Protein 2LND (pdb70)

Secondary structure (DSSP, 8-state):
--EEEEEE-S-HHHHHHHHHHHHHHS-TTTEEEE-SHHHHHHHHHHHTT--S-EEEEE-S--HHHHHHHHHHHHHHT-EEEEEE---HHHHHHHHHHHHHHTTS---PPP--

Solvent-accessible surface area: 6506 Å² total; per-residue (Å²): 80,6,68,0,11,1,0,28,13,135,71,68,122,38,2,50,57,0,21,94,154,0,83,155,65,44,78,42,204,60,5,83,35,0,92,45,25,137,34,2,122,71,6,4,122,57,0,41,59,36,27,98,8,18,0,0,0,14,48,72,19,60,92,92,7,2,62,65,0,31,60,31,0,134,120,60,31,3,36,60,68,57,34,139,27,70,56,57,142,69,0,12,81,97,0,98,78,22,16,144,99,11,56,92,62,138,188,99,153,40,114,208

CATH classification: 3.40.50.11230

Radius of gyration: 13.06 Å; Cα contacts (8 Å, |Δi|>4): 178; chains: 1; bounding box: 29×23×38 Å

Nearest PDB structures (foldseek):
  2lnd-assembly1_A  TM=9.220E-01  e=2.858E-19  synthetic construct
  2lvb-assembly1_A  TM=8.720E-01  e=1.078E-16  synthetic construct
  2mr6-assembly1_A  TM=7.232E-01  e=9.502E-07  synthetic construct
  2mr5-assembly1_A  TM=7.338E-01  e=7.317E-06  synthetic construct
  5gaj-assembly1_A  TM=7.250E-01  e=8.860E-06  synthetic construct

Foldseek 3Di:
DEEEEEEDEPDLVLLVLLLVVLVVPDVCPQEEEDQALVRLVVVLVVQLVDPAYHYYRDNNHDVVRVVVSVVSCVVSVHHYDYDYDRHNVVSNVVSVVCCVPRNPDHDPPDPD

Sequence (112 aa):
MGKVLLVISTDTNIISSVQERAKHNYPGRYIRTATSSQDIRDIIKSMKDNGKPLVVFVNGASQNDVNEFQNEAKKEGVSYDVLKSTDPEELTQRVREFLKTAGSLEHHHHHHMGKVLLVISTDTNIISSVQERAKHNYPGRYIRTATSSQDIRDIIKSMKDNGKPLVVFVNGASQNDVNEFQNEAKKEGVSYDVLKSTDPEELTQRVREFLKTAGSLEHHHHHHMGKVLLVISTDTNIISSVQERAKHNYPGRYIRTATSSQDIRDIIKSMKDNGKPLVVFVNGASQNDVNEFQNEAKKEGVSYDVLKSTDPEELTQRVREFLKTAGSLEHHHHHHMGKVLLVISTDTNIISSVQERAKHNYPGRYIRTATSSQDIRDIIKSMKDNGKPLVVFVNGASQNDVNEFQNEAKKEGVSYDVLKSTDPEELTQRVREFLKTAGSLEHHHHHHMGKVLLVISTDTNIISSVQERAKHNYPGRYIRTATSSQDIRDIIKSMKDNGKPLVVFVNGASQNDVNEFQNEAKKEGVSYDVLKSTDPEELTQRVREFLKTAGSLEHHHHHHMGKVLLVISTDTNIISSVQERAKHNYPGRYIRTATSSQDIRDIIKSMKDNGKPLVVFVNGASQNDVNEFQNEAKKEGVSYDVLKSTDPEELTQRVREFLKTAGSLEHHHHHHMGKVLLVISTDTNIISSVQERAKHNYPGRYIRTATSSQDIRDIIKSMKDNGKPLVVFVNGASQNDVNEFQNEAKKEGVSYDVLKSTDPEELTQRVREFLKTAGSLEHHHHHHMGKVLLVISTDTNIISSVQERAKHNYPGRYIRTATSSQDIRDIIKSMKDNGKPLVVFVNGASQNDVNEFQNEAKKEGVSYDVLKSTDPEELTQRVREFLKTAGSLEHHHHHHMGKVLLVISTDTNIISSVQERAKHNYPGRYIRTATSSQDIRDIIKSMKDNGKPLVVFVNGASQNDVNEFQNEAKKEGVSYDVLKSTDPEELTQRVREFLKTAGSLEHHHHHHMGKVLLVISTDTNIISSVQERAKHNYPGRYIRTATSSQDIRDIIKSMKDNGKPLVVFVNGASQNDVNEFQNEAKKEGVSYDVLKSTDPEELTQRVREFLKTAGSLEHHHHHHMGKVLLVISTDTNIISSVQERAKHNYPGRYIRTATSSQDIRDIIKSMKDNGKPLVVFVNGASQNDVNEFQNEAKKEGVSYDVLKSTDPEELTQRVREFLKTAGSLEHHHHHHMGKVLLVISTDTNIISSVQERAKHNYPGRYIRTATSSQDIRDIIKSMKDNGKPLVVFVNGASQNDVNEFQNEAKKEGVSYDVLKSTDPEELTQRVREFLKTAGSLEHHHHHHMGKVLLVISTDTNIISSVQERAKHNYPGRYIRTATSSQDIRDIIKSMKDNGKPLVVFVNGASQNDVNEFQNEAKKEGVSYDVLKSTDPEELTQRVREFLKTAGSLEHHHHHHMGKVLLVISTDTNIISSVQERAKHNYPGRYIRTATSSQDIRDIIKSMKDNGKPLVVFVNGASQNDVNEFQNEAKKEGVSYDVLKSTDPEELTQRVREFLKTAGSLEHHHHHHMGKVLLVISTDTNIISSVQERAKHNYPGRYIRTATSSQDIRDIIKSMKDNGKPLVVFVNGASQNDVNEFQNEAKKEGVSYDVLKSTDPEELTQRVREFLKTAGSLEHHHHHHMGKVLLVISTDTNIISSVQERAKHNYPGRYIRTATSSQDIRDIIKSMKDNGKPLVVFVNGASQNDVNEFQNEAKKEGVSYDVLKSTDPEELTQRVREFLKTAGSLEHHHHHHMGKVLLVISTDTNIISSVQERAKHNYPGRYIRTATSSQDIRDIIKSMKDNGKPLVVFVNGASQNDVNEFQNEAKKEGVSYDVLKSTDPEELTQRVREFLKTAGSLEHHHHHHMGKVLLVISTDTNIISSVQERAKHNYPGRYIRTATSSQDIRDIIKSMKDNGKPLVVFVNGASQNDVNEFQNEAKKEGVSYDVLKSTDPEELTQRVREFLKTAGSLEHHHHHHMGKVLLVISTDTNIISSVQERAKHNYPGRYIRTATSSQDIRDIIKSMKDNGKPLVVFVNGASQNDVNEFQNEAKKEGVSYDVLKSTDPEELTQRVREFLKTAGSLEHHHHHHMGKVLLVISTDTNIISSVQERAKHNYPGRYIRTATSSQDIRDIIKSMKDNGKPLVVFVNGASQNDVNEFQNEAKKEGVSYDVLKSTDPEELTQRVREFLKTAGSLEHHHHHH

B-factor: mean 37.86, std 23.44, range [0.02, 75.55]

Structure (mmCIF, N/CA/C/O backbone):
data_2LND
#
_entry.id   2LND
#
loop_
_atom_site.group_PDB
_atom_site.id
_atom_site.type_symbol
_atom_site.label_atom_id
_atom_site.label_alt_id
_atom_site.label_comp_id
_atom_site.label_asym_id
_atom_site.label_entity_id
_atom_site.label_seq_id
_atom_site.pdbx_PDB_ins_code
_atom_site.Cartn_x
_atom_site.Cartn_y
_atom_site.Cartn_z
_atom_site.occupancy
_atom_site.B_iso_or_equiv
_atom_site.auth_seq_id
_atom_site.auth_comp_id
_atom_site.auth_asym_id
_atom_site.auth_atom_id
_atom_site.pdbx_PDB_model_num
ATOM 1 N N . MET A 1 1 ? 0.910 5.025 14.703 1.00 12.21 1 MET A N 1
ATOM 2 C CA . MET A 1 1 ? 2.385 4.948 14.686 1.00 34.01 1 MET A CA 1
ATOM 3 C C . MET A 1 1 ? 2.825 3.808 13.745 1.00 72.14 1 MET A C 1
ATOM 4 O O . MET A 1 1 ? 2.269 2.709 13.812 1.00 54.53 1 MET A O 1
ATOM 20 N N . GLY A 1 2 ? 3.850 4.074 12.901 1.00 63.04 2 GLY A N 1
ATOM 21 C CA . GLY A 1 2 ? 4.277 3.137 11.846 1.00 35.20 2 GLY A CA 1
ATOM 22 C C . GLY A 1 2 ? 3.325 3.225 10.658 1.00 43.23 2 GLY A C 1
ATOM 23 O O . GLY A 1 2 ? 2.229 2.658 10.702 1.00 34.01 2 GLY A O 1
ATOM 27 N N . LYS A 1 3 ? 3.723 3.967 9.604 1.00 51.24 3 LYS A N 1
ATOM 28 C CA . LYS A 1 3 ? 2.799 4.378 8.531 1.00 63.24 3 LYS A CA 1
ATOM 29 C C . LYS A 1 3 ? 2.950 3.528 7.254 1.00 2.34 3 LYS A C 1
ATOM 30 O O . LYS A 1 3 ? 4.054 3.129 6.884 1.00 51.45 3 LYS A O 1
ATOM 49 N N . VAL A 1 4 ? 1.796 3.270 6.602 1.00 3.14 4 VAL A N 1
ATOM 50 C CA . VAL A 1 4 ? 1.688 2.555 5.319 1.00 11.21 4 VAL A CA 1
ATOM 51 C C . VAL A 1 4 ? 1.092 3.504 4.252 1.00 52.34 4 VAL A C 1
ATOM 52 O O . VAL A 1 4 ? 0.309 4.397 4.585 1.00 72.33 4 VAL A O 1
ATOM 65 N N . LEU A 1 5 ? 1.480 3.322 2.985 1.00 61.52 5 LEU A N 1
ATOM 66 C CA . LEU A 1 5 ? 0.867 4.006 1.842 1.00 51.23 5 LEU A CA 1
ATOM 67 C C . LEU A 1 5 ? -0.030 3.007 1.095 1.00 52.52 5 LEU A C 1
ATOM 68 O O . LEU A 1 5 ? 0.460 2.017 0.547 1.00 61.42 5 LEU A O 1
ATOM 84 N N . LEU A 1 6 ? -1.337 3.269 1.086 1.00 62.01 6 LEU A N 1
ATOM 85 C CA . LEU A 1 6 ? -2.343 2.382 0.493 1.00 11.32 6 LEU A CA 1
ATOM 86 C C . LEU A 1 6 ? -2.617 2.820 -0.959 1.00 60.13 6 LEU A C 1
ATOM 87 O O . LEU A 1 6 ? -3.366 3.772 -1.191 1.00 3.44 6 LEU A O 1
ATOM 103 N N . VAL A 1 7 ? -1.998 2.129 -1.929 1.00 25.41 7 VAL A N 1
ATOM 104 C CA . VAL A 1 7 ? -2.120 2.474 -3.356 1.00 51.00 7 VAL A CA 1
ATOM 105 C C . VAL A 1 7 ? -3.335 1.752 -3.965 1.00 45.34 7 VAL A C 1
ATOM 106 O O . VAL A 1 7 ? -3.321 0.532 -4.175 1.00 3.11 7 VAL A O 1
ATOM 119 N N . ILE A 1 8 ? -4.392 2.531 -4.201 1.00 0.30 8 ILE A N 1
ATOM 120 C CA . ILE A 1 8 ? -5.610 2.087 -4.879 1.00 33.11 8 ILE A CA 1
ATOM 121 C C . ILE A 1 8 ? -5.592 2.623 -6.319 1.00 21.51 8 ILE A C 1
ATOM 122 O O . ILE A 1 8 ? -5.454 3.840 -6.535 1.00 51.10 8 ILE A O 1
ATOM 138 N N . SER A 1 9 ? -5.723 1.719 -7.299 1.00 60.45 9 SER A N 1
ATOM 139 C CA . SER A 1 9 ? -5.797 2.087 -8.720 1.00 1.45 9 SER A CA 1
ATOM 140 C C . SER A 1 9 ? -6.823 1.186 -9.414 1.00 21.01 9 SER A C 1
ATOM 141 O O . SER A 1 9 ? -6.824 -0.031 -9.205 1.00 52.43 9 SER A O 1
ATOM 149 N N . THR A 1 10 ? -7.687 1.797 -10.239 1.00 53.43 10 THR A N 1
ATOM 150 C CA . THR A 1 10 ? -8.680 1.076 -11.057 1.00 3.30 10 THR A CA 1
ATOM 151 C C . THR A 1 10 ? -7.979 0.267 -12.181 1.00 11.13 10 THR A C 1
ATOM 152 O O . THR A 1 10 ? -8.499 -0.748 -12.668 1.00 41.34 10 THR A O 1
ATOM 163 N N . ASP A 1 11 ? -6.766 0.717 -12.541 1.00 1.53 11 ASP A N 1
ATOM 164 C CA . ASP A 1 11 ? -5.940 0.104 -13.585 1.00 42.31 11 ASP A CA 1
ATOM 165 C C . ASP A 1 11 ? -4.942 -0.868 -12.940 1.00 50.45 11 ASP A C 1
ATOM 166 O O . ASP A 1 11 ? -3.866 -0.461 -12.477 1.00 32.10 11 ASP A O 1
ATOM 175 N N . THR A 1 12 ? -5.322 -2.151 -12.906 1.00 4.41 12 THR A N 1
ATOM 176 C CA . THR A 1 12 ? -4.539 -3.234 -12.280 1.00 24.24 12 THR A CA 1
ATOM 177 C C . THR A 1 12 ? -3.167 -3.421 -12.977 1.00 72.13 12 THR A C 1
ATOM 178 O O . THR A 1 12 ? -2.184 -3.806 -12.337 1.00 51.23 12 THR A O 1
ATOM 189 N N . ASN A 1 13 ? -3.129 -3.128 -14.296 1.00 63.15 13 ASN A N 1
ATOM 190 C CA . ASN A 1 13 ? -1.892 -3.155 -15.113 1.00 30.25 13 ASN A CA 1
ATOM 191 C C . ASN A 1 13 ? -0.891 -2.103 -14.609 1.00 64.33 13 ASN A C 1
ATOM 192 O O . ASN A 1 13 ? 0.320 -2.347 -14.596 1.00 31.13 13 ASN A O 1
ATOM 203 N N . ILE A 1 14 ? -1.420 -0.941 -14.168 1.00 65.05 14 ILE A N 1
ATOM 204 C CA . ILE A 1 14 ? -0.602 0.158 -13.637 1.00 24.54 14 ILE A CA 1
ATOM 205 C C . ILE A 1 14 ? -0.057 -0.226 -12.254 1.00 20.34 14 ILE A C 1
ATOM 206 O O . ILE A 1 14 ? 1.111 0.025 -11.960 1.00 34.35 14 ILE A O 1
ATOM 222 N N . ILE A 1 15 ? -0.919 -0.870 -11.434 1.00 30.45 15 ILE A N 1
ATOM 223 C CA . ILE A 1 15 ? -0.530 -1.443 -10.128 1.00 4.25 15 ILE A CA 1
ATOM 224 C C . ILE A 1 15 ? 0.670 -2.383 -10.298 1.00 72.32 15 ILE A C 1
ATOM 225 O O . ILE A 1 15 ? 1.650 -2.261 -9.576 1.00 13.42 15 ILE A O 1
ATOM 241 N N . SER A 1 16 ? 0.578 -3.271 -11.304 1.00 1.53 16 SER A N 1
ATOM 242 C CA . SER A 1 16 ? 1.613 -4.266 -11.619 1.00 11.44 16 SER A CA 1
ATOM 243 C C . SER A 1 16 ? 2.944 -3.589 -12.014 1.00 21.13 16 SER A C 1
ATOM 244 O O . SER A 1 16 ? 4.015 -4.013 -11.573 1.00 71.44 16 SER A O 1
ATOM 252 N N . SER A 1 17 ? 2.847 -2.525 -12.841 1.00 55.44 17 SER A N 1
ATOM 253 C CA . SER A 1 17 ? 4.018 -1.773 -13.344 1.00 24.22 17 SER A CA 1
ATOM 254 C C . SER A 1 17 ? 4.793 -1.091 -12.194 1.00 72.31 17 SER A C 1
ATOM 255 O O . SER A 1 17 ? 5.997 -1.317 -12.023 1.00 54.44 17 SER A O 1
ATOM 263 N N . VAL A 1 18 ? 4.063 -0.293 -11.398 1.00 13.31 18 VAL A N 1
ATOM 264 C CA . VAL A 1 18 ? 4.617 0.496 -10.274 1.00 3.12 18 VAL A CA 1
ATOM 265 C C . VAL A 1 18 ? 5.191 -0.419 -9.186 1.00 64.11 18 VAL A C 1
ATOM 266 O O . VAL A 1 18 ? 6.250 -0.139 -8.626 1.00 53.41 18 VAL A O 1
ATOM 279 N N . GLN A 1 19 ? 4.455 -1.508 -8.919 1.00 54.52 19 GLN A N 1
ATOM 280 C CA . GLN A 1 19 ? 4.814 -2.533 -7.933 1.00 74.53 19 GLN A CA 1
ATOM 281 C C . GLN A 1 19 ? 6.211 -3.088 -8.204 1.00 43.05 19 GLN A C 1
ATOM 282 O O . GLN A 1 19 ? 7.095 -2.965 -7.367 1.00 41.33 19 GLN A O 1
ATOM 296 N N . GLU A 1 20 ? 6.397 -3.641 -9.415 1.00 42.32 20 GLU A N 1
ATOM 297 C CA . GLU A 1 20 ? 7.652 -4.294 -9.822 1.00 55.41 20 GLU A CA 1
ATOM 298 C C . GLU A 1 20 ? 8.804 -3.284 -9.977 1.00 61.13 20 GLU A C 1
ATOM 299 O O . GLU A 1 20 ? 9.970 -3.642 -9.785 1.00 54.41 20 GLU A O 1
ATOM 311 N N . ARG A 1 21 ? 8.467 -2.029 -10.334 1.00 35.43 21 ARG A N 1
ATOM 312 C CA . ARG A 1 21 ? 9.450 -0.942 -10.492 1.00 13.42 21 ARG A CA 1
ATOM 313 C C . ARG A 1 21 ? 9.982 -0.484 -9.123 1.00 72.53 21 ARG A C 1
ATOM 314 O O . ARG A 1 21 ? 11.181 -0.225 -8.961 1.00 73.43 21 ARG A O 1
ATOM 335 N N . ALA A 1 22 ? 9.079 -0.426 -8.139 1.00 25.12 22 ALA A N 1
ATOM 336 C CA . ALA A 1 22 ? 9.408 -0.033 -6.764 1.00 32.43 22 ALA A CA 1
ATOM 337 C C . ALA A 1 22 ? 10.091 -1.193 -6.014 1.00 73.04 22 ALA A C 1
ATOM 338 O O . ALA A 1 22 ? 10.880 -0.956 -5.111 1.00 61.24 22 ALA A O 1
ATOM 345 N N . LYS A 1 23 ? 9.760 -2.444 -6.398 1.00 42.32 23 LYS A N 1
ATOM 346 C CA . LYS A 1 23 ? 10.449 -3.665 -5.908 1.00 32.25 23 LYS A CA 1
ATOM 347 C C . LYS A 1 23 ? 11.852 -3.793 -6.523 1.00 63.23 23 LYS A C 1
ATOM 348 O O . LYS A 1 23 ? 12.729 -4.448 -5.954 1.00 50.41 23 LYS A O 1
ATOM 367 N N . HIS A 1 24 ? 12.035 -3.213 -7.717 1.00 51.13 24 HIS A N 1
ATOM 368 C CA . HIS A 1 24 ? 13.347 -3.126 -8.368 1.00 4.44 24 HIS A CA 1
ATOM 369 C C . HIS A 1 24 ? 14.271 -2.176 -7.584 1.00 72.02 24 HIS A C 1
ATOM 370 O O . HIS A 1 24 ? 15.415 -2.522 -7.279 1.00 52.02 24 HIS A O 1
ATOM 385 N N . ASN A 1 25 ? 13.740 -0.987 -7.252 1.00 0.44 25 ASN A N 1
ATOM 386 C CA . ASN A 1 25 ? 14.507 0.096 -6.595 1.00 51.13 25 ASN A CA 1
ATOM 387 C C . ASN A 1 25 ? 14.693 -0.181 -5.088 1.00 1.20 25 ASN A C 1
ATOM 388 O O . ASN A 1 25 ? 15.780 0.003 -4.544 1.00 15.51 25 ASN A O 1
ATOM 399 N N . TYR A 1 26 ? 13.621 -0.652 -4.439 1.00 41.23 26 TYR A N 1
ATOM 400 C CA . TYR A 1 26 ? 13.563 -0.893 -2.972 1.00 4.23 26 TYR A CA 1
ATOM 401 C C . TYR A 1 26 ? 13.313 -2.384 -2.706 1.00 32.45 26 TYR A C 1
ATOM 402 O O . TYR A 1 26 ? 12.926 -3.101 -3.628 1.00 73.34 26 TYR A O 1
ATOM 420 N N . PRO A 1 27 ? 13.559 -2.892 -1.450 1.00 14.41 27 PRO A N 1
ATOM 421 C CA . PRO A 1 27 ? 13.193 -4.276 -1.079 1.00 30.22 27 PRO A CA 1
ATOM 422 C C . PRO A 1 27 ? 11.704 -4.579 -1.337 1.00 33.14 27 PRO A C 1
ATOM 423 O O . PRO A 1 27 ? 10.826 -3.777 -0.977 1.00 15.35 27 PRO A O 1
ATOM 434 N N . GLY A 1 28 ? 11.433 -5.765 -1.917 1.00 43.14 28 GLY A N 1
ATOM 435 C CA . GLY A 1 28 ? 10.068 -6.217 -2.215 1.00 20.13 28 GLY A CA 1
ATOM 436 C C . GLY A 1 28 ? 9.277 -6.651 -0.977 1.00 33.11 28 GLY A C 1
ATOM 437 O O . GLY A 1 28 ? 8.263 -7.333 -1.099 1.00 53.11 28 GLY A O 1
ATOM 441 N N . ARG A 1 29 ? 9.780 -6.287 0.214 1.00 54.44 29 ARG A N 1
ATOM 442 C CA . ARG A 1 29 ? 9.093 -6.461 1.496 1.00 75.01 29 ARG A CA 1
ATOM 443 C C . ARG A 1 29 ? 8.364 -5.160 1.866 1.00 44.12 29 ARG A C 1
ATOM 444 O O . ARG A 1 29 ? 7.241 -5.185 2.376 1.00 15.23 29 ARG A O 1
ATOM 465 N N . TYR A 1 30 ? 9.034 -4.017 1.585 1.00 71.12 30 TYR A N 1
ATOM 466 C CA . TYR A 1 30 ? 8.476 -2.663 1.790 1.00 21.44 30 TYR A CA 1
ATOM 467 C C . TYR A 1 30 ? 7.332 -2.393 0.805 1.00 64.51 30 TYR A C 1
ATOM 468 O O . TYR A 1 30 ? 6.435 -1.592 1.080 1.00 42.12 30 TYR A O 1
ATOM 486 N N . ILE A 1 31 ? 7.388 -3.079 -0.345 1.00 24.14 31 ILE A N 1
ATOM 487 C CA . ILE A 1 31 ? 6.287 -3.115 -1.311 1.00 75.40 31 ILE A CA 1
ATOM 488 C C . ILE A 1 31 ? 5.550 -4.447 -1.115 1.00 52.31 31 ILE A C 1
ATOM 489 O O . ILE A 1 31 ? 6.146 -5.516 -1.210 1.00 73.03 31 ILE A O 1
ATOM 505 N N . ARG A 1 32 ? 4.259 -4.346 -0.834 1.00 1.20 32 ARG A N 1
ATOM 506 C CA . ARG A 1 32 ? 3.374 -5.464 -0.494 1.00 13.25 32 ARG A CA 1
ATOM 507 C C . ARG A 1 32 ? 2.081 -5.308 -1.299 1.00 54.00 32 ARG A C 1
ATOM 508 O O . ARG A 1 32 ? 1.755 -4.205 -1.726 1.00 31.32 32 ARG A O 1
ATOM 529 N N . THR A 1 33 ? 1.366 -6.412 -1.539 1.00 74.40 33 THR A N 1
ATOM 530 C CA . THR A 1 33 ? 0.016 -6.371 -2.123 1.00 31.41 33 THR A CA 1
ATOM 531 C C . THR A 1 33 ? -0.995 -6.960 -1.147 1.00 40.41 33 THR A C 1
ATOM 532 O O . THR A 1 33 ? -0.667 -7.861 -0.371 1.00 55.31 33 THR A O 1
ATOM 543 N N . ALA A 1 34 ? -2.215 -6.429 -1.196 1.00 44.13 34 ALA A N 1
ATOM 544 C CA . ALA A 1 34 ? -3.374 -7.013 -0.536 1.00 54.31 34 ALA A CA 1
ATOM 545 C C . ALA A 1 34 ? -4.188 -7.758 -1.592 1.00 33.23 34 ALA A C 1
ATOM 546 O O . ALA A 1 34 ? -4.484 -7.203 -2.659 1.00 52.12 34 ALA A O 1
ATOM 553 N N . THR A 1 35 ? -4.515 -9.012 -1.299 1.00 63.54 35 THR A N 1
ATOM 554 C CA . THR A 1 35 ? -5.301 -9.876 -2.195 1.00 22.52 35 THR A CA 1
ATOM 555 C C . THR A 1 35 ? -6.519 -10.463 -1.452 1.00 15.30 35 THR A C 1
ATOM 556 O O . THR A 1 35 ? -7.307 -11.217 -2.040 1.00 15.01 35 THR A O 1
ATOM 567 N N . SER A 1 36 ? -6.674 -10.071 -0.169 1.00 1.40 36 SER A N 1
ATOM 568 C CA . SER A 1 36 ? -7.712 -10.595 0.732 1.00 71.24 36 SER A CA 1
ATOM 569 C C . SER A 1 36 ? -7.668 -9.849 2.072 1.00 72.34 36 SER A C 1
ATOM 570 O O . SER A 1 36 ? -6.623 -9.286 2.447 1.00 12.22 36 SER A O 1
ATOM 578 N N . SER A 1 37 ? -8.805 -9.896 2.797 1.00 14.32 37 SER A N 1
ATOM 579 C CA . SER A 1 37 ? -8.923 -9.381 4.167 1.00 22.53 37 SER A CA 1
ATOM 580 C C . SER A 1 37 ? -7.901 -10.061 5.094 1.00 75.42 37 SER A C 1
ATOM 581 O O . SER A 1 37 ? -7.287 -9.404 5.933 1.00 10.32 37 SER A O 1
ATOM 589 N N . GLN A 1 38 ? -7.714 -11.385 4.889 1.00 12.32 38 GLN A N 1
ATOM 590 C CA . GLN A 1 38 ? -6.824 -12.218 5.716 1.00 52.12 38 GLN A CA 1
ATOM 591 C C . GLN A 1 38 ? -5.352 -11.804 5.545 1.00 43.42 38 GLN A C 1
ATOM 592 O O . GLN A 1 38 ? -4.594 -11.774 6.525 1.00 53.40 38 GLN A O 1
ATOM 606 N N . ASP A 1 39 ? -4.956 -11.498 4.288 1.00 35.32 39 ASP A N 1
ATOM 607 C CA . ASP A 1 39 ? -3.602 -11.006 3.967 1.00 23.20 39 ASP A CA 1
ATOM 608 C C . ASP A 1 39 ? -3.321 -9.696 4.711 1.00 45.22 39 ASP A C 1
ATOM 609 O O . ASP A 1 39 ? -2.275 -9.540 5.345 1.00 33.33 39 ASP A O 1
ATOM 618 N N . ILE A 1 40 ? -4.300 -8.777 4.609 1.00 44.54 40 ILE A N 1
ATOM 619 C CA . ILE A 1 40 ? -4.265 -7.455 5.255 1.00 13.34 40 ILE A CA 1
ATOM 620 C C . ILE A 1 40 ? -4.053 -7.565 6.773 1.00 51.04 40 ILE A C 1
ATOM 621 O O . ILE A 1 40 ? -3.227 -6.831 7.329 1.00 23.14 40 ILE A O 1
ATOM 637 N N . ARG A 1 41 ? -4.772 -8.506 7.420 1.00 22.32 41 ARG A N 1
ATOM 638 C CA . ARG A 1 41 ? -4.645 -8.744 8.876 1.00 25.03 41 ARG A CA 1
ATOM 639 C C . ARG A 1 41 ? -3.176 -9.015 9.251 1.00 71.11 41 ARG A C 1
ATOM 640 O O . ARG A 1 41 ? -2.661 -8.443 10.207 1.00 5.31 41 ARG A O 1
ATOM 661 N N . ASP A 1 42 ? -2.501 -9.843 8.428 1.00 70.21 42 ASP A N 1
ATOM 662 C CA . ASP A 1 42 ? -1.089 -10.215 8.629 1.00 52.24 42 ASP A CA 1
ATOM 663 C C . ASP A 1 42 ? -0.152 -9.004 8.404 1.00 52.50 42 ASP A C 1
ATOM 664 O O . ASP A 1 42 ? 0.904 -8.901 9.045 1.00 55.21 42 ASP A O 1
ATOM 673 N N . ILE A 1 43 ? -0.557 -8.090 7.497 1.00 32.43 43 ILE A N 1
ATOM 674 C CA . ILE A 1 43 ? 0.191 -6.847 7.209 1.00 72.02 43 ILE A CA 1
ATOM 675 C C . ILE A 1 43 ? 0.207 -5.934 8.454 1.00 5.13 43 ILE A C 1
ATOM 676 O O . ILE A 1 43 ? 1.268 -5.511 8.926 1.00 51.13 43 ILE A O 1
ATOM 692 N N . ILE A 1 44 ? -0.990 -5.697 8.999 1.00 34.10 44 ILE A N 1
ATOM 693 C CA . ILE A 1 44 ? -1.213 -4.790 10.138 1.00 35.55 44 ILE A CA 1
ATOM 694 C C . ILE A 1 44 ? -0.680 -5.404 11.451 1.00 42.05 44 ILE A C 1
ATOM 695 O O . ILE A 1 44 ? -0.268 -4.670 12.356 1.00 12.25 44 ILE A O 1
ATOM 711 N N . LYS A 1 45 ? -0.641 -6.756 11.517 1.00 64.33 45 LYS A N 1
ATOM 712 C CA . LYS A 1 45 ? 0.025 -7.497 12.614 1.00 73.35 45 LYS A CA 1
ATOM 713 C C . LYS A 1 45 ? 1.501 -7.072 12.728 1.00 1.35 45 LYS A C 1
ATOM 714 O O . LYS A 1 45 ? 1.992 -6.812 13.832 1.00 70.20 45 LYS A O 1
ATOM 733 N N . SER A 1 46 ? 2.177 -6.982 11.567 1.00 3.41 46 SER A N 1
ATOM 734 C CA . SER A 1 46 ? 3.576 -6.555 11.483 1.00 4.33 46 SER A CA 1
ATOM 735 C C . SER A 1 46 ? 3.699 -5.082 11.876 1.00 71.10 46 SER A C 1
ATOM 736 O O . SER A 1 46 ? 4.430 -4.746 12.810 1.00 53.03 46 SER A O 1
ATOM 744 N N . MET A 1 47 ? 2.873 -4.238 11.230 1.00 71.22 47 MET A N 1
ATOM 745 C CA . MET A 1 47 ? 3.060 -2.771 11.202 1.00 75.12 47 MET A CA 1
ATOM 746 C C . MET A 1 47 ? 2.851 -2.079 12.563 1.00 70.03 47 MET A C 1
ATOM 747 O O . MET A 1 47 ? 3.164 -0.887 12.694 1.00 3.21 47 MET A O 1
ATOM 761 N N . LYS A 1 48 ? 2.302 -2.809 13.560 1.00 61.34 48 LYS A N 1
ATOM 762 C CA . LYS A 1 48 ? 2.133 -2.274 14.924 1.00 73.34 48 LYS A CA 1
ATOM 763 C C . LYS A 1 48 ? 3.501 -1.978 15.560 1.00 62.32 48 LYS A C 1
ATOM 764 O O . LYS A 1 48 ? 3.718 -0.894 16.096 1.00 74.54 48 LYS A O 1
ATOM 783 N N . ASP A 1 49 ? 4.408 -2.966 15.493 1.00 62.42 49 ASP A N 1
ATOM 784 C CA . ASP A 1 49 ? 5.767 -2.865 16.080 1.00 4.22 49 ASP A CA 1
ATOM 785 C C . ASP A 1 49 ? 6.790 -2.464 15.012 1.00 61.51 49 ASP A C 1
ATOM 786 O O . ASP A 1 49 ? 7.794 -1.810 15.313 1.00 21.20 49 ASP A O 1
ATOM 795 N N . ASN A 1 50 ? 6.522 -2.885 13.767 1.00 53.15 50 ASN A N 1
ATOM 796 C CA . ASN A 1 50 ? 7.347 -2.564 12.590 1.00 4.45 50 ASN A CA 1
ATOM 797 C C . ASN A 1 50 ? 7.196 -1.065 12.260 1.00 32.12 50 ASN A C 1
ATOM 798 O O . ASN A 1 50 ? 6.236 -0.649 11.601 1.00 13.11 50 ASN A O 1
ATOM 809 N N . GLY A 1 51 ? 8.140 -0.261 12.782 1.00 20.22 51 GLY A N 1
ATOM 810 C CA . GLY A 1 51 ? 8.092 1.199 12.676 1.00 53.22 51 GLY A CA 1
ATOM 811 C C . GLY A 1 51 ? 8.865 1.742 11.483 1.00 63.34 51 GLY A C 1
ATOM 812 O O . GLY A 1 51 ? 9.605 2.720 11.615 1.00 33.21 51 GLY A O 1
ATOM 816 N N . LYS A 1 52 ? 8.699 1.099 10.313 1.00 1.14 52 LYS A N 1
ATOM 817 C CA . LYS A 1 52 ? 9.278 1.560 9.033 1.00 52.44 52 LYS A CA 1
ATOM 818 C C . LYS A 1 52 ? 8.146 1.732 7.997 1.00 33.22 52 LYS A C 1
ATOM 819 O O . LYS A 1 52 ? 7.114 1.065 8.120 1.00 60.10 52 LYS A O 1
ATOM 838 N N . PRO A 1 53 ? 8.311 2.625 6.961 1.00 41.25 53 PRO A N 1
ATOM 839 C CA . PRO A 1 53 ? 7.235 2.913 5.985 1.00 23.11 53 PRO A CA 1
ATOM 840 C C . PRO A 1 53 ? 6.937 1.709 5.072 1.00 31.35 53 PRO A C 1
ATOM 841 O O . PRO A 1 53 ? 7.852 1.093 4.542 1.00 64.11 53 PRO A O 1
ATOM 852 N N . LEU A 1 54 ? 5.657 1.372 4.914 1.00 13.24 54 LEU A N 1
ATOM 853 C CA . LEU A 1 54 ? 5.229 0.265 4.044 1.00 5.12 54 LEU A CA 1
ATOM 854 C C . LEU A 1 54 ? 4.416 0.830 2.871 1.00 32.32 54 LEU A C 1
ATOM 855 O O . LEU A 1 54 ? 4.028 1.992 2.896 1.00 74.54 54 LEU A O 1
ATOM 871 N N . VAL A 1 55 ? 4.139 -0.003 1.856 1.00 71.24 55 VAL A N 1
ATOM 872 C CA . VAL A 1 55 ? 3.346 0.377 0.674 1.00 65.23 55 VAL A CA 1
ATOM 873 C C . VAL A 1 55 ? 2.512 -0.844 0.269 1.00 52.53 55 VAL A C 1
ATOM 874 O O . VAL A 1 55 ? 3.066 -1.834 -0.190 1.00 33.52 55 VAL A O 1
ATOM 887 N N . VAL A 1 56 ? 1.187 -0.786 0.479 1.00 71.10 56 VAL A N 1
ATOM 888 C CA . VAL A 1 56 ? 0.266 -1.881 0.126 1.00 11.44 56 VAL A CA 1
ATOM 889 C C . VAL A 1 56 ? -0.544 -1.504 -1.131 1.00 14.32 56 VAL A C 1
ATOM 890 O O . VAL A 1 56 ? -1.347 -0.569 -1.105 1.00 73.04 56 VAL A O 1
ATOM 903 N N . PHE A 1 57 ? -0.308 -2.250 -2.218 1.00 63.44 57 PHE A N 1
ATOM 904 C CA . PHE A 1 57 ? -1.047 -2.134 -3.475 1.00 24.32 57 PHE A CA 1
ATOM 905 C C . PHE A 1 57 ? -2.298 -3.012 -3.387 1.00 53.32 57 PHE A C 1
ATOM 906 O O . PHE A 1 57 ? -2.188 -4.223 -3.161 1.00 24.32 57 PHE A O 1
ATOM 923 N N . VAL A 1 58 ? -3.476 -2.406 -3.561 1.00 34.03 58 VAL A N 1
ATOM 924 C CA . VAL A 1 58 ? -4.747 -3.140 -3.607 1.00 40.31 58 VAL A CA 1
ATOM 925 C C . VAL A 1 58 ? -4.839 -3.846 -4.970 1.00 31.50 58 VAL A C 1
ATOM 926 O O . VAL A 1 58 ? -5.357 -3.288 -5.938 1.00 22.14 58 VAL A O 1
ATOM 939 N N . ASN A 1 59 ? -4.255 -5.045 -5.055 1.00 2.24 59 ASN A N 1
ATOM 940 C CA . ASN A 1 59 ? -4.172 -5.815 -6.303 1.00 54.22 59 ASN A CA 1
ATOM 941 C C . ASN A 1 59 ? -5.135 -7.009 -6.247 1.00 71.13 59 ASN A C 1
ATOM 942 O O . ASN A 1 59 ? -4.864 -7.994 -5.550 1.00 50.05 59 ASN A O 1
ATOM 953 N N . GLY A 1 60 ? -6.283 -6.890 -6.942 1.00 14.34 60 GLY A N 1
ATOM 954 C CA . GLY A 1 60 ? -7.285 -7.963 -7.004 1.00 20.14 60 GLY A CA 1
ATOM 955 C C . GLY A 1 60 ? -8.263 -7.944 -5.832 1.00 31.02 60 GLY A C 1
ATOM 956 O O . GLY A 1 60 ? -9.366 -8.492 -5.937 1.00 61.24 60 GLY A O 1
ATOM 960 N N . ALA A 1 61 ? -7.847 -7.321 -4.711 1.00 70.32 61 ALA A N 1
ATOM 961 C CA . ALA A 1 61 ? -8.686 -7.128 -3.523 1.00 65.15 61 ALA A CA 1
ATOM 962 C C . ALA A 1 61 ? -9.781 -6.073 -3.802 1.00 72.42 61 ALA A C 1
ATOM 963 O O . ALA A 1 61 ? -9.721 -5.357 -4.808 1.00 10.11 61 ALA A O 1
ATOM 970 N N . SER A 1 62 ? -10.758 -5.980 -2.902 1.00 72.12 62 SER A N 1
ATOM 971 C CA . SER A 1 62 ? -11.985 -5.183 -3.092 1.00 3.23 62 SER A CA 1
ATOM 972 C C . SER A 1 62 ? -12.127 -4.113 -1.998 1.00 44.40 62 SER A C 1
ATOM 973 O O . SER A 1 62 ? -11.437 -4.159 -0.980 1.00 55.31 62 SER A O 1
ATOM 981 N N . GLN A 1 63 ? -13.063 -3.171 -2.214 1.00 1.12 63 GLN A N 1
ATOM 982 C CA . GLN A 1 63 ? -13.240 -1.988 -1.351 1.00 70.43 63 GLN A CA 1
ATOM 983 C C . GLN A 1 63 ? -13.609 -2.368 0.099 1.00 23.04 63 GLN A C 1
ATOM 984 O O . GLN A 1 63 ? -13.285 -1.630 1.033 1.00 73.11 63 GLN A O 1
ATOM 998 N N . ASN A 1 64 ? -14.259 -3.536 0.278 1.00 33.22 64 ASN A N 1
ATOM 999 C CA . ASN A 1 64 ? -14.651 -4.037 1.613 1.00 52.32 64 ASN A CA 1
ATOM 1000 C C . ASN A 1 64 ? -13.412 -4.248 2.505 1.00 74.21 64 ASN A C 1
ATOM 1001 O O . ASN A 1 64 ? -13.395 -3.805 3.655 1.00 54.41 64 ASN A O 1
ATOM 1012 N N . ASP A 1 65 ? -12.351 -4.856 1.926 1.00 53.44 65 ASP A N 1
ATOM 1013 C CA . ASP A 1 65 ? -11.117 -5.176 2.669 1.00 70.23 65 ASP A CA 1
ATOM 1014 C C . ASP A 1 65 ? -10.194 -3.953 2.733 1.00 34.13 65 ASP A C 1
ATOM 1015 O O . ASP A 1 65 ? -9.381 -3.847 3.644 1.00 23.42 65 ASP A O 1
ATOM 1024 N N . VAL A 1 66 ? -10.328 -3.039 1.750 1.00 41.51 66 VAL A N 1
ATOM 1025 C CA . VAL A 1 66 ? -9.656 -1.722 1.767 1.00 14.40 66 VAL A CA 1
ATOM 1026 C C . VAL A 1 66 ? -10.073 -0.919 3.017 1.00 74.11 66 VAL A C 1
ATOM 1027 O O . VAL A 1 66 ? -9.224 -0.355 3.722 1.00 41.02 66 VAL A O 1
ATOM 1040 N N . ASN A 1 67 ? -11.391 -0.877 3.273 1.00 15.23 67 ASN A N 1
ATOM 1041 C CA . ASN A 1 67 ? -11.940 -0.226 4.476 1.00 45.05 67 ASN A CA 1
ATOM 1042 C C . ASN A 1 67 ? -11.590 -1.031 5.741 1.00 32.31 67 ASN A C 1
ATOM 1043 O O . ASN A 1 67 ? -11.411 -0.440 6.801 1.00 12.00 67 ASN A O 1
ATOM 1054 N N . GLU A 1 68 ? -11.482 -2.380 5.613 1.00 61.45 68 GLU A N 1
ATOM 1055 C CA . GLU A 1 68 ? -11.013 -3.260 6.717 1.00 11.35 68 GLU A CA 1
ATOM 1056 C C . GLU A 1 68 ? -9.546 -2.966 7.067 1.00 75.33 68 GLU A C 1
ATOM 1057 O O . GLU A 1 68 ? -9.160 -3.087 8.224 1.00 14.55 68 GLU A O 1
ATOM 1069 N N . PHE A 1 69 ? -8.745 -2.576 6.053 1.00 45.14 69 PHE A N 1
ATOM 1070 C CA . PHE A 1 69 ? -7.351 -2.149 6.247 1.00 2.42 69 PHE A CA 1
ATOM 1071 C C . PHE A 1 69 ? -7.330 -0.896 7.116 1.00 34.21 69 PHE A C 1
ATOM 1072 O O . PHE A 1 69 ? -6.648 -0.854 8.128 1.00 61.22 69 PHE A O 1
ATOM 1089 N N . GLN A 1 70 ? -8.086 0.117 6.671 1.00 24.11 70 GLN A N 1
ATOM 1090 C CA . GLN A 1 70 ? -8.220 1.405 7.368 1.00 43.33 70 GLN A CA 1
ATOM 1091 C C . GLN A 1 70 ? -8.694 1.226 8.827 1.00 40.53 70 GLN A C 1
ATOM 1092 O O . GLN A 1 70 ? -8.173 1.876 9.732 1.00 51.24 70 GLN A O 1
ATOM 1106 N N . ASN A 1 71 ? -9.671 0.319 9.028 1.00 41.41 71 ASN A N 1
ATOM 1107 C CA . ASN A 1 71 ? -10.273 0.039 10.353 1.00 72.43 71 ASN A CA 1
ATOM 1108 C C . ASN A 1 71 ? -9.289 -0.668 11.280 1.00 5.34 71 ASN A C 1
ATOM 1109 O O . ASN A 1 71 ? -9.034 -0.184 12.393 1.00 41.23 71 ASN A O 1
ATOM 1120 N N . GLU A 1 72 ? -8.775 -1.837 10.856 1.00 11.23 72 GLU A N 1
ATOM 1121 C CA . GLU A 1 72 ? -7.775 -2.582 11.642 1.00 52.41 72 GLU A CA 1
ATOM 1122 C C . GLU A 1 72 ? -6.540 -1.728 11.946 1.00 24.54 72 GLU A C 1
ATOM 1123 O O . GLU A 1 72 ? -6.035 -1.775 13.050 1.00 74.22 72 GLU A O 1
ATOM 1135 N N . ALA A 1 73 ? -6.095 -0.916 10.980 1.00 22.30 73 ALA A N 1
ATOM 1136 C CA . ALA A 1 73 ? -4.972 0.017 11.184 1.00 31.21 73 ALA A CA 1
ATOM 1137 C C . ALA A 1 73 ? -5.292 1.049 12.285 1.00 75.32 73 ALA A C 1
ATOM 1138 O O . ALA A 1 73 ? -4.544 1.167 13.251 1.00 15.33 73 ALA A O 1
ATOM 1145 N N . LYS A 1 74 ? -6.429 1.759 12.149 1.00 25.24 74 LYS A N 1
ATOM 1146 C CA . LYS A 1 74 ? -6.809 2.841 13.091 1.00 35.00 74 LYS A CA 1
ATOM 1147 C C . LYS A 1 74 ? -7.030 2.315 14.539 1.00 45.43 74 LYS A C 1
ATOM 1148 O O . LYS A 1 74 ? -6.840 3.071 15.499 1.00 52.32 74 LYS A O 1
ATOM 1167 N N . LYS A 1 75 ? -7.419 1.023 14.699 1.00 31.21 75 LYS A N 1
ATOM 1168 C CA . LYS A 1 75 ? -7.639 0.425 16.043 1.00 2.42 75 LYS A CA 1
ATOM 1169 C C . LYS A 1 75 ? -6.335 -0.176 16.612 1.00 21.14 75 LYS A C 1
ATOM 1170 O O . LYS A 1 75 ? -6.118 -0.167 17.827 1.00 73.43 75 LYS A O 1
ATOM 1189 N N . GLU A 1 76 ? -5.474 -0.701 15.724 1.00 31.51 76 GLU A N 1
ATOM 1190 C CA . GLU A 1 76 ? -4.182 -1.311 16.108 1.00 1.24 76 GLU A CA 1
ATOM 1191 C C . GLU A 1 76 ? -3.048 -0.276 16.086 1.00 14.23 76 GLU A C 1
ATOM 1192 O O . GLU A 1 76 ? -1.877 -0.639 16.235 1.00 51.10 76 GLU A O 1
ATOM 1204 N N . GLY A 1 77 ? -3.397 1.004 15.854 1.00 72.41 77 GLY A N 1
ATOM 1205 C CA . GLY A 1 77 ? -2.447 2.107 15.985 1.00 43.44 77 GLY A CA 1
ATOM 1206 C C . GLY A 1 77 ? -1.401 2.127 14.889 1.00 12.33 77 GLY A C 1
ATOM 1207 O O . GLY A 1 77 ? -0.276 2.557 15.114 1.00 43.00 77 GLY A O 1
ATOM 1211 N N . VAL A 1 78 ? -1.770 1.603 13.724 1.00 32.11 78 VAL A N 1
ATOM 1212 C CA . VAL A 1 78 ? -0.980 1.688 12.499 1.00 11.32 78 VAL A CA 1
ATOM 1213 C C . VAL A 1 78 ? -1.465 2.905 11.699 1.00 34.15 78 VAL A C 1
ATOM 1214 O O . VAL A 1 78 ? -2.659 3.009 11.385 1.00 51.34 78 VAL A O 1
ATOM 1227 N N . SER A 1 79 ? -0.543 3.827 11.399 1.00 74.21 79 SER A N 1
ATOM 1228 C CA . SER A 1 79 ? -0.839 5.032 10.609 1.00 14.32 79 SER A CA 1
ATOM 1229 C C . SER A 1 79 ? -0.911 4.667 9.113 1.00 51.34 79 SER A C 1
ATOM 1230 O O . SER A 1 79 ? -0.335 3.654 8.694 1.00 12.54 79 SER A O 1
ATOM 1238 N N . TYR A 1 80 ? -1.613 5.483 8.308 1.00 5.21 80 TYR A N 1
ATOM 1239 C CA . TYR A 1 80 ? -1.780 5.221 6.863 1.00 13.54 80 TYR A CA 1
ATOM 1240 C C . TYR A 1 80 ? -2.173 6.499 6.108 1.00 71.22 80 TYR A C 1
ATOM 1241 O O . TYR A 1 80 ? -2.756 7.419 6.689 1.00 12.32 80 TYR A O 1
ATOM 1259 N N . ASP A 1 81 ? -1.809 6.549 4.813 1.00 33.53 81 ASP A N 1
ATOM 1260 C CA . ASP A 1 81 ? -2.337 7.527 3.837 1.00 4.13 81 ASP A CA 1
ATOM 1261 C C . ASP A 1 81 ? -2.896 6.772 2.634 1.00 25.22 81 ASP A C 1
ATOM 1262 O O . ASP A 1 81 ? -2.205 5.937 2.043 1.00 54.14 81 ASP A O 1
ATOM 1271 N N . VAL A 1 82 ? -4.153 7.075 2.290 1.00 72.34 82 VAL A N 1
ATOM 1272 C CA . VAL A 1 82 ? -4.867 6.440 1.182 1.00 4.00 82 VAL A CA 1
ATOM 1273 C C . VAL A 1 82 ? -4.595 7.220 -0.124 1.00 42.21 82 VAL A C 1
ATOM 1274 O O . VAL A 1 82 ? -5.046 8.360 -0.290 1.00 44.44 82 VAL A O 1
ATOM 1287 N N . LEU A 1 83 ? -3.829 6.592 -1.021 1.00 14.34 83 LEU A N 1
ATOM 1288 C CA . LEU A 1 83 ? -3.427 7.162 -2.316 1.00 12.52 83 LEU A CA 1
ATOM 1289 C C . LEU A 1 83 ? -4.289 6.551 -3.436 1.00 43.23 83 LEU A C 1
ATOM 1290 O O . LEU A 1 83 ? -4.106 5.392 -3.801 1.00 62.24 83 LEU A O 1
ATOM 1306 N N . LYS A 1 84 ? -5.242 7.336 -3.955 1.00 0.10 84 LYS A N 1
ATOM 1307 C CA . LYS A 1 84 ? -6.114 6.916 -5.067 1.00 11.43 84 LYS A CA 1
ATOM 1308 C C . LYS A 1 84 ? -5.694 7.672 -6.331 1.00 74.13 84 LYS A C 1
ATOM 1309 O O . LYS A 1 84 ? -6.076 8.830 -6.528 1.00 42.35 84 LYS A O 1
ATOM 1328 N N . SER A 1 85 ? -4.864 7.015 -7.157 1.00 33.43 85 SER A N 1
ATOM 1329 C CA . SER A 1 85 ? -4.313 7.600 -8.400 1.00 64.20 85 SER A CA 1
ATOM 1330 C C . SER A 1 85 ? -4.016 6.483 -9.414 1.00 50.22 85 SER A C 1
ATOM 1331 O O . SER A 1 85 ? -3.665 5.369 -9.024 1.00 13.21 85 SER A O 1
ATOM 1339 N N . THR A 1 86 ? -4.192 6.786 -10.710 1.00 65.34 86 THR A N 1
ATOM 1340 C CA . THR A 1 86 ? -3.879 5.858 -11.813 1.00 2.41 86 THR A CA 1
ATOM 1341 C C . THR A 1 86 ? -2.864 6.504 -12.784 1.00 12.42 86 THR A C 1
ATOM 1342 O O . THR A 1 86 ? -3.248 7.317 -13.638 1.00 62.41 86 THR A O 1
ATOM 1353 N N . ASP A 1 87 ? -1.570 6.149 -12.629 1.00 65.34 87 ASP A N 1
ATOM 1354 C CA . ASP A 1 87 ? -0.470 6.668 -13.476 1.00 75.12 87 ASP A CA 1
ATOM 1355 C C . ASP A 1 87 ? 0.824 5.922 -13.110 1.00 74.02 87 ASP A C 1
ATOM 1356 O O . ASP A 1 87 ? 1.234 5.978 -11.950 1.00 0.34 87 ASP A O 1
ATOM 1365 N N . PRO A 1 88 ? 1.506 5.229 -14.081 1.00 42.24 88 PRO A N 1
ATOM 1366 C CA . PRO A 1 88 ? 2.661 4.351 -13.763 1.00 75.42 88 PRO A CA 1
ATOM 1367 C C . PRO A 1 88 ? 3.884 5.123 -13.232 1.00 72.50 88 PRO A C 1
ATOM 1368 O O . PRO A 1 88 ? 4.665 4.576 -12.462 1.00 54.51 88 PRO A O 1
ATOM 1379 N N . GLU A 1 89 ? 4.039 6.390 -13.650 1.00 62.34 89 GLU A N 1
ATOM 1380 C CA . GLU A 1 89 ? 5.195 7.216 -13.253 1.00 60.50 89 GLU A CA 1
ATOM 1381 C C . GLU A 1 89 ? 4.908 7.973 -11.947 1.00 33.22 89 GLU A C 1
ATOM 1382 O O . GLU A 1 89 ? 5.771 8.066 -11.070 1.00 60.52 89 GLU A O 1
ATOM 1394 N N . GLU A 1 90 ? 3.674 8.495 -11.824 1.00 0.52 90 GLU A N 1
ATOM 1395 C CA . GLU A 1 90 ? 3.257 9.320 -10.674 1.00 73.33 90 GLU A CA 1
ATOM 1396 C C . GLU A 1 90 ? 3.142 8.461 -9.410 1.00 54.33 90 GLU A C 1
ATOM 1397 O O . GLU A 1 90 ? 3.578 8.868 -8.337 1.00 61.03 90 GLU A O 1
ATOM 1409 N N . LEU A 1 91 ? 2.578 7.256 -9.559 1.00 64.22 91 LEU A N 1
ATOM 1410 C CA . LEU A 1 91 ? 2.478 6.301 -8.447 1.00 22.45 91 LEU A CA 1
ATOM 1411 C C . LEU A 1 91 ? 3.883 5.874 -7.995 1.00 52.53 91 LEU A C 1
ATOM 1412 O O . LEU A 1 91 ? 4.121 5.771 -6.801 1.00 74.34 91 LEU A O 1
ATOM 1428 N N . THR A 1 92 ? 4.815 5.673 -8.956 1.00 32.01 92 THR A N 1
ATOM 1429 C CA . THR A 1 92 ? 6.217 5.325 -8.640 1.00 71.22 92 THR A CA 1
ATOM 1430 C C . THR A 1 92 ? 6.907 6.448 -7.841 1.00 43.33 92 THR A C 1
ATOM 1431 O O . THR A 1 92 ? 7.621 6.155 -6.873 1.00 11.15 92 THR A O 1
ATOM 1442 N N . GLN A 1 93 ? 6.656 7.729 -8.214 1.00 42.14 93 GLN A N 1
ATOM 1443 C CA . GLN A 1 93 ? 7.296 8.877 -7.540 1.00 34.10 93 GLN A CA 1
ATOM 1444 C C . GLN A 1 93 ? 6.725 9.064 -6.117 1.00 24.02 93 GLN A C 1
ATOM 1445 O O . GLN A 1 93 ? 7.470 9.414 -5.209 1.00 23.44 93 GLN A O 1
ATOM 1459 N N . ARG A 1 94 ? 5.413 8.780 -5.927 1.00 64.52 94 ARG A N 1
ATOM 1460 C CA . ARG A 1 94 ? 4.734 8.953 -4.619 1.00 74.22 94 ARG A CA 1
ATOM 1461 C C . ARG A 1 94 ? 5.112 7.819 -3.648 1.00 52.45 94 ARG A C 1
ATOM 1462 O O . ARG A 1 94 ? 5.386 8.074 -2.470 1.00 13.44 94 ARG A O 1
ATOM 1483 N N . VAL A 1 95 ? 5.114 6.575 -4.166 1.00 34.41 95 VAL A N 1
ATOM 1484 C CA . VAL A 1 95 ? 5.548 5.367 -3.429 1.00 14.42 95 VAL A CA 1
ATOM 1485 C C . VAL A 1 95 ? 6.982 5.536 -2.923 1.00 73.01 95 VAL A C 1
ATOM 1486 O O . VAL A 1 95 ? 7.261 5.339 -1.727 1.00 70.44 95 VAL A O 1
ATOM 1499 N N . ARG A 1 96 ? 7.872 5.938 -3.842 1.00 70.10 96 ARG A N 1
ATOM 1500 C CA . ARG A 1 96 ? 9.303 5.992 -3.561 1.00 73.24 96 ARG A CA 1
ATOM 1501 C C . ARG A 1 96 ? 9.629 7.135 -2.590 1.00 3.55 96 ARG A C 1
ATOM 1502 O O . ARG A 1 96 ? 10.376 6.920 -1.638 1.00 52.52 96 ARG A O 1
ATOM 1523 N N . GLU A 1 97 ? 9.016 8.332 -2.802 1.00 12.13 97 GLU A N 1
ATOM 1524 C CA . GLU A 1 97 ? 9.300 9.516 -1.968 1.00 11.42 97 GLU A CA 1
ATOM 1525 C C . GLU A 1 97 ? 8.778 9.291 -0.549 1.00 42.13 97 GLU A C 1
ATOM 1526 O O . GLU A 1 97 ? 9.361 9.800 0.397 1.00 51.21 97 GLU A O 1
ATOM 1538 N N . PHE A 1 98 ? 7.674 8.515 -0.427 1.00 74.13 98 PHE A N 1
ATOM 1539 C CA . PHE A 1 98 ? 7.124 8.087 0.864 1.00 63.10 98 PHE A CA 1
ATOM 1540 C C . PHE A 1 98 ? 8.156 7.239 1.626 1.00 10.13 98 PHE A C 1
ATOM 1541 O O . PHE A 1 98 ? 8.450 7.513 2.784 1.00 72.42 98 PHE A O 1
ATOM 1558 N N . LEU A 1 99 ? 8.717 6.226 0.938 1.00 72.21 99 LEU A N 1
ATOM 1559 C CA . LEU A 1 99 ? 9.744 5.332 1.518 1.00 12.43 99 LEU A CA 1
ATOM 1560 C C . LEU A 1 99 ? 11.029 6.109 1.888 1.00 11.33 99 LEU A C 1
ATOM 1561 O O . LEU A 1 99 ? 11.757 5.714 2.807 1.00 4.01 99 LEU A O 1
ATOM 1577 N N . LYS A 1 100 ? 11.276 7.231 1.178 1.00 54.15 100 LYS A N 1
ATOM 1578 C CA . LYS A 1 100 ? 12.468 8.074 1.386 1.00 2.54 100 LYS A CA 1
ATOM 1579 C C . LYS A 1 100 ? 12.275 9.035 2.570 1.00 35.42 100 LYS A C 1
ATOM 1580 O O . LYS A 1 100 ? 13.155 9.142 3.427 1.00 73.34 100 LYS A O 1
ATOM 1599 N N . THR A 1 101 ? 11.103 9.702 2.642 1.00 54.41 101 THR A N 1
ATOM 1600 C CA . THR A 1 101 ? 10.877 10.796 3.612 1.00 20.32 101 THR A CA 1
ATOM 1601 C C . THR A 1 101 ? 10.449 10.207 4.965 1.00 43.44 101 THR A C 1
ATOM 1602 O O . THR A 1 101 ? 10.905 10.656 6.022 1.00 3.01 101 THR A O 1
ATOM 1613 N N . ALA A 1 102 ? 9.604 9.155 4.913 1.00 0.54 102 ALA A N 1
ATOM 1614 C CA . ALA A 1 102 ? 9.197 8.383 6.097 1.00 34.13 102 ALA A CA 1
ATOM 1615 C C . ALA A 1 102 ? 10.282 7.367 6.490 1.00 44.00 102 ALA A C 1
ATOM 1616 O O . ALA A 1 102 ? 10.097 6.588 7.426 1.00 55.55 102 ALA A O 1
ATOM 1623 N N . GLY A 1 103 ? 11.428 7.394 5.763 1.00 30.32 103 GLY A N 1
ATOM 1624 C CA . GLY A 1 103 ? 12.642 6.687 6.175 1.00 12.32 103 GLY A CA 1
ATOM 1625 C C . GLY A 1 103 ? 13.124 7.116 7.563 1.00 12.41 103 GLY A C 1
ATOM 1626 O O . GLY A 1 103 ? 13.846 6.376 8.230 1.00 3.12 103 GLY A O 1
ATOM 1630 N N . SER A 1 104 ? 12.715 8.330 7.990 1.00 2.14 104 SER A N 1
ATOM 1631 C CA . SER A 1 104 ? 12.925 8.838 9.352 1.00 61.51 104 SER A CA 1
ATOM 1632 C C . SER A 1 104 ? 11.564 8.974 10.082 1.00 54.10 104 SER A C 1
ATOM 1633 O O . SER A 1 104 ? 10.920 10.028 10.021 1.00 32.03 104 SER A O 1
ATOM 1641 N N . LEU A 1 105 ? 11.097 7.882 10.720 1.00 70.40 105 LEU A N 1
ATOM 1642 C CA . LEU A 1 105 ? 9.905 7.918 11.607 1.00 1.34 105 LEU A CA 1
ATOM 1643 C C . LEU A 1 105 ? 10.357 8.128 13.060 1.00 34.00 105 LEU A C 1
ATOM 1644 O O . LEU A 1 105 ? 11.510 7.830 13.405 1.00 43.42 105 LEU A O 1
ATOM 1660 N N . GLU A 1 106 ? 9.451 8.665 13.898 1.00 74.22 106 GLU A N 1
ATOM 1661 C CA . GLU A 1 106 ? 9.708 8.872 15.337 1.00 23.03 106 GLU A CA 1
ATOM 1662 C C . GLU A 1 106 ? 9.713 7.507 16.057 1.00 15.25 106 GLU A C 1
ATOM 1663 O O . GLU A 1 106 ? 8.850 6.662 15.786 1.00 31.13 106 GLU A O 1
ATOM 1675 N N . HIS A 1 107 ? 10.680 7.291 16.960 1.00 3.24 107 HIS A N 1
ATOM 1676 C CA . HIS A 1 107 ? 10.820 6.014 17.686 1.00 73.31 107 HIS A CA 1
ATOM 1677 C C . HIS A 1 107 ? 10.047 6.084 19.018 1.00 2.40 107 HIS A C 1
ATOM 1678 O O . HIS A 1 107 ? 10.597 6.475 20.054 1.00 10.33 107 HIS A O 1
ATOM 1693 N N . HIS A 1 108 ? 8.740 5.780 18.958 1.00 12.43 108 HIS A N 1
ATOM 1694 C CA . HIS A 1 108 ? 7.870 5.666 20.148 1.00 4.15 108 HIS A CA 1
ATOM 1695 C C . HIS A 1 108 ? 7.657 4.182 20.458 1.00 50.35 108 HIS A C 1
ATOM 1696 O O . HIS A 1 108 ? 7.524 3.371 19.522 1.00 23.45 108 HIS A O 1
ATOM 1711 N N . HIS A 1 109 ? 7.627 3.835 21.764 1.00 55.12 109 HIS A N 1
ATOM 1712 C CA . HIS A 1 109 ? 7.398 2.456 22.217 1.00 14.22 109 HIS A CA 1
ATOM 1713 C C . HIS A 1 109 ? 5.979 2.013 21.802 1.00 2.11 109 HIS A C 1
ATOM 1714 O O . HIS A 1 109 ? 4.993 2.725 22.044 1.00 23.20 109 HIS A O 1
ATOM 1729 N N . HIS A 1 110 ? 5.903 0.859 21.143 1.00 43.33 110 HIS A N 1
ATOM 1730 C CA . HIS A 1 110 ? 4.662 0.349 20.545 1.00 71.02 110 HIS A CA 1
ATOM 1731 C C . HIS A 1 110 ? 3.933 -0.551 21.554 1.00 70.54 110 HIS A C 1
ATOM 1732 O O . HIS A 1 110 ? 4.575 -1.281 22.313 1.00 13.53 110 HIS A O 1
ATOM 1747 N N . HIS A 1 111 ? 2.590 -0.452 21.564 1.00 63.44 111 HIS A N 1
ATOM 1748 C CA . HIS A 1 111 ? 1.689 -1.204 22.477 1.00 50.45 111 HIS A CA 1
ATOM 1749 C C . HIS A 1 111 ? 1.790 -2.739 22.250 1.00 54.42 111 HIS A C 1
ATOM 1750 O O . HIS A 1 111 ? 0.989 -3.342 21.531 1.00 72.25 111 HIS A O 1
ATOM 1765 N N . HIS A 1 112 ? 2.812 -3.348 22.863 1.00 31.14 112 HIS A N 1
ATOM 1766 C CA . HIS A 1 112 ? 3.138 -4.771 22.699 1.00 4.25 112 HIS A CA 1
ATOM 1767 C C . HIS A 1 112 ? 2.958 -5.482 24.059 1.00 52.45 112 HIS A C 1
ATOM 1768 O O . HIS A 1 112 ? 3.872 -5.415 24.908 1.00 25.33 112 HIS A O 1
ATOM 1784 N N . MET A 1 1 ? 4.503 1.130 15.266 1.00 50.34 1 MET A N 2
ATOM 1785 C CA . MET A 1 1 ? 3.305 1.724 14.622 1.00 43.51 1 MET A CA 2
ATOM 1786 C C . MET A 1 1 ? 3.750 2.631 13.465 1.00 4.43 1 MET A C 2
ATOM 1787 O O . MET A 1 1 ? 3.748 3.866 13.587 1.00 73.05 1 MET A O 2
ATOM 1803 N N . GLY A 1 2 ? 4.175 2.007 12.354 1.00 60.43 2 GLY A N 2
ATOM 1804 C CA . GLY A 1 2 ? 4.641 2.742 11.173 1.00 43.21 2 GLY A CA 2
ATOM 1805 C C . GLY A 1 2 ? 3.495 3.309 10.344 1.00 24.24 2 GLY A C 2
ATOM 1806 O O . GLY A 1 2 ? 2.316 3.177 10.716 1.00 4.32 2 GLY A O 2
ATOM 1810 N N . LYS A 1 3 ? 3.829 3.923 9.198 1.00 45.15 3 LYS A N 2
ATOM 1811 C CA . LYS A 1 3 ? 2.834 4.569 8.327 1.00 31.34 3 LYS A CA 2
ATOM 1812 C C . LYS A 1 3 ? 2.844 3.907 6.946 1.00 22.41 3 LYS A C 2
ATOM 1813 O O . LYS A 1 3 ? 3.899 3.705 6.372 1.00 52.43 3 LYS A O 2
ATOM 1832 N N . VAL A 1 4 ? 1.660 3.555 6.430 1.00 1.24 4 VAL A N 2
ATOM 1833 C CA . VAL A 1 4 ? 1.511 2.872 5.130 1.00 44.00 4 VAL A CA 2
ATOM 1834 C C . VAL A 1 4 ? 1.034 3.864 4.046 1.00 13.32 4 VAL A C 2
ATOM 1835 O O . VAL A 1 4 ? 0.336 4.826 4.346 1.00 70.11 4 VAL A O 2
ATOM 1848 N N . LEU A 1 5 ? 1.455 3.640 2.791 1.00 21.43 5 LEU A N 2
ATOM 1849 C CA . LEU A 1 5 ? 0.853 4.276 1.614 1.00 74.32 5 LEU A CA 2
ATOM 1850 C C . LEU A 1 5 ? 0.016 3.221 0.875 1.00 14.52 5 LEU A C 2
ATOM 1851 O O . LEU A 1 5 ? 0.559 2.290 0.274 1.00 52.34 5 LEU A O 2
ATOM 1867 N N . LEU A 1 6 ? -1.301 3.365 0.952 1.00 43.32 6 LEU A N 2
ATOM 1868 C CA . LEU A 1 6 ? -2.259 2.420 0.378 1.00 71.12 6 LEU A CA 2
ATOM 1869 C C . LEU A 1 6 ? -2.521 2.810 -1.092 1.00 32.21 6 LEU A C 2
ATOM 1870 O O . LEU A 1 6 ? -3.322 3.709 -1.364 1.00 41.11 6 LEU A O 2
ATOM 1886 N N . VAL A 1 7 ? -1.811 2.155 -2.029 1.00 31.05 7 VAL A N 2
ATOM 1887 C CA . VAL A 1 7 ? -1.854 2.498 -3.464 1.00 42.33 7 VAL A CA 2
ATOM 1888 C C . VAL A 1 7 ? -2.998 1.728 -4.148 1.00 73.20 7 VAL A C 2
ATOM 1889 O O . VAL A 1 7 ? -2.938 0.501 -4.316 1.00 3.42 7 VAL A O 2
ATOM 1902 N N . ILE A 1 8 ? -4.056 2.476 -4.488 1.00 41.13 8 ILE A N 2
ATOM 1903 C CA . ILE A 1 8 ? -5.275 1.969 -5.137 1.00 54.22 8 ILE A CA 2
ATOM 1904 C C . ILE A 1 8 ? -5.422 2.641 -6.519 1.00 51.32 8 ILE A C 2
ATOM 1905 O O . ILE A 1 8 ? -5.096 3.827 -6.687 1.00 24.02 8 ILE A O 2
ATOM 1921 N N . SER A 1 9 ? -5.909 1.871 -7.494 1.00 51.45 9 SER A N 2
ATOM 1922 C CA . SER A 1 9 ? -6.223 2.346 -8.847 1.00 4.53 9 SER A CA 2
ATOM 1923 C C . SER A 1 9 ? -7.389 1.505 -9.389 1.00 52.23 9 SER A C 2
ATOM 1924 O O . SER A 1 9 ? -7.592 0.362 -8.949 1.00 71.11 9 SER A O 2
ATOM 1932 N N . THR A 1 10 ? -8.146 2.066 -10.340 1.00 52.40 10 THR A N 2
ATOM 1933 C CA . THR A 1 10 ? -9.201 1.328 -11.060 1.00 74.41 10 THR A CA 2
ATOM 1934 C C . THR A 1 10 ? -8.580 0.454 -12.179 1.00 54.14 10 THR A C 2
ATOM 1935 O O . THR A 1 10 ? -9.268 -0.355 -12.808 1.00 72.05 10 THR A O 2
ATOM 1946 N N . ASP A 1 11 ? -7.258 0.620 -12.395 1.00 41.01 11 ASP A N 2
ATOM 1947 C CA . ASP A 1 11 ? -6.462 -0.189 -13.327 1.00 65.30 11 ASP A CA 2
ATOM 1948 C C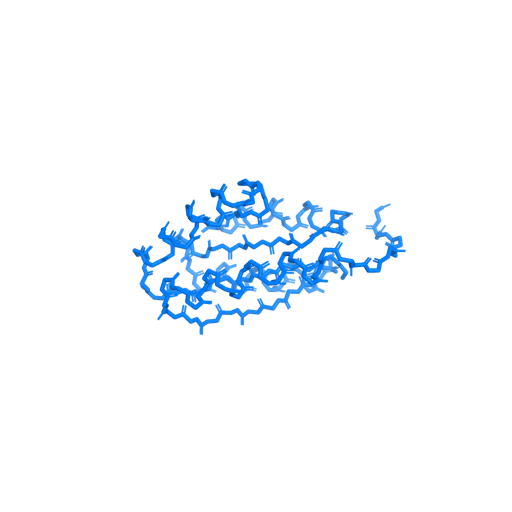 . ASP A 1 11 ? -5.329 -0.887 -12.549 1.00 2.11 11 ASP A C 2
ATOM 1949 O O . ASP A 1 11 ? -4.272 -0.290 -12.292 1.00 24.51 11 ASP A O 2
ATOM 1958 N N . THR A 1 12 ? -5.564 -2.156 -12.173 1.00 55.53 12 THR A N 2
ATOM 1959 C CA . THR A 1 12 ? -4.588 -2.981 -11.435 1.00 14.25 12 THR A CA 2
ATOM 1960 C C . THR A 1 12 ? -3.391 -3.380 -12.345 1.00 54.03 12 THR A C 2
ATOM 1961 O O . THR A 1 12 ? -2.347 -3.821 -11.851 1.00 72.22 12 THR A O 2
ATOM 1972 N N . ASN A 1 13 ? -3.550 -3.182 -13.674 1.00 72.14 13 ASN A N 2
ATOM 1973 C CA . ASN A 1 13 ? -2.444 -3.257 -14.663 1.00 43.05 13 ASN A CA 2
ATOM 1974 C C . ASN A 1 13 ? -1.325 -2.265 -14.287 1.00 52.35 13 ASN A C 2
ATOM 1975 O O . ASN A 1 13 ? -0.134 -2.581 -14.350 1.00 45.35 13 ASN A O 2
ATOM 1986 N N . ILE A 1 14 ? -1.750 -1.065 -13.857 1.00 42.21 14 ILE A N 2
ATOM 1987 C CA . ILE A 1 14 ? -0.850 0.039 -13.507 1.00 43.41 14 ILE A CA 2
ATOM 1988 C C . ILE A 1 14 ? -0.231 -0.206 -12.118 1.00 3.23 14 ILE A C 2
ATOM 1989 O O . ILE A 1 14 ? 0.963 0.001 -11.930 1.00 71.32 14 ILE A O 2
ATOM 2005 N N . ILE A 1 15 ? -1.064 -0.710 -11.181 1.00 33.33 15 ILE A N 2
ATOM 2006 C CA . ILE A 1 15 ? -0.619 -1.127 -9.827 1.00 34.31 15 ILE A CA 2
ATOM 2007 C C . ILE A 1 15 ? 0.482 -2.206 -9.940 1.00 43.12 15 ILE A C 2
ATOM 2008 O O . ILE A 1 15 ? 1.446 -2.195 -9.183 1.00 23.40 15 ILE A O 2
ATOM 2024 N N . SER A 1 16 ? 0.327 -3.090 -10.944 1.00 71.42 16 SER A N 2
ATOM 2025 C CA . SER A 1 16 ? 1.272 -4.180 -11.227 1.00 30.22 16 SER A CA 2
ATOM 2026 C C . SER A 1 16 ? 2.638 -3.627 -11.682 1.00 54.53 16 SER A C 2
ATOM 2027 O O . SER A 1 16 ? 3.672 -4.027 -11.152 1.00 22.45 16 SER A O 2
ATOM 2035 N N . SER A 1 17 ? 2.609 -2.670 -12.634 1.00 5.54 17 SER A N 2
ATOM 2036 C CA . SER A 1 17 ? 3.824 -2.048 -13.196 1.00 41.02 17 SER A CA 2
ATOM 2037 C C . SER A 1 17 ? 4.620 -1.289 -12.102 1.00 70.34 17 SER A C 2
ATOM 2038 O O . SER A 1 17 ? 5.817 -1.519 -11.917 1.00 51.11 17 SER A O 2
ATOM 2046 N N . VAL A 1 18 ? 3.902 -0.424 -11.366 1.00 45.42 18 VAL A N 2
ATOM 2047 C CA . VAL A 1 18 ? 4.459 0.434 -10.299 1.00 72.14 18 VAL A CA 2
ATOM 2048 C C . VAL A 1 18 ? 5.069 -0.408 -9.159 1.00 44.12 18 VAL A C 2
ATOM 2049 O O . VAL A 1 18 ? 6.137 -0.073 -8.625 1.00 71.14 18 VAL A O 2
ATOM 2062 N N . GLN A 1 19 ? 4.367 -1.500 -8.823 1.00 74.33 19 GLN A N 2
ATOM 2063 C CA . GLN A 1 19 ? 4.810 -2.494 -7.837 1.00 55.33 19 GLN A CA 2
ATOM 2064 C C . GLN A 1 19 ? 6.176 -3.077 -8.210 1.00 54.05 19 GLN A C 2
ATOM 2065 O O . GLN A 1 19 ? 7.093 -3.077 -7.396 1.00 25.10 19 GLN A O 2
ATOM 2079 N N . GLU A 1 20 ? 6.282 -3.552 -9.462 1.00 1.11 20 GLU A N 2
ATOM 2080 C CA . GLU A 1 20 ? 7.498 -4.192 -9.984 1.00 72.45 20 GLU A CA 2
ATOM 2081 C C . GLU A 1 20 ? 8.676 -3.205 -10.016 1.00 63.12 20 GLU A C 2
ATOM 2082 O O . GLU A 1 20 ? 9.802 -3.584 -9.706 1.00 34.35 20 GLU A O 2
ATOM 2094 N N . ARG A 1 21 ? 8.381 -1.930 -10.340 1.00 34.34 21 ARG A N 2
ATOM 2095 C CA . ARG A 1 21 ? 9.384 -0.844 -10.345 1.00 24.55 21 ARG A CA 2
ATOM 2096 C C . ARG A 1 21 ? 9.948 -0.634 -8.926 1.00 41.31 21 ARG A C 2
ATOM 2097 O O . ARG A 1 21 ? 11.159 -0.487 -8.740 1.00 53.34 21 ARG A O 2
ATOM 2118 N N . ALA A 1 22 ? 9.040 -0.659 -7.937 1.00 53.43 22 ALA A N 2
ATOM 2119 C CA . ALA A 1 22 ? 9.386 -0.507 -6.520 1.00 14.32 22 ALA A CA 2
ATOM 2120 C C . ALA A 1 22 ? 10.203 -1.718 -6.027 1.00 53.14 22 ALA A C 2
ATOM 2121 O O . ALA A 1 22 ? 11.177 -1.555 -5.306 1.00 4.12 22 ALA A O 2
ATOM 2128 N N . LYS A 1 23 ? 9.814 -2.927 -6.476 1.00 64.53 23 LYS A N 2
ATOM 2129 C CA . LYS A 1 23 ? 10.465 -4.189 -6.072 1.00 54.10 23 LYS A CA 2
ATOM 2130 C C . LYS A 1 23 ? 11.850 -4.376 -6.733 1.00 31.31 23 LYS A C 2
ATOM 2131 O O . LYS A 1 23 ? 12.653 -5.171 -6.244 1.00 54.22 23 LYS A O 2
ATOM 2150 N N . HIS A 1 24 ? 12.121 -3.683 -7.860 1.00 71.43 24 HIS A N 2
ATOM 2151 C CA . HIS A 1 24 ? 13.458 -3.708 -8.507 1.00 42.44 24 HIS A CA 2
ATOM 2152 C C . HIS A 1 24 ? 14.519 -2.959 -7.669 1.00 12.42 24 HIS A C 2
ATOM 2153 O O . HIS A 1 24 ? 15.708 -3.284 -7.735 1.00 72.35 24 HIS A O 2
ATOM 2168 N N . ASN A 1 25 ? 14.087 -1.952 -6.890 1.00 14.31 25 ASN A N 2
ATOM 2169 C CA . ASN A 1 25 ? 15.000 -1.104 -6.074 1.00 74.34 25 ASN A CA 2
ATOM 2170 C C . ASN A 1 25 ? 14.980 -1.528 -4.596 1.00 3.10 25 ASN A C 2
ATOM 2171 O O . ASN A 1 25 ? 16.020 -1.551 -3.928 1.00 31.21 25 ASN A O 2
ATOM 2182 N N . TYR A 1 26 ? 13.784 -1.842 -4.098 1.00 33.03 26 TYR A N 2
ATOM 2183 C CA . TYR A 1 26 ? 13.548 -2.212 -2.693 1.00 41.52 26 TYR A CA 2
ATOM 2184 C C . TYR A 1 26 ? 13.476 -3.750 -2.553 1.00 55.31 26 TYR A C 2
ATOM 2185 O O . TYR A 1 26 ? 13.076 -4.429 -3.504 1.00 14.15 26 TYR A O 2
ATOM 2203 N N . PRO A 1 27 ? 13.846 -4.327 -1.362 1.00 70.32 27 PRO A N 2
ATOM 2204 C CA . PRO A 1 27 ? 13.843 -5.804 -1.128 1.00 10.51 27 PRO A CA 2
ATOM 2205 C C . PRO A 1 27 ? 12.430 -6.398 -0.887 1.00 33.23 27 PRO A C 2
ATOM 2206 O O . PRO A 1 27 ? 12.293 -7.402 -0.171 1.00 43.53 27 PRO A O 2
ATOM 2217 N N . GLY A 1 28 ? 11.400 -5.833 -1.547 1.00 63.25 28 GLY A N 2
ATOM 2218 C CA . GLY A 1 28 ? 10.012 -6.057 -1.151 1.00 11.00 28 GLY A CA 2
ATOM 2219 C C . GLY A 1 28 ? 9.787 -5.484 0.245 1.00 72.44 28 GLY A C 2
ATOM 2220 O O . GLY A 1 28 ? 10.137 -4.318 0.455 1.00 74.12 28 GLY A O 2
ATOM 2224 N N . ARG A 1 29 ? 9.227 -6.297 1.179 1.00 64.40 29 ARG A N 2
ATOM 2225 C CA . ARG A 1 29 ? 9.178 -6.018 2.645 1.00 60.31 29 ARG A CA 2
ATOM 2226 C C . ARG A 1 29 ? 8.350 -4.749 2.985 1.00 24.02 29 ARG A C 2
ATOM 2227 O O . ARG A 1 29 ? 7.252 -4.835 3.557 1.00 63.20 29 ARG A O 2
ATOM 2248 N N . TYR A 1 30 ? 8.913 -3.586 2.638 1.00 71.21 30 TYR A N 2
ATOM 2249 C CA . TYR A 1 30 ? 8.234 -2.280 2.660 1.00 65.42 30 TYR A CA 2
ATOM 2250 C C . TYR A 1 30 ? 7.093 -2.268 1.619 1.00 55.23 30 TYR A C 2
ATOM 2251 O O . TYR A 1 30 ? 6.117 -1.554 1.760 1.00 45.21 30 TYR A O 2
ATOM 2269 N N . ILE A 1 31 ? 7.259 -3.076 0.566 1.00 70.53 31 ILE A N 2
ATOM 2270 C CA . ILE A 1 31 ? 6.259 -3.280 -0.488 1.00 51.12 31 ILE A CA 2
ATOM 2271 C C . ILE A 1 31 ? 5.546 -4.619 -0.217 1.00 35.13 31 ILE A C 2
ATOM 2272 O O . ILE A 1 31 ? 6.202 -5.669 -0.115 1.00 21.44 31 ILE A O 2
ATOM 2288 N N . ARG A 1 32 ? 4.217 -4.560 -0.074 1.00 40.21 32 ARG A N 2
ATOM 2289 C CA . ARG A 1 32 ? 3.349 -5.733 0.122 1.00 33.42 32 ARG A CA 2
ATOM 2290 C C . ARG A 1 32 ? 2.081 -5.549 -0.720 1.00 45.41 32 ARG A C 2
ATOM 2291 O O . ARG A 1 32 ? 1.623 -4.425 -0.907 1.00 72.40 32 ARG A O 2
ATOM 2312 N N . THR A 1 33 ? 1.520 -6.653 -1.233 1.00 30.43 33 THR A N 2
ATOM 2313 C CA . THR A 1 33 ? 0.286 -6.625 -2.027 1.00 51.11 33 THR A CA 2
ATOM 2314 C C . THR A 1 33 ? -0.901 -7.083 -1.170 1.00 4.31 33 THR A C 2
ATOM 2315 O O . THR A 1 33 ? -0.814 -8.110 -0.481 1.00 44.44 33 THR A O 2
ATOM 2326 N N . ALA A 1 34 ? -1.993 -6.312 -1.198 1.00 34.50 34 ALA A N 2
ATOM 2327 C CA . ALA A 1 34 ? -3.277 -6.738 -0.647 1.00 11.33 34 ALA A CA 2
ATOM 2328 C C . ALA A 1 34 ? -4.136 -7.248 -1.805 1.00 2.53 34 ALA A C 2
ATOM 2329 O O . ALA A 1 34 ? -4.709 -6.459 -2.568 1.00 11.10 34 ALA A O 2
ATOM 2336 N N . THR A 1 35 ? -4.172 -8.572 -1.963 1.00 64.21 35 THR A N 2
ATOM 2337 C CA . THR A 1 35 ? -5.054 -9.247 -2.930 1.00 63.11 35 THR A CA 2
ATOM 2338 C C . THR A 1 35 ? -6.141 -10.020 -2.172 1.00 32.14 35 THR A C 2
ATOM 2339 O O . THR A 1 35 ? -7.163 -10.411 -2.741 1.00 25.52 35 THR A O 2
ATOM 2350 N N . SER A 1 36 ? -5.923 -10.182 -0.860 1.00 22.34 36 SER A N 2
ATOM 2351 C CA . SER A 1 36 ? -6.878 -10.782 0.064 1.00 32.31 36 SER A CA 2
ATOM 2352 C C . SER A 1 36 ? -6.875 -9.984 1.379 1.00 0.14 36 SER A C 2
ATOM 2353 O O . SER A 1 36 ? -5.883 -9.312 1.721 1.00 11.51 36 SER A O 2
ATOM 2361 N N . SER A 1 37 ? -7.991 -10.064 2.103 1.00 31.12 37 SER A N 2
ATOM 2362 C CA . SER A 1 37 ? -8.104 -9.530 3.461 1.00 71.24 37 SER A CA 2
ATOM 2363 C C . SER A 1 37 ? -7.156 -10.282 4.423 1.00 20.24 37 SER A C 2
ATOM 2364 O O . SER A 1 37 ? -6.742 -9.749 5.460 1.00 0.02 37 SER A O 2
ATOM 2372 N N . GLN A 1 38 ? -6.801 -11.521 4.036 1.00 3.01 38 GLN A N 2
ATOM 2373 C CA . GLN A 1 38 ? -5.828 -12.357 4.746 1.00 50.14 38 GLN A CA 2
ATOM 2374 C C . GLN A 1 38 ? -4.409 -11.753 4.638 1.00 11.12 38 GLN A C 2
ATOM 2375 O O . GLN A 1 38 ? -3.621 -11.857 5.590 1.00 22.22 38 GLN A O 2
ATOM 2389 N N . ASP A 1 39 ? -4.085 -11.112 3.478 1.00 73.41 39 ASP A N 2
ATOM 2390 C CA . ASP A 1 39 ? -2.868 -10.269 3.349 1.00 71.12 39 ASP A CA 2
ATOM 2391 C C . ASP A 1 39 ? -2.968 -9.073 4.303 1.00 13.20 39 ASP A C 2
ATOM 2392 O O . ASP A 1 39 ? -2.069 -8.837 5.099 1.00 75.11 39 ASP A O 2
ATOM 2401 N N . ILE A 1 40 ? -4.114 -8.372 4.217 1.00 70.44 40 ILE A N 2
ATOM 2402 C CA . ILE A 1 40 ? -4.356 -7.082 4.889 1.00 63.53 40 ILE A CA 2
ATOM 2403 C C . ILE A 1 40 ? -4.064 -7.126 6.405 1.00 44.34 40 ILE A C 2
ATOM 2404 O O . ILE A 1 40 ? -3.145 -6.428 6.861 1.00 25.43 40 ILE A O 2
ATOM 2420 N N . ARG A 1 41 ? -4.797 -7.970 7.170 1.00 30.54 41 ARG A N 2
ATOM 2421 C CA . ARG A 1 41 ? -4.585 -8.065 8.635 1.00 31.35 41 ARG A CA 2
ATOM 2422 C C . ARG A 1 41 ? -3.125 -8.446 8.962 1.00 14.21 41 ARG A C 2
ATOM 2423 O O . ARG A 1 41 ? -2.554 -7.904 9.901 1.00 1.02 41 ARG A O 2
ATOM 2444 N N . ASP A 1 42 ? -2.527 -9.319 8.126 1.00 35.52 42 ASP A N 2
ATOM 2445 C CA . ASP A 1 42 ? -1.129 -9.777 8.287 1.00 2.12 42 ASP A CA 2
ATOM 2446 C C . ASP A 1 42 ? -0.128 -8.603 8.168 1.00 21.22 42 ASP A C 2
ATOM 2447 O O . ASP A 1 42 ? 0.888 -8.578 8.872 1.00 41.42 42 ASP A O 2
ATOM 2456 N N . ILE A 1 43 ? -0.439 -7.625 7.290 1.00 72.43 43 ILE A N 2
ATOM 2457 C CA . ILE A 1 43 ? 0.376 -6.400 7.123 1.00 71.35 43 ILE A CA 2
ATOM 2458 C C . ILE A 1 43 ? 0.367 -5.600 8.439 1.00 54.43 43 ILE A C 2
ATOM 2459 O O . ILE A 1 43 ? 1.409 -5.269 8.997 1.00 13.30 43 ILE A O 2
ATOM 2475 N N . ILE A 1 44 ? -0.850 -5.399 8.952 1.00 74.43 44 ILE A N 2
ATOM 2476 C CA . ILE A 1 44 ? -1.139 -4.525 10.096 1.00 62.31 44 ILE A CA 2
ATOM 2477 C C . ILE A 1 44 ? -0.611 -5.119 11.427 1.00 35.33 44 ILE A C 2
ATOM 2478 O O . ILE A 1 44 ? -0.226 -4.367 12.333 1.00 35.10 44 ILE A O 2
ATOM 2494 N N . LYS A 1 45 ? -0.538 -6.469 11.509 1.00 62.42 45 LYS A N 2
ATOM 2495 C CA . LYS A 1 45 ? 0.032 -7.181 12.682 1.00 41.25 45 LYS A CA 2
ATOM 2496 C C . LYS A 1 45 ? 1.520 -6.816 12.863 1.00 54.10 45 LYS A C 2
ATOM 2497 O O . LYS A 1 45 ? 1.965 -6.510 13.973 1.00 11.45 45 LYS A O 2
ATOM 2516 N N . SER A 1 46 ? 2.260 -6.825 11.736 1.00 62.41 46 SER A N 2
ATOM 2517 C CA . SER A 1 46 ? 3.702 -6.530 11.708 1.00 4.54 46 SER A CA 2
ATOM 2518 C C . SER A 1 46 ? 3.959 -5.018 11.762 1.00 64.04 46 SER A C 2
ATOM 2519 O O . SER A 1 46 ? 4.998 -4.591 12.256 1.00 13.24 46 SER A O 2
ATOM 2527 N N . MET A 1 47 ? 2.992 -4.212 11.272 1.00 31.12 47 MET A N 2
ATOM 2528 C CA . MET A 1 47 ? 3.111 -2.734 11.240 1.00 25.34 47 MET A CA 2
ATOM 2529 C C . MET A 1 47 ? 3.089 -2.109 12.646 1.00 54.42 47 MET A C 2
ATOM 2530 O O . MET A 1 47 ? 3.498 -0.954 12.815 1.00 71.53 47 MET A O 2
ATOM 2544 N N . LYS A 1 48 ? 2.603 -2.871 13.633 1.00 72.12 48 LYS A N 2
ATOM 2545 C CA . LYS A 1 48 ? 2.636 -2.468 15.047 1.00 35.02 48 LYS A CA 2
ATOM 2546 C C . LYS A 1 48 ? 4.083 -2.507 15.572 1.00 73.30 48 LYS A C 2
ATOM 2547 O O . LYS A 1 48 ? 4.517 -1.620 16.315 1.00 3.21 48 LYS A O 2
ATOM 2566 N N . ASP A 1 49 ? 4.811 -3.542 15.131 1.00 71.02 49 ASP A N 2
ATOM 2567 C CA . ASP A 1 49 ? 6.230 -3.764 15.464 1.00 1.53 49 ASP A CA 2
ATOM 2568 C C . ASP A 1 49 ? 7.126 -2.844 14.614 1.00 2.22 49 ASP A C 2
ATOM 2569 O O . ASP A 1 49 ? 8.182 -2.391 15.067 1.00 31.12 49 ASP A O 2
ATOM 2578 N N . ASN A 1 50 ? 6.674 -2.577 13.377 1.00 11.23 50 ASN A N 2
ATOM 2579 C CA . ASN A 1 50 ? 7.382 -1.713 12.421 1.00 51.41 50 ASN A CA 2
ATOM 2580 C C . ASN A 1 50 ? 7.296 -0.249 12.863 1.00 44.34 50 ASN A C 2
ATOM 2581 O O . ASN A 1 50 ? 6.201 0.276 13.043 1.00 43.40 50 ASN A O 2
ATOM 2592 N N . GLY A 1 51 ? 8.456 0.378 13.082 1.00 42.20 51 GLY A N 2
ATOM 2593 C CA . GLY A 1 51 ? 8.565 1.837 13.176 1.00 73.34 51 GLY A CA 2
ATOM 2594 C C . GLY A 1 51 ? 9.130 2.389 11.879 1.00 0.03 51 GLY A C 2
ATOM 2595 O O . GLY A 1 51 ? 10.076 3.185 11.879 1.00 12.12 51 GLY A O 2
ATOM 2599 N N . LYS A 1 52 ? 8.538 1.943 10.756 1.00 40.24 52 LYS A N 2
ATOM 2600 C CA . LYS A 1 52 ? 9.039 2.213 9.399 1.00 63.24 52 LYS A CA 2
ATOM 2601 C C . LYS A 1 52 ? 7.850 2.334 8.413 1.00 54.43 52 LYS A C 2
ATOM 2602 O O . LYS A 1 52 ? 6.756 1.820 8.700 1.00 21.10 52 LYS A O 2
ATOM 2621 N N . PRO A 1 53 ? 8.038 3.021 7.238 1.00 51.11 53 PRO A N 2
ATOM 2622 C CA . PRO A 1 53 ? 6.970 3.169 6.226 1.00 2.13 53 PRO A CA 2
ATOM 2623 C C . PRO A 1 53 ? 6.770 1.893 5.394 1.00 64.21 53 PRO A C 2
ATOM 2624 O O . PRO A 1 53 ? 7.729 1.163 5.104 1.00 25.31 53 PRO A O 2
ATOM 2635 N N . LEU A 1 54 ? 5.516 1.622 5.038 1.00 51.23 54 LEU A N 2
ATOM 2636 C CA . LEU A 1 54 ? 5.160 0.582 4.066 1.00 70.34 54 LEU A CA 2
ATOM 2637 C C . LEU A 1 54 ? 4.378 1.193 2.909 1.00 15.11 54 LEU A C 2
ATOM 2638 O O . LEU A 1 54 ? 4.038 2.374 2.921 1.00 20.23 54 LEU A O 2
ATOM 2654 N N . VAL A 1 55 ? 4.110 0.349 1.909 1.00 62.14 55 VAL A N 2
ATOM 2655 C CA . VAL A 1 55 ? 3.366 0.686 0.698 1.00 40.21 55 VAL A CA 2
ATOM 2656 C C . VAL A 1 55 ? 2.577 -0.570 0.291 1.00 40.10 55 VAL A C 2
ATOM 2657 O O . VAL A 1 55 ? 3.169 -1.571 -0.144 1.00 14.24 55 VAL A O 2
ATOM 2670 N N . VAL A 1 56 ? 1.254 -0.537 0.485 1.00 34.11 56 VAL A N 2
ATOM 2671 C CA . VAL A 1 56 ? 0.375 -1.671 0.173 1.00 62.24 56 VAL A CA 2
ATOM 2672 C C . VAL A 1 56 ? -0.308 -1.466 -1.190 1.00 63.12 56 VAL A C 2
ATOM 2673 O O . VAL A 1 56 ? -1.179 -0.602 -1.340 1.00 23.34 56 VAL A O 2
ATOM 2686 N N . PHE A 1 57 ? 0.121 -2.268 -2.173 1.00 2.25 57 PHE A N 2
ATOM 2687 C CA . PHE A 1 57 ? -0.461 -2.300 -3.517 1.00 52.12 57 PHE A CA 2
ATOM 2688 C C . PHE A 1 57 ? -1.727 -3.168 -3.509 1.00 4.42 57 PHE A C 2
ATOM 2689 O O . PHE A 1 57 ? -1.648 -4.397 -3.386 1.00 64.31 57 PHE A O 2
ATOM 2706 N N . VAL A 1 58 ? -2.886 -2.517 -3.619 1.00 13.30 58 VAL A N 2
ATOM 2707 C CA . VAL A 1 58 ? -4.188 -3.188 -3.609 1.00 71.13 58 VAL A CA 2
ATOM 2708 C C . VAL A 1 58 ? -4.418 -3.878 -4.969 1.00 72.12 58 VAL A C 2
ATOM 2709 O O . VAL A 1 58 ? -4.890 -3.266 -5.925 1.00 64.21 58 VAL A O 2
ATOM 2722 N N . ASN A 1 59 ? -3.993 -5.143 -5.055 1.00 12.54 59 ASN A N 2
ATOM 2723 C CA . ASN A 1 59 ? -4.136 -5.974 -6.261 1.00 55.31 59 ASN A CA 2
ATOM 2724 C C . ASN A 1 59 ? -5.500 -6.683 -6.252 1.00 61.33 59 ASN A C 2
ATOM 2725 O O . ASN A 1 59 ? -5.661 -7.730 -5.625 1.00 35.41 59 ASN A O 2
ATOM 2736 N N . GLY A 1 60 ? -6.506 -6.067 -6.889 1.00 51.35 60 GLY A N 2
ATOM 2737 C CA . GLY A 1 60 ? -7.808 -6.713 -7.097 1.00 10.40 60 GLY A CA 2
ATOM 2738 C C . GLY A 1 60 ? -8.779 -6.587 -5.924 1.00 40.40 60 GLY A C 2
ATOM 2739 O O . GLY A 1 60 ? -9.996 -6.692 -6.124 1.00 63.00 60 GLY A O 2
ATOM 2743 N N . ALA A 1 61 ? -8.250 -6.390 -4.696 1.00 71.25 61 ALA A N 2
ATOM 2744 C CA . ALA A 1 61 ? -9.062 -6.306 -3.466 1.00 2.24 61 ALA A CA 2
ATOM 2745 C C . ALA A 1 61 ? -10.054 -5.120 -3.527 1.00 51.34 61 ALA A C 2
ATOM 2746 O O . ALA A 1 61 ? -9.682 -4.013 -3.932 1.00 2.12 61 ALA A O 2
ATOM 2753 N N . SER A 1 62 ? -11.314 -5.376 -3.136 1.00 34.52 62 SER A N 2
ATOM 2754 C CA . SER A 1 62 ? -12.413 -4.391 -3.207 1.00 15.13 62 SER A CA 2
ATOM 2755 C C . SER A 1 62 ? -12.340 -3.378 -2.050 1.00 64.04 62 SER A C 2
ATOM 2756 O O . SER A 1 62 ? -11.520 -3.521 -1.131 1.00 11.52 62 SER A O 2
ATOM 2764 N N . GLN A 1 63 ? -13.224 -2.361 -2.103 1.00 72.41 63 GLN A N 2
ATOM 2765 C CA . GLN A 1 63 ? -13.295 -1.299 -1.084 1.00 5.23 63 GLN A CA 2
ATOM 2766 C C . GLN A 1 63 ? -13.739 -1.864 0.282 1.00 23.13 63 GLN A C 2
ATOM 2767 O O . GLN A 1 63 ? -13.396 -1.302 1.311 1.00 70.30 63 GLN A O 2
ATOM 2781 N N . ASN A 1 64 ? -14.472 -2.998 0.264 1.00 32.40 64 ASN A N 2
ATOM 2782 C CA . ASN A 1 64 ? -14.855 -3.747 1.488 1.00 31.22 64 ASN A CA 2
ATOM 2783 C C . ASN A 1 64 ? -13.595 -4.146 2.286 1.00 53.23 64 ASN A C 2
ATOM 2784 O O . ASN A 1 64 ? -13.538 -3.988 3.510 1.00 43.02 64 ASN A O 2
ATOM 2795 N N . ASP A 1 65 ? -12.576 -4.612 1.543 1.00 3.32 65 ASP A N 2
ATOM 2796 C CA . ASP A 1 65 ? -11.297 -5.071 2.108 1.00 44.43 65 ASP A CA 2
ATOM 2797 C C . ASP A 1 65 ? -10.443 -3.869 2.542 1.00 11.41 65 ASP A C 2
ATOM 2798 O O . ASP A 1 65 ? -9.787 -3.905 3.585 1.00 1.22 65 ASP A O 2
ATOM 2807 N N . VAL A 1 66 ? -10.478 -2.801 1.719 1.00 2.45 66 VAL A N 2
ATOM 2808 C CA . VAL A 1 66 ? -9.792 -1.523 2.005 1.00 71.12 66 VAL A CA 2
ATOM 2809 C C . VAL A 1 66 ? -10.343 -0.901 3.294 1.00 70.55 66 VAL A C 2
ATOM 2810 O O . VAL A 1 66 ? -9.597 -0.297 4.062 1.00 32.34 66 VAL A O 2
ATOM 2823 N N . ASN A 1 67 ? -11.648 -1.083 3.531 1.00 72.32 67 ASN A N 2
ATOM 2824 C CA . ASN A 1 67 ? -12.303 -0.633 4.766 1.00 70.24 67 ASN A CA 2
ATOM 2825 C C . ASN A 1 67 ? -11.802 -1.441 5.968 1.00 23.13 67 ASN A C 2
ATOM 2826 O O . ASN A 1 67 ? -11.545 -0.864 7.015 1.00 74.04 67 ASN A O 2
ATOM 2837 N N . GLU A 1 68 ? -11.621 -2.770 5.788 1.00 12.21 68 GLU A N 2
ATOM 2838 C CA . GLU A 1 68 ? -11.045 -3.643 6.837 1.00 21.51 68 GLU A CA 2
ATOM 2839 C C . GLU A 1 68 ? -9.582 -3.259 7.134 1.00 22.43 68 GLU A C 2
ATOM 2840 O O . GLU A 1 68 ? -9.130 -3.393 8.266 1.00 10.51 68 GLU A O 2
ATOM 2852 N N . PHE A 1 69 ? -8.863 -2.769 6.101 1.00 61.35 69 PHE A N 2
ATOM 2853 C CA . PHE A 1 69 ? -7.493 -2.244 6.250 1.00 21.01 69 PHE A CA 2
ATOM 2854 C C . PHE A 1 69 ? -7.502 -1.019 7.167 1.00 50.51 69 PHE A C 2
ATOM 2855 O O . PHE A 1 69 ? -6.810 -0.994 8.177 1.00 35.30 69 PHE A O 2
ATOM 2872 N N . GLN A 1 70 ? -8.297 -0.019 6.769 1.00 3.41 70 GLN A N 2
ATOM 2873 C CA . GLN A 1 70 ? -8.463 1.239 7.508 1.00 42.43 70 GLN A CA 2
ATOM 2874 C C . GLN A 1 70 ? -8.905 1.004 8.974 1.00 31.12 70 GLN A C 2
ATOM 2875 O O . GLN A 1 70 ? -8.397 1.670 9.879 1.00 61.04 70 GLN A O 2
ATOM 2889 N N . ASN A 1 71 ? -9.805 0.019 9.185 1.00 54.20 71 ASN A N 2
ATOM 2890 C CA . ASN A 1 71 ? -10.338 -0.327 10.521 1.00 52.11 71 ASN A CA 2
ATOM 2891 C C . ASN A 1 71 ? -9.250 -0.918 11.421 1.00 54.54 71 ASN A C 2
ATOM 2892 O O . ASN A 1 71 ? -8.953 -0.362 12.494 1.00 64.24 71 ASN A O 2
ATOM 2903 N N . GLU A 1 72 ? -8.671 -2.059 10.986 1.00 23.34 72 GLU A N 2
ATOM 2904 C CA . GLU A 1 72 ? -7.622 -2.750 11.746 1.00 25.11 72 GLU A CA 2
ATOM 2905 C C . GLU A 1 72 ? -6.423 -1.826 12.008 1.00 32.13 72 GLU A C 2
ATOM 2906 O O . GLU A 1 72 ? -5.938 -1.774 13.126 1.00 20.22 72 GLU A O 2
ATOM 2918 N N . ALA A 1 73 ? -5.996 -1.059 10.995 1.00 13.22 73 ALA A N 2
ATOM 2919 C CA . ALA A 1 73 ? -4.888 -0.097 11.135 1.00 61.41 73 ALA A CA 2
ATOM 2920 C C . ALA A 1 73 ? -5.148 0.925 12.267 1.00 41.02 73 ALA A C 2
ATOM 2921 O O . ALA A 1 73 ? -4.372 0.999 13.222 1.00 63.45 73 ALA A O 2
ATOM 2928 N N . LYS A 1 74 ? -6.271 1.660 12.170 1.00 2.50 74 LYS A N 2
ATOM 2929 C CA . LYS A 1 74 ? -6.605 2.731 13.136 1.00 72.10 74 LYS A CA 2
ATOM 2930 C C . LYS A 1 74 ? -6.814 2.209 14.583 1.00 73.23 74 LYS A C 2
ATOM 2931 O O . LYS A 1 74 ? -6.517 2.933 15.541 1.00 4.21 74 LYS A O 2
ATOM 2950 N N . LYS A 1 75 ? -7.284 0.947 14.749 1.00 2.22 75 LYS A N 2
ATOM 2951 C CA . LYS A 1 75 ? -7.513 0.366 16.099 1.00 22.41 75 LYS A CA 2
ATOM 2952 C C . LYS A 1 75 ? -6.207 -0.228 16.671 1.00 32.21 75 LYS A C 2
ATOM 2953 O O . LYS A 1 75 ? -6.050 -0.310 17.891 1.00 60.02 75 LYS A O 2
ATOM 2972 N N . GLU A 1 76 ? -5.290 -0.659 15.776 1.00 75.25 76 GLU A N 2
ATOM 2973 C CA . GLU A 1 76 ? -3.962 -1.197 16.160 1.00 35.42 76 GLU A CA 2
ATOM 2974 C C . GLU A 1 76 ? -2.901 -0.078 16.224 1.00 74.34 76 GLU A C 2
ATOM 2975 O O . GLU A 1 76 ? -1.727 -0.354 16.509 1.00 73.13 76 GLU A O 2
ATOM 2987 N N . GLY A 1 77 ? -3.312 1.167 15.919 1.00 0.33 77 GLY A N 2
ATOM 2988 C CA . GLY A 1 77 ? -2.437 2.344 16.029 1.00 34.21 77 GLY A CA 2
ATOM 2989 C C . GLY A 1 77 ? -1.553 2.574 14.806 1.00 31.01 77 GLY A C 2
ATOM 2990 O O . GLY A 1 77 ? -0.725 3.490 14.800 1.00 32.33 77 GLY A O 2
ATOM 2994 N N . VAL A 1 78 ? -1.728 1.739 13.775 1.00 54.12 78 VAL A N 2
ATOM 2995 C CA . VAL A 1 78 ? -0.992 1.840 12.508 1.00 31.21 78 VAL A CA 2
ATOM 2996 C C . VAL A 1 78 ? -1.537 3.016 11.669 1.00 62.54 78 VAL A C 2
ATOM 2997 O O . VAL A 1 78 ? -2.745 3.096 11.411 1.00 10.50 78 VAL A O 2
ATOM 3010 N N . SER A 1 79 ? -0.633 3.920 11.262 1.00 64.24 79 SER A N 2
ATOM 3011 C CA . SER A 1 79 ? -0.966 5.070 10.407 1.00 12.40 79 SER A CA 2
ATOM 3012 C C . SER A 1 79 ? -0.984 4.656 8.910 1.00 52.23 79 SER A C 2
ATOM 3013 O O . SER A 1 79 ? -0.387 3.635 8.542 1.00 2.15 79 SER A O 2
ATOM 3021 N N . TYR A 1 80 ? -1.675 5.452 8.061 1.00 65.14 80 TYR A N 2
ATOM 3022 C CA . TYR A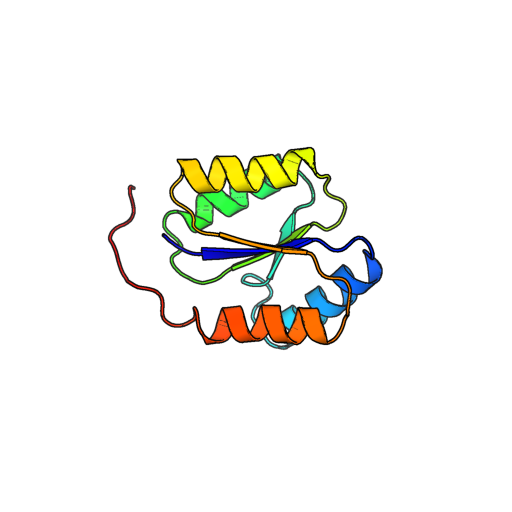 1 80 ? -1.836 5.165 6.615 1.00 23.24 80 TYR A CA 2
ATOM 3023 C C . TYR A 1 80 ? -2.368 6.399 5.853 1.00 42.02 80 TYR A C 2
ATOM 3024 O O . TYR A 1 80 ? -2.980 7.293 6.454 1.00 43.11 80 TYR A O 2
ATOM 3042 N N . ASP A 1 81 ? -2.122 6.428 4.527 1.00 14.51 81 ASP A N 2
ATOM 3043 C CA . ASP A 1 81 ? -2.742 7.395 3.590 1.00 23.31 81 ASP A CA 2
ATOM 3044 C C . ASP A 1 81 ? -3.409 6.623 2.441 1.00 14.25 81 ASP A C 2
ATOM 3045 O O . ASP A 1 81 ? -2.787 5.737 1.850 1.00 41.24 81 ASP A O 2
ATOM 3054 N N . VAL A 1 82 ? -4.670 6.961 2.125 1.00 11.21 82 VAL A N 2
ATOM 3055 C CA . VAL A 1 82 ? -5.419 6.329 1.022 1.00 64.40 82 VAL A CA 2
ATOM 3056 C C . VAL A 1 82 ? -5.132 7.088 -0.296 1.00 0.40 82 VAL A C 2
ATOM 3057 O O . VAL A 1 82 ? -5.614 8.205 -0.502 1.00 42.14 82 VAL A O 2
ATOM 3070 N N . LEU A 1 83 ? -4.288 6.485 -1.143 1.00 73.02 83 LEU A N 2
ATOM 3071 C CA . LEU A 1 83 ? -3.922 7.014 -2.471 1.00 44.52 83 LEU A CA 2
ATOM 3072 C C . LEU A 1 83 ? -4.816 6.350 -3.529 1.00 53.22 83 LEU A C 2
ATOM 3073 O O . LEU A 1 83 ? -4.806 5.129 -3.663 1.00 1.04 83 LEU A O 2
ATOM 3089 N N . LYS A 1 84 ? -5.634 7.145 -4.236 1.00 51.51 84 LYS A N 2
ATOM 3090 C CA . LYS A 1 84 ? -6.473 6.660 -5.348 1.00 5.45 84 LYS A CA 2
ATOM 3091 C C . LYS A 1 84 ? -6.187 7.503 -6.605 1.00 23.53 84 LYS A C 2
ATOM 3092 O O . LYS A 1 84 ? -6.719 8.610 -6.763 1.00 30.11 84 LYS A O 2
ATOM 3111 N N . SER A 1 85 ? -5.324 6.960 -7.478 1.00 71.14 85 SER A N 2
ATOM 3112 C CA . SER A 1 85 ? -4.839 7.640 -8.696 1.00 55.40 85 SER A CA 2
ATOM 3113 C C . SER A 1 85 ? -4.374 6.610 -9.743 1.00 2.50 85 SER A C 2
ATOM 3114 O O . SER A 1 85 ? -3.937 5.519 -9.381 1.00 25.42 85 SER A O 2
ATOM 3122 N N . THR A 1 86 ? -4.482 6.965 -11.035 1.00 44.31 86 THR A N 2
ATOM 3123 C CA . THR A 1 86 ? -3.996 6.140 -12.159 1.00 45.32 86 THR A CA 2
ATOM 3124 C C . THR A 1 86 ? -2.947 6.928 -12.972 1.00 32.44 86 THR A C 2
ATOM 3125 O O . THR A 1 86 ? -3.312 7.851 -13.711 1.00 35.22 86 THR A O 2
ATOM 3136 N N . ASP A 1 87 ? -1.653 6.568 -12.807 1.00 0.41 87 ASP A N 2
ATOM 3137 C CA . ASP A 1 87 ? -0.530 7.146 -13.580 1.00 34.14 87 ASP A CA 2
ATOM 3138 C C . ASP A 1 87 ? 0.753 6.332 -13.266 1.00 13.13 87 ASP A C 2
ATOM 3139 O O . ASP A 1 87 ? 1.291 6.466 -12.168 1.00 70.43 87 ASP A O 2
ATOM 3148 N N . PRO A 1 88 ? 1.251 5.462 -14.210 1.00 73.20 88 PRO A N 2
ATOM 3149 C CA . PRO A 1 88 ? 2.389 4.527 -13.949 1.00 62.45 88 PRO A CA 2
ATOM 3150 C C . PRO A 1 88 ? 3.695 5.188 -13.427 1.00 74.13 88 PRO A C 2
ATOM 3151 O O . PRO A 1 88 ? 4.434 4.552 -12.669 1.00 32.14 88 PRO A O 2
ATOM 3162 N N . GLU A 1 89 ? 3.990 6.446 -13.827 1.00 64.31 89 GLU A N 2
ATOM 3163 C CA . GLU A 1 89 ? 5.237 7.131 -13.386 1.00 13.55 89 GLU A CA 2
ATOM 3164 C C . GLU A 1 89 ? 5.027 7.888 -12.049 1.00 12.02 89 GLU A C 2
ATOM 3165 O O . GLU A 1 89 ? 5.924 7.901 -11.194 1.00 55.34 89 GLU A O 2
ATOM 3177 N N . GLU A 1 90 ? 3.837 8.507 -11.864 1.00 3.51 90 GLU A N 2
ATOM 3178 C CA . GLU A 1 90 ? 3.548 9.313 -10.659 1.00 40.23 90 GLU A CA 2
ATOM 3179 C C . GLU A 1 90 ? 3.304 8.414 -9.438 1.00 53.54 90 GLU A C 2
ATOM 3180 O O . GLU A 1 90 ? 3.780 8.714 -8.349 1.00 31.41 90 GLU A O 2
ATOM 3192 N N . LEU A 1 91 ? 2.600 7.291 -9.635 1.00 64.33 91 LEU A N 2
ATOM 3193 C CA . LEU A 1 91 ? 2.365 6.314 -8.551 1.00 11.33 91 LEU A CA 2
ATOM 3194 C C . LEU A 1 91 ? 3.717 5.785 -8.014 1.00 13.43 91 LEU A C 2
ATOM 3195 O O . LEU A 1 91 ? 3.888 5.642 -6.809 1.00 53.40 91 LEU A O 2
ATOM 3211 N N . THR A 1 92 ? 4.689 5.583 -8.934 1.00 54.33 92 THR A N 2
ATOM 3212 C CA . THR A 1 92 ? 6.045 5.105 -8.595 1.00 11.42 92 THR A CA 2
ATOM 3213 C C . THR A 1 92 ? 6.817 6.145 -7.750 1.00 71.20 92 THR A C 2
ATOM 3214 O O . THR A 1 92 ? 7.488 5.775 -6.774 1.00 53.33 92 THR A O 2
ATOM 3225 N N . GLN A 1 93 ? 6.691 7.447 -8.103 1.00 70.13 93 GLN A N 2
ATOM 3226 C CA . GLN A 1 93 ? 7.387 8.522 -7.366 1.00 54.03 93 GLN A CA 2
ATOM 3227 C C . GLN A 1 93 ? 6.755 8.754 -5.985 1.00 61.34 93 GLN A C 2
ATOM 3228 O O . GLN A 1 93 ? 7.457 9.160 -5.072 1.00 24.22 93 GLN A O 2
ATOM 3242 N N . ARG A 1 94 ? 5.436 8.461 -5.839 1.00 0.55 94 ARG A N 2
ATOM 3243 C CA . ARG A 1 94 ? 4.726 8.589 -4.548 1.00 31.33 94 ARG A CA 2
ATOM 3244 C C . ARG A 1 94 ? 5.213 7.503 -3.570 1.00 40.23 94 ARG A C 2
ATOM 3245 O O . ARG A 1 94 ? 5.523 7.791 -2.410 1.00 41.41 94 ARG A O 2
ATOM 3266 N N . VAL A 1 95 ? 5.284 6.259 -4.076 1.00 71.33 95 VAL A N 2
ATOM 3267 C CA . VAL A 1 95 ? 5.792 5.088 -3.333 1.00 45.04 95 VAL A CA 2
ATOM 3268 C C . VAL A 1 95 ? 7.208 5.354 -2.788 1.00 73.14 95 VAL A C 2
ATOM 3269 O O . VAL A 1 95 ? 7.451 5.293 -1.570 1.00 5.24 95 VAL A O 2
ATOM 3282 N N . ARG A 1 96 ? 8.115 5.723 -3.709 1.00 73.43 96 ARG A N 2
ATOM 3283 C CA . ARG A 1 96 ? 9.542 5.822 -3.412 1.00 64.11 96 ARG A CA 2
ATOM 3284 C C . ARG A 1 96 ? 9.854 7.028 -2.496 1.00 73.43 96 ARG A C 2
ATOM 3285 O O . ARG A 1 96 ? 10.678 6.903 -1.588 1.00 2.22 96 ARG A O 2
ATOM 3306 N N . GLU A 1 97 ? 9.156 8.180 -2.713 1.00 71.33 97 GLU A N 2
ATOM 3307 C CA . GLU A 1 97 ? 9.373 9.400 -1.894 1.00 42.15 97 GLU A CA 2
ATOM 3308 C C . GLU A 1 97 ? 8.854 9.189 -0.466 1.00 61.34 97 GLU A C 2
ATOM 3309 O O . GLU A 1 97 ? 9.433 9.713 0.481 1.00 33.41 97 GLU A O 2
ATOM 3321 N N . PHE A 1 98 ? 7.750 8.416 -0.327 1.00 55.41 98 PHE A N 2
ATOM 3322 C CA . PHE A 1 98 ? 7.138 8.100 0.976 1.00 1.35 98 PHE A CA 2
ATOM 3323 C C . PHE A 1 98 ? 8.110 7.272 1.825 1.00 22.14 98 PHE A C 2
ATOM 3324 O O . PHE A 1 98 ? 8.284 7.520 3.021 1.00 2.22 98 PHE A O 2
ATOM 3341 N N . LEU A 1 99 ? 8.757 6.301 1.168 1.00 43.01 99 LEU A N 2
ATOM 3342 C CA . LEU A 1 99 ? 9.772 5.446 1.798 1.00 4.12 99 LEU A CA 2
ATOM 3343 C C . LEU A 1 99 ? 11.069 6.233 2.119 1.00 10.42 99 LEU A C 2
ATOM 3344 O O . LEU A 1 99 ? 11.866 5.791 2.947 1.00 24.41 99 LEU A O 2
ATOM 3360 N N . LYS A 1 100 ? 11.274 7.387 1.452 1.00 21.32 100 LYS A N 2
ATOM 3361 C CA . LYS A 1 100 ? 12.439 8.274 1.695 1.00 74.21 100 LYS A CA 2
ATOM 3362 C C . LYS A 1 100 ? 12.167 9.276 2.841 1.00 32.13 100 LYS A C 2
ATOM 3363 O O . LYS A 1 100 ? 13.060 9.555 3.646 1.00 44.32 100 LYS A O 2
ATOM 3382 N N . THR A 1 101 ? 10.931 9.800 2.922 1.00 74.11 101 THR A N 2
ATOM 3383 C CA . THR A 1 101 ? 10.582 10.902 3.845 1.00 61.01 101 THR A CA 2
ATOM 3384 C C . THR A 1 101 ? 10.139 10.336 5.208 1.00 73.42 101 THR A C 2
ATOM 3385 O O . THR A 1 101 ? 10.617 10.777 6.258 1.00 71.51 101 THR A O 2
ATOM 3396 N N . ALA A 1 102 ? 9.223 9.347 5.176 1.00 11.21 102 ALA A N 2
ATOM 3397 C CA . ALA A 1 102 ? 8.797 8.606 6.384 1.00 52.35 102 ALA A CA 2
ATOM 3398 C C . ALA A 1 102 ? 9.850 7.557 6.787 1.00 12.10 102 ALA A C 2
ATOM 3399 O O . ALA A 1 102 ? 9.840 7.073 7.924 1.00 3.41 102 ALA A O 2
ATOM 3406 N N . GLY A 1 103 ? 10.719 7.179 5.826 1.00 63.33 103 GLY A N 2
ATOM 3407 C CA . GLY A 1 103 ? 11.821 6.248 6.088 1.00 71.23 103 GLY A CA 2
ATOM 3408 C C . GLY A 1 103 ? 12.961 6.911 6.818 1.00 11.13 103 GLY A C 2
ATOM 3409 O O . GLY A 1 103 ? 13.478 6.380 7.810 1.00 64.24 103 GLY A O 2
ATOM 3413 N N . SER A 1 104 ? 13.359 8.080 6.316 1.00 14.32 104 SER A N 2
ATOM 3414 C CA . SER A 1 104 ? 14.404 8.896 6.924 1.00 32.44 104 SER A CA 2
ATOM 3415 C C . SER A 1 104 ? 13.744 10.094 7.623 1.00 74.14 104 SER A C 2
ATOM 3416 O O . SER A 1 104 ? 13.656 11.190 7.061 1.00 61.32 104 SER A O 2
ATOM 3424 N N . LEU A 1 105 ? 13.198 9.839 8.827 1.00 44.22 105 LEU A N 2
ATOM 3425 C CA . LEU A 1 105 ? 12.618 10.880 9.693 1.00 20.50 105 LEU A CA 2
ATOM 3426 C C . LEU A 1 105 ? 13.745 11.658 10.399 1.00 73.23 105 LEU A C 2
ATOM 3427 O O . LEU A 1 105 ? 14.023 11.469 11.594 1.00 33.11 105 LEU A O 2
ATOM 3443 N N . GLU A 1 106 ? 14.435 12.489 9.601 1.00 12.32 106 GLU A N 2
ATOM 3444 C CA . GLU A 1 106 ? 15.458 13.417 10.089 1.00 5.44 106 GLU A CA 2
ATOM 3445 C C . GLU A 1 106 ? 14.707 14.635 10.664 1.00 31.31 106 GLU A C 2
ATOM 3446 O O . GLU A 1 106 ? 13.791 15.172 10.029 1.00 2.24 106 GLU A O 2
ATOM 3458 N N . HIS A 1 107 ? 15.136 15.081 11.843 1.00 55.13 107 HIS A N 2
ATOM 3459 C CA . HIS A 1 107 ? 14.328 15.916 12.755 1.00 73.04 107 HIS A CA 2
ATOM 3460 C C . HIS A 1 107 ? 14.303 17.412 12.376 1.00 52.51 107 HIS A C 2
ATOM 3461 O O . HIS A 1 107 ? 13.860 18.243 13.171 1.00 5.32 107 HIS A O 2
ATOM 3476 N N . HIS A 1 108 ? 14.772 17.752 11.166 1.00 13.14 108 HIS A N 2
ATOM 3477 C CA . HIS A 1 108 ? 14.700 19.128 10.625 1.00 41.22 108 HIS A CA 2
ATOM 3478 C C . HIS A 1 108 ? 13.664 19.184 9.473 1.00 44.54 108 HIS A C 2
ATOM 3479 O O . HIS A 1 108 ? 13.092 18.152 9.094 1.00 65.43 108 HIS A O 2
ATOM 3494 N N . HIS A 1 109 ? 13.443 20.387 8.903 1.00 21.02 109 HIS A N 2
ATOM 3495 C CA . HIS A 1 109 ? 12.385 20.644 7.883 1.00 64.41 109 HIS A CA 2
ATOM 3496 C C . HIS A 1 109 ? 12.804 20.169 6.459 1.00 61.23 109 HIS A C 2
ATOM 3497 O O . HIS A 1 109 ? 13.034 20.972 5.548 1.00 63.03 109 HIS A O 2
ATOM 3512 N N . HIS A 1 110 ? 12.890 18.844 6.275 1.00 42.42 110 HIS A N 2
ATOM 3513 C CA . HIS A 1 110 ? 13.356 18.232 5.010 1.00 24.35 110 HIS A CA 2
ATOM 3514 C C . HIS A 1 110 ? 12.270 18.214 3.924 1.00 11.44 110 HIS A C 2
ATOM 3515 O O . HIS A 1 110 ? 11.072 18.231 4.213 1.00 41.20 110 HIS A O 2
ATOM 3530 N N . HIS A 1 111 ? 12.735 18.190 2.664 1.00 34.13 111 HIS A N 2
ATOM 3531 C CA . HIS A 1 111 ? 11.884 18.113 1.463 1.00 2.21 111 HIS A CA 2
ATOM 3532 C C . HIS A 1 111 ? 12.288 16.872 0.640 1.00 24.02 111 HIS A C 2
ATOM 3533 O O . HIS A 1 111 ? 12.972 15.974 1.154 1.00 52.42 111 HIS A O 2
ATOM 3548 N N . HIS A 1 112 ? 11.843 16.810 -0.627 1.00 73.32 112 HIS A N 2
ATOM 3549 C CA . HIS A 1 112 ? 12.236 15.746 -1.578 1.00 64.24 112 HIS A CA 2
ATOM 3550 C C . HIS A 1 112 ? 12.416 16.356 -2.989 1.00 34.31 112 HIS A C 2
ATOM 3551 O O . HIS A 1 112 ? 11.676 17.314 -3.338 1.00 72.53 112 HIS A O 2
ATOM 3567 N N . MET A 1 1 ? 4.769 2.098 16.480 1.00 33.52 1 MET A N 3
ATOM 3568 C CA . MET A 1 1 ? 3.713 2.069 15.453 1.00 4.01 1 MET A CA 3
ATOM 3569 C C . MET A 1 1 ? 4.301 2.506 14.102 1.00 12.51 1 MET A C 3
ATOM 3570 O O . MET A 1 1 ? 5.030 3.499 14.023 1.00 65.34 1 MET A O 3
ATOM 3586 N N . GLY A 1 2 ? 3.995 1.738 13.051 1.00 2.32 2 GLY A N 3
ATOM 3587 C CA . GLY A 1 2 ? 4.480 2.014 11.698 1.00 23.53 2 GLY A CA 3
ATOM 3588 C C . GLY A 1 2 ? 3.484 2.824 10.890 1.00 50.34 2 GLY A C 3
ATOM 3589 O O . GLY A 1 2 ? 2.413 3.197 11.397 1.00 12.41 2 GLY A O 3
ATOM 3593 N N . LYS A 1 3 ? 3.827 3.082 9.621 1.00 21.43 3 LYS A N 3
ATOM 3594 C CA . LYS A 1 3 ? 2.956 3.808 8.695 1.00 60.02 3 LYS A CA 3
ATOM 3595 C C . LYS A 1 3 ? 3.025 3.169 7.301 1.00 4.40 3 LYS A C 3
ATOM 3596 O O . LYS A 1 3 ? 4.103 2.835 6.826 1.00 14.14 3 LYS A O 3
ATOM 3615 N N . VAL A 1 4 ? 1.853 3.003 6.661 1.00 4.33 4 VAL A N 3
ATOM 3616 C CA . VAL A 1 4 ? 1.725 2.351 5.340 1.00 32.33 4 VAL A CA 3
ATOM 3617 C C . VAL A 1 4 ? 1.202 3.361 4.292 1.00 3.42 4 VAL A C 3
ATOM 3618 O O . VAL A 1 4 ? 0.459 4.283 4.636 1.00 15.13 4 VAL A O 3
ATOM 3631 N N . LEU A 1 5 ? 1.620 3.192 3.025 1.00 54.25 5 LEU A N 3
ATOM 3632 C CA . LEU A 1 5 ? 1.014 3.883 1.873 1.00 70.44 5 LEU A CA 3
ATOM 3633 C C . LEU A 1 5 ? 0.160 2.870 1.101 1.00 51.00 5 LEU A C 3
ATOM 3634 O O . LEU A 1 5 ? 0.681 1.874 0.590 1.00 32.30 5 LEU A O 3
ATOM 3650 N N . LEU A 1 6 ? -1.142 3.129 1.030 1.00 0.12 6 LEU A N 3
ATOM 3651 C CA . LEU A 1 6 ? -2.114 2.245 0.386 1.00 1.44 6 LEU A CA 3
ATOM 3652 C C . LEU A 1 6 ? -2.305 2.698 -1.075 1.00 3.13 6 LEU A C 3
ATOM 3653 O O . LEU A 1 6 ? -2.985 3.694 -1.339 1.00 24.12 6 LEU A O 3
ATOM 3669 N N . VAL A 1 7 ? -1.671 1.975 -2.012 1.00 13.13 7 VAL A N 3
ATOM 3670 C CA . VAL A 1 7 ? -1.679 2.315 -3.446 1.00 50.52 7 VAL A CA 3
ATOM 3671 C C . VAL A 1 7 ? -2.896 1.668 -4.128 1.00 4.43 7 VAL A C 3
ATOM 3672 O O . VAL A 1 7 ? -2.951 0.443 -4.314 1.00 61.32 7 VAL A O 3
ATOM 3685 N N . ILE A 1 8 ? -3.880 2.517 -4.450 1.00 54.45 8 ILE A N 3
ATOM 3686 C CA . ILE A 1 8 ? -5.123 2.139 -5.134 1.00 33.40 8 ILE A CA 3
ATOM 3687 C C . ILE A 1 8 ? -5.124 2.738 -6.551 1.00 14.02 8 ILE A C 3
ATOM 3688 O O . ILE A 1 8 ? -4.662 3.869 -6.772 1.00 21.14 8 ILE A O 3
ATOM 3704 N N . SER A 1 9 ? -5.631 1.951 -7.497 1.00 64.45 9 SER A N 3
ATOM 3705 C CA . SER A 1 9 ? -5.948 2.392 -8.857 1.00 53.40 9 SER A CA 3
ATOM 3706 C C . SER A 1 9 ? -7.159 1.586 -9.323 1.00 34.54 9 SER A C 3
ATOM 3707 O O . SER A 1 9 ? -7.324 0.427 -8.914 1.00 74.13 9 SER A O 3
ATOM 3715 N N . THR A 1 10 ? -7.995 2.188 -10.179 1.00 14.01 10 THR A N 3
ATOM 3716 C CA . THR A 1 10 ? -9.099 1.471 -10.830 1.00 4.33 10 THR A CA 3
ATOM 3717 C C . THR A 1 10 ? -8.531 0.380 -11.764 1.00 43.53 10 THR A C 3
ATOM 3718 O O . THR A 1 10 ? -9.092 -0.714 -11.882 1.00 21.34 10 THR A O 3
ATOM 3729 N N . ASP A 1 11 ? -7.389 0.701 -12.403 1.00 33.12 11 ASP A N 3
ATOM 3730 C CA . ASP A 1 11 ? -6.683 -0.209 -13.309 1.00 1.52 11 ASP A CA 3
ATOM 3731 C C . ASP A 1 11 ? -5.521 -0.891 -12.561 1.00 14.22 11 ASP A C 3
ATOM 3732 O O . ASP A 1 11 ? -4.468 -0.285 -12.327 1.00 12.42 11 ASP A O 3
ATOM 3741 N N . THR A 1 12 ? -5.742 -2.165 -12.192 1.00 74.40 12 THR A N 3
ATOM 3742 C CA . THR A 1 12 ? -4.779 -2.998 -11.441 1.00 50.35 12 THR A CA 3
ATOM 3743 C C . THR A 1 12 ? -3.496 -3.287 -12.269 1.00 2.00 12 THR A C 3
ATOM 3744 O O . THR A 1 12 ? -2.443 -3.630 -11.713 1.00 33.52 12 THR A O 3
ATOM 3755 N N . ASN A 1 13 ? -3.604 -3.119 -13.601 1.00 12.40 13 ASN A N 3
ATOM 3756 C CA . ASN A 1 13 ? -2.466 -3.230 -14.538 1.00 41.21 13 ASN A CA 3
ATOM 3757 C C . ASN A 1 13 ? -1.448 -2.097 -14.301 1.00 4.32 13 ASN A C 3
ATOM 3758 O O . ASN A 1 13 ? -0.235 -2.311 -14.416 1.00 72.31 13 ASN A O 3
ATOM 3769 N N . ILE A 1 14 ? -1.954 -0.890 -13.948 1.00 41.20 14 ILE A N 3
ATOM 3770 C CA . ILE A 1 14 ? -1.105 0.271 -13.619 1.00 43.03 14 ILE A CA 3
ATOM 3771 C C . ILE A 1 14 ? -0.395 0.016 -12.274 1.00 11.24 14 ILE A C 3
ATOM 3772 O O . ILE A 1 14 ? 0.813 0.253 -12.149 1.00 11.41 14 ILE A O 3
ATOM 3788 N N . ILE A 1 15 ? -1.175 -0.515 -11.300 1.00 41.44 15 ILE A N 3
ATOM 3789 C CA . ILE A 1 15 ? -0.661 -0.949 -9.984 1.00 53.01 15 ILE A CA 3
ATOM 3790 C C . ILE A 1 15 ? 0.505 -1.933 -10.171 1.00 42.32 15 ILE A C 3
ATOM 3791 O O . ILE A 1 15 ? 1.544 -1.770 -9.550 1.00 34.01 15 ILE A O 3
ATOM 3807 N N . SER A 1 16 ? 0.318 -2.905 -11.088 1.00 24.10 16 SER A N 3
ATOM 3808 C CA . SER A 1 16 ? 1.289 -3.977 -11.349 1.00 52.24 16 SER A CA 3
ATOM 3809 C C . SER A 1 16 ? 2.592 -3.420 -11.959 1.00 32.34 16 SER A C 3
ATOM 3810 O O . SER A 1 16 ? 3.667 -3.902 -11.627 1.00 54.51 16 SER A O 3
ATOM 3818 N N . SER A 1 17 ? 2.484 -2.405 -12.843 1.00 60.35 17 SER A N 3
ATOM 3819 C CA . SER A 1 17 ? 3.661 -1.720 -13.427 1.00 42.05 17 SER A CA 3
ATOM 3820 C C . SER A 1 17 ? 4.536 -1.076 -12.318 1.00 4.01 17 SER A C 3
ATOM 3821 O O . SER A 1 17 ? 5.743 -1.323 -12.228 1.00 43.02 17 SER A O 3
ATOM 3829 N N . VAL A 1 18 ? 3.868 -0.303 -11.447 1.00 12.21 18 VAL A N 3
ATOM 3830 C CA . VAL A 1 18 ? 4.500 0.431 -10.324 1.00 51.12 18 VAL A CA 3
ATOM 3831 C C . VAL A 1 18 ? 5.010 -0.548 -9.246 1.00 63.32 18 VAL A C 3
ATOM 3832 O O . VAL A 1 18 ? 6.013 -0.296 -8.573 1.00 44.15 18 VAL A O 3
ATOM 3845 N N . GLN A 1 19 ? 4.291 -1.669 -9.132 1.00 64.34 19 GLN A N 3
ATOM 3846 C CA . GLN A 1 19 ? 4.584 -2.762 -8.201 1.00 71.41 19 GLN A CA 3
ATOM 3847 C C . GLN A 1 19 ? 5.937 -3.379 -8.550 1.00 74.34 19 GLN A C 3
ATOM 3848 O O . GLN A 1 19 ? 6.808 -3.468 -7.698 1.00 60.40 19 GLN A O 3
ATOM 3862 N N . GLU A 1 20 ? 6.105 -3.728 -9.845 1.00 50.44 20 GLU A N 3
ATOM 3863 C CA . GLU A 1 20 ? 7.347 -4.319 -10.364 1.00 1.21 20 GLU A CA 3
ATOM 3864 C C . GLU A 1 20 ? 8.518 -3.326 -10.257 1.00 71.44 20 GLU A C 3
ATOM 3865 O O . GLU A 1 20 ? 9.639 -3.732 -9.968 1.00 34.42 20 GLU A O 3
ATOM 3877 N N . ARG A 1 21 ? 8.227 -2.020 -10.470 1.00 72.45 21 ARG A N 3
ATOM 3878 C CA . ARG A 1 21 ? 9.236 -0.945 -10.340 1.00 22.22 21 ARG A CA 3
ATOM 3879 C C . ARG A 1 21 ? 9.796 -0.894 -8.908 1.00 32.11 21 ARG A C 3
ATOM 3880 O O . ARG A 1 21 ? 11.008 -0.926 -8.702 1.00 52.44 21 ARG A O 3
ATOM 3901 N N . ALA A 1 22 ? 8.876 -0.862 -7.935 1.00 10.14 22 ALA A N 3
ATOM 3902 C CA . ALA A 1 22 ? 9.207 -0.728 -6.513 1.00 73.22 22 ALA A CA 3
ATOM 3903 C C . ALA A 1 22 ? 9.850 -2.024 -5.967 1.00 72.31 22 ALA A C 3
ATOM 3904 O O . ALA A 1 22 ? 10.700 -1.971 -5.087 1.00 0.44 22 ALA A O 3
ATOM 3911 N N . LYS A 1 23 ? 9.444 -3.180 -6.522 1.00 61.01 23 LYS A N 3
ATOM 3912 C CA . LYS A 1 23 ? 10.045 -4.495 -6.195 1.00 62.25 23 LYS A CA 3
ATOM 3913 C C . LYS A 1 23 ? 11.491 -4.594 -6.717 1.00 11.40 23 LYS A C 3
ATOM 3914 O O . LYS A 1 23 ? 12.311 -5.300 -6.134 1.00 34.10 23 LYS A O 3
ATOM 3933 N N . HIS A 1 24 ? 11.787 -3.916 -7.839 1.00 35.44 24 HIS A N 3
ATOM 3934 C CA . HIS A 1 24 ? 13.147 -3.905 -8.424 1.00 14.15 24 HIS A CA 3
ATOM 3935 C C . HIS A 1 24 ? 14.036 -2.816 -7.780 1.00 40.02 24 HIS A C 3
ATOM 3936 O O . HIS A 1 24 ? 15.256 -2.976 -7.711 1.00 75.33 24 HIS A O 3
ATOM 3951 N N . ASN A 1 25 ? 13.419 -1.709 -7.319 1.00 63.25 25 ASN A N 3
ATOM 3952 C CA . ASN A 1 25 ? 14.149 -0.550 -6.730 1.00 24.00 25 ASN A CA 3
ATOM 3953 C C . ASN A 1 25 ? 14.384 -0.737 -5.217 1.00 44.13 25 ASN A C 3
ATOM 3954 O O . ASN A 1 25 ? 15.326 -0.170 -4.655 1.00 75.31 25 ASN A O 3
ATOM 3965 N N . TYR A 1 26 ? 13.518 -1.537 -4.580 1.00 13.41 26 TYR A N 3
ATOM 3966 C CA . TYR A 1 26 ? 13.587 -1.860 -3.136 1.00 25.02 26 TYR A CA 3
ATOM 3967 C C . TYR A 1 26 ? 13.771 -3.383 -2.961 1.00 72.35 26 TYR A C 3
ATOM 3968 O O . TYR A 1 26 ? 13.511 -4.126 -3.910 1.00 5.42 26 TYR A O 3
ATOM 3986 N N . PRO A 1 27 ? 14.202 -3.890 -1.752 1.00 41.44 27 PRO A N 3
ATOM 3987 C CA . PRO A 1 27 ? 14.455 -5.344 -1.543 1.00 2.44 27 PRO A CA 3
ATOM 3988 C C . PRO A 1 27 ? 13.163 -6.206 -1.499 1.00 14.14 27 PRO A C 3
ATOM 3989 O O . PRO A 1 27 ? 13.238 -7.426 -1.332 1.00 31.45 27 PRO A O 3
ATOM 4000 N N . GLY A 1 28 ? 11.990 -5.543 -1.623 1.00 70.14 28 GLY A N 3
ATOM 4001 C CA . GLY A 1 28 ? 10.694 -6.228 -1.686 1.00 30.24 28 GLY A CA 3
ATOM 4002 C C . GLY A 1 28 ? 10.008 -6.356 -0.332 1.00 62.11 28 GLY A C 3
ATOM 4003 O O . GLY A 1 28 ? 8.821 -6.676 -0.276 1.00 54.53 28 GLY A O 3
ATOM 4007 N N . ARG A 1 29 ? 10.762 -6.112 0.763 1.00 72.34 29 ARG A N 3
ATOM 4008 C CA . ARG A 1 29 ? 10.228 -6.133 2.139 1.00 14.54 29 ARG A CA 3
ATOM 4009 C C . ARG A 1 29 ? 9.227 -4.983 2.364 1.00 74.02 29 ARG A C 3
ATOM 4010 O O . ARG A 1 29 ? 8.232 -5.141 3.084 1.00 33.55 29 ARG A O 3
ATOM 4031 N N . TYR A 1 30 ? 9.497 -3.840 1.715 1.00 61.31 30 TYR A N 3
ATOM 4032 C CA . TYR A 1 30 ? 8.658 -2.628 1.810 1.00 54.30 30 TYR A CA 3
ATOM 4033 C C . TYR A 1 30 ? 7.388 -2.741 0.945 1.00 0.12 30 TYR A C 3
ATOM 4034 O O . TYR A 1 30 ? 6.413 -2.034 1.184 1.00 70.40 30 TYR A O 3
ATOM 4052 N N . ILE A 1 31 ? 7.420 -3.633 -0.060 1.00 4.52 31 ILE A N 3
ATOM 4053 C CA . ILE A 1 31 ? 6.315 -3.807 -1.025 1.00 63.52 31 ILE A CA 3
ATOM 4054 C C . ILE A 1 31 ? 5.510 -5.062 -0.656 1.00 75.44 31 ILE A C 3
ATOM 4055 O O . ILE A 1 31 ? 6.053 -6.171 -0.592 1.00 23.55 31 ILE A O 3
ATOM 4071 N N . ARG A 1 32 ? 4.219 -4.864 -0.411 1.00 35.44 32 ARG A N 3
ATOM 4072 C CA . ARG A 1 32 ? 3.265 -5.916 -0.079 1.00 12.30 32 ARG A CA 3
ATOM 4073 C C . ARG A 1 32 ? 2.086 -5.843 -1.060 1.00 13.33 32 ARG A C 3
ATOM 4074 O O . ARG A 1 32 ? 1.737 -4.761 -1.525 1.00 13.10 32 ARG A O 3
ATOM 4095 N N . THR A 1 33 ? 1.501 -7.001 -1.395 1.00 13.33 33 THR A N 3
ATOM 4096 C CA . THR A 1 33 ? 0.298 -7.074 -2.231 1.00 5.00 33 THR A CA 3
ATOM 4097 C C . THR A 1 33 ? -0.895 -7.594 -1.405 1.00 12.22 33 THR A C 3
ATOM 4098 O O . THR A 1 33 ? -0.903 -8.750 -0.966 1.00 33.40 33 THR A O 3
ATOM 4109 N N . ALA A 1 34 ? -1.894 -6.721 -1.196 1.00 13.34 34 ALA A N 3
ATOM 4110 C CA . ALA A 1 34 ? -3.121 -7.075 -0.470 1.00 24.12 34 ALA A CA 3
ATOM 4111 C C . ALA A 1 34 ? -4.175 -7.531 -1.478 1.00 11.33 34 ALA A C 3
ATOM 4112 O O . ALA A 1 34 ? -4.734 -6.718 -2.225 1.00 34.01 34 ALA A O 3
ATOM 4119 N N . THR A 1 35 ? -4.366 -8.851 -1.544 1.00 22.42 35 THR A N 3
ATOM 4120 C CA . THR A 1 35 ? -5.394 -9.486 -2.385 1.00 34.24 35 THR A CA 3
ATOM 4121 C C . THR A 1 35 ? -6.649 -9.821 -1.549 1.00 31.14 35 THR A C 3
ATOM 4122 O O . THR A 1 35 ? -7.720 -10.107 -2.102 1.00 63.24 35 THR A O 3
ATOM 4133 N N . SER A 1 36 ? -6.502 -9.757 -0.215 1.00 23.32 36 SER A N 3
ATOM 4134 C CA . SER A 1 36 ? -7.566 -10.091 0.735 1.00 44.33 36 SER A CA 3
ATOM 4135 C C . SER A 1 36 ? -7.356 -9.335 2.055 1.00 20.33 36 SER A C 3
ATOM 4136 O O . SER A 1 36 ? -6.233 -8.918 2.376 1.00 64.21 36 SER A O 3
ATOM 4144 N N . SER A 1 37 ? -8.456 -9.204 2.816 1.00 50.11 37 SER A N 3
ATOM 4145 C CA . SER A 1 37 ? -8.434 -8.678 4.195 1.00 72.25 37 SER A CA 3
ATOM 4146 C C . SER A 1 37 ? -7.656 -9.626 5.144 1.00 51.22 37 SER A C 3
ATOM 4147 O O . SER A 1 37 ? -7.215 -9.217 6.225 1.00 54.34 37 SER A O 3
ATOM 4155 N N . GLN A 1 38 ? -7.487 -10.892 4.701 1.00 32.22 38 GLN A N 3
ATOM 4156 C CA . GLN A 1 38 ? -6.705 -11.919 5.405 1.00 42.14 38 GLN A CA 3
ATOM 4157 C C . GLN A 1 38 ? -5.203 -11.573 5.340 1.00 3.22 38 GLN A C 3
ATOM 4158 O O . GLN A 1 38 ? -4.510 -11.604 6.366 1.00 22.33 38 GLN A O 3
ATOM 4172 N N . ASP A 1 39 ? -4.713 -11.230 4.120 1.00 34.03 39 ASP A N 3
ATOM 4173 C CA . ASP A 1 39 ? -3.324 -10.754 3.910 1.00 51.21 39 ASP A CA 3
ATOM 4174 C C . ASP A 1 39 ? -3.075 -9.466 4.713 1.00 34.12 39 ASP A C 3
ATOM 4175 O O . ASP A 1 39 ? -2.020 -9.304 5.320 1.00 62.13 39 ASP A O 3
ATOM 4184 N N . ILE A 1 40 ? -4.082 -8.569 4.680 1.00 15.42 40 ILE A N 3
ATOM 4185 C CA . ILE A 1 40 ? -4.076 -7.287 5.404 1.00 54.35 40 ILE A CA 3
ATOM 4186 C C . ILE A 1 40 ? -3.793 -7.479 6.904 1.00 74.31 40 ILE A C 3
ATOM 4187 O O . ILE A 1 40 ? -2.920 -6.792 7.461 1.00 22.21 40 ILE A O 3
ATOM 4203 N N . ARG A 1 41 ? -4.492 -8.450 7.532 1.00 40.32 41 ARG A N 3
ATOM 4204 C CA . ARG A 1 41 ? -4.250 -8.823 8.944 1.00 3.43 41 ARG A CA 3
ATOM 4205 C C . ARG A 1 41 ? -2.751 -9.100 9.204 1.00 64.13 41 ARG A C 3
ATOM 4206 O O . ARG A 1 41 ? -2.188 -8.578 10.163 1.00 22.31 41 ARG A O 3
ATOM 4227 N N . ASP A 1 42 ? -2.122 -9.867 8.288 1.00 40.44 42 ASP A N 3
ATOM 4228 C CA . ASP A 1 42 ? -0.690 -10.225 8.359 1.00 2.22 42 ASP A CA 3
ATOM 4229 C C . ASP A 1 42 ? 0.209 -8.966 8.261 1.00 21.31 42 ASP A C 3
ATOM 4230 O O . ASP A 1 42 ? 1.231 -8.885 8.950 1.00 3.14 42 ASP A O 3
ATOM 4239 N N . ILE A 1 43 ? -0.199 -7.988 7.410 1.00 32.30 43 ILE A N 3
ATOM 4240 C CA . ILE A 1 43 ? 0.554 -6.727 7.194 1.00 64.20 43 ILE A CA 3
ATOM 4241 C C . ILE A 1 43 ? 0.631 -5.940 8.516 1.00 12.51 43 ILE A C 3
ATOM 4242 O O . ILE A 1 43 ? 1.709 -5.672 9.069 1.00 50.31 43 ILE A O 3
ATOM 4258 N N . ILE A 1 44 ? -0.564 -5.654 9.032 1.00 11.00 44 ILE A N 3
ATOM 4259 C CA . ILE A 1 44 ? -0.778 -4.766 10.171 1.00 43.01 44 ILE A CA 3
ATOM 4260 C C . ILE A 1 44 ? -0.292 -5.417 11.485 1.00 33.41 44 ILE A C 3
ATOM 4261 O O . ILE A 1 44 ? 0.110 -4.701 12.398 1.00 45.34 44 ILE A O 3
ATOM 4277 N N . LYS A 1 45 ? -0.246 -6.779 11.526 1.00 51.03 45 LYS A N 3
ATOM 4278 C CA . LYS A 1 45 ? 0.352 -7.548 12.655 1.00 54.24 45 LYS A CA 3
ATOM 4279 C C . LYS A 1 45 ? 1.788 -7.069 12.950 1.00 24.40 45 LYS A C 3
ATOM 4280 O O . LYS A 1 45 ? 2.126 -6.802 14.102 1.00 34.12 45 LYS A O 3
ATOM 4299 N N . SER A 1 46 ? 2.610 -6.951 11.888 1.00 60.30 46 SER A N 3
ATOM 4300 C CA . SER A 1 46 ? 4.001 -6.491 12.013 1.00 41.43 46 SER A CA 3
ATOM 4301 C C . SER A 1 46 ? 4.041 -4.964 12.186 1.00 71.30 46 SER A C 3
ATOM 4302 O O . SER A 1 46 ? 4.833 -4.450 12.980 1.00 52.40 46 SER A O 3
ATOM 4310 N N . MET A 1 47 ? 3.120 -4.249 11.487 1.00 24.15 47 MET A N 3
ATOM 4311 C CA . MET A 1 47 ? 3.137 -2.763 11.424 1.00 32.15 47 MET A CA 3
ATOM 4312 C C . MET A 1 47 ? 2.764 -2.112 12.774 1.00 63.43 47 MET A C 3
ATOM 4313 O O . MET A 1 47 ? 2.971 -0.914 12.955 1.00 62.51 47 MET A O 3
ATOM 4327 N N . LYS A 1 48 ? 2.202 -2.915 13.701 1.00 41.54 48 LYS A N 3
ATOM 4328 C CA . LYS A 1 48 ? 1.937 -2.506 15.103 1.00 63.12 48 LYS A CA 3
ATOM 4329 C C . LYS A 1 48 ? 3.233 -2.045 15.806 1.00 60.51 48 LYS A C 3
ATOM 4330 O O . LYS A 1 48 ? 3.231 -1.063 16.552 1.00 44.53 48 LYS A O 3
ATOM 4349 N N . ASP A 1 49 ? 4.333 -2.770 15.552 1.00 33.50 49 ASP A N 3
ATOM 4350 C CA . ASP A 1 49 ? 5.648 -2.480 16.159 1.00 74.24 49 ASP A CA 3
ATOM 4351 C C . ASP A 1 49 ? 6.544 -1.665 15.206 1.00 43.13 49 ASP A C 3
ATOM 4352 O O . ASP A 1 49 ? 7.151 -0.675 15.633 1.00 44.33 49 ASP A O 3
ATOM 4361 N N . ASN A 1 50 ? 6.544 -2.076 13.901 1.00 22.51 50 ASN A N 3
ATOM 4362 C CA . ASN A 1 50 ? 7.602 -1.757 12.890 1.00 63.31 50 ASN A CA 3
ATOM 4363 C C . ASN A 1 50 ? 8.219 -0.345 12.991 1.00 54.24 50 ASN A C 3
ATOM 4364 O O . ASN A 1 50 ? 9.444 -0.206 12.918 1.00 72.51 50 ASN A O 3
ATOM 4375 N N . GLY A 1 51 ? 7.373 0.684 13.148 1.00 40.41 51 GLY A N 3
ATOM 4376 C CA . GLY A 1 51 ? 7.843 2.073 13.286 1.00 23.31 51 GLY A CA 3
ATOM 4377 C C . GLY A 1 51 ? 8.581 2.592 12.058 1.00 41.32 51 GLY A C 3
ATOM 4378 O O . GLY A 1 51 ? 9.444 3.470 12.160 1.00 73.31 51 GLY A O 3
ATOM 4382 N N . LYS A 1 52 ? 8.214 2.047 10.888 1.00 64.04 52 LYS A N 3
ATOM 4383 C CA . LYS A 1 52 ? 8.879 2.327 9.605 1.00 74.55 52 LYS A CA 3
ATOM 4384 C C . LYS A 1 52 ? 7.814 2.510 8.498 1.00 11.24 52 LYS A C 3
ATOM 4385 O O . LYS A 1 52 ? 6.645 2.138 8.705 1.00 72.32 52 LYS A O 3
ATOM 4404 N N . PRO A 1 53 ? 8.181 3.101 7.315 1.00 71.54 53 PRO A N 3
ATOM 4405 C CA . PRO A 1 53 ? 7.252 3.210 6.174 1.00 73.51 53 PRO A CA 3
ATOM 4406 C C . PRO A 1 53 ? 7.113 1.862 5.428 1.00 3.01 53 PRO A C 3
ATOM 4407 O O . PRO A 1 53 ? 8.079 1.090 5.328 1.00 2.41 53 PRO A O 3
ATOM 4418 N N . LEU A 1 54 ? 5.902 1.578 4.946 1.00 23.23 54 LEU A N 3
ATOM 4419 C CA . LEU A 1 54 ? 5.603 0.385 4.144 1.00 43.10 54 LEU A CA 3
ATOM 4420 C C . LEU A 1 54 ? 4.734 0.822 2.950 1.00 71.54 54 LEU A C 3
ATOM 4421 O O . LEU A 1 54 ? 4.284 1.972 2.892 1.00 33.43 54 LEU A O 3
ATOM 4437 N N . VAL A 1 55 ? 4.477 -0.103 2.014 1.00 14.35 55 VAL A N 3
ATOM 4438 C CA . VAL A 1 55 ? 3.670 0.146 0.807 1.00 34.31 55 VAL A CA 3
ATOM 4439 C C . VAL A 1 55 ? 2.845 -1.114 0.540 1.00 30.23 55 VAL A C 3
ATOM 4440 O O . VAL A 1 55 ? 3.381 -2.225 0.551 1.00 62.22 55 VAL A O 3
ATOM 4453 N N . VAL A 1 56 ? 1.541 -0.927 0.332 1.00 62.22 56 VAL A N 3
ATOM 4454 C CA . VAL A 1 56 ? 0.599 -2.005 0.029 1.00 53.33 56 VAL A CA 3
ATOM 4455 C C . VAL A 1 56 ? -0.114 -1.685 -1.296 1.00 33.05 56 VAL A C 3
ATOM 4456 O O . VAL A 1 56 ? -0.941 -0.771 -1.369 1.00 40.24 56 VAL A O 3
ATOM 4469 N N . PHE A 1 57 ? 0.252 -2.437 -2.335 1.00 23.04 57 PHE A N 3
ATOM 4470 C CA . PHE A 1 57 ? -0.380 -2.386 -3.647 1.00 11.34 57 PHE A CA 3
ATOM 4471 C C . PHE A 1 57 ? -1.638 -3.268 -3.613 1.00 13.21 57 PHE A C 3
ATOM 4472 O O . PHE A 1 57 ? -1.545 -4.482 -3.368 1.00 2.45 57 PHE A O 3
ATOM 4489 N N . VAL A 1 58 ? -2.805 -2.646 -3.829 1.00 52.22 58 VAL A N 3
ATOM 4490 C CA . VAL A 1 58 ? -4.097 -3.344 -3.815 1.00 72.40 58 VAL A CA 3
ATOM 4491 C C . VAL A 1 58 ? -4.254 -4.092 -5.153 1.00 23.33 58 VAL A C 3
ATOM 4492 O O . VAL A 1 58 ? -4.801 -3.564 -6.121 1.00 13.13 58 VAL A O 3
ATOM 4505 N N . ASN A 1 59 ? -3.692 -5.310 -5.206 1.00 31.04 59 ASN A N 3
ATOM 4506 C CA . ASN A 1 59 ? -3.669 -6.141 -6.422 1.00 25.44 59 ASN A CA 3
ATOM 4507 C C . ASN A 1 59 ? -4.501 -7.404 -6.163 1.00 72.10 59 ASN A C 3
ATOM 4508 O O . ASN A 1 59 ? -4.129 -8.238 -5.328 1.00 74.01 59 ASN A O 3
ATOM 4519 N N . GLY A 1 60 ? -5.640 -7.510 -6.873 1.00 42.45 60 GLY A N 3
ATOM 4520 C CA . GLY A 1 60 ? -6.576 -8.623 -6.710 1.00 22.21 60 GLY A CA 3
ATOM 4521 C C . GLY A 1 60 ? -7.546 -8.418 -5.543 1.00 50.34 60 GLY A C 3
ATOM 4522 O O . GLY A 1 60 ? -8.043 -9.391 -4.980 1.00 43.41 60 GLY A O 3
ATOM 4526 N N . ALA A 1 61 ? -7.818 -7.145 -5.196 1.00 73.45 61 ALA A N 3
ATOM 4527 C CA . ALA A 1 61 ? -8.723 -6.765 -4.082 1.00 34.04 61 ALA A CA 3
ATOM 4528 C C . ALA A 1 61 ? -9.601 -5.566 -4.500 1.00 25.03 61 ALA A C 3
ATOM 4529 O O . ALA A 1 61 ? -9.505 -5.100 -5.643 1.00 63.42 61 ALA A O 3
ATOM 4536 N N . SER A 1 62 ? -10.445 -5.063 -3.573 1.00 60.11 62 SER A N 3
ATOM 4537 C CA . SER A 1 62 ? -11.433 -4.012 -3.889 1.00 64.42 62 SER A CA 3
ATOM 4538 C C . SER A 1 62 ? -11.678 -3.082 -2.669 1.00 34.14 62 SER A C 3
ATOM 4539 O O . SER A 1 62 ? -10.979 -3.184 -1.646 1.00 42.23 62 SER A O 3
ATOM 4547 N N . GLN A 1 63 ? -12.683 -2.172 -2.812 1.00 50.14 63 GLN A N 3
ATOM 4548 C CA . GLN A 1 63 ? -13.052 -1.139 -1.815 1.00 11.54 63 GLN A CA 3
ATOM 4549 C C . GLN A 1 63 ? -13.317 -1.729 -0.414 1.00 43.22 63 GLN A C 3
ATOM 4550 O O . GLN A 1 63 ? -12.987 -1.090 0.590 1.00 32.44 63 GLN A O 3
ATOM 4564 N N . ASN A 1 64 ? -13.908 -2.944 -0.360 1.00 53.34 64 ASN A N 3
ATOM 4565 C CA . ASN A 1 64 ? -14.139 -3.669 0.906 1.00 10.23 64 ASN A CA 3
ATOM 4566 C C . ASN A 1 64 ? -12.819 -3.815 1.676 1.00 43.33 64 ASN A C 3
ATOM 4567 O O . ASN A 1 64 ? -12.719 -3.366 2.811 1.00 51.02 64 ASN A O 3
ATOM 4578 N N . ASP A 1 65 ? -11.797 -4.351 0.985 1.00 23.41 65 ASP A N 3
ATOM 4579 C CA . ASP A 1 65 ? -10.483 -4.665 1.579 1.00 12.14 65 ASP A CA 3
ATOM 4580 C C . ASP A 1 65 ? -9.767 -3.372 2.007 1.00 23.23 65 ASP A C 3
ATOM 4581 O O . ASP A 1 65 ? -9.085 -3.342 3.025 1.00 11.21 65 ASP A O 3
ATOM 4590 N N . VAL A 1 66 ? -9.967 -2.305 1.214 1.00 1.24 66 VAL A N 3
ATOM 4591 C CA . VAL A 1 66 ? -9.463 -0.949 1.519 1.00 5.54 66 VAL A CA 3
ATOM 4592 C C . VAL A 1 66 ? -10.022 -0.457 2.873 1.00 24.12 66 VAL A C 3
ATOM 4593 O O . VAL A 1 66 ? -9.272 0.028 3.722 1.00 33.42 66 VAL A O 3
ATOM 4606 N N . ASN A 1 67 ? -11.337 -0.650 3.067 1.00 44.40 67 ASN A N 3
ATOM 4607 C CA . ASN A 1 67 ? -12.052 -0.231 4.291 1.00 24.40 67 ASN A CA 3
ATOM 4608 C C . ASN A 1 67 ? -11.634 -1.086 5.495 1.00 0.44 67 ASN A C 3
ATOM 4609 O O . ASN A 1 67 ? -11.475 -0.561 6.596 1.00 13.04 67 ASN A O 3
ATOM 4620 N N . GLU A 1 68 ? -11.438 -2.401 5.259 1.00 73.12 68 GLU A N 3
ATOM 4621 C CA . GLU A 1 68 ? -11.055 -3.359 6.316 1.00 25.11 68 GLU A CA 3
ATOM 4622 C C . GLU A 1 68 ? -9.610 -3.110 6.774 1.00 75.42 68 GLU A C 3
ATOM 4623 O O . GLU A 1 68 ? -9.283 -3.317 7.945 1.00 43.52 68 GLU A O 3
ATOM 4635 N N . PHE A 1 69 ? -8.769 -2.667 5.821 1.00 2.42 69 PHE A N 3
ATOM 4636 C CA . PHE A 1 69 ? -7.399 -2.205 6.089 1.00 55.20 69 PHE A CA 3
ATOM 4637 C C . PHE A 1 69 ? -7.437 -1.024 7.064 1.00 21.44 69 PHE A C 3
ATOM 4638 O O . PHE A 1 69 ? -6.715 -1.010 8.058 1.00 24.43 69 PHE A O 3
ATOM 4655 N N . GLN A 1 70 ? -8.287 -0.039 6.732 1.00 5.35 70 GLN A N 3
ATOM 4656 C CA . GLN A 1 70 ? -8.511 1.154 7.561 1.00 1.32 70 GLN A CA 3
ATOM 4657 C C . GLN A 1 70 ? -9.040 0.799 8.972 1.00 51.14 70 GLN A C 3
ATOM 4658 O O . GLN A 1 70 ? -8.607 1.414 9.946 1.00 75.31 70 GLN A O 3
ATOM 4672 N N . ASN A 1 71 ? -9.954 -0.205 9.060 1.00 33.13 71 ASN A N 3
ATOM 4673 C CA . ASN A 1 71 ? -10.550 -0.656 10.348 1.00 40.42 71 ASN A CA 3
ATOM 4674 C C . ASN A 1 71 ? -9.451 -1.164 11.291 1.00 64.34 71 ASN A C 3
ATOM 4675 O O . ASN A 1 71 ? -9.239 -0.609 12.390 1.00 14.13 71 ASN A O 3
ATOM 4686 N N . GLU A 1 72 ? -8.742 -2.217 10.826 1.00 44.02 72 GLU A N 3
ATOM 4687 C CA . GLU A 1 72 ? -7.615 -2.815 11.551 1.00 42.55 72 GLU A CA 3
ATOM 4688 C C . GLU A 1 72 ? -6.577 -1.754 11.952 1.00 61.24 72 GLU A C 3
ATOM 4689 O O . GLU A 1 72 ? -6.315 -1.576 13.136 1.00 4.53 72 GLU A O 3
ATOM 4701 N N . ALA A 1 73 ? -6.069 -1.006 10.966 1.00 0.25 73 ALA A N 3
ATOM 4702 C CA . ALA A 1 73 ? -4.948 -0.069 11.166 1.00 41.11 73 ALA A CA 3
ATOM 4703 C C . ALA A 1 73 ? -5.272 1.004 12.227 1.00 31.11 73 ALA A C 3
ATOM 4704 O O . ALA A 1 73 ? -4.490 1.193 13.164 1.00 64.35 73 ALA A O 3
ATOM 4711 N N . LYS A 1 74 ? -6.447 1.664 12.097 1.00 12.43 74 LYS A N 3
ATOM 4712 C CA . LYS A 1 74 ? -6.867 2.711 13.056 1.00 54.34 74 LYS A CA 3
ATOM 4713 C C . LYS A 1 74 ? -7.004 2.148 14.500 1.00 52.43 74 LYS A C 3
ATOM 4714 O O . LYS A 1 74 ? -6.615 2.823 15.461 1.00 62.44 74 LYS A O 3
ATOM 4733 N N . LYS A 1 75 ? -7.519 0.893 14.655 1.00 52.20 75 LYS A N 3
ATOM 4734 C CA . LYS A 1 75 ? -7.757 0.298 15.999 1.00 42.50 75 LYS A CA 3
ATOM 4735 C C . LYS A 1 75 ? -6.482 -0.380 16.570 1.00 32.21 75 LYS A C 3
ATOM 4736 O O . LYS A 1 75 ? -6.419 -0.666 17.773 1.00 30.24 75 LYS A O 3
ATOM 4755 N N . GLU A 1 76 ? -5.486 -0.654 15.701 1.00 62.33 76 GLU A N 3
ATOM 4756 C CA . GLU A 1 76 ? -4.164 -1.193 16.120 1.00 24.11 76 GLU A CA 3
ATOM 4757 C C . GLU A 1 76 ? -3.152 -0.050 16.361 1.00 14.51 76 GLU A C 3
ATOM 4758 O O . GLU A 1 76 ? -2.014 -0.304 16.773 1.00 44.00 76 GLU A O 3
ATOM 4770 N N . GLY A 1 77 ? -3.575 1.200 16.082 1.00 51.52 77 GLY A N 3
ATOM 4771 C CA . GLY A 1 77 ? -2.729 2.383 16.275 1.00 34.12 77 GLY A CA 3
ATOM 4772 C C . GLY A 1 77 ? -1.652 2.547 15.207 1.00 22.14 77 GLY A C 3
ATOM 4773 O O . GLY A 1 77 ? -0.636 3.196 15.444 1.00 70.10 77 GLY A O 3
ATOM 4777 N N . VAL A 1 78 ? -1.882 1.945 14.031 1.00 4.24 78 VAL A N 3
ATOM 4778 C CA . VAL A 1 78 ? -1.010 2.070 12.847 1.00 11.10 78 VAL A CA 3
ATOM 4779 C C . VAL A 1 78 ? -1.506 3.233 11.957 1.00 1.22 78 VAL A C 3
ATOM 4780 O O . VAL A 1 78 ? -2.709 3.326 11.673 1.00 32.21 78 VAL A O 3
ATOM 4793 N N . SER A 1 79 ? -0.577 4.114 11.531 1.00 34.43 79 SER A N 3
ATOM 4794 C CA . SER A 1 79 ? -0.891 5.230 10.620 1.00 64.14 79 SER A CA 3
ATOM 4795 C C . SER A 1 79 ? -0.913 4.724 9.161 1.00 62.03 79 SER A C 3
ATOM 4796 O O . SER A 1 79 ? -0.266 3.720 8.837 1.00 64.22 79 SER A O 3
ATOM 4804 N N . TYR A 1 80 ? -1.655 5.429 8.289 1.00 11.32 80 TYR A N 3
ATOM 4805 C CA . TYR A 1 80 ? -1.786 5.065 6.865 1.00 12.40 80 TYR A CA 3
ATOM 4806 C C . TYR A 1 80 ? -2.252 6.274 6.039 1.00 53.04 80 TYR A C 3
ATOM 4807 O O . TYR A 1 80 ? -3.049 7.096 6.518 1.00 33.01 80 TYR A O 3
ATOM 4825 N N . ASP A 1 81 ? -1.746 6.364 4.802 1.00 53.00 81 ASP A N 3
ATOM 4826 C CA . ASP A 1 81 ? -2.196 7.341 3.793 1.00 32.14 81 ASP A CA 3
ATOM 4827 C C . ASP A 1 81 ? -2.754 6.570 2.608 1.00 14.32 81 ASP A C 3
ATOM 4828 O O . ASP A 1 81 ? -2.072 5.697 2.067 1.00 30.42 81 ASP A O 3
ATOM 4837 N N . VAL A 1 82 ? -3.996 6.874 2.222 1.00 3.22 82 VAL A N 3
ATOM 4838 C CA . VAL A 1 82 ? -4.622 6.292 1.032 1.00 20.24 82 VAL A CA 3
ATOM 4839 C C . VAL A 1 82 ? -4.266 7.152 -0.196 1.00 23.31 82 VAL A C 3
ATOM 4840 O O . VAL A 1 82 ? -4.326 8.384 -0.137 1.00 71.52 82 VAL A O 3
ATOM 4853 N N . LEU A 1 83 ? -3.890 6.487 -1.289 1.00 55.42 83 LEU A N 3
ATOM 4854 C CA . LEU A 1 83 ? -3.509 7.114 -2.557 1.00 73.55 83 LEU A CA 3
ATOM 4855 C C . LEU A 1 83 ? -4.364 6.507 -3.676 1.00 24.20 83 LEU A C 3
ATOM 4856 O O . LEU A 1 83 ? -4.420 5.287 -3.802 1.00 14.33 83 LEU A O 3
ATOM 4872 N N . LYS A 1 84 ? -5.062 7.352 -4.459 1.00 63.42 84 LYS A N 3
ATOM 4873 C CA . LYS A 1 84 ? -5.852 6.903 -5.625 1.00 11.52 84 LYS A CA 3
ATOM 4874 C C . LYS A 1 84 ? -5.387 7.659 -6.878 1.00 21.12 84 LYS A C 3
ATOM 4875 O O . LYS A 1 84 ? -5.662 8.857 -7.025 1.00 72.21 84 LYS A O 3
ATOM 4894 N N . SER A 1 85 ? -4.662 6.952 -7.760 1.00 62.04 85 SER A N 3
ATOM 4895 C CA . SER A 1 85 ? -4.152 7.496 -9.033 1.00 4.25 85 SER A CA 3
ATOM 4896 C C . SER A 1 85 ? -3.980 6.352 -10.051 1.00 35.42 85 SER A C 3
ATOM 4897 O O . SER A 1 85 ? -3.501 5.280 -9.691 1.00 41.42 85 SER A O 3
ATOM 4905 N N . THR A 1 86 ? -4.377 6.585 -11.312 1.00 73.33 86 THR A N 3
ATOM 4906 C CA . THR A 1 86 ? -4.148 5.650 -12.426 1.00 61.34 86 THR A CA 3
ATOM 4907 C C . THR A 1 86 ? -3.112 6.294 -13.363 1.00 10.43 86 THR A C 3
ATOM 4908 O O . THR A 1 86 ? -3.474 7.022 -14.295 1.00 74.22 86 THR A O 3
ATOM 4919 N N . ASP A 1 87 ? -1.818 6.064 -13.053 1.00 40.12 87 ASP A N 3
ATOM 4920 C CA . ASP A 1 87 ? -0.686 6.643 -13.795 1.00 43.22 87 ASP A CA 3
ATOM 4921 C C . ASP A 1 87 ? 0.625 5.963 -13.319 1.00 42.14 87 ASP A C 3
ATOM 4922 O O . ASP A 1 87 ? 0.936 6.005 -12.119 1.00 65.40 87 ASP A O 3
ATOM 4931 N N . PRO A 1 88 ? 1.414 5.334 -14.248 1.00 71.42 88 PRO A N 3
ATOM 4932 C CA . PRO A 1 88 ? 2.598 4.517 -13.885 1.00 45.05 88 PRO A CA 3
ATOM 4933 C C . PRO A 1 88 ? 3.724 5.320 -13.183 1.00 10.10 88 PRO A C 3
ATOM 4934 O O . PRO A 1 88 ? 4.336 4.814 -12.244 1.00 2.45 88 PRO A O 3
ATOM 4945 N N . GLU A 1 89 ? 3.969 6.575 -13.608 1.00 25.04 89 GLU A N 3
ATOM 4946 C CA . GLU A 1 89 ? 5.116 7.362 -13.080 1.00 75.21 89 GLU A CA 3
ATOM 4947 C C . GLU A 1 89 ? 4.708 8.140 -11.817 1.00 54.13 89 GLU A C 3
ATOM 4948 O O . GLU A 1 89 ? 5.548 8.435 -10.964 1.00 44.31 89 GLU A O 3
ATOM 4960 N N . GLU A 1 90 ? 3.398 8.456 -11.710 1.00 45.41 90 GLU A N 3
ATOM 4961 C CA . GLU A 1 90 ? 2.848 9.242 -10.594 1.00 52.51 90 GLU A CA 3
ATOM 4962 C C . GLU A 1 90 ? 2.782 8.390 -9.324 1.00 12.54 90 GLU A C 3
ATOM 4963 O O . GLU A 1 90 ? 3.195 8.825 -8.250 1.00 20.01 90 GLU A O 3
ATOM 4975 N N . LEU A 1 91 ? 2.275 7.158 -9.470 1.00 0.13 91 LEU A N 3
ATOM 4976 C CA . LEU A 1 91 ? 2.228 6.200 -8.353 1.00 31.33 91 LEU A CA 3
ATOM 4977 C C . LEU A 1 91 ? 3.662 5.893 -7.857 1.00 1.25 91 LEU A C 3
ATOM 4978 O O . LEU A 1 91 ? 3.892 5.836 -6.657 1.00 45.21 91 LEU A O 3
ATOM 4994 N N . THR A 1 92 ? 4.623 5.756 -8.807 1.00 34.23 92 THR A N 3
ATOM 4995 C CA . THR A 1 92 ? 6.036 5.448 -8.492 1.00 64.43 92 THR A CA 3
ATOM 4996 C C . THR A 1 92 ? 6.698 6.588 -7.688 1.00 43.44 92 THR A C 3
ATOM 4997 O O . THR A 1 92 ? 7.384 6.325 -6.689 1.00 30.33 92 THR A O 3
ATOM 5008 N N . GLN A 1 93 ? 6.447 7.854 -8.104 1.00 11.02 93 GLN A N 3
ATOM 5009 C CA . GLN A 1 93 ? 7.040 9.028 -7.436 1.00 75.05 93 GLN A CA 3
ATOM 5010 C C . GLN A 1 93 ? 6.448 9.205 -6.021 1.00 73.11 93 GLN A C 3
ATOM 5011 O O . GLN A 1 93 ? 7.169 9.606 -5.108 1.00 53.13 93 GLN A O 3
ATOM 5025 N N . ARG A 1 94 ? 5.156 8.836 -5.838 1.00 14.14 94 ARG A N 3
ATOM 5026 C CA . ARG A 1 94 ? 4.472 8.935 -4.527 1.00 23.42 94 ARG A CA 3
ATOM 5027 C C . ARG A 1 94 ? 4.937 7.817 -3.558 1.00 51.13 94 ARG A C 3
ATOM 5028 O O . ARG A 1 94 ? 5.098 8.061 -2.352 1.00 52.44 94 ARG A O 3
ATOM 5049 N N . VAL A 1 95 ? 5.167 6.603 -4.100 1.00 50.32 95 VAL A N 3
ATOM 5050 C CA . VAL A 1 95 ? 5.696 5.451 -3.331 1.00 4.44 95 VAL A CA 3
ATOM 5051 C C . VAL A 1 95 ? 7.103 5.767 -2.797 1.00 50.30 95 VAL A C 3
ATOM 5052 O O . VAL A 1 95 ? 7.386 5.612 -1.594 1.00 61.21 95 VAL A O 3
ATOM 5065 N N . ARG A 1 96 ? 7.962 6.264 -3.704 1.00 62.13 96 ARG A N 3
ATOM 5066 C CA . ARG A 1 96 ? 9.381 6.479 -3.411 1.00 70.04 96 ARG A CA 3
ATOM 5067 C C . ARG A 1 96 ? 9.591 7.648 -2.427 1.00 35.33 96 ARG A C 3
ATOM 5068 O O . ARG A 1 96 ? 10.455 7.570 -1.548 1.00 2.14 96 ARG A O 3
ATOM 5089 N N . GLU A 1 97 ? 8.777 8.721 -2.569 1.00 42.22 97 GLU A N 3
ATOM 5090 C CA . GLU A 1 97 ? 8.882 9.898 -1.688 1.00 32.21 97 GLU A CA 3
ATOM 5091 C C . GLU A 1 97 ? 8.356 9.573 -0.281 1.00 14.35 97 GLU A C 3
ATOM 5092 O O . GLU A 1 97 ? 8.905 10.070 0.708 1.00 13.50 97 GLU A O 3
ATOM 5104 N N . PHE A 1 98 ? 7.309 8.714 -0.195 1.00 73.11 98 PHE A N 3
ATOM 5105 C CA . PHE A 1 98 ? 6.761 8.253 1.096 1.00 71.21 98 PHE A CA 3
ATOM 5106 C C . PHE A 1 98 ? 7.839 7.504 1.900 1.00 32.11 98 PHE A C 3
ATOM 5107 O O . PHE A 1 98 ? 8.070 7.802 3.075 1.00 0.22 98 PHE A O 3
ATOM 5124 N N . LEU A 1 99 ? 8.502 6.547 1.232 1.00 71.41 99 LEU A N 3
ATOM 5125 C CA . LEU A 1 99 ? 9.533 5.698 1.856 1.00 51.01 99 LEU A CA 3
ATOM 5126 C C . LEU A 1 99 ? 10.795 6.505 2.253 1.00 33.45 99 LEU A C 3
ATOM 5127 O O . LEU A 1 99 ? 11.510 6.114 3.187 1.00 55.34 99 LEU A O 3
ATOM 5143 N N . LYS A 1 100 ? 11.058 7.645 1.564 1.00 74.33 100 LYS A N 3
ATOM 5144 C CA . LYS A 1 100 ? 12.254 8.477 1.852 1.00 14.42 100 LYS A CA 3
ATOM 5145 C C . LYS A 1 100 ? 11.977 9.516 2.970 1.00 3.13 100 LYS A C 3
ATOM 5146 O O . LYS A 1 100 ? 12.912 9.901 3.683 1.00 51.34 100 LYS A O 3
ATOM 5165 N N . THR A 1 101 ? 10.700 9.965 3.136 1.00 25.24 101 THR A N 3
ATOM 5166 C CA . THR A 1 101 ? 10.356 11.017 4.132 1.00 11.33 101 THR A CA 3
ATOM 5167 C C . THR A 1 101 ? 9.912 10.396 5.476 1.00 10.24 101 THR A C 3
ATOM 5168 O O . THR A 1 101 ? 10.269 10.899 6.550 1.00 14.31 101 THR A O 3
ATOM 5179 N N . ALA A 1 102 ? 9.133 9.301 5.412 1.00 33.53 102 ALA A N 3
ATOM 5180 C CA . ALA A 1 102 ? 8.669 8.567 6.606 1.00 61.12 102 ALA A CA 3
ATOM 5181 C C . ALA A 1 102 ? 9.742 7.570 7.091 1.00 4.24 102 ALA A C 3
ATOM 5182 O O . ALA A 1 102 ? 9.534 6.864 8.086 1.00 22.11 102 ALA A O 3
ATOM 5189 N N . GLY A 1 103 ? 10.886 7.521 6.368 1.00 1.44 103 GLY A N 3
ATOM 5190 C CA . GLY A 1 103 ? 12.011 6.649 6.701 1.00 41.53 103 GLY A CA 3
ATOM 5191 C C . GLY A 1 103 ? 12.823 7.110 7.908 1.00 13.52 103 GLY A C 3
ATOM 5192 O O . GLY A 1 103 ? 12.329 7.864 8.762 1.00 13.42 103 GLY A O 3
ATOM 5196 N N . SER A 1 104 ? 14.089 6.650 7.969 1.00 31.24 104 SER A N 3
ATOM 5197 C CA . SER A 1 104 ? 15.001 6.920 9.094 1.00 14.21 104 SER A CA 3
ATOM 5198 C C . SER A 1 104 ? 15.670 8.312 8.955 1.00 13.42 104 SER A C 3
ATOM 5199 O O . SER A 1 104 ? 16.889 8.423 8.792 1.00 71.25 104 SER A O 3
ATOM 5207 N N . LEU A 1 105 ? 14.846 9.370 9.005 1.00 42.51 105 LEU A N 3
ATOM 5208 C CA . LEU A 1 105 ? 15.332 10.761 9.005 1.00 11.51 105 LEU A CA 3
ATOM 5209 C C . LEU A 1 105 ? 15.511 11.237 10.453 1.00 3.11 105 LEU A C 3
ATOM 5210 O O . LEU A 1 105 ? 14.812 10.757 11.359 1.00 14.12 105 LEU A O 3
ATOM 5226 N N . GLU A 1 106 ? 16.470 12.156 10.665 1.00 2.44 106 GLU A N 3
ATOM 5227 C CA . GLU A 1 106 ? 16.647 12.821 11.963 1.00 11.32 106 GLU A CA 3
ATOM 5228 C C . GLU A 1 106 ? 15.450 13.776 12.145 1.00 22.41 106 GLU A C 3
ATOM 5229 O O . GLU A 1 106 ? 15.355 14.810 11.463 1.00 2.14 106 GLU A O 3
ATOM 5241 N N . HIS A 1 107 ? 14.522 13.383 13.027 1.00 14.21 107 HIS A N 3
ATOM 5242 C CA . HIS A 1 107 ? 13.263 14.103 13.240 1.00 45.04 107 HIS A CA 3
ATOM 5243 C C . HIS A 1 107 ? 13.486 15.322 14.160 1.00 55.15 107 HIS A C 3
ATOM 5244 O O . HIS A 1 107 ? 13.330 15.239 15.384 1.00 61.32 107 HIS A O 3
ATOM 5259 N N . HIS A 1 108 ? 13.915 16.445 13.536 1.00 34.42 108 HIS A N 3
ATOM 5260 C CA . HIS A 1 108 ? 14.050 17.767 14.205 1.00 41.43 108 HIS A CA 3
ATOM 5261 C C . HIS A 1 108 ? 12.707 18.213 14.818 1.00 41.22 108 HIS A C 3
ATOM 5262 O O . HIS A 1 108 ? 12.668 19.005 15.756 1.00 63.10 108 HIS A O 3
ATOM 5277 N N . HIS A 1 109 ? 11.610 17.719 14.216 1.00 1.43 109 HIS A N 3
ATOM 5278 C CA . HIS A 1 109 ? 10.281 17.725 14.818 1.00 32.20 109 HIS A CA 3
ATOM 5279 C C . HIS A 1 109 ? 9.575 16.430 14.407 1.00 12.10 109 HIS A C 3
ATOM 5280 O O . HIS A 1 109 ? 9.196 16.275 13.242 1.00 11.21 109 HIS A O 3
ATOM 5295 N N . HIS A 1 110 ? 9.469 15.486 15.356 1.00 2.22 110 HIS A N 3
ATOM 5296 C CA . HIS A 1 110 ? 8.619 14.296 15.189 1.00 41.45 110 HIS A CA 3
ATOM 5297 C C . HIS A 1 110 ? 7.149 14.732 15.260 1.00 0.40 110 HIS A C 3
ATOM 5298 O O . HIS A 1 110 ? 6.797 15.587 16.083 1.00 13.42 110 HIS A O 3
ATOM 5313 N N . HIS A 1 111 ? 6.316 14.173 14.367 1.00 71.45 111 HIS A N 3
ATOM 5314 C CA . HIS A 1 111 ? 4.893 14.529 14.245 1.00 15.43 111 HIS A CA 3
ATOM 5315 C C . HIS A 1 111 ? 4.090 14.015 15.466 1.00 4.53 111 HIS A C 3
ATOM 5316 O O . HIS A 1 111 ? 3.458 12.950 15.410 1.00 34.44 111 HIS A O 3
ATOM 5331 N N . HIS A 1 112 ? 4.178 14.786 16.564 1.00 13.40 112 HIS A N 3
ATOM 5332 C CA . HIS A 1 112 ? 3.518 14.511 17.848 1.00 63.34 112 HIS A CA 3
ATOM 5333 C C . HIS A 1 112 ? 3.956 15.612 18.845 1.00 3.34 112 HIS A C 3
ATOM 5334 O O . HIS A 1 112 ? 5.126 15.591 19.284 1.00 62.41 112 HIS A O 3
ATOM 5350 N N . MET A 1 1 ? 2.763 0.948 14.915 1.00 62.30 1 MET A N 4
ATOM 5351 C CA . MET A 1 1 ? 2.945 2.409 15.069 1.00 55.33 1 MET A CA 4
ATOM 5352 C C . MET A 1 1 ? 3.734 2.989 13.886 1.00 31.35 1 MET A C 4
ATOM 5353 O O . MET A 1 1 ? 4.134 4.161 13.917 1.00 4.45 1 MET A O 4
ATOM 5369 N N . GLY A 1 2 ? 3.957 2.154 12.840 1.00 65.04 2 GLY A N 4
ATOM 5370 C CA . GLY A 1 2 ? 4.508 2.615 11.565 1.00 42.15 2 GLY A CA 4
ATOM 5371 C C . GLY A 1 2 ? 3.436 3.199 10.651 1.00 10.13 2 GLY A C 4
ATOM 5372 O O . GLY A 1 2 ? 2.233 3.038 10.917 1.00 30.51 2 GLY A O 4
ATOM 5376 N N . LYS A 1 3 ? 3.865 3.867 9.568 1.00 74.41 3 LYS A N 4
ATOM 5377 C CA . LYS A 1 3 ? 2.958 4.513 8.603 1.00 55.41 3 LYS A CA 4
ATOM 5378 C C . LYS A 1 3 ? 3.046 3.796 7.248 1.00 53.24 3 LYS A C 4
ATOM 5379 O O . LYS A 1 3 ? 4.139 3.494 6.769 1.00 50.12 3 LYS A O 4
ATOM 5398 N N . VAL A 1 4 ? 1.879 3.524 6.645 1.00 64.30 4 VAL A N 4
ATOM 5399 C CA . VAL A 1 4 ? 1.758 2.841 5.346 1.00 34.20 4 VAL A CA 4
ATOM 5400 C C . VAL A 1 4 ? 1.205 3.820 4.294 1.00 11.24 4 VAL A C 4
ATOM 5401 O O . VAL A 1 4 ? 0.424 4.714 4.621 1.00 41.04 4 VAL A O 4
ATOM 5414 N N . LEU A 1 5 ? 1.640 3.655 3.040 1.00 62.33 5 LEU A N 4
ATOM 5415 C CA . LEU A 1 5 ? 1.047 4.319 1.877 1.00 24.12 5 LEU A CA 4
ATOM 5416 C C . LEU A 1 5 ? 0.176 3.287 1.147 1.00 51.04 5 LEU A C 4
ATOM 5417 O O . LEU A 1 5 ? 0.698 2.348 0.532 1.00 72.20 5 LEU A O 4
ATOM 5433 N N . LEU A 1 6 ? -1.145 3.441 1.258 1.00 11.52 6 LEU A N 4
ATOM 5434 C CA . LEU A 1 6 ? -2.121 2.517 0.668 1.00 50.41 6 LEU A CA 4
ATOM 5435 C C . LEU A 1 6 ? -2.372 2.938 -0.794 1.00 32.42 6 LEU A C 4
ATOM 5436 O O . LEU A 1 6 ? -3.170 3.841 -1.062 1.00 21.21 6 LEU A O 4
ATOM 5452 N N . VAL A 1 7 ? -1.648 2.295 -1.726 1.00 62.41 7 VAL A N 4
ATOM 5453 C CA . VAL A 1 7 ? -1.684 2.627 -3.160 1.00 55.33 7 VAL A CA 4
ATOM 5454 C C . VAL A 1 7 ? -2.794 1.827 -3.850 1.00 42.53 7 VAL A C 4
ATOM 5455 O O . VAL A 1 7 ? -2.756 0.591 -3.907 1.00 54.03 7 VAL A O 4
ATOM 5468 N N . ILE A 1 8 ? -3.789 2.564 -4.345 1.00 54.54 8 ILE A N 4
ATOM 5469 C CA . ILE A 1 8 ? -5.003 2.026 -4.969 1.00 3.21 8 ILE A CA 4
ATOM 5470 C C . ILE A 1 8 ? -5.150 2.660 -6.368 1.00 14.04 8 ILE A C 4
ATOM 5471 O O . ILE A 1 8 ? -4.728 3.806 -6.584 1.00 33.54 8 ILE A O 4
ATOM 5487 N N . SER A 1 9 ? -5.738 1.912 -7.305 1.00 0.10 9 SER A N 4
ATOM 5488 C CA . SER A 1 9 ? -6.022 2.394 -8.659 1.00 50.00 9 SER A CA 4
ATOM 5489 C C . SER A 1 9 ? -7.238 1.646 -9.209 1.00 42.14 9 SER A C 4
ATOM 5490 O O . SER A 1 9 ? -7.529 0.519 -8.784 1.00 60.02 9 SER A O 4
ATOM 5498 N N . THR A 1 10 ? -7.944 2.290 -10.149 1.00 20.34 10 THR A N 4
ATOM 5499 C CA . THR A 1 10 ? -9.104 1.702 -10.852 1.00 0.32 10 THR A CA 4
ATOM 5500 C C . THR A 1 10 ? -8.638 0.609 -11.868 1.00 5.55 10 THR A C 4
ATOM 5501 O O . THR A 1 10 ? -9.460 -0.086 -12.470 1.00 54.12 10 THR A O 4
ATOM 5512 N N . ASP A 1 11 ? -7.304 0.446 -12.009 1.00 72.14 11 ASP A N 4
ATOM 5513 C CA . ASP A 1 11 ? -6.688 -0.483 -12.960 1.00 72.50 11 ASP A CA 4
ATOM 5514 C C . ASP A 1 11 ? -5.494 -1.213 -12.303 1.00 30.02 11 ASP A C 4
ATOM 5515 O O . ASP A 1 11 ? -4.430 -0.614 -12.075 1.00 31.15 11 ASP A O 4
ATOM 5524 N N . THR A 1 12 ? -5.702 -2.513 -12.015 1.00 71.22 12 THR A N 4
ATOM 5525 C CA . THR A 1 12 ? -4.714 -3.419 -11.384 1.00 1.34 12 THR A CA 4
ATOM 5526 C C . THR A 1 12 ? -3.414 -3.574 -12.232 1.00 72.30 12 THR A C 4
ATOM 5527 O O . THR A 1 12 ? -2.354 -3.922 -11.699 1.00 41.51 12 THR A O 4
ATOM 5538 N N . ASN A 1 13 ? -3.509 -3.274 -13.544 1.00 62.04 13 ASN A N 4
ATOM 5539 C CA . ASN A 1 13 ? -2.359 -3.303 -14.477 1.00 14.31 13 ASN A CA 4
ATOM 5540 C C . ASN A 1 13 ? -1.396 -2.125 -14.199 1.00 45.42 13 ASN A C 4
ATOM 5541 O O . ASN A 1 13 ? -0.175 -2.291 -14.325 1.00 14.42 13 ASN A O 4
ATOM 5552 N N . ILE A 1 14 ? -1.939 -0.950 -13.782 1.00 51.40 14 ILE A N 4
ATOM 5553 C CA . ILE A 1 14 ? -1.099 0.189 -13.343 1.00 42.04 14 ILE A CA 4
ATOM 5554 C C . ILE A 1 14 ? -0.406 -0.189 -12.016 1.00 60.54 14 ILE A C 4
ATOM 5555 O O . ILE A 1 14 ? 0.815 -0.063 -11.888 1.00 42.40 14 ILE A O 4
ATOM 5571 N N . ILE A 1 15 ? -1.222 -0.714 -11.072 1.00 21.44 15 ILE A N 4
ATOM 5572 C CA . ILE A 1 15 ? -0.782 -1.172 -9.733 1.00 32.21 15 ILE A CA 4
ATOM 5573 C C . ILE A 1 15 ? 0.392 -2.173 -9.837 1.00 14.11 15 ILE A C 4
ATOM 5574 O O . ILE A 1 15 ? 1.387 -2.049 -9.119 1.00 63.41 15 ILE A O 4
ATOM 5590 N N . SER A 1 16 ? 0.273 -3.122 -10.783 1.00 61.13 16 SER A N 4
ATOM 5591 C CA . SER A 1 16 ? 1.246 -4.211 -10.974 1.00 71.32 16 SER A CA 4
ATOM 5592 C C . SER A 1 16 ? 2.584 -3.680 -11.525 1.00 64.21 16 SER A C 4
ATOM 5593 O O . SER A 1 16 ? 3.656 -4.098 -11.068 1.00 31.51 16 SER A O 4
ATOM 5601 N N . SER A 1 17 ? 2.500 -2.747 -12.498 1.00 24.03 17 SER A N 4
ATOM 5602 C CA . SER A 1 17 ? 3.685 -2.135 -13.135 1.00 42.03 17 SER A CA 4
ATOM 5603 C C . SER A 1 17 ? 4.532 -1.367 -12.099 1.00 40.04 17 SER A C 4
ATOM 5604 O O . SER A 1 17 ? 5.750 -1.577 -11.983 1.00 22.22 17 SER A O 4
ATOM 5612 N N . VAL A 1 18 ? 3.836 -0.528 -11.315 1.00 73.33 18 VAL A N 4
ATOM 5613 C CA . VAL A 1 18 ? 4.433 0.329 -10.277 1.00 41.10 18 VAL A CA 4
ATOM 5614 C C . VAL A 1 18 ? 5.051 -0.522 -9.151 1.00 24.34 18 VAL A C 4
ATOM 5615 O O . VAL A 1 18 ? 6.138 -0.210 -8.646 1.00 24.14 18 VAL A O 4
ATOM 5628 N N . GLN A 1 19 ? 4.330 -1.595 -8.791 1.00 63.24 19 GLN A N 4
ATOM 5629 C CA . GLN A 1 19 ? 4.759 -2.579 -7.785 1.00 11.14 19 GLN A CA 4
ATOM 5630 C C . GLN A 1 19 ? 6.131 -3.179 -8.143 1.00 61.44 19 GLN A C 4
ATOM 5631 O O . GLN A 1 19 ? 7.022 -3.215 -7.302 1.00 2.10 19 GLN A O 4
ATOM 5645 N N . GLU A 1 20 ? 6.283 -3.611 -9.411 1.00 32.31 20 GLU A N 4
ATOM 5646 C CA . GLU A 1 20 ? 7.508 -4.284 -9.881 1.00 13.22 20 GLU A CA 4
ATOM 5647 C C . GLU A 1 20 ? 8.686 -3.302 -10.024 1.00 55.15 20 GLU A C 4
ATOM 5648 O O . GLU A 1 20 ? 9.846 -3.701 -9.844 1.00 72.23 20 GLU A O 4
ATOM 5660 N N . ARG A 1 21 ? 8.382 -2.017 -10.329 1.00 61.30 21 ARG A N 4
ATOM 5661 C CA . ARG A 1 21 ? 9.397 -0.935 -10.338 1.00 75.12 21 ARG A CA 4
ATOM 5662 C C . ARG A 1 21 ? 9.961 -0.745 -8.925 1.00 0.31 21 ARG A C 4
ATOM 5663 O O . ARG A 1 21 ? 11.169 -0.750 -8.718 1.00 71.24 21 ARG A O 4
ATOM 5684 N N . ALA A 1 22 ? 9.037 -0.619 -7.963 1.00 72.23 22 ALA A N 4
ATOM 5685 C CA . ALA A 1 22 ? 9.341 -0.316 -6.563 1.00 63.21 22 ALA A CA 4
ATOM 5686 C C . ALA A 1 22 ? 10.016 -1.511 -5.857 1.00 1.34 22 ALA A C 4
ATOM 5687 O O . ALA A 1 22 ? 10.849 -1.321 -4.970 1.00 32.53 22 ALA A O 4
ATOM 5694 N N . LYS A 1 23 ? 9.650 -2.737 -6.270 1.00 44.42 23 LYS A N 4
ATOM 5695 C CA . LYS A 1 23 ? 10.316 -3.978 -5.823 1.00 30.51 23 LYS A CA 4
ATOM 5696 C C . LYS A 1 23 ? 11.727 -4.100 -6.424 1.00 2.01 23 LYS A C 4
ATOM 5697 O O . LYS A 1 23 ? 12.559 -4.831 -5.897 1.00 62.24 23 LYS A O 4
ATOM 5716 N N . HIS A 1 24 ? 11.969 -3.436 -7.567 1.00 14.11 24 HIS A N 4
ATOM 5717 C CA . HIS A 1 24 ? 13.310 -3.357 -8.180 1.00 11.41 24 HIS A CA 4
ATOM 5718 C C . HIS A 1 24 ? 14.133 -2.202 -7.551 1.00 75.43 24 HIS A C 4
ATOM 5719 O O . HIS A 1 24 ? 15.366 -2.268 -7.487 1.00 34.11 24 HIS A O 4
ATOM 5734 N N . ASN A 1 25 ? 13.423 -1.154 -7.087 1.00 35.13 25 ASN A N 4
ATOM 5735 C CA . ASN A 1 25 ? 14.032 0.021 -6.415 1.00 33.04 25 ASN A CA 4
ATOM 5736 C C . ASN A 1 25 ? 14.419 -0.322 -4.967 1.00 12.35 25 ASN A C 4
ATOM 5737 O O . ASN A 1 25 ? 15.404 0.197 -4.441 1.00 61.04 25 ASN A O 4
ATOM 5748 N N . TYR A 1 26 ? 13.624 -1.193 -4.334 1.00 12.24 26 TYR A N 4
ATOM 5749 C CA . TYR A 1 26 ? 13.748 -1.530 -2.902 1.00 55.14 26 TYR A CA 4
ATOM 5750 C C . TYR A 1 26 ? 13.836 -3.059 -2.732 1.00 42.52 26 TYR A C 4
ATOM 5751 O O . TYR A 1 26 ? 13.291 -3.787 -3.556 1.00 54.04 26 TYR A O 4
ATOM 5769 N N . PRO A 1 27 ? 14.519 -3.577 -1.654 1.00 13.02 27 PRO A N 4
ATOM 5770 C CA . PRO A 1 27 ? 14.630 -5.047 -1.370 1.00 54.33 27 PRO A CA 4
ATOM 5771 C C . PRO A 1 27 ? 13.305 -5.736 -0.916 1.00 32.30 27 PRO A C 4
ATOM 5772 O O . PRO A 1 27 ? 13.321 -6.611 -0.035 1.00 11.23 27 PRO A O 4
ATOM 5783 N N . GLY A 1 28 ? 12.171 -5.329 -1.515 1.00 53.13 28 GLY A N 4
ATOM 5784 C CA . GLY A 1 28 ? 10.944 -6.121 -1.518 1.00 44.42 28 GLY A CA 4
ATOM 5785 C C . GLY A 1 28 ? 10.012 -5.873 -0.348 1.00 52.02 28 GLY A C 4
ATOM 5786 O O . GLY A 1 28 ? 8.844 -5.574 -0.552 1.00 61.41 28 GLY A O 4
ATOM 5790 N N . ARG A 1 29 ? 10.547 -5.977 0.877 1.00 13.11 29 ARG A N 4
ATOM 5791 C CA . ARG A 1 29 ? 9.747 -6.057 2.121 1.00 73.43 29 ARG A CA 4
ATOM 5792 C C . ARG A 1 29 ? 8.957 -4.770 2.431 1.00 62.51 29 ARG A C 4
ATOM 5793 O O . ARG A 1 29 ? 7.966 -4.818 3.167 1.00 34.24 29 ARG A O 4
ATOM 5814 N N . TYR A 1 30 ? 9.405 -3.637 1.872 1.00 14.32 30 TYR A N 4
ATOM 5815 C CA . TYR A 1 30 ? 8.721 -2.332 2.026 1.00 31.23 30 TYR A CA 4
ATOM 5816 C C . TYR A 1 30 ? 7.515 -2.217 1.084 1.00 61.22 30 TYR A C 4
ATOM 5817 O O . TYR A 1 30 ? 6.606 -1.421 1.324 1.00 63.42 30 TYR A O 4
ATOM 5835 N N . ILE A 1 31 ? 7.536 -3.003 -0.002 1.00 70.41 31 ILE A N 4
ATOM 5836 C CA . ILE A 1 31 ? 6.412 -3.110 -0.943 1.00 32.44 31 ILE A CA 4
ATOM 5837 C C . ILE A 1 31 ? 5.662 -4.417 -0.645 1.00 63.22 31 ILE A C 4
ATOM 5838 O O . ILE A 1 31 ? 6.216 -5.512 -0.777 1.00 21.31 31 ILE A O 4
ATOM 5854 N N . ARG A 1 32 ? 4.399 -4.292 -0.278 1.00 43.42 32 ARG A N 4
ATOM 5855 C CA . ARG A 1 32 ? 3.522 -5.417 0.039 1.00 2.00 32 ARG A CA 4
ATOM 5856 C C . ARG A 1 32 ? 2.200 -5.211 -0.714 1.00 65.02 32 ARG A C 4
ATOM 5857 O O . ARG A 1 32 ? 1.878 -4.087 -1.095 1.00 41.11 32 ARG A O 4
ATOM 5878 N N . THR A 1 33 ? 1.464 -6.295 -0.972 1.00 12.13 33 THR A N 4
ATOM 5879 C CA . THR A 1 33 ? 0.140 -6.225 -1.587 1.00 55.30 33 THR A CA 4
ATOM 5880 C C . THR A 1 33 ? -0.922 -6.815 -0.661 1.00 73.12 33 THR A C 4
ATOM 5881 O O . THR A 1 33 ? -0.682 -7.814 0.038 1.00 72.24 33 THR A O 4
ATOM 5892 N N . ALA A 1 34 ? -2.086 -6.163 -0.668 1.00 53.11 34 ALA A N 4
ATOM 5893 C CA . ALA A 1 34 ? -3.325 -6.684 -0.093 1.00 73.34 34 ALA A CA 4
ATOM 5894 C C . ALA A 1 34 ? -4.213 -7.152 -1.251 1.00 53.53 34 ALA A C 4
ATOM 5895 O O . ALA A 1 34 ? -4.157 -6.596 -2.361 1.00 2.20 34 ALA A O 4
ATOM 5902 N N . THR A 1 35 ? -5.018 -8.174 -0.980 1.00 64.21 35 THR A N 4
ATOM 5903 C CA . THR A 1 35 ? -5.856 -8.848 -1.991 1.00 0.12 35 THR A CA 4
ATOM 5904 C C . THR A 1 35 ? -7.042 -9.539 -1.291 1.00 4.34 35 THR A C 4
ATOM 5905 O O . THR A 1 35 ? -8.128 -9.678 -1.867 1.00 64.30 35 THR A O 4
ATOM 5916 N N . SER A 1 36 ? -6.818 -9.961 -0.032 1.00 64.40 36 SER A N 4
ATOM 5917 C CA . SER A 1 36 ? -7.858 -10.500 0.843 1.00 43.44 36 SER A CA 4
ATOM 5918 C C . SER A 1 36 ? -7.629 -10.011 2.278 1.00 3.31 36 SER A C 4
ATOM 5919 O O . SER A 1 36 ? -6.561 -9.447 2.595 1.00 71.33 36 SER A O 4
ATOM 5927 N N . SER A 1 37 ? -8.627 -10.278 3.139 1.00 61.12 37 SER A N 4
ATOM 5928 C CA . SER A 1 37 ? -8.600 -9.952 4.576 1.00 21.31 37 SER A CA 4
ATOM 5929 C C . SER A 1 37 ? -7.402 -10.620 5.290 1.00 21.51 37 SER A C 4
ATOM 5930 O O . SER A 1 37 ? -6.913 -10.100 6.300 1.00 74.05 37 SER A O 4
ATOM 5938 N N . GLN A 1 38 ? -6.942 -11.765 4.726 1.00 62.55 38 GLN A N 4
ATOM 5939 C CA . GLN A 1 38 ? -5.796 -12.536 5.240 1.00 41.14 38 GLN A CA 4
ATOM 5940 C C . GLN A 1 38 ? -4.509 -11.700 5.159 1.00 60.11 38 GLN A C 4
ATOM 5941 O O . GLN A 1 38 ? -3.794 -11.544 6.160 1.00 12.23 38 GLN A O 4
ATOM 5955 N N . ASP A 1 39 ? -4.249 -11.164 3.947 1.00 61.10 39 ASP A N 4
ATOM 5956 C CA . ASP A 1 39 ? -3.097 -10.286 3.662 1.00 21.20 39 ASP A CA 4
ATOM 5957 C C . ASP A 1 39 ? -3.118 -9.056 4.563 1.00 13.55 39 ASP A C 4
ATOM 5958 O O . ASP A 1 39 ? -2.144 -8.804 5.263 1.00 60.03 39 ASP A O 4
ATOM 5967 N N . ILE A 1 40 ? -4.269 -8.342 4.558 1.00 31.41 40 ILE A N 4
ATOM 5968 C CA . ILE A 1 40 ? -4.513 -7.138 5.389 1.00 44.42 40 ILE A CA 4
ATOM 5969 C C . ILE A 1 40 ? -4.038 -7.326 6.857 1.00 63.44 40 ILE A C 4
ATOM 5970 O O . ILE A 1 40 ? -3.063 -6.702 7.287 1.00 42.40 40 ILE A O 4
ATOM 5986 N N . ARG A 1 41 ? -4.679 -8.266 7.572 1.00 24.30 41 ARG A N 4
ATOM 5987 C CA . ARG A 1 41 ? -4.430 -8.510 9.009 1.00 22.51 41 ARG A CA 4
ATOM 5988 C C . ARG A 1 41 ? -3.044 -9.122 9.284 1.00 25.43 41 ARG A C 4
ATOM 5989 O O . ARG A 1 41 ? -2.631 -9.161 10.429 1.00 70.11 41 ARG A O 4
ATOM 6010 N N . ASP A 1 42 ? -2.365 -9.638 8.244 1.00 73.11 42 ASP A N 4
ATOM 6011 C CA . ASP A 1 42 ? -0.947 -10.054 8.338 1.00 73.30 42 ASP A CA 4
ATOM 6012 C C . ASP A 1 42 ? -0.006 -8.818 8.268 1.00 34.22 42 ASP A C 4
ATOM 6013 O O . ASP A 1 42 ? 0.971 -8.722 9.034 1.00 65.42 42 ASP A O 4
ATOM 6022 N N . ILE A 1 43 ? -0.344 -7.875 7.352 1.00 25.41 43 ILE A N 4
ATOM 6023 C CA . ILE A 1 43 ? 0.434 -6.636 7.089 1.00 63.13 43 ILE A CA 4
ATOM 6024 C C . ILE A 1 43 ? 0.449 -5.755 8.344 1.00 51.52 43 ILE A C 4
ATOM 6025 O O . ILE A 1 43 ? 1.500 -5.428 8.912 1.00 65.04 43 ILE A O 4
ATOM 6041 N N . ILE A 1 44 ? -0.772 -5.432 8.767 1.00 71.00 44 ILE A N 4
ATOM 6042 C CA . ILE A 1 44 ? -1.067 -4.499 9.845 1.00 51.40 44 ILE A CA 4
ATOM 6043 C C . ILE A 1 44 ? -0.568 -5.040 11.192 1.00 41.32 44 ILE A C 4
ATOM 6044 O O . ILE A 1 44 ? -0.109 -4.267 12.029 1.00 54.43 44 ILE A O 4
ATOM 6060 N N . LYS A 1 45 ? -0.594 -6.382 11.343 1.00 54.30 45 LYS A N 4
ATOM 6061 C CA . LYS A 1 45 ? -0.122 -7.069 12.562 1.00 65.20 45 LYS A CA 4
ATOM 6062 C C . LYS A 1 45 ? 1.399 -6.865 12.741 1.00 72.02 45 LYS A C 4
ATOM 6063 O O . LYS A 1 45 ? 1.888 -6.681 13.859 1.00 22.12 45 LYS A O 4
ATOM 6082 N N . SER A 1 46 ? 2.123 -6.860 11.600 1.00 20.53 46 SER A N 4
ATOM 6083 C CA . SER A 1 46 ? 3.561 -6.555 11.551 1.00 20.03 46 SER A CA 4
ATOM 6084 C C . SER A 1 46 ? 3.794 -5.056 11.838 1.00 34.51 46 SER A C 4
ATOM 6085 O O . SER A 1 46 ? 4.741 -4.687 12.546 1.00 30.43 46 SER A O 4
ATOM 6093 N N . MET A 1 47 ? 2.871 -4.205 11.329 1.00 2.21 47 MET A N 4
ATOM 6094 C CA . MET A 1 47 ? 2.986 -2.732 11.425 1.00 41.23 47 MET A CA 4
ATOM 6095 C C . MET A 1 47 ? 2.595 -2.190 12.821 1.00 72.35 47 MET A C 4
ATOM 6096 O O . MET A 1 47 ? 2.861 -1.020 13.117 1.00 30.00 47 MET A O 4
ATOM 6110 N N . LYS A 1 48 ? 1.947 -3.037 13.649 1.00 3.43 48 LYS A N 4
ATOM 6111 C CA . LYS A 1 48 ? 1.545 -2.689 15.035 1.00 55.20 48 LYS A CA 4
ATOM 6112 C C . LYS A 1 48 ? 2.756 -2.337 15.908 1.00 20.44 48 LYS A C 4
ATOM 6113 O O . LYS A 1 48 ? 2.822 -1.261 16.518 1.00 30.23 48 LYS A O 4
ATOM 6132 N N . ASP A 1 49 ? 3.699 -3.279 15.955 1.00 72.44 49 ASP A N 4
ATOM 6133 C CA . ASP A 1 49 ? 4.861 -3.224 16.849 1.00 1.22 49 ASP A CA 4
ATOM 6134 C C . ASP A 1 49 ? 5.957 -2.318 16.277 1.00 53.20 49 ASP A C 4
ATOM 6135 O O . ASP A 1 49 ? 6.643 -1.611 17.030 1.00 3.21 49 ASP A O 4
ATOM 6144 N N . ASN A 1 50 ? 6.097 -2.326 14.936 1.00 62.43 50 ASN A N 4
ATOM 6145 C CA . ASN A 1 50 ? 7.173 -1.595 14.243 1.00 3.34 50 ASN A CA 4
ATOM 6146 C C . ASN A 1 50 ? 6.848 -0.091 14.130 1.00 21.40 50 ASN A C 4
ATOM 6147 O O . ASN A 1 50 ? 5.736 0.348 14.462 1.00 51.45 50 ASN A O 4
ATOM 6158 N N . GLY A 1 51 ? 7.832 0.673 13.625 1.00 22.33 51 GLY A N 4
ATOM 6159 C CA . GLY A 1 51 ? 7.679 2.109 13.359 1.00 2.04 51 GLY A CA 4
ATOM 6160 C C . GLY A 1 51 ? 8.263 2.496 12.014 1.00 5.23 51 GLY A C 4
ATOM 6161 O O . GLY A 1 51 ? 8.758 3.616 11.842 1.00 73.32 51 GLY A O 4
ATOM 6165 N N . LYS A 1 52 ? 8.184 1.561 11.045 1.00 25.14 52 LYS A N 4
ATOM 6166 C CA . LYS A 1 52 ? 8.784 1.715 9.702 1.00 32.02 52 LYS A CA 4
ATOM 6167 C C . LYS A 1 52 ? 7.769 2.352 8.720 1.00 72.14 52 LYS A C 4
ATOM 6168 O O . LYS A 1 52 ? 6.581 2.473 9.051 1.00 11.01 52 LYS A O 4
ATOM 6187 N N . PRO A 1 53 ? 8.220 2.788 7.502 1.00 74.51 53 PRO A N 4
ATOM 6188 C CA . PRO A 1 53 ? 7.307 3.034 6.366 1.00 51.44 53 PRO A CA 4
ATOM 6189 C C . PRO A 1 53 ? 6.952 1.720 5.638 1.00 42.01 53 PRO A C 4
ATOM 6190 O O . PRO A 1 53 ? 7.650 0.704 5.775 1.00 15.24 53 PRO A O 4
ATOM 6201 N N . LEU A 1 54 ? 5.892 1.767 4.839 1.00 13.43 54 LEU A N 4
ATOM 6202 C CA . LEU A 1 54 ? 5.429 0.622 4.054 1.00 31.43 54 LEU A CA 4
ATOM 6203 C C . LEU A 1 54 ? 4.602 1.147 2.877 1.00 73.24 54 LEU A C 4
ATOM 6204 O O . LEU A 1 54 ? 4.210 2.313 2.867 1.00 11.22 54 LEU A O 4
ATOM 6220 N N . VAL A 1 55 ? 4.329 0.285 1.896 1.00 43.42 55 VAL A N 4
ATOM 6221 C CA . VAL A 1 55 ? 3.553 0.634 0.693 1.00 11.50 55 VAL A CA 4
ATOM 6222 C C . VAL A 1 55 ? 2.701 -0.581 0.314 1.00 21.31 55 VAL A C 4
ATOM 6223 O O . VAL A 1 55 ? 3.234 -1.577 -0.178 1.00 13.03 55 VAL A O 4
ATOM 6236 N N . VAL A 1 56 ? 1.389 -0.516 0.582 1.00 5.25 56 VAL A N 4
ATOM 6237 C CA . VAL A 1 56 ? 0.458 -1.613 0.274 1.00 22.13 56 VAL A CA 4
ATOM 6238 C C . VAL A 1 56 ? -0.342 -1.302 -1.003 1.00 22.34 56 VAL A C 4
ATOM 6239 O O . VAL A 1 56 ? -1.199 -0.416 -1.017 1.00 1.33 56 VAL A O 4
ATOM 6252 N N . PHE A 1 57 ? -0.027 -2.054 -2.063 1.00 12.44 57 PHE A N 4
ATOM 6253 C CA . PHE A 1 57 ? -0.745 -2.023 -3.338 1.00 50.15 57 PHE A CA 4
ATOM 6254 C C . PHE A 1 57 ? -1.968 -2.947 -3.223 1.00 52.12 57 PHE A C 4
ATOM 6255 O O . PHE A 1 57 ? -1.818 -4.121 -2.875 1.00 60.00 57 PHE A O 4
ATOM 6272 N N . VAL A 1 58 ? -3.168 -2.425 -3.502 1.00 51.24 58 VAL A N 4
ATOM 6273 C CA . VAL A 1 58 ? -4.395 -3.241 -3.509 1.00 52.15 58 VAL A CA 4
ATOM 6274 C C . VAL A 1 58 ? -4.465 -3.984 -4.862 1.00 22.23 58 VAL A C 4
ATOM 6275 O O . VAL A 1 58 ? -5.113 -3.540 -5.815 1.00 31.31 58 VAL A O 4
ATOM 6288 N N . ASN A 1 59 ? -3.732 -5.109 -4.930 1.00 64.23 59 ASN A N 4
ATOM 6289 C CA . ASN A 1 59 ? -3.522 -5.894 -6.164 1.00 4.22 59 ASN A CA 4
ATOM 6290 C C . ASN A 1 59 ? -4.545 -7.034 -6.244 1.00 23.23 59 ASN A C 4
ATOM 6291 O O . ASN A 1 59 ? -4.424 -8.037 -5.532 1.00 51.32 59 ASN A O 4
ATOM 6302 N N . GLY A 1 60 ? -5.562 -6.850 -7.108 1.00 14.31 60 GLY A N 4
ATOM 6303 C CA . GLY A 1 60 ? -6.603 -7.855 -7.327 1.00 0.01 60 GLY A CA 4
ATOM 6304 C C . GLY A 1 60 ? -7.580 -7.943 -6.166 1.00 33.23 60 GLY A C 4
ATOM 6305 O O . GLY A 1 60 ? -7.805 -9.025 -5.609 1.00 20.31 60 GLY A O 4
ATOM 6309 N N . ALA A 1 61 ? -8.148 -6.788 -5.806 1.00 41.42 61 ALA A N 4
ATOM 6310 C CA . ALA A 1 61 ? -9.124 -6.667 -4.714 1.00 64.45 61 ALA A CA 4
ATOM 6311 C C . ALA A 1 61 ? -10.030 -5.450 -4.942 1.00 74.22 61 ALA A C 4
ATOM 6312 O O . ALA A 1 61 ? -9.944 -4.794 -5.990 1.00 20.33 61 ALA A O 4
ATOM 6319 N N . SER A 1 62 ? -10.883 -5.146 -3.951 1.00 55.55 62 SER A N 4
ATOM 6320 C CA . SER A 1 62 ? -11.944 -4.140 -4.081 1.00 52.21 62 SER A CA 4
ATOM 6321 C C . SER A 1 62 ? -11.894 -3.139 -2.901 1.00 61.22 62 SER A C 4
ATOM 6322 O O . SER A 1 62 ? -10.980 -3.187 -2.063 1.00 22.53 62 SER A O 4
ATOM 6330 N N . GLN A 1 63 ? -12.901 -2.233 -2.844 1.00 72.55 63 GLN A N 4
ATOM 6331 C CA . GLN A 1 63 ? -13.048 -1.230 -1.772 1.00 61.41 63 GLN A CA 4
ATOM 6332 C C . GLN A 1 63 ? -13.372 -1.921 -0.437 1.00 52.32 63 GLN A C 4
ATOM 6333 O O . GLN A 1 63 ? -13.122 -1.362 0.619 1.00 42.21 63 GLN A O 4
ATOM 6347 N N . ASN A 1 64 ? -13.916 -3.155 -0.521 1.00 30.21 64 ASN A N 4
ATOM 6348 C CA . ASN A 1 64 ? -14.062 -4.067 0.633 1.00 54.30 64 ASN A CA 4
ATOM 6349 C C . ASN A 1 64 ? -12.701 -4.233 1.350 1.00 44.02 64 ASN A C 4
ATOM 6350 O O . ASN A 1 64 ? -12.588 -3.970 2.541 1.00 60.13 64 ASN A O 4
ATOM 6361 N N . ASP A 1 65 ? -11.670 -4.580 0.549 1.00 22.22 65 ASP A N 4
ATOM 6362 C CA . ASP A 1 65 ? -10.277 -4.800 1.015 1.00 33.12 65 ASP A CA 4
ATOM 6363 C C . ASP A 1 65 ? -9.679 -3.497 1.574 1.00 32.04 65 ASP A C 4
ATOM 6364 O O . ASP A 1 65 ? -9.061 -3.489 2.645 1.00 74.12 65 ASP A O 4
ATOM 6373 N N . VAL A 1 66 ? -9.929 -2.395 0.845 1.00 63.12 66 VAL A N 4
ATOM 6374 C CA . VAL A 1 66 ? -9.469 -1.044 1.217 1.00 71.10 66 VAL A CA 4
ATOM 6375 C C . VAL A 1 66 ? -10.027 -0.629 2.601 1.00 4.35 66 VAL A C 4
ATOM 6376 O O . VAL A 1 66 ? -9.284 -0.110 3.447 1.00 10.33 66 VAL A O 4
ATOM 6389 N N . ASN A 1 67 ? -11.331 -0.911 2.825 1.00 14.21 67 ASN A N 4
ATOM 6390 C CA . ASN A 1 67 ? -12.032 -0.568 4.084 1.00 21.04 67 ASN A CA 4
ATOM 6391 C C . ASN A 1 67 ? -11.472 -1.380 5.249 1.00 21.11 67 ASN A C 4
ATOM 6392 O O . ASN A 1 67 ? -11.186 -0.813 6.303 1.00 44.24 67 ASN A O 4
ATOM 6403 N N . GLU A 1 68 ? -11.300 -2.707 5.036 1.00 42.34 68 GLU A N 4
ATOM 6404 C CA . GLU A 1 68 ? -10.785 -3.615 6.076 1.00 1.14 68 GLU A CA 4
ATOM 6405 C C . GLU A 1 68 ? -9.369 -3.197 6.499 1.00 61.10 68 GLU A C 4
ATOM 6406 O O . GLU A 1 68 ? -9.032 -3.259 7.678 1.00 51.11 68 GLU A O 4
ATOM 6418 N N . PHE A 1 69 ? -8.569 -2.733 5.511 1.00 5.54 69 PHE A N 4
ATOM 6419 C CA . PHE A 1 69 ? -7.211 -2.231 5.759 1.00 50.21 69 PHE A CA 4
ATOM 6420 C C . PHE A 1 69 ? -7.257 -1.005 6.693 1.00 12.43 69 PHE A C 4
ATOM 6421 O O . PHE A 1 69 ? -6.538 -0.954 7.683 1.00 24.32 69 PHE A O 4
ATOM 6438 N N . GLN A 1 70 ? -8.120 -0.035 6.348 1.00 22.44 70 GLN A N 4
ATOM 6439 C CA . GLN A 1 70 ? -8.316 1.203 7.132 1.00 22.12 70 GLN A CA 4
ATOM 6440 C C . GLN A 1 70 ? -8.789 0.928 8.579 1.00 70.51 70 GLN A C 4
ATOM 6441 O O . GLN A 1 70 ? -8.242 1.513 9.528 1.00 21.33 70 GLN A O 4
ATOM 6455 N N . ASN A 1 71 ? -9.781 0.015 8.716 1.00 53.23 71 ASN A N 4
ATOM 6456 C CA . ASN A 1 71 ? -10.384 -0.361 10.017 1.00 54.25 71 ASN A CA 4
ATOM 6457 C C . ASN A 1 71 ? -9.318 -0.971 10.930 1.00 54.00 71 ASN A C 4
ATOM 6458 O O . ASN A 1 71 ? -9.019 -0.430 12.011 1.00 33.53 71 ASN A O 4
ATOM 6469 N N . GLU A 1 72 ? -8.734 -2.095 10.457 1.00 74.51 72 GLU A N 4
ATOM 6470 C CA . GLU A 1 72 ? -7.701 -2.831 11.192 1.00 13.13 72 GLU A CA 4
ATOM 6471 C C . GLU A 1 72 ? -6.484 -1.951 11.516 1.00 11.22 72 GLU A C 4
ATOM 6472 O O . GLU A 1 72 ? -5.975 -2.020 12.629 1.00 14.24 72 GLU A O 4
ATOM 6484 N N . ALA A 1 73 ? -6.049 -1.100 10.560 1.00 44.44 73 ALA A N 4
ATOM 6485 C CA . ALA A 1 73 ? -4.920 -0.169 10.777 1.00 1.52 73 ALA A CA 4
ATOM 6486 C C . ALA A 1 73 ? -5.148 0.719 12.012 1.00 74.33 73 ALA A C 4
ATOM 6487 O O . ALA A 1 73 ? -4.424 0.595 13.010 1.00 22.32 73 ALA A O 4
ATOM 6494 N N . LYS A 1 74 ? -6.208 1.542 11.966 1.00 10.10 74 LYS A N 4
ATOM 6495 C CA . LYS A 1 74 ? -6.488 2.535 13.023 1.00 21.41 74 LYS A CA 4
ATOM 6496 C C . LYS A 1 74 ? -6.788 1.896 14.404 1.00 23.30 74 LYS A C 4
ATOM 6497 O O . LYS A 1 74 ? -6.456 2.491 15.436 1.00 63.44 74 LYS A O 4
ATOM 6516 N N . LYS A 1 75 ? -7.377 0.669 14.443 1.00 31.52 75 LYS A N 4
ATOM 6517 C CA . LYS A 1 75 ? -7.727 0.017 15.735 1.00 14.21 75 LYS A CA 4
ATOM 6518 C C . LYS A 1 75 ? -6.501 -0.695 16.344 1.00 72.44 75 LYS A C 4
ATOM 6519 O O . LYS A 1 75 ? -6.428 -0.883 17.564 1.00 14.32 75 LYS A O 4
ATOM 6538 N N . GLU A 1 76 ? -5.546 -1.097 15.486 1.00 23.51 76 GLU A N 4
ATOM 6539 C CA . GLU A 1 76 ? -4.327 -1.818 15.913 1.00 12.43 76 GLU A CA 4
ATOM 6540 C C . GLU A 1 76 ? -3.127 -0.874 16.128 1.00 11.44 76 GLU A C 4
ATOM 6541 O O . GLU A 1 76 ? -2.028 -1.342 16.477 1.00 55.23 76 GLU A O 4
ATOM 6553 N N . GLY A 1 77 ? -3.342 0.437 15.918 1.00 24.54 77 GLY A N 4
ATOM 6554 C CA . GLY A 1 77 ? -2.325 1.458 16.193 1.00 42.25 77 GLY A CA 4
ATOM 6555 C C . GLY A 1 77 ? -1.328 1.630 15.058 1.00 2.01 77 GLY A C 4
ATOM 6556 O O . GLY A 1 77 ? -0.122 1.749 15.287 1.00 11.04 77 GLY A O 4
ATOM 6560 N N . VAL A 1 78 ? -1.850 1.607 13.828 1.00 31.40 78 VAL A N 4
ATOM 6561 C CA . VAL A 1 78 ? -1.073 1.800 12.589 1.00 30.52 78 VAL A CA 4
ATOM 6562 C C . VAL A 1 78 ? -1.591 3.047 11.843 1.00 4.22 78 VAL A C 4
ATOM 6563 O O . VAL A 1 78 ? -2.806 3.210 11.675 1.00 32.42 78 VAL A O 4
ATOM 6576 N N . SER A 1 79 ? -0.665 3.930 11.417 1.00 43.33 79 SER A N 4
ATOM 6577 C CA . SER A 1 79 ? -0.989 5.089 10.570 1.00 52.43 79 SER A CA 4
ATOM 6578 C C . SER A 1 79 ? -1.011 4.665 9.086 1.00 43.31 79 SER A C 4
ATOM 6579 O O . SER A 1 79 ? -0.281 3.752 8.687 1.00 50.34 79 SER A O 4
ATOM 6587 N N . TYR A 1 80 ? -1.858 5.327 8.279 1.00 22.40 80 TYR A N 4
ATOM 6588 C CA . TYR A 1 80 ? -1.998 5.036 6.837 1.00 61.54 80 TYR A CA 4
ATOM 6589 C C . TYR A 1 80 ? -2.421 6.313 6.075 1.00 33.32 80 TYR A C 4
ATOM 6590 O O . TYR A 1 80 ? -3.113 7.174 6.637 1.00 15.12 80 TYR A O 4
ATOM 6608 N N . ASP A 1 81 ? -1.996 6.425 4.808 1.00 31.24 81 ASP A N 4
ATOM 6609 C CA . ASP A 1 81 ? -2.446 7.480 3.872 1.00 73.41 81 ASP A CA 4
ATOM 6610 C C . ASP A 1 81 ? -2.997 6.820 2.608 1.00 55.23 81 ASP A C 4
ATOM 6611 O O . ASP A 1 81 ? -2.302 6.021 1.980 1.00 53.12 81 ASP A O 4
ATOM 6620 N N . VAL A 1 82 ? -4.245 7.161 2.246 1.00 73.11 82 VAL A N 4
ATOM 6621 C CA . VAL A 1 82 ? -4.948 6.564 1.096 1.00 73.02 82 VAL A CA 4
ATOM 6622 C C . VAL A 1 82 ? -4.631 7.355 -0.188 1.00 2.45 82 VAL A C 4
ATOM 6623 O O . VAL A 1 82 ? -4.983 8.533 -0.318 1.00 22.30 82 VAL A O 4
ATOM 6636 N N . LEU A 1 83 ? -3.943 6.683 -1.111 1.00 40.54 83 LEU A N 4
ATOM 6637 C CA . LEU A 1 83 ? -3.562 7.220 -2.420 1.00 34.35 83 LEU A CA 4
ATOM 6638 C C . LEU A 1 83 ? -4.409 6.529 -3.508 1.00 44.34 83 LEU A C 4
ATOM 6639 O O . LEU A 1 83 ? -4.423 5.301 -3.582 1.00 45.25 83 LEU A O 4
ATOM 6655 N N . LYS A 1 84 ? -5.137 7.315 -4.326 1.00 5.14 84 LYS A N 4
ATOM 6656 C CA . LYS A 1 84 ? -5.909 6.790 -5.475 1.00 2.14 84 LYS A CA 4
ATOM 6657 C C . LYS A 1 84 ? -5.558 7.598 -6.736 1.00 13.00 84 LYS A C 4
ATOM 6658 O O . LYS A 1 84 ? -5.937 8.771 -6.857 1.00 24.03 84 LYS A O 4
ATOM 6677 N N . SER A 1 85 ? -4.806 6.963 -7.648 1.00 11.13 85 SER A N 4
ATOM 6678 C CA . SER A 1 85 ? -4.371 7.561 -8.933 1.00 73.23 85 SER A CA 4
ATOM 6679 C C . SER A 1 85 ? -4.263 6.454 -10.007 1.00 72.03 85 SER A C 4
ATOM 6680 O O . SER A 1 85 ? -3.764 5.362 -9.726 1.00 1.32 85 SER A O 4
ATOM 6688 N N . THR A 1 86 ? -4.734 6.748 -11.234 1.00 31.12 86 THR A N 4
ATOM 6689 C CA . THR A 1 86 ? -4.613 5.855 -12.403 1.00 41.53 86 THR A CA 4
ATOM 6690 C C . THR A 1 86 ? -3.530 6.427 -13.328 1.00 72.25 86 THR A C 4
ATOM 6691 O O . THR A 1 86 ? -3.833 7.160 -14.281 1.00 44.42 86 THR A O 4
ATOM 6702 N N . ASP A 1 87 ? -2.259 6.104 -13.011 1.00 61.15 87 ASP A N 4
ATOM 6703 C CA . ASP A 1 87 ? -1.088 6.677 -13.691 1.00 44.31 87 ASP A CA 4
ATOM 6704 C C . ASP A 1 87 ? 0.197 5.998 -13.161 1.00 24.51 87 ASP A C 4
ATOM 6705 O O . ASP A 1 87 ? 0.484 6.081 -11.952 1.00 41.24 87 ASP A O 4
ATOM 6714 N N . PRO A 1 88 ? 0.998 5.314 -14.052 1.00 23.04 88 PRO A N 4
ATOM 6715 C CA . PRO A 1 88 ? 2.185 4.519 -13.638 1.00 23.45 88 PRO A CA 4
ATOM 6716 C C . PRO A 1 88 ? 3.264 5.358 -12.922 1.00 41.11 88 PRO A C 4
ATOM 6717 O O . PRO A 1 88 ? 3.786 4.941 -11.892 1.00 0.42 88 PRO A O 4
ATOM 6728 N N . GLU A 1 89 ? 3.528 6.578 -13.424 1.00 33.42 89 GLU A N 4
ATOM 6729 C CA . GLU A 1 89 ? 4.691 7.374 -12.972 1.00 73.22 89 GLU A CA 4
ATOM 6730 C C . GLU A 1 89 ? 4.324 8.221 -11.738 1.00 74.10 89 GLU A C 4
ATOM 6731 O O . GLU A 1 89 ? 5.204 8.571 -10.945 1.00 74.14 89 GLU A O 4
ATOM 6743 N N . GLU A 1 90 ? 3.018 8.514 -11.569 1.00 30.23 90 GLU A N 4
ATOM 6744 C CA . GLU A 1 90 ? 2.494 9.228 -10.387 1.00 52.51 90 GLU A CA 4
ATOM 6745 C C . GLU A 1 90 ? 2.550 8.312 -9.158 1.00 41.03 90 GLU A C 4
ATOM 6746 O O . GLU A 1 90 ? 3.032 8.703 -8.091 1.00 64.00 90 GLU A O 4
ATOM 6758 N N . LEU A 1 91 ? 2.065 7.067 -9.335 1.00 62.43 91 LEU A N 4
ATOM 6759 C CA . LEU A 1 91 ? 2.090 6.071 -8.253 1.00 33.41 91 LEU A CA 4
ATOM 6760 C C . LEU A 1 91 ? 3.553 5.741 -7.877 1.00 2.44 91 LEU A C 4
ATOM 6761 O O . LEU A 1 91 ? 3.884 5.702 -6.700 1.00 64.23 91 LEU A O 4
ATOM 6777 N N . THR A 1 92 ? 4.437 5.593 -8.899 1.00 24.34 92 THR A N 4
ATOM 6778 C CA . THR A 1 92 ? 5.869 5.255 -8.695 1.00 44.14 92 THR A CA 4
ATOM 6779 C C . THR A 1 92 ? 6.612 6.355 -7.913 1.00 62.22 92 THR A C 4
ATOM 6780 O O . THR A 1 92 ? 7.414 6.042 -7.014 1.00 23.45 92 THR A O 4
ATOM 6791 N N . GLN A 1 93 ? 6.329 7.640 -8.239 1.00 30.22 93 GLN A N 4
ATOM 6792 C CA . GLN A 1 93 ? 6.999 8.766 -7.573 1.00 4.32 93 GLN A CA 4
ATOM 6793 C C . GLN A 1 93 ? 6.584 8.823 -6.094 1.00 60.31 93 GLN A C 4
ATOM 6794 O O . GLN A 1 93 ? 7.434 9.013 -5.225 1.00 11.00 93 GLN A O 4
ATOM 6808 N N . ARG A 1 94 ? 5.272 8.604 -5.824 1.00 71.44 94 ARG A N 4
ATOM 6809 C CA . ARG A 1 94 ? 4.722 8.677 -4.457 1.00 61.43 94 ARG A CA 4
ATOM 6810 C C . ARG A 1 94 ? 5.258 7.538 -3.567 1.00 30.22 94 ARG A C 4
ATOM 6811 O O . ARG A 1 94 ? 5.562 7.763 -2.391 1.00 23.52 94 ARG A O 4
ATOM 6832 N N . VAL A 1 95 ? 5.384 6.334 -4.148 1.00 61.43 95 VAL A N 4
ATOM 6833 C CA . VAL A 1 95 ? 5.935 5.150 -3.458 1.00 65.22 95 VAL A CA 4
ATOM 6834 C C . VAL A 1 95 ? 7.396 5.400 -3.030 1.00 14.42 95 VAL A C 4
ATOM 6835 O O . VAL A 1 95 ? 7.749 5.246 -1.845 1.00 72.40 95 VAL A O 4
ATOM 6848 N N . ARG A 1 96 ? 8.223 5.842 -3.999 1.00 53.44 96 ARG A N 4
ATOM 6849 C CA . ARG A 1 96 ? 9.668 5.991 -3.794 1.00 13.33 96 ARG A CA 4
ATOM 6850 C C . ARG A 1 96 ? 9.966 7.148 -2.808 1.00 1.15 96 ARG A C 4
ATOM 6851 O O . ARG A 1 96 ? 10.778 6.981 -1.898 1.00 34.21 96 ARG A O 4
ATOM 6872 N N . GLU A 1 97 ? 9.252 8.297 -2.959 1.00 32.23 97 GLU A N 4
ATOM 6873 C CA . GLU A 1 97 ? 9.472 9.490 -2.110 1.00 52.11 97 GLU A CA 4
ATOM 6874 C C . GLU A 1 97 ? 8.982 9.242 -0.675 1.00 41.55 97 GLU A C 4
ATOM 6875 O O . GLU A 1 97 ? 9.536 9.809 0.270 1.00 72.12 97 GLU A O 4
ATOM 6887 N N . PHE A 1 98 ? 7.940 8.384 -0.519 1.00 33.24 98 PHE A N 4
ATOM 6888 C CA . PHE A 1 98 ? 7.429 7.978 0.803 1.00 62.44 98 PHE A CA 4
ATOM 6889 C C . PHE A 1 98 ? 8.502 7.179 1.557 1.00 73.33 98 PHE A C 4
ATOM 6890 O O . PHE A 1 98 ? 8.810 7.471 2.710 1.00 51.10 98 PHE A O 4
ATOM 6907 N N . LEU A 1 99 ? 9.097 6.192 0.871 1.00 33.10 99 LEU A N 4
ATOM 6908 C CA . LEU A 1 99 ? 10.136 5.326 1.462 1.00 40.41 99 LEU A CA 4
ATOM 6909 C C . LEU A 1 99 ? 11.490 6.066 1.606 1.00 23.44 99 LEU A C 4
ATOM 6910 O O . LEU A 1 99 ? 12.350 5.625 2.368 1.00 40.34 99 LEU A O 4
ATOM 6926 N N . LYS A 1 100 ? 11.665 7.193 0.884 1.00 20.02 100 LYS A N 4
ATOM 6927 C CA . LYS A 1 100 ? 12.862 8.058 1.022 1.00 11.31 100 LYS A CA 4
ATOM 6928 C C . LYS A 1 100 ? 12.716 9.030 2.209 1.00 14.15 100 LYS A C 4
ATOM 6929 O O . LYS A 1 100 ? 13.693 9.307 2.905 1.00 44.31 100 LYS A O 4
ATOM 6948 N N . THR A 1 101 ? 11.497 9.554 2.432 1.00 31.51 101 THR A N 4
ATOM 6949 C CA . THR A 1 101 ? 11.236 10.549 3.489 1.00 32.12 101 THR A CA 4
ATOM 6950 C C . THR A 1 101 ? 10.926 9.820 4.805 1.00 22.42 101 THR A C 4
ATOM 6951 O O . THR A 1 101 ? 11.705 9.888 5.761 1.00 43.21 101 THR A O 4
ATOM 6962 N N . ALA A 1 102 ? 9.813 9.054 4.801 1.00 65.00 102 ALA A N 4
ATOM 6963 C CA . ALA A 1 102 ? 9.345 8.286 5.974 1.00 71.33 102 ALA A CA 4
ATOM 6964 C C . ALA A 1 102 ? 10.313 7.134 6.331 1.00 53.51 102 ALA A C 4
ATOM 6965 O O . ALA A 1 102 ? 10.245 6.595 7.434 1.00 22.35 102 ALA A O 4
ATOM 6972 N N . GLY A 1 103 ? 11.203 6.767 5.375 1.00 31.21 103 GLY A N 4
ATOM 6973 C CA . GLY A 1 103 ? 12.222 5.727 5.594 1.00 20.11 103 GLY A CA 4
ATOM 6974 C C . GLY A 1 103 ? 13.523 6.251 6.174 1.00 53.45 103 GLY A C 4
ATOM 6975 O O . GLY A 1 103 ? 14.401 5.457 6.534 1.00 70.51 103 GLY A O 4
ATOM 6979 N N . SER A 1 104 ? 13.648 7.584 6.263 1.00 54.24 104 SER A N 4
ATOM 6980 C CA . SER A 1 104 ? 14.879 8.255 6.720 1.00 3.12 104 SER A CA 4
ATOM 6981 C C . SER A 1 104 ? 14.587 9.273 7.836 1.00 2.11 104 SER A C 4
ATOM 6982 O O . SER A 1 104 ? 15.448 10.104 8.162 1.00 70.25 104 SER A O 4
ATOM 6990 N N . LEU A 1 105 ? 13.382 9.194 8.436 1.00 52.14 105 LEU A N 4
ATOM 6991 C CA . LEU A 1 105 ? 13.037 10.010 9.608 1.00 64.32 105 LEU A CA 4
ATOM 6992 C C . LEU A 1 105 ? 13.773 9.448 10.836 1.00 11.01 105 LEU A C 4
ATOM 6993 O O . LEU A 1 105 ? 13.249 8.585 11.539 1.00 5.22 105 LEU A O 4
ATOM 7009 N N . GLU A 1 106 ? 15.028 9.887 11.019 1.00 54.24 106 GLU A N 4
ATOM 7010 C CA . GLU A 1 106 ? 15.828 9.588 12.226 1.00 0.15 106 GLU A CA 4
ATOM 7011 C C . GLU A 1 106 ? 15.156 10.217 13.463 1.00 42.24 106 GLU A C 4
ATOM 7012 O O . GLU A 1 106 ? 15.218 9.683 14.573 1.00 51.11 106 GLU A O 4
ATOM 7024 N N . HIS A 1 107 ? 14.514 11.369 13.230 1.00 20.30 107 HIS A N 4
ATOM 7025 C CA . HIS A 1 107 ? 13.585 11.992 14.165 1.00 60.32 107 HIS A CA 4
ATOM 7026 C C . HIS A 1 107 ? 12.171 11.547 13.743 1.00 14.25 107 HIS A C 4
ATOM 7027 O O . HIS A 1 107 ? 11.496 12.220 12.949 1.00 45.31 107 HIS A O 4
ATOM 7042 N N . HIS A 1 108 ? 11.789 10.349 14.225 1.00 54.53 108 HIS A N 4
ATOM 7043 C CA . HIS A 1 108 ? 10.555 9.638 13.825 1.00 43.14 108 HIS A CA 4
ATOM 7044 C C . HIS A 1 108 ? 9.308 10.416 14.265 1.00 62.22 108 HIS A C 4
ATOM 7045 O O . HIS A 1 108 ? 9.183 10.765 15.443 1.00 51.22 108 HIS A O 4
ATOM 7060 N N . HIS A 1 109 ? 8.397 10.678 13.308 1.00 63.41 109 HIS A N 4
ATOM 7061 C CA . HIS A 1 109 ? 7.130 11.387 13.570 1.00 2.31 109 HIS A CA 4
ATOM 7062 C C . HIS A 1 109 ? 6.150 10.437 14.289 1.00 41.15 109 HIS A C 4
ATOM 7063 O O . HIS A 1 109 ? 5.511 9.595 13.651 1.00 15.32 109 HIS A O 4
ATOM 7078 N N . HIS A 1 110 ? 6.101 10.538 15.633 1.00 22.13 110 HIS A N 4
ATOM 7079 C CA . HIS A 1 110 ? 5.201 9.724 16.479 1.00 74.21 110 HIS A CA 4
ATOM 7080 C C . HIS A 1 110 ? 3.786 10.337 16.499 1.00 63.35 110 HIS A C 4
ATOM 7081 O O . HIS A 1 110 ? 3.635 11.541 16.711 1.00 0.43 110 HIS A O 4
ATOM 7096 N N . HIS A 1 111 ? 2.760 9.498 16.271 1.00 34.32 111 HIS A N 4
ATOM 7097 C CA . HIS A 1 111 ? 1.349 9.934 16.200 1.00 74.43 111 HIS A CA 4
ATOM 7098 C C . HIS A 1 111 ? 0.526 9.304 17.342 1.00 54.44 111 HIS A C 4
ATOM 7099 O O . HIS A 1 111 ? 0.617 8.095 17.585 1.00 45.35 111 HIS A O 4
ATOM 7114 N N . HIS A 1 112 ? -0.262 10.147 18.035 1.00 22.13 112 HIS A N 4
ATOM 7115 C CA . HIS A 1 112 ? -1.265 9.706 19.020 1.00 60.04 112 HIS A CA 4
ATOM 7116 C C . HIS A 1 112 ? -2.561 9.328 18.262 1.00 30.21 112 HIS A C 4
ATOM 7117 O O . HIS A 1 112 ? -3.133 10.221 17.601 1.00 64.23 112 HIS A O 4
ATOM 7133 N N . MET A 1 1 ? 4.213 0.695 15.318 1.00 74.12 1 MET A N 5
ATOM 7134 C CA . MET A 1 1 ? 2.908 0.985 14.677 1.00 22.44 1 MET A CA 5
ATOM 7135 C C . MET A 1 1 ? 3.117 1.314 13.187 1.00 71.12 1 MET A C 5
ATOM 7136 O O . MET A 1 1 ? 2.221 1.099 12.370 1.00 42.42 1 MET A O 5
ATOM 7152 N N . GLY A 1 2 ? 4.326 1.807 12.852 1.00 53.11 2 GLY A N 5
ATOM 7153 C CA . GLY A 1 2 ? 4.748 2.018 11.469 1.00 41.03 2 GLY A CA 5
ATOM 7154 C C . GLY A 1 2 ? 3.956 3.083 10.725 1.00 54.00 2 GLY A C 5
ATOM 7155 O O . GLY A 1 2 ? 3.239 3.894 11.336 1.00 31.42 2 GLY A O 5
ATOM 7159 N N . LYS A 1 3 ? 4.116 3.077 9.395 1.00 62.12 3 LYS A N 5
ATOM 7160 C CA . LYS A 1 3 ? 3.376 3.936 8.470 1.00 55.42 3 LYS A CA 5
ATOM 7161 C C . LYS A 1 3 ? 3.279 3.235 7.103 1.00 74.44 3 LYS A C 5
ATOM 7162 O O . LYS A 1 3 ? 4.291 2.985 6.454 1.00 50.20 3 LYS A O 5
ATOM 7181 N N . VAL A 1 4 ? 2.054 2.916 6.677 1.00 43.02 4 VAL A N 5
ATOM 7182 C CA . VAL A 1 4 ? 1.799 2.227 5.400 1.00 70.12 4 VAL A CA 5
ATOM 7183 C C . VAL A 1 4 ? 1.286 3.235 4.357 1.00 73.42 4 VAL A C 5
ATOM 7184 O O . VAL A 1 4 ? 0.593 4.189 4.701 1.00 64.32 4 VAL A O 5
ATOM 7197 N N . LEU A 1 5 ? 1.664 3.032 3.090 1.00 64.12 5 LEU A N 5
ATOM 7198 C CA . LEU A 1 5 ? 1.067 3.724 1.947 1.00 33.20 5 LEU A CA 5
ATOM 7199 C C . LEU A 1 5 ? 0.078 2.764 1.291 1.00 70.32 5 LEU A C 5
ATOM 7200 O O . LEU A 1 5 ? 0.487 1.757 0.700 1.00 50.25 5 LEU A O 5
ATOM 7216 N N . LEU A 1 6 ? -1.216 3.057 1.419 1.00 61.51 6 LEU A N 5
ATOM 7217 C CA . LEU A 1 6 ? -2.275 2.225 0.855 1.00 30.53 6 LEU A CA 5
ATOM 7218 C C . LEU A 1 6 ? -2.487 2.655 -0.608 1.00 75.03 6 LEU A C 5
ATOM 7219 O O . LEU A 1 6 ? -3.221 3.611 -0.878 1.00 61.32 6 LEU A O 5
ATOM 7235 N N . VAL A 1 7 ? -1.805 1.964 -1.545 1.00 71.43 7 VAL A N 5
ATOM 7236 C CA . VAL A 1 7 ? -1.864 2.293 -2.977 1.00 4.44 7 VAL A CA 5
ATOM 7237 C C . VAL A 1 7 ? -3.063 1.573 -3.593 1.00 20.11 7 VAL A C 5
ATOM 7238 O O . VAL A 1 7 ? -3.047 0.359 -3.810 1.00 21.01 7 VAL A O 5
ATOM 7251 N N . ILE A 1 8 ? -4.104 2.354 -3.837 1.00 54.41 8 ILE A N 5
ATOM 7252 C CA . ILE A 1 8 ? -5.354 1.903 -4.422 1.00 44.25 8 ILE A CA 5
ATOM 7253 C C . ILE A 1 8 ? -5.406 2.378 -5.881 1.00 70.44 8 ILE A C 5
ATOM 7254 O O . ILE A 1 8 ? -5.255 3.579 -6.155 1.00 70.30 8 ILE A O 5
ATOM 7270 N N . SER A 1 9 ? -5.608 1.437 -6.798 1.00 32.03 9 SER A N 5
ATOM 7271 C CA . SER A 1 9 ? -5.734 1.719 -8.225 1.00 74.25 9 SER A CA 5
ATOM 7272 C C . SER A 1 9 ? -6.703 0.704 -8.826 1.00 53.40 9 SER A C 5
ATOM 7273 O O . SER A 1 9 ? -6.673 -0.481 -8.463 1.00 71.54 9 SER A O 5
ATOM 7281 N N . THR A 1 10 ? -7.575 1.173 -9.724 1.00 11.32 10 THR A N 5
ATOM 7282 C CA . THR A 1 10 ? -8.586 0.330 -10.381 1.00 71.14 10 THR A CA 5
ATOM 7283 C C . THR A 1 10 ? -7.945 -0.510 -11.519 1.00 31.53 10 THR A C 5
ATOM 7284 O O . THR A 1 10 ? -8.502 -1.524 -11.956 1.00 64.21 10 THR A O 5
ATOM 7295 N N . ASP A 1 11 ? -6.728 -0.106 -11.934 1.00 40.34 11 ASP A N 5
ATOM 7296 C CA . ASP A 1 11 ? -5.996 -0.727 -13.047 1.00 32.42 11 ASP A CA 5
ATOM 7297 C C . ASP A 1 11 ? -4.897 -1.659 -12.509 1.00 4.35 11 ASP A C 5
ATOM 7298 O O . ASP A 1 11 ? -3.838 -1.186 -12.065 1.00 22.42 11 ASP A O 5
ATOM 7307 N N . THR A 1 12 ? -5.172 -2.982 -12.548 1.00 4.03 12 THR A N 5
ATOM 7308 C CA . THR A 1 12 ? -4.200 -4.049 -12.207 1.00 52.11 12 THR A CA 5
ATOM 7309 C C . THR A 1 12 ? -2.890 -3.896 -13.013 1.00 71.23 12 THR A C 5
ATOM 7310 O O . THR A 1 12 ? -1.800 -4.183 -12.505 1.00 33.51 12 THR A O 5
ATOM 7321 N N . ASN A 1 13 ? -3.041 -3.432 -14.273 1.00 21.21 13 ASN A N 5
ATOM 7322 C CA . ASN A 1 13 ? -1.930 -3.179 -15.206 1.00 63.22 13 ASN A CA 5
ATOM 7323 C C . ASN A 1 13 ? -0.944 -2.157 -14.609 1.00 2.51 13 ASN A C 5
ATOM 7324 O O . ASN A 1 13 ? 0.278 -2.342 -14.676 1.00 71.31 13 ASN A O 5
ATOM 7335 N N . ILE A 1 14 ? -1.499 -1.099 -13.988 1.00 64.12 14 ILE A N 5
ATOM 7336 C CA . ILE A 1 14 ? -0.709 0.012 -13.442 1.00 0.22 14 ILE A CA 5
ATOM 7337 C C . ILE A 1 14 ? -0.071 -0.391 -12.102 1.00 14.14 14 ILE A C 5
ATOM 7338 O O . ILE A 1 14 ? 1.088 -0.063 -11.846 1.00 53.04 14 ILE A O 5
ATOM 7354 N N . ILE A 1 15 ? -0.842 -1.119 -11.270 1.00 63.44 15 ILE A N 5
ATOM 7355 C CA . ILE A 1 15 ? -0.351 -1.700 -10.001 1.00 73.32 15 ILE A CA 5
ATOM 7356 C C . ILE A 1 15 ? 0.886 -2.588 -10.245 1.00 62.52 15 ILE A C 5
ATOM 7357 O O . ILE A 1 15 ? 1.866 -2.502 -9.502 1.00 60.43 15 ILE A O 5
ATOM 7373 N N . SER A 1 16 ? 0.822 -3.401 -11.319 1.00 60.14 16 SER A N 5
ATOM 7374 C CA . SER A 1 16 ? 1.919 -4.284 -11.746 1.00 72.41 16 SER A CA 5
ATOM 7375 C C . SER A 1 16 ? 3.167 -3.457 -12.103 1.00 40.42 16 SER A C 5
ATOM 7376 O O . SER A 1 16 ? 4.252 -3.727 -11.591 1.00 22.04 16 SER A O 5
ATOM 7384 N N . SER A 1 17 ? 2.966 -2.405 -12.928 1.00 32.21 17 SER A N 5
ATOM 7385 C CA . SER A 1 17 ? 4.053 -1.533 -13.428 1.00 25.14 17 SER A CA 5
ATOM 7386 C C . SER A 1 17 ? 4.829 -0.870 -12.269 1.00 2.25 17 SER A C 5
ATOM 7387 O O . SER A 1 17 ? 6.060 -1.004 -12.152 1.00 74.44 17 SER A O 5
ATOM 7395 N N . VAL A 1 18 ? 4.063 -0.198 -11.404 1.00 22.14 18 VAL A N 5
ATOM 7396 C CA . VAL A 1 18 ? 4.570 0.584 -10.266 1.00 32.13 18 VAL A CA 5
ATOM 7397 C C . VAL A 1 18 ? 5.254 -0.321 -9.224 1.00 3.22 18 VAL A C 5
ATOM 7398 O O . VAL A 1 18 ? 6.249 0.073 -8.603 1.00 33.05 18 VAL A O 5
ATOM 7411 N N . GLN A 1 19 ? 4.717 -1.540 -9.072 1.00 5.41 19 GLN A N 5
ATOM 7412 C CA . GLN A 1 19 ? 5.262 -2.563 -8.166 1.00 73.40 19 GLN A CA 5
ATOM 7413 C C . GLN A 1 19 ? 6.676 -2.986 -8.613 1.00 34.15 19 GLN A C 5
ATOM 7414 O O . GLN A 1 19 ? 7.595 -3.014 -7.804 1.00 31.41 19 GLN A O 5
ATOM 7428 N N . GLU A 1 20 ? 6.823 -3.284 -9.923 1.00 43.31 20 GLU A N 5
ATOM 7429 C CA . GLU A 1 20 ? 8.099 -3.744 -10.529 1.00 12.01 20 GLU A CA 5
ATOM 7430 C C . GLU A 1 20 ? 9.186 -2.656 -10.451 1.00 24.43 20 GLU A C 5
ATOM 7431 O O . GLU A 1 20 ? 10.377 -2.963 -10.288 1.00 71.54 20 GLU A O 5
ATOM 7443 N N . ARG A 1 21 ? 8.753 -1.390 -10.581 1.00 51.20 21 ARG A N 5
ATOM 7444 C CA . ARG A 1 21 ? 9.639 -0.216 -10.485 1.00 22.13 21 ARG A CA 5
ATOM 7445 C C . ARG A 1 21 ? 10.136 -0.033 -9.033 1.00 60.42 21 ARG A C 5
ATOM 7446 O O . ARG A 1 21 ? 11.336 0.129 -8.798 1.00 45.24 21 ARG A O 5
ATOM 7467 N N . ALA A 1 22 ? 9.194 -0.093 -8.073 1.00 34.33 22 ALA A N 5
ATOM 7468 C CA . ALA A 1 22 ? 9.474 0.101 -6.636 1.00 11.41 22 ALA A CA 5
ATOM 7469 C C . ALA A 1 22 ? 10.373 -1.010 -6.058 1.00 2.25 22 ALA A C 5
ATOM 7470 O O . ALA A 1 22 ? 11.266 -0.723 -5.269 1.00 12.33 22 ALA A O 5
ATOM 7477 N N . LYS A 1 23 ? 10.111 -2.271 -6.451 1.00 75.05 23 LYS A N 5
ATOM 7478 C CA . LYS A 1 23 ? 10.911 -3.445 -6.022 1.00 61.12 23 LYS A CA 5
ATOM 7479 C C . LYS A 1 23 ? 12.325 -3.433 -6.634 1.00 43.45 23 LYS A C 5
ATOM 7480 O O . LYS A 1 23 ? 13.242 -4.049 -6.089 1.00 51.43 23 LYS A O 5
ATOM 7499 N N . HIS A 1 24 ? 12.483 -2.759 -7.783 1.00 45.14 24 HIS A N 5
ATOM 7500 C CA . HIS A 1 24 ? 13.801 -2.550 -8.417 1.00 62.43 24 HIS A CA 5
ATOM 7501 C C . HIS A 1 24 ? 14.636 -1.518 -7.622 1.00 5.23 24 HIS A C 5
ATOM 7502 O O . HIS A 1 24 ? 15.860 -1.640 -7.521 1.00 2.00 24 HIS A O 5
ATOM 7517 N N . ASN A 1 25 ? 13.947 -0.504 -7.074 1.00 2.21 25 ASN A N 5
ATOM 7518 C CA . ASN A 1 25 ? 14.583 0.649 -6.391 1.00 43.35 25 ASN A CA 5
ATOM 7519 C C . ASN A 1 25 ? 14.728 0.399 -4.876 1.00 35.53 25 ASN A C 5
ATOM 7520 O O . ASN A 1 25 ? 15.603 0.977 -4.224 1.00 51.51 25 ASN A O 5
ATOM 7531 N N . TYR A 1 26 ? 13.853 -0.461 -4.329 1.00 52.44 26 TYR A N 5
ATOM 7532 C CA . TYR A 1 26 ? 13.781 -0.756 -2.881 1.00 4.23 26 TYR A CA 5
ATOM 7533 C C . TYR A 1 26 ? 13.670 -2.263 -2.671 1.00 43.55 26 TYR A C 5
ATOM 7534 O O . TYR A 1 26 ? 13.135 -2.956 -3.541 1.00 43.05 26 TYR A O 5
ATOM 7552 N N . PRO A 1 27 ? 14.169 -2.799 -1.515 1.00 51.35 27 PRO A N 5
ATOM 7553 C CA . PRO A 1 27 ? 13.914 -4.201 -1.119 1.00 22.43 27 PRO A CA 5
ATOM 7554 C C . PRO A 1 27 ? 12.399 -4.522 -1.067 1.00 32.53 27 PRO A C 5
ATOM 7555 O O . PRO A 1 27 ? 11.591 -3.690 -0.629 1.00 51.44 27 PRO A O 5
ATOM 7566 N N . GLY A 1 28 ? 12.045 -5.749 -1.503 1.00 21.23 28 GLY A N 5
ATOM 7567 C CA . GLY A 1 28 ? 10.659 -6.239 -1.498 1.00 50.14 28 GLY A CA 5
ATOM 7568 C C . GLY A 1 28 ? 10.090 -6.446 -0.094 1.00 5.12 28 GLY A C 5
ATOM 7569 O O . GLY A 1 28 ? 8.939 -6.852 0.056 1.00 60.12 28 GLY A O 5
ATOM 7573 N N . ARG A 1 29 ? 10.930 -6.193 0.927 1.00 23.04 29 ARG A N 5
ATOM 7574 C CA . ARG A 1 29 ? 10.512 -6.088 2.328 1.00 0.34 29 ARG A CA 5
ATOM 7575 C C . ARG A 1 29 ? 9.483 -4.946 2.515 1.00 24.42 29 ARG A C 5
ATOM 7576 O O . ARG A 1 29 ? 8.513 -5.094 3.255 1.00 50.21 29 ARG A O 5
ATOM 7597 N N . TYR A 1 30 ? 9.709 -3.815 1.818 1.00 72.42 30 TYR A N 5
ATOM 7598 C CA . TYR A 1 30 ? 8.863 -2.601 1.935 1.00 42.00 30 TYR A CA 5
ATOM 7599 C C . TYR A 1 30 ? 7.676 -2.613 0.957 1.00 33.01 30 TYR A C 5
ATOM 7600 O O . TYR A 1 30 ? 6.720 -1.849 1.138 1.00 73.44 30 TYR A O 5
ATOM 7618 N N . ILE A 1 31 ? 7.736 -3.464 -0.080 1.00 34.01 31 ILE A N 5
ATOM 7619 C CA . ILE A 1 31 ? 6.644 -3.611 -1.056 1.00 65.24 31 ILE A CA 5
ATOM 7620 C C . ILE A 1 31 ? 5.862 -4.896 -0.739 1.00 74.22 31 ILE A C 5
ATOM 7621 O O . ILE A 1 31 ? 6.428 -5.991 -0.684 1.00 23.53 31 ILE A O 5
ATOM 7637 N N . ARG A 1 32 ? 4.560 -4.733 -0.516 1.00 70.33 32 ARG A N 5
ATOM 7638 C CA . ARG A 1 32 ? 3.613 -5.819 -0.244 1.00 51.11 32 ARG A CA 5
ATOM 7639 C C . ARG A 1 32 ? 2.338 -5.583 -1.078 1.00 73.25 32 ARG A C 5
ATOM 7640 O O . ARG A 1 32 ? 2.024 -4.443 -1.422 1.00 73.33 32 ARG A O 5
ATOM 7661 N N . THR A 1 33 ? 1.629 -6.661 -1.432 1.00 20.24 33 THR A N 5
ATOM 7662 C CA . THR A 1 33 ? 0.334 -6.574 -2.136 1.00 33.12 33 THR A CA 5
ATOM 7663 C C . THR A 1 33 ? -0.778 -7.183 -1.268 1.00 3.14 33 THR A C 5
ATOM 7664 O O . THR A 1 33 ? -0.559 -8.182 -0.559 1.00 54.32 33 THR A O 5
ATOM 7675 N N . ALA A 1 34 ? -1.958 -6.553 -1.307 1.00 55.12 34 ALA A N 5
ATOM 7676 C CA . ALA A 1 34 ? -3.167 -7.047 -0.646 1.00 60.31 34 ALA A CA 5
ATOM 7677 C C . ALA A 1 34 ? -4.235 -7.337 -1.702 1.00 42.43 34 ALA A C 5
ATOM 7678 O O . ALA A 1 34 ? -4.781 -6.414 -2.317 1.00 13.43 34 ALA A O 5
ATOM 7685 N N . THR A 1 35 ? -4.489 -8.628 -1.940 1.00 31.44 35 THR A N 5
ATOM 7686 C CA . THR A 1 35 ? -5.564 -9.087 -2.839 1.00 31.24 35 THR A CA 5
ATOM 7687 C C . THR A 1 35 ? -6.817 -9.466 -2.026 1.00 71.13 35 THR A C 5
ATOM 7688 O O . THR A 1 35 ? -7.912 -9.611 -2.585 1.00 20.25 35 THR A O 5
ATOM 7699 N N . SER A 1 36 ? -6.636 -9.609 -0.700 1.00 72.34 36 SER A N 5
ATOM 7700 C CA . SER A 1 36 ? -7.697 -9.989 0.235 1.00 2.55 36 SER A CA 5
ATOM 7701 C C . SER A 1 36 ? -7.488 -9.318 1.606 1.00 33.35 36 SER A C 5
ATOM 7702 O O . SER A 1 36 ? -6.389 -8.831 1.925 1.00 44.31 36 SER A O 5
ATOM 7710 N N . SER A 1 37 ? -8.563 -9.332 2.417 1.00 34.35 37 SER A N 5
ATOM 7711 C CA . SER A 1 37 ? -8.515 -8.961 3.845 1.00 12.22 37 SER A CA 5
ATOM 7712 C C . SER A 1 37 ? -7.572 -9.899 4.637 1.00 0.40 37 SER A C 5
ATOM 7713 O O . SER A 1 37 ? -7.075 -9.526 5.691 1.00 61.13 37 SER A O 5
ATOM 7721 N N . GLN A 1 38 ? -7.341 -11.118 4.098 1.00 11.32 38 GLN A N 5
ATOM 7722 C CA . GLN A 1 38 ? -6.380 -12.092 4.652 1.00 63.20 38 GLN A CA 5
ATOM 7723 C C . GLN A 1 38 ? -4.964 -11.501 4.659 1.00 64.10 38 GLN A C 5
ATOM 7724 O O . GLN A 1 38 ? -4.271 -11.540 5.688 1.00 55.40 38 GLN A O 5
ATOM 7738 N N . ASP A 1 39 ? -4.556 -10.952 3.492 1.00 52.34 39 ASP A N 5
ATOM 7739 C CA . ASP A 1 39 ? -3.263 -10.260 3.331 1.00 12.31 39 ASP A CA 5
ATOM 7740 C C . ASP A 1 39 ? -3.199 -9.078 4.283 1.00 14.02 39 ASP A C 5
ATOM 7741 O O . ASP A 1 39 ? -2.260 -8.964 5.053 1.00 24.24 39 ASP A O 5
ATOM 7750 N N . ILE A 1 40 ? -4.262 -8.254 4.234 1.00 4.12 40 ILE A N 5
ATOM 7751 C CA . ILE A 1 40 ? -4.391 -6.997 4.997 1.00 3.54 40 ILE A CA 5
ATOM 7752 C C . ILE A 1 40 ? -4.117 -7.190 6.497 1.00 42.42 40 ILE A C 5
ATOM 7753 O O . ILE A 1 40 ? -3.229 -6.543 7.050 1.00 45.41 40 ILE A O 5
ATOM 7769 N N . ARG A 1 41 ? -4.859 -8.108 7.125 1.00 53.01 41 ARG A N 5
ATOM 7770 C CA . ARG A 1 41 ? -4.751 -8.378 8.569 1.00 11.34 41 ARG A CA 5
ATOM 7771 C C . ARG A 1 41 ? -3.339 -8.846 8.924 1.00 42.31 41 ARG A C 5
ATOM 7772 O O . ARG A 1 41 ? -2.760 -8.361 9.891 1.00 13.43 41 ARG A O 5
ATOM 7793 N N . ASP A 1 42 ? -2.788 -9.741 8.087 1.00 11.03 42 ASP A N 5
ATOM 7794 C CA . ASP A 1 42 ? -1.401 -10.231 8.203 1.00 54.21 42 ASP A CA 5
ATOM 7795 C C . ASP A 1 42 ? -0.391 -9.057 8.143 1.00 25.11 42 ASP A C 5
ATOM 7796 O O . ASP A 1 42 ? 0.607 -9.055 8.873 1.00 2.11 42 ASP A O 5
ATOM 7805 N N . ILE A 1 43 ? -0.679 -8.055 7.283 1.00 53.55 43 ILE A N 5
ATOM 7806 C CA . ILE A 1 43 ? 0.175 -6.868 7.088 1.00 40.03 43 ILE A CA 5
ATOM 7807 C C . ILE A 1 43 ? 0.202 -6.027 8.376 1.00 31.21 43 ILE A C 5
ATOM 7808 O O . ILE A 1 43 ? 1.277 -5.734 8.918 1.00 64.24 43 ILE A O 5
ATOM 7824 N N . ILE A 1 44 ? -1.003 -5.701 8.876 1.00 71.01 44 ILE A N 5
ATOM 7825 C CA . ILE A 1 44 ? -1.203 -4.834 10.052 1.00 33.11 44 ILE A CA 5
ATOM 7826 C C . ILE A 1 44 ? -0.593 -5.481 11.315 1.00 21.21 44 ILE A C 5
ATOM 7827 O O . ILE A 1 44 ? 0.018 -4.780 12.115 1.00 41.42 44 ILE A O 5
ATOM 7843 N N . LYS A 1 45 ? -0.707 -6.831 11.429 1.00 24.02 45 LYS A N 5
ATOM 7844 C CA . LYS A 1 45 ? -0.107 -7.623 12.536 1.00 51.01 45 LYS A CA 5
ATOM 7845 C C . LYS A 1 45 ? 1.397 -7.325 12.692 1.00 73.41 45 LYS A C 5
ATOM 7846 O O . LYS A 1 45 ? 1.886 -7.103 13.806 1.00 50.32 45 LYS A O 5
ATOM 7865 N N . SER A 1 46 ? 2.105 -7.306 11.551 1.00 34.12 46 SER A N 5
ATOM 7866 C CA . SER A 1 46 ? 3.543 -7.021 11.503 1.00 42.33 46 SER A CA 5
ATOM 7867 C C . SER A 1 46 ? 3.821 -5.529 11.759 1.00 11.21 46 SER A C 5
ATOM 7868 O O . SER A 1 46 ? 4.797 -5.182 12.440 1.00 40.34 46 SER A O 5
ATOM 7876 N N . MET A 1 47 ? 2.935 -4.660 11.242 1.00 71.21 47 MET A N 5
ATOM 7877 C CA . MET A 1 47 ? 3.133 -3.203 11.287 1.00 72.20 47 MET A CA 5
ATOM 7878 C C . MET A 1 47 ? 2.958 -2.645 12.710 1.00 34.54 47 MET A C 5
ATOM 7879 O O . MET A 1 47 ? 3.596 -1.654 13.039 1.00 11.52 47 MET A O 5
ATOM 7893 N N . LYS A 1 48 ? 2.122 -3.304 13.556 1.00 2.23 48 LYS A N 5
ATOM 7894 C CA . LYS A 1 48 ? 1.891 -2.858 14.958 1.00 4.02 48 LYS A CA 5
ATOM 7895 C C . LYS A 1 48 ? 3.212 -2.854 15.749 1.00 72.11 48 LYS A C 5
ATOM 7896 O O . LYS A 1 48 ? 3.525 -1.890 16.462 1.00 41.41 48 LYS A O 5
ATOM 7915 N N . ASP A 1 49 ? 3.982 -3.939 15.575 1.00 34.31 49 ASP A N 5
ATOM 7916 C CA . ASP A 1 49 ? 5.273 -4.132 16.247 1.00 35.32 49 ASP A CA 5
ATOM 7917 C C . ASP A 1 49 ? 6.344 -3.210 15.632 1.00 32.02 49 ASP A C 5
ATOM 7918 O O . ASP A 1 49 ? 7.106 -2.551 16.352 1.00 53.45 49 ASP A O 5
ATOM 7927 N N . ASN A 1 50 ? 6.356 -3.159 14.295 1.00 41.34 50 ASN A N 5
ATOM 7928 C CA . ASN A 1 50 ? 7.394 -2.462 13.507 1.00 1.50 50 ASN A CA 5
ATOM 7929 C C . ASN A 1 50 ? 7.190 -0.939 13.479 1.00 3.50 50 ASN A C 5
ATOM 7930 O O . ASN A 1 50 ? 6.066 -0.447 13.539 1.00 41.22 50 ASN A O 5
ATOM 7941 N N . GLY A 1 51 ? 8.315 -0.209 13.384 1.00 10.14 51 GLY A N 5
ATOM 7942 C CA . GLY A 1 51 ? 8.324 1.249 13.225 1.00 42.22 51 GLY A CA 5
ATOM 7943 C C . GLY A 1 51 ? 8.817 1.662 11.841 1.00 23.01 51 GLY A C 5
ATOM 7944 O O . GLY A 1 51 ? 9.323 2.776 11.655 1.00 40.54 51 GLY A O 5
ATOM 7948 N N . LYS A 1 52 ? 8.657 0.746 10.865 1.00 65.05 52 LYS A N 5
ATOM 7949 C CA . LYS A 1 52 ? 9.098 0.942 9.471 1.00 0.10 52 LYS A CA 5
ATOM 7950 C C . LYS A 1 52 ? 7.968 1.560 8.618 1.00 64.25 52 LYS A C 5
ATOM 7951 O O . LYS A 1 52 ? 6.800 1.541 9.025 1.00 23.35 52 LYS A O 5
ATOM 7970 N N . PRO A 1 53 ? 8.301 2.130 7.420 1.00 51.51 53 PRO A N 5
ATOM 7971 C CA . PRO A 1 53 ? 7.298 2.399 6.373 1.00 21.34 53 PRO A CA 5
ATOM 7972 C C . PRO A 1 53 ? 6.943 1.112 5.596 1.00 22.11 53 PRO A C 5
ATOM 7973 O O . PRO A 1 53 ? 7.596 0.070 5.762 1.00 43.20 53 PRO A O 5
ATOM 7984 N N . LEU A 1 54 ? 5.910 1.195 4.752 1.00 65.12 54 LEU A N 5
ATOM 7985 C CA . LEU A 1 54 ? 5.447 0.056 3.940 1.00 24.41 54 LEU A CA 5
ATOM 7986 C C . LEU A 1 54 ? 4.628 0.586 2.755 1.00 12.43 54 LEU A C 5
ATOM 7987 O O . LEU A 1 54 ? 4.218 1.743 2.760 1.00 5.01 54 LEU A O 5
ATOM 8003 N N . VAL A 1 55 ? 4.375 -0.268 1.751 1.00 2.10 55 VAL A N 5
ATOM 8004 C CA . VAL A 1 55 ? 3.621 0.097 0.536 1.00 45.43 55 VAL A CA 5
ATOM 8005 C C . VAL A 1 55 ? 2.734 -1.098 0.152 1.00 4.42 55 VAL A C 5
ATOM 8006 O O . VAL A 1 55 ? 3.238 -2.107 -0.340 1.00 52.14 55 VAL A O 5
ATOM 8019 N N . VAL A 1 56 ? 1.431 -0.991 0.433 1.00 3.04 56 VAL A N 5
ATOM 8020 C CA . VAL A 1 56 ? 0.446 -2.053 0.160 1.00 45.23 56 VAL A CA 5
ATOM 8021 C C . VAL A 1 56 ? -0.367 -1.731 -1.109 1.00 74.53 56 VAL A C 5
ATOM 8022 O O . VAL A 1 56 ? -1.161 -0.789 -1.134 1.00 11.44 56 VAL A O 5
ATOM 8035 N N . PHE A 1 57 ? -0.140 -2.541 -2.154 1.00 24.12 57 PHE A N 5
ATOM 8036 C CA . PHE A 1 57 ? -0.842 -2.445 -3.438 1.00 32.54 57 PHE A CA 5
ATOM 8037 C C . PHE A 1 57 ? -2.169 -3.234 -3.374 1.00 40.52 57 PHE A C 5
ATOM 8038 O O . PHE A 1 57 ? -2.163 -4.471 -3.372 1.00 10.11 57 PHE A O 5
ATOM 8055 N N . VAL A 1 58 ? -3.290 -2.500 -3.304 1.00 43.30 58 VAL A N 5
ATOM 8056 C CA . VAL A 1 58 ? -4.645 -3.077 -3.287 1.00 24.25 58 VAL A CA 5
ATOM 8057 C C . VAL A 1 58 ? -5.026 -3.537 -4.707 1.00 1.03 58 VAL A C 5
ATOM 8058 O O . VAL A 1 58 ? -5.529 -2.749 -5.518 1.00 62.01 58 VAL A O 5
ATOM 8071 N N . ASN A 1 59 ? -4.737 -4.808 -5.004 1.00 31.13 59 ASN A N 5
ATOM 8072 C CA . ASN A 1 59 ? -4.975 -5.404 -6.328 1.00 54.43 59 ASN A CA 5
ATOM 8073 C C . ASN A 1 59 ? -6.114 -6.426 -6.224 1.00 44.04 59 ASN A C 5
ATOM 8074 O O . ASN A 1 59 ? -5.958 -7.456 -5.567 1.00 50.14 59 ASN A O 5
ATOM 8085 N N . GLY A 1 60 ? -7.267 -6.118 -6.841 1.00 61.04 60 GLY A N 5
ATOM 8086 C CA . GLY A 1 60 ? -8.425 -7.026 -6.852 1.00 21.23 60 GLY A CA 5
ATOM 8087 C C . GLY A 1 60 ? -9.350 -6.864 -5.641 1.00 42.11 60 GLY A C 5
ATOM 8088 O O . GLY A 1 60 ? -10.574 -6.984 -5.781 1.00 44.24 60 GLY A O 5
ATOM 8092 N N . ALA A 1 61 ? -8.760 -6.616 -4.449 1.00 32.41 61 ALA A N 5
ATOM 8093 C CA . ALA A 1 61 ? -9.515 -6.380 -3.198 1.00 24.14 61 ALA A CA 5
ATOM 8094 C C . ALA A 1 61 ? -10.431 -5.147 -3.338 1.00 53.25 61 ALA A C 5
ATOM 8095 O O . ALA A 1 61 ? -9.966 -4.058 -3.697 1.00 11.11 61 ALA A O 5
ATOM 8102 N N . SER A 1 62 ? -11.727 -5.342 -3.064 1.00 11.03 62 SER A N 5
ATOM 8103 C CA . SER A 1 62 ? -12.757 -4.306 -3.243 1.00 34.11 62 SER A CA 5
ATOM 8104 C C . SER A 1 62 ? -12.760 -3.323 -2.047 1.00 54.31 62 SER A C 5
ATOM 8105 O O . SER A 1 62 ? -12.001 -3.495 -1.077 1.00 42.20 62 SER A O 5
ATOM 8113 N N . GLN A 1 63 ? -13.645 -2.300 -2.126 1.00 54.11 63 GLN A N 5
ATOM 8114 C CA . GLN A 1 63 ? -13.742 -1.210 -1.133 1.00 34.51 63 GLN A CA 5
ATOM 8115 C C . GLN A 1 63 ? -14.054 -1.747 0.282 1.00 55.01 63 GLN A C 5
ATOM 8116 O O . GLN A 1 63 ? -13.679 -1.116 1.276 1.00 12.44 63 GLN A O 5
ATOM 8130 N N . ASN A 1 64 ? -14.712 -2.923 0.351 1.00 3.14 64 ASN A N 5
ATOM 8131 C CA . ASN A 1 64 ? -14.943 -3.653 1.615 1.00 13.34 64 ASN A CA 5
ATOM 8132 C C . ASN A 1 64 ? -13.610 -3.875 2.357 1.00 63.44 64 ASN A C 5
ATOM 8133 O O . ASN A 1 64 ? -13.444 -3.417 3.490 1.00 65.50 64 ASN A O 5
ATOM 8144 N N . ASP A 1 65 ? -12.650 -4.502 1.657 1.00 24.21 65 ASP A N 5
ATOM 8145 C CA . ASP A 1 65 ? -11.348 -4.900 2.239 1.00 24.03 65 ASP A CA 5
ATOM 8146 C C . ASP A 1 65 ? -10.503 -3.649 2.537 1.00 5.31 65 ASP A C 5
ATOM 8147 O O . ASP A 1 65 ? -9.781 -3.603 3.534 1.00 12.35 65 ASP A O 5
ATOM 8156 N N . VAL A 1 66 ? -10.634 -2.639 1.656 1.00 13.25 66 VAL A N 5
ATOM 8157 C CA . VAL A 1 66 ? -9.977 -1.322 1.808 1.00 2.04 66 VAL A CA 5
ATOM 8158 C C . VAL A 1 66 ? -10.395 -0.652 3.139 1.00 72.42 66 VAL A C 5
ATOM 8159 O O . VAL A 1 66 ? -9.553 -0.122 3.873 1.00 55.34 66 VAL A O 5
ATOM 8172 N N . ASN A 1 67 ? -11.708 -0.703 3.434 1.00 21.54 67 ASN A N 5
ATOM 8173 C CA . ASN A 1 67 ? -12.285 -0.160 4.681 1.00 52.44 67 ASN A CA 5
ATOM 8174 C C . ASN A 1 67 ? -11.839 -0.975 5.901 1.00 22.41 67 ASN A C 5
ATOM 8175 O O . ASN A 1 67 ? -11.603 -0.403 6.969 1.00 64.30 67 ASN A O 5
ATOM 8186 N N . GLU A 1 68 ? -11.725 -2.312 5.725 1.00 15.11 68 GLU A N 5
ATOM 8187 C CA . GLU A 1 68 ? -11.260 -3.225 6.787 1.00 11.02 68 GLU A CA 5
ATOM 8188 C C . GLU A 1 68 ? -9.803 -2.906 7.165 1.00 13.13 68 GLU A C 5
ATOM 8189 O O . GLU A 1 68 ? -9.452 -2.941 8.338 1.00 73.24 68 GLU A O 5
ATOM 8201 N N . PHE A 1 69 ? -8.980 -2.548 6.150 1.00 51.23 69 PHE A N 5
ATOM 8202 C CA . PHE A 1 69 ? -7.591 -2.104 6.358 1.00 61.21 69 PHE A CA 5
ATOM 8203 C C . PHE A 1 69 ? -7.567 -0.840 7.230 1.00 61.40 69 PHE A C 5
ATOM 8204 O O . PHE A 1 69 ? -6.890 -0.805 8.256 1.00 54.15 69 PHE A O 5
ATOM 8221 N N . GLN A 1 70 ? -8.296 0.196 6.767 1.00 50.12 70 GLN A N 5
ATOM 8222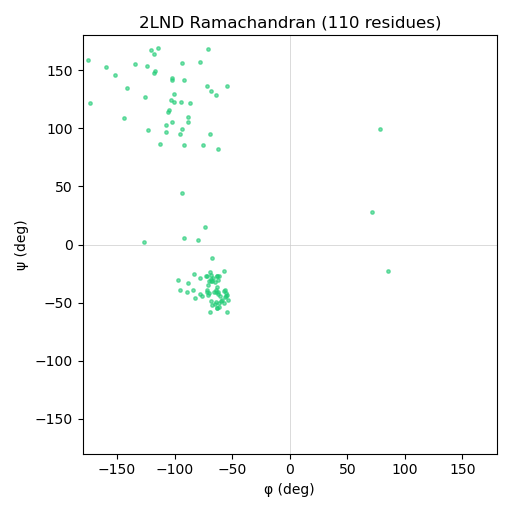 C CA . GLN A 1 70 ? -8.388 1.511 7.432 1.00 53.01 70 GLN A CA 5
ATOM 8223 C C . GLN A 1 70 ? -8.779 1.385 8.917 1.00 32.22 70 GLN A C 5
ATOM 8224 O O . GLN A 1 70 ? -8.128 1.971 9.783 1.00 42.41 70 GLN A O 5
ATOM 8238 N N . ASN A 1 71 ? -9.835 0.599 9.182 1.00 54.32 71 ASN A N 5
ATOM 8239 C CA . ASN A 1 71 ? -10.401 0.421 10.532 1.00 63.30 71 ASN A CA 5
ATOM 8240 C C . ASN A 1 71 ? -9.431 -0.341 11.454 1.00 32.01 71 ASN A C 5
ATOM 8241 O O . ASN A 1 71 ? -9.086 0.145 12.540 1.00 4.34 71 ASN A O 5
ATOM 8252 N N . GLU A 1 72 ? -9.018 -1.547 11.024 1.00 34.14 72 GLU A N 5
ATOM 8253 C CA . GLU A 1 72 ? -8.089 -2.401 11.790 1.00 25.34 72 GLU A CA 5
ATOM 8254 C C . GLU A 1 72 ? -6.722 -1.733 12.055 1.00 61.55 72 GLU A C 5
ATOM 8255 O O . GLU A 1 72 ? -6.099 -2.000 13.080 1.00 54.00 72 GLU A O 5
ATOM 8267 N N . ALA A 1 73 ? -6.264 -0.866 11.137 1.00 1.04 73 ALA A N 5
ATOM 8268 C CA . ALA A 1 73 ? -5.031 -0.085 11.331 1.00 15.04 73 ALA A CA 5
ATOM 8269 C C . ALA A 1 73 ? -5.229 1.030 12.381 1.00 50.03 73 ALA A C 5
ATOM 8270 O O . ALA A 1 73 ? -4.486 1.093 13.370 1.00 51.51 73 ALA A O 5
ATOM 8277 N N . LYS A 1 74 ? -6.257 1.887 12.168 1.00 10.23 74 LYS A N 5
ATOM 8278 C CA . LYS A 1 74 ? -6.503 3.089 13.004 1.00 52.24 74 LYS A CA 5
ATOM 8279 C C . LYS A 1 74 ? -6.747 2.744 14.486 1.00 50.15 74 LYS A C 5
ATOM 8280 O O . LYS A 1 74 ? -6.325 3.494 15.375 1.00 54.12 74 LYS A O 5
ATOM 8299 N N . LYS A 1 75 ? -7.422 1.609 14.751 1.00 23.41 75 LYS A N 5
ATOM 8300 C CA . LYS A 1 75 ? -7.771 1.208 16.125 1.00 1.42 75 LYS A CA 5
ATOM 8301 C C . LYS A 1 75 ? -6.536 0.657 16.875 1.00 52.10 75 LYS A C 5
ATOM 8302 O O . LYS A 1 75 ? -6.479 0.711 18.106 1.00 5.34 75 LYS A O 5
ATOM 8321 N N . GLU A 1 76 ? -5.548 0.145 16.112 1.00 61.34 76 GLU A N 5
ATOM 8322 C CA . GLU A 1 76 ? -4.270 -0.360 16.658 1.00 31.35 76 GLU A CA 5
ATOM 8323 C C . GLU A 1 76 ? -3.164 0.727 16.627 1.00 23.42 76 GLU A C 5
ATOM 8324 O O . GLU A 1 76 ? -2.012 0.450 16.983 1.00 54.33 76 GLU A O 5
ATOM 8336 N N . GLY A 1 77 ? -3.515 1.944 16.171 1.00 51.40 77 GLY A N 5
ATOM 8337 C CA . GLY A 1 77 ? -2.573 3.072 16.130 1.00 50.15 77 GLY A CA 5
ATOM 8338 C C . GLY A 1 77 ? -1.607 3.042 14.949 1.00 70.13 77 GLY A C 5
ATOM 8339 O O . GLY A 1 77 ? -0.682 3.863 14.889 1.00 14.30 77 GLY A O 5
ATOM 8343 N N . VAL A 1 78 ? -1.820 2.092 14.018 1.00 50.12 78 VAL A N 5
ATOM 8344 C CA . VAL A 1 78 ? -1.007 1.950 12.797 1.00 41.22 78 VAL A CA 5
ATOM 8345 C C . VAL A 1 78 ? -1.365 3.070 11.807 1.00 13.41 78 VAL A C 5
ATOM 8346 O O . VAL A 1 78 ? -2.544 3.239 11.458 1.00 61.11 78 VAL A O 5
ATOM 8359 N N . SER A 1 79 ? -0.344 3.829 11.367 1.00 62.54 79 SER A N 5
ATOM 8360 C CA . SER A 1 79 ? -0.525 4.922 10.405 1.00 62.01 79 SER A CA 5
ATOM 8361 C C . SER A 1 79 ? -0.726 4.348 8.993 1.00 4.42 79 SER A C 5
ATOM 8362 O O . SER A 1 79 ? -0.121 3.330 8.639 1.00 62.34 79 SER A O 5
ATOM 8370 N N . TYR A 1 80 ? -1.592 5.002 8.212 1.00 34.32 80 TYR A N 5
ATOM 8371 C CA . TYR A 1 80 ? -1.859 4.639 6.813 1.00 62.40 80 TYR A CA 5
ATOM 8372 C C . TYR A 1 80 ? -2.202 5.911 6.023 1.00 53.25 80 TYR A C 5
ATOM 8373 O O . TYR A 1 80 ? -2.913 6.793 6.523 1.00 33.41 80 TYR A O 5
ATOM 8391 N N . ASP A 1 81 ? -1.645 6.018 4.816 1.00 22.42 81 ASP A N 5
ATOM 8392 C CA . ASP A 1 81 ? -1.860 7.147 3.904 1.00 65.30 81 ASP A CA 5
ATOM 8393 C C . ASP A 1 81 ? -2.522 6.609 2.634 1.00 31.34 81 ASP A C 5
ATOM 8394 O O . ASP A 1 81 ? -1.896 5.853 1.880 1.00 43.51 81 ASP A O 5
ATOM 8403 N N . VAL A 1 82 ? -3.790 6.989 2.403 1.00 44.31 82 VAL A N 5
ATOM 8404 C CA . VAL A 1 82 ? -4.601 6.438 1.303 1.00 2.20 82 VAL A CA 5
ATOM 8405 C C . VAL A 1 82 ? -4.329 7.225 0.010 1.00 13.24 82 VAL A C 5
ATOM 8406 O O . VAL A 1 82 ? -4.625 8.422 -0.091 1.00 71.53 82 VAL A O 5
ATOM 8419 N N . LEU A 1 83 ? -3.724 6.523 -0.950 1.00 64.04 83 LEU A N 5
ATOM 8420 C CA . LEU A 1 83 ? -3.341 7.038 -2.265 1.00 23.33 83 LEU A CA 5
ATOM 8421 C C . LEU A 1 83 ? -4.267 6.424 -3.330 1.00 55.31 83 LEU A C 5
ATOM 8422 O O . LEU A 1 83 ? -4.240 5.216 -3.540 1.00 44.21 83 LEU A O 5
ATOM 8438 N N . LYS A 1 84 ? -5.103 7.251 -3.971 1.00 72.41 84 LYS A N 5
ATOM 8439 C CA . LYS A 1 84 ? -6.036 6.813 -5.032 1.00 63.54 84 LYS A CA 5
ATOM 8440 C C . LYS A 1 84 ? -5.691 7.524 -6.342 1.00 60.24 84 LYS A C 5
ATOM 8441 O O . LYS A 1 84 ? -6.064 8.683 -6.545 1.00 43.30 84 LYS A O 5
ATOM 8460 N N . SER A 1 85 ? -4.960 6.810 -7.214 1.00 71.00 85 SER A N 5
ATOM 8461 C CA . SER A 1 85 ? -4.555 7.294 -8.542 1.00 64.54 85 SER A CA 5
ATOM 8462 C C . SER A 1 85 ? -4.309 6.098 -9.482 1.00 51.13 85 SER A C 5
ATOM 8463 O O . SER A 1 85 ? -4.021 4.988 -9.029 1.00 42.10 85 SER A O 5
ATOM 8471 N N . THR A 1 86 ? -4.493 6.330 -10.784 1.00 72.20 86 THR A N 5
ATOM 8472 C CA . THR A 1 86 ? -4.163 5.372 -11.850 1.00 42.21 86 THR A CA 5
ATOM 8473 C C . THR A 1 86 ? -3.119 6.016 -12.790 1.00 74.23 86 THR A C 5
ATOM 8474 O O . THR A 1 86 ? -3.464 6.687 -13.771 1.00 53.01 86 THR A O 5
ATOM 8485 N N . ASP A 1 87 ? -1.824 5.834 -12.446 1.00 14.44 87 ASP A N 5
ATOM 8486 C CA . ASP A 1 87 ? -0.694 6.558 -13.074 1.00 4.00 87 ASP A CA 5
ATOM 8487 C C . ASP A 1 87 ? 0.567 5.669 -13.032 1.00 62.34 87 ASP A C 5
ATOM 8488 O O . ASP A 1 87 ? 1.107 5.444 -11.945 1.00 30.24 87 ASP A O 5
ATOM 8497 N N . PRO A 1 88 ? 1.071 5.147 -14.196 1.00 14.35 88 PRO A N 5
ATOM 8498 C CA . PRO A 1 88 ? 2.274 4.264 -14.215 1.00 62.20 88 PRO A CA 5
ATOM 8499 C C . PRO A 1 88 ? 3.550 5.019 -13.780 1.00 33.44 88 PRO A C 5
ATOM 8500 O O . PRO A 1 88 ? 4.474 4.426 -13.219 1.00 13.31 88 PRO A O 5
ATOM 8511 N N . GLU A 1 89 ? 3.563 6.334 -14.061 1.00 43.43 89 GLU A N 5
ATOM 8512 C CA . GLU A 1 89 ? 4.657 7.240 -13.692 1.00 24.10 89 GLU A CA 5
ATOM 8513 C C . GLU A 1 89 ? 4.465 7.810 -12.261 1.00 21.45 89 GLU A C 5
ATOM 8514 O O . GLU A 1 89 ? 5.361 7.669 -11.414 1.00 33.02 89 GLU A O 5
ATOM 8526 N N . GLU A 1 90 ? 3.293 8.435 -11.987 1.00 23.31 90 GLU A N 5
ATOM 8527 C CA . GLU A 1 90 ? 3.092 9.208 -10.744 1.00 2.03 90 GLU A CA 5
ATOM 8528 C C . GLU A 1 90 ? 2.943 8.301 -9.506 1.00 15.23 90 GLU A C 5
ATOM 8529 O O . GLU A 1 90 ? 3.486 8.627 -8.458 1.00 51.43 90 GLU A O 5
ATOM 8541 N N . LEU A 1 91 ? 2.242 7.154 -9.618 1.00 33.44 91 LEU A N 5
ATOM 8542 C CA . LEU A 1 91 ? 2.114 6.220 -8.468 1.00 41.11 91 LEU A CA 5
ATOM 8543 C C . LEU A 1 91 ? 3.510 5.755 -7.996 1.00 62.14 91 LEU A C 5
ATOM 8544 O O . LEU A 1 91 ? 3.751 5.649 -6.797 1.00 23.21 91 LEU A O 5
ATOM 8560 N N . THR A 1 92 ? 4.424 5.538 -8.969 1.00 3.22 92 THR A N 5
ATOM 8561 C CA . THR A 1 92 ? 5.821 5.159 -8.700 1.00 54.10 92 THR A CA 5
ATOM 8562 C C . THR A 1 92 ? 6.558 6.258 -7.923 1.00 30.21 92 THR A C 5
ATOM 8563 O O . THR A 1 92 ? 7.294 5.957 -6.966 1.00 44.34 92 THR A O 5
ATOM 8574 N N . GLN A 1 93 ? 6.345 7.537 -8.324 1.00 71.51 93 GLN A N 5
ATOM 8575 C CA . GLN A 1 93 ? 6.999 8.668 -7.656 1.00 72.23 93 GLN A CA 5
ATOM 8576 C C . GLN A 1 93 ? 6.457 8.820 -6.221 1.00 32.21 93 GLN A C 5
ATOM 8577 O O . GLN A 1 93 ? 7.202 9.202 -5.334 1.00 64.34 93 GLN A O 5
ATOM 8591 N N . ARG A 1 94 ? 5.166 8.463 -6.000 1.00 14.31 94 ARG A N 5
ATOM 8592 C CA . ARG A 1 94 ? 4.514 8.605 -4.684 1.00 71.14 94 ARG A CA 5
ATOM 8593 C C . ARG A 1 94 ? 4.996 7.514 -3.716 1.00 14.54 94 ARG A C 5
ATOM 8594 O O . ARG A 1 94 ? 5.213 7.786 -2.536 1.00 12.31 94 ARG A O 5
ATOM 8615 N N . VAL A 1 95 ? 5.172 6.288 -4.252 1.00 4.51 95 VAL A N 5
ATOM 8616 C CA . VAL A 1 95 ? 5.722 5.140 -3.511 1.00 43.13 95 VAL A CA 5
ATOM 8617 C C . VAL A 1 95 ? 7.142 5.454 -3.011 1.00 74.40 95 VAL A C 5
ATOM 8618 O O . VAL A 1 95 ? 7.458 5.272 -1.823 1.00 51.31 95 VAL A O 5
ATOM 8631 N N . ARG A 1 96 ? 7.981 5.961 -3.931 1.00 44.41 96 ARG A N 5
ATOM 8632 C CA . ARG A 1 96 ? 9.397 6.196 -3.649 1.00 60.31 96 ARG A CA 5
ATOM 8633 C C . ARG A 1 96 ? 9.601 7.400 -2.706 1.00 42.12 96 ARG A C 5
ATOM 8634 O O . ARG A 1 96 ? 10.394 7.302 -1.770 1.00 54.13 96 ARG A O 5
ATOM 8655 N N . GLU A 1 97 ? 8.839 8.508 -2.912 1.00 60.31 97 GLU A N 5
ATOM 8656 C CA . GLU A 1 97 ? 8.986 9.734 -2.090 1.00 2.34 97 GLU A CA 5
ATOM 8657 C C . GLU A 1 97 ? 8.458 9.481 -0.667 1.00 32.02 97 GLU A C 5
ATOM 8658 O O . GLU A 1 97 ? 8.949 10.080 0.298 1.00 54.21 97 GLU A O 5
ATOM 8670 N N . PHE A 1 98 ? 7.468 8.563 -0.555 1.00 23.52 98 PHE A N 5
ATOM 8671 C CA . PHE A 1 98 ? 6.945 8.080 0.728 1.00 63.33 98 PHE A CA 5
ATOM 8672 C C . PHE A 1 98 ? 8.058 7.361 1.511 1.00 73.34 98 PHE A C 5
ATOM 8673 O O . PHE A 1 98 ? 8.296 7.664 2.677 1.00 61.31 98 PHE A O 5
ATOM 8690 N N . LEU A 1 99 ? 8.736 6.406 0.841 1.00 53.11 99 LEU A N 5
ATOM 8691 C CA . LEU A 1 99 ? 9.814 5.603 1.460 1.00 33.22 99 LEU A CA 5
ATOM 8692 C C . LEU A 1 99 ? 11.085 6.451 1.724 1.00 52.11 99 LEU A C 5
ATOM 8693 O O . LEU A 1 99 ? 11.956 6.032 2.495 1.00 23.20 99 LEU A O 5
ATOM 8709 N N . LYS A 1 100 ? 11.179 7.640 1.089 1.00 32.51 100 LYS A N 5
ATOM 8710 C CA . LYS A 1 100 ? 12.288 8.588 1.319 1.00 0.55 100 LYS A CA 5
ATOM 8711 C C . LYS A 1 100 ? 12.003 9.500 2.534 1.00 11.15 100 LYS A C 5
ATOM 8712 O O . LYS A 1 100 ? 12.926 9.819 3.290 1.00 24.24 100 LYS A O 5
ATOM 8731 N N . THR A 1 101 ? 10.727 9.903 2.735 1.00 72.44 101 THR A N 5
ATOM 8732 C CA . THR A 1 101 ? 10.353 10.858 3.809 1.00 71.12 101 THR A CA 5
ATOM 8733 C C . THR A 1 101 ? 10.005 10.113 5.123 1.00 32.33 101 THR A C 5
ATOM 8734 O O . THR A 1 101 ? 10.174 10.656 6.215 1.00 0.23 101 THR A O 5
ATOM 8745 N N . ALA A 1 102 ? 9.516 8.869 4.992 1.00 5.11 102 ALA A N 5
ATOM 8746 C CA . ALA A 1 102 ? 9.061 8.037 6.131 1.00 23.34 102 ALA A CA 5
ATOM 8747 C C . ALA A 1 102 ? 9.977 6.818 6.370 1.00 71.30 102 ALA A C 5
ATOM 8748 O O . ALA A 1 102 ? 9.587 5.904 7.098 1.00 32.22 102 ALA A O 5
ATOM 8755 N N . GLY A 1 103 ? 11.210 6.871 5.817 1.00 25.20 103 GLY A N 5
ATOM 8756 C CA . GLY A 1 103 ? 12.171 5.744 5.804 1.00 45.15 103 GLY A CA 5
ATOM 8757 C C . GLY A 1 103 ? 12.421 5.061 7.158 1.00 23.41 103 GLY A C 5
ATOM 8758 O O . GLY A 1 103 ? 12.693 3.854 7.216 1.00 73.10 103 GLY A O 5
ATOM 8762 N N . SER A 1 104 ? 12.352 5.836 8.238 1.00 53.11 104 SER A N 5
ATOM 8763 C CA . SER A 1 104 ? 12.379 5.323 9.626 1.00 54.22 104 SER A CA 5
ATOM 8764 C C . SER A 1 104 ? 11.471 6.204 10.504 1.00 63.20 104 SER A C 5
ATOM 8765 O O . SER A 1 104 ? 11.559 6.191 11.736 1.00 35.34 104 SER A O 5
ATOM 8773 N N . LEU A 1 105 ? 10.560 6.936 9.834 1.00 64.24 105 LEU A N 5
ATOM 8774 C CA . LEU A 1 105 ? 9.744 7.985 10.443 1.00 33.10 105 LEU A CA 5
ATOM 8775 C C . LEU A 1 105 ? 8.248 7.614 10.350 1.00 73.34 105 LEU A C 5
ATOM 8776 O O . LEU A 1 105 ? 7.630 7.711 9.284 1.00 71.21 105 LEU A O 5
ATOM 8792 N N . GLU A 1 106 ? 7.699 7.152 11.485 1.00 14.50 106 GLU A N 5
ATOM 8793 C CA . GLU A 1 106 ? 6.261 6.857 11.653 1.00 74.23 106 GLU A CA 5
ATOM 8794 C C . GLU A 1 106 ? 5.409 8.151 11.572 1.00 50.22 106 GLU A C 5
ATOM 8795 O O . GLU A 1 106 ? 4.209 8.094 11.282 1.00 53.02 106 GLU A O 5
ATOM 8807 N N . HIS A 1 107 ? 6.051 9.296 11.932 1.00 22.51 107 HIS A N 5
ATOM 8808 C CA . HIS A 1 107 ? 5.500 10.680 11.813 1.00 23.33 107 HIS A CA 5
ATOM 8809 C C . HIS A 1 107 ? 4.221 10.904 12.681 1.00 45.51 107 HIS A C 5
ATOM 8810 O O . HIS A 1 107 ? 3.618 11.984 12.641 1.00 31.12 107 HIS A O 5
ATOM 8825 N N . HIS A 1 108 ? 3.846 9.907 13.511 1.00 34.43 108 HIS A N 5
ATOM 8826 C CA . HIS A 1 108 ? 2.617 9.962 14.336 1.00 51.31 108 HIS A CA 5
ATOM 8827 C C . HIS A 1 108 ? 2.976 10.144 15.827 1.00 44.24 108 HIS A C 5
ATOM 8828 O O . HIS A 1 108 ? 2.264 9.667 16.719 1.00 53.12 108 HIS A O 5
ATOM 8843 N N . HIS A 1 109 ? 4.089 10.870 16.082 1.00 4.45 109 HIS A N 5
ATOM 8844 C CA . HIS A 1 109 ? 4.507 11.252 17.448 1.00 23.55 109 HIS A CA 5
ATOM 8845 C C . HIS A 1 109 ? 3.415 12.145 18.068 1.00 63.31 109 HIS A C 5
ATOM 8846 O O . HIS A 1 109 ? 2.957 11.907 19.189 1.00 21.33 109 HIS A O 5
ATOM 8861 N N . HIS A 1 110 ? 3.001 13.157 17.294 1.00 5.33 110 HIS A N 5
ATOM 8862 C CA . HIS A 1 110 ? 1.805 13.962 17.578 1.00 33.14 110 HIS A CA 5
ATOM 8863 C C . HIS A 1 110 ? 0.547 13.163 17.183 1.00 62.11 110 HIS A C 5
ATOM 8864 O O . HIS A 1 110 ? 0.535 12.495 16.135 1.00 33.03 110 HIS A O 5
ATOM 8879 N N . HIS A 1 111 ? -0.509 13.258 18.017 1.00 32.13 111 HIS A N 5
ATOM 8880 C CA . HIS A 1 111 ? -1.792 12.576 17.775 1.00 24.51 111 HIS A CA 5
ATOM 8881 C C . HIS A 1 111 ? -2.535 13.280 16.621 1.00 23.24 111 HIS A C 5
ATOM 8882 O O . HIS A 1 111 ? -3.219 14.293 16.832 1.00 54.10 111 HIS A O 5
ATOM 8897 N N . HIS A 1 112 ? -2.321 12.779 15.385 1.00 65.04 112 HIS A N 5
ATOM 8898 C CA . HIS A 1 112 ? -2.964 13.320 14.168 1.00 41.15 112 HIS A CA 5
ATOM 8899 C C . HIS A 1 112 ? -4.297 12.564 13.907 1.00 61.20 112 HIS A C 5
ATOM 8900 O O . HIS A 1 112 ? -5.352 13.208 13.749 1.00 42.44 112 HIS A O 5
ATOM 8916 N N . MET A 1 1 ? 1.720 4.609 14.939 1.00 64.31 1 MET A N 6
ATOM 8917 C CA . MET A 1 1 ? 3.053 3.972 14.892 1.00 30.44 1 MET A CA 6
ATOM 8918 C C . MET A 1 1 ? 3.274 3.328 13.519 1.00 61.05 1 MET A C 6
ATOM 8919 O O . MET A 1 1 ? 2.408 2.590 13.030 1.00 32.32 1 MET A O 6
ATOM 8935 N N . GLY A 1 2 ? 4.450 3.617 12.907 1.00 0.11 2 GLY A N 6
ATOM 8936 C CA . GLY A 1 2 ? 4.715 3.275 11.506 1.00 14.30 2 GLY A CA 6
ATOM 8937 C C . GLY A 1 2 ? 3.877 4.119 10.559 1.00 3.23 2 GLY A C 6
ATOM 8938 O O . GLY A 1 2 ? 3.177 5.032 11.008 1.00 24.14 2 GLY A O 6
ATOM 8942 N N . LYS A 1 3 ? 3.995 3.878 9.249 1.00 73.34 3 LYS A N 6
ATOM 8943 C CA . LYS A 1 3 ? 3.026 4.391 8.264 1.00 21.21 3 LYS A CA 6
ATOM 8944 C C . LYS A 1 3 ? 3.055 3.545 6.990 1.00 4.23 3 LYS A C 6
ATOM 8945 O O . LYS A 1 3 ? 4.124 3.189 6.514 1.00 61.32 3 LYS A O 6
ATOM 8964 N N . VAL A 1 4 ? 1.865 3.218 6.456 1.00 72.51 4 VAL A N 6
ATOM 8965 C CA . VAL A 1 4 ? 1.714 2.516 5.167 1.00 15.43 4 VAL A CA 6
ATOM 8966 C C . VAL A 1 4 ? 1.234 3.504 4.086 1.00 22.45 4 VAL A C 6
ATOM 8967 O O . VAL A 1 4 ? 0.475 4.422 4.385 1.00 64.45 4 VAL A O 6
ATOM 8980 N N . LEU A 1 5 ? 1.693 3.328 2.838 1.00 62.51 5 LEU A N 6
ATOM 8981 C CA . LEU A 1 5 ? 1.116 4.005 1.672 1.00 33.12 5 LEU A CA 6
ATOM 8982 C C . LEU A 1 5 ? 0.208 3.004 0.945 1.00 74.45 5 LEU A C 6
ATOM 8983 O O . LEU A 1 5 ? 0.692 2.038 0.343 1.00 0.03 5 LEU A O 6
ATOM 8999 N N . LEU A 1 6 ? -1.107 3.215 1.033 1.00 43.43 6 LEU A N 6
ATOM 9000 C CA . LEU A 1 6 ? -2.106 2.322 0.442 1.00 45.43 6 LEU A CA 6
ATOM 9001 C C . LEU A 1 6 ? -2.331 2.743 -1.023 1.00 74.44 6 LEU A C 6
ATOM 9002 O O . LEU A 1 6 ? -3.075 3.691 -1.296 1.00 32.31 6 LEU A O 6
ATOM 9018 N N . VAL A 1 7 ? -1.646 2.055 -1.957 1.00 1.21 7 VAL A N 6
ATOM 9019 C CA . VAL A 1 7 ? -1.652 2.404 -3.389 1.00 53.02 7 VAL A CA 6
ATOM 9020 C C . VAL A 1 7 ? -2.835 1.716 -4.084 1.00 4.13 7 VAL A C 6
ATOM 9021 O O . VAL A 1 7 ? -2.855 0.491 -4.268 1.00 22.35 7 VAL A O 6
ATOM 9034 N N . ILE A 1 8 ? -3.830 2.539 -4.421 1.00 41.54 8 ILE A N 6
ATOM 9035 C CA . ILE A 1 8 ? -5.079 2.136 -5.065 1.00 63.22 8 ILE A CA 6
ATOM 9036 C C . ILE A 1 8 ? -5.154 2.768 -6.469 1.00 64.54 8 ILE A C 6
ATOM 9037 O O . ILE A 1 8 ? -4.734 3.917 -6.672 1.00 63.14 8 ILE A O 6
ATOM 9053 N N . SER A 1 9 ? -5.680 1.996 -7.418 1.00 51.33 9 SER A N 6
ATOM 9054 C CA . SER A 1 9 ? -6.017 2.448 -8.772 1.00 44.13 9 SER A CA 6
ATOM 9055 C C . SER A 1 9 ? -7.211 1.621 -9.248 1.00 11.24 9 SER A C 6
ATOM 9056 O O . SER A 1 9 ? -7.438 0.509 -8.747 1.00 64.35 9 SER A O 6
ATOM 9064 N N . THR A 1 10 ? -7.969 2.167 -10.202 1.00 3.21 10 THR A N 6
ATOM 9065 C CA . THR A 1 10 ? -9.018 1.429 -10.903 1.00 35.42 10 THR A CA 6
ATOM 9066 C C . THR A 1 10 ? -8.366 0.281 -11.706 1.00 51.01 10 THR A C 6
ATOM 9067 O O . THR A 1 10 ? -8.749 -0.887 -11.581 1.00 15.25 10 THR A O 6
ATOM 9078 N N . ASP A 1 11 ? -7.352 0.645 -12.508 1.00 45.14 11 ASP A N 6
ATOM 9079 C CA . ASP A 1 11 ? -6.549 -0.311 -13.276 1.00 14.04 11 ASP A CA 6
ATOM 9080 C C . ASP A 1 11 ? -5.465 -0.955 -12.385 1.00 21.30 11 ASP A C 6
ATOM 9081 O O . ASP A 1 11 ? -4.427 -0.343 -12.106 1.00 32.35 11 ASP A O 6
ATOM 9090 N N . THR A 1 12 ? -5.726 -2.199 -11.950 1.00 34.41 12 THR A N 6
ATOM 9091 C CA . THR A 1 12 ? -4.768 -3.032 -11.194 1.00 50.14 12 THR A CA 6
ATOM 9092 C C . THR A 1 12 ? -3.497 -3.324 -12.039 1.00 54.32 12 THR A C 6
ATOM 9093 O O . THR A 1 12 ? -2.435 -3.630 -11.496 1.00 75.44 12 THR A O 6
ATOM 9104 N N . ASN A 1 13 ? -3.631 -3.175 -13.372 1.00 41.12 13 ASN A N 6
ATOM 9105 C CA . ASN A 1 13 ? -2.517 -3.274 -14.336 1.00 75.41 13 ASN A CA 6
ATOM 9106 C C . ASN A 1 13 ? -1.454 -2.193 -14.060 1.00 61.32 13 ASN A C 6
ATOM 9107 O O . ASN A 1 13 ? -0.252 -2.453 -14.163 1.00 43.44 13 ASN A O 6
ATOM 9118 N N . ILE A 1 14 ? -1.916 -0.986 -13.676 1.00 73.52 14 ILE A N 6
ATOM 9119 C CA . ILE A 1 14 ? -1.029 0.133 -13.313 1.00 4.24 14 ILE A CA 6
ATOM 9120 C C . ILE A 1 14 ? -0.316 -0.186 -11.975 1.00 32.14 14 ILE A C 6
ATOM 9121 O O . ILE A 1 14 ? 0.898 -0.020 -11.860 1.00 63.21 14 ILE A O 6
ATOM 9137 N N . ILE A 1 15 ? -1.105 -0.710 -11.013 1.00 2.32 15 ILE A N 6
ATOM 9138 C CA . ILE A 1 15 ? -0.631 -1.137 -9.672 1.00 72.43 15 ILE A CA 6
ATOM 9139 C C . ILE A 1 15 ? 0.493 -2.197 -9.782 1.00 73.13 15 ILE A C 6
ATOM 9140 O O . ILE A 1 15 ? 1.501 -2.119 -9.071 1.00 32.10 15 ILE A O 6
ATOM 9156 N N . SER A 1 16 ? 0.311 -3.148 -10.717 1.00 22.11 16 SER A N 6
ATOM 9157 C CA . SER A 1 16 ? 1.245 -4.261 -10.947 1.00 35.21 16 SER A CA 6
ATOM 9158 C C . SER A 1 16 ? 2.604 -3.748 -11.473 1.00 24.22 16 SER A C 6
ATOM 9159 O O . SER A 1 16 ? 3.662 -4.191 -11.016 1.00 52.13 16 SER A O 6
ATOM 9167 N N . SER A 1 17 ? 2.541 -2.783 -12.414 1.00 2.15 17 SER A N 6
ATOM 9168 C CA . SER A 1 17 ? 3.735 -2.178 -13.032 1.00 33.54 17 SER A CA 6
ATOM 9169 C C . SER A 1 17 ? 4.565 -1.397 -11.985 1.00 42.10 17 SER A C 6
ATOM 9170 O O . SER A 1 17 ? 5.781 -1.605 -11.844 1.00 45.13 17 SER A O 6
ATOM 9178 N N . VAL A 1 18 ? 3.868 -0.534 -11.230 1.00 50.51 18 VAL A N 6
ATOM 9179 C CA . VAL A 1 18 ? 4.470 0.332 -10.198 1.00 63.43 18 VAL A CA 6
ATOM 9180 C C . VAL A 1 18 ? 5.087 -0.504 -9.058 1.00 50.30 18 VAL A C 6
ATOM 9181 O O . VAL A 1 18 ? 6.120 -0.125 -8.493 1.00 52.21 18 VAL A O 6
ATOM 9194 N N . GLN A 1 19 ? 4.439 -1.641 -8.755 1.00 70.11 19 GLN A N 6
ATOM 9195 C CA . GLN A 1 19 ? 4.913 -2.621 -7.763 1.00 54.43 19 GLN A CA 6
ATOM 9196 C C . GLN A 1 19 ? 6.332 -3.101 -8.117 1.00 62.24 19 GLN A C 6
ATOM 9197 O O . GLN A 1 19 ? 7.244 -2.998 -7.304 1.00 23.02 19 GLN A O 6
ATOM 9211 N N . GLU A 1 20 ? 6.485 -3.564 -9.372 1.00 23.04 20 GLU A N 6
ATOM 9212 C CA . GLU A 1 20 ? 7.749 -4.126 -9.899 1.00 74.43 20 GLU A CA 6
ATOM 9213 C C . GLU A 1 20 ? 8.856 -3.051 -10.001 1.00 61.51 20 GLU A C 6
ATOM 9214 O O . GLU A 1 20 ? 10.044 -3.359 -9.850 1.00 22.23 20 GLU A O 6
ATOM 9226 N N . ARG A 1 21 ? 8.446 -1.786 -10.237 1.00 55.31 21 ARG A N 6
ATOM 9227 C CA . ARG A 1 21 ? 9.368 -0.627 -10.261 1.00 45.14 21 ARG A CA 6
ATOM 9228 C C . ARG A 1 21 ? 9.915 -0.332 -8.851 1.00 64.42 21 ARG A C 6
ATOM 9229 O O . ARG A 1 21 ? 11.116 -0.096 -8.667 1.00 43.51 21 ARG A O 6
ATOM 9250 N N . ALA A 1 22 ? 9.004 -0.337 -7.873 1.00 44.25 22 ALA A N 6
ATOM 9251 C CA . ALA A 1 22 ? 9.314 -0.044 -6.472 1.00 3.40 22 ALA A CA 6
ATOM 9252 C C . ALA A 1 22 ? 10.183 -1.155 -5.855 1.00 3.24 22 ALA A C 6
ATOM 9253 O O . ALA A 1 22 ? 11.102 -0.869 -5.094 1.00 42.42 22 ALA A O 6
ATOM 9260 N N . LYS A 1 23 ? 9.892 -2.419 -6.221 1.00 24.45 23 LYS A N 6
ATOM 9261 C CA . LYS A 1 23 ? 10.663 -3.594 -5.759 1.00 13.44 23 LYS A CA 6
ATOM 9262 C C . LYS A 1 23 ? 12.044 -3.668 -6.422 1.00 70.20 23 LYS A C 6
ATOM 9263 O O . LYS A 1 23 ? 12.932 -4.356 -5.912 1.00 11.24 23 LYS A O 6
ATOM 9282 N N . HIS A 1 24 ? 12.211 -3.001 -7.578 1.00 64.42 24 HIS A N 6
ATOM 9283 C CA . HIS A 1 24 ? 13.517 -2.880 -8.253 1.00 71.20 24 HIS A CA 6
ATOM 9284 C C . HIS A 1 24 ? 14.483 -1.995 -7.444 1.00 25.00 24 HIS A C 6
ATOM 9285 O O . HIS A 1 24 ? 15.684 -2.281 -7.361 1.00 23.12 24 HIS A O 6
ATOM 9300 N N . ASN A 1 25 ? 13.941 -0.922 -6.858 1.00 5.12 25 ASN A N 6
ATOM 9301 C CA . ASN A 1 25 ? 14.740 0.100 -6.151 1.00 55.41 25 ASN A CA 6
ATOM 9302 C C . ASN A 1 25 ? 14.870 -0.227 -4.653 1.00 1.03 25 ASN A C 6
ATOM 9303 O O . ASN A 1 25 ? 15.898 0.057 -4.032 1.00 24.42 25 ASN A O 6
ATOM 9314 N N . TYR A 1 26 ? 13.814 -0.823 -4.088 1.00 61.43 26 TYR A N 6
ATOM 9315 C CA . TYR A 1 26 ? 13.712 -1.134 -2.652 1.00 70.20 26 TYR A CA 6
ATOM 9316 C C . TYR A 1 26 ? 13.793 -2.656 -2.436 1.00 70.24 26 TYR A C 6
ATOM 9317 O O . TYR A 1 26 ? 13.298 -3.410 -3.274 1.00 0.24 26 TYR A O 6
ATOM 9335 N N . PRO A 1 27 ? 14.390 -3.129 -1.289 1.00 63.12 27 PRO A N 6
ATOM 9336 C CA . PRO A 1 27 ? 14.745 -4.570 -1.085 1.00 44.33 27 PRO A CA 6
ATOM 9337 C C . PRO A 1 27 ? 13.539 -5.543 -1.106 1.00 30.43 27 PRO A C 6
ATOM 9338 O O . PRO A 1 27 ? 13.728 -6.759 -1.218 1.00 54.51 27 PRO A O 6
ATOM 9349 N N . GLY A 1 28 ? 12.315 -5.000 -0.978 1.00 4.14 28 GLY A N 6
ATOM 9350 C CA . GLY A 1 28 ? 11.080 -5.795 -1.044 1.00 65.41 28 GLY A CA 6
ATOM 9351 C C . GLY A 1 28 ? 10.265 -5.707 0.229 1.00 41.21 28 GLY A C 6
ATOM 9352 O O . GLY A 1 28 ? 9.040 -5.784 0.176 1.00 74.20 28 GLY A O 6
ATOM 9356 N N . ARG A 1 29 ? 10.945 -5.508 1.380 1.00 24.15 29 ARG A N 6
ATOM 9357 C CA . ARG A 1 29 ? 10.287 -5.437 2.712 1.00 44.24 29 ARG A CA 6
ATOM 9358 C C . ARG A 1 29 ? 9.439 -4.144 2.869 1.00 72.44 29 ARG A C 6
ATOM 9359 O O . ARG A 1 29 ? 8.718 -3.986 3.847 1.00 14.14 29 ARG A O 6
ATOM 9380 N N . TYR A 1 30 ? 9.551 -3.213 1.910 1.00 31.11 30 TYR A N 6
ATOM 9381 C CA . TYR A 1 30 ? 8.773 -1.957 1.899 1.00 50.45 30 TYR A CA 6
ATOM 9382 C C . TYR A 1 30 ? 7.525 -2.070 1.011 1.00 52.30 30 TYR A C 6
ATOM 9383 O O . TYR A 1 30 ? 6.600 -1.278 1.143 1.00 1.15 30 TYR A O 6
ATOM 9401 N N . ILE A 1 31 ? 7.513 -3.060 0.104 1.00 61.01 31 ILE A N 6
ATOM 9402 C CA . ILE A 1 31 ? 6.382 -3.320 -0.806 1.00 34.22 31 ILE A CA 6
ATOM 9403 C C . ILE A 1 31 ? 5.693 -4.638 -0.401 1.00 33.35 31 ILE A C 6
ATOM 9404 O O . ILE A 1 31 ? 6.361 -5.653 -0.196 1.00 25.53 31 ILE A O 6
ATOM 9420 N N . ARG A 1 32 ? 4.360 -4.608 -0.286 1.00 11.23 32 ARG A N 6
ATOM 9421 C CA . ARG A 1 32 ? 3.531 -5.804 -0.087 1.00 74.42 32 ARG A CA 6
ATOM 9422 C C . ARG A 1 32 ? 2.166 -5.598 -0.775 1.00 51.54 32 ARG A C 6
ATOM 9423 O O . ARG A 1 32 ? 1.740 -4.464 -0.950 1.00 44.52 32 ARG A O 6
ATOM 9444 N N . THR A 1 33 ? 1.502 -6.691 -1.194 1.00 61.51 33 THR A N 6
ATOM 9445 C CA . THR A 1 33 ? 0.183 -6.632 -1.853 1.00 64.31 33 THR A CA 6
ATOM 9446 C C . THR A 1 33 ? -0.916 -7.200 -0.943 1.00 52.14 33 THR A C 6
ATOM 9447 O O . THR A 1 33 ? -0.699 -8.200 -0.256 1.00 62.43 33 THR A O 6
ATOM 9458 N N . ALA A 1 34 ? -2.091 -6.557 -0.965 1.00 33.53 34 ALA A N 6
ATOM 9459 C CA . ALA A 1 34 ? -3.315 -7.088 -0.356 1.00 0.42 34 ALA A CA 6
ATOM 9460 C C . ALA A 1 34 ? -4.194 -7.679 -1.463 1.00 64.33 34 ALA A C 6
ATOM 9461 O O . ALA A 1 34 ? -4.462 -7.013 -2.474 1.00 30.42 34 ALA A O 6
ATOM 9468 N N . THR A 1 35 ? -4.589 -8.941 -1.282 1.00 11.33 35 THR A N 6
ATOM 9469 C CA . THR A 1 35 ? -5.490 -9.663 -2.199 1.00 4.35 35 THR A CA 6
ATOM 9470 C C . THR A 1 35 ? -6.577 -10.403 -1.391 1.00 41.25 35 THR A C 6
ATOM 9471 O O . THR A 1 35 ? -7.400 -11.137 -1.952 1.00 65.20 35 THR A O 6
ATOM 9482 N N . SER A 1 36 ? -6.584 -10.162 -0.072 1.00 22.12 36 SER A N 6
ATOM 9483 C CA . SER A 1 36 ? -7.462 -10.840 0.880 1.00 75.31 36 SER A CA 6
ATOM 9484 C C . SER A 1 36 ? -7.508 -10.027 2.174 1.00 40.12 36 SER A C 6
ATOM 9485 O O . SER A 1 36 ? -6.502 -9.411 2.547 1.00 51.42 36 SER A O 6
ATOM 9493 N N . SER A 1 37 ? -8.666 -10.035 2.849 1.00 72.32 37 SER A N 6
ATOM 9494 C CA . SER A 1 37 ? -8.821 -9.434 4.184 1.00 24.41 37 SER A CA 6
ATOM 9495 C C . SER A 1 37 ? -7.961 -10.192 5.217 1.00 33.20 37 SER A C 6
ATOM 9496 O O . SER A 1 37 ? -7.517 -9.617 6.215 1.00 43.23 37 SER A O 6
ATOM 9504 N N . GLN A 1 38 ? -7.712 -11.488 4.931 1.00 32.13 38 GLN A N 6
ATOM 9505 C CA . GLN A 1 38 ? -6.863 -12.356 5.756 1.00 55.14 38 GLN A CA 6
ATOM 9506 C C . GLN A 1 38 ? -5.378 -11.981 5.586 1.00 50.12 38 GLN A C 6
ATOM 9507 O O . GLN A 1 38 ? -4.616 -12.025 6.555 1.00 45.20 38 GLN A O 6
ATOM 9521 N N . ASP A 1 39 ? -4.972 -11.608 4.345 1.00 53.45 39 ASP A N 6
ATOM 9522 C CA . ASP A 1 39 ? -3.610 -11.095 4.066 1.00 50.31 39 ASP A CA 6
ATOM 9523 C C . ASP A 1 39 ? -3.384 -9.775 4.822 1.00 63.04 39 ASP A C 6
ATOM 9524 O O . ASP A 1 39 ? -2.338 -9.578 5.441 1.00 12.00 39 ASP A O 6
ATOM 9533 N N . ILE A 1 40 ? -4.415 -8.903 4.756 1.00 75.54 40 ILE A N 6
ATOM 9534 C CA . ILE A 1 40 ? -4.457 -7.594 5.437 1.00 15.02 40 ILE A CA 6
ATOM 9535 C C . ILE A 1 40 ? -4.249 -7.750 6.952 1.00 74.25 40 ILE A C 6
ATOM 9536 O O . ILE A 1 40 ? -3.447 -7.010 7.535 1.00 53.00 40 ILE A O 6
ATOM 9552 N N . ARG A 1 41 ? -4.926 -8.761 7.554 1.00 10.04 41 ARG A N 6
ATOM 9553 C CA . ARG A 1 41 ? -4.722 -9.144 8.973 1.00 62.10 41 ARG A CA 6
ATOM 9554 C C . ARG A 1 41 ? -3.224 -9.260 9.300 1.00 2.33 41 ARG A C 6
ATOM 9555 O O . ARG A 1 41 ? -2.734 -8.628 10.232 1.00 3.25 41 ARG A O 6
ATOM 9576 N N . ASP A 1 42 ? -2.511 -9.997 8.438 1.00 55.15 42 ASP A N 6
ATOM 9577 C CA . ASP A 1 42 ? -1.077 -10.266 8.588 1.00 14.24 42 ASP A CA 6
ATOM 9578 C C . ASP A 1 42 ? -0.222 -9.004 8.297 1.00 62.41 42 ASP A C 6
ATOM 9579 O O . ASP A 1 42 ? 0.863 -8.862 8.870 1.00 20.23 42 ASP A O 6
ATOM 9588 N N . ILE A 1 43 ? -0.722 -8.085 7.418 1.00 44.33 43 ILE A N 6
ATOM 9589 C CA . ILE A 1 43 ? -0.025 -6.811 7.095 1.00 33.43 43 ILE A CA 6
ATOM 9590 C C . ILE A 1 43 ? 0.040 -5.909 8.339 1.00 44.44 43 ILE A C 6
ATOM 9591 O O . ILE A 1 43 ? 1.120 -5.524 8.795 1.00 25.25 43 ILE A O 6
ATOM 9607 N N . ILE A 1 44 ? -1.150 -5.629 8.883 1.00 11.02 44 ILE A N 6
ATOM 9608 C CA . ILE A 1 44 ? -1.356 -4.663 9.965 1.00 54.15 44 ILE A CA 6
ATOM 9609 C C . ILE A 1 44 ? -0.826 -5.210 11.302 1.00 73.21 44 ILE A C 6
ATOM 9610 O O . ILE A 1 44 ? -0.323 -4.437 12.125 1.00 72.14 44 ILE A O 6
ATOM 9626 N N . LYS A 1 45 ? -0.890 -6.552 11.490 1.00 43.23 45 LYS A N 6
ATOM 9627 C CA . LYS A 1 45 ? -0.248 -7.211 12.646 1.00 30.40 45 LYS A CA 6
ATOM 9628 C C . LYS A 1 45 ? 1.271 -6.984 12.610 1.00 12.43 45 LYS A C 6
ATOM 9629 O O . LYS A 1 45 ? 1.863 -6.572 13.614 1.00 21.25 45 LYS A O 6
ATOM 9648 N N . SER A 1 46 ? 1.861 -7.172 11.414 1.00 10.44 46 SER A N 6
ATOM 9649 C CA . SER A 1 46 ? 3.310 -7.073 11.204 1.00 33.50 46 SER A CA 6
ATOM 9650 C C . SER A 1 46 ? 3.785 -5.626 11.359 1.00 24.24 46 SER A C 6
ATOM 9651 O O . SER A 1 46 ? 4.854 -5.387 11.902 1.00 63.34 46 SER A O 6
ATOM 9659 N N . MET A 1 47 ? 2.965 -4.666 10.893 1.00 63.03 47 MET A N 6
ATOM 9660 C CA . MET A 1 47 ? 3.290 -3.219 10.935 1.00 64.03 47 MET A CA 6
ATOM 9661 C C . MET A 1 47 ? 3.480 -2.679 12.365 1.00 32.24 47 MET A C 6
ATOM 9662 O O . MET A 1 47 ? 4.112 -1.631 12.554 1.00 1.10 47 MET A O 6
ATOM 9676 N N . LYS A 1 48 ? 2.940 -3.399 13.355 1.00 55.41 48 LYS A N 6
ATOM 9677 C CA . LYS A 1 48 ? 3.091 -3.043 14.773 1.00 20.31 48 LYS A CA 6
ATOM 9678 C C . LYS A 1 48 ? 4.435 -3.587 15.303 1.00 2.44 48 LYS A C 6
ATOM 9679 O O . LYS A 1 48 ? 5.052 -2.989 16.182 1.00 32.03 48 LYS A O 6
ATOM 9698 N N . ASP A 1 49 ? 4.864 -4.734 14.741 1.00 62.13 49 ASP A N 6
ATOM 9699 C CA . ASP A 1 49 ? 6.188 -5.342 15.015 1.00 21.14 49 ASP A CA 6
ATOM 9700 C C . ASP A 1 49 ? 7.306 -4.581 14.265 1.00 12.50 49 ASP A C 6
ATOM 9701 O O . ASP A 1 49 ? 8.464 -4.578 14.693 1.00 74.52 49 ASP A O 6
ATOM 9710 N N . ASN A 1 50 ? 6.937 -3.962 13.133 1.00 40.45 50 ASN A N 6
ATOM 9711 C CA . ASN A 1 50 ? 7.872 -3.231 12.262 1.00 51.43 50 ASN A CA 6
ATOM 9712 C C . ASN A 1 50 ? 8.107 -1.808 12.791 1.00 70.34 50 ASN A C 6
ATOM 9713 O O . ASN A 1 50 ? 9.183 -1.505 13.323 1.00 64.01 50 ASN A O 6
ATOM 9724 N N . GLY A 1 51 ? 7.092 -0.940 12.637 1.00 10.24 51 GLY A N 6
ATOM 9725 C CA . GLY A 1 51 ? 7.212 0.487 12.974 1.00 24.45 51 GLY A CA 6
ATOM 9726 C C . GLY A 1 51 ? 7.875 1.325 11.869 1.00 4.14 51 GLY A C 6
ATOM 9727 O O . GLY A 1 51 ? 7.815 2.553 11.913 1.00 13.13 51 GLY A O 6
ATOM 9731 N N . LYS A 1 52 ? 8.513 0.656 10.886 1.00 43.40 52 LYS A N 6
ATOM 9732 C CA . LYS A 1 52 ? 9.144 1.307 9.708 1.00 23.34 52 LYS A CA 6
ATOM 9733 C C . LYS A 1 52 ? 8.093 1.476 8.566 1.00 41.14 52 LYS A C 6
ATOM 9734 O O . LYS A 1 52 ? 7.069 0.782 8.591 1.00 4.34 52 LYS A O 6
ATOM 9753 N N . PRO A 1 53 ? 8.314 2.382 7.547 1.00 42.24 53 PRO A N 6
ATOM 9754 C CA . PRO A 1 53 ? 7.304 2.647 6.480 1.00 12.03 53 PRO A CA 6
ATOM 9755 C C . PRO A 1 53 ? 7.054 1.428 5.556 1.00 71.24 53 PRO A C 6
ATOM 9756 O O . PRO A 1 53 ? 7.978 0.677 5.231 1.00 33.33 53 PRO A O 6
ATOM 9767 N N . LEU A 1 54 ? 5.791 1.235 5.154 1.00 4.41 54 LEU A N 6
ATOM 9768 C CA . LEU A 1 54 ? 5.385 0.172 4.221 1.00 3.35 54 LEU A CA 6
ATOM 9769 C C . LEU A 1 54 ? 4.597 0.796 3.059 1.00 42.40 54 LEU A C 6
ATOM 9770 O O . LEU A 1 54 ? 4.228 1.962 3.121 1.00 34.33 54 LEU A O 6
ATOM 9786 N N . VAL A 1 55 ? 4.325 0.004 2.014 1.00 11.51 55 VAL A N 6
ATOM 9787 C CA . VAL A 1 55 ? 3.563 0.423 0.830 1.00 33.34 55 VAL A CA 6
ATOM 9788 C C . VAL A 1 55 ? 2.728 -0.787 0.380 1.00 2.41 55 VAL A C 6
ATOM 9789 O O . VAL A 1 55 ? 3.282 -1.755 -0.157 1.00 74.24 55 VAL A O 6
ATOM 9802 N N . VAL A 1 56 ? 1.413 -0.759 0.650 1.00 55.04 56 VAL A N 6
ATOM 9803 C CA . VAL A 1 56 ? 0.505 -1.857 0.289 1.00 25.20 56 VAL A CA 6
ATOM 9804 C C . VAL A 1 56 ? -0.225 -1.546 -1.025 1.00 4.12 56 VAL A C 6
ATOM 9805 O O . VAL A 1 56 ? -1.076 -0.654 -1.085 1.00 65.45 56 VAL A O 6
ATOM 9818 N N . PHE A 1 57 ? 0.140 -2.297 -2.067 1.00 51.35 57 PHE A N 6
ATOM 9819 C CA . PHE A 1 57 ? -0.503 -2.260 -3.376 1.00 0.24 57 PHE A CA 6
ATOM 9820 C C . PHE A 1 57 ? -1.768 -3.134 -3.340 1.00 61.43 57 PHE A C 6
ATOM 9821 O O . PHE A 1 57 ? -1.694 -4.324 -3.009 1.00 63.32 57 PHE A O 6
ATOM 9838 N N . VAL A 1 58 ? -2.926 -2.544 -3.657 1.00 32.12 58 VAL A N 6
ATOM 9839 C CA . VAL A 1 58 ? -4.202 -3.274 -3.707 1.00 4.04 58 VAL A CA 6
ATOM 9840 C C . VAL A 1 58 ? -4.260 -4.057 -5.034 1.00 41.34 58 VAL A C 6
ATOM 9841 O O . VAL A 1 58 ? -4.776 -3.573 -6.045 1.00 4.35 58 VAL A O 6
ATOM 9854 N N . ASN A 1 59 ? -3.648 -5.255 -5.040 1.00 53.11 59 ASN A N 6
ATOM 9855 C CA . ASN A 1 59 ? -3.508 -6.087 -6.249 1.00 51.13 59 ASN A CA 6
ATOM 9856 C C . ASN A 1 59 ? -4.315 -7.384 -6.074 1.00 24.22 59 ASN A C 6
ATOM 9857 O O . ASN A 1 59 ? -3.946 -8.240 -5.260 1.00 13.23 59 ASN A O 6
ATOM 9868 N N . GLY A 1 60 ? -5.423 -7.506 -6.832 1.00 55.44 60 GLY A N 6
ATOM 9869 C CA . GLY A 1 60 ? -6.326 -8.659 -6.747 1.00 70.24 60 GLY A CA 6
ATOM 9870 C C . GLY A 1 60 ? -7.287 -8.575 -5.566 1.00 60.11 60 GLY A C 6
ATOM 9871 O O . GLY A 1 60 ? -7.759 -9.605 -5.071 1.00 35.31 60 GLY A O 6
ATOM 9875 N N . ALA A 1 61 ? -7.590 -7.343 -5.131 1.00 3.32 61 ALA A N 6
ATOM 9876 C CA . ALA A 1 61 ? -8.478 -7.083 -3.983 1.00 71.22 61 ALA A CA 6
ATOM 9877 C C . ALA A 1 61 ? -9.618 -6.132 -4.388 1.00 13.15 61 ALA A C 6
ATOM 9878 O O . ALA A 1 61 ? -9.766 -5.800 -5.571 1.00 43.13 61 ALA A O 6
ATOM 9885 N N . SER A 1 62 ? -10.407 -5.689 -3.401 1.00 44.14 62 SER A N 6
ATOM 9886 C CA . SER A 1 62 ? -11.650 -4.939 -3.628 1.00 53.03 62 SER A CA 6
ATOM 9887 C C . SER A 1 62 ? -11.839 -3.876 -2.533 1.00 1.42 62 SER A C 6
ATOM 9888 O O . SER A 1 62 ? -11.193 -3.937 -1.484 1.00 74.54 62 SER A O 6
ATOM 9896 N N . GLN A 1 63 ? -12.765 -2.926 -2.777 1.00 22.13 63 GLN A N 6
ATOM 9897 C CA . GLN A 1 63 ? -13.015 -1.774 -1.883 1.00 71.24 63 GLN A CA 6
ATOM 9898 C C . GLN A 1 63 ? -13.475 -2.224 -0.471 1.00 60.12 63 GLN A C 6
ATOM 9899 O O . GLN A 1 63 ? -13.188 -1.544 0.507 1.00 63.55 63 GLN A O 6
ATOM 9913 N N . ASN A 1 64 ? -14.163 -3.383 -0.379 1.00 70.13 64 ASN A N 6
ATOM 9914 C CA . ASN A 1 64 ? -14.653 -3.937 0.914 1.00 21.22 64 ASN A CA 6
ATOM 9915 C C . ASN A 1 64 ? -13.494 -4.243 1.888 1.00 34.55 64 ASN A C 6
ATOM 9916 O O . ASN A 1 64 ? -13.568 -3.891 3.074 1.00 3.14 64 ASN A O 6
ATOM 9927 N N . ASP A 1 65 ? -12.413 -4.859 1.366 1.00 63.13 65 ASP A N 6
ATOM 9928 C CA . ASP A 1 65 ? -11.242 -5.225 2.197 1.00 62.21 65 ASP A CA 6
ATOM 9929 C C . ASP A 1 65 ? -10.329 -4.008 2.386 1.00 44.14 65 ASP A C 6
ATOM 9930 O O . ASP A 1 65 ? -9.658 -3.902 3.409 1.00 35.34 65 ASP A O 6
ATOM 9939 N N . VAL A 1 66 ? -10.335 -3.083 1.396 1.00 14.02 66 VAL A N 6
ATOM 9940 C CA . VAL A 1 66 ? -9.630 -1.786 1.495 1.00 1.22 66 VAL A CA 6
ATOM 9941 C C . VAL A 1 66 ? -10.160 -0.990 2.698 1.00 51.10 66 VAL A C 6
ATOM 9942 O O . VAL A 1 66 ? -9.377 -0.423 3.465 1.00 73.35 66 VAL A O 6
ATOM 9955 N N . ASN A 1 67 ? -11.498 -0.974 2.849 1.00 44.22 67 ASN A N 6
ATOM 9956 C CA . ASN A 1 67 ? -12.167 -0.340 3.995 1.00 71.44 67 ASN A CA 6
ATOM 9957 C C . ASN A 1 67 ? -11.692 -0.973 5.303 1.00 35.23 67 ASN A C 6
ATOM 9958 O O . ASN A 1 67 ? -11.347 -0.260 6.238 1.00 2.20 67 ASN A O 6
ATOM 9969 N N . GLU A 1 68 ? -11.632 -2.319 5.326 1.00 45.01 68 GLU A N 6
ATOM 9970 C CA . GLU A 1 68 ? -11.193 -3.079 6.508 1.00 23.33 68 GLU A CA 6
ATOM 9971 C C . GLU A 1 68 ? -9.705 -2.851 6.822 1.00 2.25 68 GLU A C 6
ATOM 9972 O O . GLU A 1 68 ? -9.316 -2.925 7.980 1.00 71.32 68 GLU A O 6
ATOM 9984 N N . PHE A 1 69 ? -8.892 -2.559 5.789 1.00 71.34 69 PHE A N 6
ATOM 9985 C CA . PHE A 1 69 ? -7.482 -2.176 5.975 1.00 4.14 69 PHE A CA 6
ATOM 9986 C C . PHE A 1 69 ? -7.416 -0.863 6.768 1.00 72.12 69 PHE A C 6
ATOM 9987 O O . PHE A 1 69 ? -6.736 -0.780 7.783 1.00 51.44 69 PHE A O 6
ATOM 10004 N N . GLN A 1 70 ? -8.145 0.146 6.266 1.00 63.24 70 GLN A N 6
ATOM 10005 C CA . GLN A 1 70 ? -8.228 1.483 6.879 1.00 74.03 70 GLN A CA 6
ATOM 10006 C C . GLN A 1 70 ? -8.747 1.420 8.340 1.00 3.14 70 GLN A C 6
ATOM 10007 O O . GLN A 1 70 ? -8.202 2.083 9.226 1.00 11.22 70 GLN A O 6
ATOM 10021 N N . ASN A 1 71 ? -9.789 0.590 8.559 1.00 12.44 71 ASN A N 6
ATOM 10022 C CA . ASN A 1 71 ? -10.428 0.389 9.879 1.00 12.30 71 ASN A CA 6
ATOM 10023 C C . ASN A 1 71 ? -9.441 -0.225 10.882 1.00 52.41 71 ASN A C 6
ATOM 10024 O O . ASN A 1 71 ? -9.162 0.365 11.936 1.00 12.23 71 ASN A O 6
ATOM 10035 N N . GLU A 1 72 ? -8.916 -1.417 10.543 1.00 54.41 72 GLU A N 6
ATOM 10036 C CA . GLU A 1 72 ? -7.982 -2.161 11.402 1.00 43.12 72 GLU A CA 6
ATOM 10037 C C . GLU A 1 72 ? -6.702 -1.361 11.682 1.00 12.14 72 GLU A C 6
ATOM 10038 O O . GLU A 1 72 ? -6.246 -1.335 12.818 1.00 53.21 72 GLU A O 6
ATOM 10050 N N . ALA A 1 73 ? -6.175 -0.660 10.667 1.00 31.13 73 ALA A N 6
ATOM 10051 C CA . ALA A 1 73 ? -4.978 0.186 10.827 1.00 41.03 73 ALA A CA 6
ATOM 10052 C C . ALA A 1 73 ? -5.218 1.292 11.879 1.00 22.52 73 ALA A C 6
ATOM 10053 O O . ALA A 1 73 ? -4.450 1.405 12.837 1.00 51.40 73 ALA A O 6
ATOM 10060 N N . LYS A 1 74 ? -6.324 2.051 11.723 1.00 63.50 74 LYS A N 6
ATOM 10061 C CA . LYS A 1 74 ? -6.637 3.172 12.638 1.00 2.24 74 LYS A CA 6
ATOM 10062 C C . LYS A 1 74 ? -6.920 2.692 14.089 1.00 24.33 74 LYS A C 6
ATOM 10063 O O . LYS A 1 74 ? -6.584 3.401 15.043 1.00 73.40 74 LYS A O 6
ATOM 10082 N N . LYS A 1 75 ? -7.490 1.473 14.257 1.00 50.44 75 LYS A N 6
ATOM 10083 C CA . LYS A 1 75 ? -7.847 0.954 15.607 1.00 3.42 75 LYS A CA 6
ATOM 10084 C C . LYS A 1 75 ? -6.631 0.308 16.307 1.00 14.41 75 LYS A C 6
ATOM 10085 O O . LYS A 1 75 ? -6.560 0.306 17.536 1.00 50.14 75 LYS A O 6
ATOM 10104 N N . GLU A 1 76 ? -5.675 -0.227 15.518 1.00 2.24 76 GLU A N 6
ATOM 10105 C CA . GLU A 1 76 ? -4.392 -0.764 16.049 1.00 31.32 76 GLU A CA 6
ATOM 10106 C C . GLU A 1 76 ? -3.371 0.362 16.273 1.00 5.21 76 GLU A C 6
ATOM 10107 O O . GLU A 1 76 ? -2.288 0.122 16.833 1.00 4.24 76 GLU A O 6
ATOM 10119 N N . GLY A 1 77 ? -3.724 1.578 15.825 1.00 31.54 77 GLY A N 6
ATOM 10120 C CA . GLY A 1 77 ? -2.832 2.727 15.882 1.00 34.05 77 GLY A CA 6
ATOM 10121 C C . GLY A 1 77 ? -1.726 2.699 14.835 1.00 13.54 77 GLY A C 6
ATOM 10122 O O . GLY A 1 77 ? -0.745 3.425 14.964 1.00 2.55 77 GLY A O 6
ATOM 10126 N N . VAL A 1 78 ? -1.869 1.842 13.809 1.00 5.24 78 VAL A N 6
ATOM 10127 C CA . VAL A 1 78 ? -0.970 1.834 12.645 1.00 41.21 78 VAL A CA 6
ATOM 10128 C C . VAL A 1 78 ? -1.365 2.992 11.719 1.00 64.34 78 VAL A C 6
ATOM 10129 O O . VAL A 1 78 ? -2.501 3.032 11.232 1.00 34.24 78 VAL A O 6
ATOM 10142 N N . SER A 1 79 ? -0.429 3.919 11.462 1.00 0.34 79 SER A N 6
ATOM 10143 C CA . SER A 1 79 ? -0.700 5.104 10.633 1.00 25.51 79 SER A CA 6
ATOM 10144 C C . SER A 1 79 ? -0.659 4.707 9.141 1.00 24.02 79 SER A C 6
ATOM 10145 O O . SER A 1 79 ? -0.050 3.688 8.781 1.00 24.54 79 SER A O 6
ATOM 10153 N N . TYR A 1 80 ? -1.321 5.499 8.283 1.00 4.33 80 TYR A N 6
ATOM 10154 C CA . TYR A 1 80 ? -1.422 5.212 6.841 1.00 22.42 80 TYR A CA 6
ATOM 10155 C C . TYR A 1 80 ? -1.901 6.453 6.076 1.00 75.14 80 TYR A C 6
ATOM 10156 O O . TYR A 1 80 ? -2.528 7.347 6.655 1.00 11.41 80 TYR A O 6
ATOM 10174 N N . ASP A 1 81 ? -1.592 6.487 4.776 1.00 42.53 81 ASP A N 6
ATOM 10175 C CA . ASP A 1 81 ? -2.138 7.474 3.826 1.00 41.54 81 ASP A CA 6
ATOM 10176 C C . ASP A 1 81 ? -2.686 6.737 2.604 1.00 10.32 81 ASP A C 6
ATOM 10177 O O . ASP A 1 81 ? -1.993 5.909 2.002 1.00 51.12 81 ASP A O 6
ATOM 10186 N N . VAL A 1 82 ? -3.948 7.040 2.264 1.00 0.21 82 VAL A N 6
ATOM 10187 C CA . VAL A 1 82 ? -4.662 6.432 1.140 1.00 34.31 82 VAL A CA 6
ATOM 10188 C C . VAL A 1 82 ? -4.374 7.239 -0.139 1.00 32.44 82 VAL A C 6
ATOM 10189 O O . VAL A 1 82 ? -4.723 8.422 -0.236 1.00 22.45 82 VAL A O 6
ATOM 10202 N N . LEU A 1 83 ? -3.707 6.588 -1.095 1.00 63.12 83 LEU A N 6
ATOM 10203 C CA . LEU A 1 83 ? -3.359 7.164 -2.400 1.00 0.12 83 LEU A CA 6
ATOM 10204 C C . LEU A 1 83 ? -4.243 6.516 -3.472 1.00 24.13 83 LEU A C 6
ATOM 10205 O O . LEU A 1 83 ? -4.167 5.310 -3.685 1.00 24.34 83 LEU A O 6
ATOM 10221 N N . LYS A 1 84 ? -5.108 7.307 -4.117 1.00 22.23 84 LYS A N 6
ATOM 10222 C CA . LYS A 1 84 ? -5.965 6.842 -5.221 1.00 11.53 84 LYS A CA 6
ATOM 10223 C C . LYS A 1 84 ? -5.623 7.653 -6.478 1.00 10.35 84 LYS A C 6
ATOM 10224 O O . LYS A 1 84 ? -6.051 8.803 -6.631 1.00 53.53 84 LYS A O 6
ATOM 10243 N N . SER A 1 85 ? -4.786 7.054 -7.343 1.00 1.43 85 SER A N 6
ATOM 10244 C CA . SER A 1 85 ? -4.308 7.670 -8.595 1.00 65.20 85 SER A CA 6
ATOM 10245 C C . SER A 1 85 ? -4.149 6.582 -9.672 1.00 23.13 85 SER A C 6
ATOM 10246 O O . SER A 1 85 ? -3.602 5.515 -9.400 1.00 50.31 85 SER A O 6
ATOM 10254 N N . THR A 1 86 ? -4.646 6.854 -10.885 1.00 22.12 86 THR A N 6
ATOM 10255 C CA . THR A 1 86 ? -4.591 5.923 -12.022 1.00 52.22 86 THR A CA 6
ATOM 10256 C C . THR A 1 86 ? -3.581 6.452 -13.050 1.00 31.14 86 THR A C 6
ATOM 10257 O O . THR A 1 86 ? -3.959 7.130 -14.015 1.00 65.31 86 THR A O 6
ATOM 10268 N N . ASP A 1 87 ? -2.285 6.146 -12.827 1.00 60.43 87 ASP A N 6
ATOM 10269 C CA . ASP A 1 87 ? -1.182 6.715 -13.616 1.00 24.12 87 ASP A CA 6
ATOM 10270 C C . ASP A 1 87 ? 0.160 6.063 -13.173 1.00 24.51 87 ASP A C 6
ATOM 10271 O O . ASP A 1 87 ? 0.535 6.166 -11.992 1.00 52.31 87 ASP A O 6
ATOM 10280 N N . PRO A 1 88 ? 0.914 5.401 -14.117 1.00 63.25 88 PRO A N 6
ATOM 10281 C CA . PRO A 1 88 ? 2.100 4.556 -13.775 1.00 31.24 88 PRO A CA 6
ATOM 10282 C C . PRO A 1 88 ? 3.269 5.340 -13.142 1.00 22.11 88 PRO A C 6
ATOM 10283 O O . PRO A 1 88 ? 3.929 4.843 -12.229 1.00 64.52 88 PRO A O 6
ATOM 10294 N N . GLU A 1 89 ? 3.495 6.575 -13.608 1.00 11.05 89 GLU A N 6
ATOM 10295 C CA . GLU A 1 89 ? 4.651 7.385 -13.168 1.00 3.32 89 GLU A CA 6
ATOM 10296 C C . GLU A 1 89 ? 4.279 8.198 -11.917 1.00 20.14 89 GLU A C 6
ATOM 10297 O O . GLU A 1 89 ? 5.159 8.571 -11.133 1.00 12.24 89 GLU A O 6
ATOM 10309 N N . GLU A 1 90 ? 2.966 8.438 -11.728 1.00 14.03 90 GLU A N 6
ATOM 10310 C CA . GLU A 1 90 ? 2.434 9.132 -10.548 1.00 14.33 90 GLU A CA 6
ATOM 10311 C C . GLU A 1 90 ? 2.677 8.287 -9.296 1.00 62.42 90 GLU A C 6
ATOM 10312 O O . GLU A 1 90 ? 3.334 8.720 -8.357 1.00 42.20 90 GLU A O 6
ATOM 10324 N N . LEU A 1 91 ? 2.174 7.042 -9.353 1.00 24.25 91 LEU A N 6
ATOM 10325 C CA . LEU A 1 91 ? 2.234 6.111 -8.220 1.00 3.32 91 LEU A CA 6
ATOM 10326 C C . LEU A 1 91 ? 3.701 5.795 -7.853 1.00 72.15 91 LEU A C 6
ATOM 10327 O O . LEU A 1 91 ? 4.045 5.788 -6.681 1.00 1.11 91 LEU A O 6
ATOM 10343 N N . THR A 1 92 ? 4.559 5.602 -8.883 1.00 72.13 92 THR A N 6
ATOM 10344 C CA . THR A 1 92 ? 5.981 5.238 -8.699 1.00 51.31 92 THR A CA 6
ATOM 10345 C C . THR A 1 92 ? 6.750 6.339 -7.943 1.00 53.45 92 THR A C 6
ATOM 10346 O O . THR A 1 92 ? 7.509 6.034 -7.007 1.00 20.11 92 THR A O 6
ATOM 10357 N N . GLN A 1 93 ? 6.513 7.618 -8.323 1.00 23.14 93 GLN A N 6
ATOM 10358 C CA . GLN A 1 93 ? 7.205 8.750 -7.691 1.00 73.24 93 GLN A CA 6
ATOM 10359 C C . GLN A 1 93 ? 6.685 8.958 -6.253 1.00 51.25 93 GLN A C 6
ATOM 10360 O O . GLN A 1 93 ? 7.462 9.336 -5.380 1.00 52.20 93 GLN A O 6
ATOM 10374 N N . ARG A 1 94 ? 5.385 8.645 -6.007 1.00 52.42 94 ARG A N 6
ATOM 10375 C CA . ARG A 1 94 ? 4.780 8.768 -4.662 1.00 14.42 94 ARG A CA 6
ATOM 10376 C C . ARG A 1 94 ? 5.276 7.662 -3.703 1.00 71.03 94 ARG A C 6
ATOM 10377 O O . ARG A 1 94 ? 5.462 7.922 -2.510 1.00 41.12 94 ARG A O 6
ATOM 10398 N N . VAL A 1 95 ? 5.504 6.442 -4.234 1.00 0.23 95 VAL A N 6
ATOM 10399 C CA . VAL A 1 95 ? 6.021 5.300 -3.445 1.00 61.32 95 VAL A CA 6
ATOM 10400 C C . VAL A 1 95 ? 7.453 5.590 -2.982 1.00 21.15 95 VAL A C 6
ATOM 10401 O O . VAL A 1 95 ? 7.758 5.501 -1.783 1.00 60.03 95 VAL A O 6
ATOM 10414 N N . ARG A 1 96 ? 8.317 5.983 -3.941 1.00 61.54 96 ARG A N 6
ATOM 10415 C CA . ARG A 1 96 ? 9.731 6.237 -3.645 1.00 32.22 96 ARG A CA 6
ATOM 10416 C C . ARG A 1 96 ? 9.898 7.430 -2.679 1.00 55.54 96 ARG A C 6
ATOM 10417 O O . ARG A 1 96 ? 10.646 7.325 -1.712 1.00 35.52 96 ARG A O 6
ATOM 10438 N N . GLU A 1 97 ? 9.140 8.535 -2.905 1.00 53.11 97 GLU A N 6
ATOM 10439 C CA . GLU A 1 97 ? 9.272 9.761 -2.086 1.00 75.24 97 GLU A CA 6
ATOM 10440 C C . GLU A 1 97 ? 8.740 9.522 -0.662 1.00 43.23 97 GLU A C 6
ATOM 10441 O O . GLU A 1 97 ? 9.248 10.107 0.296 1.00 43.34 97 GLU A O 6
ATOM 10453 N N . PHE A 1 98 ? 7.733 8.630 -0.532 1.00 72.11 98 PHE A N 6
ATOM 10454 C CA . PHE A 1 98 ? 7.191 8.192 0.768 1.00 75.42 98 PHE A CA 6
ATOM 10455 C C . PHE A 1 98 ? 8.277 7.473 1.582 1.00 11.23 98 PHE A C 6
ATOM 10456 O O . PHE A 1 98 ? 8.463 7.740 2.770 1.00 74.11 98 PHE A O 6
ATOM 10473 N N . LEU A 1 99 ? 8.992 6.570 0.912 1.00 20.45 99 LEU A N 6
ATOM 10474 C CA . LEU A 1 99 ? 10.062 5.764 1.528 1.00 34.03 99 LEU A CA 6
ATOM 10475 C C . LEU A 1 99 ? 11.362 6.583 1.710 1.00 43.13 99 LEU A C 6
ATOM 10476 O O . LEU A 1 99 ? 12.310 6.107 2.339 1.00 34.33 99 LEU A O 6
ATOM 10492 N N . LYS A 1 100 ? 11.413 7.788 1.111 1.00 73.55 100 LYS A N 6
ATOM 10493 C CA . LYS A 1 100 ? 12.482 8.780 1.359 1.00 31.32 100 LYS A CA 6
ATOM 10494 C C . LYS A 1 100 ? 12.149 9.684 2.553 1.00 52.12 100 LYS A C 6
ATOM 10495 O O . LYS A 1 100 ? 13.051 10.097 3.277 1.00 5.03 100 LYS A O 6
ATOM 10514 N N . THR A 1 101 ? 10.857 10.008 2.750 1.00 43.32 101 THR A N 6
ATOM 10515 C CA . THR A 1 101 ? 10.427 10.980 3.776 1.00 4.20 101 THR A CA 6
ATOM 10516 C C . THR A 1 101 ? 10.163 10.273 5.115 1.00 21.25 101 THR A C 6
ATOM 10517 O O . THR A 1 101 ? 10.676 10.685 6.158 1.00 2.04 101 THR A O 6
ATOM 10528 N N . ALA A 1 102 ? 9.338 9.217 5.069 1.00 71.35 102 ALA A N 6
ATOM 10529 C CA . ALA A 1 102 ? 9.075 8.341 6.227 1.00 4.42 102 ALA A CA 6
ATOM 10530 C C . ALA A 1 102 ? 10.243 7.359 6.443 1.00 40.22 102 ALA A C 6
ATOM 10531 O O . ALA A 1 102 ? 10.388 6.788 7.528 1.00 44.01 102 ALA A O 6
ATOM 10538 N N . GLY A 1 103 ? 11.076 7.176 5.399 1.00 55.24 103 GLY A N 6
ATOM 10539 C CA . GLY A 1 103 ? 12.263 6.317 5.476 1.00 43.34 103 GLY A CA 6
ATOM 10540 C C . GLY A 1 103 ? 13.560 7.112 5.388 1.00 33.14 103 GLY A C 6
ATOM 10541 O O . GLY A 1 103 ? 14.543 6.645 4.797 1.00 54.41 103 GLY A O 6
ATOM 10545 N N . SER A 1 104 ? 13.569 8.324 5.989 1.00 14.12 104 SER A N 6
ATOM 10546 C CA . SER A 1 104 ? 14.796 9.146 6.124 1.00 41.11 104 SER A CA 6
ATOM 10547 C C . SER A 1 104 ? 15.501 8.864 7.469 1.00 42.31 104 SER A C 6
ATOM 10548 O O . SER A 1 104 ? 16.464 9.548 7.819 1.00 43.44 104 SER A O 6
ATOM 10556 N N . LEU A 1 105 ? 15.026 7.820 8.196 1.00 73.12 105 LEU A N 6
ATOM 10557 C CA . LEU A 1 105 ? 15.627 7.348 9.467 1.00 3.33 105 LEU A CA 6
ATOM 10558 C C . LEU A 1 105 ? 17.002 6.663 9.226 1.00 13.32 105 LEU A C 6
ATOM 10559 O O . LEU A 1 105 ? 17.592 6.845 8.155 1.00 51.40 105 LEU A O 6
ATOM 10575 N N . GLU A 1 106 ? 17.491 5.887 10.234 1.00 60.14 106 GLU A N 6
ATOM 10576 C CA . GLU A 1 106 ? 18.832 5.243 10.225 1.00 71.34 106 GLU A CA 6
ATOM 10577 C C . GLU A 1 106 ? 19.097 4.423 8.937 1.00 63.44 106 GLU A C 6
ATOM 10578 O O . GLU A 1 106 ? 18.745 3.242 8.832 1.00 53.00 106 GLU A O 6
ATOM 10590 N N . HIS A 1 107 ? 19.666 5.125 7.946 1.00 51.40 107 HIS A N 6
ATOM 10591 C CA . HIS A 1 107 ? 20.107 4.579 6.656 1.00 64.15 107 HIS A CA 6
ATOM 10592 C C . HIS A 1 107 ? 21.442 5.257 6.315 1.00 72.10 107 HIS A C 6
ATOM 10593 O O . HIS A 1 107 ? 21.590 6.473 6.536 1.00 31.42 107 HIS A O 6
ATOM 10608 N N . HIS A 1 108 ? 22.400 4.484 5.778 1.00 64.13 108 HIS A N 6
ATOM 10609 C CA . HIS A 1 108 ? 23.781 4.959 5.532 1.00 72.32 108 HIS A CA 6
ATOM 10610 C C . HIS A 1 108 ? 23.814 6.104 4.488 1.00 12.42 108 HIS A C 6
ATOM 10611 O O . HIS A 1 108 ? 24.699 6.968 4.535 1.00 41.45 108 HIS A O 6
ATOM 10626 N N . HIS A 1 109 ? 22.840 6.101 3.555 1.00 2.21 109 HIS A N 6
ATOM 10627 C CA . HIS A 1 109 ? 22.567 7.232 2.636 1.00 73.45 109 HIS A CA 6
ATOM 10628 C C . HIS A 1 109 ? 21.100 7.681 2.824 1.00 50.32 109 HIS A C 6
ATOM 10629 O O . HIS A 1 109 ? 20.237 7.393 1.983 1.00 52.04 109 HIS A O 6
ATOM 10644 N N . HIS A 1 110 ? 20.799 8.331 3.967 1.00 51.12 110 HIS A N 6
ATOM 10645 C CA . HIS A 1 110 ? 19.454 8.899 4.229 1.00 1.43 110 HIS A CA 6
ATOM 10646 C C . HIS A 1 110 ? 19.420 10.363 3.750 1.00 23.23 110 HIS A C 6
ATOM 10647 O O . HIS A 1 110 ? 20.320 11.149 4.079 1.00 13.13 110 HIS A O 6
ATOM 10662 N N . HIS A 1 111 ? 18.395 10.719 2.954 1.00 52.22 111 HIS A N 6
ATOM 10663 C CA . HIS A 1 111 ? 18.255 12.072 2.379 1.00 41.35 111 HIS A CA 6
ATOM 10664 C C . HIS A 1 111 ? 16.793 12.319 1.962 1.00 55.33 111 HIS A C 6
ATOM 10665 O O . HIS A 1 111 ? 16.163 11.457 1.334 1.00 13.12 111 HIS A O 6
ATOM 10680 N N . HIS A 1 112 ? 16.272 13.496 2.337 1.00 70.24 112 HIS A N 6
ATOM 10681 C CA . HIS A 1 112 ? 14.878 13.910 2.077 1.00 1.24 112 HIS A CA 6
ATOM 10682 C C . HIS A 1 112 ? 14.741 14.490 0.645 1.00 72.12 112 HIS A C 6
ATOM 10683 O O . HIS A 1 112 ? 14.073 13.872 -0.213 1.00 10.40 112 HIS A O 6
ATOM 10699 N N . MET A 1 1 ? 2.487 3.196 15.026 1.00 34.34 1 MET A N 7
ATOM 10700 C CA . MET A 1 1 ? 3.001 1.842 14.725 1.00 45.03 1 MET A CA 7
ATOM 10701 C C . MET A 1 1 ? 3.245 1.716 13.212 1.00 60.44 1 MET A C 7
ATOM 10702 O O . MET A 1 1 ? 2.418 1.161 12.484 1.00 42.30 1 MET A O 7
ATOM 10718 N N . GLY A 1 2 ? 4.371 2.296 12.745 1.00 52.21 2 GLY A N 7
ATOM 10719 C CA . GLY A 1 2 ? 4.707 2.316 11.315 1.00 42.35 2 GLY A CA 7
ATOM 10720 C C . GLY A 1 2 ? 3.813 3.241 10.504 1.00 21.02 2 GLY A C 7
ATOM 10721 O O . GLY A 1 2 ? 2.922 3.897 11.060 1.00 31.10 2 GLY A O 7
ATOM 10725 N N . LYS A 1 3 ? 4.044 3.295 9.185 1.00 51.22 3 LYS A N 7
ATOM 10726 C CA . LYS A 1 3 ? 3.253 4.138 8.284 1.00 0.44 3 LYS A CA 7
ATOM 10727 C C . LYS A 1 3 ? 3.156 3.467 6.903 1.00 60.22 3 LYS A C 7
ATOM 10728 O O . LYS A 1 3 ? 4.135 3.396 6.179 1.00 63.11 3 LYS A O 7
ATOM 10747 N N . VAL A 1 4 ? 1.964 2.963 6.565 1.00 44.34 4 VAL A N 7
ATOM 10748 C CA . VAL A 1 4 ? 1.718 2.221 5.312 1.00 10.35 4 VAL A CA 7
ATOM 10749 C C . VAL A 1 4 ? 1.144 3.163 4.234 1.00 12.44 4 VAL A C 7
ATOM 10750 O O . VAL A 1 4 ? 0.359 4.040 4.552 1.00 65.51 4 VAL A O 7
ATOM 10763 N N . LEU A 1 5 ? 1.561 2.982 2.972 1.00 24.23 5 LEU A N 7
ATOM 10764 C CA . LEU A 1 5 ? 0.962 3.666 1.812 1.00 31.11 5 LEU A CA 7
ATOM 10765 C C . LEU A 1 5 ? 0.082 2.663 1.062 1.00 3.31 5 LEU A C 7
ATOM 10766 O O . LEU A 1 5 ? 0.585 1.712 0.467 1.00 62.22 5 LEU A O 7
ATOM 10782 N N . LEU A 1 6 ? -1.226 2.883 1.099 1.00 74.35 6 LEU A N 7
ATOM 10783 C CA . LEU A 1 6 ? -2.206 2.003 0.475 1.00 21.12 6 LEU A CA 7
ATOM 10784 C C . LEU A 1 6 ? -2.438 2.482 -0.973 1.00 23.31 6 LEU A C 7
ATOM 10785 O O . LEU A 1 6 ? -3.169 3.452 -1.197 1.00 13.30 6 LEU A O 7
ATOM 10801 N N . VAL A 1 7 ? -1.780 1.819 -1.940 1.00 74.23 7 VAL A N 7
ATOM 10802 C CA . VAL A 1 7 ? -1.856 2.181 -3.367 1.00 42.53 7 VAL A CA 7
ATOM 10803 C C . VAL A 1 7 ? -3.046 1.447 -4.007 1.00 2.34 7 VAL A C 7
ATOM 10804 O O . VAL A 1 7 ? -3.006 0.233 -4.217 1.00 20.24 7 VAL A O 7
ATOM 10817 N N . ILE A 1 8 ? -4.104 2.214 -4.275 1.00 52.11 8 ILE A N 7
ATOM 10818 C CA . ILE A 1 8 ? -5.367 1.737 -4.851 1.00 30.12 8 ILE A CA 7
ATOM 10819 C C . ILE A 1 8 ? -5.491 2.299 -6.277 1.00 52.15 8 ILE A C 7
ATOM 10820 O O . ILE A 1 8 ? -5.300 3.509 -6.488 1.00 4.41 8 ILE A O 7
ATOM 10836 N N . SER A 1 9 ? -5.796 1.426 -7.242 1.00 45.34 9 SER A N 7
ATOM 10837 C CA . SER A 1 9 ? -6.004 1.818 -8.645 1.00 75.40 9 SER A CA 7
ATOM 10838 C C . SER A 1 9 ? -7.032 0.865 -9.278 1.00 40.32 9 SER A C 7
ATOM 10839 O O . SER A 1 9 ? -7.086 -0.322 -8.922 1.00 43.42 9 SER A O 7
ATOM 10847 N N . THR A 1 10 ? -7.825 1.385 -10.224 1.00 24.10 10 THR A N 7
ATOM 10848 C CA . THR A 1 10 ? -8.792 0.592 -10.998 1.00 42.53 10 THR A CA 7
ATOM 10849 C C . THR A 1 10 ? -8.099 -0.105 -12.192 1.00 1.31 10 THR A C 7
ATOM 10850 O O . THR A 1 10 ? -8.699 -0.952 -12.861 1.00 22.33 10 THR A O 7
ATOM 10861 N N . ASP A 1 11 ? -6.827 0.274 -12.439 1.00 65.05 11 ASP A N 7
ATOM 10862 C CA . ASP A 1 11 ? -6.015 -0.249 -13.547 1.00 45.05 11 ASP A CA 7
ATOM 10863 C C . ASP A 1 11 ? -4.889 -1.134 -12.988 1.00 42.42 11 ASP A C 7
ATOM 10864 O O . ASP A 1 11 ? -3.803 -0.642 -12.638 1.00 10.15 11 ASP A O 7
ATOM 10873 N N . THR A 1 12 ? -5.176 -2.446 -12.893 1.00 33.31 12 THR A N 7
ATOM 10874 C CA . THR A 1 12 ? -4.237 -3.470 -12.387 1.00 64.21 12 THR A CA 7
ATOM 10875 C C . THR A 1 12 ? -2.930 -3.511 -13.228 1.00 13.33 12 THR A C 7
ATOM 10876 O O . THR A 1 12 ? -1.851 -3.816 -12.705 1.00 1.34 12 THR A O 7
ATOM 10887 N N . ASN A 1 13 ? -3.061 -3.162 -14.521 1.00 64.21 13 ASN A N 7
ATOM 10888 C CA . ASN A 1 13 ? -1.932 -3.040 -15.467 1.00 14.05 13 ASN A CA 7
ATOM 10889 C C . ASN A 1 13 ? -0.934 -1.959 -15.007 1.00 55.13 13 ASN A C 7
ATOM 10890 O O . ASN A 1 13 ? 0.288 -2.154 -15.098 1.00 32.32 13 ASN A O 7
ATOM 10901 N N . ILE A 1 14 ? -1.466 -0.836 -14.488 1.00 43.51 14 ILE A N 7
ATOM 10902 C CA . ILE A 1 14 ? -0.646 0.285 -14.003 1.00 71.01 14 ILE A CA 7
ATOM 10903 C C . ILE A 1 14 ? 0.020 -0.095 -12.667 1.00 0.24 14 ILE A C 7
ATOM 10904 O O . ILE A 1 14 ? 1.216 0.165 -12.469 1.00 75.24 14 ILE A O 7
ATOM 10920 N N . ILE A 1 15 ? -0.772 -0.744 -11.776 1.00 2.41 15 ILE A N 7
ATOM 10921 C CA . ILE A 1 15 ? -0.286 -1.227 -10.458 1.00 53.42 15 ILE A CA 7
ATOM 10922 C C . ILE A 1 15 ? 0.917 -2.165 -10.655 1.00 25.32 15 ILE A C 7
ATOM 10923 O O . ILE A 1 15 ? 1.921 -2.021 -9.981 1.00 32.01 15 ILE A O 7
ATOM 10939 N N . SER A 1 16 ? 0.782 -3.080 -11.633 1.00 35.01 16 SER A N 7
ATOM 10940 C CA . SER A 1 16 ? 1.789 -4.114 -11.960 1.00 13.04 16 SER A CA 7
ATOM 10941 C C . SER A 1 16 ? 3.146 -3.492 -12.331 1.00 4.32 16 SER A C 7
ATOM 10942 O O . SER A 1 16 ? 4.186 -3.896 -11.809 1.00 3.12 16 SER A O 7
ATOM 10950 N N . SER A 1 17 ? 3.103 -2.490 -13.215 1.00 31.13 17 SER A N 7
ATOM 10951 C CA . SER A 1 17 ? 4.298 -1.802 -13.722 1.00 34.15 17 SER A CA 7
ATOM 10952 C C . SER A 1 17 ? 5.042 -1.043 -12.589 1.00 53.04 17 SER A C 7
ATOM 10953 O O . SER A 1 17 ? 6.261 -1.205 -12.402 1.00 14.40 17 SER A O 7
ATOM 10961 N N . VAL A 1 18 ? 4.274 -0.254 -11.819 1.00 34.50 18 VAL A N 7
ATOM 10962 C CA . VAL A 1 18 ? 4.781 0.535 -10.671 1.00 11.15 18 VAL A CA 7
ATOM 10963 C C . VAL A 1 18 ? 5.359 -0.383 -9.577 1.00 32.31 18 VAL A C 7
ATOM 10964 O O . VAL A 1 18 ? 6.427 -0.110 -9.015 1.00 0.31 18 VAL A O 7
ATOM 10977 N N . GLN A 1 19 ? 4.634 -1.475 -9.324 1.00 54.03 19 GLN A N 7
ATOM 10978 C CA . GLN A 1 19 ? 4.940 -2.450 -8.273 1.00 60.42 19 GLN A CA 7
ATOM 10979 C C . GLN A 1 19 ? 6.269 -3.146 -8.547 1.00 54.14 19 GLN A C 7
ATOM 10980 O O . GLN A 1 19 ? 7.147 -3.144 -7.699 1.00 75.20 19 GLN A O 7
ATOM 10994 N N . GLU A 1 20 ? 6.399 -3.728 -9.753 1.00 73.04 20 GLU A N 7
ATOM 10995 C CA . GLU A 1 20 ? 7.614 -4.453 -10.163 1.00 12.35 20 GLU A CA 7
ATOM 10996 C C . GLU A 1 20 ? 8.829 -3.512 -10.209 1.00 64.01 20 GLU A C 7
ATOM 10997 O O . GLU A 1 20 ? 9.931 -3.919 -9.845 1.00 1.05 20 GLU A O 7
ATOM 11009 N N . ARG A 1 21 ? 8.598 -2.245 -10.599 1.00 43.23 21 ARG A N 7
ATOM 11010 C CA . ARG A 1 21 ? 9.646 -1.212 -10.596 1.00 50.14 21 ARG A CA 7
ATOM 11011 C C . ARG A 1 21 ? 10.125 -0.938 -9.152 1.00 41.21 21 ARG A C 7
ATOM 11012 O O . ARG A 1 21 ? 11.331 -0.904 -8.883 1.00 3.44 21 ARG A O 7
ATOM 11033 N N . ALA A 1 22 ? 9.158 -0.835 -8.231 1.00 35.54 22 ALA A N 7
ATOM 11034 C CA . ALA A 1 22 ? 9.420 -0.534 -6.812 1.00 70.33 22 ALA A CA 7
ATOM 11035 C C . ALA A 1 22 ? 10.068 -1.741 -6.089 1.00 61.24 22 ALA A C 7
ATOM 11036 O O . ALA A 1 22 ? 10.858 -1.559 -5.178 1.00 70.01 22 ALA A O 7
ATOM 11043 N N . LYS A 1 23 ? 9.714 -2.969 -6.513 1.00 3.10 23 LYS A N 7
ATOM 11044 C CA . LYS A 1 23 ? 10.309 -4.225 -5.987 1.00 44.23 23 LYS A CA 7
ATOM 11045 C C . LYS A 1 23 ? 11.770 -4.404 -6.440 1.00 40.42 23 LYS A C 7
ATOM 11046 O O . LYS A 1 23 ? 12.567 -5.030 -5.739 1.00 45.24 23 LYS A O 7
ATOM 11065 N N . HIS A 1 24 ? 12.105 -3.874 -7.627 1.00 71.33 24 HIS A N 7
ATOM 11066 C CA . HIS A 1 24 ? 13.478 -3.954 -8.173 1.00 65.31 24 HIS A CA 7
ATOM 11067 C C . HIS A 1 24 ? 14.375 -2.867 -7.543 1.00 73.22 24 HIS A C 7
ATOM 11068 O O . HIS A 1 24 ? 15.586 -3.059 -7.381 1.00 53.23 24 HIS A O 7
ATOM 11083 N N . ASN A 1 25 ? 13.753 -1.729 -7.192 1.00 33.14 25 ASN A N 7
ATOM 11084 C CA . ASN A 1 25 ? 14.451 -0.530 -6.668 1.00 30.51 25 ASN A CA 7
ATOM 11085 C C . ASN A 1 25 ? 14.519 -0.537 -5.125 1.00 51.11 25 ASN A C 7
ATOM 11086 O O . ASN A 1 25 ? 15.429 0.060 -4.534 1.00 15.43 25 ASN A O 7
ATOM 11097 N N . TYR A 1 26 ? 13.542 -1.198 -4.474 1.00 52.40 26 TYR A N 7
ATOM 11098 C CA . TYR A 1 26 ? 13.396 -1.208 -2.992 1.00 21.10 26 TYR A CA 7
ATOM 11099 C C . TYR A 1 26 ? 13.110 -2.648 -2.514 1.00 12.11 26 TYR A C 7
ATOM 11100 O O . TYR A 1 26 ? 12.481 -3.422 -3.246 1.00 23.30 26 TYR A O 7
ATOM 11118 N N . PRO A 1 27 ? 13.564 -3.034 -1.275 1.00 73.42 27 PRO A N 7
ATOM 11119 C CA . PRO A 1 27 ? 13.327 -4.393 -0.726 1.00 53.25 27 PRO A CA 7
ATOM 11120 C C . PRO A 1 27 ? 11.842 -4.667 -0.386 1.00 70.43 27 PRO A C 7
ATOM 11121 O O . PRO A 1 27 ? 11.008 -3.745 -0.313 1.00 54.54 27 PRO A O 7
ATOM 11132 N N . GLY A 1 28 ? 11.544 -5.960 -0.156 1.00 31.25 28 GLY A N 7
ATOM 11133 C CA . GLY A 1 28 ? 10.190 -6.426 0.141 1.00 63.00 28 GLY A CA 7
ATOM 11134 C C . GLY A 1 28 ? 9.715 -6.090 1.554 1.00 3.22 28 GLY A C 7
ATOM 11135 O O . GLY A 1 28 ? 8.568 -6.372 1.902 1.00 1.51 28 GLY A O 7
ATOM 11139 N N . ARG A 1 29 ? 10.616 -5.508 2.371 1.00 15.04 29 ARG A N 7
ATOM 11140 C CA . ARG A 1 29 ? 10.276 -4.932 3.689 1.00 12.43 29 ARG A CA 7
ATOM 11141 C C . ARG A 1 29 ? 9.427 -3.652 3.549 1.00 60.31 29 ARG A C 7
ATOM 11142 O O . ARG A 1 29 ? 8.815 -3.206 4.527 1.00 11.32 29 ARG A O 7
ATOM 11163 N N . TYR A 1 30 ? 9.421 -3.050 2.346 1.00 24.12 30 TYR A N 7
ATOM 11164 C CA . TYR A 1 30 ? 8.700 -1.789 2.080 1.00 74.13 30 TYR A CA 7
ATOM 11165 C C . TYR A 1 30 ? 7.569 -1.993 1.076 1.00 44.35 30 TYR A C 7
ATOM 11166 O O . TYR A 1 30 ? 6.552 -1.318 1.164 1.00 3.15 30 TYR A O 7
ATOM 11184 N N . ILE A 1 31 ? 7.746 -2.907 0.118 1.00 54.01 31 ILE A N 7
ATOM 11185 C CA . ILE A 1 31 ? 6.689 -3.227 -0.860 1.00 65.25 31 ILE A CA 7
ATOM 11186 C C . ILE A 1 31 ? 6.036 -4.562 -0.473 1.00 23.24 31 ILE A C 7
ATOM 11187 O O . ILE A 1 31 ? 6.714 -5.584 -0.318 1.00 34.32 31 ILE A O 7
ATOM 11203 N N . ARG A 1 32 ? 4.714 -4.514 -0.314 1.00 75.22 32 ARG A N 7
ATOM 11204 C CA . ARG A 1 32 ? 3.852 -5.670 -0.080 1.00 35.25 32 ARG A CA 7
ATOM 11205 C C . ARG A 1 32 ? 2.589 -5.516 -0.957 1.00 33.01 32 ARG A C 7
ATOM 11206 O O . ARG A 1 32 ? 2.262 -4.411 -1.387 1.00 4.30 32 ARG A O 7
ATOM 11227 N N . THR A 1 33 ? 1.923 -6.634 -1.273 1.00 5.24 33 THR A N 7
ATOM 11228 C CA . THR A 1 33 ? 0.625 -6.644 -1.961 1.00 35.14 33 THR A CA 7
ATOM 11229 C C . THR A 1 33 ? -0.446 -7.302 -1.080 1.00 52.11 33 THR A C 7
ATOM 11230 O O . THR A 1 33 ? -0.144 -8.195 -0.280 1.00 33.53 33 THR A O 7
ATOM 11241 N N . ALA A 1 34 ? -1.693 -6.848 -1.236 1.00 13.11 34 ALA A N 7
ATOM 11242 C CA . ALA A 1 34 ? -2.862 -7.456 -0.591 1.00 74.23 34 ALA A CA 7
ATOM 11243 C C . ALA A 1 34 ? -3.916 -7.750 -1.659 1.00 54.42 34 ALA A C 7
ATOM 11244 O O . ALA A 1 34 ? -4.488 -6.819 -2.263 1.00 44.44 34 ALA A O 7
ATOM 11251 N N . THR A 1 35 ? -4.130 -9.046 -1.934 1.00 21.21 35 THR A N 7
ATOM 11252 C CA . THR A 1 35 ? -5.162 -9.494 -2.878 1.00 54.11 35 THR A CA 7
ATOM 11253 C C . THR A 1 35 ? -6.493 -9.737 -2.143 1.00 2.04 35 THR A C 7
ATOM 11254 O O . THR A 1 35 ? -7.543 -9.868 -2.779 1.00 63.12 35 THR A O 7
ATOM 11265 N N . SER A 1 36 ? -6.437 -9.747 -0.796 1.00 63.41 36 SER A N 7
ATOM 11266 C CA . SER A 1 36 ? -7.616 -9.899 0.063 1.00 3.42 36 SER A CA 7
ATOM 11267 C C . SER A 1 36 ? -7.370 -9.243 1.439 1.00 41.34 36 SER A C 7
ATOM 11268 O O . SER A 1 36 ? -6.238 -8.847 1.780 1.00 64.24 36 SER A O 7
ATOM 11276 N N . SER A 1 37 ? -8.461 -9.162 2.213 1.00 42.31 37 SER A N 7
ATOM 11277 C CA . SER A 1 37 ? -8.462 -8.685 3.599 1.00 71.43 37 SER A CA 7
ATOM 11278 C C . SER A 1 37 ? -7.748 -9.689 4.517 1.00 50.33 37 SER A C 7
ATOM 11279 O O . SER A 1 37 ? -7.306 -9.331 5.613 1.00 71.24 37 SER A O 7
ATOM 11287 N N . GLN A 1 38 ? -7.639 -10.951 4.049 1.00 44.13 38 GLN A N 7
ATOM 11288 C CA . GLN A 1 38 ? -6.885 -12.004 4.746 1.00 44.12 38 GLN A CA 7
ATOM 11289 C C . GLN A 1 38 ? -5.401 -11.607 4.829 1.00 72.41 38 GLN A C 7
ATOM 11290 O O . GLN A 1 38 ? -4.785 -11.680 5.903 1.00 62.31 38 GLN A O 7
ATOM 11304 N N . ASP A 1 39 ? -4.862 -11.140 3.682 1.00 20.42 39 ASP A N 7
ATOM 11305 C CA . ASP A 1 39 ? -3.497 -10.594 3.599 1.00 73.14 39 ASP A CA 7
ATOM 11306 C C . ASP A 1 39 ? -3.376 -9.357 4.485 1.00 4.41 39 ASP A C 7
ATOM 11307 O O . ASP A 1 39 ? -2.507 -9.307 5.350 1.00 24.41 39 ASP A O 7
ATOM 11316 N N . ILE A 1 40 ? -4.312 -8.408 4.269 1.00 30.21 40 ILE A N 7
ATOM 11317 C CA . ILE A 1 40 ? -4.332 -7.086 4.926 1.00 21.23 40 ILE A CA 7
ATOM 11318 C C . ILE A 1 40 ? -4.135 -7.213 6.444 1.00 62.23 40 ILE A C 7
ATOM 11319 O O . ILE A 1 40 ? -3.165 -6.671 6.985 1.00 10.22 40 ILE A O 7
ATOM 11335 N N . ARG A 1 41 ? -5.015 -8.011 7.083 1.00 23.10 41 ARG A N 7
ATOM 11336 C CA . ARG A 1 41 ? -4.963 -8.283 8.529 1.00 14.24 41 ARG A CA 7
ATOM 11337 C C . ARG A 1 41 ? -3.554 -8.713 8.967 1.00 33.35 41 ARG A C 7
ATOM 11338 O O . ARG A 1 41 ? -2.954 -8.093 9.849 1.00 30.23 41 ARG A O 7
ATOM 11359 N N . ASP A 1 42 ? -3.013 -9.706 8.250 1.00 64.20 42 ASP A N 7
ATOM 11360 C CA . ASP A 1 42 ? -1.707 -10.317 8.547 1.00 74.51 42 ASP A CA 7
ATOM 11361 C C . ASP A 1 42 ? -0.545 -9.301 8.363 1.00 1.12 42 ASP A C 7
ATOM 11362 O O . ASP A 1 42 ? 0.458 -9.355 9.094 1.00 50.04 42 ASP A O 7
ATOM 11371 N N . ILE A 1 43 ? -0.718 -8.353 7.412 1.00 12.24 43 ILE A N 7
ATOM 11372 C CA . ILE A 1 43 ? 0.268 -7.284 7.135 1.00 51.25 43 ILE A CA 7
ATOM 11373 C C . ILE A 1 43 ? 0.310 -6.285 8.314 1.00 32.33 43 ILE A C 7
ATOM 11374 O O . ILE A 1 43 ? 1.391 -5.948 8.826 1.00 61.22 43 ILE A O 7
ATOM 11390 N N . ILE A 1 44 ? -0.893 -5.857 8.752 1.00 0.32 44 ILE A N 7
ATOM 11391 C CA . ILE A 1 44 ? -1.066 -4.910 9.867 1.00 30.31 44 ILE A CA 7
ATOM 11392 C C . ILE A 1 44 ? -0.463 -5.496 11.156 1.00 74.53 44 ILE A C 7
ATOM 11393 O O . ILE A 1 44 ? 0.235 -4.796 11.880 1.00 23.32 44 ILE A O 7
ATOM 11409 N N . LYS A 1 45 ? -0.679 -6.810 11.374 1.00 25.31 45 LYS A N 7
ATOM 11410 C CA . LYS A 1 45 ? -0.166 -7.543 12.561 1.00 41.22 45 LYS A CA 7
ATOM 11411 C C . LYS A 1 45 ? 1.369 -7.418 12.710 1.00 14.21 45 LYS A C 7
ATOM 11412 O O . LYS A 1 45 ? 1.888 -7.355 13.835 1.00 63.33 45 LYS A O 7
ATOM 11431 N N . SER A 1 46 ? 2.078 -7.355 11.572 1.00 23.30 46 SER A N 7
ATOM 11432 C CA . SER A 1 46 ? 3.536 -7.151 11.546 1.00 41.40 46 SER A CA 7
ATOM 11433 C C . SER A 1 46 ? 3.892 -5.663 11.728 1.00 74.11 46 SER A C 7
ATOM 11434 O O . SER A 1 46 ? 4.890 -5.327 12.379 1.00 34.21 46 SER A O 7
ATOM 11442 N N . MET A 1 47 ? 3.050 -4.783 11.155 1.00 42.55 47 MET A N 7
ATOM 11443 C CA . MET A 1 47 ? 3.277 -3.319 11.159 1.00 73.42 47 MET A CA 7
ATOM 11444 C C . MET A 1 47 ? 2.994 -2.677 12.531 1.00 63.12 47 MET A C 7
ATOM 11445 O O . MET A 1 47 ? 3.431 -1.555 12.785 1.00 13.11 47 MET A O 7
ATOM 11459 N N . LYS A 1 48 ? 2.272 -3.396 13.408 1.00 50.04 48 LYS A N 7
ATOM 11460 C CA . LYS A 1 48 ? 2.022 -2.940 14.796 1.00 2.52 48 LYS A CA 7
ATOM 11461 C C . LYS A 1 48 ? 3.314 -3.006 15.621 1.00 5.21 48 LYS A C 7
ATOM 11462 O O . LYS A 1 48 ? 3.523 -2.217 16.549 1.00 52.32 48 LYS A O 7
ATOM 11481 N N . ASP A 1 49 ? 4.168 -3.966 15.258 1.00 75.03 49 ASP A N 7
ATOM 11482 C CA . ASP A 1 49 ? 5.498 -4.148 15.859 1.00 52.30 49 ASP A CA 7
ATOM 11483 C C . ASP A 1 49 ? 6.525 -3.234 15.157 1.00 63.42 49 ASP A C 7
ATOM 11484 O O . ASP A 1 49 ? 7.348 -2.589 15.808 1.00 75.03 49 ASP A O 7
ATOM 11493 N N . ASN A 1 50 ? 6.444 -3.196 13.821 1.00 25.52 50 ASN A N 7
ATOM 11494 C CA . ASN A 1 50 ? 7.414 -2.504 12.952 1.00 70.10 50 ASN A CA 7
ATOM 11495 C C . ASN A 1 50 ? 7.047 -1.017 12.795 1.00 21.41 50 ASN A C 7
ATOM 11496 O O . ASN A 1 50 ? 6.084 -0.679 12.097 1.00 52.42 50 ASN A O 7
ATOM 11507 N N . GLY A 1 51 ? 7.844 -0.145 13.441 1.00 63.43 51 GLY A N 7
ATOM 11508 C CA . GLY A 1 51 ? 7.643 1.309 13.391 1.00 61.21 51 GLY A CA 7
ATOM 11509 C C . GLY A 1 51 ? 8.381 1.961 12.225 1.00 14.02 51 GLY A C 7
ATOM 11510 O O . GLY A 1 51 ? 9.120 2.933 12.412 1.00 62.41 51 GLY A O 7
ATOM 11514 N N . LYS A 1 52 ? 8.138 1.442 11.007 1.00 33.03 52 LYS A N 7
ATOM 11515 C CA . LYS A 1 52 ? 8.824 1.878 9.763 1.00 74.44 52 LYS A CA 7
ATOM 11516 C C . LYS A 1 52 ? 7.786 2.071 8.618 1.00 40.31 52 LYS A C 7
ATOM 11517 O O . LYS A 1 52 ? 6.657 1.595 8.756 1.00 34.25 52 LYS A O 7
ATOM 11536 N N . PRO A 1 53 ? 8.130 2.760 7.469 1.00 70.24 53 PRO A N 7
ATOM 11537 C CA . PRO A 1 53 ? 7.178 2.933 6.344 1.00 53.54 53 PRO A CA 7
ATOM 11538 C C . PRO A 1 53 ? 6.915 1.634 5.546 1.00 54.11 53 PRO A C 7
ATOM 11539 O O . PRO A 1 53 ? 7.653 0.650 5.661 1.00 54.13 53 PRO A O 7
ATOM 11550 N N . LEU A 1 54 ? 5.846 1.652 4.730 1.00 53.24 54 LEU A N 7
ATOM 11551 C CA . LEU A 1 54 ? 5.406 0.492 3.935 1.00 5.12 54 LEU A CA 7
ATOM 11552 C C . LEU A 1 54 ? 4.604 0.993 2.718 1.00 72.12 54 LEU A C 7
ATOM 11553 O O . LEU A 1 54 ? 4.243 2.166 2.661 1.00 21.41 54 LEU A O 7
ATOM 11569 N N . VAL A 1 55 ? 4.344 0.096 1.750 1.00 61.45 55 VAL A N 7
ATOM 11570 C CA . VAL A 1 55 ? 3.574 0.378 0.525 1.00 35.21 55 VAL A CA 7
ATOM 11571 C C . VAL A 1 55 ? 2.803 -0.907 0.147 1.00 42.35 55 VAL A C 7
ATOM 11572 O O . VAL A 1 55 ? 3.403 -1.848 -0.378 1.00 41.41 55 VAL A O 7
ATOM 11585 N N . VAL A 1 56 ? 1.492 -0.959 0.446 1.00 51.21 56 VAL A N 7
ATOM 11586 C CA . VAL A 1 56 ? 0.628 -2.103 0.079 1.00 20.41 56 VAL A CA 7
ATOM 11587 C C . VAL A 1 56 ? -0.145 -1.795 -1.226 1.00 4.42 56 VAL A C 7
ATOM 11588 O O . VAL A 1 56 ? -0.960 -0.875 -1.264 1.00 50.23 56 VAL A O 7
ATOM 11601 N N . PHE A 1 57 ? 0.122 -2.593 -2.278 1.00 61.21 57 PHE A N 7
ATOM 11602 C CA . PHE A 1 57 ? -0.559 -2.499 -3.581 1.00 4.44 57 PHE A CA 7
ATOM 11603 C C . PHE A 1 57 ? -1.837 -3.367 -3.554 1.00 43.35 57 PHE A C 7
ATOM 11604 O O . PHE A 1 57 ? -1.773 -4.583 -3.311 1.00 71.32 57 PHE A O 7
ATOM 11621 N N . VAL A 1 58 ? -2.986 -2.721 -3.796 1.00 21.24 58 VAL A N 7
ATOM 11622 C CA . VAL A 1 58 ? -4.311 -3.357 -3.770 1.00 21.10 58 VAL A CA 7
ATOM 11623 C C . VAL A 1 58 ? -4.638 -3.943 -5.163 1.00 65.20 58 VAL A C 7
ATOM 11624 O O . VAL A 1 58 ? -5.021 -3.212 -6.083 1.00 23.23 58 VAL A O 7
ATOM 11637 N N . ASN A 1 59 ? -4.427 -5.264 -5.305 1.00 60.02 59 ASN A N 7
ATOM 11638 C CA . ASN A 1 59 ? -4.678 -6.015 -6.556 1.00 73.32 59 ASN A CA 7
ATOM 11639 C C . ASN A 1 59 ? -5.711 -7.125 -6.275 1.00 52.13 59 ASN A C 7
ATOM 11640 O O . ASN A 1 59 ? -5.370 -8.150 -5.690 1.00 33.11 59 ASN A O 7
ATOM 11651 N N . GLY A 1 60 ? -6.970 -6.906 -6.682 1.00 71.54 60 GLY A N 7
ATOM 11652 C CA . GLY A 1 60 ? -8.038 -7.905 -6.517 1.00 71.40 60 GLY A CA 7
ATOM 11653 C C . GLY A 1 60 ? -8.895 -7.635 -5.288 1.00 4.22 60 GLY A C 7
ATOM 11654 O O . GLY A 1 60 ? -10.107 -7.900 -5.296 1.00 43.32 60 GLY A O 7
ATOM 11658 N N . ALA A 1 61 ? -8.253 -7.132 -4.218 1.00 51.03 61 ALA A N 7
ATOM 11659 C CA . ALA A 1 61 ? -8.953 -6.661 -3.012 1.00 64.41 61 ALA A CA 7
ATOM 11660 C C . ALA A 1 61 ? -9.828 -5.442 -3.364 1.00 62.10 61 ALA A C 7
ATOM 11661 O O . ALA A 1 61 ? -9.409 -4.567 -4.128 1.00 35.33 61 ALA A O 7
ATOM 11668 N N . SER A 1 62 ? -11.055 -5.417 -2.833 1.00 62.55 62 SER A N 7
ATOM 11669 C CA . SER A 1 62 ? -12.051 -4.369 -3.125 1.00 74.40 62 SER A CA 7
ATOM 11670 C C . SER A 1 62 ? -12.194 -3.400 -1.926 1.00 24.44 62 SER A C 7
ATOM 11671 O O . SER A 1 62 ? -11.475 -3.524 -0.927 1.00 63.50 62 SER A O 7
ATOM 11679 N N . GLN A 1 63 ? -13.146 -2.451 -2.039 1.00 24.34 63 GLN A N 7
ATOM 11680 C CA . GLN A 1 63 ? -13.403 -1.405 -1.024 1.00 41.01 63 GLN A CA 7
ATOM 11681 C C . GLN A 1 63 ? -13.788 -2.013 0.351 1.00 32.50 63 GLN A C 7
ATOM 11682 O O . GLN A 1 63 ? -13.477 -1.424 1.389 1.00 23.05 63 GLN A O 7
ATOM 11696 N N . ASN A 1 64 ? -14.432 -3.207 0.341 1.00 63.45 64 ASN A N 7
ATOM 11697 C CA . ASN A 1 64 ? -14.731 -3.985 1.580 1.00 13.54 64 ASN A CA 7
ATOM 11698 C C . ASN A 1 64 ? -13.446 -4.226 2.387 1.00 32.23 64 ASN A C 7
ATOM 11699 O O . ASN A 1 64 ? -13.370 -3.902 3.577 1.00 70.22 64 ASN A O 7
ATOM 11710 N N . ASP A 1 65 ? -12.427 -4.717 1.670 1.00 43.31 65 ASP A N 7
ATOM 11711 C CA . ASP A 1 65 ? -11.121 -5.100 2.229 1.00 12.22 65 ASP A CA 7
ATOM 11712 C C . ASP A 1 65 ? -10.355 -3.845 2.697 1.00 60.44 65 ASP A C 7
ATOM 11713 O O . ASP A 1 65 ? -9.762 -3.828 3.783 1.00 55.23 65 ASP A O 7
ATOM 11722 N N . VAL A 1 66 ? -10.415 -2.794 1.857 1.00 41.25 66 VAL A N 7
ATOM 11723 C CA . VAL A 1 66 ? -9.754 -1.495 2.102 1.00 3.23 66 VAL A CA 7
ATOM 11724 C C . VAL A 1 66 ? -10.270 -0.845 3.403 1.00 43.33 66 VAL A C 7
ATOM 11725 O O . VAL A 1 66 ? -9.487 -0.292 4.179 1.00 22.53 66 VAL A O 7
ATOM 11738 N N . ASN A 1 67 ? -11.591 -0.938 3.634 1.00 15.03 67 ASN A N 7
ATOM 11739 C CA . ASN A 1 67 ? -12.228 -0.413 4.860 1.00 62.11 67 ASN A CA 7
ATOM 11740 C C . ASN A 1 67 ? -11.714 -1.153 6.101 1.00 64.43 67 ASN A C 7
ATOM 11741 O O . ASN A 1 67 ? -11.456 -0.528 7.130 1.00 20.41 67 ASN A O 7
ATOM 11752 N N . GLU A 1 68 ? -11.525 -2.480 5.971 1.00 3.11 68 GLU A N 7
ATOM 11753 C CA . GLU A 1 68 ? -11.017 -3.334 7.068 1.00 41.31 68 GLU A CA 7
ATOM 11754 C C . GLU A 1 68 ? -9.571 -2.959 7.435 1.00 0.23 68 GLU A C 7
ATOM 11755 O O . GLU A 1 68 ? -9.202 -2.978 8.616 1.00 3.14 68 GLU A O 7
ATOM 11767 N N . PHE A 1 69 ? -8.788 -2.593 6.404 1.00 43.42 69 PHE A N 7
ATOM 11768 C CA . PHE A 1 69 ? -7.421 -2.069 6.570 1.00 34.24 69 PHE A CA 7
ATOM 11769 C C . PHE A 1 69 ? -7.428 -0.812 7.451 1.00 64.23 69 PHE A C 7
ATOM 11770 O O . PHE A 1 69 ? -6.783 -0.775 8.494 1.00 72.40 69 PHE A O 7
ATOM 11787 N N . GLN A 1 70 ? -8.166 0.200 6.986 1.00 50.11 70 GLN A N 7
ATOM 11788 C CA . GLN A 1 70 ? -8.284 1.514 7.642 1.00 65.25 70 GLN A CA 7
ATOM 11789 C C . GLN A 1 70 ? -8.736 1.403 9.117 1.00 74.12 70 GLN A C 7
ATOM 11790 O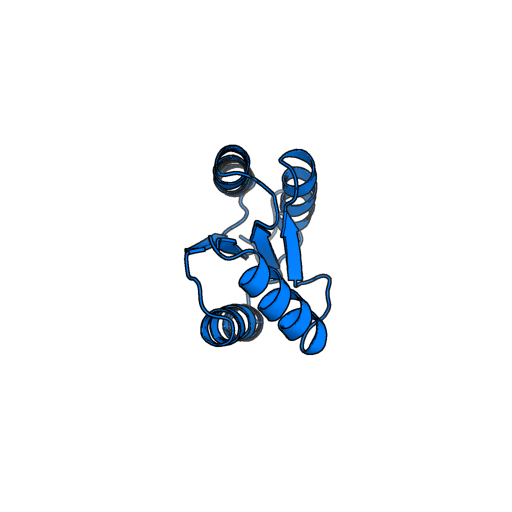 O . GLN A 1 70 ? -8.138 2.025 9.993 1.00 24.32 70 GLN A O 7
ATOM 11804 N N . ASN A 1 71 ? -9.779 0.586 9.354 1.00 12.30 71 ASN A N 7
ATOM 11805 C CA . ASN A 1 71 ? -10.376 0.371 10.697 1.00 52.11 71 ASN A CA 7
ATOM 11806 C C . ASN A 1 71 ? -9.355 -0.232 11.682 1.00 12.33 71 ASN A C 7
ATOM 11807 O O . ASN A 1 71 ? -9.131 0.310 12.777 1.00 25.20 71 ASN A O 7
ATOM 11818 N N . GLU A 1 72 ? -8.752 -1.364 11.286 1.00 24.21 72 GLU A N 7
ATOM 11819 C CA . GLU A 1 72 ? -7.754 -2.069 12.104 1.00 61.13 72 GLU A CA 7
ATOM 11820 C C . GLU A 1 72 ? -6.495 -1.227 12.330 1.00 43.32 72 GLU A C 7
ATOM 11821 O O . GLU A 1 72 ? -5.973 -1.202 13.436 1.00 2.13 72 GLU A O 7
ATOM 11833 N N . ALA A 1 73 ? -6.033 -0.518 11.295 1.00 20.11 73 ALA A N 7
ATOM 11834 C CA . ALA A 1 73 ? -4.848 0.342 11.393 1.00 64.11 73 ALA A CA 7
ATOM 11835 C C . ALA A 1 73 ? -5.048 1.466 12.439 1.00 41.01 73 ALA A C 7
ATOM 11836 O O . ALA A 1 73 ? -4.265 1.583 13.383 1.00 24.22 73 ALA A O 7
ATOM 11843 N N . LYS A 1 74 ? -6.131 2.255 12.274 1.00 41.24 74 LYS A N 7
ATOM 11844 C CA . LYS A 1 74 ? -6.445 3.396 13.177 1.00 32.11 74 LYS A CA 7
ATOM 11845 C C . LYS A 1 74 ? -6.642 2.960 14.655 1.00 41.34 74 LYS A C 7
ATOM 11846 O O . LYS A 1 74 ? -6.158 3.643 15.566 1.00 11.11 74 LYS A O 7
ATOM 11865 N N . LYS A 1 75 ? -7.307 1.803 14.896 1.00 34.02 75 LYS A N 7
ATOM 11866 C CA . LYS A 1 75 ? -7.582 1.333 16.283 1.00 52.40 75 LYS A CA 7
ATOM 11867 C C . LYS A 1 75 ? -6.302 0.780 16.952 1.00 61.33 75 LYS A C 7
ATOM 11868 O O . LYS A 1 75 ? -6.198 0.764 18.181 1.00 44.24 75 LYS A O 7
ATOM 11887 N N . GLU A 1 76 ? -5.339 0.328 16.133 1.00 22.53 76 GLU A N 7
ATOM 11888 C CA . GLU A 1 76 ? -4.056 -0.231 16.617 1.00 13.02 76 GLU A CA 7
ATOM 11889 C C . GLU A 1 76 ? -2.909 0.792 16.510 1.00 22.11 76 GLU A C 7
ATOM 11890 O O . GLU A 1 76 ? -1.756 0.475 16.842 1.00 15.34 76 GLU A O 7
ATOM 11902 N N . GLY A 1 77 ? -3.232 2.014 16.041 1.00 53.22 77 GLY A N 7
ATOM 11903 C CA . GLY A 1 77 ? -2.273 3.129 16.000 1.00 40.54 77 GLY A CA 7
ATOM 11904 C C . GLY A 1 77 ? -1.280 3.058 14.849 1.00 23.12 77 GLY A C 7
ATOM 11905 O O . GLY A 1 77 ? -0.274 3.784 14.840 1.00 33.05 77 GLY A O 7
ATOM 11909 N N . VAL A 1 78 ? -1.551 2.174 13.883 1.00 4.40 78 VAL A N 7
ATOM 11910 C CA . VAL A 1 78 ? -0.782 2.082 12.642 1.00 12.31 78 VAL A CA 7
ATOM 11911 C C . VAL A 1 78 ? -1.177 3.267 11.743 1.00 35.31 78 VAL A C 7
ATOM 11912 O O . VAL A 1 78 ? -2.357 3.409 11.377 1.00 13.00 78 VAL A O 7
ATOM 11925 N N . SER A 1 79 ? -0.190 4.122 11.420 1.00 74.31 79 SER A N 7
ATOM 11926 C CA . SER A 1 79 ? -0.394 5.261 10.522 1.00 63.13 79 SER A CA 7
ATOM 11927 C C . SER A 1 79 ? -0.556 4.724 9.088 1.00 44.14 79 SER A C 7
ATOM 11928 O O . SER A 1 79 ? 0.081 3.727 8.727 1.00 61.34 79 SER A O 7
ATOM 11936 N N . TYR A 1 80 ? -1.433 5.350 8.293 1.00 5.22 80 TYR A N 7
ATOM 11937 C CA . TYR A 1 80 ? -1.674 4.931 6.904 1.00 22.13 80 TYR A CA 7
ATOM 11938 C C . TYR A 1 80 ? -2.078 6.140 6.043 1.00 42.13 80 TYR A C 7
ATOM 11939 O O . TYR A 1 80 ? -2.753 7.070 6.521 1.00 64.12 80 TYR A O 7
ATOM 11957 N N . ASP A 1 81 ? -1.632 6.115 4.785 1.00 34.12 81 ASP A N 7
ATOM 11958 C CA . ASP A 1 81 ? -1.945 7.116 3.769 1.00 14.24 81 ASP A CA 7
ATOM 11959 C C . ASP A 1 81 ? -2.690 6.407 2.632 1.00 52.43 81 ASP A C 7
ATOM 11960 O O . ASP A 1 81 ? -2.153 5.459 2.057 1.00 3.54 81 ASP A O 7
ATOM 11969 N N . VAL A 1 82 ? -3.912 6.859 2.314 1.00 65.23 82 VAL A N 7
ATOM 11970 C CA . VAL A 1 82 ? -4.719 6.271 1.236 1.00 71.14 82 VAL A CA 7
ATOM 11971 C C . VAL A 1 82 ? -4.453 7.028 -0.084 1.00 34.32 82 VAL A C 7
ATOM 11972 O O . VAL A 1 82 ? -4.812 8.205 -0.230 1.00 73.21 82 VAL A O 7
ATOM 11985 N N . LEU A 1 83 ? -3.796 6.335 -1.020 1.00 5.41 83 LEU A N 7
ATOM 11986 C CA . LEU A 1 83 ? -3.493 6.838 -2.368 1.00 50.44 83 LEU A CA 7
ATOM 11987 C C . LEU A 1 83 ? -4.455 6.178 -3.370 1.00 64.44 83 LEU A C 7
ATOM 11988 O O . LEU A 1 83 ? -4.436 4.966 -3.528 1.00 12.33 83 LEU A O 7
ATOM 12004 N N . LYS A 1 84 ? -5.320 6.981 -4.010 1.00 41.04 84 LYS A N 7
ATOM 12005 C CA . LYS A 1 84 ? -6.236 6.510 -5.064 1.00 72.21 84 LYS A CA 7
ATOM 12006 C C . LYS A 1 84 ? -5.925 7.273 -6.367 1.00 11.52 84 LYS A C 7
ATOM 12007 O O . LYS A 1 84 ? -6.398 8.400 -6.577 1.00 71.12 84 LYS A O 7
ATOM 12026 N N . SER A 1 85 ? -5.105 6.639 -7.220 1.00 13.50 85 SER A N 7
ATOM 12027 C CA . SER A 1 85 ? -4.616 7.222 -8.484 1.00 32.35 85 SER A CA 7
ATOM 12028 C C . SER A 1 85 ? -4.282 6.105 -9.491 1.00 61.33 85 SER A C 7
ATOM 12029 O O . SER A 1 85 ? -3.868 5.015 -9.101 1.00 74.41 85 SER A O 7
ATOM 12037 N N . THR A 1 86 ? -4.489 6.387 -10.783 1.00 2.44 86 THR A N 7
ATOM 12038 C CA . THR A 1 86 ? -4.168 5.471 -11.889 1.00 61.32 86 THR A CA 7
ATOM 12039 C C . THR A 1 86 ? -3.223 6.177 -12.882 1.00 32.22 86 THR A C 7
ATOM 12040 O O . THR A 1 86 ? -3.680 6.887 -13.791 1.00 23.53 86 THR A O 7
ATOM 12051 N N . ASP A 1 87 ? -1.903 6.004 -12.685 1.00 72.43 87 ASP A N 7
ATOM 12052 C CA . ASP A 1 87 ? -0.866 6.614 -13.553 1.00 70.42 87 ASP A CA 7
ATOM 12053 C C . ASP A 1 87 ? 0.527 6.035 -13.197 1.00 14.11 87 ASP A C 7
ATOM 12054 O O . ASP A 1 87 ? 0.897 6.032 -12.018 1.00 13.15 87 ASP A O 7
ATOM 12063 N N . PRO A 1 88 ? 1.319 5.538 -14.218 1.00 62.35 88 PRO A N 7
ATOM 12064 C CA . PRO A 1 88 ? 2.635 4.879 -13.996 1.00 32.24 88 PRO A CA 7
ATOM 12065 C C . PRO A 1 88 ? 3.633 5.724 -13.179 1.00 21.33 88 PRO A C 7
ATOM 12066 O O . PRO A 1 88 ? 4.265 5.220 -12.239 1.00 41.42 88 PRO A O 7
ATOM 12077 N N . GLU A 1 89 ? 3.752 7.019 -13.528 1.00 32.51 89 GLU A N 7
ATOM 12078 C CA . GLU A 1 89 ? 4.775 7.892 -12.902 1.00 24.43 89 GLU A CA 7
ATOM 12079 C C . GLU A 1 89 ? 4.249 8.487 -11.586 1.00 3.25 89 GLU A C 7
ATOM 12080 O O . GLU A 1 89 ? 5.043 8.748 -10.685 1.00 51.33 89 GLU A O 7
ATOM 12092 N N . GLU A 1 90 ? 2.917 8.674 -11.476 1.00 71.35 90 GLU A N 7
ATOM 12093 C CA . GLU A 1 90 ? 2.292 9.261 -10.272 1.00 65.43 90 GLU A CA 7
ATOM 12094 C C . GLU A 1 90 ? 2.443 8.309 -9.078 1.00 35.42 90 GLU A C 7
ATOM 12095 O O . GLU A 1 90 ? 2.910 8.694 -8.002 1.00 53.43 90 GLU A O 7
ATOM 12107 N N . LEU A 1 91 ? 2.067 7.048 -9.305 1.00 53.30 91 LEU A N 7
ATOM 12108 C CA . LEU A 1 91 ? 2.105 6.020 -8.264 1.00 70.01 91 LEU A CA 7
ATOM 12109 C C . LEU A 1 91 ? 3.557 5.779 -7.805 1.00 13.33 91 LEU A C 7
ATOM 12110 O O . LEU A 1 91 ? 3.822 5.783 -6.609 1.00 53.42 91 LEU A O 7
ATOM 12126 N N . THR A 1 92 ? 4.497 5.665 -8.768 1.00 52.21 92 THR A N 7
ATOM 12127 C CA . THR A 1 92 ? 5.919 5.393 -8.472 1.00 62.12 92 THR A CA 7
ATOM 12128 C C . THR A 1 92 ? 6.566 6.544 -7.677 1.00 64.35 92 THR A C 7
ATOM 12129 O O . THR A 1 92 ? 7.295 6.292 -6.711 1.00 13.25 92 THR A O 7
ATOM 12140 N N . GLN A 1 93 ? 6.273 7.805 -8.075 1.00 4.42 93 GLN A N 7
ATOM 12141 C CA . GLN A 1 93 ? 6.871 8.991 -7.432 1.00 2.12 93 GLN A CA 7
ATOM 12142 C C . GLN A 1 93 ? 6.393 9.109 -5.977 1.00 35.03 93 GLN A C 7
ATOM 12143 O O . GLN A 1 93 ? 7.185 9.455 -5.104 1.00 71.11 93 GLN A O 7
ATOM 12157 N N . ARG A 1 94 ? 5.103 8.773 -5.728 1.00 52.11 94 ARG A N 7
ATOM 12158 C CA . ARG A 1 94 ? 4.506 8.839 -4.375 1.00 73.43 94 ARG A CA 7
ATOM 12159 C C . ARG A 1 94 ? 5.032 7.703 -3.482 1.00 61.42 94 ARG A C 7
ATOM 12160 O O . ARG A 1 94 ? 5.282 7.924 -2.305 1.00 41.42 94 ARG A O 7
ATOM 12181 N N . VAL A 1 95 ? 5.213 6.501 -4.068 1.00 22.24 95 VAL A N 7
ATOM 12182 C CA . VAL A 1 95 ? 5.804 5.327 -3.378 1.00 34.52 95 VAL A CA 7
ATOM 12183 C C . VAL A 1 95 ? 7.213 5.666 -2.839 1.00 10.42 95 VAL A C 7
ATOM 12184 O O . VAL A 1 95 ? 7.496 5.498 -1.642 1.00 11.23 95 VAL A O 7
ATOM 12197 N N . ARG A 1 96 ? 8.063 6.198 -3.730 1.00 54.25 96 ARG A N 7
ATOM 12198 C CA . ARG A 1 96 ? 9.486 6.425 -3.437 1.00 54.10 96 ARG A CA 7
ATOM 12199 C C . ARG A 1 96 ? 9.707 7.605 -2.462 1.00 14.23 96 ARG A C 7
ATOM 12200 O O . ARG A 1 96 ? 10.548 7.502 -1.555 1.00 22.45 96 ARG A O 7
ATOM 12221 N N . GLU A 1 97 ? 8.937 8.711 -2.635 1.00 3.34 97 GLU A N 7
ATOM 12222 C CA . GLU A 1 97 ? 9.049 9.899 -1.747 1.00 32.10 97 GLU A CA 7
ATOM 12223 C C . GLU A 1 97 ? 8.438 9.603 -0.365 1.00 33.01 97 GLU A C 7
ATOM 12224 O O . GLU A 1 97 ? 8.867 10.187 0.635 1.00 5.54 97 GLU A O 7
ATOM 12236 N N . PHE A 1 98 ? 7.455 8.677 -0.323 1.00 54.50 98 PHE A N 7
ATOM 12237 C CA . PHE A 1 98 ? 6.819 8.230 0.934 1.00 1.43 98 PHE A CA 7
ATOM 12238 C C . PHE A 1 98 ? 7.846 7.494 1.801 1.00 22.40 98 PHE A C 7
ATOM 12239 O O . PHE A 1 98 ? 8.030 7.821 2.968 1.00 34.14 98 PHE A O 7
ATOM 12256 N N . LEU A 1 99 ? 8.524 6.510 1.191 1.00 12.55 99 LEU A N 7
ATOM 12257 C CA . LEU A 1 99 ? 9.559 5.702 1.870 1.00 21.23 99 LEU A CA 7
ATOM 12258 C C . LEU A 1 99 ? 10.760 6.580 2.284 1.00 45.53 99 LEU A C 7
ATOM 12259 O O . LEU A 1 99 ? 11.458 6.271 3.255 1.00 11.14 99 LEU A O 7
ATOM 12275 N N . LYS A 1 100 ? 10.940 7.696 1.555 1.00 55.12 100 LYS A N 7
ATOM 12276 C CA . LYS A 1 100 ? 12.041 8.644 1.763 1.00 13.23 100 LYS A CA 7
ATOM 12277 C C . LYS A 1 100 ? 11.784 9.537 3.001 1.00 72.31 100 LYS A C 7
ATOM 12278 O O . LYS A 1 100 ? 12.684 9.732 3.827 1.00 34.11 100 LYS A O 7
ATOM 12297 N N . THR A 1 101 ? 10.542 10.039 3.145 1.00 73.24 101 THR A N 7
ATOM 12298 C CA . THR A 1 101 ? 10.192 11.040 4.177 1.00 41.11 101 THR A CA 7
ATOM 12299 C C . THR A 1 101 ? 9.681 10.365 5.471 1.00 70.13 101 THR A C 7
ATOM 12300 O O . THR A 1 101 ? 10.038 10.780 6.578 1.00 73.42 101 THR A O 7
ATOM 12311 N N . ALA A 1 102 ? 8.845 9.323 5.317 1.00 43.40 102 ALA A N 7
ATOM 12312 C CA . ALA A 1 102 ? 8.265 8.563 6.450 1.00 12.21 102 ALA A CA 7
ATOM 12313 C C . ALA A 1 102 ? 9.315 7.672 7.137 1.00 42.21 102 ALA A C 7
ATOM 12314 O O . ALA A 1 102 ? 9.103 7.217 8.267 1.00 14.31 102 ALA A O 7
ATOM 12321 N N . GLY A 1 103 ? 10.437 7.420 6.431 1.00 3.50 103 GLY A N 7
ATOM 12322 C CA . GLY A 1 103 ? 11.598 6.740 7.017 1.00 33.54 103 GLY A CA 7
ATOM 12323 C C . GLY A 1 103 ? 12.386 7.621 7.996 1.00 31.24 103 GLY A C 7
ATOM 12324 O O . GLY A 1 103 ? 13.267 7.128 8.707 1.00 23.21 103 GLY A O 7
ATOM 12328 N N . SER A 1 104 ? 12.043 8.923 8.037 1.00 45.32 104 SER A N 7
ATOM 12329 C CA . SER A 1 104 ? 12.674 9.921 8.911 1.00 22.13 104 SER A CA 7
ATOM 12330 C C . SER A 1 104 ? 11.591 10.791 9.585 1.00 61.22 104 SER A C 7
ATOM 12331 O O . SER A 1 104 ? 11.158 11.810 9.035 1.00 1.41 104 SER A O 7
ATOM 12339 N N . LEU A 1 105 ? 11.113 10.339 10.760 1.00 44.22 105 LEU A N 7
ATOM 12340 C CA . LEU A 1 105 ? 10.146 11.083 11.586 1.00 32.40 105 LEU A CA 7
ATOM 12341 C C . LEU A 1 105 ? 10.905 11.812 12.707 1.00 61.11 105 LEU A C 7
ATOM 12342 O O . LEU A 1 105 ? 10.853 11.416 13.880 1.00 51.21 105 LEU A O 7
ATOM 12358 N N . GLU A 1 106 ? 11.669 12.843 12.300 1.00 52.32 106 GLU A N 7
ATOM 12359 C CA . GLU A 1 106 ? 12.421 13.720 13.219 1.00 12.25 106 GLU A CA 7
ATOM 12360 C C . GLU A 1 106 ? 11.425 14.454 14.146 1.00 4.14 106 GLU A C 7
ATOM 12361 O O . GLU A 1 106 ? 11.598 14.492 15.367 1.00 55.41 106 GLU A O 7
ATOM 12373 N N . HIS A 1 107 ? 10.369 15.011 13.537 1.00 11.44 107 HIS A N 7
ATOM 12374 C CA . HIS A 1 107 ? 9.218 15.568 14.267 1.00 64.32 107 HIS A CA 7
ATOM 12375 C C . HIS A 1 107 ? 8.149 14.465 14.437 1.00 33.53 107 HIS A C 7
ATOM 12376 O O . HIS A 1 107 ? 7.251 14.298 13.609 1.00 33.31 107 HIS A O 7
ATOM 12391 N N . HIS A 1 108 ? 8.293 13.671 15.511 1.00 25.23 108 HIS A N 7
ATOM 12392 C CA . HIS A 1 108 ? 7.440 12.496 15.747 1.00 24.12 108 HIS A CA 7
ATOM 12393 C C . HIS A 1 108 ? 6.140 12.911 16.466 1.00 55.33 108 HIS A C 7
ATOM 12394 O O . HIS A 1 108 ? 6.184 13.591 17.494 1.00 63.54 108 HIS A O 7
ATOM 12409 N N . HIS A 1 109 ? 4.985 12.509 15.901 1.00 73.14 109 HIS A N 7
ATOM 12410 C CA . HIS A 1 109 ? 3.645 12.823 16.447 1.00 14.04 109 HIS A CA 7
ATOM 12411 C C . HIS A 1 109 ? 2.739 11.582 16.397 1.00 52.41 109 HIS A C 7
ATOM 12412 O O . HIS A 1 109 ? 3.074 10.575 15.758 1.00 25.53 109 HIS A O 7
ATOM 12427 N N . HIS A 1 110 ? 1.592 11.674 17.089 1.00 50.30 110 HIS A N 7
ATOM 12428 C CA . HIS A 1 110 ? 0.667 10.541 17.284 1.00 62.44 110 HIS A CA 7
ATOM 12429 C C . HIS A 1 110 ? -0.345 10.432 16.126 1.00 12.41 110 HIS A C 7
ATOM 12430 O O . HIS A 1 110 ? -0.846 11.450 15.628 1.00 53.22 110 HIS A O 7
ATOM 12445 N N . HIS A 1 111 ? -0.644 9.184 15.713 1.00 44.35 111 HIS A N 7
ATOM 12446 C CA . HIS A 1 111 ? -1.722 8.868 14.755 1.00 52.14 111 HIS A CA 7
ATOM 12447 C C . HIS A 1 111 ? -2.460 7.610 15.236 1.00 31.12 111 HIS A C 7
ATOM 12448 O O . HIS A 1 111 ? -1.876 6.517 15.265 1.00 70.23 111 HIS A O 7
ATOM 12463 N N . HIS A 1 112 ? -3.731 7.784 15.625 1.00 63.41 112 HIS A N 7
ATOM 12464 C CA . HIS A 1 112 ? -4.578 6.707 16.154 1.00 2.41 112 HIS A CA 7
ATOM 12465 C C . HIS A 1 112 ? -6.060 7.146 16.028 1.00 51.12 112 HIS A C 7
ATOM 12466 O O . HIS A 1 112 ? -6.488 8.046 16.791 1.00 23.23 112 HIS A O 7
ATOM 12482 N N . MET A 1 1 ? 2.389 0.793 14.913 1.00 1.45 1 MET A N 8
ATOM 12483 C CA . MET A 1 1 ? 3.188 2.001 15.178 1.00 54.32 1 MET A CA 8
ATOM 12484 C C . MET A 1 1 ? 3.695 2.602 13.850 1.00 10.31 1 MET A C 8
ATOM 12485 O O . MET A 1 1 ? 3.582 3.813 13.627 1.00 50.43 1 MET A O 8
ATOM 12501 N N . GLY A 1 2 ? 4.257 1.735 12.971 1.00 31.42 2 GLY A N 8
ATOM 12502 C CA . GLY A 1 2 ? 4.725 2.148 11.636 1.00 44.55 2 GLY A CA 8
ATOM 12503 C C . GLY A 1 2 ? 3.584 2.556 10.698 1.00 2.03 2 GLY A C 8
ATOM 12504 O O . GLY A 1 2 ? 2.410 2.225 10.951 1.00 44.41 2 GLY A O 8
ATOM 12508 N N . LYS A 1 3 ? 3.926 3.273 9.606 1.00 70.05 3 LYS A N 8
ATOM 12509 C CA . LYS A 1 3 ? 2.938 3.804 8.641 1.00 63.31 3 LYS A CA 8
ATOM 12510 C C . LYS A 1 3 ? 3.008 3.055 7.298 1.00 40.10 3 LYS A C 8
ATOM 12511 O O . LYS A 1 3 ? 4.078 2.608 6.887 1.00 63.24 3 LYS A O 8
ATOM 12530 N N . VAL A 1 4 ? 1.838 2.927 6.632 1.00 50.13 4 VAL A N 8
ATOM 12531 C CA . VAL A 1 4 ? 1.690 2.288 5.309 1.00 54.31 4 VAL A CA 8
ATOM 12532 C C . VAL A 1 4 ? 1.171 3.319 4.271 1.00 61.10 4 VAL A C 8
ATOM 12533 O O . VAL A 1 4 ? 0.439 4.238 4.624 1.00 44.32 4 VAL A O 8
ATOM 12546 N N . LEU A 1 5 ? 1.580 3.169 3.000 1.00 55.25 5 LEU A N 8
ATOM 12547 C CA . LEU A 1 5 ? 0.989 3.894 1.858 1.00 30.05 5 LEU A CA 8
ATOM 12548 C C . LEU A 1 5 ? 0.088 2.917 1.085 1.00 34.25 5 LEU A C 8
ATOM 12549 O O . LEU A 1 5 ? 0.587 1.991 0.441 1.00 55.02 5 LEU A O 8
ATOM 12565 N N . LEU A 1 6 ? -1.233 3.119 1.161 1.00 62.02 6 LEU A N 8
ATOM 12566 C CA . LEU A 1 6 ? -2.218 2.215 0.548 1.00 32.32 6 LEU A CA 8
ATOM 12567 C C . LEU A 1 6 ? -2.540 2.694 -0.881 1.00 21.12 6 LEU A C 8
ATOM 12568 O O . LEU A 1 6 ? -3.349 3.603 -1.068 1.00 22.03 6 LEU A O 8
ATOM 12584 N N . VAL A 1 7 ? -1.899 2.073 -1.879 1.00 41.43 7 VAL A N 8
ATOM 12585 C CA . VAL A 1 7 ? -2.017 2.468 -3.290 1.00 51.03 7 VAL A CA 8
ATOM 12586 C C . VAL A 1 7 ? -3.193 1.730 -3.966 1.00 71.04 7 VAL A C 8
ATOM 12587 O O . VAL A 1 7 ? -3.145 0.514 -4.186 1.00 61.14 7 VAL A O 8
ATOM 12600 N N . ILE A 1 8 ? -4.254 2.496 -4.255 1.00 1.24 8 ILE A N 8
ATOM 12601 C CA . ILE A 1 8 ? -5.450 2.043 -4.980 1.00 31.11 8 ILE A CA 8
ATOM 12602 C C . ILE A 1 8 ? -5.439 2.657 -6.398 1.00 60.53 8 ILE A C 8
ATOM 12603 O O . ILE A 1 8 ? -5.022 3.809 -6.580 1.00 73.34 8 ILE A O 8
ATOM 12619 N N . SER A 1 9 ? -5.899 1.880 -7.386 1.00 33.11 9 SER A N 8
ATOM 12620 C CA . SER A 1 9 ? -6.057 2.335 -8.774 1.00 34.20 9 SER A CA 8
ATOM 12621 C C . SER A 1 9 ? -7.083 1.440 -9.476 1.00 52.22 9 SER A C 8
ATOM 12622 O O . SER A 1 9 ? -7.174 0.240 -9.175 1.00 24.33 9 SER A O 8
ATOM 12630 N N . THR A 1 10 ? -7.846 2.032 -10.405 1.00 14.10 10 THR A N 8
ATOM 12631 C CA . THR A 1 10 ? -8.855 1.316 -11.208 1.00 1.04 10 THR A CA 8
ATOM 12632 C C . THR A 1 10 ? -8.184 0.283 -12.149 1.00 20.51 10 THR A C 8
ATOM 12633 O O . THR A 1 10 ? -8.783 -0.739 -12.504 1.00 22.15 10 THR A O 8
ATOM 12644 N N . ASP A 1 11 ? -6.914 0.548 -12.509 1.00 61.25 11 ASP A N 8
ATOM 12645 C CA . ASP A 1 11 ? -6.177 -0.251 -13.497 1.00 31.21 11 ASP A CA 8
ATOM 12646 C C . ASP A 1 11 ? -5.121 -1.109 -12.770 1.00 20.32 11 ASP A C 8
ATOM 12647 O O . ASP A 1 11 ? -4.043 -0.616 -12.404 1.00 2.44 11 ASP A O 8
ATOM 12656 N N . THR A 1 12 ? -5.447 -2.400 -12.592 1.00 1.45 12 THR A N 8
ATOM 12657 C CA . THR A 1 12 ? -4.600 -3.383 -11.892 1.00 1.30 12 THR A CA 8
ATOM 12658 C C . THR A 1 12 ? -3.253 -3.619 -12.625 1.00 11.34 12 THR A C 8
ATOM 12659 O O . THR A 1 12 ? -2.266 -4.031 -12.001 1.00 60.15 12 THR A O 8
ATOM 12670 N N . ASN A 1 13 ? -3.223 -3.340 -13.946 1.00 1.34 13 ASN A N 8
ATOM 12671 C CA . ASN A 1 13 ? -1.998 -3.460 -14.762 1.00 45.12 13 ASN A CA 8
ATOM 12672 C C . ASN A 1 13 ? -1.045 -2.295 -14.449 1.00 43.11 13 ASN A C 8
ATOM 12673 O O . ASN A 1 13 ? 0.175 -2.474 -14.481 1.00 1.24 13 ASN A O 8
ATOM 12684 N N . ILE A 1 14 ? -1.618 -1.101 -14.134 1.00 21.55 14 ILE A N 8
ATOM 12685 C CA . ILE A 1 14 ? -0.823 0.072 -13.701 1.00 52.32 14 ILE A CA 8
ATOM 12686 C C . ILE A 1 14 ? -0.238 -0.218 -12.305 1.00 31.25 14 ILE A C 8
ATOM 12687 O O . ILE A 1 14 ? 0.945 0.029 -12.060 1.00 1.42 14 ILE A O 8
ATOM 12703 N N . ILE A 1 15 ? -1.084 -0.797 -11.421 1.00 40.01 15 ILE A N 8
ATOM 12704 C CA . ILE A 1 15 ? -0.681 -1.257 -10.073 1.00 61.52 15 ILE A CA 8
ATOM 12705 C C . ILE A 1 15 ? 0.495 -2.249 -10.170 1.00 61.02 15 ILE A C 8
ATOM 12706 O O . ILE A 1 15 ? 1.460 -2.131 -9.424 1.00 53.53 15 ILE A O 8
ATOM 12722 N N . SER A 1 16 ? 0.403 -3.184 -11.134 1.00 13.11 16 SER A N 8
ATOM 12723 C CA . SER A 1 16 ? 1.404 -4.246 -11.343 1.00 32.31 16 SER A CA 8
ATOM 12724 C C . SER A 1 16 ? 2.738 -3.674 -11.874 1.00 41.43 16 SER A C 8
ATOM 12725 O O . SER A 1 16 ? 3.817 -4.115 -11.456 1.00 12.21 16 SER A O 8
ATOM 12733 N N . SER A 1 17 ? 2.649 -2.691 -12.800 1.00 74.21 17 SER A N 8
ATOM 12734 C CA . SER A 1 17 ? 3.827 -2.022 -13.381 1.00 3.34 17 SER A CA 8
ATOM 12735 C C . SER A 1 17 ? 4.621 -1.273 -12.296 1.00 14.32 17 SER A C 8
ATOM 12736 O O . SER A 1 17 ? 5.818 -1.498 -12.129 1.00 12.43 17 SER A O 8
ATOM 12744 N N . VAL A 1 18 ? 3.905 -0.426 -11.540 1.00 72.41 18 VAL A N 8
ATOM 12745 C CA . VAL A 1 18 ? 4.484 0.417 -10.474 1.00 61.14 18 VAL A CA 8
ATOM 12746 C C . VAL A 1 18 ? 5.046 -0.438 -9.327 1.00 20.42 18 VAL A C 8
ATOM 12747 O O . VAL A 1 18 ? 6.100 -0.121 -8.759 1.00 3.21 18 VAL A O 8
ATOM 12760 N N . GLN A 1 19 ? 4.303 -1.505 -9.001 1.00 12.34 19 GLN A N 8
ATOM 12761 C CA . GLN A 1 19 ? 4.682 -2.503 -7.993 1.00 64.22 19 GLN A CA 8
ATOM 12762 C C . GLN A 1 19 ? 6.095 -3.017 -8.268 1.00 4.00 19 GLN A C 8
ATOM 12763 O O . GLN A 1 19 ? 6.973 -2.909 -7.416 1.00 65.02 19 GLN A O 8
ATOM 12777 N N . GLU A 1 20 ? 6.304 -3.499 -9.504 1.00 31.52 20 GLU A N 8
ATOM 12778 C CA . GLU A 1 20 ? 7.578 -4.072 -9.934 1.00 44.10 20 GLU A CA 8
ATOM 12779 C C . GLU A 1 20 ? 8.672 -3.005 -10.098 1.00 52.23 20 GLU A C 8
ATOM 12780 O O . GLU A 1 20 ? 9.832 -3.301 -9.834 1.00 43.54 20 GLU A O 8
ATOM 12792 N N . ARG A 1 21 ? 8.302 -1.765 -10.510 1.00 2.24 21 ARG A N 8
ATOM 12793 C CA . ARG A 1 21 ? 9.266 -0.639 -10.624 1.00 13.31 21 ARG A CA 8
ATOM 12794 C C . ARG A 1 21 ? 9.922 -0.387 -9.256 1.00 53.41 21 ARG A C 8
ATOM 12795 O O . ARG A 1 21 ? 11.150 -0.348 -9.127 1.00 2.32 21 ARG A O 8
ATOM 12816 N N . ALA A 1 22 ? 9.056 -0.295 -8.239 1.00 52.35 22 ALA A N 8
ATOM 12817 C CA . ALA A 1 22 ? 9.438 -0.003 -6.859 1.00 2.43 22 ALA A CA 8
ATOM 12818 C C . ALA A 1 22 ? 10.175 -1.204 -6.235 1.00 71.03 22 ALA A C 8
ATOM 12819 O O . ALA A 1 22 ? 11.082 -1.027 -5.426 1.00 34.25 22 ALA A O 8
ATOM 12826 N N . LYS A 1 23 ? 9.780 -2.426 -6.643 1.00 3.32 23 LYS A N 8
ATOM 12827 C CA . LYS A 1 23 ? 10.411 -3.686 -6.185 1.00 4.54 23 LYS A CA 8
ATOM 12828 C C . LYS A 1 23 ? 11.766 -3.938 -6.871 1.00 42.13 23 LYS A C 8
ATOM 12829 O O . LYS A 1 23 ? 12.552 -4.752 -6.386 1.00 62.21 23 LYS A O 8
ATOM 12848 N N . HIS A 1 24 ? 12.023 -3.267 -8.015 1.00 12.40 24 HIS A N 8
ATOM 12849 C CA . HIS A 1 24 ? 13.349 -3.299 -8.675 1.00 52.14 24 HIS A CA 8
ATOM 12850 C C . HIS A 1 24 ? 14.297 -2.267 -8.033 1.00 22.43 24 HIS A C 8
ATOM 12851 O O . HIS A 1 24 ? 15.500 -2.519 -7.920 1.00 40.23 24 HIS A O 8
ATOM 12866 N N . ASN A 1 25 ? 13.736 -1.109 -7.606 1.00 71.20 25 ASN A N 8
ATOM 12867 C CA . ASN A 1 25 ? 14.521 -0.015 -6.983 1.00 52.43 25 ASN A CA 8
ATOM 12868 C C . ASN A 1 25 ? 14.769 -0.259 -5.485 1.00 23.21 25 ASN A C 8
ATOM 12869 O O . ASN A 1 25 ? 15.748 0.241 -4.936 1.00 33.14 25 ASN A O 8
ATOM 12880 N N . TYR A 1 26 ? 13.882 -1.017 -4.827 1.00 43.03 26 TYR A N 8
ATOM 12881 C CA . TYR A 1 26 ? 13.976 -1.306 -3.373 1.00 53.15 26 TYR A CA 8
ATOM 12882 C C . TYR A 1 26 ? 14.215 -2.810 -3.137 1.00 74.22 26 TYR A C 8
ATOM 12883 O O . TYR A 1 26 ? 13.998 -3.608 -4.052 1.00 24.54 26 TYR A O 8
ATOM 12901 N N . PRO A 1 27 ? 14.694 -3.223 -1.901 1.00 32.52 27 PRO A N 8
ATOM 12902 C CA . PRO A 1 27 ? 14.853 -4.664 -1.529 1.00 11.11 27 PRO A CA 8
ATOM 12903 C C . PRO A 1 27 ? 13.529 -5.470 -1.612 1.00 11.42 27 PRO A C 8
ATOM 12904 O O . PRO A 1 27 ? 13.557 -6.699 -1.635 1.00 53.25 27 PRO A O 8
ATOM 12915 N N . GLY A 1 28 ? 12.382 -4.755 -1.635 1.00 23.20 28 GLY A N 8
ATOM 12916 C CA . GLY A 1 28 ? 11.059 -5.371 -1.806 1.00 24.12 28 GLY A CA 8
ATOM 12917 C C . GLY A 1 28 ? 10.331 -5.599 -0.487 1.00 54.22 28 GLY A C 8
ATOM 12918 O O . GLY A 1 28 ? 9.155 -5.949 -0.493 1.00 54.03 28 GLY A O 8
ATOM 12922 N N . ARG A 1 29 ? 11.044 -5.409 0.643 1.00 22.51 29 ARG A N 8
ATOM 12923 C CA . ARG A 1 29 ? 10.460 -5.536 1.998 1.00 15.42 29 ARG A CA 8
ATOM 12924 C C . ARG A 1 29 ? 9.462 -4.389 2.290 1.00 3.04 29 ARG A C 8
ATOM 12925 O O . ARG A 1 29 ? 8.540 -4.550 3.093 1.00 4.14 29 ARG A O 8
ATOM 12946 N N . TYR A 1 30 ? 9.676 -3.237 1.622 1.00 72.33 30 TYR A N 8
ATOM 12947 C CA . TYR A 1 30 ? 8.843 -2.030 1.786 1.00 12.33 30 TYR A CA 8
ATOM 12948 C C . TYR A 1 30 ? 7.570 -2.100 0.936 1.00 74.12 30 TYR A C 8
ATOM 12949 O O . TYR A 1 30 ? 6.555 -1.492 1.285 1.00 32.44 30 TYR A O 8
ATOM 12967 N N . ILE A 1 31 ? 7.633 -2.828 -0.187 1.00 71.31 31 ILE A N 8
ATOM 12968 C CA . ILE A 1 31 ? 6.496 -2.970 -1.103 1.00 32.24 31 ILE A CA 8
ATOM 12969 C C . ILE A 1 31 ? 5.851 -4.341 -0.876 1.00 42.33 31 ILE A C 8
ATOM 12970 O O . ILE A 1 31 ? 6.502 -5.379 -0.993 1.00 33.24 31 ILE A O 8
ATOM 12986 N N . ARG A 1 32 ? 4.563 -4.314 -0.562 1.00 12.13 32 ARG A N 8
ATOM 12987 C CA . ARG A 1 32 ? 3.743 -5.493 -0.308 1.00 52.51 32 ARG A CA 8
ATOM 12988 C C . ARG A 1 32 ? 2.407 -5.292 -1.041 1.00 71.32 32 ARG A C 8
ATOM 12989 O O . ARG A 1 32 ? 2.078 -4.171 -1.435 1.00 60.44 32 ARG A O 8
ATOM 13010 N N . THR A 1 33 ? 1.667 -6.370 -1.278 1.00 2.14 33 THR A N 8
ATOM 13011 C CA . THR A 1 33 ? 0.311 -6.299 -1.850 1.00 13.21 33 THR A CA 8
ATOM 13012 C C . THR A 1 33 ? -0.701 -6.905 -0.885 1.00 15.53 33 THR A C 8
ATOM 13013 O O . THR A 1 33 ? -0.345 -7.736 -0.040 1.00 32.11 33 THR A O 8
ATOM 13024 N N . ALA A 1 34 ? -1.945 -6.422 -0.981 1.00 34.41 34 ALA A N 8
ATOM 13025 C CA . ALA A 1 34 ? -3.095 -7.001 -0.294 1.00 44.12 34 ALA A CA 8
ATOM 13026 C C . ALA A 1 34 ? -4.019 -7.636 -1.332 1.00 51.23 34 ALA A C 8
ATOM 13027 O O . ALA A 1 34 ? -4.469 -6.959 -2.264 1.00 75.43 34 ALA A O 8
ATOM 13034 N N . THR A 1 35 ? -4.253 -8.944 -1.185 1.00 52.03 35 THR A N 8
ATOM 13035 C CA . THR A 1 35 ? -5.176 -9.712 -2.036 1.00 64.40 35 THR A CA 8
ATOM 13036 C C . THR A 1 35 ? -6.476 -10.040 -1.273 1.00 62.44 35 THR A C 8
ATOM 13037 O O . THR A 1 35 ? -7.554 -10.128 -1.868 1.00 13.32 35 THR A O 8
ATOM 13048 N N . SER A 1 36 ? -6.365 -10.192 0.044 1.00 44.42 36 SER A N 8
ATOM 13049 C CA . SER A 1 36 ? -7.494 -10.537 0.920 1.00 74.40 36 SER A CA 8
ATOM 13050 C C . SER A 1 36 ? -7.450 -9.665 2.173 1.00 2.13 36 SER A C 8
ATOM 13051 O O . SER A 1 36 ? -6.417 -9.067 2.479 1.00 21.42 36 SER A O 8
ATOM 13059 N N . SER A 1 37 ? -8.586 -9.601 2.885 1.00 42.21 37 SER A N 8
ATOM 13060 C CA . SER A 1 37 ? -8.680 -8.969 4.211 1.00 15.32 37 SER A CA 8
ATOM 13061 C C . SER A 1 37 ? -7.883 -9.784 5.246 1.00 4.51 37 SER A C 8
ATOM 13062 O O . SER A 1 37 ? -7.444 -9.244 6.258 1.00 70.50 37 SER A O 8
ATOM 13070 N N . GLN A 1 38 ? -7.710 -11.095 4.965 1.00 62.34 38 GLN A N 8
ATOM 13071 C CA . GLN A 1 38 ? -6.838 -11.984 5.745 1.00 52.30 38 GLN A CA 8
ATOM 13072 C C . GLN A 1 38 ? -5.371 -11.557 5.581 1.00 73.31 38 GLN A C 8
ATOM 13073 O O . GLN A 1 38 ? -4.636 -11.422 6.569 1.00 25.55 38 GLN A O 8
ATOM 13087 N N . ASP A 1 39 ? -4.966 -11.363 4.304 1.00 11.45 39 ASP A N 8
ATOM 13088 C CA . ASP A 1 39 ? -3.618 -10.902 3.930 1.00 71.24 39 ASP A CA 8
ATOM 13089 C C . ASP A 1 39 ? -3.311 -9.541 4.582 1.00 72.31 39 ASP A C 8
ATOM 13090 O O . ASP A 1 39 ? -2.222 -9.332 5.104 1.00 74.41 39 ASP A O 8
ATOM 13099 N N . ILE A 1 40 ? -4.312 -8.643 4.528 1.00 32.54 40 ILE A N 8
ATOM 13100 C CA . ILE A 1 40 ? -4.283 -7.316 5.172 1.00 25.43 40 ILE A CA 8
ATOM 13101 C C . ILE A 1 40 ? -3.969 -7.418 6.669 1.00 34.32 40 ILE A C 8
ATOM 13102 O O . ILE A 1 40 ? -3.066 -6.735 7.155 1.00 62.23 40 ILE A O 8
ATOM 13118 N N . ARG A 1 41 ? -4.720 -8.275 7.388 1.00 40.21 41 ARG A N 8
ATOM 13119 C CA . ARG A 1 41 ? -4.519 -8.493 8.832 1.00 30.14 41 ARG A CA 8
ATOM 13120 C C . ARG A 1 41 ? -3.079 -8.943 9.113 1.00 13.10 41 ARG A C 8
ATOM 13121 O O . ARG A 1 41 ? -2.457 -8.455 10.047 1.00 60.25 41 ARG A O 8
ATOM 13142 N N . ASP A 1 42 ? -2.555 -9.839 8.249 1.00 31.14 42 ASP A N 8
ATOM 13143 C CA . ASP A 1 42 ? -1.167 -10.337 8.327 1.00 41.13 42 ASP A CA 8
ATOM 13144 C C . ASP A 1 42 ? -0.153 -9.162 8.228 1.00 43.04 42 ASP A C 8
ATOM 13145 O O . ASP A 1 42 ? 0.909 -9.194 8.862 1.00 0.34 42 ASP A O 8
ATOM 13154 N N . ILE A 1 43 ? -0.503 -8.125 7.430 1.00 54.00 43 ILE A N 8
ATOM 13155 C CA . ILE A 1 43 ? 0.315 -6.897 7.289 1.00 12.40 43 ILE A CA 8
ATOM 13156 C C . ILE A 1 43 ? 0.256 -6.063 8.592 1.00 62.12 43 ILE A C 8
ATOM 13157 O O . ILE A 1 43 ? 1.289 -5.768 9.201 1.00 54.42 43 ILE A O 8
ATOM 13173 N N . ILE A 1 44 ? -0.986 -5.737 9.015 1.00 50.21 44 ILE A N 8
ATOM 13174 C CA . ILE A 1 44 ? -1.277 -4.805 10.129 1.00 33.42 44 ILE A CA 8
ATOM 13175 C C . ILE A 1 44 ? -0.682 -5.312 11.462 1.00 32.00 44 ILE A C 8
ATOM 13176 O O . ILE A 1 44 ? -0.168 -4.513 12.250 1.00 22.51 44 ILE A O 8
ATOM 13192 N N . LYS A 1 45 ? -0.719 -6.647 11.668 1.00 20.01 45 LYS A N 8
ATOM 13193 C CA . LYS A 1 45 ? -0.146 -7.308 12.861 1.00 64.51 45 LYS A CA 8
ATOM 13194 C C . LYS A 1 45 ? 1.337 -6.946 13.020 1.00 14.43 45 LYS A C 8
ATOM 13195 O O . LYS A 1 45 ? 1.773 -6.545 14.108 1.00 71.25 45 LYS A O 8
ATOM 13214 N N . SER A 1 46 ? 2.083 -7.045 11.904 1.00 3.31 46 SER A N 8
ATOM 13215 C CA . SER A 1 46 ? 3.513 -6.737 11.869 1.00 31.44 46 SER A CA 8
ATOM 13216 C C . SER A 1 46 ? 3.730 -5.230 12.055 1.00 32.31 46 SER A C 8
ATOM 13217 O O . SER A 1 46 ? 4.644 -4.821 12.779 1.00 44.32 46 SER A O 8
ATOM 13225 N N . MET A 1 47 ? 2.841 -4.419 11.447 1.00 24.12 47 MET A N 8
ATOM 13226 C CA . MET A 1 47 ? 2.977 -2.952 11.405 1.00 45.44 47 MET A CA 8
ATOM 13227 C C . MET A 1 47 ? 2.713 -2.299 12.776 1.00 34.41 47 MET A C 8
ATOM 13228 O O . MET A 1 47 ? 3.020 -1.117 12.971 1.00 32.44 47 MET A O 8
ATOM 13242 N N . LYS A 1 48 ? 2.116 -3.067 13.709 1.00 55.40 48 LYS A N 8
ATOM 13243 C CA . LYS A 1 48 ? 1.953 -2.639 15.109 1.00 63.22 48 LYS A CA 8
ATOM 13244 C C . LYS A 1 48 ? 3.313 -2.621 15.824 1.00 2.52 48 LYS A C 8
ATOM 13245 O O . LYS A 1 48 ? 3.667 -1.648 16.499 1.00 1.32 48 LYS A O 8
ATOM 13264 N N . ASP A 1 49 ? 4.067 -3.715 15.623 1.00 31.44 49 ASP A N 8
ATOM 13265 C CA . ASP A 1 49 ? 5.325 -3.988 16.333 1.00 11.10 49 ASP A CA 8
ATOM 13266 C C . ASP A 1 49 ? 6.515 -3.271 15.673 1.00 32.14 49 ASP A C 8
ATOM 13267 O O . ASP A 1 49 ? 7.477 -2.901 16.355 1.00 21.01 49 ASP A O 8
ATOM 13276 N N . ASN A 1 50 ? 6.461 -3.089 14.344 1.00 73.43 50 ASN A N 8
ATOM 13277 C CA . ASN A 1 50 ? 7.605 -2.558 13.577 1.00 63.32 50 ASN A CA 8
ATOM 13278 C C . ASN A 1 50 ? 7.556 -1.027 13.449 1.00 64.52 50 ASN A C 8
ATOM 13279 O O . ASN A 1 50 ? 6.550 -0.377 13.787 1.00 63.04 50 ASN A O 8
ATOM 13290 N N . GLY A 1 51 ? 8.677 -0.478 12.963 1.00 72.23 51 GLY A N 8
ATOM 13291 C CA . GLY A 1 51 ? 8.780 0.915 12.537 1.00 1.25 51 GLY A CA 8
ATOM 13292 C C . GLY A 1 51 ? 8.951 0.996 11.027 1.00 11.44 51 GLY A C 8
ATOM 13293 O O . GLY A 1 51 ? 8.569 0.057 10.316 1.00 45.13 51 GLY A O 8
ATOM 13297 N N . LYS A 1 52 ? 9.549 2.113 10.547 1.00 43.22 52 LYS A N 8
ATOM 13298 C CA . LYS A 1 52 ? 9.760 2.402 9.103 1.00 53.42 52 LYS A CA 8
ATOM 13299 C C . LYS A 1 52 ? 8.411 2.592 8.337 1.00 52.20 52 LYS A C 8
ATOM 13300 O O . LYS A 1 52 ? 7.331 2.262 8.856 1.00 34.24 52 LYS A O 8
ATOM 13319 N N . PRO A 1 53 ? 8.438 3.195 7.103 1.00 43.24 53 PRO A N 8
ATOM 13320 C CA . PRO A 1 53 ? 7.257 3.232 6.224 1.00 73.24 53 PRO A CA 8
ATOM 13321 C C . PRO A 1 53 ? 7.077 1.910 5.451 1.00 51.23 53 PRO A C 8
ATOM 13322 O O . PRO A 1 53 ? 7.991 1.078 5.373 1.00 11.52 53 PRO A O 8
ATOM 13333 N N . LEU A 1 54 ? 5.885 1.732 4.894 1.00 43.45 54 LEU A N 8
ATOM 13334 C CA . LEU A 1 54 ? 5.535 0.579 4.057 1.00 24.34 54 LEU A CA 8
ATOM 13335 C C . LEU A 1 54 ? 4.689 1.094 2.881 1.00 13.22 54 LEU A C 8
ATOM 13336 O O . LEU A 1 54 ? 4.274 2.254 2.884 1.00 54.25 54 LEU A O 8
ATOM 13352 N N . VAL A 1 55 ? 4.424 0.234 1.893 1.00 45.31 55 VAL A N 8
ATOM 13353 C CA . VAL A 1 55 ? 3.601 0.558 0.713 1.00 23.52 55 VAL A CA 8
ATOM 13354 C C . VAL A 1 55 ? 2.835 -0.708 0.328 1.00 63.12 55 VAL A C 8
ATOM 13355 O O . VAL A 1 55 ? 3.444 -1.680 -0.109 1.00 4.14 55 VAL A O 8
ATOM 13368 N N . VAL A 1 56 ? 1.516 -0.709 0.532 1.00 74.20 56 VAL A N 8
ATOM 13369 C CA . VAL A 1 56 ? 0.643 -1.831 0.152 1.00 52.04 56 VAL A CA 8
ATOM 13370 C C . VAL A 1 56 ? -0.210 -1.453 -1.072 1.00 2.34 56 VAL A C 8
ATOM 13371 O O . VAL A 1 56 ? -1.029 -0.541 -1.013 1.00 64.12 56 VAL A O 8
ATOM 13384 N N . PHE A 1 57 ? 0.001 -2.192 -2.173 1.00 12.34 57 PHE A N 8
ATOM 13385 C CA . PHE A 1 57 ? -0.777 -2.066 -3.413 1.00 35.14 57 PHE A CA 8
ATOM 13386 C C . PHE A 1 57 ? -2.006 -2.979 -3.306 1.00 31.41 57 PHE A C 8
ATOM 13387 O O . PHE A 1 57 ? -1.877 -4.151 -2.940 1.00 51.15 57 PHE A O 8
ATOM 13404 N N . VAL A 1 58 ? -3.189 -2.443 -3.621 1.00 5.22 58 VAL A N 8
ATOM 13405 C CA . VAL A 1 58 ? -4.440 -3.215 -3.612 1.00 54.00 58 VAL A CA 8
ATOM 13406 C C . VAL A 1 58 ? -4.535 -4.033 -4.922 1.00 12.43 58 VAL A C 8
ATOM 13407 O O . VAL A 1 58 ? -5.086 -3.577 -5.932 1.00 5.42 58 VAL A O 8
ATOM 13420 N N . ASN A 1 59 ? -3.910 -5.219 -4.905 1.00 13.04 59 ASN A N 8
ATOM 13421 C CA . ASN A 1 59 ? -3.858 -6.146 -6.048 1.00 5.14 59 ASN A CA 8
ATOM 13422 C C . ASN A 1 59 ? -4.519 -7.473 -5.652 1.00 40.51 59 ASN A C 8
ATOM 13423 O O . ASN A 1 59 ? -3.963 -8.233 -4.853 1.00 22.05 59 ASN A O 8
ATOM 13434 N N . GLY A 1 60 ? -5.722 -7.721 -6.201 1.00 73.11 60 GLY A N 8
ATOM 13435 C CA . GLY A 1 60 ? -6.515 -8.915 -5.873 1.00 14.31 60 GLY A CA 8
ATOM 13436 C C . GLY A 1 60 ? -7.610 -8.615 -4.850 1.00 11.01 60 GLY A C 8
ATOM 13437 O O . GLY A 1 60 ? -8.602 -9.348 -4.764 1.00 74.14 60 GLY A O 8
ATOM 13441 N N . ALA A 1 61 ? -7.413 -7.546 -4.052 1.00 1.33 61 ALA A N 8
ATOM 13442 C CA . ALA A 1 61 ? -8.401 -7.079 -3.061 1.00 23.31 61 ALA A CA 8
ATOM 13443 C C . ALA A 1 61 ? -9.357 -6.043 -3.682 1.00 3.45 61 ALA A C 8
ATOM 13444 O O . ALA A 1 61 ? -9.059 -5.444 -4.723 1.00 62.22 61 ALA A O 8
ATOM 13451 N N . SER A 1 62 ? -10.501 -5.850 -3.018 1.00 0.41 62 SER A N 8
ATOM 13452 C CA . SER A 1 62 ? -11.535 -4.871 -3.397 1.00 23.53 62 SER A CA 8
ATOM 13453 C C . SER A 1 62 ? -11.616 -3.763 -2.318 1.00 5.32 62 SER A C 8
ATOM 13454 O O . SER A 1 62 ? -10.909 -3.821 -1.298 1.00 15.44 62 SER A O 8
ATOM 13462 N N . GLN A 1 63 ? -12.496 -2.761 -2.549 1.00 14.21 63 GLN A N 8
ATOM 13463 C CA . GLN A 1 63 ? -12.747 -1.661 -1.592 1.00 2.25 63 GLN A CA 8
ATOM 13464 C C . GLN A 1 63 ? -13.321 -2.213 -0.265 1.00 5.33 63 GLN A C 8
ATOM 13465 O O . GLN A 1 63 ? -13.069 -1.642 0.789 1.00 10.20 63 GLN A O 8
ATOM 13479 N N . ASN A 1 64 ? -14.052 -3.351 -0.335 1.00 73.15 64 ASN A N 8
ATOM 13480 C CA . ASN A 1 64 ? -14.532 -4.097 0.860 1.00 32.14 64 ASN A CA 8
ATOM 13481 C C . ASN A 1 64 ? -13.361 -4.394 1.824 1.00 31.42 64 ASN A C 8
ATOM 13482 O O . ASN A 1 64 ? -13.472 -4.199 3.037 1.00 72.45 64 ASN A O 8
ATOM 13493 N N . ASP A 1 65 ? -12.221 -4.798 1.238 1.00 30.25 65 ASP A N 8
ATOM 13494 C CA . ASP A 1 65 ? -10.987 -5.128 1.983 1.00 33.33 65 ASP A CA 8
ATOM 13495 C C . ASP A 1 65 ? -10.272 -3.843 2.423 1.00 32.33 65 ASP A C 8
ATOM 13496 O O . ASP A 1 65 ? -9.690 -3.790 3.503 1.00 30.23 65 ASP A O 8
ATOM 13505 N N . VAL A 1 66 ? -10.337 -2.811 1.562 1.00 63.33 66 VAL A N 8
ATOM 13506 C CA . VAL A 1 66 ? -9.709 -1.497 1.812 1.00 54.32 66 VAL A CA 8
ATOM 13507 C C . VAL A 1 66 ? -10.315 -0.821 3.064 1.00 62.03 66 VAL A C 8
ATOM 13508 O O . VAL A 1 66 ? -9.582 -0.224 3.865 1.00 4.31 66 VAL A O 8
ATOM 13521 N N . ASN A 1 67 ? -11.657 -0.932 3.220 1.00 44.54 67 ASN A N 8
ATOM 13522 C CA . ASN A 1 67 ? -12.370 -0.432 4.411 1.00 64.02 67 ASN A CA 8
ATOM 13523 C C . ASN A 1 67 ? -11.825 -1.143 5.657 1.00 2.54 67 ASN A C 8
ATOM 13524 O O . ASN A 1 67 ? -11.486 -0.494 6.637 1.00 21.03 67 ASN A O 8
ATOM 13535 N N . GLU A 1 68 ? -11.690 -2.485 5.553 1.00 50.13 68 GLU A N 8
ATOM 13536 C CA . GLU A 1 68 ? -11.200 -3.354 6.641 1.00 24.33 68 GLU A CA 8
ATOM 13537 C C . GLU A 1 68 ? -9.768 -3.001 7.058 1.00 23.33 68 GLU A C 8
ATOM 13538 O O . GLU A 1 68 ? -9.444 -3.046 8.245 1.00 43.20 68 GLU A O 8
ATOM 13550 N N . PHE A 1 69 ? -8.924 -2.647 6.062 1.00 62.40 69 PHE A N 8
ATOM 13551 C CA . PHE A 1 69 ? -7.550 -2.190 6.301 1.00 31.43 69 PHE A CA 8
ATOM 13552 C C . PHE A 1 69 ? -7.574 -0.957 7.205 1.00 32.55 69 PHE A C 8
ATOM 13553 O O . PHE A 1 69 ? -6.946 -0.943 8.250 1.00 22.11 69 PHE A O 8
ATOM 13570 N N . GLN A 1 70 ? -8.316 0.060 6.759 1.00 50.51 70 GLN A N 8
ATOM 13571 C CA . GLN A 1 70 ? -8.414 1.355 7.434 1.00 75.53 70 GLN A CA 8
ATOM 13572 C C . GLN A 1 70 ? -9.026 1.239 8.851 1.00 10.10 70 GLN A C 8
ATOM 13573 O O . GLN A 1 70 ? -8.565 1.915 9.775 1.00 65.54 70 GLN A O 8
ATOM 13587 N N . ASN A 1 71 ? -10.054 0.375 9.001 1.00 24.04 71 ASN A N 8
ATOM 13588 C CA . ASN A 1 71 ? -10.736 0.123 10.295 1.00 4.52 71 ASN A CA 8
ATOM 13589 C C . ASN A 1 71 ? -9.746 -0.448 11.312 1.00 1.35 71 ASN A C 8
ATOM 13590 O O . ASN A 1 71 ? -9.492 0.153 12.373 1.00 50.21 71 ASN A O 8
ATOM 13601 N N . GLU A 1 72 ? -9.183 -1.614 10.969 1.00 31.34 72 GLU A N 8
ATOM 13602 C CA . GLU A 1 72 ? -8.290 -2.359 11.855 1.00 24.01 72 GLU A CA 8
ATOM 13603 C C . GLU A 1 72 ? -6.992 -1.588 12.122 1.00 12.22 72 GLU A C 8
ATOM 13604 O O . GLU A 1 72 ? -6.557 -1.533 13.251 1.00 72.31 72 GLU A O 8
ATOM 13616 N N . ALA A 1 73 ? -6.423 -0.930 11.096 1.00 21.02 73 ALA A N 8
ATOM 13617 C CA . ALA A 1 73 ? -5.169 -0.158 11.237 1.00 54.31 73 ALA A CA 8
ATOM 13618 C C . ALA A 1 73 ? -5.334 0.992 12.247 1.00 52.15 73 ALA A C 8
ATOM 13619 O O . ALA A 1 73 ? -4.552 1.090 13.198 1.00 62.51 73 ALA A O 8
ATOM 13626 N N . LYS A 1 74 ? -6.381 1.838 12.061 1.00 23.10 74 LYS A N 8
ATOM 13627 C CA . LYS A 1 74 ? -6.618 2.991 12.954 1.00 63.31 74 LYS A CA 8
ATOM 13628 C C . LYS A 1 74 ? -6.882 2.552 14.411 1.00 41.23 74 LYS A C 8
ATOM 13629 O O . LYS A 1 74 ? -6.466 3.246 15.345 1.00 75.35 74 LYS A O 8
ATOM 13648 N N . LYS A 1 75 ? -7.570 1.399 14.624 1.00 41.04 75 LYS A N 8
ATOM 13649 C CA . LYS A 1 75 ? -7.877 0.932 15.996 1.00 22.51 75 LYS A CA 8
ATOM 13650 C C . LYS A 1 75 ? -6.675 0.192 16.629 1.00 30.24 75 LYS A C 8
ATOM 13651 O O . LYS A 1 75 ? -6.555 0.144 17.858 1.00 11.32 75 LYS A O 8
ATOM 13670 N N . GLU A 1 76 ? -5.789 -0.377 15.787 1.00 55.30 76 GLU A N 8
ATOM 13671 C CA . GLU A 1 76 ? -4.592 -1.117 16.242 1.00 23.33 76 GLU A CA 8
ATOM 13672 C C . GLU A 1 76 ? -3.359 -0.196 16.362 1.00 21.31 76 GLU A C 8
ATOM 13673 O O . GLU A 1 76 ? -2.272 -0.659 16.729 1.00 32.23 76 GLU A O 8
ATOM 13685 N N . GLY A 1 77 ? -3.525 1.100 16.038 1.00 51.35 77 GLY A N 8
ATOM 13686 C CA . GLY A 1 77 ? -2.447 2.090 16.188 1.00 53.43 77 GLY A CA 8
ATOM 13687 C C . GLY A 1 77 ? -1.466 2.108 15.019 1.00 41.44 77 GLY A C 8
ATOM 13688 O O . GLY A 1 77 ? -0.394 2.723 15.109 1.00 22.14 77 GLY A O 8
ATOM 13692 N N . VAL A 1 78 ? -1.820 1.407 13.933 1.00 15.13 78 VAL A N 8
ATOM 13693 C CA . VAL A 1 78 ? -1.050 1.412 12.684 1.00 0.43 78 VAL A CA 8
ATOM 13694 C C . VAL A 1 78 ? -1.464 2.624 11.843 1.00 64.52 78 VAL A C 8
ATOM 13695 O O . VAL A 1 78 ? -2.643 2.785 11.504 1.00 24.42 78 VAL A O 8
ATOM 13708 N N . SER A 1 79 ? -0.490 3.477 11.530 1.00 24.41 79 SER A N 8
ATOM 13709 C CA . SER A 1 79 ? -0.705 4.681 10.727 1.00 45.20 79 SER A CA 8
ATOM 13710 C C . SER A 1 79 ? -0.775 4.310 9.231 1.00 23.12 79 SER A C 8
ATOM 13711 O O . SER A 1 79 ? -0.225 3.278 8.821 1.00 41.53 79 SER A O 8
ATOM 13719 N N . TYR A 1 80 ? -1.451 5.149 8.427 1.00 20.02 80 TYR A N 8
ATOM 13720 C CA . TYR A 1 80 ? -1.611 4.919 6.978 1.00 3.13 80 TYR A CA 8
ATOM 13721 C C . TYR A 1 80 ? -2.041 6.209 6.254 1.00 61.41 80 TYR A C 8
ATOM 13722 O O . TYR A 1 80 ? -2.713 7.063 6.841 1.00 4.24 80 TYR A O 8
ATOM 13740 N N . ASP A 1 81 ? -1.637 6.324 4.978 1.00 40.02 81 ASP A N 8
ATOM 13741 C CA . ASP A 1 81 ? -2.131 7.340 4.029 1.00 74.54 81 ASP A CA 8
ATOM 13742 C C . ASP A 1 81 ? -2.569 6.614 2.756 1.00 73.02 81 ASP A C 8
ATOM 13743 O O . ASP A 1 81 ? -1.786 5.860 2.169 1.00 62.12 81 ASP A O 8
ATOM 13752 N N . VAL A 1 82 ? -3.827 6.826 2.353 1.00 12.42 82 VAL A N 8
ATOM 13753 C CA . VAL A 1 82 ? -4.418 6.207 1.156 1.00 42.30 82 VAL A CA 8
ATOM 13754 C C . VAL A 1 82 ? -4.163 7.101 -0.073 1.00 43.04 82 VAL A C 8
ATOM 13755 O O . VAL A 1 82 ? -4.435 8.302 -0.044 1.00 10.44 82 VAL A O 8
ATOM 13768 N N . LEU A 1 83 ? -3.637 6.494 -1.137 1.00 11.44 83 LEU A N 8
ATOM 13769 C CA . LEU A 1 83 ? -3.314 7.155 -2.406 1.00 41.25 83 LEU A CA 8
ATOM 13770 C C . LEU A 1 83 ? -4.154 6.520 -3.526 1.00 14.53 83 LEU A C 8
ATOM 13771 O O . LEU A 1 83 ? -3.998 5.338 -3.810 1.00 72.00 83 LEU A O 8
ATOM 13787 N N . LYS A 1 84 ? -5.052 7.303 -4.142 1.00 73.33 84 LYS A N 8
ATOM 13788 C CA . LYS A 1 84 ? -5.858 6.856 -5.294 1.00 42.11 84 LYS A CA 8
ATOM 13789 C C . LYS A 1 84 ? -5.422 7.639 -6.540 1.00 1.43 84 LYS A C 8
ATOM 13790 O O . LYS A 1 84 ? -5.665 8.851 -6.624 1.00 11.43 84 LYS A O 8
ATOM 13809 N N . SER A 1 85 ? -4.760 6.951 -7.482 1.00 25.33 85 SER A N 8
ATOM 13810 C CA . SER A 1 85 ? -4.258 7.559 -8.734 1.00 53.44 85 SER A CA 8
ATOM 13811 C C . SER A 1 85 ? -4.143 6.483 -9.836 1.00 12.42 85 SER A C 8
ATOM 13812 O O . SER A 1 85 ? -3.705 5.363 -9.569 1.00 20.25 85 SER A O 8
ATOM 13820 N N . THR A 1 86 ? -4.551 6.834 -11.074 1.00 63.15 86 THR A N 8
ATOM 13821 C CA . THR A 1 86 ? -4.403 5.967 -12.260 1.00 62.23 86 THR A CA 8
ATOM 13822 C C . THR A 1 86 ? -3.342 6.589 -13.193 1.00 3.13 86 THR A C 8
ATOM 13823 O O . THR A 1 86 ? -3.681 7.370 -14.100 1.00 63.13 86 THR A O 8
ATOM 13834 N N . ASP A 1 87 ? -2.058 6.281 -12.937 1.00 61.34 87 ASP A N 8
ATOM 13835 C CA . ASP A 1 87 ? -0.925 6.866 -13.678 1.00 75.43 87 ASP A CA 8
ATOM 13836 C C . ASP A 1 87 ? 0.373 6.148 -13.253 1.00 30.42 87 ASP A C 8
ATOM 13837 O O . ASP A 1 87 ? 0.692 6.133 -12.056 1.00 14.13 87 ASP A O 8
ATOM 13846 N N . PRO A 1 88 ? 1.156 5.566 -14.218 1.00 14.35 88 PRO A N 8
ATOM 13847 C CA . PRO A 1 88 ? 2.314 4.703 -13.890 1.00 52.21 88 PRO A CA 8
ATOM 13848 C C . PRO A 1 88 ? 3.493 5.464 -13.232 1.00 43.42 88 PRO A C 8
ATOM 13849 O O . PRO A 1 88 ? 4.135 4.929 -12.334 1.00 72.23 88 PRO A O 8
ATOM 13860 N N . GLU A 1 89 ? 3.748 6.728 -13.642 1.00 61.24 89 GLU A N 8
ATOM 13861 C CA . GLU A 1 89 ? 4.933 7.479 -13.153 1.00 74.00 89 GLU A CA 8
ATOM 13862 C C . GLU A 1 89 ? 4.606 8.216 -11.847 1.00 31.32 89 GLU A C 8
ATOM 13863 O O . GLU A 1 89 ? 5.482 8.404 -10.993 1.00 30.43 89 GLU A O 8
ATOM 13875 N N . GLU A 1 90 ? 3.328 8.618 -11.702 1.00 34.05 90 GLU A N 8
ATOM 13876 C CA . GLU A 1 90 ? 2.833 9.317 -10.511 1.00 53.35 90 GLU A CA 8
ATOM 13877 C C . GLU A 1 90 ? 2.825 8.369 -9.311 1.00 74.33 90 GLU A C 8
ATOM 13878 O O . GLU A 1 90 ? 3.317 8.712 -8.239 1.00 64.00 90 GLU A O 8
ATOM 13890 N N . LEU A 1 91 ? 2.296 7.151 -9.516 1.00 14.21 91 LEU A N 8
ATOM 13891 C CA . LEU A 1 91 ? 2.271 6.130 -8.462 1.00 70.44 91 LEU A CA 8
ATOM 13892 C C . LEU A 1 91 ? 3.710 5.757 -8.039 1.00 0.21 91 LEU A C 8
ATOM 13893 O O . LEU A 1 91 ? 3.988 5.633 -6.849 1.00 45.15 91 LEU A O 8
ATOM 13909 N N . THR A 1 92 ? 4.626 5.641 -9.031 1.00 65.04 92 THR A N 8
ATOM 13910 C CA . THR A 1 92 ? 6.039 5.280 -8.785 1.00 62.50 92 THR A CA 8
ATOM 13911 C C . THR A 1 92 ? 6.752 6.341 -7.929 1.00 22.02 92 THR A C 8
ATOM 13912 O O . THR A 1 92 ? 7.439 5.994 -6.955 1.00 42.52 92 THR A O 8
ATOM 13923 N N . GLN A 1 93 ? 6.546 7.633 -8.275 1.00 42.41 93 GLN A N 8
ATOM 13924 C CA . GLN A 1 93 ? 7.220 8.746 -7.592 1.00 43.43 93 GLN A CA 8
ATOM 13925 C C . GLN A 1 93 ? 6.721 8.871 -6.142 1.00 4.20 93 GLN A C 8
ATOM 13926 O O . GLN A 1 93 ? 7.525 9.110 -5.246 1.00 72.32 93 GLN A O 8
ATOM 13940 N N . ARG A 1 94 ? 5.399 8.652 -5.917 1.00 51.22 94 ARG A N 8
ATOM 13941 C CA . ARG A 1 94 ? 4.782 8.799 -4.581 1.00 22.04 94 ARG A CA 8
ATOM 13942 C C . ARG A 1 94 ? 5.227 7.667 -3.637 1.00 14.11 94 ARG A C 8
ATOM 13943 O O . ARG A 1 94 ? 5.451 7.910 -2.452 1.00 34.21 94 ARG A O 8
ATOM 13964 N N . VAL A 1 95 ? 5.354 6.443 -4.187 1.00 2.15 95 VAL A N 8
ATOM 13965 C CA . VAL A 1 95 ? 5.850 5.264 -3.451 1.00 40.32 95 VAL A CA 8
ATOM 13966 C C . VAL A 1 95 ? 7.290 5.499 -2.963 1.00 44.42 95 VAL A C 8
ATOM 13967 O O . VAL A 1 95 ? 7.569 5.430 -1.758 1.00 51.41 95 VAL A O 8
ATOM 13980 N N . ARG A 1 96 ? 8.185 5.829 -3.909 1.00 43.22 96 ARG A N 8
ATOM 13981 C CA . ARG A 1 96 ? 9.623 5.919 -3.636 1.00 60.43 96 ARG A CA 8
ATOM 13982 C C . ARG A 1 96 ? 9.972 7.150 -2.765 1.00 51.14 96 ARG A C 8
ATOM 13983 O O . ARG A 1 96 ? 10.914 7.096 -1.963 1.00 54.43 96 ARG A O 8
ATOM 14004 N N . GLU A 1 97 ? 9.210 8.258 -2.913 1.00 44.10 97 GLU A N 8
ATOM 14005 C CA . GLU A 1 97 ? 9.422 9.464 -2.088 1.00 34.51 97 GLU A CA 8
ATOM 14006 C C . GLU A 1 97 ? 8.906 9.245 -0.654 1.00 72.53 97 GLU A C 8
ATOM 14007 O O . GLU A 1 97 ? 9.509 9.740 0.297 1.00 61.15 97 GLU A O 8
ATOM 14019 N N . PHE A 1 98 ? 7.793 8.494 -0.507 1.00 52.30 98 PHE A N 8
ATOM 14020 C CA . PHE A 1 98 ? 7.217 8.144 0.805 1.00 10.42 98 PHE A CA 8
ATOM 14021 C C . PHE A 1 98 ? 8.224 7.316 1.621 1.00 64.22 98 PHE A C 8
ATOM 14022 O O . PHE A 1 98 ? 8.437 7.566 2.807 1.00 74.41 98 PHE A O 8
ATOM 14039 N N . LEU A 1 99 ? 8.861 6.351 0.946 1.00 44.13 99 LEU A N 8
ATOM 14040 C CA . LEU A 1 99 ? 9.831 5.440 1.574 1.00 24.54 99 LEU A CA 8
ATOM 14041 C C . LEU A 1 99 ? 11.129 6.161 1.986 1.00 70.24 99 LEU A C 8
ATOM 14042 O O . LEU A 1 99 ? 11.791 5.740 2.947 1.00 23.45 99 LEU A O 8
ATOM 14058 N N . LYS A 1 100 ? 11.481 7.261 1.285 1.00 33.12 100 LYS A N 8
ATOM 14059 C CA . LYS A 1 100 ? 12.725 8.001 1.576 1.00 4.14 100 LYS A CA 8
ATOM 14060 C C . LYS A 1 100 ? 12.480 9.064 2.675 1.00 51.33 100 LYS A C 8
ATOM 14061 O O . LYS A 1 100 ? 13.378 9.333 3.476 1.00 14.02 100 LYS A O 8
ATOM 14080 N N . THR A 1 101 ? 11.251 9.640 2.736 1.00 60.40 101 THR A N 8
ATOM 14081 C CA . THR A 1 101 ? 10.943 10.768 3.640 1.00 42.04 101 THR A CA 8
ATOM 14082 C C . THR A 1 101 ? 10.335 10.269 4.953 1.00 50.31 101 THR A C 8
ATOM 14083 O O . THR A 1 101 ? 10.867 10.567 6.023 1.00 54.24 101 THR A O 8
ATOM 14094 N N . ALA A 1 102 ? 9.226 9.484 4.867 1.00 44.41 102 ALA A N 8
ATOM 14095 C CA . ALA A 1 102 ? 8.509 8.944 6.053 1.00 63.34 102 ALA A CA 8
ATOM 14096 C C . ALA A 1 102 ? 9.413 8.027 6.900 1.00 54.50 102 ALA A C 8
ATOM 14097 O O . ALA A 1 102 ? 9.116 7.768 8.072 1.00 31.13 102 ALA A O 8
ATOM 14104 N N . GLY A 1 103 ? 10.503 7.535 6.284 1.00 40.21 103 GLY A N 8
ATOM 14105 C CA . GLY A 1 103 ? 11.558 6.838 7.005 1.00 23.35 103 GLY A CA 8
ATOM 14106 C C . GLY A 1 103 ? 12.366 7.777 7.892 1.00 72.00 103 GLY A C 8
ATOM 14107 O O . GLY A 1 103 ? 12.610 7.472 9.060 1.00 61.43 103 GLY A O 8
ATOM 14111 N N . SER A 1 104 ? 12.741 8.940 7.334 1.00 3.01 104 SER A N 8
ATOM 14112 C CA . SER A 1 104 ? 13.690 9.888 7.957 1.00 34.45 104 SER A CA 8
ATOM 14113 C C . SER A 1 104 ? 12.994 11.154 8.525 1.00 34.13 104 SER A C 8
ATOM 14114 O O . SER A 1 104 ? 13.679 12.133 8.851 1.00 33.33 104 SER A O 8
ATOM 14122 N N . LEU A 1 105 ? 11.643 11.136 8.662 1.00 71.04 105 LEU A N 8
ATOM 14123 C CA . LEU A 1 105 ? 10.897 12.237 9.334 1.00 61.14 105 LEU A CA 8
ATOM 14124 C C . LEU A 1 105 ? 11.209 12.257 10.842 1.00 60.22 105 LEU A C 8
ATOM 14125 O O . LEU A 1 105 ? 11.830 11.327 11.376 1.00 70.14 105 LEU A O 8
ATOM 14141 N N . GLU A 1 106 ? 10.720 13.292 11.538 1.00 12.55 106 GLU A N 8
ATOM 14142 C CA . GLU A 1 106 ? 11.051 13.547 12.957 1.00 41.54 106 GLU A CA 8
ATOM 14143 C C . GLU A 1 106 ? 10.192 12.692 13.926 1.00 1.23 106 GLU A C 8
ATOM 14144 O O . GLU A 1 106 ? 9.959 13.092 15.069 1.00 12.42 106 GLU A O 8
ATOM 14156 N N . HIS A 1 107 ? 9.780 11.481 13.486 1.00 33.21 107 HIS A N 8
ATOM 14157 C CA . HIS A 1 107 ? 9.024 10.522 14.322 1.00 11.34 107 HIS A CA 8
ATOM 14158 C C . HIS A 1 107 ? 9.986 9.731 15.254 1.00 23.12 107 HIS A C 8
ATOM 14159 O O . HIS A 1 107 ? 10.097 8.505 15.194 1.00 20.01 107 HIS A O 8
ATOM 14174 N N . HIS A 1 108 ? 10.721 10.476 16.098 1.00 44.55 108 HIS A N 8
ATOM 14175 C CA . HIS A 1 108 ? 11.563 9.922 17.166 1.00 52.44 108 HIS A CA 8
ATOM 14176 C C . HIS A 1 108 ? 11.051 10.514 18.473 1.00 22.31 108 HIS A C 8
ATOM 14177 O O . HIS A 1 108 ? 11.439 11.629 18.850 1.00 62.14 108 HIS A O 8
ATOM 14192 N N . HIS A 1 109 ? 10.109 9.811 19.114 1.00 45.22 109 HIS A N 8
ATOM 14193 C CA . HIS A 1 109 ? 9.423 10.285 20.328 1.00 62.32 109 HIS A CA 8
ATOM 14194 C C . HIS A 1 109 ? 9.263 9.118 21.308 1.00 23.42 109 HIS A C 8
ATOM 14195 O O . HIS A 1 109 ? 8.871 8.015 20.908 1.00 73.12 109 HIS A O 8
ATOM 14210 N N . HIS A 1 110 ? 9.573 9.366 22.582 1.00 34.31 110 HIS A N 8
ATOM 14211 C CA . HIS A 1 110 ? 9.331 8.417 23.681 1.00 1.03 110 HIS A CA 8
ATOM 14212 C C . HIS A 1 110 ? 8.467 9.135 24.727 1.00 15.23 110 HIS A C 8
ATOM 14213 O O . HIS A 1 110 ? 8.973 9.715 25.690 1.00 71.13 110 HIS A O 8
ATOM 14228 N N . HIS A 1 111 ? 7.140 9.181 24.420 1.00 24.22 111 HIS A N 8
ATOM 14229 C CA . HIS A 1 111 ? 6.104 10.047 25.072 1.00 33.23 111 HIS A CA 8
ATOM 14230 C C . HIS A 1 111 ? 6.497 11.555 25.061 1.00 33.42 111 HIS A C 8
ATOM 14231 O O . HIS A 1 111 ? 5.841 12.385 25.710 1.00 70.53 111 HIS A O 8
ATOM 14246 N N . HIS A 1 112 ? 7.527 11.892 24.262 1.00 13.23 112 HIS A N 8
ATOM 14247 C CA . HIS A 1 112 ? 8.180 13.201 24.253 1.00 71.24 112 HIS A CA 8
ATOM 14248 C C . HIS A 1 112 ? 9.207 13.214 23.098 1.00 61.11 112 HIS A C 8
ATOM 14249 O O . HIS A 1 112 ? 9.031 13.984 22.136 1.00 61.04 112 HIS A O 8
ATOM 14265 N N . MET A 1 1 ? 3.048 0.951 14.621 1.00 50.12 1 MET A N 9
ATOM 14266 C CA . MET A 1 1 ? 2.928 2.418 14.464 1.00 51.12 1 MET A CA 9
ATOM 14267 C C . MET A 1 1 ? 3.495 2.833 13.089 1.00 31.23 1 MET A C 9
ATOM 14268 O O . MET A 1 1 ? 3.509 2.012 12.162 1.00 10.45 1 MET A O 9
ATOM 14284 N N . GLY A 1 2 ? 3.932 4.101 12.948 1.00 10.23 2 GLY A N 9
ATOM 14285 C CA . GLY A 1 2 ? 4.473 4.603 11.680 1.00 73.11 2 GLY A CA 9
ATOM 14286 C C . GLY A 1 2 ? 3.360 5.021 10.728 1.00 53.52 2 GLY A C 9
ATOM 14287 O O . GLY A 1 2 ? 2.295 5.461 11.186 1.00 63.01 2 GLY A O 9
ATOM 14291 N N . LYS A 1 3 ? 3.589 4.867 9.411 1.00 73.44 3 LYS A N 9
ATOM 14292 C CA . LYS A 1 3 ? 2.602 5.245 8.382 1.00 74.25 3 LYS A CA 9
ATOM 14293 C C . LYS A 1 3 ? 2.724 4.322 7.158 1.00 53.10 3 LYS A C 9
ATOM 14294 O O . LYS A 1 3 ? 3.826 3.990 6.732 1.00 42.44 3 LYS A O 9
ATOM 14313 N N . VAL A 1 4 ? 1.573 3.924 6.606 1.00 35.11 4 VAL A N 9
ATOM 14314 C CA . VAL A 1 4 ? 1.487 3.131 5.368 1.00 10.11 4 VAL A CA 9
ATOM 14315 C C . VAL A 1 4 ? 0.942 4.025 4.242 1.00 15.04 4 VAL A C 9
ATOM 14316 O O . VAL A 1 4 ? 0.156 4.938 4.499 1.00 11.21 4 VAL A O 9
ATOM 14329 N N . LEU A 1 5 ? 1.388 3.777 3.009 1.00 1.42 5 LEU A N 9
ATOM 14330 C CA . LEU A 1 5 ? 0.832 4.399 1.807 1.00 14.01 5 LEU A CA 9
ATOM 14331 C C . LEU A 1 5 ? -0.012 3.346 1.075 1.00 74.21 5 LEU A C 9
ATOM 14332 O O . LEU A 1 5 ? 0.529 2.375 0.536 1.00 21.44 5 LEU A O 9
ATOM 14348 N N . LEU A 1 6 ? -1.335 3.525 1.105 1.00 24.32 6 LEU A N 9
ATOM 14349 C CA . LEU A 1 6 ? -2.294 2.590 0.503 1.00 62.42 6 LEU A CA 9
ATOM 14350 C C . LEU A 1 6 ? -2.549 3.012 -0.956 1.00 72.33 6 LEU A C 9
ATOM 14351 O O . LEU A 1 6 ? -3.269 3.985 -1.205 1.00 44.33 6 LEU A O 9
ATOM 14367 N N . VAL A 1 7 ? -1.943 2.289 -1.910 1.00 53.40 7 VAL A N 9
ATOM 14368 C CA . VAL A 1 7 ? -2.038 2.612 -3.342 1.00 34.53 7 VAL A CA 9
ATOM 14369 C C . VAL A 1 7 ? -3.279 1.923 -3.944 1.00 41.24 7 VAL A C 9
ATOM 14370 O O . VAL A 1 7 ? -3.303 0.701 -4.136 1.00 1.42 7 VAL A O 9
ATOM 14383 N N . ILE A 1 8 ? -4.319 2.736 -4.190 1.00 1.13 8 ILE A N 9
ATOM 14384 C CA . ILE A 1 8 ? -5.581 2.316 -4.812 1.00 50.34 8 ILE A CA 9
ATOM 14385 C C . ILE A 1 8 ? -5.660 2.869 -6.244 1.00 12.54 8 ILE A C 9
ATOM 14386 O O . ILE A 1 8 ? -5.353 4.048 -6.488 1.00 72.21 8 ILE A O 9
ATOM 14402 N N . SER A 1 9 ? -6.074 2.009 -7.175 1.00 2.30 9 SER A N 9
ATOM 14403 C CA . SER A 1 9 ? -6.359 2.378 -8.563 1.00 20.42 9 SER A CA 9
ATOM 14404 C C . SER A 1 9 ? -7.469 1.457 -9.081 1.00 12.01 9 SER A C 9
ATOM 14405 O O . SER A 1 9 ? -7.518 0.275 -8.712 1.00 60.13 9 SER A O 9
ATOM 14413 N N . THR A 1 10 ? -8.334 1.993 -9.942 1.00 51.53 10 THR A N 9
ATOM 14414 C CA . THR A 1 10 ? -9.340 1.199 -10.663 1.00 51.13 10 THR A CA 9
ATOM 14415 C C . THR A 1 10 ? -8.662 0.342 -11.765 1.00 50.13 10 THR A C 9
ATOM 14416 O O . THR A 1 10 ? -9.244 -0.625 -12.266 1.00 54.21 10 THR A O 9
ATOM 14427 N N . ASP A 1 11 ? -7.411 0.703 -12.093 1.00 72.11 11 ASP A N 9
ATOM 14428 C CA . ASP A 1 11 ? -6.575 0.005 -13.073 1.00 71.21 11 ASP A CA 9
ATOM 14429 C C . ASP A 1 11 ? -5.406 -0.688 -12.347 1.00 3.14 11 ASP A C 9
ATOM 14430 O O . ASP A 1 11 ? -4.344 -0.093 -12.127 1.00 13.01 11 ASP A O 9
ATOM 14439 N N . THR A 1 12 ? -5.636 -1.949 -11.953 1.00 71.11 12 THR A N 9
ATOM 14440 C CA . THR A 1 12 ? -4.636 -2.795 -11.281 1.00 33.52 12 THR A CA 9
ATOM 14441 C C . THR A 1 12 ? -3.459 -3.156 -12.234 1.00 43.03 12 THR A C 9
ATOM 14442 O O . THR A 1 12 ? -2.388 -3.567 -11.780 1.00 63.12 12 THR A O 9
ATOM 14453 N N . ASN A 1 13 ? -3.671 -2.963 -13.555 1.00 54.41 13 ASN A N 9
ATOM 14454 C CA . ASN A 1 13 ? -2.594 -3.016 -14.576 1.00 21.22 13 ASN A CA 9
ATOM 14455 C C . ASN A 1 13 ? -1.483 -1.995 -14.250 1.00 20.23 13 ASN A C 9
ATOM 14456 O O . ASN A 1 13 ? -0.288 -2.296 -14.382 1.00 55.02 13 ASN A O 9
ATOM 14467 N N . ILE A 1 14 ? -1.902 -0.800 -13.790 1.00 54.22 14 ILE A N 9
ATOM 14468 C CA . ILE A 1 14 ? -0.981 0.282 -13.399 1.00 61.03 14 ILE A CA 9
ATOM 14469 C C . ILE A 1 14 ? -0.278 -0.086 -12.076 1.00 23.34 14 ILE A C 9
ATOM 14470 O O . ILE A 1 14 ? 0.939 0.066 -11.950 1.00 43.51 14 ILE A O 9
ATOM 14486 N N . ILE A 1 15 ? -1.068 -0.642 -11.132 1.00 74.24 15 ILE A N 9
ATOM 14487 C CA . ILE A 1 15 ? -0.583 -1.101 -9.811 1.00 32.31 15 ILE A CA 9
ATOM 14488 C C . ILE A 1 15 ? 0.491 -2.208 -9.971 1.00 11.41 15 ILE A C 9
ATOM 14489 O O . ILE A 1 15 ? 1.464 -2.243 -9.218 1.00 40.02 15 ILE A O 9
ATOM 14505 N N . SER A 1 16 ? 0.309 -3.073 -10.990 1.00 20.42 16 SER A N 9
ATOM 14506 C CA . SER A 1 16 ? 1.224 -4.187 -11.299 1.00 21.11 16 SER A CA 9
ATOM 14507 C C . SER A 1 16 ? 2.592 -3.661 -11.790 1.00 63.51 16 SER A C 9
ATOM 14508 O O . SER A 1 16 ? 3.638 -4.154 -11.364 1.00 61.22 16 SER A O 9
ATOM 14516 N N . SER A 1 17 ? 2.556 -2.646 -12.680 1.00 1.20 17 SER A N 9
ATOM 14517 C CA . SER A 1 17 ? 3.768 -1.980 -13.203 1.00 51.42 17 SER A CA 9
ATOM 14518 C C . SER A 1 17 ? 4.597 -1.351 -12.055 1.00 53.52 17 SER A C 9
ATOM 14519 O O . SER A 1 17 ? 5.789 -1.650 -11.883 1.00 25.33 17 SER A O 9
ATOM 14527 N N . VAL A 1 18 ? 3.907 -0.532 -11.242 1.00 4.12 18 VAL A N 9
ATOM 14528 C CA . VAL A 1 18 ? 4.513 0.223 -10.126 1.00 31.44 18 VAL A CA 9
ATOM 14529 C C . VAL A 1 18 ? 5.039 -0.728 -9.028 1.00 60.03 18 VAL A C 9
ATOM 14530 O O . VAL A 1 18 ? 6.063 -0.446 -8.389 1.00 30.41 18 VAL A O 9
ATOM 14543 N N . GLN A 1 19 ? 4.337 -1.862 -8.859 1.00 72.42 19 GLN A N 9
ATOM 14544 C CA . GLN A 1 19 ? 4.723 -2.939 -7.930 1.00 54.31 19 GLN A CA 9
ATOM 14545 C C . GLN A 1 19 ? 6.123 -3.471 -8.277 1.00 34.42 19 GLN A C 9
ATOM 14546 O O . GLN A 1 19 ? 7.006 -3.485 -7.431 1.00 62.43 19 GLN A O 9
ATOM 14560 N N . GLU A 1 20 ? 6.298 -3.854 -9.555 1.00 64.31 20 GLU A N 9
ATOM 14561 C CA . GLU A 1 20 ? 7.543 -4.457 -10.064 1.00 63.40 20 GLU A CA 9
ATOM 14562 C C . GLU A 1 20 ? 8.726 -3.478 -10.010 1.00 11.04 20 GLU A C 9
ATOM 14563 O O . GLU A 1 20 ? 9.870 -3.890 -9.793 1.00 54.13 20 GLU A O 9
ATOM 14575 N N . ARG A 1 21 ? 8.426 -2.182 -10.200 1.00 61.53 21 ARG A N 9
ATOM 14576 C CA . ARG A 1 21 ? 9.416 -1.096 -10.084 1.00 24.44 21 ARG A CA 9
ATOM 14577 C C . ARG A 1 21 ? 9.921 -0.975 -8.632 1.00 34.32 21 ARG A C 9
ATOM 14578 O O . ARG A 1 21 ? 11.131 -0.904 -8.381 1.00 12.44 21 ARG A O 9
ATOM 14599 N N . ALA A 1 22 ? 8.965 -0.986 -7.688 1.00 10.01 22 ALA A N 9
ATOM 14600 C CA . ALA A 1 22 ? 9.232 -0.805 -6.255 1.00 14.35 22 ALA A CA 9
ATOM 14601 C C . ALA A 1 22 ? 9.949 -2.032 -5.658 1.00 62.41 22 ALA A C 9
ATOM 14602 O O . ALA A 1 22 ? 10.842 -1.891 -4.824 1.00 25.21 22 ALA A O 9
ATOM 14609 N N . LYS A 1 23 ? 9.551 -3.234 -6.121 1.00 1.15 23 LYS A N 9
ATOM 14610 C CA . LYS A 1 23 ? 10.165 -4.514 -5.716 1.00 53.44 23 LYS A CA 9
ATOM 14611 C C . LYS A 1 23 ? 11.611 -4.631 -6.238 1.00 64.42 23 LYS A C 9
ATOM 14612 O O . LYS A 1 23 ? 12.461 -5.241 -5.584 1.00 42.35 23 LYS A O 9
ATOM 14631 N N . HIS A 1 24 ? 11.876 -4.058 -7.429 1.00 34.04 24 HIS A N 9
ATOM 14632 C CA . HIS A 1 24 ? 13.216 -4.083 -8.050 1.00 22.11 24 HIS A CA 9
ATOM 14633 C C . HIS A 1 24 ? 14.194 -3.158 -7.293 1.00 42.44 24 HIS A C 9
ATOM 14634 O O . HIS A 1 24 ? 15.307 -3.572 -6.946 1.00 41.53 24 HIS A O 9
ATOM 14649 N N . ASN A 1 25 ? 13.760 -1.914 -7.040 1.00 52.52 25 ASN A N 9
ATOM 14650 C CA . ASN A 1 25 ? 14.636 -0.845 -6.497 1.00 63.41 25 ASN A CA 9
ATOM 14651 C C . ASN A 1 25 ? 14.757 -0.919 -4.966 1.00 62.01 25 ASN A C 9
ATOM 14652 O O . ASN A 1 25 ? 15.783 -0.531 -4.394 1.00 3.43 25 ASN A O 9
ATOM 14663 N N . TYR A 1 26 ? 13.693 -1.397 -4.313 1.00 54.41 26 TYR A N 9
ATOM 14664 C CA . TYR A 1 26 ? 13.601 -1.468 -2.841 1.00 32.23 26 TYR A CA 9
ATOM 14665 C C . TYR A 1 26 ? 13.410 -2.929 -2.396 1.00 2.14 26 TYR A C 9
ATOM 14666 O O . TYR A 1 26 ? 12.919 -3.751 -3.184 1.00 1.22 26 TYR A O 9
ATOM 14684 N N . PRO A 1 27 ? 13.808 -3.291 -1.134 1.00 74.10 27 PRO A N 9
ATOM 14685 C CA . PRO A 1 27 ? 13.575 -4.651 -0.597 1.00 13.33 27 PRO A CA 9
ATOM 14686 C C . PRO A 1 27 ? 12.069 -4.962 -0.442 1.00 51.53 27 PRO A C 9
ATOM 14687 O O . PRO A 1 27 ? 11.252 -4.044 -0.231 1.00 54.42 27 PRO A O 9
ATOM 14698 N N . GLY A 1 28 ? 11.723 -6.260 -0.540 1.00 74.53 28 GLY A N 9
ATOM 14699 C CA . GLY A 1 28 ? 10.347 -6.726 -0.334 1.00 33.25 28 GLY A CA 9
ATOM 14700 C C . GLY A 1 28 ? 9.995 -6.835 1.145 1.00 65.20 28 GLY A C 9
ATOM 14701 O O . GLY A 1 28 ? 9.633 -7.904 1.638 1.00 53.21 28 GLY A O 9
ATOM 14705 N N . ARG A 1 29 ? 10.139 -5.708 1.846 1.00 52.53 29 ARG A N 9
ATOM 14706 C CA . ARG A 1 29 ? 9.857 -5.570 3.282 1.00 32.41 29 ARG A CA 9
ATOM 14707 C C . ARG A 1 29 ? 8.859 -4.424 3.461 1.00 23.04 29 ARG A C 9
ATOM 14708 O O . ARG A 1 29 ? 7.886 -4.531 4.212 1.00 75.44 29 ARG A O 9
ATOM 14729 N N . TYR A 1 30 ? 9.140 -3.322 2.749 1.00 33.54 30 TYR A N 9
ATOM 14730 C CA . TYR A 1 30 ? 8.312 -2.110 2.769 1.00 14.22 30 TYR A CA 9
ATOM 14731 C C . TYR A 1 30 ? 7.230 -2.165 1.678 1.00 33.41 30 TYR A C 9
ATOM 14732 O O . TYR A 1 30 ? 6.249 -1.433 1.739 1.00 73.11 30 TYR A O 9
ATOM 14750 N N . ILE A 1 31 ? 7.431 -3.040 0.682 1.00 12.32 31 ILE A N 9
ATOM 14751 C CA . ILE A 1 31 ? 6.486 -3.233 -0.432 1.00 24.31 31 ILE A CA 9
ATOM 14752 C C . ILE A 1 31 ? 5.710 -4.536 -0.187 1.00 71.40 31 ILE A C 9
ATOM 14753 O O . ILE A 1 31 ? 6.316 -5.591 0.048 1.00 21.12 31 ILE A O 9
ATOM 14769 N N . ARG A 1 32 ? 4.374 -4.439 -0.206 1.00 32.41 32 ARG A N 9
ATOM 14770 C CA . ARG A 1 32 ? 3.468 -5.581 -0.047 1.00 73.53 32 ARG A CA 9
ATOM 14771 C C . ARG A 1 32 ? 2.214 -5.376 -0.921 1.00 25.15 32 ARG A C 9
ATOM 14772 O O . ARG A 1 32 ? 1.842 -4.246 -1.225 1.00 71.34 32 ARG A O 9
ATOM 14793 N N . THR A 1 33 ? 1.583 -6.489 -1.324 1.00 72.22 33 THR A N 9
ATOM 14794 C CA . THR A 1 33 ? 0.309 -6.498 -2.054 1.00 11.42 33 THR A CA 9
ATOM 14795 C C . THR A 1 33 ? -0.822 -7.037 -1.145 1.00 60.51 33 THR A C 9
ATOM 14796 O O . THR A 1 33 ? -0.626 -8.016 -0.407 1.00 41.53 33 THR A O 9
ATOM 14807 N N . ALA A 1 34 ? -1.985 -6.372 -1.193 1.00 64.23 34 ALA A N 9
ATOM 14808 C CA . ALA A 1 34 ? -3.222 -6.827 -0.541 1.00 34.14 34 ALA A CA 9
ATOM 14809 C C . ALA A 1 34 ? -4.219 -7.262 -1.623 1.00 33.44 34 ALA A C 9
ATOM 14810 O O . ALA A 1 34 ? -4.659 -6.440 -2.441 1.00 20.52 34 ALA A O 9
ATOM 14817 N N . THR A 1 35 ? -4.526 -8.569 -1.651 1.00 74.44 35 THR A N 9
ATOM 14818 C CA . THR A 1 35 ? -5.494 -9.154 -2.600 1.00 61.43 35 THR A CA 9
ATOM 14819 C C . THR A 1 35 ? -6.678 -9.790 -1.839 1.00 44.22 35 THR A C 9
ATOM 14820 O O . THR A 1 35 ? -7.760 -9.980 -2.406 1.00 74.51 35 THR A O 9
ATOM 14831 N N . SER A 1 36 ? -6.462 -10.089 -0.542 1.00 73.04 36 SER A N 9
ATOM 14832 C CA . SER A 1 36 ? -7.460 -10.732 0.330 1.00 44.22 36 SER A CA 9
ATOM 14833 C C . SER A 1 36 ? -7.274 -10.297 1.805 1.00 43.33 36 SER A C 9
ATOM 14834 O O . SER A 1 36 ? -6.265 -9.655 2.167 1.00 4.43 36 SER A O 9
ATOM 14842 N N . SER A 1 37 ? -8.266 -10.671 2.640 1.00 33.45 37 SER A N 9
ATOM 14843 C CA . SER A 1 37 ? -8.263 -10.444 4.100 1.00 24.02 37 SER A CA 9
ATOM 14844 C C . SER A 1 37 ? -7.039 -11.086 4.776 1.00 43.44 37 SER A C 9
ATOM 14845 O O . SER A 1 37 ? -6.530 -10.560 5.774 1.00 34.51 37 SER A O 9
ATOM 14853 N N . GLN A 1 38 ? -6.581 -12.216 4.201 1.00 23.12 38 GLN A N 9
ATOM 14854 C CA . GLN A 1 38 ? -5.403 -12.958 4.674 1.00 30.30 38 GLN A CA 9
ATOM 14855 C C . GLN A 1 38 ? -4.162 -12.045 4.657 1.00 2.30 38 GLN A C 9
ATOM 14856 O O . GLN A 1 38 ? -3.419 -11.970 5.646 1.00 42.24 38 GLN A O 9
ATOM 14870 N N . ASP A 1 39 ? -3.988 -11.326 3.523 1.00 22.34 39 ASP A N 9
ATOM 14871 C CA . ASP A 1 39 ? -2.903 -10.341 3.345 1.00 3.30 39 ASP A CA 9
ATOM 14872 C C . ASP A 1 39 ? -3.017 -9.212 4.366 1.00 41.52 39 ASP A C 9
ATOM 14873 O O . ASP A 1 39 ? -2.079 -8.983 5.116 1.00 42.45 39 ASP A O 9
ATOM 14882 N N . ILE A 1 40 ? -4.208 -8.562 4.399 1.00 30.24 40 ILE A N 9
ATOM 14883 C CA . ILE A 1 40 ? -4.483 -7.371 5.241 1.00 50.22 40 ILE A CA 9
ATOM 14884 C C . ILE A 1 40 ? -4.073 -7.615 6.704 1.00 42.20 40 ILE A C 9
ATOM 14885 O O . ILE A 1 40 ? -3.174 -6.941 7.234 1.00 71.02 40 ILE A O 9
ATOM 14901 N N . ARG A 1 41 ? -4.696 -8.652 7.301 1.00 24.11 41 ARG A N 9
ATOM 14902 C CA . ARG A 1 41 ? -4.480 -9.035 8.701 1.00 22.00 41 ARG A CA 9
ATOM 14903 C C . ARG A 1 41 ? -2.996 -9.342 8.991 1.00 73.54 41 ARG A C 9
ATOM 14904 O O . ARG A 1 41 ? -2.540 -9.101 10.099 1.00 5.50 41 ARG A O 9
ATOM 14925 N N . ASP A 1 42 ? -2.256 -9.852 7.982 1.00 63.41 42 ASP A N 9
ATOM 14926 C CA . ASP A 1 42 ? -0.810 -10.154 8.102 1.00 64.41 42 ASP A CA 9
ATOM 14927 C C . ASP A 1 42 ? 0.058 -8.872 7.991 1.00 14.44 42 ASP A C 9
ATOM 14928 O O . ASP A 1 42 ? 1.100 -8.759 8.656 1.00 31.21 42 ASP A O 9
ATOM 14937 N N . ILE A 1 43 ? -0.387 -7.919 7.142 1.00 15.04 43 ILE A N 9
ATOM 14938 C CA . ILE A 1 43 ? 0.321 -6.641 6.879 1.00 41.21 43 ILE A CA 9
ATOM 14939 C C . ILE A 1 43 ? 0.434 -5.816 8.168 1.00 44.42 43 ILE A C 9
ATOM 14940 O O . ILE A 1 43 ? 1.527 -5.446 8.628 1.00 42.03 43 ILE A O 9
ATOM 14956 N N . ILE A 1 44 ? -0.728 -5.573 8.758 1.00 41.24 44 ILE A N 9
ATOM 14957 C CA . ILE A 1 44 ? -0.876 -4.733 9.935 1.00 51.22 44 ILE A CA 9
ATOM 14958 C C . ILE A 1 44 ? -0.436 -5.491 11.206 1.00 42.14 44 ILE A C 9
ATOM 14959 O O . ILE A 1 44 ? -0.037 -4.869 12.192 1.00 41.30 44 ILE A O 9
ATOM 14975 N N . LYS A 1 45 ? -0.460 -6.844 11.135 1.00 22.32 45 LYS A N 9
ATOM 14976 C CA . LYS A 1 45 ? 0.160 -7.722 12.159 1.00 63.50 45 LYS A CA 9
ATOM 14977 C C . LYS A 1 45 ? 1.658 -7.390 12.307 1.00 34.14 45 LYS A C 9
ATOM 14978 O O . LYS A 1 45 ? 2.215 -7.444 13.407 1.00 51.43 45 LYS A O 9
ATOM 14997 N N . SER A 1 46 ? 2.297 -7.069 11.169 1.00 33.54 46 SER A N 9
ATOM 14998 C CA . SER A 1 46 ? 3.695 -6.631 11.127 1.00 11.32 46 SER A CA 9
ATOM 14999 C C . SER A 1 46 ? 3.800 -5.170 11.606 1.00 71.44 46 SER A C 9
ATOM 15000 O O . SER A 1 46 ? 4.711 -4.828 12.367 1.00 74.30 46 SER A O 9
ATOM 15008 N N . MET A 1 47 ? 2.818 -4.322 11.193 1.00 22.12 47 MET A N 9
ATOM 15009 C CA . MET A 1 47 ? 2.825 -2.869 11.508 1.00 54.01 47 MET A CA 9
ATOM 15010 C C . MET A 1 47 ? 2.525 -2.595 12.997 1.00 51.40 47 MET A C 9
ATOM 15011 O O . MET A 1 47 ? 2.699 -1.462 13.457 1.00 12.04 47 MET A O 9
ATOM 15025 N N . LYS A 1 48 ? 2.055 -3.634 13.724 1.00 14.32 48 LYS A N 9
ATOM 15026 C CA . LYS A 1 48 ? 1.889 -3.597 15.200 1.00 72.01 48 LYS A CA 9
ATOM 15027 C C . LYS A 1 48 ? 3.204 -3.215 15.900 1.00 11.45 48 LYS A C 9
ATOM 15028 O O . LYS A 1 48 ? 3.203 -2.514 16.911 1.00 33.45 48 LYS A O 9
ATOM 15047 N N . ASP A 1 49 ? 4.312 -3.743 15.373 1.00 11.40 49 ASP A N 9
ATOM 15048 C CA . ASP A 1 49 ? 5.662 -3.497 15.914 1.00 74.23 49 ASP A CA 9
ATOM 15049 C C . ASP A 1 49 ? 6.414 -2.433 15.101 1.00 24.50 49 ASP A C 9
ATOM 15050 O O . ASP A 1 49 ? 7.179 -1.647 15.673 1.00 62.14 49 ASP A O 9
ATOM 15059 N N . ASN A 1 50 ? 6.183 -2.417 13.770 1.00 44.02 50 ASN A N 9
ATOM 15060 C CA . ASN A 1 50 ? 6.922 -1.535 12.833 1.00 43.20 50 ASN A CA 9
ATOM 15061 C C . ASN A 1 50 ? 6.695 -0.054 13.170 1.00 12.43 50 ASN A C 9
ATOM 15062 O O . ASN A 1 50 ? 5.552 0.388 13.262 1.00 73.11 50 ASN A O 9
ATOM 15073 N N . GLY A 1 51 ? 7.802 0.680 13.382 1.00 22.12 51 GLY A N 9
ATOM 15074 C CA . GLY A 1 51 ? 7.791 2.150 13.472 1.00 42.32 51 GLY A CA 9
ATOM 15075 C C . GLY A 1 51 ? 8.320 2.771 12.190 1.00 61.45 51 GLY A C 9
ATOM 15076 O O . GLY A 1 51 ? 8.944 3.833 12.200 1.00 32.24 51 GLY A O 9
ATOM 15080 N N . LYS A 1 52 ? 8.025 2.088 11.076 1.00 60.21 52 LYS A N 9
ATOM 15081 C CA . LYS A 1 52 ? 8.605 2.356 9.751 1.00 43.24 52 LYS A CA 9
ATOM 15082 C C . LYS A 1 52 ? 7.492 2.757 8.754 1.00 3.02 52 LYS A C 9
ATOM 15083 O O . LYS A 1 52 ? 6.304 2.715 9.107 1.00 2.13 52 LYS A O 9
ATOM 15102 N N . PRO A 1 53 ? 7.849 3.182 7.494 1.00 13.13 53 PRO A N 9
ATOM 15103 C CA . PRO A 1 53 ? 6.869 3.304 6.400 1.00 31.12 53 PRO A CA 9
ATOM 15104 C C . PRO A 1 53 ? 6.488 1.931 5.825 1.00 61.32 53 PRO A C 9
ATOM 15105 O O . PRO A 1 53 ? 7.100 0.903 6.155 1.00 43.42 53 PRO A O 9
ATOM 15116 N N . LEU A 1 54 ? 5.474 1.934 4.969 1.00 64.34 54 LEU A N 9
ATOM 15117 C CA . LEU A 1 54 ? 5.042 0.742 4.241 1.00 5.24 54 LEU A CA 9
ATOM 15118 C C . LEU A 1 54 ? 4.300 1.200 2.974 1.00 71.32 54 LEU A C 9
ATOM 15119 O O . LEU A 1 54 ? 3.893 2.356 2.877 1.00 13.01 54 LEU A O 9
ATOM 15135 N N . VAL A 1 55 ? 4.128 0.289 2.018 1.00 74.11 55 VAL A N 9
ATOM 15136 C CA . VAL A 1 55 ? 3.457 0.561 0.737 1.00 25.05 55 VAL A CA 9
ATOM 15137 C C . VAL A 1 55 ? 2.615 -0.670 0.393 1.00 33.21 55 VAL A C 9
ATOM 15138 O O . VAL A 1 55 ? 3.164 -1.728 0.074 1.00 11.40 55 VAL A O 9
ATOM 15151 N N . VAL A 1 56 ? 1.289 -0.538 0.507 1.00 74.51 56 VAL A N 9
ATOM 15152 C CA . VAL A 1 56 ? 0.350 -1.628 0.217 1.00 45.34 56 VAL A CA 9
ATOM 15153 C C . VAL A 1 56 ? -0.370 -1.362 -1.115 1.00 33.13 56 VAL A C 9
ATOM 15154 O O . VAL A 1 56 ? -1.197 -0.451 -1.220 1.00 35.04 56 VAL A O 9
ATOM 15167 N N . PHE A 1 57 ? -0.018 -2.164 -2.126 1.00 42.51 57 PHE A N 9
ATOM 15168 C CA . PHE A 1 57 ? -0.646 -2.142 -3.446 1.00 61.34 57 PHE A CA 9
ATOM 15169 C C . PHE A 1 57 ? -1.935 -2.983 -3.408 1.00 51.13 57 PHE A C 9
ATOM 15170 O O . PHE A 1 57 ? -1.874 -4.196 -3.175 1.00 15.21 57 PHE A O 9
ATOM 15187 N N . VAL A 1 58 ? -3.095 -2.337 -3.630 1.00 15.32 58 VAL A N 9
ATOM 15188 C CA . VAL A 1 58 ? -4.396 -3.033 -3.669 1.00 25.02 58 VAL A CA 9
ATOM 15189 C C . VAL A 1 58 ? -4.519 -3.759 -5.027 1.00 12.33 58 VAL A C 9
ATOM 15190 O O . VAL A 1 58 ? -5.084 -3.241 -5.996 1.00 23.45 58 VAL A O 9
ATOM 15203 N N . ASN A 1 59 ? -3.924 -4.957 -5.090 1.00 24.44 59 ASN A N 9
ATOM 15204 C CA . ASN A 1 59 ? -3.773 -5.728 -6.334 1.00 64.13 59 ASN A CA 9
ATOM 15205 C C . ASN A 1 59 ? -4.832 -6.840 -6.399 1.00 0.13 59 ASN A C 9
ATOM 15206 O O . ASN A 1 59 ? -4.696 -7.860 -5.724 1.00 51.50 59 ASN A O 9
ATOM 15217 N N . GLY A 1 60 ? -5.884 -6.617 -7.214 1.00 54.23 60 GLY A N 9
ATOM 15218 C CA . GLY A 1 60 ? -6.937 -7.615 -7.431 1.00 33.34 60 GLY A CA 9
ATOM 15219 C C . GLY A 1 60 ? -7.743 -7.880 -6.164 1.00 21.43 60 GLY A C 9
ATOM 15220 O O . GLY A 1 60 ? -7.855 -9.025 -5.709 1.00 61.52 60 GLY A O 9
ATOM 15224 N N . ALA A 1 61 ? -8.284 -6.799 -5.594 1.00 72.22 61 ALA A N 9
ATOM 15225 C CA . ALA A 1 61 ? -9.045 -6.833 -4.330 1.00 1.33 61 ALA A CA 9
ATOM 15226 C C . ALA A 1 61 ? -10.342 -6.023 -4.476 1.00 33.41 61 ALA A C 9
ATOM 15227 O O . ALA A 1 61 ? -10.629 -5.479 -5.549 1.00 51.50 61 ALA A O 9
ATOM 15234 N N . SER A 1 62 ? -11.115 -5.942 -3.387 1.00 45.34 62 SER A N 9
ATOM 15235 C CA . SER A 1 62 ? -12.438 -5.297 -3.365 1.00 72.32 62 SER A CA 9
ATOM 15236 C C . SER A 1 62 ? -12.420 -4.057 -2.436 1.00 24.45 62 SER A C 9
ATOM 15237 O O . SER A 1 62 ? -11.440 -3.815 -1.701 1.00 5.12 62 SER A O 9
ATOM 15245 N N . GLN A 1 63 ? -13.522 -3.273 -2.481 1.00 3.25 63 GLN A N 9
ATOM 15246 C CA . GLN A 1 63 ? -13.752 -2.140 -1.567 1.00 14.55 63 GLN A CA 9
ATOM 15247 C C . GLN A 1 63 ? -13.894 -2.637 -0.114 1.00 54.44 63 GLN A C 9
ATOM 15248 O O . GLN A 1 63 ? -13.557 -1.914 0.832 1.00 3.21 63 GLN A O 9
ATOM 15262 N N . ASN A 1 64 ? -14.390 -3.886 0.034 1.00 34.03 64 ASN A N 9
ATOM 15263 C CA . ASN A 1 64 ? -14.385 -4.621 1.315 1.00 70.31 64 ASN A CA 9
ATOM 15264 C C . ASN A 1 64 ? -12.969 -4.622 1.917 1.00 1.42 64 ASN A C 9
ATOM 15265 O O . ASN A 1 64 ? -12.784 -4.203 3.053 1.00 21.41 64 ASN A O 9
ATOM 15276 N N . ASP A 1 65 ? -11.975 -4.988 1.087 1.00 51.15 65 ASP A N 9
ATOM 15277 C CA . ASP A 1 65 ? -10.564 -5.101 1.510 1.00 60.22 65 ASP A CA 9
ATOM 15278 C C . ASP A 1 65 ? -9.981 -3.729 1.896 1.00 43.51 65 ASP A C 9
ATOM 15279 O O . ASP A 1 65 ? -9.216 -3.622 2.866 1.00 73.30 65 ASP A O 9
ATOM 15288 N N . VAL A 1 66 ? -10.349 -2.692 1.119 1.00 2.14 66 VAL A N 9
ATOM 15289 C CA . VAL A 1 66 ? -9.966 -1.295 1.411 1.00 5.43 66 VAL A CA 9
ATOM 15290 C C . VAL A 1 66 ? -10.450 -0.889 2.825 1.00 74.33 66 VAL A C 9
ATOM 15291 O O . VAL A 1 66 ? -9.660 -0.404 3.642 1.00 3.22 66 VAL A O 9
ATOM 15304 N N . ASN A 1 67 ? -11.739 -1.161 3.107 1.00 32.34 67 ASN A N 9
ATOM 15305 C CA . ASN A 1 67 ? -12.396 -0.794 4.383 1.00 52.20 67 ASN A CA 9
ATOM 15306 C C . ASN A 1 67 ? -11.811 -1.574 5.575 1.00 53.12 67 ASN A C 9
ATOM 15307 O O . ASN A 1 67 ? -11.610 -1.000 6.655 1.00 52.24 67 ASN A O 9
ATOM 15318 N N . GLU A 1 68 ? -11.507 -2.872 5.354 1.00 15.23 68 GLU A N 9
ATOM 15319 C CA . GLU A 1 68 ? -10.921 -3.738 6.393 1.00 44.50 68 GLU A CA 9
ATOM 15320 C C . GLU A 1 68 ? -9.521 -3.254 6.775 1.00 1.40 68 GLU A C 9
ATOM 15321 O O . GLU A 1 68 ? -9.194 -3.194 7.957 1.00 30.24 68 GLU A O 9
ATOM 15333 N N . PHE A 1 69 ? -8.723 -2.892 5.750 1.00 25.54 69 PHE A N 9
ATOM 15334 C CA . PHE A 1 69 ? -7.359 -2.367 5.937 1.00 11.13 69 PHE A CA 9
ATOM 15335 C C . PHE A 1 69 ? -7.379 -1.115 6.827 1.00 64.30 69 PHE A C 9
ATOM 15336 O O . PHE A 1 69 ? -6.617 -1.019 7.792 1.00 31.12 69 PHE A O 9
ATOM 15353 N N . GLN A 1 70 ? -8.262 -0.169 6.463 1.00 52.52 70 GLN A N 9
ATOM 15354 C CA . GLN A 1 70 ? -8.495 1.067 7.221 1.00 3.44 70 GLN A CA 9
ATOM 15355 C C . GLN A 1 70 ? -8.832 0.785 8.710 1.00 32.35 70 GLN A C 9
ATOM 15356 O O . GLN A 1 70 ? -8.275 1.438 9.594 1.00 14.10 70 GLN A O 9
ATOM 15370 N N . ASN A 1 71 ? -9.695 -0.227 8.962 1.00 72.55 71 ASN A N 9
ATOM 15371 C CA . ASN A 1 71 ? -10.118 -0.621 10.338 1.00 53.14 71 ASN A CA 9
ATOM 15372 C C . ASN A 1 71 ? -8.949 -1.195 11.160 1.00 25.32 71 ASN A C 9
ATOM 15373 O O . ASN A 1 71 ? -8.630 -0.691 12.251 1.00 42.12 71 ASN A O 9
ATOM 15384 N N . GLU A 1 72 ? -8.364 -2.283 10.640 1.00 53.22 72 GLU A N 9
ATOM 15385 C CA . GLU A 1 72 ? -7.220 -2.963 11.261 1.00 12.15 72 GLU A CA 9
ATOM 15386 C C . GLU A 1 72 ? -6.066 -1.987 11.602 1.00 63.41 72 GLU A C 9
ATOM 15387 O O . GLU A 1 72 ? -5.476 -2.081 12.676 1.00 35.43 72 GLU A O 9
ATOM 15399 N N . ALA A 1 73 ? -5.760 -1.048 10.692 1.00 51.51 73 ALA A N 9
ATOM 15400 C CA . ALA A 1 73 ? -4.691 -0.050 10.910 1.00 21.33 73 ALA A CA 9
ATOM 15401 C C . ALA A 1 73 ? -5.046 0.971 12.007 1.00 41.14 73 ALA A C 9
ATOM 15402 O O . ALA A 1 73 ? -4.260 1.185 12.945 1.00 13.23 73 ALA A O 9
ATOM 15409 N N . LYS A 1 74 ? -6.245 1.582 11.886 1.00 2.31 74 LYS A N 9
ATOM 15410 C CA . LYS A 1 74 ? -6.701 2.657 12.798 1.00 23.05 74 LYS A CA 9
ATOM 15411 C C . LYS A 1 74 ? -6.840 2.169 14.259 1.00 14.31 74 LYS A C 9
ATOM 15412 O O . LYS A 1 74 ? -6.651 2.958 15.191 1.00 42.23 74 LYS A O 9
ATOM 15431 N N . LYS A 1 75 ? -7.131 0.856 14.460 1.00 34.43 75 LYS A N 9
ATOM 15432 C CA . LYS A 1 75 ? -7.287 0.281 15.820 1.00 64.35 75 LYS A CA 9
ATOM 15433 C C . LYS A 1 75 ? -5.922 0.060 16.505 1.00 24.44 75 LYS A C 9
ATOM 15434 O O . LYS A 1 75 ? -5.833 0.052 17.736 1.00 34.12 75 LYS A O 9
ATOM 15453 N N . GLU A 1 76 ? -4.869 -0.125 15.687 1.00 1.32 76 GLU A N 9
ATOM 15454 C CA . GLU A 1 76 ? -3.479 -0.239 16.172 1.00 65.44 76 GLU A CA 9
ATOM 15455 C C . GLU A 1 76 ? -2.844 1.156 16.349 1.00 75.24 76 GLU A C 9
ATOM 15456 O O . GLU A 1 76 ? -1.725 1.271 16.858 1.00 42.11 76 GLU A O 9
ATOM 15468 N N . GLY A 1 77 ? -3.579 2.200 15.929 1.00 10.32 77 GLY A N 9
ATOM 15469 C CA . GLY A 1 77 ? -3.059 3.566 15.898 1.00 55.00 77 GLY A CA 9
ATOM 15470 C C . GLY A 1 77 ? -2.034 3.808 14.790 1.00 41.55 77 GLY A C 9
ATOM 15471 O O . GLY A 1 77 ? -1.315 4.814 14.822 1.00 74.11 77 GLY A O 9
ATOM 15475 N N . VAL A 1 78 ? -1.957 2.876 13.817 1.00 5.32 78 VAL A N 9
ATOM 15476 C CA . VAL A 1 78 ? -1.078 3.017 12.648 1.00 54.50 78 VAL A CA 9
ATOM 15477 C C . VAL A 1 78 ? -1.705 4.027 11.674 1.00 1.31 78 VAL A C 9
ATOM 15478 O O . VAL A 1 78 ? -2.900 3.939 11.354 1.00 54.45 78 VAL A O 9
ATOM 15491 N N . SER A 1 79 ? -0.887 4.982 11.218 1.00 3.23 79 SER A N 9
ATOM 15492 C CA . SER A 1 79 ? -1.307 5.981 10.238 1.00 75.42 79 SER A CA 9
ATOM 15493 C C . SER A 1 79 ? -1.333 5.315 8.841 1.00 53.44 79 SER A C 9
ATOM 15494 O O . SER A 1 79 ? -0.522 4.426 8.562 1.00 51.12 79 SER A O 9
ATOM 15502 N N . TYR A 1 80 ? -2.280 5.718 7.986 1.00 32.05 80 TYR A N 9
ATOM 15503 C CA . TYR A 1 80 ? -2.404 5.203 6.609 1.00 24.42 80 TYR A CA 9
ATOM 15504 C C . TYR A 1 80 ? -2.919 6.329 5.709 1.00 23.24 80 TYR A C 9
ATOM 15505 O O . TYR A 1 80 ? -3.836 7.077 6.094 1.00 61.43 80 TYR A O 9
ATOM 15523 N N . ASP A 1 81 ? -2.310 6.457 4.531 1.00 70.35 81 ASP A N 9
ATOM 15524 C CA . ASP A 1 81 ? -2.582 7.537 3.583 1.00 4.41 81 ASP A CA 9
ATOM 15525 C C . ASP A 1 81 ? -3.145 6.928 2.291 1.00 53.10 81 ASP A C 9
ATOM 15526 O O . ASP A 1 81 ? -2.453 6.168 1.611 1.00 22.45 81 ASP A O 9
ATOM 15535 N N . VAL A 1 82 ? -4.411 7.260 1.972 1.00 12.34 82 VAL A N 9
ATOM 15536 C CA . VAL A 1 82 ? -5.170 6.622 0.879 1.00 31.12 82 VAL A CA 9
ATOM 15537 C C . VAL A 1 82 ? -4.895 7.345 -0.463 1.00 71.43 82 VAL A C 9
ATOM 15538 O O . VAL A 1 82 ? -5.496 8.378 -0.782 1.00 31.24 82 VAL A O 9
ATOM 15551 N N . LEU A 1 83 ? -3.948 6.779 -1.223 1.00 15.20 83 LEU A N 9
ATOM 15552 C CA . LEU A 1 83 ? -3.505 7.304 -2.523 1.00 4.22 83 LEU A CA 9
ATOM 15553 C C . LEU A 1 83 ? -4.389 6.731 -3.649 1.00 71.44 83 LEU A C 9
ATOM 15554 O O . LEU A 1 83 ? -4.184 5.607 -4.103 1.00 62.53 83 LEU A O 9
ATOM 15570 N N . LYS A 1 84 ? -5.401 7.504 -4.065 1.00 44.53 84 LYS A N 9
ATOM 15571 C CA . LYS A 1 84 ? -6.282 7.128 -5.182 1.00 32.01 84 LYS A CA 9
ATOM 15572 C C . LYS A 1 84 ? -5.828 7.868 -6.446 1.00 60.11 84 LYS A C 9
ATOM 15573 O O . LYS A 1 84 ? -6.087 9.070 -6.600 1.00 0.30 84 LYS A O 9
ATOM 15592 N N . SER A 1 85 ? -5.117 7.150 -7.319 1.00 4.11 85 SER A N 9
ATOM 15593 C CA . SER A 1 85 ? -4.604 7.705 -8.576 1.00 24.24 85 SER A CA 9
ATOM 15594 C C . SER A 1 85 ? -4.342 6.579 -9.586 1.00 5.30 85 SER A C 9
ATOM 15595 O O . SER A 1 85 ? -3.904 5.494 -9.213 1.00 74.44 85 SER A O 9
ATOM 15603 N N . THR A 1 86 ? -4.620 6.862 -10.862 1.00 34.12 86 THR A N 9
ATOM 15604 C CA . THR A 1 86 ? -4.302 5.976 -11.986 1.00 32.23 86 THR A CA 9
ATOM 15605 C C . THR A 1 86 ? -3.262 6.679 -12.871 1.00 71.42 86 THR A C 9
ATOM 15606 O O . THR A 1 86 ? -3.622 7.459 -13.765 1.00 22.02 86 THR A O 9
ATOM 15617 N N . ASP A 1 87 ? -1.976 6.436 -12.577 1.00 54.32 87 ASP A N 9
ATOM 15618 C CA . ASP A 1 87 ? -0.847 7.067 -13.280 1.00 2.12 87 ASP A CA 9
ATOM 15619 C C . ASP A 1 87 ? 0.424 6.264 -12.945 1.00 41.42 87 ASP A C 9
ATOM 15620 O O . ASP A 1 87 ? 0.838 6.254 -11.785 1.00 32.42 87 ASP A O 9
ATOM 15629 N N . PRO A 1 88 ? 1.077 5.593 -13.944 1.00 61.00 88 PRO A N 9
ATOM 15630 C CA . PRO A 1 88 ? 2.207 4.672 -13.677 1.00 40.34 88 PRO A CA 9
ATOM 15631 C C . PRO A 1 88 ? 3.408 5.359 -13.005 1.00 2.45 88 PRO A C 9
ATOM 15632 O O . PRO A 1 88 ? 3.993 4.802 -12.073 1.00 15.34 88 PRO A O 9
ATOM 15643 N N . GLU A 1 89 ? 3.747 6.590 -13.433 1.00 2.14 89 GLU A N 9
ATOM 15644 C CA . GLU A 1 89 ? 4.974 7.258 -12.960 1.00 52.44 89 GLU A CA 9
ATOM 15645 C C . GLU A 1 89 ? 4.717 8.055 -11.674 1.00 74.32 89 GLU A C 9
ATOM 15646 O O . GLU A 1 89 ? 5.650 8.278 -10.892 1.00 42.45 89 GLU A O 9
ATOM 15658 N N . GLU A 1 90 ? 3.450 8.486 -11.459 1.00 23.42 90 GLU A N 9
ATOM 15659 C CA . GLU A 1 90 ? 3.076 9.228 -10.245 1.00 12.45 90 GLU A CA 9
ATOM 15660 C C . GLU A 1 90 ? 2.978 8.280 -9.051 1.00 43.35 90 GLU A C 9
ATOM 15661 O O . GLU A 1 90 ? 3.481 8.587 -7.976 1.00 31.03 90 GLU A O 9
ATOM 15673 N N . LEU A 1 91 ? 2.347 7.110 -9.258 1.00 12.43 91 LEU A N 9
ATOM 15674 C CA . LEU A 1 91 ? 2.254 6.088 -8.201 1.00 14.00 91 LEU A CA 9
ATOM 15675 C C . LEU A 1 91 ? 3.675 5.651 -7.787 1.00 15.25 91 LEU A C 9
ATOM 15676 O O . LEU A 1 91 ? 3.950 5.465 -6.610 1.00 64.21 91 LEU A O 9
ATOM 15692 N N . THR A 1 92 ? 4.584 5.574 -8.786 1.00 53.34 92 THR A N 9
ATOM 15693 C CA . THR A 1 92 ? 6.012 5.283 -8.566 1.00 3.52 92 THR A CA 9
ATOM 15694 C C . THR A 1 92 ? 6.713 6.419 -7.780 1.00 22.21 92 THR A C 9
ATOM 15695 O O . THR A 1 92 ? 7.507 6.142 -6.876 1.00 4.32 92 THR A O 9
ATOM 15706 N N . GLN A 1 93 ? 6.394 7.693 -8.115 1.00 23.34 93 GLN A N 9
ATOM 15707 C CA . GLN A 1 93 ? 7.059 8.860 -7.500 1.00 20.33 93 GLN A CA 9
ATOM 15708 C C . GLN A 1 93 ? 6.612 9.035 -6.039 1.00 15.11 93 GLN A C 9
ATOM 15709 O O . GLN A 1 93 ? 7.402 9.476 -5.207 1.00 21.24 93 GLN A O 9
ATOM 15723 N N . ARG A 1 94 ? 5.347 8.651 -5.740 1.00 3.32 94 ARG A N 9
ATOM 15724 C CA . ARG A 1 94 ? 4.774 8.753 -4.389 1.00 30.21 94 ARG A CA 9
ATOM 15725 C C . ARG A 1 94 ? 5.368 7.666 -3.478 1.00 44.53 94 ARG A C 9
ATOM 15726 O O . ARG A 1 94 ? 5.679 7.928 -2.320 1.00 3.51 94 ARG A O 9
ATOM 15747 N N . VAL A 1 95 ? 5.528 6.450 -4.037 1.00 3.32 95 VAL A N 9
ATOM 15748 C CA . VAL A 1 95 ? 6.152 5.310 -3.337 1.00 73.44 95 VAL A CA 9
ATOM 15749 C C . VAL A 1 95 ? 7.634 5.612 -3.036 1.00 70.03 95 VAL A C 9
ATOM 15750 O O . VAL A 1 95 ? 8.089 5.445 -1.898 1.00 22.13 95 VAL A O 9
ATOM 15763 N N . ARG A 1 96 ? 8.359 6.122 -4.060 1.00 62.13 96 ARG A N 9
ATOM 15764 C CA . ARG A 1 96 ? 9.812 6.331 -3.975 1.00 2.52 96 ARG A CA 9
ATOM 15765 C C . ARG A 1 96 ? 10.152 7.424 -2.936 1.00 63.34 96 ARG A C 9
ATOM 15766 O O . ARG A 1 96 ? 11.023 7.215 -2.088 1.00 42.35 96 ARG A O 9
ATOM 15787 N N . GLU A 1 97 ? 9.423 8.568 -2.977 1.00 30.11 97 GLU A N 9
ATOM 15788 C CA . GLU A 1 97 ? 9.638 9.681 -2.034 1.00 33.42 97 GLU A CA 9
ATOM 15789 C C . GLU A 1 97 ? 9.274 9.257 -0.598 1.00 51.53 97 GLU A C 9
ATOM 15790 O O . GLU A 1 97 ? 10.025 9.553 0.333 1.00 63.41 97 GLU A O 9
ATOM 15802 N N . PHE A 1 98 ? 8.134 8.533 -0.445 1.00 2.11 98 PHE A N 9
ATOM 15803 C CA . PHE A 1 98 ? 7.619 8.054 0.856 1.00 50.43 98 PHE A CA 9
ATOM 15804 C C . PHE A 1 98 ? 8.650 7.192 1.608 1.00 41.41 98 PHE A C 9
ATOM 15805 O O . PHE A 1 98 ? 8.901 7.394 2.805 1.00 23.01 98 PHE A O 9
ATOM 15822 N N . LEU A 1 99 ? 9.262 6.258 0.874 1.00 25.42 99 LEU A N 9
ATOM 15823 C CA . LEU A 1 99 ? 10.239 5.305 1.430 1.00 51.22 99 LEU A CA 9
ATOM 15824 C C . LEU A 1 99 ? 11.582 5.979 1.755 1.00 12.42 99 LEU A C 9
ATOM 15825 O O . LEU A 1 99 ? 12.327 5.494 2.604 1.00 62.24 99 LEU A O 9
ATOM 15841 N N . LYS A 1 100 ? 11.878 7.099 1.074 1.00 51.45 100 LYS A N 9
ATOM 15842 C CA . LYS A 1 100 ? 13.122 7.850 1.300 1.00 23.22 100 LYS A CA 9
ATOM 15843 C C . LYS A 1 100 ? 12.971 8.863 2.453 1.00 23.32 100 LYS A C 9
ATOM 15844 O O . LYS A 1 100 ? 13.961 9.183 3.119 1.00 34.33 100 LYS A O 9
ATOM 15863 N N . THR A 1 101 ? 11.739 9.364 2.699 1.00 61.23 101 THR A N 9
ATOM 15864 C CA . THR A 1 101 ? 11.504 10.415 3.712 1.00 24.21 101 THR A CA 9
ATOM 15865 C C . THR A 1 101 ? 11.148 9.786 5.074 1.00 50.44 101 THR A C 9
ATOM 15866 O O . THR A 1 101 ? 11.808 10.060 6.081 1.00 11.11 101 THR A O 9
ATOM 15877 N N . ALA A 1 102 ? 10.131 8.906 5.086 1.00 52.40 102 ALA A N 9
ATOM 15878 C CA . ALA A 1 102 ? 9.666 8.225 6.307 1.00 43.22 102 ALA A CA 9
ATOM 15879 C C . ALA A 1 102 ? 10.597 7.047 6.644 1.00 11.31 102 ALA A C 9
ATOM 15880 O O . ALA A 1 102 ? 10.715 6.649 7.806 1.00 73.32 102 ALA A O 9
ATOM 15887 N N . GLY A 1 103 ? 11.255 6.500 5.597 1.00 71.12 103 GLY A N 9
ATOM 15888 C CA . GLY A 1 103 ? 12.236 5.415 5.753 1.00 13.44 103 GLY A CA 9
ATOM 15889 C C . GLY A 1 103 ? 13.610 5.896 6.189 1.00 41.44 103 GLY A C 9
ATOM 15890 O O . GLY A 1 103 ? 14.478 5.077 6.507 1.00 70.33 103 GLY A O 9
ATOM 15894 N N . SER A 1 104 ? 13.807 7.229 6.198 1.00 53.45 104 SER A N 9
ATOM 15895 C CA . SER A 1 104 ? 15.021 7.852 6.735 1.00 2.03 104 SER A CA 9
ATOM 15896 C C . SER A 1 104 ? 14.932 7.844 8.276 1.00 71.31 104 SER A C 9
ATOM 15897 O O . SER A 1 104 ? 14.527 8.829 8.902 1.00 13.15 104 SER A O 9
ATOM 15905 N N . LEU A 1 105 ? 15.239 6.676 8.861 1.00 50.14 105 LEU A N 9
ATOM 15906 C CA . LEU A 1 105 ? 15.223 6.457 10.315 1.00 50.43 105 LEU A CA 9
ATOM 15907 C C . LEU A 1 105 ? 16.649 6.184 10.790 1.00 72.55 105 LEU A C 9
ATOM 15908 O O . LEU A 1 105 ? 17.242 5.165 10.413 1.00 24.11 105 LEU A O 9
ATOM 15924 N N . GLU A 1 106 ? 17.187 7.123 11.599 1.00 11.14 106 GLU A N 9
ATOM 15925 C CA . GLU A 1 106 ? 18.556 7.069 12.145 1.00 43.10 106 GLU A CA 9
ATOM 15926 C C . GLU A 1 106 ? 19.597 7.048 11.006 1.00 74.32 106 GLU A C 9
ATOM 15927 O O . GLU A 1 106 ? 20.644 6.390 11.113 1.00 4.23 106 GLU A O 9
ATOM 15939 N N . HIS A 1 107 ? 19.299 7.846 9.953 1.00 51.23 107 HIS A N 9
ATOM 15940 C CA . HIS A 1 107 ? 20.069 7.896 8.697 1.00 3.52 107 HIS A CA 9
ATOM 15941 C C . HIS A 1 107 ? 21.533 8.318 8.971 1.00 63.14 107 HIS A C 9
ATOM 15942 O O . HIS A 1 107 ? 22.433 7.474 8.956 1.00 10.01 107 HIS A O 9
ATOM 15957 N N . HIS A 1 108 ? 21.752 9.619 9.234 1.00 71.31 108 HIS A N 9
ATOM 15958 C CA . HIS A 1 108 ? 23.068 10.173 9.634 1.00 52.24 108 HIS A CA 9
ATOM 15959 C C . HIS A 1 108 ? 22.831 11.377 10.557 1.00 61.45 108 HIS A C 9
ATOM 15960 O O . HIS A 1 108 ? 22.222 12.362 10.128 1.00 2.15 108 HIS A O 9
ATOM 15975 N N . HIS A 1 109 ? 23.297 11.267 11.819 1.00 43.01 109 HIS A N 9
ATOM 15976 C CA . HIS A 1 109 ? 23.185 12.327 12.847 1.00 24.12 109 HIS A CA 9
ATOM 15977 C C . HIS A 1 109 ? 21.714 12.761 13.056 1.00 63.15 109 HIS A C 9
ATOM 15978 O O . HIS A 1 109 ? 21.350 13.931 12.850 1.00 73.31 109 HIS A O 9
ATOM 15993 N N . HIS A 1 110 ? 20.866 11.789 13.437 1.00 11.41 110 HIS A N 9
ATOM 15994 C CA . HIS A 1 110 ? 19.453 12.051 13.731 1.00 2.31 110 HIS A CA 9
ATOM 15995 C C . HIS A 1 110 ? 19.317 12.673 15.134 1.00 22.10 110 HIS A C 9
ATOM 15996 O O . HIS A 1 110 ? 19.203 11.962 16.141 1.00 12.43 110 HIS A O 9
ATOM 16011 N N . HIS A 1 111 ? 19.406 14.011 15.170 1.00 1.35 111 HIS A N 9
ATOM 16012 C CA . HIS A 1 111 ? 19.194 14.813 16.390 1.00 45.54 111 HIS A CA 9
ATOM 16013 C C . HIS A 1 111 ? 17.727 14.676 16.868 1.00 32.31 111 HIS A C 9
ATOM 16014 O O . HIS A 1 111 ? 16.795 15.078 16.168 1.00 72.24 111 HIS A O 9
ATOM 16029 N N . HIS A 1 112 ? 17.546 14.083 18.053 1.00 53.42 112 HIS A N 9
ATOM 16030 C CA . HIS A 1 112 ? 16.225 13.721 18.590 1.00 45.50 112 HIS A CA 9
ATOM 16031 C C . HIS A 1 112 ? 16.108 14.202 20.059 1.00 51.33 112 HIS A C 9
ATOM 16032 O O . HIS A 1 112 ? 16.753 13.595 20.942 1.00 42.44 112 HIS A O 9
ATOM 16048 N N . MET A 1 1 ? 1.604 4.920 14.623 1.00 24.52 1 MET A N 10
ATOM 16049 C CA . MET A 1 1 ? 2.767 4.126 15.082 1.00 54.55 1 MET A CA 10
ATOM 16050 C C . MET A 1 1 ? 3.595 3.696 13.863 1.00 4.43 1 MET A C 10
ATOM 16051 O O . MET A 1 1 ? 4.697 4.207 13.638 1.00 23.00 1 MET A O 10
ATOM 16067 N N . GLY A 1 2 ? 3.035 2.769 13.070 1.00 32.35 2 GLY A N 10
ATOM 16068 C CA . GLY A 1 2 ? 3.590 2.390 11.769 1.00 2.14 2 GLY A CA 10
ATOM 16069 C C . GLY A 1 2 ? 2.803 3.071 10.661 1.00 41.51 2 GLY A C 10
ATOM 16070 O O . GLY A 1 2 ? 1.577 3.170 10.760 1.00 41.32 2 GLY A O 10
ATOM 16074 N N . LYS A 1 3 ? 3.487 3.532 9.607 1.00 33.32 3 LYS A N 10
ATOM 16075 C CA . LYS A 1 3 ? 2.876 4.398 8.582 1.00 14.43 3 LYS A CA 10
ATOM 16076 C C . LYS A 1 3 ? 2.918 3.713 7.204 1.00 52.43 3 LYS A C 10
ATOM 16077 O O . LYS A 1 3 ? 3.996 3.496 6.648 1.00 64.11 3 LYS A O 10
ATOM 16096 N N . VAL A 1 4 ? 1.729 3.345 6.681 1.00 32.00 4 VAL A N 10
ATOM 16097 C CA . VAL A 1 4 ? 1.575 2.680 5.369 1.00 63.24 4 VAL A CA 10
ATOM 16098 C C . VAL A 1 4 ? 1.133 3.704 4.310 1.00 62.34 4 VAL A C 10
ATOM 16099 O O . VAL A 1 4 ? 0.395 4.632 4.623 1.00 14.02 4 VAL A O 10
ATOM 16112 N N . LEU A 1 5 ? 1.608 3.532 3.070 1.00 43.01 5 LEU A N 10
ATOM 16113 C CA . LEU A 1 5 ? 1.051 4.190 1.888 1.00 22.13 5 LEU A CA 10
ATOM 16114 C C . LEU A 1 5 ? 0.253 3.136 1.096 1.00 55.30 5 LEU A C 10
ATOM 16115 O O . LEU A 1 5 ? 0.833 2.240 0.470 1.00 2.43 5 LEU A O 10
ATOM 16131 N N . LEU A 1 6 ? -1.078 3.230 1.168 1.00 51.33 6 LEU A N 10
ATOM 16132 C CA . LEU A 1 6 ? -2.003 2.286 0.529 1.00 34.42 6 LEU A CA 10
ATOM 16133 C C . LEU A 1 6 ? -2.270 2.759 -0.912 1.00 22.40 6 LEU A C 10
ATOM 16134 O O . LEU A 1 6 ? -3.021 3.718 -1.124 1.00 23.53 6 LEU A O 10
ATOM 16150 N N . VAL A 1 7 ? -1.637 2.094 -1.895 1.00 22.15 7 VAL A N 10
ATOM 16151 C CA . VAL A 1 7 ? -1.757 2.461 -3.313 1.00 33.12 7 VAL A CA 10
ATOM 16152 C C . VAL A 1 7 ? -2.964 1.731 -3.921 1.00 64.44 7 VAL A C 10
ATOM 16153 O O . VAL A 1 7 ? -2.942 0.507 -4.134 1.00 43.12 7 VAL A O 10
ATOM 16166 N N . ILE A 1 8 ? -4.030 2.504 -4.142 1.00 4.12 8 ILE A N 10
ATOM 16167 C CA . ILE A 1 8 ? -5.266 2.049 -4.770 1.00 14.13 8 ILE A CA 10
ATOM 16168 C C . ILE A 1 8 ? -5.344 2.633 -6.188 1.00 63.22 8 ILE A C 10
ATOM 16169 O O . ILE A 1 8 ? -5.103 3.828 -6.396 1.00 2.22 8 ILE A O 10
ATOM 16185 N N . SER A 1 9 ? -5.676 1.778 -7.150 1.00 13.45 9 SER A N 10
ATOM 16186 C CA . SER A 1 9 ? -5.962 2.177 -8.531 1.00 1.44 9 SER A CA 10
ATOM 16187 C C . SER A 1 9 ? -7.067 1.258 -9.042 1.00 71.24 9 SER A C 10
ATOM 16188 O O . SER A 1 9 ? -7.062 0.066 -8.726 1.00 44.23 9 SER A O 10
ATOM 16196 N N . THR A 1 10 ? -8.018 1.806 -9.806 1.00 51.43 10 THR A N 10
ATOM 16197 C CA . THR A 1 10 ? -9.060 1.004 -10.470 1.00 24.31 10 THR A CA 10
ATOM 16198 C C . THR A 1 10 ? -8.427 0.109 -11.573 1.00 13.31 10 THR A C 10
ATOM 16199 O O . THR A 1 10 ? -8.944 -0.968 -11.894 1.00 42.30 10 THR A O 10
ATOM 16210 N N . ASP A 1 11 ? -7.266 0.557 -12.093 1.00 2.03 11 ASP A N 10
ATOM 16211 C CA . ASP A 1 11 ? -6.530 -0.130 -13.166 1.00 55.20 11 ASP A CA 10
ATOM 16212 C C . ASP A 1 11 ? -5.365 -0.937 -12.572 1.00 24.11 11 ASP A C 10
ATOM 16213 O O . ASP A 1 11 ? -4.323 -0.369 -12.207 1.00 70.42 11 ASP A O 10
ATOM 16222 N N . THR A 1 12 ? -5.557 -2.263 -12.483 1.00 72.52 12 THR A N 10
ATOM 16223 C CA . THR A 1 12 ? -4.564 -3.212 -11.942 1.00 3.34 12 THR A CA 10
ATOM 16224 C C . THR A 1 12 ? -3.288 -3.275 -12.828 1.00 41.15 12 THR A C 10
ATOM 16225 O O . THR A 1 12 ? -2.210 -3.640 -12.345 1.00 20.31 12 THR A O 10
ATOM 16236 N N . ASN A 1 13 ? -3.438 -2.899 -14.124 1.00 63.31 13 ASN A N 10
ATOM 16237 C CA . ASN A 1 13 ? -2.308 -2.759 -15.076 1.00 34.43 13 ASN A CA 10
ATOM 16238 C C . ASN A 1 13 ? -1.290 -1.729 -14.552 1.00 51.33 13 ASN A C 10
ATOM 16239 O O . ASN A 1 13 ? -0.077 -1.919 -14.687 1.00 13.53 13 ASN A O 10
ATOM 16250 N N . ILE A 1 14 ? -1.813 -0.639 -13.950 1.00 41.44 14 ILE A N 10
ATOM 16251 C CA . ILE A 1 14 ? -0.991 0.445 -13.404 1.00 54.45 14 ILE A CA 10
ATOM 16252 C C . ILE A 1 14 ? -0.320 -0.022 -12.099 1.00 52.40 14 ILE A C 10
ATOM 16253 O O . ILE A 1 14 ? 0.885 0.153 -11.929 1.00 4.42 14 ILE A O 10
ATOM 16269 N N . ILE A 1 15 ? -1.125 -0.669 -11.218 1.00 22.52 15 ILE A N 10
ATOM 16270 C CA . ILE A 1 15 ? -0.664 -1.226 -9.918 1.00 34.35 15 ILE A CA 10
ATOM 16271 C C . ILE A 1 15 ? 0.523 -2.188 -10.123 1.00 31.35 15 ILE A C 10
ATOM 16272 O O . ILE A 1 15 ? 1.484 -2.177 -9.343 1.00 50.33 15 ILE A O 10
ATOM 16288 N N . SER A 1 16 ? 0.440 -2.982 -11.209 1.00 62.15 16 SER A N 10
ATOM 16289 C CA . SER A 1 16 ? 1.479 -3.933 -11.607 1.00 53.31 16 SER A CA 10
ATOM 16290 C C . SER A 1 16 ? 2.782 -3.198 -11.932 1.00 75.22 16 SER A C 10
ATOM 16291 O O . SER A 1 16 ? 3.808 -3.482 -11.328 1.00 51.41 16 SER A O 10
ATOM 16299 N N . SER A 1 17 ? 2.689 -2.209 -12.846 1.00 55.03 17 SER A N 10
ATOM 16300 C CA . SER A 1 17 ? 3.853 -1.464 -13.366 1.00 24.53 17 SER A CA 10
ATOM 16301 C C . SER A 1 17 ? 4.629 -0.768 -12.229 1.00 12.31 17 SER A C 10
ATOM 16302 O O . SER A 1 17 ? 5.859 -0.870 -12.136 1.00 64.12 17 SER A O 10
ATOM 16310 N N . VAL A 1 18 ? 3.863 -0.113 -11.347 1.00 45.31 18 VAL A N 10
ATOM 16311 C CA . VAL A 1 18 ? 4.381 0.650 -10.204 1.00 41.42 18 VAL A CA 10
ATOM 16312 C C . VAL A 1 18 ? 5.046 -0.285 -9.177 1.00 4.25 18 VAL A C 10
ATOM 16313 O O . VAL A 1 18 ? 6.103 0.041 -8.628 1.00 10.20 18 VAL A O 10
ATOM 16326 N N . GLN A 1 19 ? 4.417 -1.457 -8.955 1.00 22.21 19 GLN A N 10
ATOM 16327 C CA . GLN A 1 19 ? 4.916 -2.481 -8.022 1.00 54.14 19 GLN A CA 10
ATOM 16328 C C . GLN A 1 19 ? 6.278 -3.016 -8.488 1.00 62.55 19 GLN A C 10
ATOM 16329 O O . GLN A 1 19 ? 7.212 -3.086 -7.702 1.00 72.40 19 GLN A O 10
ATOM 16343 N N . GLU A 1 20 ? 6.354 -3.357 -9.789 1.00 74.04 20 GLU A N 10
ATOM 16344 C CA . GLU A 1 20 ? 7.553 -3.948 -10.420 1.00 51.14 20 GLU A CA 10
ATOM 16345 C C . GLU A 1 20 ? 8.747 -2.977 -10.363 1.00 43.15 20 GLU A C 10
ATOM 16346 O O . GLU A 1 20 ? 9.882 -3.397 -10.117 1.00 3.53 20 GLU A O 10
ATOM 16358 N N . ARG A 1 21 ? 8.466 -1.677 -10.572 1.00 54.02 21 ARG A N 10
ATOM 16359 C CA . ARG A 1 21 ? 9.491 -0.611 -10.519 1.00 42.21 21 ARG A CA 10
ATOM 16360 C C . ARG A 1 21 ? 9.956 -0.356 -9.076 1.00 74.22 21 ARG A C 10
ATOM 16361 O O . ARG A 1 21 ? 11.158 -0.232 -8.819 1.00 12.12 21 ARG A O 10
ATOM 16382 N N . ALA A 1 22 ? 8.988 -0.311 -8.147 1.00 5.40 22 ALA A N 10
ATOM 16383 C CA . ALA A 1 22 ? 9.247 -0.051 -6.721 1.00 12.41 22 ALA A CA 10
ATOM 16384 C C . ALA A 1 22 ? 10.055 -1.196 -6.074 1.00 43.04 22 ALA A C 10
ATOM 16385 O O . ALA A 1 22 ? 10.877 -0.950 -5.192 1.00 54.13 22 ALA A O 10
ATOM 16392 N N . LYS A 1 23 ? 9.793 -2.444 -6.515 1.00 5.30 23 LYS A N 10
ATOM 16393 C CA . LYS A 1 23 ? 10.574 -3.631 -6.109 1.00 21.54 23 LYS A CA 10
ATOM 16394 C C . LYS A 1 23 ? 11.967 -3.626 -6.756 1.00 13.21 23 LYS A C 10
ATOM 16395 O O . LYS A 1 23 ? 12.927 -4.116 -6.166 1.00 53.41 23 LYS A O 10
ATOM 16414 N N . HIS A 1 24 ? 12.066 -3.103 -7.992 1.00 62.40 24 HIS A N 10
ATOM 16415 C CA . HIS A 1 24 ? 13.360 -2.983 -8.694 1.00 1.42 24 HIS A CA 10
ATOM 16416 C C . HIS A 1 24 ? 14.262 -1.936 -7.990 1.00 33.13 24 HIS A C 10
ATOM 16417 O O . HIS A 1 24 ? 15.492 -1.977 -8.107 1.00 43.34 24 HIS A O 10
ATOM 16432 N N . ASN A 1 25 ? 13.630 -1.012 -7.243 1.00 74.34 25 ASN A N 10
ATOM 16433 C CA . ASN A 1 25 ? 14.331 -0.018 -6.417 1.00 42.53 25 ASN A CA 10
ATOM 16434 C C . ASN A 1 25 ? 14.695 -0.631 -5.045 1.00 24.43 25 ASN A C 10
ATOM 16435 O O . ASN A 1 25 ? 15.876 -0.801 -4.720 1.00 34.43 25 ASN A O 10
ATOM 16446 N N . TYR A 1 26 ? 13.660 -1.015 -4.277 1.00 14.21 26 TYR A N 10
ATOM 16447 C CA . TYR A 1 26 ? 13.781 -1.402 -2.852 1.00 65.41 26 TYR A CA 10
ATOM 16448 C C . TYR A 1 26 ? 13.657 -2.924 -2.673 1.00 32.03 26 TYR A C 10
ATOM 16449 O O . TYR A 1 26 ? 13.153 -3.605 -3.563 1.00 54.24 26 TYR A O 10
ATOM 16467 N N . PRO A 1 27 ? 14.123 -3.487 -1.502 1.00 72.34 27 PRO A N 10
ATOM 16468 C CA . PRO A 1 27 ? 13.805 -4.882 -1.104 1.00 52.12 27 PRO A CA 10
ATOM 16469 C C . PRO A 1 27 ? 12.278 -5.127 -1.052 1.00 53.25 27 PRO A C 10
ATOM 16470 O O . PRO A 1 27 ? 11.502 -4.225 -0.685 1.00 4.23 27 PRO A O 10
ATOM 16481 N N . GLY A 1 28 ? 11.866 -6.370 -1.374 1.00 13.21 28 GLY A N 10
ATOM 16482 C CA . GLY A 1 28 ? 10.451 -6.730 -1.525 1.00 45.03 28 GLY A CA 10
ATOM 16483 C C . GLY A 1 28 ? 9.684 -6.866 -0.205 1.00 3.43 28 GLY A C 10
ATOM 16484 O O . GLY A 1 28 ? 8.580 -7.422 -0.192 1.00 15.23 28 GLY A O 10
ATOM 16488 N N . ARG A 1 29 ? 10.277 -6.379 0.906 1.00 0.13 29 ARG A N 10
ATOM 16489 C CA . ARG A 1 29 ? 9.607 -6.303 2.214 1.00 72.44 29 ARG A CA 10
ATOM 16490 C C . ARG A 1 29 ? 8.849 -4.972 2.361 1.00 43.11 29 ARG A C 10
ATOM 16491 O O . ARG A 1 29 ? 7.789 -4.926 2.990 1.00 2.53 29 ARG A O 10
ATOM 16512 N N . TYR A 1 30 ? 9.411 -3.892 1.784 1.00 23.52 30 TYR A N 10
ATOM 16513 C CA . TYR A 1 30 ? 8.819 -2.533 1.853 1.00 30.32 30 TYR A CA 10
ATOM 16514 C C . TYR A 1 30 ? 7.650 -2.385 0.880 1.00 43.13 30 TYR A C 10
ATOM 16515 O O . TYR A 1 30 ? 6.745 -1.572 1.100 1.00 54.35 30 TYR A O 10
ATOM 16533 N N . ILE A 1 31 ? 7.683 -3.184 -0.192 1.00 51.25 31 ILE A N 10
ATOM 16534 C CA . ILE A 1 31 ? 6.572 -3.300 -1.137 1.00 74.10 31 ILE A CA 10
ATOM 16535 C C . ILE A 1 31 ? 5.818 -4.591 -0.797 1.00 11.32 31 ILE A C 10
ATOM 16536 O O . ILE A 1 31 ? 6.401 -5.681 -0.780 1.00 4.11 31 ILE A O 10
ATOM 16552 N N . ARG A 1 32 ? 4.533 -4.438 -0.497 1.00 35.01 32 ARG A N 10
ATOM 16553 C CA . ARG A 1 32 ? 3.625 -5.519 -0.111 1.00 24.25 32 ARG A CA 10
ATOM 16554 C C . ARG A 1 32 ? 2.329 -5.344 -0.909 1.00 4.32 32 ARG A C 10
ATOM 16555 O O . ARG A 1 32 ? 1.995 -4.230 -1.320 1.00 4.25 32 ARG A O 10
ATOM 16576 N N . THR A 1 33 ? 1.635 -6.445 -1.177 1.00 22.12 33 THR A N 10
ATOM 16577 C CA . THR A 1 33 ? 0.314 -6.424 -1.811 1.00 53.44 33 THR A CA 10
ATOM 16578 C C . THR A 1 33 ? -0.723 -7.054 -0.876 1.00 74.14 33 THR A C 10
ATOM 16579 O O . THR A 1 33 ? -0.402 -7.934 -0.070 1.00 1.14 33 THR A O 10
ATOM 16590 N N . ALA A 1 34 ? -1.959 -6.565 -0.974 1.00 41.44 34 ALA A N 10
ATOM 16591 C CA . ALA A 1 34 ? -3.121 -7.122 -0.284 1.00 33.45 34 ALA A CA 10
ATOM 16592 C C . ALA A 1 34 ? -4.081 -7.672 -1.340 1.00 12.24 34 ALA A C 10
ATOM 16593 O O . ALA A 1 34 ? -4.519 -6.924 -2.223 1.00 1.04 34 ALA A O 10
ATOM 16600 N N . THR A 1 35 ? -4.359 -8.986 -1.291 1.00 31.22 35 THR A N 10
ATOM 16601 C CA . THR A 1 35 ? -5.348 -9.626 -2.179 1.00 32.41 35 THR A CA 10
ATOM 16602 C C . THR A 1 35 ? -6.586 -10.075 -1.378 1.00 3.04 35 THR A C 10
ATOM 16603 O O . THR A 1 35 ? -7.636 -10.368 -1.956 1.00 64.31 35 THR A O 10
ATOM 16614 N N . SER A 1 36 ? -6.459 -10.099 -0.042 1.00 12.00 36 SER A N 10
ATOM 16615 C CA . SER A 1 36 ? -7.554 -10.458 0.864 1.00 22.11 36 SER A CA 10
ATOM 16616 C C . SER A 1 36 ? -7.375 -9.750 2.211 1.00 55.42 36 SER A C 10
ATOM 16617 O O . SER A 1 36 ? -6.303 -9.195 2.502 1.00 12.21 36 SER A O 10
ATOM 16625 N N . SER A 1 37 ? -8.441 -9.809 3.028 1.00 73.24 37 SER A N 10
ATOM 16626 C CA . SER A 1 37 ? -8.446 -9.325 4.414 1.00 0.44 37 SER A CA 10
ATOM 16627 C C . SER A 1 37 ? -7.416 -10.098 5.265 1.00 52.23 37 SER A C 10
ATOM 16628 O O . SER A 1 37 ? -6.920 -9.577 6.255 1.00 22.31 37 SER A O 10
ATOM 16636 N N . GLN A 1 38 ? -7.105 -11.345 4.836 1.00 51.25 38 GLN A N 10
ATOM 16637 C CA . GLN A 1 38 ? -6.108 -12.208 5.493 1.00 72.41 38 GLN A CA 10
ATOM 16638 C C . GLN A 1 38 ? -4.713 -11.561 5.406 1.00 5.13 38 GLN A C 10
ATOM 16639 O O . GLN A 1 38 ? -4.048 -11.376 6.428 1.00 40.52 38 GLN A O 10
ATOM 16653 N N . ASP A 1 39 ? -4.296 -11.215 4.157 1.00 23.23 39 ASP A N 10
ATOM 16654 C CA . ASP A 1 39 ? -3.027 -10.488 3.888 1.00 1.21 39 ASP A CA 10
ATOM 16655 C C . ASP A 1 39 ? -2.977 -9.183 4.680 1.00 72.21 39 ASP A C 10
ATOM 16656 O O . ASP A 1 39 ? -1.977 -8.883 5.313 1.00 31.35 39 ASP A O 10
ATOM 16665 N N . ILE A 1 40 ? -4.096 -8.443 4.637 1.00 2.24 40 ILE A N 10
ATOM 16666 C CA . ILE A 1 40 ? -4.261 -7.136 5.297 1.00 45.32 40 ILE A CA 10
ATOM 16667 C C . ILE A 1 40 ? -3.924 -7.193 6.800 1.00 60.45 40 ILE A C 10
ATOM 16668 O O . ILE A 1 40 ? -3.032 -6.476 7.258 1.00 51.12 40 ILE A O 10
ATOM 16684 N N . ARG A 1 41 ? -4.604 -8.079 7.539 1.00 21.44 41 ARG A N 10
ATOM 16685 C CA . ARG A 1 41 ? -4.416 -8.229 9.000 1.00 52.10 41 ARG A CA 10
ATOM 16686 C C . ARG A 1 41 ? -2.977 -8.660 9.324 1.00 72.15 41 ARG A C 10
ATOM 16687 O O . ARG A 1 41 ? -2.400 -8.199 10.296 1.00 71.14 41 ARG A O 10
ATOM 16708 N N . ASP A 1 42 ? -2.412 -9.519 8.458 1.00 52.31 42 ASP A N 10
ATOM 16709 C CA . ASP A 1 42 ? -1.001 -9.948 8.525 1.00 2.52 42 ASP A CA 10
ATOM 16710 C C . ASP A 1 42 ? -0.041 -8.729 8.413 1.00 54.34 42 ASP A C 10
ATOM 16711 O O . ASP A 1 42 ? 0.971 -8.662 9.126 1.00 44.31 42 ASP A O 10
ATOM 16720 N N . ILE A 1 43 ? -0.397 -7.773 7.523 1.00 30.55 43 ILE A N 10
ATOM 16721 C CA . ILE A 1 43 ? 0.373 -6.532 7.294 1.00 54.14 43 ILE A CA 10
ATOM 16722 C C . ILE A 1 43 ? 0.327 -5.643 8.551 1.00 13.24 43 ILE A C 10
ATOM 16723 O O . ILE A 1 43 ? 1.365 -5.245 9.076 1.00 34.32 43 ILE A O 10
ATOM 16739 N N . ILE A 1 44 ? -0.906 -5.404 9.032 1.00 63.11 44 ILE A N 10
ATOM 16740 C CA . ILE A 1 44 ? -1.207 -4.485 10.142 1.00 20.21 44 ILE A CA 10
ATOM 16741 C C . ILE A 1 44 ? -0.539 -4.958 11.447 1.00 61.51 44 ILE A C 10
ATOM 16742 O O . ILE A 1 44 ? 0.040 -4.148 12.167 1.00 60.42 44 ILE A O 10
ATOM 16758 N N . LYS A 1 45 ? -0.575 -6.283 11.693 1.00 22.11 45 LYS A N 10
ATOM 16759 C CA . LYS A 1 45 ? 0.088 -6.918 12.853 1.00 1.13 45 LYS A CA 10
ATOM 16760 C C . LYS A 1 45 ? 1.611 -6.689 12.814 1.00 13.15 45 LYS A C 10
ATOM 16761 O O . LYS A 1 45 ? 2.237 -6.438 13.853 1.00 22.11 45 LYS A O 10
ATOM 16780 N N . SER A 1 46 ? 2.191 -6.749 11.598 1.00 53.54 46 SER A N 10
ATOM 16781 C CA . SER A 1 46 ? 3.628 -6.535 11.385 1.00 10.41 46 SER A CA 10
ATOM 16782 C C . SER A 1 46 ? 3.990 -5.044 11.498 1.00 45.41 46 SER A C 10
ATOM 16783 O O . SER A 1 46 ? 5.118 -4.715 11.846 1.00 20.31 46 SER A O 10
ATOM 16791 N N . MET A 1 47 ? 3.021 -4.154 11.202 1.00 72.31 47 MET A N 10
ATOM 16792 C CA . MET A 1 47 ? 3.194 -2.693 11.362 1.00 4.33 47 MET A CA 10
ATOM 16793 C C . MET A 1 47 ? 3.227 -2.308 12.849 1.00 14.13 47 MET A C 10
ATOM 16794 O O . MET A 1 47 ? 3.789 -1.275 13.216 1.00 23.03 47 MET A O 10
ATOM 16808 N N . LYS A 1 48 ? 2.601 -3.144 13.698 1.00 12.11 48 LYS A N 10
ATOM 16809 C CA . LYS A 1 48 ? 2.588 -2.938 15.157 1.00 31.21 48 LYS A CA 10
ATOM 16810 C C . LYS A 1 48 ? 3.927 -3.382 15.767 1.00 70.00 48 LYS A C 10
ATOM 16811 O O . LYS A 1 48 ? 4.392 -2.813 16.755 1.00 2.41 48 LYS A O 10
ATOM 16830 N N . ASP A 1 49 ? 4.522 -4.419 15.158 1.00 73.05 49 ASP A N 10
ATOM 16831 C CA . ASP A 1 49 ? 5.781 -5.028 15.616 1.00 35.25 49 ASP A CA 10
ATOM 16832 C C . ASP A 1 49 ? 7.010 -4.233 15.114 1.00 71.30 49 ASP A C 10
ATOM 16833 O O . ASP A 1 49 ? 7.948 -3.967 15.875 1.00 75.02 49 ASP A O 10
ATOM 16842 N N . ASN A 1 50 ? 6.977 -3.858 13.829 1.00 30.34 50 ASN A N 10
ATOM 16843 C CA . ASN A 1 50 ? 8.130 -3.266 13.111 1.00 73.10 50 ASN A CA 10
ATOM 16844 C C . ASN A 1 50 ? 8.055 -1.735 13.070 1.00 0.22 50 ASN A C 10
ATOM 16845 O O . ASN A 1 50 ? 9.102 -1.077 13.032 1.00 44.34 50 ASN A O 10
ATOM 16856 N N . GLY A 1 51 ? 6.827 -1.176 13.072 1.00 21.42 51 GLY A N 10
ATOM 16857 C CA . GLY A 1 51 ? 6.625 0.240 12.747 1.00 63.50 51 GLY A CA 10
ATOM 16858 C C . GLY A 1 51 ? 6.968 0.496 11.282 1.00 60.14 51 GLY A C 10
ATOM 16859 O O . GLY A 1 51 ? 6.413 -0.182 10.413 1.00 41.23 51 GLY A O 10
ATOM 16863 N N . LYS A 1 52 ? 7.898 1.449 11.032 1.00 53.23 52 LYS A N 10
ATOM 16864 C CA . LYS A 1 52 ? 8.515 1.703 9.697 1.00 71.34 52 LYS A CA 10
ATOM 16865 C C . LYS A 1 52 ? 7.508 2.281 8.655 1.00 3.12 52 LYS A C 10
ATOM 16866 O O . LYS A 1 52 ? 6.287 2.262 8.876 1.00 53.42 52 LYS A O 10
ATOM 16885 N N . PRO A 1 53 ? 8.018 2.874 7.519 1.00 44.54 53 PRO A N 10
ATOM 16886 C CA . PRO A 1 53 ? 7.188 3.140 6.333 1.00 24.15 53 PRO A CA 10
ATOM 16887 C C . PRO A 1 53 ? 6.996 1.863 5.487 1.00 20.43 53 PRO A C 10
ATOM 16888 O O . PRO A 1 53 ? 7.962 1.152 5.178 1.00 63.34 53 PRO A O 10
ATOM 16899 N N . LEU A 1 54 ? 5.747 1.561 5.147 1.00 32.24 54 LEU A N 10
ATOM 16900 C CA . LEU A 1 54 ? 5.402 0.428 4.282 1.00 31.10 54 LEU A CA 10
ATOM 16901 C C . LEU A 1 54 ? 4.581 0.938 3.096 1.00 53.11 54 LEU A C 10
ATOM 16902 O O . LEU A 1 54 ? 4.122 2.078 3.100 1.00 21.40 54 LEU A O 10
ATOM 16918 N N . VAL A 1 55 ? 4.382 0.079 2.089 1.00 52.52 55 VAL A N 10
ATOM 16919 C CA . VAL A 1 55 ? 3.613 0.401 0.880 1.00 51.32 55 VAL A CA 10
ATOM 16920 C C . VAL A 1 55 ? 2.797 -0.843 0.527 1.00 73.12 55 VAL A C 10
ATOM 16921 O O . VAL A 1 55 ? 3.372 -1.908 0.294 1.00 10.12 55 VAL A O 10
ATOM 16934 N N . VAL A 1 56 ? 1.460 -0.717 0.528 1.00 1.11 56 VAL A N 10
ATOM 16935 C CA . VAL A 1 56 ? 0.544 -1.830 0.229 1.00 21.32 56 VAL A CA 10
ATOM 16936 C C . VAL A 1 56 ? -0.292 -1.504 -1.018 1.00 34.41 56 VAL A C 10
ATOM 16937 O O . VAL A 1 56 ? -1.090 -0.568 -1.017 1.00 3.34 56 VAL A O 10
ATOM 16950 N N . PHE A 1 57 ? -0.080 -2.297 -2.075 1.00 43.00 57 PHE A N 10
ATOM 16951 C CA . PHE A 1 57 ? -0.817 -2.211 -3.337 1.00 12.34 57 PHE A CA 10
ATOM 16952 C C . PHE A 1 57 ? -2.070 -3.084 -3.239 1.00 73.35 57 PHE A C 10
ATOM 16953 O O . PHE A 1 57 ? -1.971 -4.273 -2.901 1.00 2.02 57 PHE A O 10
ATOM 16970 N N . VAL A 1 58 ? -3.242 -2.498 -3.519 1.00 72.35 58 VAL A N 10
ATOM 16971 C CA . VAL A 1 58 ? -4.518 -3.225 -3.518 1.00 43.44 58 VAL A CA 10
ATOM 16972 C C . VAL A 1 58 ? -4.624 -4.052 -4.817 1.00 12.51 58 VAL A C 10
ATOM 16973 O O . VAL A 1 58 ? -5.159 -3.596 -5.832 1.00 3.23 58 VAL A O 10
ATOM 16986 N N . ASN A 1 59 ? -4.033 -5.251 -4.786 1.00 55.13 59 ASN A N 10
ATOM 16987 C CA . ASN A 1 59 ? -3.980 -6.163 -5.930 1.00 13.42 59 ASN A CA 10
ATOM 16988 C C . ASN A 1 59 ? -4.826 -7.409 -5.633 1.00 35.33 59 ASN A C 10
ATOM 16989 O O . ASN A 1 59 ? -4.351 -8.344 -4.990 1.00 74.32 59 ASN A O 10
ATOM 17000 N N . GLY A 1 60 ? -6.099 -7.380 -6.056 1.00 71.55 60 GLY A N 10
ATOM 17001 C CA . GLY A 1 60 ? -7.028 -8.499 -5.864 1.00 50.31 60 GLY A CA 10
ATOM 17002 C C . GLY A 1 60 ? -8.009 -8.263 -4.723 1.00 62.23 60 GLY A C 10
ATOM 17003 O O . GLY A 1 60 ? -9.091 -8.866 -4.697 1.00 42.20 60 GLY A O 10
ATOM 17007 N N . ALA A 1 61 ? -7.622 -7.396 -3.762 1.00 63.01 61 ALA A N 10
ATOM 17008 C CA . ALA A 1 61 ? -8.486 -7.012 -2.633 1.00 74.35 61 ALA A CA 10
ATOM 17009 C C . ALA A 1 61 ? -9.639 -6.126 -3.136 1.00 61.32 61 ALA A C 10
ATOM 17010 O O . ALA A 1 61 ? -9.404 -5.160 -3.871 1.00 70.02 61 ALA A O 10
ATOM 17017 N N . SER A 1 62 ? -10.869 -6.479 -2.747 1.00 63.24 62 SER A N 10
ATOM 17018 C CA . SER A 1 62 ? -12.089 -5.734 -3.114 1.00 40.01 62 SER A CA 10
ATOM 17019 C C . SER A 1 62 ? -12.234 -4.494 -2.211 1.00 14.24 62 SER A C 10
ATOM 17020 O O . SER A 1 62 ? -11.506 -4.366 -1.219 1.00 3.33 62 SER A O 10
ATOM 17028 N N . GLN A 1 63 ? -13.178 -3.587 -2.560 1.00 3.54 63 GLN A N 10
ATOM 17029 C CA . GLN A 1 63 ? -13.490 -2.383 -1.752 1.00 45.34 63 GLN A CA 10
ATOM 17030 C C . GLN A 1 63 ? -13.909 -2.778 -0.314 1.00 4.34 63 GLN A C 10
ATOM 17031 O O . GLN A 1 63 ? -13.667 -2.032 0.636 1.00 55.32 63 GLN A O 10
ATOM 17045 N N . ASN A 1 64 ? -14.524 -3.975 -0.197 1.00 13.33 64 ASN A N 10
ATOM 17046 C CA . ASN A 1 64 ? -14.826 -4.643 1.086 1.00 4.04 64 ASN A CA 10
ATOM 17047 C C . ASN A 1 64 ? -13.570 -4.691 1.971 1.00 73.33 64 ASN A C 10
ATOM 17048 O O . ASN A 1 64 ? -13.564 -4.178 3.088 1.00 41.03 64 ASN A O 10
ATOM 17059 N N . ASP A 1 65 ? -12.493 -5.236 1.378 1.00 11.52 65 ASP A N 10
ATOM 17060 C CA . ASP A 1 65 ? -11.213 -5.500 2.062 1.00 64.40 65 ASP A CA 10
ATOM 17061 C C . ASP A 1 65 ? -10.466 -4.192 2.334 1.00 0.04 65 ASP A C 10
ATOM 17062 O O . ASP A 1 65 ? -9.799 -4.058 3.354 1.00 41.14 65 ASP A O 10
ATOM 17071 N N . VAL A 1 66 ? -10.600 -3.226 1.399 1.00 25.24 66 VAL A N 10
ATOM 17072 C CA . VAL A 1 66 ? -9.967 -1.896 1.509 1.00 20.35 66 VAL A CA 10
ATOM 17073 C C . VAL A 1 66 ? -10.499 -1.162 2.754 1.00 54.15 66 VAL A C 10
ATOM 17074 O O . VAL A 1 66 ? -9.736 -0.541 3.495 1.00 24.01 66 VAL A O 10
ATOM 17087 N N . ASN A 1 67 ? -11.817 -1.277 2.976 1.00 13.31 67 ASN A N 10
ATOM 17088 C CA . ASN A 1 67 ? -12.495 -0.688 4.147 1.00 25.55 67 ASN A CA 10
ATOM 17089 C C . ASN A 1 67 ? -12.098 -1.428 5.441 1.00 31.54 67 ASN A C 10
ATOM 17090 O O . ASN A 1 67 ? -12.002 -0.805 6.502 1.00 74.13 67 ASN A O 10
ATOM 17101 N N . GLU A 1 68 ? -11.868 -2.759 5.330 1.00 64.50 68 GLU A N 10
ATOM 17102 C CA . GLU A 1 68 ? -11.373 -3.597 6.450 1.00 24.44 68 GLU A CA 10
ATOM 17103 C C . GLU A 1 68 ? -9.954 -3.176 6.851 1.00 74.33 68 GLU A C 10
ATOM 17104 O O . GLU A 1 68 ? -9.630 -3.148 8.035 1.00 23.12 68 GLU A O 10
ATOM 17116 N N . PHE A 1 69 ? -9.135 -2.815 5.837 1.00 54.52 69 PHE A N 10
ATOM 17117 C CA . PHE A 1 69 ? -7.767 -2.318 6.034 1.00 32.04 69 PHE A CA 10
ATOM 17118 C C . PHE A 1 69 ? -7.804 -1.038 6.863 1.00 12.32 69 PHE A C 10
ATOM 17119 O O . PHE A 1 69 ? -7.098 -0.928 7.849 1.00 51.22 69 PHE A O 10
ATOM 17136 N N . GLN A 1 70 ? -8.637 -0.083 6.416 1.00 3.21 70 GLN A N 10
ATOM 17137 C CA . GLN A 1 70 ? -8.796 1.230 7.056 1.00 54.40 70 GLN A CA 10
ATOM 17138 C C . GLN A 1 70 ? -9.281 1.121 8.522 1.00 1.21 70 GLN A C 10
ATOM 17139 O O . GLN A 1 70 ? -8.760 1.822 9.395 1.00 23.34 70 GLN A O 10
ATOM 17153 N N . ASN A 1 71 ? -10.267 0.232 8.777 1.00 1.12 71 ASN A N 10
ATOM 17154 C CA . ASN A 1 71 ? -10.821 -0.002 10.136 1.00 32.11 71 ASN A CA 10
ATOM 17155 C C . ASN A 1 71 ? -9.755 -0.611 11.064 1.00 32.12 71 ASN A C 10
ATOM 17156 O O . ASN A 1 71 ? -9.390 -0.025 12.099 1.00 32.10 71 ASN A O 10
ATOM 17167 N N . GLU A 1 72 ? -9.272 -1.796 10.677 1.00 43.35 72 GLU A N 10
ATOM 17168 C CA . GLU A 1 72 ? -8.300 -2.569 11.466 1.00 2.44 72 GLU A CA 10
ATOM 17169 C C . GLU A 1 72 ? -6.936 -1.872 11.597 1.00 63.41 72 GLU A C 10
ATOM 17170 O O . GLU A 1 72 ? -6.198 -2.170 12.523 1.00 25.11 72 GLU A O 10
ATOM 17182 N N . ALA A 1 73 ? -6.594 -0.961 10.671 1.00 73.14 73 ALA A N 10
ATOM 17183 C CA . ALA A 1 73 ? -5.404 -0.102 10.816 1.00 32.24 73 ALA A CA 10
ATOM 17184 C C . ALA A 1 73 ? -5.623 0.978 11.885 1.00 42.52 73 ALA A C 10
ATOM 17185 O O . ALA A 1 73 ? -4.859 1.052 12.853 1.00 2.34 73 ALA A O 10
ATOM 17192 N N . LYS A 1 74 ? -6.686 1.797 11.710 1.00 72.44 74 LYS A N 10
ATOM 17193 C CA . LYS A 1 74 ? -6.951 2.968 12.580 1.00 54.10 74 LYS A CA 10
ATOM 17194 C C . LYS A 1 74 ? -7.124 2.576 14.066 1.00 63.44 74 LYS A C 10
ATOM 17195 O O . LYS A 1 74 ? -6.763 3.355 14.958 1.00 12.33 74 LYS A O 10
ATOM 17214 N N . LYS A 1 75 ? -7.666 1.364 14.330 1.00 55.44 75 LYS A N 10
ATOM 17215 C CA . LYS A 1 75 ? -7.920 0.897 15.705 1.00 33.23 75 LYS A CA 10
ATOM 17216 C C . LYS A 1 75 ? -6.592 0.513 16.403 1.00 61.23 75 LYS A C 10
ATOM 17217 O O . LYS A 1 75 ? -6.467 0.634 17.627 1.00 25.12 75 LYS A O 10
ATOM 17236 N N . GLU A 1 76 ? -5.605 0.047 15.604 1.00 74.34 76 GLU A N 10
ATOM 17237 C CA . GLU A 1 76 ? -4.276 -0.369 16.105 1.00 23.13 76 GLU A CA 10
ATOM 17238 C C . GLU A 1 76 ? -3.283 0.809 16.116 1.00 33.32 76 GLU A C 10
ATOM 17239 O O . GLU A 1 76 ? -2.165 0.675 16.624 1.00 0.11 76 GLU A O 10
ATOM 17251 N N . GLY A 1 77 ? -3.712 1.963 15.572 1.00 32.54 77 GLY A N 10
ATOM 17252 C CA . GLY A 1 77 ? -2.872 3.161 15.490 1.00 35.52 77 GLY A CA 10
ATOM 17253 C C . GLY A 1 77 ? -1.909 3.154 14.311 1.00 70.13 77 GLY A C 10
ATOM 17254 O O . GLY A 1 77 ? -0.866 3.816 14.357 1.00 55.51 77 GLY A O 10
ATOM 17258 N N . VAL A 1 78 ? -2.253 2.401 13.256 1.00 3.35 78 VAL A N 10
ATOM 17259 C CA . VAL A 1 78 ? -1.475 2.357 12.008 1.00 15.53 78 VAL A CA 10
ATOM 17260 C C . VAL A 1 78 ? -1.902 3.536 11.108 1.00 52.22 78 VAL A C 10
ATOM 17261 O O . VAL A 1 78 ? -3.060 3.588 10.668 1.00 30.45 78 VAL A O 10
ATOM 17274 N N . SER A 1 79 ? -0.971 4.471 10.844 1.00 12.52 79 SER A N 10
ATOM 17275 C CA . SER A 1 79 ? -1.239 5.677 10.050 1.00 3.03 79 SER A CA 10
ATOM 17276 C C . SER A 1 79 ? -1.194 5.327 8.553 1.00 51.22 79 SER A C 10
ATOM 17277 O O . SER A 1 79 ? -0.127 5.278 7.943 1.00 42.42 79 SER A O 10
ATOM 17285 N N . TYR A 1 80 ? -2.364 5.042 7.986 1.00 14.30 80 TYR A N 10
ATOM 17286 C CA . TYR A 1 80 ? -2.502 4.633 6.581 1.00 52.32 80 TYR A CA 10
ATOM 17287 C C . TYR A 1 80 ? -2.837 5.866 5.710 1.00 4.30 80 TYR A C 10
ATOM 17288 O O . TYR A 1 80 ? -3.696 6.684 6.075 1.00 4.24 80 TYR A O 10
ATOM 17306 N N . ASP A 1 81 ? -2.131 6.001 4.580 1.00 42.41 81 ASP A N 10
ATOM 17307 C CA . ASP A 1 81 ? -2.343 7.080 3.602 1.00 32.30 81 ASP A CA 10
ATOM 17308 C C . ASP A 1 81 ? -3.015 6.478 2.371 1.00 24.43 81 ASP A C 10
ATOM 17309 O O . ASP A 1 81 ? -2.386 5.716 1.635 1.00 74.01 81 ASP A O 10
ATOM 17318 N N . VAL A 1 82 ? -4.290 6.819 2.148 1.00 13.20 82 VAL A N 10
ATOM 17319 C CA . VAL A 1 82 ? -5.082 6.246 1.055 1.00 14.24 82 VAL A CA 10
ATOM 17320 C C . VAL A 1 82 ? -4.821 7.050 -0.238 1.00 14.33 82 VAL A C 10
ATOM 17321 O O . VAL A 1 82 ? -5.385 8.131 -0.458 1.00 2.15 82 VAL A O 10
ATOM 17334 N N . LEU A 1 83 ? -3.904 6.503 -1.046 1.00 42.42 83 LEU A N 10
ATOM 17335 C CA . LEU A 1 83 ? -3.473 7.081 -2.320 1.00 73.35 83 LEU A CA 10
ATOM 17336 C C . LEU A 1 83 ? -4.322 6.476 -3.451 1.00 62.21 83 LEU A C 10
ATOM 17337 O O . LEU A 1 83 ? -4.026 5.391 -3.946 1.00 11.14 83 LEU A O 10
ATOM 17353 N N . LYS A 1 84 ? -5.407 7.173 -3.822 1.00 3.25 84 LYS A N 10
ATOM 17354 C CA . LYS A 1 84 ? -6.293 6.746 -4.919 1.00 64.11 84 LYS A CA 10
ATOM 17355 C C . LYS A 1 84 ? -5.975 7.573 -6.168 1.00 34.41 84 LYS A C 10
ATOM 17356 O O . LYS A 1 84 ? -6.399 8.728 -6.286 1.00 43.51 84 LYS A O 10
ATOM 17375 N N . SER A 1 85 ? -5.178 6.969 -7.063 1.00 73.22 85 SER A N 10
ATOM 17376 C CA . SER A 1 85 ? -4.766 7.586 -8.328 1.00 21.34 85 SER A CA 10
ATOM 17377 C C . SER A 1 85 ? -4.367 6.486 -9.335 1.00 54.02 85 SER A C 10
ATOM 17378 O O . SER A 1 85 ? -3.863 5.438 -8.936 1.00 73.23 85 SER A O 10
ATOM 17386 N N . THR A 1 86 ? -4.640 6.727 -10.629 1.00 5.01 86 THR A N 10
ATOM 17387 C CA . THR A 1 86 ? -4.382 5.766 -11.720 1.00 52.10 86 THR A CA 10
ATOM 17388 C C . THR A 1 86 ? -3.396 6.381 -12.742 1.00 52.33 86 THR A C 10
ATOM 17389 O O . THR A 1 86 ? -3.816 7.060 -13.694 1.00 1.43 86 THR A O 10
ATOM 17400 N N . ASP A 1 87 ? -2.080 6.167 -12.512 1.00 3.14 87 ASP A N 10
ATOM 17401 C CA . ASP A 1 87 ? -0.995 6.802 -13.297 1.00 10.33 87 ASP A CA 10
ATOM 17402 C C . ASP A 1 87 ? 0.396 6.214 -12.904 1.00 71.12 87 ASP A C 10
ATOM 17403 O O . ASP A 1 87 ? 0.823 6.340 -11.757 1.00 63.44 87 ASP A O 10
ATOM 17412 N N . PRO A 1 88 ? 1.136 5.576 -13.883 1.00 34.52 88 PRO A N 10
ATOM 17413 C CA . PRO A 1 88 ? 2.312 4.707 -13.581 1.00 44.14 88 PRO A CA 10
ATOM 17414 C C . PRO A 1 88 ? 3.535 5.455 -13.002 1.00 72.24 88 PRO A C 10
ATOM 17415 O O . PRO A 1 88 ? 4.265 4.901 -12.176 1.00 43.44 88 PRO A O 10
ATOM 17426 N N . GLU A 1 89 ? 3.731 6.713 -13.417 1.00 61.41 89 GLU A N 10
ATOM 17427 C CA . GLU A 1 89 ? 4.914 7.509 -13.016 1.00 32.42 89 GLU A CA 10
ATOM 17428 C C . GLU A 1 89 ? 4.672 8.168 -11.651 1.00 5.23 89 GLU A C 10
ATOM 17429 O O . GLU A 1 89 ? 5.569 8.199 -10.796 1.00 4.04 89 GLU A O 10
ATOM 17441 N N . GLU A 1 90 ? 3.440 8.659 -11.448 1.00 14.14 90 GLU A N 10
ATOM 17442 C CA . GLU A 1 90 ? 3.060 9.410 -10.245 1.00 71.11 90 GLU A CA 10
ATOM 17443 C C . GLU A 1 90 ? 2.997 8.490 -9.019 1.00 23.25 90 GLU A C 10
ATOM 17444 O O . GLU A 1 90 ? 3.483 8.844 -7.946 1.00 14.14 90 GLU A O 10
ATOM 17456 N N . LEU A 1 91 ? 2.403 7.301 -9.192 1.00 45.15 91 LEU A N 10
ATOM 17457 C CA . LEU A 1 91 ? 2.315 6.313 -8.108 1.00 1.43 91 LEU A CA 10
ATOM 17458 C C . LEU A 1 91 ? 3.727 5.837 -7.708 1.00 62.23 91 LEU A C 10
ATOM 17459 O O . LEU A 1 91 ? 4.024 5.751 -6.524 1.00 0.10 91 LEU A O 10
ATOM 17475 N N . THR A 1 92 ? 4.601 5.578 -8.718 1.00 64.00 92 THR A N 10
ATOM 17476 C CA . THR A 1 92 ? 5.996 5.128 -8.487 1.00 73.22 92 THR A CA 10
ATOM 17477 C C . THR A 1 92 ? 6.810 6.169 -7.690 1.00 64.31 92 THR A C 10
ATOM 17478 O O . THR A 1 92 ? 7.548 5.801 -6.763 1.00 74.45 92 THR A O 10
ATOM 17489 N N . GLN A 1 93 ? 6.635 7.469 -8.026 1.00 73.50 93 GLN A N 10
ATOM 17490 C CA . GLN A 1 93 ? 7.391 8.553 -7.373 1.00 52.32 93 GLN A CA 10
ATOM 17491 C C . GLN A 1 93 ? 6.874 8.788 -5.938 1.00 3.13 93 GLN A C 10
ATOM 17492 O O . GLN A 1 93 ? 7.661 9.158 -5.075 1.00 35.54 93 GLN A O 10
ATOM 17506 N N . ARG A 1 94 ? 5.561 8.537 -5.691 1.00 14.22 94 ARG A N 10
ATOM 17507 C CA . ARG A 1 94 ? 4.954 8.685 -4.345 1.00 44.23 94 ARG A CA 10
ATOM 17508 C C . ARG A 1 94 ? 5.403 7.549 -3.408 1.00 21.20 94 ARG A C 10
ATOM 17509 O O . ARG A 1 94 ? 5.735 7.796 -2.244 1.00 11.53 94 ARG A O 10
ATOM 17530 N N . VAL A 1 95 ? 5.380 6.309 -3.937 1.00 23.33 95 VAL A N 10
ATOM 17531 C CA . VAL A 1 95 ? 5.857 5.097 -3.236 1.00 33.23 95 VAL A CA 10
ATOM 17532 C C . VAL A 1 95 ? 7.309 5.286 -2.782 1.00 22.42 95 VAL A C 10
ATOM 17533 O O . VAL A 1 95 ? 7.639 5.142 -1.586 1.00 62.21 95 VAL A O 10
ATOM 17546 N N . ARG A 1 96 ? 8.155 5.664 -3.745 1.00 51.14 96 ARG A N 10
ATOM 17547 C CA . ARG A 1 96 ? 9.590 5.716 -3.533 1.00 4.22 96 ARG A CA 10
ATOM 17548 C C . ARG A 1 96 ? 9.971 6.905 -2.633 1.00 74.22 96 ARG A C 10
ATOM 17549 O O . ARG A 1 96 ? 10.806 6.737 -1.750 1.00 53.45 96 ARG A O 10
ATOM 17570 N N . GLU A 1 97 ? 9.321 8.085 -2.822 1.00 32.52 97 GLU A N 10
ATOM 17571 C CA . GLU A 1 97 ? 9.636 9.287 -2.017 1.00 33.44 97 GLU A CA 10
ATOM 17572 C C . GLU A 1 97 ? 9.268 9.050 -0.545 1.00 12.30 97 GLU A C 10
ATOM 17573 O O . GLU A 1 97 ? 9.972 9.516 0.341 1.00 51.03 97 GLU A O 10
ATOM 17585 N N . PHE A 1 98 ? 8.151 8.323 -0.312 1.00 62.10 98 PHE A N 10
ATOM 17586 C CA . PHE A 1 98 ? 7.683 7.931 1.028 1.00 3.50 98 PHE A CA 10
ATOM 17587 C C . PHE A 1 98 ? 8.735 7.056 1.738 1.00 42.53 98 PHE A C 10
ATOM 17588 O O . PHE A 1 98 ? 9.030 7.256 2.922 1.00 72.30 98 PHE A O 10
ATOM 17605 N N . LEU A 1 99 ? 9.305 6.095 0.985 1.00 0.01 99 LEU A N 10
ATOM 17606 C CA . LEU A 1 99 ? 10.364 5.198 1.496 1.00 23.13 99 LEU A CA 10
ATOM 17607 C C . LEU A 1 99 ? 11.741 5.912 1.587 1.00 50.31 99 LEU A C 10
ATOM 17608 O O . LEU A 1 99 ? 12.612 5.474 2.345 1.00 21.52 99 LEU A O 10
ATOM 17624 N N . LYS A 1 100 ? 11.931 7.008 0.812 1.00 74.35 100 LYS A N 10
ATOM 17625 C CA . LYS A 1 100 ? 13.167 7.835 0.866 1.00 52.23 100 LYS A CA 10
ATOM 17626 C C . LYS A 1 100 ? 13.157 8.764 2.089 1.00 12.43 100 LYS A C 10
ATOM 17627 O O . LYS A 1 100 ? 14.185 8.939 2.758 1.00 61.31 100 LYS A O 10
ATOM 17646 N N . THR A 1 101 ? 11.988 9.361 2.362 1.00 65.21 101 THR A N 10
ATOM 17647 C CA . THR A 1 101 ? 11.835 10.388 3.399 1.00 30.14 101 THR A CA 10
ATOM 17648 C C . THR A 1 101 ? 11.708 9.732 4.779 1.00 1.30 101 THR A C 10
ATOM 17649 O O . THR A 1 101 ? 12.558 9.935 5.635 1.00 25.11 101 THR A O 10
ATOM 17660 N N . ALA A 1 102 ? 10.686 8.878 4.945 1.00 31.51 102 ALA A N 10
ATOM 17661 C CA . ALA A 1 102 ? 10.352 8.265 6.245 1.00 21.43 102 ALA A CA 10
ATOM 17662 C C . ALA A 1 102 ? 11.197 6.998 6.530 1.00 55.13 102 ALA A C 10
ATOM 17663 O O . ALA A 1 102 ? 11.100 6.433 7.625 1.00 10.43 102 ALA A O 10
ATOM 17670 N N . GLY A 1 103 ? 12.023 6.571 5.536 1.00 41.24 103 GLY A N 10
ATOM 17671 C CA . GLY A 1 103 ? 12.781 5.310 5.598 1.00 72.54 103 GLY A CA 10
ATOM 17672 C C . GLY A 1 103 ? 13.876 5.278 6.667 1.00 31.23 103 GLY A C 10
ATOM 17673 O O . GLY A 1 103 ? 15.050 5.519 6.362 1.00 4.02 103 GLY A O 10
ATOM 17677 N N . SER A 1 104 ? 13.465 4.965 7.916 1.00 22.24 104 SER A N 10
ATOM 17678 C CA . SER A 1 104 ? 14.344 4.847 9.096 1.00 53.33 104 SER A CA 10
ATOM 17679 C C . SER A 1 104 ? 15.170 6.128 9.341 1.00 12.44 104 SER A C 10
ATOM 17680 O O . SER A 1 104 ? 16.381 6.181 9.081 1.00 3.32 104 SER A O 10
ATOM 17688 N N . LEU A 1 105 ? 14.472 7.179 9.793 1.00 30.41 105 LEU A N 10
ATOM 17689 C CA . LEU A 1 105 ? 15.094 8.430 10.264 1.00 31.13 105 LEU A CA 10
ATOM 17690 C C . LEU A 1 105 ? 15.560 8.263 11.719 1.00 74.04 105 LEU A C 10
ATOM 17691 O O . LEU A 1 105 ? 15.424 7.173 12.296 1.00 11.44 105 LEU A O 10
ATOM 17707 N N . GLU A 1 106 ? 16.097 9.359 12.307 1.00 54.43 106 GLU A N 10
ATOM 17708 C CA . GLU A 1 106 ? 16.700 9.357 13.661 1.00 61.22 106 GLU A CA 10
ATOM 17709 C C . GLU A 1 106 ? 17.878 8.363 13.737 1.00 41.13 106 GLU A C 10
ATOM 17710 O O . GLU A 1 106 ? 18.198 7.866 14.819 1.00 53.54 106 GLU A O 10
ATOM 17722 N N . HIS A 1 107 ? 18.540 8.112 12.578 1.00 71.44 107 HIS A N 10
ATOM 17723 C CA . HIS A 1 107 ? 19.654 7.146 12.469 1.00 4.43 107 HIS A CA 10
ATOM 17724 C C . HIS A 1 107 ? 20.967 7.778 12.985 1.00 31.10 107 HIS A C 10
ATOM 17725 O O . HIS A 1 107 ? 21.898 8.097 12.229 1.00 23.33 107 HIS A O 10
ATOM 17740 N N . HIS A 1 108 ? 20.977 7.993 14.306 1.00 50.25 108 HIS A N 10
ATOM 17741 C CA . HIS A 1 108 ? 22.075 8.591 15.055 1.00 74.32 108 HIS A CA 10
ATOM 17742 C C . HIS A 1 108 ? 21.814 8.297 16.534 1.00 24.51 108 HIS A C 10
ATOM 17743 O O . HIS A 1 108 ? 21.101 9.054 17.212 1.00 53.04 108 HIS A O 10
ATOM 17758 N N . HIS A 1 109 ? 22.324 7.149 17.006 1.00 41.42 109 HIS A N 10
ATOM 17759 C CA . HIS A 1 109 ? 22.161 6.727 18.399 1.00 72.53 109 HIS A CA 10
ATOM 17760 C C . HIS A 1 109 ? 22.960 7.665 19.313 1.00 64.32 109 HIS A C 10
ATOM 17761 O O . HIS A 1 109 ? 24.189 7.746 19.214 1.00 63.12 109 HIS A O 10
ATOM 17776 N N . HIS A 1 110 ? 22.233 8.392 20.162 1.00 52.41 110 HIS A N 10
ATOM 17777 C CA . HIS A 1 110 ? 22.803 9.270 21.189 1.00 43.45 110 HIS A CA 10
ATOM 17778 C C . HIS A 1 110 ? 22.566 8.659 22.580 1.00 60.15 110 HIS A C 10
ATOM 17779 O O . HIS A 1 110 ? 21.734 7.757 22.743 1.00 31.14 110 HIS A O 10
ATOM 17794 N N . HIS A 1 111 ? 23.309 9.165 23.576 1.00 12.41 111 HIS A N 10
ATOM 17795 C CA . HIS A 1 111 ? 23.226 8.696 24.974 1.00 12.13 111 HIS A CA 10
ATOM 17796 C C . HIS A 1 111 ? 23.039 9.898 25.920 1.00 34.40 111 HIS A C 10
ATOM 17797 O O . HIS A 1 111 ? 23.550 9.925 27.050 1.00 24.12 111 HIS A O 10
ATOM 17812 N N . HIS A 1 112 ? 22.244 10.872 25.450 1.00 53.22 112 HIS A N 10
ATOM 17813 C CA . HIS A 1 112 ? 21.912 12.091 26.203 1.00 55.10 112 HIS A CA 10
ATOM 17814 C C . HIS A 1 112 ? 20.393 12.347 26.066 1.00 35.10 112 HIS A C 10
ATOM 17815 O O . HIS A 1 112 ? 19.947 12.691 24.951 1.00 53.11 112 HIS A O 10
ATOM 17831 N N . MET A 1 1 ? 4.067 0.291 16.175 1.00 1.41 1 MET A N 11
ATOM 17832 C CA . MET A 1 1 ? 3.349 1.281 15.334 1.00 3.11 1 MET A CA 11
ATOM 17833 C C . MET A 1 1 ? 4.125 1.517 14.031 1.00 4.04 1 MET A C 11
ATOM 17834 O O . MET A 1 1 ? 5.271 1.086 13.910 1.00 22.45 1 MET A O 11
ATOM 17850 N N . GLY A 1 2 ? 3.493 2.211 13.074 1.00 25.25 2 GLY A N 11
ATOM 17851 C CA . GLY A 1 2 ? 4.127 2.544 11.797 1.00 5.54 2 GLY A CA 11
ATOM 17852 C C . GLY A 1 2 ? 3.205 3.366 10.915 1.00 22.03 2 GLY A C 11
ATOM 17853 O O . GLY A 1 2 ? 2.119 3.765 11.359 1.00 51.53 2 GLY A O 11
ATOM 17857 N N . LYS A 1 3 ? 3.621 3.628 9.668 1.00 13.44 3 LYS A N 11
ATOM 17858 C CA . LYS A 1 3 ? 2.791 4.359 8.691 1.00 3.03 3 LYS A CA 11
ATOM 17859 C C . LYS A 1 3 ? 2.889 3.672 7.327 1.00 71.03 3 LYS A C 11
ATOM 17860 O O . LYS A 1 3 ? 3.983 3.366 6.862 1.00 50.52 3 LYS A O 11
ATOM 17879 N N . VAL A 1 4 ? 1.727 3.426 6.704 1.00 71.12 4 VAL A N 11
ATOM 17880 C CA . VAL A 1 4 ? 1.623 2.741 5.403 1.00 35.20 4 VAL A CA 11
ATOM 17881 C C . VAL A 1 4 ? 1.047 3.709 4.353 1.00 41.23 4 VAL A C 11
ATOM 17882 O O . VAL A 1 4 ? 0.246 4.576 4.689 1.00 0.50 4 VAL A O 11
ATOM 17895 N N . LEU A 1 5 ? 1.485 3.571 3.094 1.00 62.13 5 LEU A N 11
ATOM 17896 C CA . LEU A 1 5 ? 0.887 4.258 1.943 1.00 1.34 5 LEU A CA 11
ATOM 17897 C C . LEU A 1 5 ? 0.034 3.241 1.176 1.00 2.45 5 LEU A C 11
ATOM 17898 O O . LEU A 1 5 ? 0.570 2.364 0.489 1.00 50.43 5 LEU A O 11
ATOM 17914 N N . LEU A 1 6 ? -1.281 3.350 1.309 1.00 65.13 6 LEU A N 11
ATOM 17915 C CA . LEU A 1 6 ? -2.231 2.415 0.714 1.00 41.30 6 LEU A CA 11
ATOM 17916 C C . LEU A 1 6 ? -2.509 2.863 -0.735 1.00 35.12 6 LEU A C 11
ATOM 17917 O O . LEU A 1 6 ? -3.306 3.782 -0.971 1.00 31.42 6 LEU A O 11
ATOM 17933 N N . VAL A 1 7 ? -1.813 2.231 -1.696 1.00 32.24 7 VAL A N 11
ATOM 17934 C CA . VAL A 1 7 ? -1.910 2.571 -3.123 1.00 52.34 7 VAL A CA 11
ATOM 17935 C C . VAL A 1 7 ? -3.074 1.791 -3.744 1.00 35.21 7 VAL A C 11
ATOM 17936 O O . VAL A 1 7 ? -2.988 0.584 -3.966 1.00 41.52 7 VAL A O 11
ATOM 17949 N N . ILE A 1 8 ? -4.167 2.506 -3.988 1.00 24.42 8 ILE A N 11
ATOM 17950 C CA . ILE A 1 8 ? -5.398 1.969 -4.561 1.00 14.22 8 ILE A CA 11
ATOM 17951 C C . ILE A 1 8 ? -5.521 2.448 -6.017 1.00 42.10 8 ILE A C 11
ATOM 17952 O O . ILE A 1 8 ? -5.434 3.652 -6.291 1.00 33.12 8 ILE A O 11
ATOM 17968 N N . SER A 1 9 ? -5.706 1.499 -6.929 1.00 41.31 9 SER A N 11
ATOM 17969 C CA . SER A 1 9 ? -6.017 1.761 -8.332 1.00 44.41 9 SER A CA 11
ATOM 17970 C C . SER A 1 9 ? -6.891 0.609 -8.823 1.00 1.44 9 SER A C 11
ATOM 17971 O O . SER A 1 9 ? -6.701 -0.540 -8.415 1.00 71.04 9 SER A O 11
ATOM 17979 N N . THR A 1 10 ? -7.856 0.920 -9.687 1.00 13.43 10 THR A N 11
ATOM 17980 C CA . THR A 1 10 ? -8.788 -0.072 -10.236 1.00 52.51 10 THR A CA 11
ATOM 17981 C C . THR A 1 10 ? -8.208 -0.733 -11.503 1.00 43.15 10 THR A C 11
ATOM 17982 O O . THR A 1 10 ? -8.887 -1.525 -12.168 1.00 63.50 10 THR A O 11
ATOM 17993 N N . ASP A 1 11 ? -6.938 -0.410 -11.819 1.00 43.32 11 ASP A N 11
ATOM 17994 C CA . ASP A 1 11 ? -6.250 -0.869 -13.033 1.00 51.01 11 ASP A CA 11
ATOM 17995 C C . ASP A 1 11 ? -4.980 -1.647 -12.654 1.00 44.22 11 ASP A C 11
ATOM 17996 O O . ASP A 1 11 ? -3.931 -1.055 -12.370 1.00 11.22 11 ASP A O 11
ATOM 18005 N N . THR A 1 12 ? -5.104 -2.986 -12.665 1.00 53.22 12 THR A N 11
ATOM 18006 C CA . THR A 1 12 ? -4.019 -3.928 -12.339 1.00 30.40 12 THR A CA 11
ATOM 18007 C C . THR A 1 12 ? -2.830 -3.786 -13.315 1.00 42.14 12 THR A C 11
ATOM 18008 O O . THR A 1 12 ? -1.698 -4.091 -12.955 1.00 14.02 12 THR A O 11
ATOM 18019 N N . ASN A 1 13 ? -3.105 -3.282 -14.539 1.00 25.11 13 ASN A N 11
ATOM 18020 C CA . ASN A 1 13 ? -2.064 -2.942 -15.533 1.00 23.34 13 ASN A CA 11
ATOM 18021 C C . ASN A 1 13 ? -1.105 -1.878 -14.968 1.00 15.24 13 ASN A C 11
ATOM 18022 O O . ASN A 1 13 ? 0.117 -1.998 -15.096 1.00 3.34 13 ASN A O 11
ATOM 18033 N N . ILE A 1 14 ? -1.683 -0.850 -14.320 1.00 53.23 14 ILE A N 11
ATOM 18034 C CA . ILE A 1 14 ? -0.919 0.265 -13.742 1.00 24.13 14 ILE A CA 11
ATOM 18035 C C . ILE A 1 14 ? -0.179 -0.214 -12.481 1.00 72.02 14 ILE A C 11
ATOM 18036 O O . ILE A 1 14 ? 1.025 0.014 -12.343 1.00 41.44 14 ILE A O 11
ATOM 18052 N N . ILE A 1 15 ? -0.922 -0.934 -11.610 1.00 51.15 15 ILE A N 11
ATOM 18053 C CA . ILE A 1 15 ? -0.397 -1.488 -10.348 1.00 65.52 15 ILE A CA 11
ATOM 18054 C C . ILE A 1 15 ? 0.800 -2.421 -10.613 1.00 5.03 15 ILE A C 11
ATOM 18055 O O . ILE A 1 15 ? 1.792 -2.344 -9.903 1.00 31.25 15 ILE A O 11
ATOM 18071 N N . SER A 1 16 ? 0.693 -3.242 -11.676 1.00 40.23 16 SER A N 11
ATOM 18072 C CA . SER A 1 16 ? 1.727 -4.219 -12.057 1.00 12.22 16 SER A CA 11
ATOM 18073 C C . SER A 1 16 ? 3.040 -3.512 -12.397 1.00 70.01 16 SER A C 11
ATOM 18074 O O . SER A 1 16 ? 4.081 -3.854 -11.851 1.00 21.15 16 SER A O 11
ATOM 18082 N N . SER A 1 17 ? 2.946 -2.490 -13.266 1.00 21.40 17 SER A N 11
ATOM 18083 C CA . SER A 1 17 ? 4.107 -1.718 -13.728 1.00 64.30 17 SER A CA 11
ATOM 18084 C C . SER A 1 17 ? 4.861 -1.074 -12.537 1.00 75.24 17 SER A C 11
ATOM 18085 O O . SER A 1 17 ? 6.077 -1.252 -12.381 1.00 13.02 17 SER A O 11
ATOM 18093 N N . VAL A 1 18 ? 4.099 -0.383 -11.671 1.00 12.13 18 VAL A N 11
ATOM 18094 C CA . VAL A 1 18 ? 4.648 0.321 -10.497 1.00 44.01 18 VAL A CA 11
ATOM 18095 C C . VAL A 1 18 ? 5.224 -0.686 -9.477 1.00 4.53 18 VAL A C 11
ATOM 18096 O O . VAL A 1 18 ? 6.280 -0.447 -8.889 1.00 61.44 18 VAL A O 11
ATOM 18109 N N . GLN A 1 19 ? 4.518 -1.820 -9.325 1.00 64.55 19 GLN A N 11
ATOM 18110 C CA . GLN A 1 19 ? 4.886 -2.907 -8.403 1.00 53.53 19 GLN A CA 11
ATOM 18111 C C . GLN A 1 19 ? 6.264 -3.475 -8.774 1.00 53.31 19 GLN A C 11
ATOM 18112 O O . GLN A 1 19 ? 7.153 -3.543 -7.934 1.00 15.40 19 GLN A O 11
ATOM 18126 N N . GLU A 1 20 ? 6.424 -3.813 -10.067 1.00 25.24 20 GLU A N 11
ATOM 18127 C CA . GLU A 1 20 ? 7.641 -4.451 -10.606 1.00 42.45 20 GLU A CA 11
ATOM 18128 C C . GLU A 1 20 ? 8.865 -3.533 -10.484 1.00 74.23 20 GLU A C 11
ATOM 18129 O O . GLU A 1 20 ? 9.941 -3.977 -10.067 1.00 53.43 20 GLU A O 11
ATOM 18141 N N . ARG A 1 21 ? 8.692 -2.243 -10.838 1.00 15.03 21 ARG A N 11
ATOM 18142 C CA . ARG A 1 21 ? 9.807 -1.280 -10.833 1.00 0.44 21 ARG A CA 11
ATOM 18143 C C . ARG A 1 21 ? 10.195 -0.882 -9.392 1.00 74.43 21 ARG A C 11
ATOM 18144 O O . ARG A 1 21 ? 11.381 -0.691 -9.101 1.00 62.02 21 ARG A O 11
ATOM 18165 N N . ALA A 1 22 ? 9.203 -0.826 -8.480 1.00 24.32 22 ALA A N 11
ATOM 18166 C CA . ALA A 1 22 ? 9.440 -0.501 -7.058 1.00 34.41 22 ALA A CA 11
ATOM 18167 C C . ALA A 1 22 ? 10.129 -1.672 -6.322 1.00 41.22 22 ALA A C 11
ATOM 18168 O O . ALA A 1 22 ? 11.030 -1.455 -5.518 1.00 40.12 22 ALA A O 11
ATOM 18175 N N . LYS A 1 23 ? 9.697 -2.912 -6.631 1.00 75.15 23 LYS A N 11
ATOM 18176 C CA . LYS A 1 23 ? 10.302 -4.152 -6.087 1.00 11.10 23 LYS A CA 11
ATOM 18177 C C . LYS A 1 23 ? 11.718 -4.386 -6.658 1.00 15.22 23 LYS A C 11
ATOM 18178 O O . LYS A 1 23 ? 12.497 -5.144 -6.079 1.00 15.52 23 LYS A O 11
ATOM 18197 N N . HIS A 1 24 ? 12.026 -3.776 -7.820 1.00 64.44 24 HIS A N 11
ATOM 18198 C CA . HIS A 1 24 ? 13.366 -3.875 -8.439 1.00 13.24 24 HIS A CA 11
ATOM 18199 C C . HIS A 1 24 ? 14.373 -2.938 -7.738 1.00 63.24 24 HIS A C 11
ATOM 18200 O O . HIS A 1 24 ? 15.550 -3.287 -7.589 1.00 21.44 24 HIS A O 11
ATOM 18215 N N . ASN A 1 25 ? 13.906 -1.747 -7.312 1.00 2.34 25 ASN A N 11
ATOM 18216 C CA . ASN A 1 25 ? 14.756 -0.768 -6.589 1.00 74.31 25 ASN A CA 11
ATOM 18217 C C . ASN A 1 25 ? 14.892 -1.140 -5.102 1.00 71.01 25 ASN A C 11
ATOM 18218 O O . ASN A 1 25 ? 15.985 -1.064 -4.527 1.00 44.12 25 ASN A O 11
ATOM 18229 N N . TYR A 1 26 ? 13.770 -1.529 -4.491 1.00 3.13 26 TYR A N 11
ATOM 18230 C CA . TYR A 1 26 ? 13.687 -1.855 -3.054 1.00 71.51 26 TYR A CA 11
ATOM 18231 C C . TYR A 1 26 ? 13.804 -3.381 -2.838 1.00 33.03 26 TYR A C 11
ATOM 18232 O O . TYR A 1 26 ? 13.560 -4.148 -3.769 1.00 62.52 26 TYR A O 11
ATOM 18250 N N . PRO A 1 27 ? 14.172 -3.855 -1.606 1.00 43.14 27 PRO A N 11
ATOM 18251 C CA . PRO A 1 27 ? 14.265 -5.314 -1.290 1.00 52.24 27 PRO A CA 11
ATOM 18252 C C . PRO A 1 27 ? 12.891 -5.984 -1.040 1.00 54.20 27 PRO A C 11
ATOM 18253 O O . PRO A 1 27 ? 12.818 -7.009 -0.347 1.00 44.24 27 PRO A O 11
ATOM 18264 N N . GLY A 1 28 ? 11.826 -5.442 -1.664 1.00 73.10 28 GLY A N 11
ATOM 18265 C CA . GLY A 1 28 ? 10.453 -5.774 -1.295 1.00 41.34 28 GLY A CA 11
ATOM 18266 C C . GLY A 1 28 ? 10.125 -5.297 0.118 1.00 21.23 28 GLY A C 11
ATOM 18267 O O . GLY A 1 28 ? 10.697 -4.293 0.567 1.00 11.44 28 GLY A O 11
ATOM 18271 N N . ARG A 1 29 ? 9.207 -6.017 0.794 1.00 0.24 29 ARG A N 11
ATOM 18272 C CA . ARG A 1 29 ? 8.772 -5.772 2.193 1.00 4.14 29 ARG A CA 11
ATOM 18273 C C . ARG A 1 29 ? 8.016 -4.433 2.308 1.00 14.02 29 ARG A C 11
ATOM 18274 O O . ARG A 1 29 ? 6.792 -4.413 2.515 1.00 5.02 29 ARG A O 11
ATOM 18295 N N . TYR A 1 30 ? 8.778 -3.328 2.141 1.00 54.24 30 TYR A N 11
ATOM 18296 C CA . TYR A 1 30 ? 8.267 -1.946 2.001 1.00 72.22 30 TYR A CA 11
ATOM 18297 C C . TYR A 1 30 ? 7.176 -1.862 0.924 1.00 53.45 30 TYR A C 11
ATOM 18298 O O . TYR A 1 30 ? 6.246 -1.079 1.041 1.00 21.02 30 TYR A O 11
ATOM 18316 N N . ILE A 1 31 ? 7.321 -2.674 -0.132 1.00 45.42 31 ILE A N 11
ATOM 18317 C CA . ILE A 1 31 ? 6.272 -2.879 -1.138 1.00 24.30 31 ILE A CA 11
ATOM 18318 C C . ILE A 1 31 ? 5.595 -4.226 -0.828 1.00 31.43 31 ILE A C 11
ATOM 18319 O O . ILE A 1 31 ? 6.263 -5.271 -0.738 1.00 53.42 31 ILE A O 11
ATOM 18335 N N . ARG A 1 32 ? 4.280 -4.168 -0.621 1.00 61.05 32 ARG A N 11
ATOM 18336 C CA . ARG A 1 32 ? 3.425 -5.318 -0.308 1.00 60.44 32 ARG A CA 11
ATOM 18337 C C . ARG A 1 32 ? 2.148 -5.204 -1.153 1.00 55.20 32 ARG A C 11
ATOM 18338 O O . ARG A 1 32 ? 1.721 -4.098 -1.467 1.00 34.52 32 ARG A O 11
ATOM 18359 N N . THR A 1 33 ? 1.554 -6.339 -1.547 1.00 33.32 33 THR A N 11
ATOM 18360 C CA . THR A 1 33 ? 0.300 -6.355 -2.325 1.00 1.34 33 THR A CA 11
ATOM 18361 C C . THR A 1 33 ? -0.849 -6.997 -1.521 1.00 53.24 33 THR A C 11
ATOM 18362 O O . THR A 1 33 ? -0.759 -8.159 -1.114 1.00 14.12 33 THR A O 11
ATOM 18373 N N . ALA A 1 34 ? -1.931 -6.223 -1.320 1.00 55.33 34 ALA A N 11
ATOM 18374 C CA . ALA A 1 34 ? -3.156 -6.715 -0.680 1.00 73.44 34 ALA A CA 11
ATOM 18375 C C . ALA A 1 34 ? -4.062 -7.291 -1.768 1.00 2.52 34 ALA A C 11
ATOM 18376 O O . ALA A 1 34 ? -4.663 -6.548 -2.553 1.00 44.12 34 ALA A O 11
ATOM 18383 N N . THR A 1 35 ? -4.079 -8.620 -1.860 1.00 13.35 35 THR A N 11
ATOM 18384 C CA . THR A 1 35 ? -4.995 -9.351 -2.745 1.00 51.04 35 THR A CA 11
ATOM 18385 C C . THR A 1 35 ? -6.222 -9.845 -1.948 1.00 4.10 35 THR A C 11
ATOM 18386 O O . THR A 1 35 ? -7.205 -10.319 -2.525 1.00 1.42 35 THR A O 11
ATOM 18397 N N . SER A 1 36 ? -6.164 -9.682 -0.616 1.00 2.51 36 SER A N 11
ATOM 18398 C CA . SER A 1 36 ? -7.199 -10.146 0.314 1.00 61.43 36 SER A CA 11
ATOM 18399 C C . SER A 1 36 ? -7.196 -9.272 1.577 1.00 22.34 36 SER A C 11
ATOM 18400 O O . SER A 1 36 ? -6.169 -8.663 1.921 1.00 43.14 36 SER A O 11
ATOM 18408 N N . SER A 1 37 ? -8.345 -9.227 2.259 1.00 10.24 37 SER A N 11
ATOM 18409 C CA . SER A 1 37 ? -8.461 -8.621 3.588 1.00 34.40 37 SER A CA 11
ATOM 18410 C C . SER A 1 37 ? -7.766 -9.491 4.649 1.00 42.40 37 SER A C 11
ATOM 18411 O O . SER A 1 37 ? -7.333 -8.978 5.679 1.00 31.45 37 SER A O 11
ATOM 18419 N N . GLN A 1 38 ? -7.651 -10.808 4.386 1.00 31.12 38 GLN A N 11
ATOM 18420 C CA . GLN A 1 38 ? -6.902 -11.732 5.259 1.00 12.44 38 GLN A CA 11
ATOM 18421 C C . GLN A 1 38 ? -5.388 -11.448 5.157 1.00 23.11 38 GLN A C 11
ATOM 18422 O O . GLN A 1 38 ? -4.665 -11.513 6.161 1.00 51.23 38 GLN A O 11
ATOM 18436 N N . ASP A 1 39 ? -4.926 -11.119 3.919 1.00 72.45 39 ASP A N 11
ATOM 18437 C CA . ASP A 1 39 ? -3.542 -10.659 3.658 1.00 34.41 39 ASP A CA 11
ATOM 18438 C C . ASP A 1 39 ? -3.263 -9.366 4.442 1.00 24.40 39 ASP A C 11
ATOM 18439 O O . ASP A 1 39 ? -2.222 -9.235 5.086 1.00 63.00 39 ASP A O 11
ATOM 18448 N N . ILE A 1 40 ? -4.248 -8.441 4.372 1.00 42.54 40 ILE A N 11
ATOM 18449 C CA . ILE A 1 40 ? -4.241 -7.143 5.072 1.00 34.54 40 ILE A CA 11
ATOM 18450 C C . ILE A 1 40 ? -4.000 -7.309 6.581 1.00 23.02 40 ILE A C 11
ATOM 18451 O O . ILE A 1 40 ? -3.128 -6.628 7.142 1.00 15.22 40 ILE A O 11
ATOM 18467 N N . ARG A 1 41 ? -4.741 -8.252 7.217 1.00 51.30 41 ARG A N 11
ATOM 18468 C CA . ARG A 1 41 ? -4.567 -8.564 8.652 1.00 44.13 41 ARG A CA 11
ATOM 18469 C C . ARG A 1 41 ? -3.082 -8.839 8.973 1.00 45.32 41 ARG A C 11
ATOM 18470 O O . ARG A 1 41 ? -2.530 -8.214 9.877 1.00 61.15 41 ARG A O 11
ATOM 18491 N N . ASP A 1 42 ? -2.437 -9.696 8.149 1.00 40.55 42 ASP A N 11
ATOM 18492 C CA . ASP A 1 42 ? -1.010 -10.055 8.307 1.00 45.32 42 ASP A CA 11
ATOM 18493 C C . ASP A 1 42 ? -0.087 -8.824 8.141 1.00 72.51 42 ASP A C 11
ATOM 18494 O O . ASP A 1 42 ? 0.930 -8.715 8.839 1.00 3.44 42 ASP A O 11
ATOM 18503 N N . ILE A 1 43 ? -0.471 -7.891 7.237 1.00 52.32 43 ILE A N 11
ATOM 18504 C CA . ILE A 1 43 ? 0.297 -6.656 6.959 1.00 44.51 43 ILE A CA 11
ATOM 18505 C C . ILE A 1 43 ? 0.393 -5.777 8.227 1.00 12.52 43 ILE A C 11
ATOM 18506 O O . ILE A 1 43 ? 1.487 -5.404 8.675 1.00 1.23 43 ILE A O 11
ATOM 18522 N N . ILE A 1 44 ? -0.777 -5.505 8.809 1.00 2.42 44 ILE A N 11
ATOM 18523 C CA . ILE A 1 44 ? -0.925 -4.607 9.960 1.00 2.45 44 ILE A CA 11
ATOM 18524 C C . ILE A 1 44 ? -0.416 -5.279 11.259 1.00 44.04 44 ILE A C 11
ATOM 18525 O O . ILE A 1 44 ? 0.113 -4.592 12.136 1.00 13.32 44 ILE A O 11
ATOM 18541 N N . LYS A 1 45 ? -0.519 -6.633 11.329 1.00 0.21 45 LYS A N 11
ATOM 18542 C CA . LYS A 1 45 ? 0.089 -7.442 12.415 1.00 14.41 45 LYS A CA 11
ATOM 18543 C C . LYS A 1 45 ? 1.612 -7.222 12.450 1.00 72.54 45 LYS A C 11
ATOM 18544 O O . LYS A 1 45 ? 2.193 -7.029 13.525 1.00 13.23 45 LYS A O 11
ATOM 18563 N N . SER A 1 46 ? 2.241 -7.240 11.256 1.00 24.24 46 SER A N 11
ATOM 18564 C CA . SER A 1 46 ? 3.682 -7.003 11.107 1.00 12.45 46 SER A CA 11
ATOM 18565 C C . SER A 1 46 ? 4.040 -5.571 11.558 1.00 4.31 46 SER A C 11
ATOM 18566 O O . SER A 1 46 ? 4.934 -5.387 12.382 1.00 44.12 46 SER A O 11
ATOM 18574 N N . MET A 1 47 ? 3.246 -4.581 11.093 1.00 15.04 47 MET A N 11
ATOM 18575 C CA . MET A 1 47 ? 3.523 -3.142 11.321 1.00 63.13 47 MET A CA 11
ATOM 18576 C C . MET A 1 47 ? 3.448 -2.734 12.813 1.00 64.44 47 MET A C 11
ATOM 18577 O O . MET A 1 47 ? 3.923 -1.651 13.179 1.00 3.44 47 MET A O 11
ATOM 18591 N N . LYS A 1 48 ? 2.864 -3.603 13.665 1.00 72.12 48 LYS A N 11
ATOM 18592 C CA . LYS A 1 48 ? 2.787 -3.373 15.123 1.00 10.23 48 LYS A CA 11
ATOM 18593 C C . LYS A 1 48 ? 4.193 -3.410 15.754 1.00 2.43 48 LYS A C 11
ATOM 18594 O O . LYS A 1 48 ? 4.557 -2.534 16.545 1.00 24.21 48 LYS A O 11
ATOM 18613 N N . ASP A 1 49 ? 4.969 -4.435 15.374 1.00 71.03 49 ASP A N 11
ATOM 18614 C CA . ASP A 1 49 ? 6.334 -4.668 15.884 1.00 33.33 49 ASP A CA 11
ATOM 18615 C C . ASP A 1 49 ? 7.380 -3.967 15.006 1.00 2.33 49 ASP A C 11
ATOM 18616 O O . ASP A 1 49 ? 8.291 -3.302 15.518 1.00 45.33 49 ASP A O 11
ATOM 18625 N N . ASN A 1 50 ? 7.212 -4.118 13.678 1.00 75.11 50 ASN A N 11
ATOM 18626 C CA . ASN A 1 50 ? 8.204 -3.702 12.670 1.00 45.12 50 ASN A CA 11
ATOM 18627 C C . ASN A 1 50 ? 8.411 -2.180 12.697 1.00 31.24 50 ASN A C 11
ATOM 18628 O O . ASN A 1 50 ? 9.451 -1.701 13.160 1.00 65.12 50 ASN A O 11
ATOM 18639 N N . GLY A 1 51 ? 7.393 -1.432 12.244 1.00 11.52 51 GLY A N 11
ATOM 18640 C CA . GLY A 1 51 ? 7.515 0.017 12.062 1.00 45.41 51 GLY A CA 11
ATOM 18641 C C . GLY A 1 51 ? 8.001 0.375 10.667 1.00 24.52 51 GLY A C 11
ATOM 18642 O O . GLY A 1 51 ? 7.783 -0.403 9.730 1.00 53.13 51 GLY A O 11
ATOM 18646 N N . LYS A 1 52 ? 8.666 1.553 10.537 1.00 3.12 52 LYS A N 11
ATOM 18647 C CA . LYS A 1 52 ? 9.165 2.092 9.243 1.00 74.41 52 LYS A CA 11
ATOM 18648 C C . LYS A 1 52 ? 7.993 2.477 8.285 1.00 14.31 52 LYS A C 11
ATOM 18649 O O . LYS A 1 52 ? 6.821 2.224 8.602 1.00 64.51 52 LYS A O 11
ATOM 18668 N N . PRO A 1 53 ? 8.273 3.184 7.137 1.00 35.11 53 PRO A N 11
ATOM 18669 C CA . PRO A 1 53 ? 7.261 3.380 6.077 1.00 35.23 53 PRO A CA 11
ATOM 18670 C C . PRO A 1 53 ? 6.970 2.067 5.334 1.00 24.13 53 PRO A C 11
ATOM 18671 O O . PRO A 1 53 ? 7.875 1.264 5.087 1.00 34.03 53 PRO A O 11
ATOM 18682 N N . LEU A 1 54 ? 5.703 1.849 4.998 1.00 61.14 54 LEU A N 11
ATOM 18683 C CA . LEU A 1 54 ? 5.277 0.714 4.175 1.00 62.34 54 LEU A CA 11
ATOM 18684 C C . LEU A 1 54 ? 4.459 1.249 2.994 1.00 60.04 54 LEU A C 11
ATOM 18685 O O . LEU A 1 54 ? 4.085 2.416 2.975 1.00 60.02 54 LEU A O 11
ATOM 18701 N N . VAL A 1 55 ? 4.177 0.385 2.022 1.00 35.21 55 VAL A N 11
ATOM 18702 C CA . VAL A 1 55 ? 3.374 0.699 0.832 1.00 73.43 55 VAL A CA 11
ATOM 18703 C C . VAL A 1 55 ? 2.597 -0.571 0.463 1.00 23.12 55 VAL A C 11
ATOM 18704 O O . VAL A 1 55 ? 3.207 -1.622 0.258 1.00 55.14 55 VAL A O 11
ATOM 18717 N N . VAL A 1 56 ? 1.258 -0.482 0.409 1.00 61.42 56 VAL A N 11
ATOM 18718 C CA . VAL A 1 56 ? 0.390 -1.624 0.083 1.00 21.34 56 VAL A CA 11
ATOM 18719 C C . VAL A 1 56 ? -0.441 -1.330 -1.183 1.00 72.24 56 VAL A C 11
ATOM 18720 O O . VAL A 1 56 ? -1.338 -0.485 -1.167 1.00 41.21 56 VAL A O 11
ATOM 18733 N N . PHE A 1 57 ? -0.123 -2.057 -2.265 1.00 43.25 57 PHE A N 11
ATOM 18734 C CA . PHE A 1 57 ? -0.838 -2.000 -3.543 1.00 41.22 57 PHE A CA 11
ATOM 18735 C C . PHE A 1 57 ? -2.083 -2.900 -3.460 1.00 72.54 57 PHE A C 11
ATOM 18736 O O . PHE A 1 57 ? -1.959 -4.121 -3.300 1.00 54.51 57 PHE A O 11
ATOM 18753 N N . VAL A 1 58 ? -3.268 -2.294 -3.563 1.00 41.23 58 VAL A N 11
ATOM 18754 C CA . VAL A 1 58 ? -4.543 -3.014 -3.509 1.00 70.05 58 VAL A CA 11
ATOM 18755 C C . VAL A 1 58 ? -4.798 -3.664 -4.885 1.00 41.31 58 VAL A C 11
ATOM 18756 O O . VAL A 1 58 ? -5.435 -3.088 -5.771 1.00 54.54 58 VAL A O 11
ATOM 18769 N N . ASN A 1 59 ? -4.222 -4.858 -5.053 1.00 13.51 59 ASN A N 11
ATOM 18770 C CA . ASN A 1 59 ? -4.231 -5.612 -6.311 1.00 4.13 59 ASN A CA 11
ATOM 18771 C C . ASN A 1 59 ? -5.178 -6.805 -6.176 1.00 62.32 59 ASN A C 11
ATOM 18772 O O . ASN A 1 59 ? -4.859 -7.783 -5.500 1.00 3.24 59 ASN A O 11
ATOM 18783 N N . GLY A 1 60 ? -6.368 -6.695 -6.787 1.00 10.20 60 GLY A N 11
ATOM 18784 C CA . GLY A 1 60 ? -7.382 -7.749 -6.724 1.00 73.12 60 GLY A CA 11
ATOM 18785 C C . GLY A 1 60 ? -8.405 -7.490 -5.628 1.00 61.41 60 GLY A C 11
ATOM 18786 O O . GLY A 1 60 ? -9.611 -7.630 -5.859 1.00 45.25 60 GLY A O 11
ATOM 18790 N N . ALA A 1 61 ? -7.915 -7.116 -4.426 1.00 0.54 61 ALA A N 11
ATOM 18791 C CA . ALA A 1 61 ? -8.775 -6.743 -3.288 1.00 1.41 61 ALA A CA 11
ATOM 18792 C C . ALA A 1 61 ? -9.651 -5.521 -3.634 1.00 51.22 61 ALA A C 11
ATOM 18793 O O . ALA A 1 61 ? -9.232 -4.643 -4.393 1.00 23.44 61 ALA A O 11
ATOM 18800 N N . SER A 1 62 ? -10.867 -5.492 -3.082 1.00 42.40 62 SER A N 11
ATOM 18801 C CA . SER A 1 62 ? -11.862 -4.435 -3.341 1.00 42.24 62 SER A CA 11
ATOM 18802 C C . SER A 1 62 ? -11.822 -3.356 -2.243 1.00 35.52 62 SER A C 11
ATOM 18803 O O . SER A 1 62 ? -11.082 -3.482 -1.254 1.00 4.11 62 SER A O 11
ATOM 18811 N N . GLN A 1 63 ? -12.652 -2.301 -2.425 1.00 35.43 63 GLN A N 11
ATOM 18812 C CA . GLN A 1 63 ? -12.847 -1.227 -1.429 1.00 3.22 63 GLN A CA 11
ATOM 18813 C C . GLN A 1 63 ? -13.420 -1.794 -0.108 1.00 24.14 63 GLN A C 11
ATOM 18814 O O . GLN A 1 63 ? -13.231 -1.204 0.956 1.00 54.22 63 GLN A O 11
ATOM 18828 N N . ASN A 1 64 ? -14.089 -2.967 -0.201 1.00 32.24 64 ASN A N 11
ATOM 18829 C CA . ASN A 1 64 ? -14.593 -3.723 0.967 1.00 44.35 64 ASN A CA 11
ATOM 18830 C C . ASN A 1 64 ? -13.422 -4.069 1.908 1.00 42.15 64 ASN A C 11
ATOM 18831 O O . ASN A 1 64 ? -13.478 -3.825 3.113 1.00 22.05 64 ASN A O 11
ATOM 18842 N N . ASP A 1 65 ? -12.345 -4.586 1.293 1.00 12.40 65 ASP A N 11
ATOM 18843 C CA . ASP A 1 65 ? -11.114 -5.009 1.989 1.00 4.30 65 ASP A CA 11
ATOM 18844 C C . ASP A 1 65 ? -10.324 -3.776 2.467 1.00 53.33 65 ASP A C 11
ATOM 18845 O O . ASP A 1 65 ? -9.719 -3.790 3.543 1.00 73.12 65 ASP A O 11
ATOM 18854 N N . VAL A 1 66 ? -10.376 -2.705 1.651 1.00 63.15 66 VAL A N 11
ATOM 18855 C CA . VAL A 1 66 ? -9.699 -1.421 1.926 1.00 64.44 66 VAL A CA 11
ATOM 18856 C C . VAL A 1 66 ? -10.254 -0.768 3.204 1.00 51.04 66 VAL A C 11
ATOM 18857 O O . VAL A 1 66 ? -9.489 -0.219 4.001 1.00 73.22 66 VAL A O 11
ATOM 18870 N N . ASN A 1 67 ? -11.582 -0.856 3.393 1.00 65.42 67 ASN A N 11
ATOM 18871 C CA . ASN A 1 67 ? -12.253 -0.322 4.596 1.00 11.54 67 ASN A CA 11
ATOM 18872 C C . ASN A 1 67 ? -11.795 -1.079 5.850 1.00 61.40 67 ASN A C 11
ATOM 18873 O O . ASN A 1 67 ? -11.640 -0.484 6.920 1.00 35.22 67 ASN A O 11
ATOM 18884 N N . GLU A 1 68 ? -11.556 -2.395 5.683 1.00 63.35 68 GLU A N 11
ATOM 18885 C CA . GLU A 1 68 ? -11.069 -3.269 6.760 1.00 21.34 68 GLU A CA 11
ATOM 18886 C C . GLU A 1 68 ? -9.592 -2.963 7.082 1.00 13.01 68 GLU A C 11
ATOM 18887 O O . GLU A 1 68 ? -9.177 -3.079 8.229 1.00 51.41 68 GLU A O 11
ATOM 18899 N N . PHE A 1 69 ? -8.818 -2.536 6.053 1.00 73.31 69 PHE A N 11
ATOM 18900 C CA . PHE A 1 69 ? -7.427 -2.068 6.231 1.00 21.53 69 PHE A CA 11
ATOM 18901 C C . PHE A 1 69 ? -7.423 -0.829 7.129 1.00 41.44 69 PHE A C 11
ATOM 18902 O O . PHE A 1 69 ? -6.708 -0.774 8.130 1.00 61.02 69 PHE A O 11
ATOM 18919 N N . GLN A 1 70 ? -8.245 0.154 6.726 1.00 63.32 70 GLN A N 11
ATOM 18920 C CA . GLN A 1 70 ? -8.449 1.409 7.455 1.00 44.35 70 GLN A CA 11
ATOM 18921 C C . GLN A 1 70 ? -8.867 1.174 8.926 1.00 44.30 70 GLN A C 11
ATOM 18922 O O . GLN A 1 70 ? -8.393 1.882 9.819 1.00 20.23 70 GLN A O 11
ATOM 18936 N N . ASN A 1 71 ? -9.735 0.161 9.157 1.00 31.24 71 ASN A N 11
ATOM 18937 C CA . ASN A 1 71 ? -10.219 -0.188 10.511 1.00 32.03 71 ASN A CA 11
ATOM 18938 C C . ASN A 1 71 ? -9.108 -0.837 11.356 1.00 52.52 71 ASN A C 11
ATOM 18939 O O . ASN A 1 71 ? -8.716 -0.276 12.385 1.00 52.23 71 ASN A O 11
ATOM 18950 N N . GLU A 1 72 ? -8.598 -2.006 10.898 1.00 72.31 72 GLU A N 11
ATOM 18951 C CA . GLU A 1 72 ? -7.520 -2.757 11.588 1.00 55.41 72 GLU A CA 11
ATOM 18952 C C . GLU A 1 72 ? -6.284 -1.885 11.898 1.00 61.31 72 GLU A C 11
ATOM 18953 O O . GLU A 1 72 ? -5.599 -2.120 12.895 1.00 24.03 72 GLU A O 11
ATOM 18965 N N . ALA A 1 73 ? -5.993 -0.901 11.035 1.00 63.11 73 ALA A N 11
ATOM 18966 C CA . ALA A 1 73 ? -4.940 0.092 11.286 1.00 11.24 73 ALA A CA 11
ATOM 18967 C C . ALA A 1 73 ? -5.316 1.070 12.428 1.00 33.34 73 ALA A C 11
ATOM 18968 O O . ALA A 1 73 ? -4.625 1.117 13.458 1.00 65.55 73 ALA A O 11
ATOM 18975 N N . LYS A 1 74 ? -6.439 1.813 12.247 1.00 62.23 74 LYS A N 11
ATOM 18976 C CA . LYS A 1 74 ? -6.834 2.925 13.152 1.00 22.23 74 LYS A CA 11
ATOM 18977 C C . LYS A 1 74 ? -7.022 2.470 14.623 1.00 61.11 74 LYS A C 11
ATOM 18978 O O . LYS A 1 74 ? -6.679 3.212 15.551 1.00 3.51 74 LYS A O 11
ATOM 18997 N N . LYS A 1 75 ? -7.522 1.231 14.821 1.00 3.54 75 LYS A N 11
ATOM 18998 C CA . LYS A 1 75 ? -7.846 0.692 16.163 1.00 61.15 75 LYS A CA 11
ATOM 18999 C C . LYS A 1 75 ? -6.569 0.323 16.946 1.00 51.22 75 LYS A C 11
ATOM 19000 O O . LYS A 1 75 ? -6.558 0.375 18.179 1.00 42.33 75 LYS A O 11
ATOM 19019 N N . GLU A 1 76 ? -5.503 -0.042 16.213 1.00 51.44 76 GLU A N 11
ATOM 19020 C CA . GLU A 1 76 ? -4.202 -0.422 16.806 1.00 42.03 76 GLU A CA 11
ATOM 19021 C C . GLU A 1 76 ? -3.271 0.791 16.953 1.00 54.35 76 GLU A C 11
ATOM 19022 O O . GLU A 1 76 ? -2.237 0.696 17.619 1.00 54.43 76 GLU A O 11
ATOM 19034 N N . GLY A 1 77 ? -3.662 1.930 16.350 1.00 50.24 77 GLY A N 11
ATOM 19035 C CA . GLY A 1 77 ? -2.814 3.126 16.305 1.00 40.14 77 GLY A CA 11
ATOM 19036 C C . GLY A 1 77 ? -1.766 3.104 15.198 1.00 52.42 77 GLY A C 11
ATOM 19037 O O . GLY A 1 77 ? -0.747 3.802 15.288 1.00 52.42 77 GLY A O 11
ATOM 19041 N N . VAL A 1 78 ? -2.008 2.295 14.154 1.00 1.03 78 VAL A N 11
ATOM 19042 C CA . VAL A 1 78 ? -1.175 2.281 12.938 1.00 62.20 78 VAL A CA 11
ATOM 19043 C C . VAL A 1 78 ? -1.723 3.330 11.952 1.00 52.22 78 VAL A C 11
ATOM 19044 O O . VAL A 1 78 ? -2.932 3.357 11.673 1.00 62.30 78 VAL A O 11
ATOM 19057 N N . SER A 1 79 ? -0.837 4.204 11.458 1.00 42.12 79 SER A N 11
ATOM 19058 C CA . SER A 1 79 ? -1.193 5.257 10.504 1.00 70.23 79 SER A CA 11
ATOM 19059 C C . SER A 1 79 ? -1.218 4.692 9.071 1.00 11.53 79 SER A C 11
ATOM 19060 O O . SER A 1 79 ? -0.467 3.764 8.740 1.00 74.53 79 SER A O 11
ATOM 19068 N N . TYR A 1 80 ? -2.096 5.262 8.238 1.00 71.25 80 TYR A N 11
ATOM 19069 C CA . TYR A 1 80 ? -2.287 4.856 6.838 1.00 34.50 80 TYR A CA 11
ATOM 19070 C C . TYR A 1 80 ? -2.666 6.095 6.000 1.00 40.45 80 TYR A C 11
ATOM 19071 O O . TYR A 1 80 ? -3.422 6.958 6.469 1.00 30.14 80 TYR A O 11
ATOM 19089 N N . ASP A 1 81 ? -2.124 6.199 4.781 1.00 65.24 81 ASP A N 11
ATOM 19090 C CA . ASP A 1 81 ? -2.430 7.298 3.847 1.00 54.21 81 ASP A CA 11
ATOM 19091 C C . ASP A 1 81 ? -3.062 6.714 2.580 1.00 52.20 81 ASP A C 11
ATOM 19092 O O . ASP A 1 81 ? -2.450 5.883 1.913 1.00 2.31 81 ASP A O 11
ATOM 19101 N N . VAL A 1 82 ? -4.285 7.153 2.255 1.00 33.02 82 VAL A N 11
ATOM 19102 C CA . VAL A 1 82 ? -5.052 6.624 1.120 1.00 50.41 82 VAL A CA 11
ATOM 19103 C C . VAL A 1 82 ? -4.666 7.385 -0.170 1.00 22.12 82 VAL A C 11
ATOM 19104 O O . VAL A 1 82 ? -4.999 8.566 -0.336 1.00 32.24 82 VAL A O 11
ATOM 19117 N N . LEU A 1 83 ? -3.902 6.705 -1.037 1.00 33.24 83 LEU A N 11
ATOM 19118 C CA . LEU A 1 83 ? -3.500 7.202 -2.364 1.00 34.43 83 LEU A CA 11
ATOM 19119 C C . LEU A 1 83 ? -4.382 6.531 -3.433 1.00 2.43 83 LEU A C 11
ATOM 19120 O O . LEU A 1 83 ? -4.237 5.342 -3.687 1.00 34.23 83 LEU A O 11
ATOM 19136 N N . LYS A 1 84 ? -5.318 7.283 -4.027 1.00 4.31 84 LYS A N 11
ATOM 19137 C CA . LYS A 1 84 ? -6.198 6.770 -5.102 1.00 11.41 84 LYS A CA 11
ATOM 19138 C C . LYS A 1 84 ? -5.877 7.485 -6.417 1.00 23.42 84 LYS A C 11
ATOM 19139 O O . LYS A 1 84 ? -6.264 8.645 -6.615 1.00 60.34 84 LYS A O 11
ATOM 19158 N N . SER A 1 85 ? -5.126 6.796 -7.291 1.00 2.50 85 SER A N 11
ATOM 19159 C CA . SER A 1 85 ? -4.798 7.293 -8.635 1.00 3.04 85 SER A CA 11
ATOM 19160 C C . SER A 1 85 ? -4.415 6.158 -9.585 1.00 60.31 85 SER A C 11
ATOM 19161 O O . SER A 1 85 ? -3.961 5.087 -9.167 1.00 52.24 85 SER A O 11
ATOM 19169 N N . THR A 1 86 ? -4.627 6.428 -10.875 1.00 32.12 86 THR A N 11
ATOM 19170 C CA . THR A 1 86 ? -4.281 5.535 -11.971 1.00 25.21 86 THR A CA 11
ATOM 19171 C C . THR A 1 86 ? -3.254 6.249 -12.867 1.00 24.52 86 THR A C 11
ATOM 19172 O O . THR A 1 86 ? -3.632 7.033 -13.750 1.00 60.22 86 THR A O 11
ATOM 19183 N N . ASP A 1 87 ? -1.955 6.009 -12.603 1.00 23.41 87 ASP A N 11
ATOM 19184 C CA . ASP A 1 87 ? -0.851 6.688 -13.307 1.00 11.24 87 ASP A CA 11
ATOM 19185 C C . ASP A 1 87 ? 0.473 5.955 -12.976 1.00 71.53 87 ASP A C 11
ATOM 19186 O O . ASP A 1 87 ? 0.895 5.967 -11.818 1.00 73.32 87 ASP A O 11
ATOM 19195 N N . PRO A 1 88 ? 1.158 5.315 -13.976 1.00 21.04 88 PRO A N 11
ATOM 19196 C CA . PRO A 1 88 ? 2.300 4.391 -13.710 1.00 43.31 88 PRO A CA 11
ATOM 19197 C C . PRO A 1 88 ? 3.549 5.099 -13.136 1.00 24.20 88 PRO A C 11
ATOM 19198 O O . PRO A 1 88 ? 4.315 4.499 -12.374 1.00 42.33 88 PRO A O 11
ATOM 19209 N N . GLU A 1 89 ? 3.744 6.372 -13.509 1.00 13.54 89 GLU A N 11
ATOM 19210 C CA . GLU A 1 89 ? 4.902 7.166 -13.056 1.00 44.10 89 GLU A CA 11
ATOM 19211 C C . GLU A 1 89 ? 4.595 7.916 -11.740 1.00 14.53 89 GLU A C 11
ATOM 19212 O O . GLU A 1 89 ? 5.493 8.085 -10.903 1.00 34.31 89 GLU A O 11
ATOM 19224 N N . GLU A 1 90 ? 3.324 8.340 -11.541 1.00 13.04 90 GLU A N 11
ATOM 19225 C CA . GLU A 1 90 ? 2.921 9.078 -10.321 1.00 35.24 90 GLU A CA 11
ATOM 19226 C C . GLU A 1 90 ? 2.885 8.153 -9.106 1.00 44.11 90 GLU A C 11
ATOM 19227 O O . GLU A 1 90 ? 3.330 8.528 -8.022 1.00 31.00 90 GLU A O 11
ATOM 19239 N N . LEU A 1 91 ? 2.362 6.935 -9.293 1.00 54.13 91 LEU A N 11
ATOM 19240 C CA . LEU A 1 91 ? 2.318 5.953 -8.203 1.00 1.11 91 LEU A CA 11
ATOM 19241 C C . LEU A 1 91 ? 3.758 5.620 -7.749 1.00 32.12 91 LEU A C 11
ATOM 19242 O O . LEU A 1 91 ? 4.017 5.537 -6.560 1.00 21.23 91 LEU A O 11
ATOM 19258 N N . THR A 1 92 ? 4.699 5.541 -8.720 1.00 22.02 92 THR A N 11
ATOM 19259 C CA . THR A 1 92 ? 6.127 5.278 -8.445 1.00 33.54 92 THR A CA 11
ATOM 19260 C C . THR A 1 92 ? 6.772 6.419 -7.625 1.00 12.22 92 THR A C 11
ATOM 19261 O O . THR A 1 92 ? 7.491 6.149 -6.654 1.00 31.43 92 THR A O 11
ATOM 19272 N N . GLN A 1 93 ? 6.481 7.691 -8.002 1.00 70.40 93 GLN A N 11
ATOM 19273 C CA . GLN A 1 93 ? 7.073 8.861 -7.321 1.00 71.13 93 GLN A CA 11
ATOM 19274 C C . GLN A 1 93 ? 6.551 8.978 -5.882 1.00 13.22 93 GLN A C 11
ATOM 19275 O O . GLN A 1 93 ? 7.301 9.357 -4.985 1.00 11.24 93 GLN A O 11
ATOM 19289 N N . ARG A 1 94 ? 5.276 8.589 -5.670 1.00 33.52 94 ARG A N 11
ATOM 19290 C CA . ARG A 1 94 ? 4.633 8.665 -4.351 1.00 41.21 94 ARG A CA 11
ATOM 19291 C C . ARG A 1 94 ? 5.180 7.569 -3.415 1.00 11.21 94 ARG A C 11
ATOM 19292 O O . ARG A 1 94 ? 5.429 7.831 -2.236 1.00 62.21 94 ARG A O 11
ATOM 19313 N N . VAL A 1 95 ? 5.380 6.355 -3.964 1.00 14.33 95 VAL A N 11
ATOM 19314 C CA . VAL A 1 95 ? 5.968 5.215 -3.230 1.00 3.00 95 VAL A CA 11
ATOM 19315 C C . VAL A 1 95 ? 7.389 5.560 -2.738 1.00 64.30 95 VAL A C 11
ATOM 19316 O O . VAL A 1 95 ? 7.675 5.472 -1.539 1.00 53.34 95 VAL A O 11
ATOM 19329 N N . ARG A 1 96 ? 8.242 6.026 -3.671 1.00 22.35 96 ARG A N 11
ATOM 19330 C CA . ARG A 1 96 ? 9.673 6.249 -3.400 1.00 70.03 96 ARG A CA 11
ATOM 19331 C C . ARG A 1 96 ? 9.905 7.450 -2.455 1.00 53.23 96 ARG A C 11
ATOM 19332 O O . ARG A 1 96 ? 10.819 7.415 -1.624 1.00 62.23 96 ARG A O 11
ATOM 19353 N N . GLU A 1 97 ? 9.071 8.518 -2.591 1.00 54.01 97 GLU A N 11
ATOM 19354 C CA . GLU A 1 97 ? 9.189 9.718 -1.735 1.00 35.04 97 GLU A CA 11
ATOM 19355 C C . GLU A 1 97 ? 8.694 9.417 -0.314 1.00 24.23 97 GLU A C 11
ATOM 19356 O O . GLU A 1 97 ? 9.258 9.928 0.649 1.00 61.33 97 GLU A O 11
ATOM 19368 N N . PHE A 1 98 ? 7.639 8.570 -0.196 1.00 42.12 98 PHE A N 11
ATOM 19369 C CA . PHE A 1 98 ? 7.048 8.187 1.101 1.00 71.10 98 PHE A CA 11
ATOM 19370 C C . PHE A 1 98 ? 8.041 7.342 1.904 1.00 55.32 98 PHE A C 11
ATOM 19371 O O . PHE A 1 98 ? 8.236 7.568 3.099 1.00 23.24 98 PHE A O 11
ATOM 19388 N N . LEU A 1 99 ? 8.680 6.380 1.217 1.00 12.30 99 LEU A N 11
ATOM 19389 C CA . LEU A 1 99 ? 9.696 5.514 1.826 1.00 74.45 99 LEU A CA 11
ATOM 19390 C C . LEU A 1 99 ? 10.956 6.321 2.200 1.00 4.35 99 LEU A C 11
ATOM 19391 O O . LEU A 1 99 ? 11.719 5.917 3.074 1.00 24.23 99 LEU A O 11
ATOM 19407 N N . LYS A 1 100 ? 11.139 7.489 1.560 1.00 23.13 100 LYS A N 11
ATOM 19408 C CA . LYS A 1 100 ? 12.273 8.384 1.833 1.00 74.41 100 LYS A CA 11
ATOM 19409 C C . LYS A 1 100 ? 11.958 9.349 3.001 1.00 54.20 100 LYS A C 11
ATOM 19410 O O . LYS A 1 100 ? 12.826 9.614 3.837 1.00 22.35 100 LYS A O 11
ATOM 19429 N N . THR A 1 101 ? 10.700 9.840 3.089 1.00 24.01 101 THR A N 11
ATOM 19430 C CA . THR A 1 101 ? 10.345 10.949 4.012 1.00 51.55 101 THR A CA 11
ATOM 19431 C C . THR A 1 101 ? 9.769 10.426 5.338 1.00 32.41 101 THR A C 11
ATOM 19432 O O . THR A 1 101 ? 9.863 11.093 6.365 1.00 0.12 101 THR A O 11
ATOM 19443 N N . ALA A 1 102 ? 9.132 9.255 5.299 1.00 43.21 102 ALA A N 11
ATOM 19444 C CA . ALA A 1 102 ? 8.606 8.598 6.512 1.00 12.22 102 ALA A CA 11
ATOM 19445 C C . ALA A 1 102 ? 9.641 7.638 7.134 1.00 2.15 102 ALA A C 11
ATOM 19446 O O . ALA A 1 102 ? 9.321 6.932 8.096 1.00 43.44 102 ALA A O 11
ATOM 19453 N N . GLY A 1 103 ? 10.890 7.637 6.606 1.00 24.51 103 GLY A N 11
ATOM 19454 C CA . GLY A 1 103 ? 11.931 6.707 7.067 1.00 71.42 103 GLY A CA 11
ATOM 19455 C C . GLY A 1 103 ? 13.354 7.245 6.918 1.00 62.32 103 GLY A C 11
ATOM 19456 O O . GLY A 1 103 ? 14.056 7.447 7.921 1.00 62.45 103 GLY A O 11
ATOM 19460 N N . SER A 1 104 ? 13.771 7.513 5.667 1.00 20.43 104 SER A N 11
ATOM 19461 C CA . SER A 1 104 ? 15.191 7.779 5.321 1.00 74.34 104 SER A CA 11
ATOM 19462 C C . SER A 1 104 ? 15.619 9.256 5.517 1.00 23.33 104 SER A C 11
ATOM 19463 O O . SER A 1 104 ? 16.628 9.678 4.932 1.00 44.33 104 SER A O 11
ATOM 19471 N N . LEU A 1 105 ? 14.886 10.019 6.362 1.00 52.51 105 LEU A N 11
ATOM 19472 C CA . LEU A 1 105 ? 15.159 11.458 6.593 1.00 21.44 105 LEU A CA 11
ATOM 19473 C C . LEU A 1 105 ? 16.576 11.726 7.150 1.00 71.42 105 LEU A C 11
ATOM 19474 O O . LEU A 1 105 ? 17.113 10.954 7.957 1.00 53.42 105 LEU A O 11
ATOM 19490 N N . GLU A 1 106 ? 17.154 12.839 6.683 1.00 54.23 106 GLU A N 11
ATOM 19491 C CA . GLU A 1 106 ? 18.349 13.465 7.275 1.00 54.12 106 GLU A CA 11
ATOM 19492 C C . GLU A 1 106 ? 17.905 14.326 8.484 1.00 42.12 106 GLU A C 11
ATOM 19493 O O . GLU A 1 106 ? 16.704 14.559 8.667 1.00 71.41 106 GLU A O 11
ATOM 19505 N N . HIS A 1 107 ? 18.882 14.771 9.311 1.00 60.34 107 HIS A N 11
ATOM 19506 C CA . HIS A 1 107 ? 18.634 15.435 10.630 1.00 43.15 107 HIS A CA 11
ATOM 19507 C C . HIS A 1 107 ? 17.974 14.441 11.621 1.00 24.30 107 HIS A C 11
ATOM 19508 O O . HIS A 1 107 ? 17.403 14.835 12.643 1.00 4.44 107 HIS A O 11
ATOM 19523 N N . HIS A 1 108 ? 18.089 13.142 11.307 1.00 23.40 108 HIS A N 11
ATOM 19524 C CA . HIS A 1 108 ? 17.550 12.043 12.122 1.00 21.12 108 HIS A CA 11
ATOM 19525 C C . HIS A 1 108 ? 18.731 11.264 12.713 1.00 12.52 108 HIS A C 11
ATOM 19526 O O . HIS A 1 108 ? 19.817 11.248 12.116 1.00 72.42 108 HIS A O 11
ATOM 19541 N N . HIS A 1 109 ? 18.535 10.658 13.898 1.00 2.11 109 HIS A N 11
ATOM 19542 C CA . HIS A 1 109 ? 19.537 9.772 14.518 1.00 65.32 109 HIS A CA 11
ATOM 19543 C C . HIS A 1 109 ? 19.886 8.616 13.551 1.00 1.45 109 HIS A C 11
ATOM 19544 O O . HIS A 1 109 ? 19.025 7.779 13.262 1.00 0.20 109 HIS A O 11
ATOM 19559 N N . HIS A 1 110 ? 21.146 8.603 13.058 1.00 11.14 110 HIS A N 11
ATOM 19560 C CA . HIS A 1 110 ? 21.595 7.689 11.984 1.00 42.11 110 HIS A CA 11
ATOM 19561 C C . HIS A 1 110 ? 21.482 6.210 12.403 1.00 22.33 110 HIS A C 11
ATOM 19562 O O . HIS A 1 110 ? 21.687 5.866 13.575 1.00 22.33 110 HIS A O 11
ATOM 19577 N N . HIS A 1 111 ? 21.153 5.360 11.416 1.00 44.34 111 HIS A N 11
ATOM 19578 C CA . HIS A 1 111 ? 20.836 3.936 11.629 1.00 73.41 111 HIS A CA 11
ATOM 19579 C C . HIS A 1 111 ? 22.068 3.128 12.087 1.00 33.50 111 HIS A C 11
ATOM 19580 O O . HIS A 1 111 ? 23.216 3.519 11.831 1.00 74.41 111 HIS A O 11
ATOM 19595 N N . HIS A 1 112 ? 21.810 1.992 12.746 1.00 34.10 112 HIS A N 11
ATOM 19596 C CA . HIS A 1 112 ? 22.850 1.035 13.151 1.00 71.24 112 HIS A CA 11
ATOM 19597 C C . HIS A 1 112 ? 22.974 -0.045 12.050 1.00 70.05 112 HIS A C 11
ATOM 19598 O O . HIS A 1 112 ? 22.273 -1.081 12.125 1.00 65.42 112 HIS A O 11
ATOM 19614 N N . MET A 1 1 ? 1.711 4.631 15.061 1.00 0.00 1 MET A N 12
ATOM 19615 C CA . MET A 1 1 ? 2.491 3.384 15.218 1.00 52.33 1 MET A CA 12
ATOM 19616 C C . MET A 1 1 ? 2.833 2.837 13.826 1.00 13.33 1 MET A C 12
ATOM 19617 O O . MET A 1 1 ? 2.157 1.938 13.302 1.00 1.33 1 MET A O 12
ATOM 19633 N N . GLY A 1 2 ? 3.859 3.456 13.205 1.00 64.31 2 GLY A N 12
ATOM 19634 C CA . GLY A 1 2 ? 4.205 3.211 11.805 1.00 51.04 2 GLY A CA 12
ATOM 19635 C C . GLY A 1 2 ? 3.226 3.887 10.843 1.00 23.15 2 GLY A C 12
ATOM 19636 O O . GLY A 1 2 ? 2.111 4.272 11.245 1.00 41.42 2 GLY A O 12
ATOM 19640 N N . LYS A 1 3 ? 3.623 4.039 9.571 1.00 33.45 3 LYS A N 12
ATOM 19641 C CA . LYS A 1 3 ? 2.754 4.621 8.538 1.00 31.00 3 LYS A CA 12
ATOM 19642 C C . LYS A 1 3 ? 2.909 3.859 7.219 1.00 64.42 3 LYS A C 12
ATOM 19643 O O . LYS A 1 3 ? 4.026 3.623 6.754 1.00 43.23 3 LYS A O 12
ATOM 19662 N N . VAL A 1 4 ? 1.766 3.462 6.647 1.00 33.51 4 VAL A N 12
ATOM 19663 C CA . VAL A 1 4 ? 1.679 2.756 5.365 1.00 62.34 4 VAL A CA 12
ATOM 19664 C C . VAL A 1 4 ? 1.148 3.718 4.290 1.00 21.11 4 VAL A C 12
ATOM 19665 O O . VAL A 1 4 ? 0.384 4.626 4.603 1.00 53.32 4 VAL A O 12
ATOM 19678 N N . LEU A 1 5 ? 1.578 3.528 3.038 1.00 42.43 5 LEU A N 12
ATOM 19679 C CA . LEU A 1 5 ? 1.010 4.204 1.874 1.00 2.24 5 LEU A CA 12
ATOM 19680 C C . LEU A 1 5 ? 0.112 3.199 1.140 1.00 52.42 5 LEU A C 12
ATOM 19681 O O . LEU A 1 5 ? 0.607 2.252 0.521 1.00 12.31 5 LEU A O 12
ATOM 19697 N N . LEU A 1 6 ? -1.205 3.391 1.239 1.00 25.33 6 LEU A N 12
ATOM 19698 C CA . LEU A 1 6 ? -2.196 2.514 0.621 1.00 14.21 6 LEU A CA 12
ATOM 19699 C C . LEU A 1 6 ? -2.422 2.981 -0.826 1.00 44.04 6 LEU A C 12
ATOM 19700 O O . LEU A 1 6 ? -3.102 3.985 -1.061 1.00 34.23 6 LEU A O 12
ATOM 19716 N N . VAL A 1 7 ? -1.820 2.263 -1.785 1.00 21.43 7 VAL A N 12
ATOM 19717 C CA . VAL A 1 7 ? -1.939 2.572 -3.211 1.00 31.32 7 VAL A CA 12
ATOM 19718 C C . VAL A 1 7 ? -3.178 1.855 -3.777 1.00 71.20 7 VAL A C 12
ATOM 19719 O O . VAL A 1 7 ? -3.186 0.629 -3.970 1.00 4.13 7 VAL A O 12
ATOM 19732 N N . ILE A 1 8 ? -4.228 2.650 -3.994 1.00 45.14 8 ILE A N 12
ATOM 19733 C CA . ILE A 1 8 ? -5.484 2.230 -4.615 1.00 11.44 8 ILE A CA 12
ATOM 19734 C C . ILE A 1 8 ? -5.511 2.748 -6.063 1.00 51.23 8 ILE A C 12
ATOM 19735 O O . ILE A 1 8 ? -5.061 3.872 -6.334 1.00 3.13 8 ILE A O 12
ATOM 19751 N N . SER A 1 9 ? -6.022 1.924 -6.977 1.00 44.31 9 SER A N 12
ATOM 19752 C CA . SER A 1 9 ? -6.236 2.294 -8.373 1.00 23.43 9 SER A CA 12
ATOM 19753 C C . SER A 1 9 ? -7.282 1.352 -8.968 1.00 30.21 9 SER A C 12
ATOM 19754 O O . SER A 1 9 ? -7.223 0.133 -8.743 1.00 22.25 9 SER A O 12
ATOM 19762 N N . THR A 1 10 ? -8.236 1.920 -9.727 1.00 61.24 10 THR A N 12
ATOM 19763 C CA . THR A 1 10 ? -9.329 1.163 -10.369 1.00 22.13 10 THR A CA 12
ATOM 19764 C C . THR A 1 10 ? -8.797 0.222 -11.474 1.00 12.11 10 THR A C 12
ATOM 19765 O O . THR A 1 10 ? -9.481 -0.720 -11.891 1.00 32.41 10 THR A O 12
ATOM 19776 N N . ASP A 1 11 ? -7.562 0.491 -11.914 1.00 25.42 11 ASP A N 12
ATOM 19777 C CA . ASP A 1 11 ? -6.855 -0.295 -12.929 1.00 33.33 11 ASP A CA 12
ATOM 19778 C C . ASP A 1 11 ? -5.657 -0.985 -12.258 1.00 3.31 11 ASP A C 12
ATOM 19779 O O . ASP A 1 11 ? -4.588 -0.387 -12.086 1.00 71.34 11 ASP A O 12
ATOM 19788 N N . THR A 1 12 ? -5.871 -2.243 -11.841 1.00 34.53 12 THR A N 12
ATOM 19789 C CA . THR A 1 12 ? -4.887 -3.047 -11.096 1.00 73.21 12 THR A CA 12
ATOM 19790 C C . THR A 1 12 ? -3.620 -3.367 -11.947 1.00 63.15 12 THR A C 12
ATOM 19791 O O . THR A 1 12 ? -2.567 -3.697 -11.400 1.00 31.41 12 THR A O 12
ATOM 19802 N N . ASN A 1 13 ? -3.741 -3.231 -13.287 1.00 73.30 13 ASN A N 12
ATOM 19803 C CA . ASN A 1 13 ? -2.606 -3.371 -14.228 1.00 54.21 13 ASN A CA 12
ATOM 19804 C C . ASN A 1 13 ? -1.593 -2.223 -14.046 1.00 60.31 13 ASN A C 12
ATOM 19805 O O . ASN A 1 13 ? -0.385 -2.419 -14.237 1.00 44.13 13 ASN A O 12
ATOM 19816 N N . ILE A 1 14 ? -2.101 -1.024 -13.675 1.00 42.44 14 ILE A N 12
ATOM 19817 C CA . ILE A 1 14 ? -1.248 0.123 -13.322 1.00 1.35 14 ILE A CA 12
ATOM 19818 C C . ILE A 1 14 ? -0.473 -0.218 -12.034 1.00 13.21 14 ILE A C 12
ATOM 19819 O O . ILE A 1 14 ? 0.747 -0.070 -11.981 1.00 50.14 14 ILE A O 12
ATOM 19835 N N . ILE A 1 15 ? -1.214 -0.769 -11.049 1.00 65.41 15 ILE A N 12
ATOM 19836 C CA . ILE A 1 15 ? -0.682 -1.204 -9.735 1.00 41.32 15 ILE A CA 12
ATOM 19837 C C . ILE A 1 15 ? 0.444 -2.253 -9.910 1.00 41.55 15 ILE A C 12
ATOM 19838 O O . ILE A 1 15 ? 1.447 -2.219 -9.186 1.00 21.34 15 ILE A O 12
ATOM 19854 N N . SER A 1 16 ? 0.263 -3.151 -10.903 1.00 32.50 16 SER A N 12
ATOM 19855 C CA . SER A 1 16 ? 1.234 -4.205 -11.250 1.00 31.22 16 SER A CA 12
ATOM 19856 C C . SER A 1 16 ? 2.575 -3.600 -11.693 1.00 42.42 16 SER A C 12
ATOM 19857 O O . SER A 1 16 ? 3.633 -3.997 -11.202 1.00 74.30 16 SER A O 12
ATOM 19865 N N . SER A 1 17 ? 2.491 -2.616 -12.610 1.00 22.34 17 SER A N 12
ATOM 19866 C CA . SER A 1 17 ? 3.669 -1.929 -13.175 1.00 12.44 17 SER A CA 12
ATOM 19867 C C . SER A 1 17 ? 4.466 -1.193 -12.079 1.00 13.03 17 SER A C 12
ATOM 19868 O O . SER A 1 17 ? 5.685 -1.337 -11.988 1.00 41.34 17 SER A O 12
ATOM 19876 N N . VAL A 1 18 ? 3.731 -0.459 -11.222 1.00 33.13 18 VAL A N 12
ATOM 19877 C CA . VAL A 1 18 ? 4.307 0.343 -10.118 1.00 60.52 18 VAL A CA 12
ATOM 19878 C C . VAL A 1 18 ? 5.012 -0.557 -9.088 1.00 32.41 18 VAL A C 12
ATOM 19879 O O . VAL A 1 18 ? 6.085 -0.214 -8.580 1.00 40.11 18 VAL A O 12
ATOM 19892 N N . GLN A 1 19 ? 4.370 -1.708 -8.804 1.00 64.32 19 GLN A N 12
ATOM 19893 C CA . GLN A 1 19 ? 4.874 -2.721 -7.866 1.00 12.43 19 GLN A CA 12
ATOM 19894 C C . GLN A 1 19 ? 6.280 -3.183 -8.295 1.00 4.43 19 GLN A C 12
ATOM 19895 O O . GLN A 1 19 ? 7.206 -3.158 -7.496 1.00 20.24 19 GLN A O 12
ATOM 19909 N N . GLU A 1 20 ? 6.408 -3.533 -9.593 1.00 45.23 20 GLU A N 12
ATOM 19910 C CA . GLU A 1 20 ? 7.665 -4.029 -10.198 1.00 21.32 20 GLU A CA 12
ATOM 19911 C C . GLU A 1 20 ? 8.776 -2.958 -10.169 1.00 51.13 20 GLU A C 12
ATOM 19912 O O . GLU A 1 20 ? 9.943 -3.275 -9.910 1.00 71.15 20 GLU A O 12
ATOM 19924 N N . ARG A 1 21 ? 8.385 -1.693 -10.441 1.00 73.41 21 ARG A N 12
ATOM 19925 C CA . ARG A 1 21 ? 9.319 -0.543 -10.502 1.00 11.33 21 ARG A CA 12
ATOM 19926 C C . ARG A 1 21 ? 9.880 -0.192 -9.109 1.00 62.32 21 ARG A C 12
ATOM 19927 O O . ARG A 1 21 ? 11.067 0.122 -8.965 1.00 42.02 21 ARG A O 12
ATOM 19948 N N . ALA A 1 22 ? 9.005 -0.238 -8.092 1.00 25.12 22 ALA A N 12
ATOM 19949 C CA . ALA A 1 22 ? 9.373 0.056 -6.701 1.00 34.41 22 ALA A CA 12
ATOM 19950 C C . ALA A 1 22 ? 10.161 -1.110 -6.076 1.00 34.54 22 ALA A C 12
ATOM 19951 O O . ALA A 1 22 ? 11.026 -0.890 -5.227 1.00 61.52 22 ALA A O 12
ATOM 19958 N N . LYS A 1 23 ? 9.853 -2.350 -6.516 1.00 42.22 23 LYS A N 12
ATOM 19959 C CA . LYS A 1 23 ? 10.607 -3.559 -6.122 1.00 2.52 23 LYS A CA 12
ATOM 19960 C C . LYS A 1 23 ? 11.954 -3.649 -6.865 1.00 14.15 23 LYS A C 12
ATOM 19961 O O . LYS A 1 23 ? 12.826 -4.419 -6.464 1.00 31.34 23 LYS A O 12
ATOM 19980 N N . HIS A 1 24 ? 12.094 -2.915 -7.981 1.00 23.31 24 HIS A N 12
ATOM 19981 C CA . HIS A 1 24 ? 13.402 -2.693 -8.625 1.00 23.45 24 HIS A CA 12
ATOM 19982 C C . HIS A 1 24 ? 14.270 -1.740 -7.771 1.00 4.03 24 HIS A C 12
ATOM 19983 O O . HIS A 1 24 ? 15.460 -1.985 -7.567 1.00 42.31 24 HIS A O 12
ATOM 19998 N N . ASN A 1 25 ? 13.645 -0.656 -7.280 1.00 3.23 25 ASN A N 12
ATOM 19999 C CA . ASN A 1 25 ? 14.344 0.431 -6.548 1.00 13.33 25 ASN A CA 12
ATOM 20000 C C . ASN A 1 25 ? 14.577 0.078 -5.065 1.00 4.42 25 ASN A C 12
ATOM 20001 O O . ASN A 1 25 ? 15.463 0.653 -4.422 1.00 21.31 25 ASN A O 12
ATOM 20012 N N . TYR A 1 26 ? 13.764 -0.845 -4.522 1.00 73.34 26 TYR A N 12
ATOM 20013 C CA . TYR A 1 26 ? 13.851 -1.307 -3.112 1.00 52.34 26 TYR A CA 12
ATOM 20014 C C . TYR A 1 26 ? 13.636 -2.823 -3.054 1.00 31.15 26 TYR A C 12
ATOM 20015 O O . TYR A 1 26 ? 13.023 -3.376 -3.960 1.00 74.45 26 TYR A O 12
ATOM 20033 N N . PRO A 1 27 ? 14.120 -3.532 -1.984 1.00 63.12 27 PRO A N 12
ATOM 20034 C CA . PRO A 1 27 ? 13.750 -4.951 -1.758 1.00 15.14 27 PRO A CA 12
ATOM 20035 C C . PRO A 1 27 ? 12.225 -5.090 -1.513 1.00 74.54 27 PRO A C 12
ATOM 20036 O O . PRO A 1 27 ? 11.592 -4.148 -1.001 1.00 3.34 27 PRO A O 12
ATOM 20047 N N . GLY A 1 28 ? 11.648 -6.238 -1.918 1.00 60.55 28 GLY A N 12
ATOM 20048 C CA . GLY A 1 28 ? 10.220 -6.525 -1.717 1.00 42.21 28 GLY A CA 12
ATOM 20049 C C . GLY A 1 28 ? 9.887 -6.797 -0.249 1.00 73.50 28 GLY A C 12
ATOM 20050 O O . GLY A 1 28 ? 9.599 -7.934 0.141 1.00 0.45 28 GLY A O 12
ATOM 20054 N N . ARG A 1 29 ? 9.963 -5.733 0.568 1.00 64.14 29 ARG A N 12
ATOM 20055 C CA . ARG A 1 29 ? 9.741 -5.764 2.023 1.00 73.35 29 ARG A CA 12
ATOM 20056 C C . ARG A 1 29 ? 8.887 -4.544 2.382 1.00 44.31 29 ARG A C 12
ATOM 20057 O O . ARG A 1 29 ? 7.861 -4.658 3.055 1.00 23.31 29 ARG A O 12
ATOM 20078 N N . TYR A 1 30 ? 9.361 -3.364 1.904 1.00 1.21 30 TYR A N 12
ATOM 20079 C CA . TYR A 1 30 ? 8.615 -2.088 1.966 1.00 60.41 30 TYR A CA 12
ATOM 20080 C C . TYR A 1 30 ? 7.351 -2.156 1.088 1.00 42.43 30 TYR A C 12
ATOM 20081 O O . TYR A 1 30 ? 6.341 -1.513 1.382 1.00 32.21 30 TYR A O 12
ATOM 20099 N N . ILE A 1 31 ? 7.429 -2.961 0.016 1.00 25.11 31 ILE A N 12
ATOM 20100 C CA . ILE A 1 31 ? 6.337 -3.146 -0.943 1.00 32.54 31 ILE A CA 12
ATOM 20101 C C . ILE A 1 31 ? 5.609 -4.434 -0.566 1.00 32.50 31 ILE A C 12
ATOM 20102 O O . ILE A 1 31 ? 6.222 -5.502 -0.482 1.00 42.11 31 ILE A O 12
ATOM 20118 N N . ARG A 1 32 ? 4.310 -4.301 -0.321 1.00 21.30 32 ARG A N 12
ATOM 20119 C CA . ARG A 1 32 ? 3.428 -5.380 0.118 1.00 12.04 32 ARG A CA 12
ATOM 20120 C C . ARG A 1 32 ? 2.131 -5.294 -0.700 1.00 54.31 32 ARG A C 12
ATOM 20121 O O . ARG A 1 32 ? 1.740 -4.202 -1.118 1.00 24.21 32 ARG A O 12
ATOM 20142 N N . THR A 1 33 ? 1.477 -6.428 -0.948 1.00 20.42 33 THR A N 12
ATOM 20143 C CA . THR A 1 33 ? 0.192 -6.471 -1.675 1.00 60.14 33 THR A CA 12
ATOM 20144 C C . THR A 1 33 ? -0.892 -7.151 -0.831 1.00 33.12 33 THR A C 12
ATOM 20145 O O . THR A 1 33 ? -0.606 -8.073 -0.051 1.00 13.11 33 THR A O 12
ATOM 20156 N N . ALA A 1 34 ? -2.132 -6.667 -0.989 1.00 23.41 34 ALA A N 12
ATOM 20157 C CA . ALA A 1 34 ? -3.318 -7.195 -0.318 1.00 14.14 34 ALA A CA 12
ATOM 20158 C C . ALA A 1 34 ? -4.394 -7.511 -1.363 1.00 64.43 34 ALA A C 12
ATOM 20159 O O . ALA A 1 34 ? -4.897 -6.600 -2.034 1.00 3.24 34 ALA A O 12
ATOM 20166 N N . THR A 1 35 ? -4.698 -8.808 -1.540 1.00 64.35 35 THR A N 12
ATOM 20167 C CA . THR A 1 35 ? -5.820 -9.263 -2.385 1.00 1.34 35 THR A CA 12
ATOM 20168 C C . THR A 1 35 ? -7.054 -9.567 -1.511 1.00 74.42 35 THR A C 12
ATOM 20169 O O . THR A 1 35 ? -8.189 -9.541 -1.995 1.00 71.33 35 THR A O 12
ATOM 20180 N N . SER A 1 36 ? -6.819 -9.834 -0.216 1.00 41.23 36 SER A N 12
ATOM 20181 C CA . SER A 1 36 ? -7.864 -10.205 0.746 1.00 71.41 36 SER A CA 12
ATOM 20182 C C . SER A 1 36 ? -7.627 -9.497 2.093 1.00 73.00 36 SER A C 12
ATOM 20183 O O . SER A 1 36 ? -6.531 -8.983 2.362 1.00 43.44 36 SER A O 12
ATOM 20191 N N . SER A 1 37 ? -8.673 -9.510 2.941 1.00 2.14 37 SER A N 12
ATOM 20192 C CA . SER A 1 37 ? -8.624 -8.995 4.321 1.00 52.21 37 SER A CA 12
ATOM 20193 C C . SER A 1 37 ? -7.713 -9.884 5.199 1.00 53.15 37 SER A C 12
ATOM 20194 O O . SER A 1 37 ? -7.250 -9.457 6.259 1.00 63.21 37 SER A O 12
ATOM 20202 N N . GLN A 1 38 ? -7.477 -11.124 4.721 1.00 55.15 38 GLN A N 12
ATOM 20203 C CA . GLN A 1 38 ? -6.554 -12.076 5.350 1.00 2.32 38 GLN A CA 12
ATOM 20204 C C . GLN A 1 38 ? -5.113 -11.541 5.255 1.00 30.25 38 GLN A C 12
ATOM 20205 O O . GLN A 1 38 ? -4.399 -11.480 6.264 1.00 43.13 38 GLN A O 12
ATOM 20219 N N . ASP A 1 39 ? -4.713 -11.146 4.015 1.00 32.20 39 ASP A N 12
ATOM 20220 C CA . ASP A 1 39 ? -3.407 -10.498 3.738 1.00 21.53 39 ASP A CA 12
ATOM 20221 C C . ASP A 1 39 ? -3.249 -9.249 4.598 1.00 62.21 39 ASP A C 12
ATOM 20222 O O . ASP A 1 39 ? -2.249 -9.099 5.291 1.00 32.23 39 ASP A O 12
ATOM 20231 N N . ILE A 1 40 ? -4.291 -8.390 4.540 1.00 54.33 40 ILE A N 12
ATOM 20232 C CA . ILE A 1 40 ? -4.367 -7.101 5.258 1.00 25.43 40 ILE A CA 12
ATOM 20233 C C . ILE A 1 40 ? -3.979 -7.244 6.736 1.00 11.31 40 ILE A C 12
ATOM 20234 O O . ILE A 1 40 ? -3.020 -6.602 7.178 1.00 21.01 40 ILE A O 12
ATOM 20250 N N . ARG A 1 41 ? -4.705 -8.127 7.461 1.00 11.42 41 ARG A N 12
ATOM 20251 C CA . ARG A 1 41 ? -4.455 -8.399 8.890 1.00 23.42 41 ARG A CA 12
ATOM 20252 C C . ARG A 1 41 ? -2.973 -8.695 9.153 1.00 34.23 41 ARG A C 12
ATOM 20253 O O . ARG A 1 41 ? -2.390 -8.114 10.061 1.00 24.02 41 ARG A O 12
ATOM 20274 N N . ASP A 1 42 ? -2.378 -9.550 8.300 1.00 14.21 42 ASP A N 12
ATOM 20275 C CA . ASP A 1 42 ? -0.975 -9.980 8.438 1.00 22.41 42 ASP A CA 12
ATOM 20276 C C . ASP A 1 42 ? 0.002 -8.809 8.190 1.00 51.11 42 ASP A C 12
ATOM 20277 O O . ASP A 1 42 ? 1.060 -8.736 8.832 1.00 11.21 42 ASP A O 12
ATOM 20286 N N . ILE A 1 43 ? -0.362 -7.902 7.260 1.00 52.14 43 ILE A N 12
ATOM 20287 C CA . ILE A 1 43 ? 0.450 -6.709 6.936 1.00 11.04 43 ILE A CA 12
ATOM 20288 C C . ILE A 1 43 ? 0.547 -5.788 8.164 1.00 14.35 43 ILE A C 12
ATOM 20289 O O . ILE A 1 43 ? 1.629 -5.329 8.555 1.00 40.51 43 ILE A O 12
ATOM 20305 N N . ILE A 1 44 ? -0.618 -5.549 8.762 1.00 71.35 44 ILE A N 12
ATOM 20306 C CA . ILE A 1 44 ? -0.775 -4.675 9.925 1.00 0.44 44 ILE A CA 12
ATOM 20307 C C . ILE A 1 44 ? -0.151 -5.337 11.182 1.00 61.24 44 ILE A C 12
ATOM 20308 O O . ILE A 1 44 ? 0.346 -4.636 12.065 1.00 73.04 44 ILE A O 12
ATOM 20324 N N . LYS A 1 45 ? -0.124 -6.694 11.201 1.00 12.22 45 LYS A N 12
ATOM 20325 C CA . LYS A 1 45 ? 0.558 -7.490 12.251 1.00 22.44 45 LYS A CA 12
ATOM 20326 C C . LYS A 1 45 ? 2.078 -7.225 12.253 1.00 44.54 45 LYS A C 12
ATOM 20327 O O . LYS A 1 45 ? 2.680 -7.085 13.323 1.00 41.32 45 LYS A O 12
ATOM 20346 N N . SER A 1 46 ? 2.696 -7.147 11.054 1.00 72.32 46 SER A N 12
ATOM 20347 C CA . SER A 1 46 ? 4.134 -6.842 10.937 1.00 54.12 46 SER A CA 12
ATOM 20348 C C . SER A 1 46 ? 4.398 -5.342 11.200 1.00 4.35 46 SER A C 12
ATOM 20349 O O . SER A 1 46 ? 5.463 -4.981 11.704 1.00 54.21 46 SER A O 12
ATOM 20357 N N . MET A 1 47 ? 3.392 -4.481 10.900 1.00 71.12 47 MET A N 12
ATOM 20358 C CA . MET A 1 47 ? 3.479 -3.014 11.131 1.00 32.00 47 MET A CA 12
ATOM 20359 C C . MET A 1 47 ? 3.469 -2.644 12.628 1.00 21.34 47 MET A C 12
ATOM 20360 O O . MET A 1 47 ? 3.841 -1.519 12.993 1.00 51.54 47 MET A O 12
ATOM 20374 N N . LYS A 1 48 ? 3.043 -3.595 13.480 1.00 25.30 48 LYS A N 12
ATOM 20375 C CA . LYS A 1 48 ? 3.091 -3.448 14.952 1.00 63.52 48 LYS A CA 12
ATOM 20376 C C . LYS A 1 48 ? 4.559 -3.416 15.450 1.00 31.40 48 LYS A C 12
ATOM 20377 O O . LYS A 1 48 ? 4.855 -2.883 16.523 1.00 21.41 48 LYS A O 12
ATOM 20396 N N . ASP A 1 49 ? 5.468 -4.005 14.651 1.00 12.32 49 ASP A N 12
ATOM 20397 C CA . ASP A 1 49 ? 6.922 -4.032 14.933 1.00 0.43 49 ASP A CA 12
ATOM 20398 C C . ASP A 1 49 ? 7.676 -2.928 14.172 1.00 61.21 49 ASP A C 12
ATOM 20399 O O . ASP A 1 49 ? 8.878 -2.738 14.386 1.00 70.44 49 ASP A O 12
ATOM 20408 N N . ASN A 1 50 ? 6.970 -2.198 13.287 1.00 33.10 50 ASN A N 12
ATOM 20409 C CA . ASN A 1 50 ? 7.590 -1.218 12.367 1.00 15.43 50 ASN A CA 12
ATOM 20410 C C . ASN A 1 50 ? 7.309 0.222 12.801 1.00 65.23 50 ASN A C 12
ATOM 20411 O O . ASN A 1 50 ? 6.159 0.671 12.771 1.00 44.11 50 ASN A O 12
ATOM 20422 N N . GLY A 1 51 ? 8.371 0.943 13.199 1.00 4.24 51 GLY A N 12
ATOM 20423 C CA . GLY A 1 51 ? 8.364 2.415 13.247 1.00 73.14 51 GLY A CA 12
ATOM 20424 C C . GLY A 1 51 ? 8.866 2.982 11.923 1.00 52.34 51 GLY A C 12
ATOM 20425 O O . GLY A 1 51 ? 9.612 3.966 11.884 1.00 41.05 51 GLY A O 12
ATOM 20429 N N . LYS A 1 52 ? 8.425 2.331 10.838 1.00 4.33 52 LYS A N 12
ATOM 20430 C CA . LYS A 1 52 ? 8.967 2.463 9.487 1.00 61.41 52 LYS A CA 12
ATOM 20431 C C . LYS A 1 52 ? 7.843 2.785 8.475 1.00 32.13 52 LYS A C 12
ATOM 20432 O O . LYS A 1 52 ? 6.648 2.668 8.814 1.00 61.14 52 LYS A O 12
ATOM 20451 N N . PRO A 1 53 ? 8.204 3.196 7.214 1.00 70.33 53 PRO A N 12
ATOM 20452 C CA . PRO A 1 53 ? 7.239 3.317 6.119 1.00 32.21 53 PRO A CA 12
ATOM 20453 C C . PRO A 1 53 ? 6.994 1.960 5.425 1.00 44.40 53 PRO A C 12
ATOM 20454 O O . PRO A 1 53 ? 7.927 1.169 5.230 1.00 10.31 53 PRO A O 12
ATOM 20465 N N . LEU A 1 54 ? 5.736 1.678 5.107 1.00 74.32 54 LEU A N 12
ATOM 20466 C CA . LEU A 1 54 ? 5.351 0.516 4.292 1.00 54.40 54 LEU A CA 12
ATOM 20467 C C . LEU A 1 54 ? 4.491 1.021 3.129 1.00 72.10 54 LEU A C 12
ATOM 20468 O O . LEU A 1 54 ? 4.093 2.182 3.123 1.00 31.03 54 LEU A O 12
ATOM 20484 N N . VAL A 1 55 ? 4.196 0.157 2.147 1.00 75.43 55 VAL A N 12
ATOM 20485 C CA . VAL A 1 55 ? 3.432 0.526 0.936 1.00 4.22 55 VAL A CA 12
ATOM 20486 C C . VAL A 1 55 ? 2.580 -0.683 0.531 1.00 62.43 55 VAL A C 12
ATOM 20487 O O . VAL A 1 55 ? 3.128 -1.704 0.112 1.00 44.02 55 VAL A O 12
ATOM 20500 N N . VAL A 1 56 ? 1.252 -0.583 0.691 1.00 73.34 56 VAL A N 12
ATOM 20501 C CA . VAL A 1 56 ? 0.315 -1.668 0.349 1.00 12.41 56 VAL A CA 12
ATOM 20502 C C . VAL A 1 56 ? -0.449 -1.338 -0.936 1.00 13.42 56 VAL A C 12
ATOM 20503 O O . VAL A 1 56 ? -1.228 -0.391 -0.989 1.00 63.12 56 VAL A O 12
ATOM 20516 N N . PHE A 1 57 ? -0.211 -2.161 -1.954 1.00 2.14 57 PHE A N 12
ATOM 20517 C CA . PHE A 1 57 ? -0.897 -2.106 -3.236 1.00 62.13 57 PHE A CA 12
ATOM 20518 C C . PHE A 1 57 ? -2.166 -2.967 -3.154 1.00 73.11 57 PHE A C 12
ATOM 20519 O O . PHE A 1 57 ? -2.085 -4.162 -2.824 1.00 54.52 57 PHE A O 12
ATOM 20536 N N . VAL A 1 58 ? -3.332 -2.357 -3.429 1.00 34.31 58 VAL A N 12
ATOM 20537 C CA . VAL A 1 58 ? -4.618 -3.072 -3.476 1.00 31.25 58 VAL A CA 12
ATOM 20538 C C . VAL A 1 58 ? -4.683 -3.878 -4.792 1.00 42.32 58 VAL A C 12
ATOM 20539 O O . VAL A 1 58 ? -5.192 -3.403 -5.812 1.00 21.55 58 VAL A O 12
ATOM 20552 N N . ASN A 1 59 ? -4.098 -5.080 -4.776 1.00 63.44 59 ASN A N 12
ATOM 20553 C CA . ASN A 1 59 ? -4.001 -5.931 -5.964 1.00 73.23 59 ASN A CA 12
ATOM 20554 C C . ASN A 1 59 ? -5.117 -6.983 -5.966 1.00 74.31 59 ASN A C 12
ATOM 20555 O O . ASN A 1 59 ? -5.006 -8.007 -5.291 1.00 61.52 59 ASN A O 12
ATOM 20566 N N . GLY A 1 60 ? -6.206 -6.689 -6.702 1.00 24.23 60 GLY A N 12
ATOM 20567 C CA . GLY A 1 60 ? -7.313 -7.634 -6.880 1.00 72.15 60 GLY A CA 12
ATOM 20568 C C . GLY A 1 60 ? -8.138 -7.846 -5.612 1.00 24.11 60 GLY A C 12
ATOM 20569 O O . GLY A 1 60 ? -8.562 -8.971 -5.319 1.00 52.12 60 GLY A O 12
ATOM 20573 N N . ALA A 1 61 ? -8.354 -6.757 -4.854 1.00 30.52 61 ALA A N 12
ATOM 20574 C CA . ALA A 1 61 ? -9.179 -6.762 -3.628 1.00 43.14 61 ALA A CA 12
ATOM 20575 C C . ALA A 1 61 ? -10.470 -5.968 -3.857 1.00 15.45 61 ALA A C 12
ATOM 20576 O O . ALA A 1 61 ? -10.506 -5.048 -4.684 1.00 41.32 61 ALA A O 12
ATOM 20583 N N . SER A 1 62 ? -11.532 -6.345 -3.136 1.00 32.30 62 SER A N 12
ATOM 20584 C CA . SER A 1 62 ? -12.813 -5.627 -3.147 1.00 52.33 62 SER A CA 12
ATOM 20585 C C . SER A 1 62 ? -12.716 -4.398 -2.222 1.00 22.55 62 SER A C 12
ATOM 20586 O O . SER A 1 62 ? -11.834 -4.339 -1.353 1.00 22.55 62 SER A O 12
ATOM 20594 N N . GLN A 1 63 ? -13.632 -3.428 -2.404 1.00 51.42 63 GLN A N 12
ATOM 20595 C CA . GLN A 1 63 ? -13.716 -2.228 -1.547 1.00 61.25 63 GLN A CA 12
ATOM 20596 C C . GLN A 1 63 ? -14.101 -2.617 -0.106 1.00 40.03 63 GLN A C 12
ATOM 20597 O O . GLN A 1 63 ? -13.788 -1.891 0.835 1.00 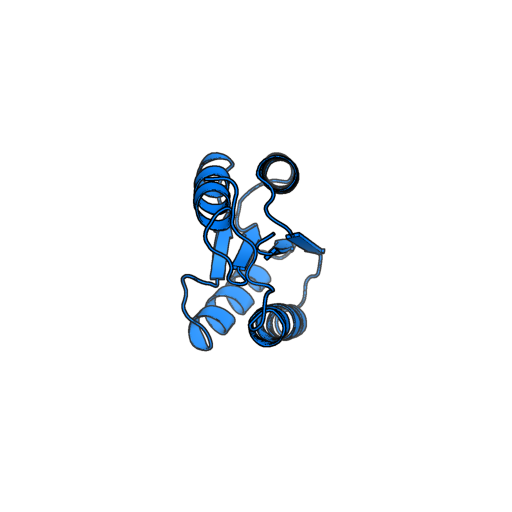24.31 63 GLN A O 12
ATOM 20611 N N . ASN A 1 64 ? -14.754 -3.790 0.053 1.00 54.11 64 ASN A N 12
ATOM 20612 C CA . ASN A 1 64 ? -15.035 -4.370 1.380 1.00 55.24 64 ASN A CA 12
ATOM 20613 C C . ASN A 1 64 ? -13.719 -4.651 2.130 1.00 74.24 64 ASN A C 12
ATOM 20614 O O . ASN A 1 64 ? -13.612 -4.362 3.316 1.00 65.55 64 ASN A O 12
ATOM 20625 N N . ASP A 1 65 ? -12.701 -5.165 1.399 1.00 41.32 65 ASP A N 12
ATOM 20626 C CA . ASP A 1 65 ? -11.356 -5.429 1.971 1.00 44.13 65 ASP A CA 12
ATOM 20627 C C . ASP A 1 65 ? -10.643 -4.103 2.266 1.00 43.42 65 ASP A C 12
ATOM 20628 O O . ASP A 1 65 ? -10.072 -3.932 3.336 1.00 13.54 65 ASP A O 12
ATOM 20637 N N . VAL A 1 66 ? -10.723 -3.162 1.300 1.00 52.14 66 VAL A N 12
ATOM 20638 C CA . VAL A 1 66 ? -10.055 -1.840 1.380 1.00 2.20 66 VAL A CA 12
ATOM 20639 C C . VAL A 1 66 ? -10.503 -1.066 2.640 1.00 63.51 66 VAL A C 12
ATOM 20640 O O . VAL A 1 66 ? -9.677 -0.489 3.355 1.00 52.43 66 VAL A O 12
ATOM 20653 N N . ASN A 1 67 ? -11.825 -1.101 2.897 1.00 10.22 67 ASN A N 12
ATOM 20654 C CA . ASN A 1 67 ? -12.436 -0.505 4.100 1.00 61.42 67 ASN A CA 12
ATOM 20655 C C . ASN A 1 67 ? -11.893 -1.177 5.369 1.00 40.14 67 ASN A C 12
ATOM 20656 O O . ASN A 1 67 ? -11.608 -0.493 6.344 1.00 23.31 67 ASN A O 12
ATOM 20667 N N . GLU A 1 68 ? -11.717 -2.516 5.326 1.00 11.12 68 GLU A N 12
ATOM 20668 C CA . GLU A 1 68 ? -11.179 -3.287 6.464 1.00 12.42 68 GLU A CA 12
ATOM 20669 C C . GLU A 1 68 ? -9.696 -2.980 6.705 1.00 53.14 68 GLU A C 12
ATOM 20670 O O . GLU A 1 68 ? -9.251 -3.057 7.840 1.00 62.05 68 GLU A O 12
ATOM 20682 N N . PHE A 1 69 ? -8.937 -2.626 5.641 1.00 12.01 69 PHE A N 12
ATOM 20683 C CA . PHE A 1 69 ? -7.538 -2.181 5.790 1.00 63.51 69 PHE A CA 12
ATOM 20684 C C . PHE A 1 69 ? -7.514 -0.908 6.628 1.00 42.20 69 PHE A C 12
ATOM 20685 O O . PHE A 1 69 ? -6.769 -0.810 7.603 1.00 51.13 69 PHE A O 12
ATOM 20702 N N . GLN A 1 70 ? -8.335 0.059 6.191 1.00 53.12 70 GLN A N 12
ATOM 20703 C CA . GLN A 1 70 ? -8.524 1.338 6.876 1.00 73.31 70 GLN A CA 12
ATOM 20704 C C . GLN A 1 70 ? -8.915 1.131 8.356 1.00 72.44 70 GLN A C 12
ATOM 20705 O O . GLN A 1 70 ? -8.257 1.672 9.247 1.00 52.15 70 GLN A O 12
ATOM 20719 N N . ASN A 1 71 ? -9.943 0.286 8.596 1.00 73.22 71 ASN A N 12
ATOM 20720 C CA . ASN A 1 71 ? -10.484 0.029 9.948 1.00 2.02 71 ASN A CA 12
ATOM 20721 C C . ASN A 1 71 ? -9.424 -0.621 10.859 1.00 25.04 71 ASN A C 12
ATOM 20722 O O . ASN A 1 71 ? -9.089 -0.066 11.917 1.00 12.13 71 ASN A O 12
ATOM 20733 N N . GLU A 1 72 ? -8.929 -1.809 10.458 1.00 3.41 72 GLU A N 12
ATOM 20734 C CA . GLU A 1 72 ? -7.893 -2.546 11.211 1.00 32.54 72 GLU A CA 12
ATOM 20735 C C . GLU A 1 72 ? -6.664 -1.684 11.534 1.00 44.31 72 GLU A C 12
ATOM 20736 O O . GLU A 1 72 ? -6.220 -1.683 12.671 1.00 2.34 72 GLU A O 12
ATOM 20748 N N . ALA A 1 73 ? -6.152 -0.929 10.547 1.00 13.23 73 ALA A N 12
ATOM 20749 C CA . ALA A 1 73 ? -4.981 -0.053 10.744 1.00 61.11 73 ALA A CA 12
ATOM 20750 C C . ALA A 1 73 ? -5.228 0.969 11.873 1.00 35.21 73 ALA A C 12
ATOM 20751 O O . ALA A 1 73 ? -4.487 0.995 12.860 1.00 33.12 73 ALA A O 12
ATOM 20758 N N . LYS A 1 74 ? -6.305 1.766 11.735 1.00 33.23 74 LYS A N 12
ATOM 20759 C CA . LYS A 1 74 ? -6.620 2.858 12.685 1.00 3.52 74 LYS A CA 12
ATOM 20760 C C . LYS A 1 74 ? -6.973 2.340 14.096 1.00 13.54 74 LYS A C 12
ATOM 20761 O O . LYS A 1 74 ? -6.807 3.078 15.071 1.00 4.33 74 LYS A O 12
ATOM 20780 N N . LYS A 1 75 ? -7.446 1.075 14.218 1.00 10.11 75 LYS A N 12
ATOM 20781 C CA . LYS A 1 75 ? -7.789 0.495 15.540 1.00 32.34 75 LYS A CA 12
ATOM 20782 C C . LYS A 1 75 ? -6.549 -0.176 16.181 1.00 12.31 75 LYS A C 12
ATOM 20783 O O . LYS A 1 75 ? -6.511 -0.367 17.399 1.00 73.22 75 LYS A O 12
ATOM 20802 N N . GLU A 1 76 ? -5.548 -0.550 15.348 1.00 33.41 76 GLU A N 12
ATOM 20803 C CA . GLU A 1 76 ? -4.238 -1.061 15.826 1.00 0.40 76 GLU A CA 12
ATOM 20804 C C . GLU A 1 76 ? -3.250 0.108 16.083 1.00 45.41 76 GLU A C 12
ATOM 20805 O O . GLU A 1 76 ? -2.174 -0.101 16.644 1.00 1.14 76 GLU A O 12
ATOM 20817 N N . GLY A 1 77 ? -3.626 1.334 15.662 1.00 32.10 77 GLY A N 12
ATOM 20818 C CA . GLY A 1 77 ? -2.759 2.520 15.798 1.00 65.14 77 GLY A CA 12
ATOM 20819 C C . GLY A 1 77 ? -1.843 2.772 14.601 1.00 13.42 77 GLY A C 12
ATOM 20820 O O . GLY A 1 77 ? -1.074 3.745 14.599 1.00 2.11 77 GLY A O 12
ATOM 20824 N N . VAL A 1 78 ? -1.913 1.895 13.588 1.00 55.31 78 VAL A N 12
ATOM 20825 C CA . VAL A 1 78 ? -1.137 2.033 12.346 1.00 74.44 78 VAL A CA 12
ATOM 20826 C C . VAL A 1 78 ? -1.791 3.111 11.457 1.00 51.41 78 VAL A C 12
ATOM 20827 O O . VAL A 1 78 ? -2.970 3.015 11.119 1.00 4.34 78 VAL A O 12
ATOM 20840 N N . SER A 1 79 ? -1.017 4.141 11.103 1.00 74.35 79 SER A N 12
ATOM 20841 C CA . SER A 1 79 ? -1.505 5.287 10.330 1.00 53.12 79 SER A CA 12
ATOM 20842 C C . SER A 1 79 ? -1.446 4.964 8.828 1.00 14.02 79 SER A C 12
ATOM 20843 O O . SER A 1 79 ? -0.360 4.852 8.261 1.00 71.23 79 SER A O 12
ATOM 20851 N N . TYR A 1 80 ? -2.608 4.767 8.198 1.00 61.53 80 TYR A N 12
ATOM 20852 C CA . TYR A 1 80 ? -2.697 4.493 6.749 1.00 1.34 80 TYR A CA 12
ATOM 20853 C C . TYR A 1 80 ? -2.837 5.826 5.984 1.00 31.34 80 TYR A C 12
ATOM 20854 O O . TYR A 1 80 ? -3.583 6.717 6.408 1.00 32.11 80 TYR A O 12
ATOM 20872 N N . ASP A 1 81 ? -2.098 5.970 4.885 1.00 60.11 81 ASP A N 12
ATOM 20873 C CA . ASP A 1 81 ? -2.136 7.162 4.030 1.00 55.34 81 ASP A CA 12
ATOM 20874 C C . ASP A 1 81 ? -2.639 6.728 2.648 1.00 60.33 81 ASP A C 12
ATOM 20875 O O . ASP A 1 81 ? -1.919 6.058 1.913 1.00 5.02 81 ASP A O 12
ATOM 20884 N N . VAL A 1 82 ? -3.872 7.115 2.299 1.00 5.40 82 VAL A N 12
ATOM 20885 C CA . VAL A 1 82 ? -4.545 6.633 1.082 1.00 71.54 82 VAL A CA 12
ATOM 20886 C C . VAL A 1 82 ? -4.130 7.491 -0.123 1.00 50.52 82 VAL A C 12
ATOM 20887 O O . VAL A 1 82 ? -4.073 8.720 -0.034 1.00 23.35 82 VAL A O 12
ATOM 20900 N N . LEU A 1 83 ? -3.832 6.815 -1.237 1.00 2.45 83 LEU A N 12
ATOM 20901 C CA . LEU A 1 83 ? -3.428 7.433 -2.501 1.00 14.52 83 LEU A CA 12
ATOM 20902 C C . LEU A 1 83 ? -4.188 6.746 -3.645 1.00 54.43 83 LEU A C 12
ATOM 20903 O O . LEU A 1 83 ? -4.051 5.540 -3.834 1.00 33.51 83 LEU A O 12
ATOM 20919 N N . LYS A 1 84 ? -4.999 7.513 -4.391 1.00 41.40 84 LYS A N 12
ATOM 20920 C CA . LYS A 1 84 ? -5.746 6.996 -5.558 1.00 24.02 84 LYS A CA 12
ATOM 20921 C C . LYS A 1 84 ? -5.257 7.701 -6.823 1.00 4.32 84 LYS A C 12
ATOM 20922 O O . LYS A 1 84 ? -5.500 8.903 -6.992 1.00 4.01 84 LYS A O 12
ATOM 20941 N N . SER A 1 85 ? -4.552 6.960 -7.692 1.00 51.43 85 SER A N 12
ATOM 20942 C CA . SER A 1 85 ? -4.054 7.478 -8.984 1.00 25.13 85 SER A CA 12
ATOM 20943 C C . SER A 1 85 ? -3.957 6.342 -10.016 1.00 54.42 85 SER A C 12
ATOM 20944 O O . SER A 1 85 ? -3.709 5.194 -9.655 1.00 60.32 85 SER A O 12
ATOM 20952 N N . THR A 1 86 ? -4.173 6.676 -11.293 1.00 72.51 86 THR A N 12
ATOM 20953 C CA . THR A 1 86 ? -3.887 5.795 -12.433 1.00 52.04 86 THR A CA 12
ATOM 20954 C C . THR A 1 86 ? -2.753 6.425 -13.255 1.00 53.43 86 THR A C 12
ATOM 20955 O O . THR A 1 86 ? -3.003 7.269 -14.131 1.00 11.54 86 THR A O 12
ATOM 20966 N N . ASP A 1 87 ? -1.507 6.046 -12.925 1.00 52.45 87 ASP A N 12
ATOM 20967 C CA . ASP A 1 87 ? -0.294 6.530 -13.600 1.00 50.31 87 ASP A CA 12
ATOM 20968 C C . ASP A 1 87 ? 0.897 5.682 -13.098 1.00 12.24 87 ASP A C 12
ATOM 20969 O O . ASP A 1 87 ? 1.258 5.790 -11.921 1.00 44.54 87 ASP A O 12
ATOM 20978 N N . PRO A 1 88 ? 1.513 4.820 -13.968 1.00 2.15 88 PRO A N 12
ATOM 20979 C CA . PRO A 1 88 ? 2.551 3.846 -13.541 1.00 5.30 88 PRO A CA 12
ATOM 20980 C C . PRO A 1 88 ? 3.837 4.497 -12.963 1.00 63.23 88 PRO A C 12
ATOM 20981 O O . PRO A 1 88 ? 4.478 3.908 -12.093 1.00 21.11 88 PRO A O 12
ATOM 20992 N N . GLU A 1 89 ? 4.212 5.697 -13.454 1.00 53.22 89 GLU A N 12
ATOM 20993 C CA . GLU A 1 89 ? 5.475 6.364 -13.039 1.00 24.23 89 GLU A CA 12
ATOM 20994 C C . GLU A 1 89 ? 5.253 7.301 -11.834 1.00 60.44 89 GLU A C 12
ATOM 20995 O O . GLU A 1 89 ? 6.118 7.405 -10.958 1.00 12.21 89 GLU A O 12
ATOM 21007 N N . GLU A 1 90 ? 4.080 7.973 -11.781 1.00 44.43 90 GLU A N 12
ATOM 21008 C CA . GLU A 1 90 ? 3.752 8.931 -10.702 1.00 0.02 90 GLU A CA 12
ATOM 21009 C C . GLU A 1 90 ? 3.459 8.187 -9.392 1.00 53.11 90 GLU A C 12
ATOM 21010 O O . GLU A 1 90 ? 3.845 8.638 -8.314 1.00 10.42 90 GLU A O 12
ATOM 21022 N N . LEU A 1 91 ? 2.781 7.037 -9.494 1.00 23.40 91 LEU A N 12
ATOM 21023 C CA . LEU A 1 91 ? 2.567 6.161 -8.331 1.00 20.31 91 LEU A CA 12
ATOM 21024 C C . LEU A 1 91 ? 3.924 5.668 -7.788 1.00 31.33 91 LEU A C 12
ATOM 21025 O O . LEU A 1 91 ? 4.117 5.626 -6.576 1.00 35.22 91 LEU A O 12
ATOM 21041 N N . THR A 1 92 ? 4.868 5.356 -8.710 1.00 44.11 92 THR A N 12
ATOM 21042 C CA . THR A 1 92 ? 6.226 4.904 -8.345 1.00 5.42 92 THR A CA 12
ATOM 21043 C C . THR A 1 92 ? 7.001 6.010 -7.602 1.00 64.54 92 THR A C 12
ATOM 21044 O O . THR A 1 92 ? 7.682 5.713 -6.610 1.00 73.25 92 THR A O 12
ATOM 21055 N N . GLN A 1 93 ? 6.867 7.287 -8.056 1.00 71.14 93 GLN A N 12
ATOM 21056 C CA . GLN A 1 93 ? 7.581 8.414 -7.420 1.00 30.54 93 GLN A CA 12
ATOM 21057 C C . GLN A 1 93 ? 7.031 8.664 -6.012 1.00 24.23 93 GLN A C 12
ATOM 21058 O O . GLN A 1 93 ? 7.801 8.981 -5.113 1.00 44.44 93 GLN A O 12
ATOM 21072 N N . ARG A 1 94 ? 5.706 8.459 -5.830 1.00 12.12 94 ARG A N 12
ATOM 21073 C CA . ARG A 1 94 ? 5.039 8.640 -4.532 1.00 13.45 94 ARG A CA 12
ATOM 21074 C C . ARG A 1 94 ? 5.464 7.547 -3.538 1.00 35.51 94 ARG A C 12
ATOM 21075 O O . ARG A 1 94 ? 5.670 7.838 -2.359 1.00 4.20 94 ARG A O 12
ATOM 21096 N N . VAL A 1 95 ? 5.606 6.303 -4.039 1.00 43.00 95 VAL A N 12
ATOM 21097 C CA . VAL A 1 95 ? 6.087 5.157 -3.244 1.00 10.54 95 VAL A CA 12
ATOM 21098 C C . VAL A 1 95 ? 7.513 5.423 -2.741 1.00 32.43 95 VAL A C 12
ATOM 21099 O O . VAL A 1 95 ? 7.766 5.385 -1.531 1.00 0.14 95 VAL A O 12
ATOM 21112 N N . ARG A 1 96 ? 8.423 5.737 -3.685 1.00 74.23 96 ARG A N 12
ATOM 21113 C CA . ARG A 1 96 ? 9.853 5.874 -3.380 1.00 45.24 96 ARG A CA 12
ATOM 21114 C C . ARG A 1 96 ? 10.132 7.087 -2.474 1.00 64.01 96 ARG A C 12
ATOM 21115 O O . ARG A 1 96 ? 10.932 6.970 -1.546 1.00 72.43 96 ARG A O 12
ATOM 21136 N N . GLU A 1 97 ? 9.430 8.222 -2.703 1.00 25.25 97 GLU A N 12
ATOM 21137 C CA . GLU A 1 97 ? 9.618 9.444 -1.890 1.00 21.01 97 GLU A CA 12
ATOM 21138 C C . GLU A 1 97 ? 9.036 9.249 -0.473 1.00 63.22 97 GLU A C 12
ATOM 21139 O O . GLU A 1 97 ? 9.569 9.806 0.493 1.00 52.10 97 GLU A O 12
ATOM 21151 N N . PHE A 1 98 ? 7.946 8.443 -0.361 1.00 65.41 98 PHE A N 12
ATOM 21152 C CA . PHE A 1 98 ? 7.318 8.101 0.930 1.00 3.15 98 PHE A CA 12
ATOM 21153 C C . PHE A 1 98 ? 8.292 7.293 1.800 1.00 73.20 98 PHE A C 12
ATOM 21154 O O . PHE A 1 98 ? 8.409 7.533 3.001 1.00 41.13 98 PHE A O 12
ATOM 21171 N N . LEU A 1 99 ? 8.991 6.339 1.162 1.00 65.10 99 LEU A N 12
ATOM 21172 C CA . LEU A 1 99 ? 9.984 5.483 1.834 1.00 32.22 99 LEU A CA 12
ATOM 21173 C C . LEU A 1 99 ? 11.240 6.290 2.239 1.00 11.23 99 LEU A C 12
ATOM 21174 O O . LEU A 1 99 ? 11.981 5.883 3.138 1.00 63.01 99 LEU A O 12
ATOM 21190 N N . LYS A 1 100 ? 11.442 7.448 1.580 1.00 12.01 100 LYS A N 12
ATOM 21191 C CA . LYS A 1 100 ? 12.555 8.364 1.876 1.00 23.44 100 LYS A CA 12
ATOM 21192 C C . LYS A 1 100 ? 12.201 9.301 3.044 1.00 3.23 100 LYS A C 12
ATOM 21193 O O . LYS A 1 100 ? 13.046 9.577 3.893 1.00 45.14 100 LYS A O 12
ATOM 21212 N N . THR A 1 101 ? 10.936 9.776 3.098 1.00 20.43 101 THR A N 12
ATOM 21213 C CA . THR A 1 101 ? 10.533 10.854 4.026 1.00 33.11 101 THR A CA 12
ATOM 21214 C C . THR A 1 101 ? 10.007 10.273 5.354 1.00 71.30 101 THR A C 12
ATOM 21215 O O . THR A 1 101 ? 10.301 10.798 6.418 1.00 51.23 101 THR A O 12
ATOM 21226 N N . ALA A 1 102 ? 9.243 9.173 5.285 1.00 5.50 102 ALA A N 12
ATOM 21227 C CA . ALA A 1 102 ? 8.655 8.529 6.480 1.00 2.42 102 ALA A CA 12
ATOM 21228 C C . ALA A 1 102 ? 9.590 7.456 7.062 1.00 32.55 102 ALA A C 12
ATOM 21229 O O . ALA A 1 102 ? 9.188 6.696 7.956 1.00 55.01 102 ALA A O 12
ATOM 21236 N N . GLY A 1 103 ? 10.849 7.433 6.574 1.00 42.13 103 GLY A N 12
ATOM 21237 C CA . GLY A 1 103 ? 11.855 6.471 7.011 1.00 43.32 103 GLY A CA 12
ATOM 21238 C C . GLY A 1 103 ? 12.318 6.660 8.452 1.00 62.21 103 GLY A C 12
ATOM 21239 O O . GLY A 1 103 ? 11.903 7.606 9.144 1.00 34.11 103 GLY A O 12
ATOM 21243 N N . SER A 1 104 ? 13.246 5.786 8.874 1.00 2.51 104 SER A N 12
ATOM 21244 C CA . SER A 1 104 ? 13.811 5.771 10.241 1.00 53.45 104 SER A CA 12
ATOM 21245 C C . SER A 1 104 ? 14.759 6.975 10.514 1.00 3.34 104 SER A C 12
ATOM 21246 O O . SER A 1 104 ? 15.380 7.048 11.576 1.00 43.12 104 SER A O 12
ATOM 21254 N N . LEU A 1 105 ? 14.840 7.920 9.551 1.00 23.55 105 LEU A N 12
ATOM 21255 C CA . LEU A 1 105 ? 15.607 9.170 9.680 1.00 21.54 105 LEU A CA 12
ATOM 21256 C C . LEU A 1 105 ? 14.800 10.222 10.486 1.00 33.03 105 LEU A C 12
ATOM 21257 O O . LEU A 1 105 ? 15.062 10.440 11.671 1.00 52.24 105 LEU A O 12
ATOM 21273 N N . GLU A 1 106 ? 13.775 10.824 9.845 1.00 14.12 106 GLU A N 12
ATOM 21274 C CA . GLU A 1 106 ? 13.034 11.992 10.383 1.00 54.32 106 GLU A CA 12
ATOM 21275 C C . GLU A 1 106 ? 11.646 11.570 10.907 1.00 32.23 106 GLU A C 12
ATOM 21276 O O . GLU A 1 106 ? 10.736 12.396 10.996 1.00 52.45 106 GLU A O 12
ATOM 21288 N N . HIS A 1 107 ? 11.502 10.282 11.260 1.00 41.54 107 HIS A N 12
ATOM 21289 C CA . HIS A 1 107 ? 10.287 9.753 11.923 1.00 1.23 107 HIS A CA 12
ATOM 21290 C C . HIS A 1 107 ? 9.945 10.582 13.198 1.00 3.05 107 HIS A C 12
ATOM 21291 O O . HIS A 1 107 ? 10.852 10.929 13.960 1.00 33.13 107 HIS A O 12
ATOM 21306 N N . HIS A 1 108 ? 8.645 10.929 13.363 1.00 65.34 108 HIS A N 12
ATOM 21307 C CA . HIS A 1 108 ? 8.110 11.744 14.493 1.00 41.23 108 HIS A CA 12
ATOM 21308 C C . HIS A 1 108 ? 8.436 13.254 14.389 1.00 51.13 108 HIS A C 12
ATOM 21309 O O . HIS A 1 108 ? 7.963 14.015 15.238 1.00 25.20 108 HIS A O 12
ATOM 21324 N N . HIS A 1 109 ? 9.221 13.703 13.373 1.00 73.44 109 HIS A N 12
ATOM 21325 C CA . HIS A 1 109 ? 9.575 15.148 13.235 1.00 43.40 109 HIS A CA 12
ATOM 21326 C C . HIS A 1 109 ? 8.301 15.967 12.940 1.00 62.10 109 HIS A C 12
ATOM 21327 O O . HIS A 1 109 ? 8.180 17.128 13.325 1.00 33.44 109 HIS A O 12
ATOM 21342 N N . HIS A 1 110 ? 7.364 15.313 12.233 1.00 23.01 110 HIS A N 12
ATOM 21343 C CA . HIS A 1 110 ? 6.033 15.838 11.932 1.00 42.51 110 HIS A CA 12
ATOM 21344 C C . HIS A 1 110 ? 5.006 14.985 12.688 1.00 2.52 110 HIS A C 12
ATOM 21345 O O . HIS A 1 110 ? 4.479 14.002 12.166 1.00 25.24 110 HIS A O 12
ATOM 21360 N N . HIS A 1 111 ? 4.804 15.335 13.958 1.00 3.15 111 HIS A N 12
ATOM 21361 C CA . HIS A 1 111 ? 3.850 14.664 14.862 1.00 3.11 111 HIS A CA 12
ATOM 21362 C C . HIS A 1 111 ? 2.718 15.638 15.234 1.00 42.33 111 HIS A C 12
ATOM 21363 O O . HIS A 1 111 ? 2.634 16.740 14.674 1.00 21.33 111 HIS A O 12
ATOM 21378 N N . HIS A 1 112 ? 1.834 15.220 16.154 1.00 32.53 112 HIS A N 12
ATOM 21379 C CA . HIS A 1 112 ? 0.744 16.066 16.678 1.00 53.15 112 HIS A CA 12
ATOM 21380 C C . HIS A 1 112 ? 0.999 16.329 18.181 1.00 63.21 112 HIS A C 12
ATOM 21381 O O . HIS A 1 112 ? 1.625 17.354 18.515 1.00 53.21 112 HIS A O 12
ATOM 21397 N N . MET A 1 1 ? 5.442 3.872 15.974 1.00 12.40 1 MET A N 13
ATOM 21398 C CA . MET A 1 1 ? 4.539 4.291 14.882 1.00 20.00 1 MET A CA 13
ATOM 21399 C C . MET A 1 1 ? 4.924 3.600 13.562 1.00 20.13 1 MET A C 13
ATOM 21400 O O . MET A 1 1 ? 6.111 3.382 13.280 1.00 22.03 1 MET A O 13
ATOM 21416 N N . GLY A 1 2 ? 3.894 3.255 12.770 1.00 12.21 2 GLY A N 13
ATOM 21417 C CA . GLY A 1 2 ? 4.050 2.658 11.442 1.00 24.11 2 GLY A CA 13
ATOM 21418 C C . GLY A 1 2 ? 3.059 3.280 10.476 1.00 53.54 2 GLY A C 13
ATOM 21419 O O . GLY A 1 2 ? 1.861 3.315 10.774 1.00 22.50 2 GLY A O 13
ATOM 21423 N N . LYS A 1 3 ? 3.542 3.793 9.335 1.00 71.31 3 LYS A N 13
ATOM 21424 C CA . LYS A 1 3 ? 2.706 4.502 8.353 1.00 73.00 3 LYS A CA 13
ATOM 21425 C C . LYS A 1 3 ? 2.767 3.775 7.008 1.00 11.12 3 LYS A C 13
ATOM 21426 O O . LYS A 1 3 ? 3.841 3.643 6.425 1.00 23.43 3 LYS A O 13
ATOM 21445 N N . VAL A 1 4 ? 1.610 3.299 6.535 1.00 62.12 4 VAL A N 13
ATOM 21446 C CA . VAL A 1 4 ? 1.484 2.551 5.279 1.00 64.43 4 VAL A CA 13
ATOM 21447 C C . VAL A 1 4 ? 0.982 3.484 4.157 1.00 71.44 4 VAL A C 13
ATOM 21448 O O . VAL A 1 4 ? 0.157 4.362 4.407 1.00 34.44 4 VAL A O 13
ATOM 21461 N N . LEU A 1 5 ? 1.491 3.298 2.930 1.00 71.04 5 LEU A N 13
ATOM 21462 C CA . LEU A 1 5 ? 0.950 3.946 1.731 1.00 3.05 5 LEU A CA 13
ATOM 21463 C C . LEU A 1 5 ? 0.046 2.934 1.018 1.00 42.21 5 LEU A C 13
ATOM 21464 O O . LEU A 1 5 ? 0.529 1.949 0.445 1.00 65.34 5 LEU A O 13
ATOM 21480 N N . LEU A 1 6 ? -1.264 3.168 1.087 1.00 42.11 6 LEU A N 13
ATOM 21481 C CA . LEU A 1 6 ? -2.275 2.298 0.490 1.00 25.34 6 LEU A CA 13
ATOM 21482 C C . LEU A 1 6 ? -2.494 2.741 -0.968 1.00 61.44 6 LEU A C 13
ATOM 21483 O O . LEU A 1 6 ? -3.201 3.726 -1.226 1.00 51.23 6 LEU A O 13
ATOM 21499 N N . VAL A 1 7 ? -1.845 2.033 -1.916 1.00 42.43 7 VAL A N 13
ATOM 21500 C CA . VAL A 1 7 ? -1.885 2.374 -3.348 1.00 3.13 7 VAL A CA 13
ATOM 21501 C C . VAL A 1 7 ? -3.099 1.690 -3.998 1.00 11.23 7 VAL A C 13
ATOM 21502 O O . VAL A 1 7 ? -3.124 0.466 -4.197 1.00 5.11 7 VAL A O 13
ATOM 21515 N N . ILE A 1 8 ? -4.111 2.514 -4.280 1.00 51.34 8 ILE A N 13
ATOM 21516 C CA . ILE A 1 8 ? -5.372 2.112 -4.908 1.00 74.45 8 ILE A CA 13
ATOM 21517 C C . ILE A 1 8 ? -5.428 2.726 -6.320 1.00 51.31 8 ILE A C 13
ATOM 21518 O O . ILE A 1 8 ? -4.995 3.868 -6.527 1.00 33.25 8 ILE A O 13
ATOM 21534 N N . SER A 1 9 ? -5.950 1.956 -7.276 1.00 61.53 9 SER A N 13
ATOM 21535 C CA . SER A 1 9 ? -6.160 2.397 -8.659 1.00 43.41 9 SER A CA 13
ATOM 21536 C C . SER A 1 9 ? -7.174 1.460 -9.309 1.00 52.55 9 SER A C 13
ATOM 21537 O O . SER A 1 9 ? -7.190 0.258 -9.022 1.00 44.24 9 SER A O 13
ATOM 21545 N N . THR A 1 10 ? -8.014 2.012 -10.200 1.00 3.22 10 THR A N 13
ATOM 21546 C CA . THR A 1 10 ? -8.982 1.224 -10.990 1.00 31.41 10 THR A CA 13
ATOM 21547 C C . THR A 1 10 ? -8.280 0.419 -12.110 1.00 11.32 10 THR A C 13
ATOM 21548 O O . THR A 1 10 ? -8.918 -0.363 -12.824 1.00 15.22 10 THR A O 13
ATOM 21559 N N . ASP A 1 11 ? -6.957 0.620 -12.240 1.00 25.32 11 ASP A N 13
ATOM 21560 C CA . ASP A 1 11 ? -6.100 -0.134 -13.154 1.00 51.45 11 ASP A CA 13
ATOM 21561 C C . ASP A 1 11 ? -5.118 -0.984 -12.341 1.00 3.23 11 ASP A C 13
ATOM 21562 O O . ASP A 1 11 ? -4.034 -0.515 -11.967 1.00 73.24 11 ASP A O 13
ATOM 21571 N N . THR A 1 12 ? -5.524 -2.236 -12.049 1.00 73.51 12 THR A N 13
ATOM 21572 C CA . THR A 1 12 ? -4.666 -3.252 -11.401 1.00 34.15 12 THR A CA 13
ATOM 21573 C C . THR A 1 12 ? -3.404 -3.525 -12.261 1.00 20.32 12 THR A C 13
ATOM 21574 O O . THR A 1 12 ? -2.365 -3.949 -11.745 1.00 3.43 12 THR A O 13
ATOM 21585 N N . ASN A 1 13 ? -3.534 -3.244 -13.578 1.00 12.11 13 ASN A N 13
ATOM 21586 C CA . ASN A 1 13 ? -2.428 -3.256 -14.556 1.00 71.42 13 ASN A CA 13
ATOM 21587 C C . ASN A 1 13 ? -1.300 -2.310 -14.108 1.00 40.21 13 ASN A C 13
ATOM 21588 O O . ASN A 1 13 ? -0.134 -2.703 -14.045 1.00 33.13 13 ASN A O 13
ATOM 21599 N N . ILE A 1 14 ? -1.687 -1.065 -13.747 1.00 53.13 14 ILE A N 13
ATOM 21600 C CA . ILE A 1 14 ? -0.735 -0.007 -13.370 1.00 32.23 14 ILE A CA 13
ATOM 21601 C C . ILE A 1 14 ? -0.143 -0.315 -11.974 1.00 50.13 14 ILE A C 13
ATOM 21602 O O . ILE A 1 14 ? 1.058 -0.174 -11.770 1.00 23.25 14 ILE A O 13
ATOM 21618 N N . ILE A 1 15 ? -1.013 -0.793 -11.054 1.00 3.02 15 ILE A N 13
ATOM 21619 C CA . ILE A 1 15 ? -0.628 -1.202 -9.679 1.00 62.21 15 ILE A CA 13
ATOM 21620 C C . ILE A 1 15 ? 0.496 -2.267 -9.703 1.00 22.45 15 ILE A C 13
ATOM 21621 O O . ILE A 1 15 ? 1.497 -2.144 -8.988 1.00 31.33 15 ILE A O 13
ATOM 21637 N N . SER A 1 16 ? 0.321 -3.274 -10.575 1.00 41.14 16 SER A N 13
ATOM 21638 C CA . SER A 1 16 ? 1.236 -4.420 -10.695 1.00 33.32 16 SER A CA 13
ATOM 21639 C C . SER A 1 16 ? 2.600 -4.003 -11.304 1.00 23.12 16 SER A C 13
ATOM 21640 O O . SER A 1 16 ? 3.650 -4.529 -10.914 1.00 33.55 16 SER A O 13
ATOM 21648 N N . SER A 1 17 ? 2.562 -3.052 -12.260 1.00 54.34 17 SER A N 13
ATOM 21649 C CA . SER A 1 17 ? 3.772 -2.516 -12.913 1.00 14.23 17 SER A CA 13
ATOM 21650 C C . SER A 1 17 ? 4.594 -1.630 -11.944 1.00 42.20 17 SER A C 13
ATOM 21651 O O . SER A 1 17 ? 5.811 -1.800 -11.821 1.00 4.52 17 SER A O 13
ATOM 21659 N N . VAL A 1 18 ? 3.892 -0.706 -11.253 1.00 70.21 18 VAL A N 13
ATOM 21660 C CA . VAL A 1 18 ? 4.480 0.213 -10.249 1.00 74.53 18 VAL A CA 13
ATOM 21661 C C . VAL A 1 18 ? 5.078 -0.574 -9.062 1.00 61.32 18 VAL A C 13
ATOM 21662 O O . VAL A 1 18 ? 6.089 -0.163 -8.472 1.00 44.14 18 VAL A O 13
ATOM 21675 N N . GLN A 1 19 ? 4.443 -1.715 -8.754 1.00 43.30 19 GLN A N 13
ATOM 21676 C CA . GLN A 1 19 ? 4.918 -2.675 -7.753 1.00 41.54 19 GLN A CA 13
ATOM 21677 C C . GLN A 1 19 ? 6.324 -3.171 -8.114 1.00 4.01 19 GLN A C 13
ATOM 21678 O O . GLN A 1 19 ? 7.246 -3.069 -7.306 1.00 53.24 19 GLN A O 13
ATOM 21692 N N . GLU A 1 20 ? 6.467 -3.674 -9.355 1.00 2.42 20 GLU A N 13
ATOM 21693 C CA . GLU A 1 20 ? 7.740 -4.209 -9.875 1.00 31.31 20 GLU A CA 13
ATOM 21694 C C . GLU A 1 20 ? 8.822 -3.119 -10.008 1.00 34.15 20 GLU A C 13
ATOM 21695 O O . GLU A 1 20 ? 10.008 -3.416 -9.871 1.00 32.54 20 GLU A O 13
ATOM 21707 N N . ARG A 1 21 ? 8.396 -1.866 -10.275 1.00 72.41 21 ARG A N 13
ATOM 21708 C CA . ARG A 1 21 ? 9.297 -0.691 -10.345 1.00 22.35 21 ARG A CA 13
ATOM 21709 C C . ARG A 1 21 ? 9.895 -0.374 -8.963 1.00 61.04 21 ARG A C 13
ATOM 21710 O O . ARG A 1 21 ? 11.091 -0.103 -8.829 1.00 44.41 21 ARG A O 13
ATOM 21731 N N . ALA A 1 22 ? 9.021 -0.404 -7.945 1.00 64.00 22 ALA A N 13
ATOM 21732 C CA . ALA A 1 22 ? 9.377 -0.098 -6.551 1.00 25.51 22 ALA A CA 13
ATOM 21733 C C . ALA A 1 22 ? 10.243 -1.210 -5.942 1.00 43.13 22 ALA A C 13
ATOM 21734 O O . ALA A 1 22 ? 11.112 -0.939 -5.118 1.00 74.30 22 ALA A O 13
ATOM 21741 N N . LYS A 1 23 ? 9.982 -2.459 -6.369 1.00 34.32 23 LYS A N 13
ATOM 21742 C CA . LYS A 1 23 ? 10.772 -3.643 -5.976 1.00 30.32 23 LYS A CA 13
ATOM 21743 C C . LYS A 1 23 ? 12.123 -3.673 -6.725 1.00 40.30 23 LYS A C 13
ATOM 21744 O O . LYS A 1 23 ? 13.105 -4.236 -6.226 1.00 74.22 23 LYS A O 13
ATOM 21763 N N . HIS A 1 24 ? 12.147 -3.099 -7.940 1.00 23.25 24 HIS A N 13
ATOM 21764 C CA . HIS A 1 24 ? 13.373 -2.906 -8.740 1.00 2.54 24 HIS A CA 13
ATOM 21765 C C . HIS A 1 24 ? 14.345 -1.917 -8.065 1.00 73.21 24 HIS A C 13
ATOM 21766 O O . HIS A 1 24 ? 15.564 -2.028 -8.230 1.00 51.43 24 HIS A O 13
ATOM 21781 N N . ASN A 1 25 ? 13.788 -0.953 -7.308 1.00 51.11 25 ASN A N 13
ATOM 21782 C CA . ASN A 1 25 ? 14.571 0.117 -6.649 1.00 74.14 25 ASN A CA 13
ATOM 21783 C C . ASN A 1 25 ? 14.832 -0.208 -5.162 1.00 74.04 25 ASN A C 13
ATOM 21784 O O . ASN A 1 25 ? 15.886 0.144 -4.622 1.00 70.45 25 ASN A O 13
ATOM 21795 N N . TYR A 1 26 ? 13.870 -0.888 -4.512 1.00 71.15 26 TYR A N 13
ATOM 21796 C CA . TYR A 1 26 ? 13.906 -1.174 -3.053 1.00 32.22 26 TYR A CA 13
ATOM 21797 C C . TYR A 1 26 ? 13.790 -2.677 -2.777 1.00 62.52 26 TYR A C 13
ATOM 21798 O O . TYR A 1 26 ? 13.291 -3.421 -3.622 1.00 61.53 26 TYR A O 13
ATOM 21816 N N . PRO A 1 27 ? 14.245 -3.151 -1.570 1.00 30.30 27 PRO A N 13
ATOM 21817 C CA . PRO A 1 27 ? 13.903 -4.503 -1.069 1.00 11.54 27 PRO A CA 13
ATOM 21818 C C . PRO A 1 27 ? 12.375 -4.686 -0.891 1.00 52.13 27 PRO A C 13
ATOM 21819 O O . PRO A 1 27 ? 11.649 -3.725 -0.575 1.00 10.22 27 PRO A O 13
ATOM 21830 N N . GLY A 1 28 ? 11.908 -5.941 -1.041 1.00 31.41 28 GLY A N 13
ATOM 21831 C CA . GLY A 1 28 ? 10.480 -6.281 -0.939 1.00 53.14 28 GLY A CA 13
ATOM 21832 C C . GLY A 1 28 ? 9.981 -6.427 0.501 1.00 25.31 28 GLY A C 13
ATOM 21833 O O . GLY A 1 28 ? 9.052 -7.203 0.764 1.00 62.35 28 GLY A O 13
ATOM 21837 N N . ARG A 1 29 ? 10.614 -5.694 1.437 1.00 21.34 29 ARG A N 13
ATOM 21838 C CA . ARG A 1 29 ? 10.164 -5.598 2.833 1.00 41.43 29 ARG A CA 13
ATOM 21839 C C . ARG A 1 29 ? 9.179 -4.426 2.951 1.00 25.03 29 ARG A C 13
ATOM 21840 O O . ARG A 1 29 ? 8.120 -4.541 3.568 1.00 2.53 29 ARG A O 13
ATOM 21861 N N . TYR A 1 30 ? 9.569 -3.297 2.324 1.00 23.35 30 TYR A N 13
ATOM 21862 C CA . TYR A 1 30 ? 8.782 -2.053 2.294 1.00 11.13 30 TYR A CA 13
ATOM 21863 C C . TYR A 1 30 ? 7.573 -2.180 1.352 1.00 13.00 30 TYR A C 13
ATOM 21864 O O . TYR A 1 30 ? 6.542 -1.541 1.568 1.00 70.32 30 TYR A O 13
ATOM 21882 N N . ILE A 1 31 ? 7.722 -3.009 0.308 1.00 73.32 31 ILE A N 13
ATOM 21883 C CA . ILE A 1 31 ? 6.674 -3.242 -0.696 1.00 31.12 31 ILE A CA 13
ATOM 21884 C C . ILE A 1 31 ? 5.994 -4.595 -0.406 1.00 74.34 31 ILE A C 13
ATOM 21885 O O . ILE A 1 31 ? 6.664 -5.631 -0.313 1.00 53.24 31 ILE A O 13
ATOM 21901 N N . ARG A 1 32 ? 4.665 -4.551 -0.240 1.00 52.34 32 ARG A N 13
ATOM 21902 C CA . ARG A 1 32 ? 3.807 -5.729 -0.054 1.00 54.23 32 ARG A CA 13
ATOM 21903 C C . ARG A 1 32 ? 2.468 -5.482 -0.764 1.00 55.31 32 ARG A C 13
ATOM 21904 O O . ARG A 1 32 ? 2.102 -4.335 -1.024 1.00 35.13 32 ARG A O 13
ATOM 21925 N N . THR A 1 33 ? 1.750 -6.557 -1.110 1.00 74.41 33 THR A N 13
ATOM 21926 C CA . THR A 1 33 ? 0.411 -6.474 -1.710 1.00 2.42 33 THR A CA 13
ATOM 21927 C C . THR A 1 33 ? -0.656 -6.982 -0.737 1.00 42.34 33 THR A C 13
ATOM 21928 O O . THR A 1 33 ? -0.360 -7.747 0.188 1.00 41.41 33 THR A O 13
ATOM 21939 N N . ALA A 1 34 ? -1.878 -6.479 -0.925 1.00 41.40 34 ALA A N 13
ATOM 21940 C CA . ALA A 1 34 ? -3.085 -7.024 -0.319 1.00 40.14 34 ALA A CA 13
ATOM 21941 C C . ALA A 1 34 ? -3.894 -7.757 -1.397 1.00 71.41 34 ALA A C 13
ATOM 21942 O O . ALA A 1 34 ? -4.422 -7.115 -2.315 1.00 63.22 34 ALA A O 13
ATOM 21949 N N . THR A 1 35 ? -3.948 -9.097 -1.319 1.00 11.14 35 THR A N 13
ATOM 21950 C CA . THR A 1 35 ? -4.729 -9.916 -2.270 1.00 3.42 35 THR A CA 13
ATOM 21951 C C . THR A 1 35 ? -6.115 -10.280 -1.697 1.00 3.34 35 THR A C 13
ATOM 21952 O O . THR A 1 35 ? -7.055 -10.506 -2.455 1.00 21.10 35 THR A O 13
ATOM 21963 N N . SER A 1 36 ? -6.226 -10.348 -0.364 1.00 20.33 36 SER A N 13
ATOM 21964 C CA . SER A 1 36 ? -7.479 -10.704 0.340 1.00 20.11 36 SER A CA 13
ATOM 21965 C C . SER A 1 36 ? -7.467 -10.073 1.742 1.00 40.04 36 SER A C 13
ATOM 21966 O O . SER A 1 36 ? -6.434 -9.550 2.176 1.00 52.05 36 SER A O 13
ATOM 21974 N N . SER A 1 37 ? -8.606 -10.160 2.458 1.00 65.24 37 SER A N 13
ATOM 21975 C CA . SER A 1 37 ? -8.738 -9.634 3.833 1.00 15.12 37 SER A CA 13
ATOM 21976 C C . SER A 1 37 ? -7.846 -10.417 4.822 1.00 31.33 37 SER A C 13
ATOM 21977 O O . SER A 1 37 ? -7.379 -9.858 5.822 1.00 21.24 37 SER A O 13
ATOM 21985 N N . GLN A 1 38 ? -7.610 -11.712 4.498 1.00 40.04 38 GLN A N 13
ATOM 21986 C CA . GLN A 1 38 ? -6.677 -12.585 5.236 1.00 33.53 38 GLN A CA 13
ATOM 21987 C C . GLN A 1 38 ? -5.254 -11.974 5.223 1.00 55.14 38 GLN A C 13
ATOM 21988 O O . GLN A 1 38 ? -4.601 -11.868 6.269 1.00 11.21 38 GLN A O 13
ATOM 22002 N N . ASP A 1 39 ? -4.810 -11.573 4.004 1.00 74.14 39 ASP A N 13
ATOM 22003 C CA . ASP A 1 39 ? -3.495 -10.942 3.754 1.00 52.32 39 ASP A CA 13
ATOM 22004 C C . ASP A 1 39 ? -3.382 -9.623 4.536 1.00 5.10 39 ASP A C 13
ATOM 22005 O O . ASP A 1 39 ? -2.428 -9.423 5.283 1.00 20.10 39 ASP A O 13
ATOM 22014 N N . ILE A 1 40 ? -4.412 -8.765 4.358 1.00 44.14 40 ILE A N 13
ATOM 22015 C CA . ILE A 1 40 ? -4.485 -7.400 4.915 1.00 24.53 40 ILE A CA 13
ATOM 22016 C C . ILE A 1 40 ? -4.262 -7.368 6.430 1.00 43.42 40 ILE A C 13
ATOM 22017 O O . ILE A 1 40 ? -3.371 -6.655 6.921 1.00 43.30 40 ILE A O 13
ATOM 22033 N N . ARG A 1 41 ? -5.063 -8.148 7.165 1.00 63.12 41 ARG A N 13
ATOM 22034 C CA . ARG A 1 41 ? -4.985 -8.177 8.630 1.00 23.32 41 ARG A CA 13
ATOM 22035 C C . ARG A 1 41 ? -3.611 -8.692 9.096 1.00 25.34 41 ARG A C 13
ATOM 22036 O O . ARG A 1 41 ? -3.091 -8.225 10.108 1.00 2.14 41 ARG A O 13
ATOM 22057 N N . ASP A 1 42 ? -3.003 -9.598 8.295 1.00 53.40 42 ASP A N 13
ATOM 22058 C CA . ASP A 1 42 ? -1.649 -10.125 8.551 1.00 71.25 42 ASP A CA 13
ATOM 22059 C C . ASP A 1 42 ? -0.568 -9.045 8.290 1.00 50.50 42 ASP A C 13
ATOM 22060 O O . ASP A 1 42 ? 0.493 -9.065 8.934 1.00 70.21 42 ASP A O 13
ATOM 22069 N N . ILE A 1 43 ? -0.843 -8.103 7.351 1.00 4.55 43 ILE A N 13
ATOM 22070 C CA . ILE A 1 43 ? 0.060 -6.964 7.067 1.00 74.31 43 ILE A CA 13
ATOM 22071 C C . ILE A 1 43 ? 0.251 -6.116 8.339 1.00 54.42 43 ILE A C 13
ATOM 22072 O O . ILE A 1 43 ? 1.379 -5.860 8.762 1.00 74.21 43 ILE A O 13
ATOM 22088 N N . ILE A 1 44 ? -0.883 -5.752 8.957 1.00 71.21 44 ILE A N 13
ATOM 22089 C CA . ILE A 1 44 ? -0.934 -4.916 10.171 1.00 51.00 44 ILE A CA 13
ATOM 22090 C C . ILE A 1 44 ? -0.385 -5.687 11.394 1.00 41.43 44 ILE A C 13
ATOM 22091 O O . ILE A 1 44 ? 0.245 -5.093 12.279 1.00 73.45 44 ILE A O 13
ATOM 22107 N N . LYS A 1 45 ? -0.592 -7.024 11.397 1.00 64.12 45 LYS A N 13
ATOM 22108 C CA . LYS A 1 45 ? -0.015 -7.936 12.410 1.00 54.35 45 LYS A CA 13
ATOM 22109 C C . LYS A 1 45 ? 1.529 -7.884 12.378 1.00 64.43 45 LYS A C 13
ATOM 22110 O O . LYS A 1 45 ? 2.173 -7.924 13.429 1.00 24.43 45 LYS A O 13
ATOM 22129 N N . SER A 1 46 ? 2.107 -7.784 11.165 1.00 10.01 46 SER A N 13
ATOM 22130 C CA . SER A 1 46 ? 3.561 -7.657 10.977 1.00 22.42 46 SER A CA 13
ATOM 22131 C C . SER A 1 46 ? 4.037 -6.221 11.298 1.00 41.21 46 SER A C 13
ATOM 22132 O O . SER A 1 46 ? 5.097 -6.039 11.903 1.00 52.33 46 SER A O 13
ATOM 22140 N N . MET A 1 47 ? 3.212 -5.213 10.917 1.00 12.11 47 MET A N 13
ATOM 22141 C CA . MET A 1 47 ? 3.524 -3.768 11.092 1.00 45.11 47 MET A CA 13
ATOM 22142 C C . MET A 1 47 ? 3.718 -3.369 12.564 1.00 54.41 47 MET A C 13
ATOM 22143 O O . MET A 1 47 ? 4.286 -2.309 12.849 1.00 22.15 47 MET A O 13
ATOM 22157 N N . LYS A 1 48 ? 3.227 -4.221 13.483 1.00 0.20 48 LYS A N 13
ATOM 22158 C CA . LYS A 1 48 ? 3.412 -4.049 14.933 1.00 22.31 48 LYS A CA 13
ATOM 22159 C C . LYS A 1 48 ? 4.911 -4.061 15.297 1.00 41.22 48 LYS A C 13
ATOM 22160 O O . LYS A 1 48 ? 5.374 -3.269 16.126 1.00 64.41 48 LYS A O 13
ATOM 22179 N N . ASP A 1 49 ? 5.651 -4.984 14.655 1.00 64.13 49 ASP A N 13
ATOM 22180 C CA . ASP A 1 49 ? 7.106 -5.147 14.843 1.00 75.14 49 ASP A CA 13
ATOM 22181 C C . ASP A 1 49 ? 7.885 -4.254 13.876 1.00 63.15 49 ASP A C 13
ATOM 22182 O O . ASP A 1 49 ? 8.896 -3.649 14.268 1.00 53.34 49 ASP A O 13
ATOM 22191 N N . ASN A 1 50 ? 7.399 -4.186 12.610 1.00 25.14 50 ASN A N 13
ATOM 22192 C CA . ASN A 1 50 ? 8.073 -3.453 11.514 1.00 71.55 50 ASN A CA 13
ATOM 22193 C C . ASN A 1 50 ? 8.241 -1.975 11.871 1.00 11.12 50 ASN A C 13
ATOM 22194 O O . ASN A 1 50 ? 9.364 -1.466 11.928 1.00 42.42 50 ASN A O 13
ATOM 22205 N N . GLY A 1 51 ? 7.104 -1.320 12.174 1.00 13.32 51 GLY A N 13
ATOM 22206 C CA . GLY A 1 51 ? 7.038 0.137 12.190 1.00 44.12 51 GLY A CA 13
ATOM 22207 C C . GLY A 1 51 ? 7.276 0.670 10.784 1.00 34.50 51 GLY A C 13
ATOM 22208 O O . GLY A 1 51 ? 6.704 0.127 9.839 1.00 61.24 51 GLY A O 13
ATOM 22212 N N . LYS A 1 52 ? 8.130 1.706 10.647 1.00 65.04 52 LYS A N 13
ATOM 22213 C CA . LYS A 1 52 ? 8.684 2.152 9.341 1.00 64.33 52 LYS A CA 13
ATOM 22214 C C . LYS A 1 52 ? 7.591 2.685 8.360 1.00 21.45 52 LYS A C 13
ATOM 22215 O O . LYS A 1 52 ? 6.389 2.652 8.673 1.00 12.10 52 LYS A O 13
ATOM 22234 N N . PRO A 1 53 ? 7.996 3.270 7.185 1.00 1.43 53 PRO A N 13
ATOM 22235 C CA . PRO A 1 53 ? 7.071 3.455 6.057 1.00 55.23 53 PRO A CA 13
ATOM 22236 C C . PRO A 1 53 ? 6.876 2.141 5.271 1.00 51.01 53 PRO A C 13
ATOM 22237 O O . PRO A 1 53 ? 7.844 1.474 4.926 1.00 4.34 53 PRO A O 13
ATOM 22248 N N . LEU A 1 54 ? 5.621 1.761 5.028 1.00 31.52 54 LEU A N 13
ATOM 22249 C CA . LEU A 1 54 ? 5.283 0.584 4.207 1.00 14.40 54 LEU A CA 13
ATOM 22250 C C . LEU A 1 54 ? 4.533 1.059 2.956 1.00 54.11 54 LEU A C 13
ATOM 22251 O O . LEU A 1 54 ? 4.134 2.217 2.876 1.00 1.15 54 LEU A O 13
ATOM 22267 N N . VAL A 1 55 ? 4.321 0.157 1.989 1.00 51.14 55 VAL A N 13
ATOM 22268 C CA . VAL A 1 55 ? 3.579 0.436 0.752 1.00 2.44 55 VAL A CA 13
ATOM 22269 C C . VAL A 1 55 ? 2.781 -0.822 0.392 1.00 30.12 55 VAL A C 13
ATOM 22270 O O . VAL A 1 55 ? 3.359 -1.826 -0.041 1.00 12.31 55 VAL A O 13
ATOM 22283 N N . VAL A 1 56 ? 1.464 -0.779 0.638 1.00 62.11 56 VAL A N 13
ATOM 22284 C CA . VAL A 1 56 ? 0.543 -1.869 0.300 1.00 32.34 56 VAL A CA 13
ATOM 22285 C C . VAL A 1 56 ? -0.193 -1.553 -1.011 1.00 2.33 56 VAL A C 13
ATOM 22286 O O . VAL A 1 56 ? -1.004 -0.623 -1.076 1.00 73.40 56 VAL A O 13
ATOM 22299 N N . PHE A 1 57 ? 0.118 -2.337 -2.046 1.00 51.13 57 PHE A N 13
ATOM 22300 C CA . PHE A 1 57 ? -0.567 -2.293 -3.337 1.00 15.41 57 PHE A CA 13
ATOM 22301 C C . PHE A 1 57 ? -1.835 -3.148 -3.250 1.00 24.41 57 PHE A C 13
ATOM 22302 O O . PHE A 1 57 ? -1.746 -4.346 -2.956 1.00 4.44 57 PHE A O 13
ATOM 22319 N N . VAL A 1 58 ? -3.007 -2.535 -3.478 1.00 64.42 58 VAL A N 13
ATOM 22320 C CA . VAL A 1 58 ? -4.286 -3.262 -3.500 1.00 51.22 58 VAL A CA 13
ATOM 22321 C C . VAL A 1 58 ? -4.351 -4.063 -4.816 1.00 60.11 58 VAL A C 13
ATOM 22322 O O . VAL A 1 58 ? -4.829 -3.571 -5.838 1.00 61.32 58 VAL A O 13
ATOM 22335 N N . ASN A 1 59 ? -3.762 -5.269 -4.800 1.00 72.44 59 ASN A N 13
ATOM 22336 C CA . ASN A 1 59 ? -3.674 -6.144 -5.977 1.00 65.43 59 ASN A CA 13
ATOM 22337 C C . ASN A 1 59 ? -4.302 -7.501 -5.631 1.00 24.32 59 ASN A C 13
ATOM 22338 O O . ASN A 1 59 ? -3.647 -8.361 -5.031 1.00 4.52 59 ASN A O 13
ATOM 22349 N N . GLY A 1 60 ? -5.594 -7.656 -5.967 1.00 63.23 60 GLY A N 13
ATOM 22350 C CA . GLY A 1 60 ? -6.378 -8.843 -5.614 1.00 2.30 60 GLY A CA 13
ATOM 22351 C C . GLY A 1 60 ? -7.554 -8.479 -4.719 1.00 52.24 60 GLY A C 13
ATOM 22352 O O . GLY A 1 60 ? -8.653 -9.022 -4.876 1.00 13.01 60 GLY A O 13
ATOM 22356 N N . ALA A 1 61 ? -7.308 -7.551 -3.769 1.00 4.32 61 ALA A N 13
ATOM 22357 C CA . ALA A 1 61 ? -8.330 -7.061 -2.819 1.00 63.30 61 ALA A CA 13
ATOM 22358 C C . ALA A 1 61 ? -9.265 -6.027 -3.487 1.00 2.14 61 ALA A C 13
ATOM 22359 O O . ALA A 1 61 ? -9.082 -5.675 -4.658 1.00 43.21 61 ALA A O 13
ATOM 22366 N N . SER A 1 62 ? -10.256 -5.538 -2.725 1.00 74.31 62 SER A N 13
ATOM 22367 C CA . SER A 1 62 ? -11.294 -4.611 -3.220 1.00 13.33 62 SER A CA 13
ATOM 22368 C C . SER A 1 62 ? -11.627 -3.542 -2.156 1.00 32.43 62 SER A C 13
ATOM 22369 O O . SER A 1 62 ? -11.064 -3.569 -1.058 1.00 4.54 62 SER A O 13
ATOM 22377 N N . GLN A 1 63 ? -12.561 -2.618 -2.499 1.00 54.22 63 GLN A N 13
ATOM 22378 C CA . GLN A 1 63 ? -12.924 -1.449 -1.661 1.00 32.04 63 GLN A CA 13
ATOM 22379 C C . GLN A 1 63 ? -13.507 -1.860 -0.281 1.00 61.12 63 GLN A C 13
ATOM 22380 O O . GLN A 1 63 ? -13.321 -1.131 0.703 1.00 54.03 63 GLN A O 13
ATOM 22394 N N . ASN A 1 64 ? -14.192 -3.029 -0.218 1.00 52.42 64 ASN A N 13
ATOM 22395 C CA . ASN A 1 64 ? -14.668 -3.613 1.064 1.00 61.34 64 ASN A CA 13
ATOM 22396 C C . ASN A 1 64 ? -13.477 -3.808 2.007 1.00 53.25 64 ASN A C 13
ATOM 22397 O O . ASN A 1 64 ? -13.466 -3.310 3.135 1.00 54.41 64 ASN A O 13
ATOM 22408 N N . ASP A 1 65 ? -12.433 -4.434 1.447 1.00 24.43 65 ASP A N 13
ATOM 22409 C CA . ASP A 1 65 ? -11.229 -4.844 2.191 1.00 44.32 65 ASP A CA 13
ATOM 22410 C C . ASP A 1 65 ? -10.347 -3.623 2.504 1.00 23.20 65 ASP A C 13
ATOM 22411 O O . ASP A 1 65 ? -9.604 -3.628 3.484 1.00 42.32 65 ASP A O 13
ATOM 22420 N N . VAL A 1 66 ? -10.448 -2.585 1.644 1.00 30.22 66 VAL A N 13
ATOM 22421 C CA . VAL A 1 66 ? -9.775 -1.281 1.826 1.00 70.13 66 VAL A CA 13
ATOM 22422 C C . VAL A 1 66 ? -10.304 -0.587 3.092 1.00 21.04 66 VAL A C 13
ATOM 22423 O O . VAL A 1 66 ? -9.520 -0.096 3.910 1.00 64.11 66 VAL A O 13
ATOM 22436 N N . ASN A 1 67 ? -11.645 -0.573 3.240 1.00 53.50 67 ASN A N 13
ATOM 22437 C CA . ASN A 1 67 ? -12.325 -0.013 4.432 1.00 71.34 67 ASN A CA 13
ATOM 22438 C C . ASN A 1 67 ? -11.924 -0.788 5.697 1.00 14.13 67 ASN A C 13
ATOM 22439 O O . ASN A 1 67 ? -11.664 -0.196 6.749 1.00 32.33 67 ASN A O 13
ATOM 22450 N N . GLU A 1 68 ? -11.863 -2.127 5.551 1.00 73.21 68 GLU A N 13
ATOM 22451 C CA . GLU A 1 68 ? -11.498 -3.050 6.636 1.00 43.53 68 GLU A CA 13
ATOM 22452 C C . GLU A 1 68 ? -10.022 -2.876 7.055 1.00 54.52 68 GLU A C 13
ATOM 22453 O O . GLU A 1 68 ? -9.693 -3.030 8.231 1.00 71.02 68 GLU A O 13
ATOM 22465 N N . PHE A 1 69 ? -9.152 -2.542 6.070 1.00 75.51 69 PHE A N 13
ATOM 22466 C CA . PHE A 1 69 ? -7.724 -2.233 6.302 1.00 71.31 69 PHE A CA 13
ATOM 22467 C C . PHE A 1 69 ? -7.601 -1.017 7.215 1.00 50.23 69 PHE A C 13
ATOM 22468 O O . PHE A 1 69 ? -6.913 -1.064 8.234 1.00 64.34 69 PHE A O 13
ATOM 22485 N N . GLN A 1 70 ? -8.270 0.072 6.791 1.00 2.14 70 GLN A N 13
ATOM 22486 C CA . GLN A 1 70 ? -8.281 1.352 7.504 1.00 4.23 70 GLN A CA 13
ATOM 22487 C C . GLN A 1 70 ? -8.807 1.201 8.944 1.00 41.41 70 GLN A C 13
ATOM 22488 O O . GLN A 1 70 ? -8.320 1.876 9.847 1.00 73.43 70 GLN A O 13
ATOM 22502 N N . ASN A 1 71 ? -9.792 0.293 9.133 1.00 73.22 71 ASN A N 13
ATOM 22503 C CA . ASN A 1 71 ? -10.355 -0.031 10.461 1.00 45.13 71 ASN A CA 13
ATOM 22504 C C . ASN A 1 71 ? -9.305 -0.713 11.356 1.00 73.11 71 ASN A C 13
ATOM 22505 O O . ASN A 1 71 ? -9.003 -0.214 12.455 1.00 41.41 71 ASN A O 13
ATOM 22516 N N . GLU A 1 72 ? -8.751 -1.854 10.885 1.00 13.42 72 GLU A N 13
ATOM 22517 C CA . GLU A 1 72 ? -7.733 -2.617 11.647 1.00 51.45 72 GLU A CA 13
ATOM 22518 C C . GLU A 1 72 ? -6.443 -1.803 11.911 1.00 64.34 72 GLU A C 13
ATOM 22519 O O . GLU A 1 72 ? -5.738 -2.057 12.897 1.00 1.42 72 GLU A O 13
ATOM 22531 N N . ALA A 1 73 ? -6.135 -0.844 11.023 1.00 51.43 73 ALA A N 13
ATOM 22532 C CA . ALA A 1 73 ? -5.029 0.107 11.218 1.00 50.23 73 ALA A CA 13
ATOM 22533 C C . ALA A 1 73 ? -5.335 1.128 12.340 1.00 24.31 73 ALA A C 13
ATOM 22534 O O . ALA A 1 73 ? -4.607 1.192 13.339 1.00 0.33 73 ALA A O 13
ATOM 22541 N N . LYS A 1 74 ? -6.427 1.904 12.167 1.00 72.40 74 LYS A N 13
ATOM 22542 C CA . LYS A 1 74 ? -6.775 3.031 13.068 1.00 14.15 74 LYS A CA 13
ATOM 22543 C C . LYS A 1 74 ? -7.051 2.579 14.525 1.00 64.21 74 LYS A C 13
ATOM 22544 O O . LYS A 1 74 ? -6.856 3.370 15.455 1.00 35.21 74 LYS A O 13
ATOM 22563 N N . LYS A 1 75 ? -7.495 1.313 14.723 1.00 0.33 75 LYS A N 13
ATOM 22564 C CA . LYS A 1 75 ? -7.749 0.765 16.075 1.00 14.21 75 LYS A CA 13
ATOM 22565 C C . LYS A 1 75 ? -6.425 0.488 16.825 1.00 42.34 75 LYS A C 13
ATOM 22566 O O . LYS A 1 75 ? -6.381 0.525 18.057 1.00 42.22 75 LYS A O 13
ATOM 22585 N N . GLU A 1 76 ? -5.352 0.195 16.066 1.00 44.51 76 GLU A N 13
ATOM 22586 C CA . GLU A 1 76 ? -4.000 -0.036 16.617 1.00 23.22 76 GLU A CA 13
ATOM 22587 C C . GLU A 1 76 ? -3.163 1.251 16.617 1.00 51.34 76 GLU A C 13
ATOM 22588 O O . GLU A 1 76 ? -2.051 1.276 17.156 1.00 54.41 76 GLU A O 13
ATOM 22600 N N . GLY A 1 77 ? -3.721 2.321 16.019 1.00 63.24 77 GLY A N 13
ATOM 22601 C CA . GLY A 1 77 ? -3.017 3.589 15.860 1.00 55.11 77 GLY A CA 13
ATOM 22602 C C . GLY A 1 77 ? -2.084 3.634 14.659 1.00 54.54 77 GLY A C 13
ATOM 22603 O O . GLY A 1 77 ? -1.342 4.612 14.502 1.00 42.44 77 GLY A O 13
ATOM 22607 N N . VAL A 1 78 ? -2.108 2.577 13.815 1.00 71.42 78 VAL A N 13
ATOM 22608 C CA . VAL A 1 78 ? -1.303 2.506 12.583 1.00 11.44 78 VAL A CA 13
ATOM 22609 C C . VAL A 1 78 ? -1.787 3.577 11.589 1.00 72.03 78 VAL A C 13
ATOM 22610 O O . VAL A 1 78 ? -2.979 3.633 11.263 1.00 52.45 78 VAL A O 13
ATOM 22623 N N . SER A 1 79 ? -0.858 4.436 11.145 1.00 75.35 79 SER A N 13
ATOM 22624 C CA . SER A 1 79 ? -1.148 5.519 10.200 1.00 10.21 79 SER A CA 13
ATOM 22625 C C . SER A 1 79 ? -1.188 4.963 8.768 1.00 11.14 79 SER A C 13
ATOM 22626 O O . SER A 1 79 ? -0.550 3.944 8.473 1.00 50.15 79 SER A O 13
ATOM 22634 N N . TYR A 1 80 ? -1.953 5.629 7.896 1.00 75.42 80 TYR A N 13
ATOM 22635 C CA . TYR A 1 80 ? -2.142 5.206 6.501 1.00 50.34 80 TYR A CA 13
ATOM 22636 C C . TYR A 1 80 ? -2.510 6.418 5.632 1.00 2.10 80 TYR A C 13
ATOM 22637 O O . TYR A 1 80 ? -3.247 7.311 6.074 1.00 12.22 80 TYR A O 13
ATOM 22655 N N . ASP A 1 81 ? -1.954 6.449 4.414 1.00 51.34 81 ASP A N 13
ATOM 22656 C CA . ASP A 1 81 ? -2.284 7.434 3.376 1.00 32.41 81 ASP A CA 13
ATOM 22657 C C . ASP A 1 81 ? -2.990 6.717 2.223 1.00 3.41 81 ASP A C 13
ATOM 22658 O O . ASP A 1 81 ? -2.423 5.805 1.613 1.00 54.51 81 ASP A O 13
ATOM 22667 N N . VAL A 1 82 ? -4.231 7.133 1.938 1.00 0.33 82 VAL A N 13
ATOM 22668 C CA . VAL A 1 82 ? -5.047 6.570 0.857 1.00 72.44 82 VAL A CA 13
ATOM 22669 C C . VAL A 1 82 ? -4.702 7.309 -0.450 1.00 44.15 82 VAL A C 13
ATOM 22670 O O . VAL A 1 82 ? -5.016 8.495 -0.612 1.00 42.21 82 VAL A O 13
ATOM 22683 N N . LEU A 1 83 ? -3.982 6.612 -1.333 1.00 65.43 83 LEU A N 13
ATOM 22684 C CA . LEU A 1 83 ? -3.525 7.137 -2.627 1.00 24.23 83 LEU A CA 13
ATOM 22685 C C . LEU A 1 83 ? -4.417 6.557 -3.735 1.00 42.01 83 LEU A C 13
ATOM 22686 O O . LEU A 1 83 ? -4.468 5.340 -3.903 1.00 14.22 83 LEU A O 13
ATOM 22702 N N . LYS A 1 84 ? -5.154 7.419 -4.456 1.00 54.43 84 LYS A N 13
ATOM 22703 C CA . LYS A 1 84 ? -5.983 7.000 -5.602 1.00 4.21 84 LYS A CA 13
ATOM 22704 C C . LYS A 1 84 ? -5.574 7.791 -6.850 1.00 20.33 84 LYS A C 13
ATOM 22705 O O . LYS A 1 84 ? -5.838 8.995 -6.952 1.00 40.52 84 LYS A O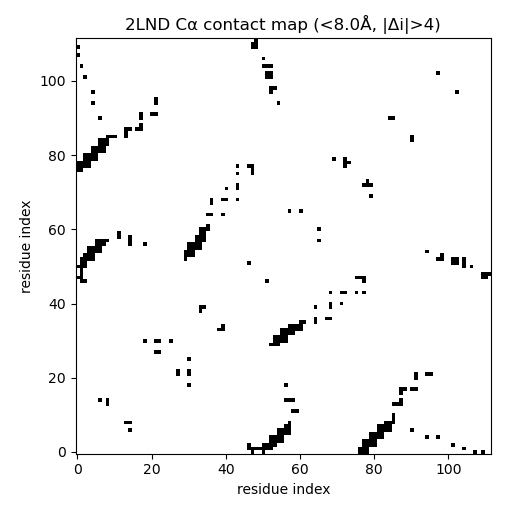 13
ATOM 22724 N N . SER A 1 85 ? -4.901 7.097 -7.779 1.00 14.05 85 SER A N 13
ATOM 22725 C CA . SER A 1 85 ? -4.452 7.665 -9.057 1.00 53.22 85 SER A CA 13
ATOM 22726 C C . SER A 1 85 ? -4.269 6.546 -10.085 1.00 22.42 85 SER A C 13
ATOM 22727 O O . SER A 1 85 ? -3.841 5.440 -9.742 1.00 41.24 85 SER A O 13
ATOM 22735 N N . THR A 1 86 ? -4.617 6.840 -11.338 1.00 10.13 86 THR A N 13
ATOM 22736 C CA . THR A 1 86 ? -4.394 5.952 -12.477 1.00 74.11 86 THR A CA 13
ATOM 22737 C C . THR A 1 86 ? -3.294 6.574 -13.352 1.00 64.25 86 THR A C 13
ATOM 22738 O O . THR A 1 86 ? -3.575 7.300 -14.316 1.00 51.45 86 THR A O 13
ATOM 22749 N N . ASP A 1 87 ? -2.026 6.316 -12.975 1.00 33.52 87 ASP A N 13
ATOM 22750 C CA . ASP A 1 87 ? -0.867 6.979 -13.590 1.00 32.05 87 ASP A CA 13
ATOM 22751 C C . ASP A 1 87 ? 0.426 6.225 -13.220 1.00 41.41 87 ASP A C 13
ATOM 22752 O O . ASP A 1 87 ? 0.774 6.174 -12.031 1.00 41.20 87 ASP A O 13
ATOM 22761 N N . PRO A 1 88 ? 1.167 5.658 -14.227 1.00 63.54 88 PRO A N 13
ATOM 22762 C CA . PRO A 1 88 ? 2.378 4.839 -13.976 1.00 35.32 88 PRO A CA 13
ATOM 22763 C C . PRO A 1 88 ? 3.483 5.592 -13.205 1.00 22.22 88 PRO A C 13
ATOM 22764 O O . PRO A 1 88 ? 4.014 5.063 -12.223 1.00 70.22 88 PRO A O 13
ATOM 22775 N N . GLU A 1 89 ? 3.779 6.846 -13.605 1.00 23.31 89 GLU A N 13
ATOM 22776 C CA . GLU A 1 89 ? 4.976 7.556 -13.102 1.00 53.23 89 GLU A CA 13
ATOM 22777 C C . GLU A 1 89 ? 4.672 8.287 -11.780 1.00 3.01 89 GLU A C 13
ATOM 22778 O O . GLU A 1 89 ? 5.573 8.469 -10.947 1.00 4.42 89 GLU A O 13
ATOM 22790 N N . GLU A 1 90 ? 3.394 8.695 -11.584 1.00 65.04 90 GLU A N 13
ATOM 22791 C CA . GLU A 1 90 ? 2.967 9.383 -10.355 1.00 4.22 90 GLU A CA 13
ATOM 22792 C C . GLU A 1 90 ? 2.915 8.381 -9.202 1.00 32.40 90 GLU A C 13
ATOM 22793 O O . GLU A 1 90 ? 3.489 8.639 -8.148 1.00 54.24 90 GLU A O 13
ATOM 22805 N N . LEU A 1 91 ? 2.286 7.208 -9.442 1.00 62.33 91 LEU A N 13
ATOM 22806 C CA . LEU A 1 91 ? 2.190 6.145 -8.421 1.00 72.21 91 LEU A CA 13
ATOM 22807 C C . LEU A 1 91 ? 3.605 5.681 -7.991 1.00 71.54 91 LEU A C 13
ATOM 22808 O O . LEU A 1 91 ? 3.852 5.494 -6.801 1.00 53.44 91 LEU A O 13
ATOM 22824 N N . THR A 1 92 ? 4.533 5.566 -8.973 1.00 52.32 92 THR A N 13
ATOM 22825 C CA . THR A 1 92 ? 5.930 5.147 -8.725 1.00 22.14 92 THR A CA 13
ATOM 22826 C C . THR A 1 92 ? 6.673 6.160 -7.840 1.00 33.20 92 THR A C 13
ATOM 22827 O O . THR A 1 92 ? 7.329 5.768 -6.856 1.00 3.53 92 THR A O 13
ATOM 22838 N N . GLN A 1 93 ? 6.550 7.467 -8.178 1.00 63.00 93 GLN A N 13
ATOM 22839 C CA . GLN A 1 93 ? 7.268 8.517 -7.448 1.00 51.41 93 GLN A CA 13
ATOM 22840 C C . GLN A 1 93 ? 6.705 8.682 -6.031 1.00 50.14 93 GLN A C 13
ATOM 22841 O O . GLN A 1 93 ? 7.464 9.002 -5.124 1.00 20.41 93 GLN A O 13
ATOM 22855 N N . ARG A 1 94 ? 5.386 8.409 -5.844 1.00 3.12 94 ARG A N 13
ATOM 22856 C CA . ARG A 1 94 ? 4.737 8.498 -4.521 1.00 13.11 94 ARG A CA 13
ATOM 22857 C C . ARG A 1 94 ? 5.276 7.413 -3.584 1.00 42.52 94 ARG A C 13
ATOM 22858 O O . ARG A 1 94 ? 5.537 7.681 -2.413 1.00 24.21 94 ARG A O 13
ATOM 22879 N N . VAL A 1 95 ? 5.437 6.191 -4.126 1.00 43.15 95 VAL A N 13
ATOM 22880 C CA . VAL A 1 95 ? 5.980 5.039 -3.391 1.00 3.25 95 VAL A CA 13
ATOM 22881 C C . VAL A 1 95 ? 7.414 5.334 -2.915 1.00 2.24 95 VAL A C 13
ATOM 22882 O O . VAL A 1 95 ? 7.715 5.227 -1.714 1.00 25.40 95 VAL A O 13
ATOM 22895 N N . ARG A 1 96 ? 8.277 5.762 -3.858 1.00 21.10 96 ARG A N 13
ATOM 22896 C CA . ARG A 1 96 ? 9.704 5.960 -3.571 1.00 14.10 96 ARG A CA 13
ATOM 22897 C C . ARG A 1 96 ? 9.935 7.141 -2.604 1.00 11.11 96 ARG A C 13
ATOM 22898 O O . ARG A 1 96 ? 10.698 7.000 -1.644 1.00 25.13 96 ARG A O 13
ATOM 22919 N N . GLU A 1 97 ? 9.228 8.279 -2.822 1.00 3.03 97 GLU A N 13
ATOM 22920 C CA . GLU A 1 97 ? 9.406 9.489 -1.991 1.00 12.10 97 GLU A CA 13
ATOM 22921 C C . GLU A 1 97 ? 8.909 9.223 -0.556 1.00 23.11 97 GLU A C 13
ATOM 22922 O O . GLU A 1 97 ? 9.526 9.690 0.403 1.00 73.10 97 GLU A O 13
ATOM 22934 N N . PHE A 1 98 ? 7.813 8.427 -0.430 1.00 20.51 98 PHE A N 13
ATOM 22935 C CA . PHE A 1 98 ? 7.232 8.017 0.863 1.00 64.22 98 PHE A CA 13
ATOM 22936 C C . PHE A 1 98 ? 8.257 7.205 1.678 1.00 63.22 98 PHE A C 13
ATOM 22937 O O . PHE A 1 98 ? 8.465 7.467 2.859 1.00 41.33 98 PHE A O 13
ATOM 22954 N N . LEU A 1 99 ? 8.920 6.244 1.015 1.00 62.21 99 LEU A N 13
ATOM 22955 C CA . LEU A 1 99 ? 9.931 5.380 1.660 1.00 44.10 99 LEU A CA 13
ATOM 22956 C C . LEU A 1 99 ? 11.210 6.160 2.024 1.00 10.24 99 LEU A C 13
ATOM 22957 O O . LEU A 1 99 ? 12.014 5.692 2.839 1.00 14.42 99 LEU A O 13
ATOM 22973 N N . LYS A 1 100 ? 11.403 7.335 1.393 1.00 31.43 100 LYS A N 13
ATOM 22974 C CA . LYS A 1 100 ? 12.545 8.229 1.664 1.00 2.10 100 LYS A CA 13
ATOM 22975 C C . LYS A 1 100 ? 12.250 9.237 2.802 1.00 30.45 100 LYS A C 13
ATOM 22976 O O . LYS A 1 100 ? 13.174 9.622 3.534 1.00 63.22 100 LYS A O 13
ATOM 22995 N N . THR A 1 101 ? 10.971 9.677 2.959 1.00 12.12 101 THR A N 13
ATOM 22996 C CA . THR A 1 101 ? 10.630 10.783 3.900 1.00 54.20 101 THR A CA 13
ATOM 22997 C C . THR A 1 101 ? 9.838 10.318 5.144 1.00 61.13 101 THR A C 13
ATOM 22998 O O . THR A 1 101 ? 10.079 10.826 6.243 1.00 74.30 101 THR A O 13
ATOM 23009 N N . ALA A 1 102 ? 8.870 9.395 4.958 1.00 55.51 102 ALA A N 13
ATOM 23010 C CA . ALA A 1 102 ? 7.925 8.978 6.026 1.00 11.51 102 ALA A CA 13
ATOM 23011 C C . ALA A 1 102 ? 8.616 8.317 7.241 1.00 11.32 102 ALA A C 13
ATOM 23012 O O . ALA A 1 102 ? 8.101 8.391 8.362 1.00 23.21 102 ALA A O 13
ATOM 23019 N N . GLY A 1 103 ? 9.790 7.700 7.015 1.00 3.11 103 GLY A N 13
ATOM 23020 C CA . GLY A 1 103 ? 10.600 7.132 8.109 1.00 43.44 103 GLY A CA 13
ATOM 23021 C C . GLY A 1 103 ? 11.644 8.102 8.646 1.00 34.45 103 GLY A C 13
ATOM 23022 O O . GLY A 1 103 ? 12.508 7.713 9.443 1.00 72.01 103 GLY A O 13
ATOM 23026 N N . SER A 1 104 ? 11.548 9.372 8.237 1.00 22.24 104 SER A N 13
ATOM 23027 C CA . SER A 1 104 ? 12.483 10.440 8.639 1.00 3.25 104 SER A CA 13
ATOM 23028 C C . SER A 1 104 ? 11.705 11.737 8.957 1.00 71.12 104 SER A C 13
ATOM 23029 O O . SER A 1 104 ? 12.291 12.830 8.986 1.00 25.24 104 SER A O 13
ATOM 23037 N N . LEU A 1 105 ? 10.379 11.600 9.212 1.00 44.53 105 LEU A N 13
ATOM 23038 C CA . LEU A 1 105 ? 9.502 12.737 9.554 1.00 51.14 105 LEU A CA 13
ATOM 23039 C C . LEU A 1 105 ? 9.833 13.290 10.955 1.00 71.23 105 LEU A C 13
ATOM 23040 O O . LEU A 1 105 ? 9.404 12.733 11.974 1.00 53.44 105 LEU A O 13
ATOM 23056 N N . GLU A 1 106 ? 10.634 14.364 10.989 1.00 45.32 106 GLU A N 13
ATOM 23057 C CA . GLU A 1 106 ? 10.824 15.186 12.207 1.00 35.44 106 GLU A CA 13
ATOM 23058 C C . GLU A 1 106 ? 9.522 15.955 12.524 1.00 53.35 106 GLU A C 13
ATOM 23059 O O . GLU A 1 106 ? 9.219 16.248 13.690 1.00 14.01 106 GLU A O 13
ATOM 23071 N N . HIS A 1 107 ? 8.734 16.245 11.464 1.00 41.40 107 HIS A N 13
ATOM 23072 C CA . HIS A 1 107 ? 7.377 16.786 11.600 1.00 11.03 107 HIS A CA 13
ATOM 23073 C C . HIS A 1 107 ? 6.369 15.608 11.671 1.00 44.25 107 HIS A C 13
ATOM 23074 O O . HIS A 1 107 ? 6.102 14.929 10.672 1.00 53.24 107 HIS A O 13
ATOM 23089 N N . HIS A 1 108 ? 5.868 15.320 12.885 1.00 33.44 108 HIS A N 13
ATOM 23090 C CA . HIS A 1 108 ? 4.876 14.241 13.105 1.00 14.23 108 HIS A CA 13
ATOM 23091 C C . HIS A 1 108 ? 3.443 14.756 12.821 1.00 52.22 108 HIS A C 13
ATOM 23092 O O . HIS A 1 108 ? 2.619 14.928 13.726 1.00 52.30 108 HIS A O 13
ATOM 23107 N N . HIS A 1 109 ? 3.199 15.030 11.522 1.00 32.44 109 HIS A N 13
ATOM 23108 C CA . HIS A 1 109 ? 1.918 15.534 10.972 1.00 44.11 109 HIS A CA 13
ATOM 23109 C C . HIS A 1 109 ? 2.047 15.586 9.444 1.00 13.24 109 HIS A C 13
ATOM 23110 O O . HIS A 1 109 ? 3.104 15.960 8.938 1.00 14.50 109 HIS A O 13
ATOM 23125 N N . HIS A 1 110 ? 0.978 15.207 8.726 1.00 53.20 110 HIS A N 13
ATOM 23126 C CA . HIS A 1 110 ? 0.980 15.129 7.249 1.00 14.22 110 HIS A CA 13
ATOM 23127 C C . HIS A 1 110 ? 1.092 16.532 6.622 1.00 64.34 110 HIS A C 13
ATOM 23128 O O . HIS A 1 110 ? 1.868 16.742 5.683 1.00 31.24 110 HIS A O 13
ATOM 23143 N N . HIS A 1 111 ? 0.308 17.483 7.158 1.00 43.22 111 HIS A N 13
ATOM 23144 C CA . HIS A 1 111 ? 0.373 18.898 6.762 1.00 64.23 111 HIS A CA 13
ATOM 23145 C C . HIS A 1 111 ? 0.031 19.776 7.978 1.00 4.31 111 HIS A C 13
ATOM 23146 O O . HIS A 1 111 ? 0.936 20.322 8.615 1.00 24.31 111 HIS A O 13
ATOM 23161 N N . HIS A 1 112 ? -1.274 19.866 8.312 1.00 30.42 112 HIS A N 13
ATOM 23162 C CA . HIS A 1 112 ? -1.766 20.593 9.500 1.00 52.35 112 HIS A CA 13
ATOM 23163 C C . HIS A 1 112 ? -3.291 20.342 9.649 1.00 60.41 112 HIS A C 13
ATOM 23164 O O . HIS A 1 112 ? -4.092 21.040 8.981 1.00 44.02 112 HIS A O 13
ATOM 23180 N N . MET A 1 1 ? 9.286 4.336 13.074 1.00 24.24 1 MET A N 14
ATOM 23181 C CA . MET A 1 1 ? 7.892 4.787 12.873 1.00 4.31 1 MET A CA 14
ATOM 23182 C C . MET A 1 1 ? 7.190 3.845 11.877 1.00 73.44 1 MET A C 14
ATOM 23183 O O . MET A 1 1 ? 7.776 3.497 10.848 1.00 62.43 1 MET A O 14
ATOM 23199 N N . GLY A 1 2 ? 5.941 3.425 12.199 1.00 44.55 2 GLY A N 14
ATOM 23200 C CA . GLY A 1 2 ? 5.213 2.426 11.410 1.00 30.11 2 GLY A CA 14
ATOM 23201 C C . GLY A 1 2 ? 4.004 2.999 10.684 1.00 0.14 2 GLY A C 14
ATOM 23202 O O . GLY A 1 2 ? 2.893 3.022 11.230 1.00 12.45 2 GLY A O 14
ATOM 23206 N N . LYS A 1 3 ? 4.215 3.438 9.437 1.00 70.11 3 LYS A N 14
ATOM 23207 C CA . LYS A 1 3 ? 3.171 4.073 8.610 1.00 70.11 3 LYS A CA 14
ATOM 23208 C C . LYS A 1 3 ? 3.129 3.420 7.225 1.00 51.45 3 LYS A C 14
ATOM 23209 O O . LYS A 1 3 ? 4.170 3.099 6.670 1.00 64.43 3 LYS A O 14
ATOM 23228 N N . VAL A 1 4 ? 1.910 3.235 6.678 1.00 41.12 4 VAL A N 14
ATOM 23229 C CA . VAL A 1 4 ? 1.699 2.622 5.346 1.00 61.33 4 VAL A CA 14
ATOM 23230 C C . VAL A 1 4 ? 1.195 3.677 4.334 1.00 12.21 4 VAL A C 14
ATOM 23231 O O . VAL A 1 4 ? 0.506 4.622 4.706 1.00 54.41 4 VAL A O 14
ATOM 23244 N N . LEU A 1 5 ? 1.575 3.504 3.060 1.00 52.43 5 LEU A N 14
ATOM 23245 C CA . LEU A 1 5 ? 0.965 4.197 1.923 1.00 34.53 5 LEU A CA 14
ATOM 23246 C C . LEU A 1 5 ? 0.054 3.193 1.202 1.00 1.15 5 LEU A C 14
ATOM 23247 O O . LEU A 1 5 ? 0.537 2.213 0.622 1.00 50.22 5 LEU A O 14
ATOM 23263 N N . LEU A 1 6 ? -1.254 3.421 1.268 1.00 13.43 6 LEU A N 14
ATOM 23264 C CA . LEU A 1 6 ? -2.262 2.525 0.696 1.00 32.20 6 LEU A CA 14
ATOM 23265 C C . LEU A 1 6 ? -2.526 2.949 -0.761 1.00 43.10 6 LEU A C 14
ATOM 23266 O O . LEU A 1 6 ? -3.288 3.883 -1.006 1.00 53.32 6 LEU A O 14
ATOM 23282 N N . VAL A 1 7 ? -1.857 2.279 -1.715 1.00 42.32 7 VAL A N 14
ATOM 23283 C CA . VAL A 1 7 ? -1.950 2.600 -3.153 1.00 52.12 7 VAL A CA 14
ATOM 23284 C C . VAL A 1 7 ? -3.125 1.825 -3.779 1.00 4.03 7 VAL A C 14
ATOM 23285 O O . VAL A 1 7 ? -3.078 0.601 -3.917 1.00 12.31 7 VAL A O 14
ATOM 23298 N N . ILE A 1 8 ? -4.178 2.567 -4.132 1.00 34.14 8 ILE A N 14
ATOM 23299 C CA . ILE A 1 8 ? -5.429 2.026 -4.688 1.00 0.21 8 ILE A CA 14
ATOM 23300 C C . ILE A 1 8 ? -5.547 2.471 -6.156 1.00 63.54 8 ILE A C 14
ATOM 23301 O O . ILE A 1 8 ? -5.341 3.654 -6.463 1.00 71.21 8 ILE A O 14
ATOM 23317 N N . SER A 1 9 ? -5.867 1.526 -7.047 1.00 31.24 9 SER A N 14
ATOM 23318 C CA . SER A 1 9 ? -6.024 1.788 -8.484 1.00 54.21 9 SER A CA 14
ATOM 23319 C C . SER A 1 9 ? -6.938 0.717 -9.092 1.00 25.13 9 SER A C 14
ATOM 23320 O O . SER A 1 9 ? -6.880 -0.449 -8.691 1.00 52.04 9 SER A O 14
ATOM 23328 N N . THR A 1 10 ? -7.785 1.124 -10.049 1.00 4.14 10 THR A N 14
ATOM 23329 C CA . THR A 1 10 ? -8.696 0.212 -10.767 1.00 3.14 10 THR A CA 14
ATOM 23330 C C . THR A 1 10 ? -7.946 -0.523 -11.917 1.00 51.55 10 THR A C 14
ATOM 23331 O O . THR A 1 10 ? -8.464 -1.471 -12.521 1.00 50.31 10 THR A O 14
ATOM 23342 N N . ASP A 1 11 ? -6.697 -0.092 -12.189 1.00 65.12 11 ASP A N 14
ATOM 23343 C CA . ASP A 1 11 ? -5.876 -0.634 -13.281 1.00 63.55 11 ASP A CA 14
ATOM 23344 C C . ASP A 1 11 ? -4.797 -1.588 -12.734 1.00 15.53 11 ASP A C 14
ATOM 23345 O O . ASP A 1 11 ? -3.745 -1.143 -12.253 1.00 2.34 11 ASP A O 14
ATOM 23354 N N . THR A 1 12 ? -5.089 -2.899 -12.835 1.00 12.22 12 THR A N 14
ATOM 23355 C CA . THR A 1 12 ? -4.179 -4.005 -12.466 1.00 24.52 12 THR A CA 14
ATOM 23356 C C . THR A 1 12 ? -2.824 -3.889 -13.197 1.00 54.01 12 THR A C 14
ATOM 23357 O O . THR A 1 12 ? -1.769 -4.198 -12.631 1.00 12.12 12 THR A O 14
ATOM 23368 N N . ASN A 1 13 ? -2.896 -3.414 -14.457 1.00 72.21 13 ASN A N 14
ATOM 23369 C CA . ASN A 1 13 ? -1.728 -3.209 -15.328 1.00 61.30 13 ASN A CA 14
ATOM 23370 C C . ASN A 1 13 ? -0.776 -2.154 -14.737 1.00 25.24 13 ASN A C 14
ATOM 23371 O O . ASN A 1 13 ? 0.448 -2.308 -14.803 1.00 15.51 13 ASN A O 14
ATOM 23382 N N . ILE A 1 14 ? -1.355 -1.098 -14.127 1.00 73.43 14 ILE A N 14
ATOM 23383 C CA . ILE A 1 14 ? -0.578 0.025 -13.575 1.00 73.33 14 ILE A CA 14
ATOM 23384 C C . ILE A 1 14 ? 0.067 -0.385 -12.245 1.00 11.42 14 ILE A C 14
ATOM 23385 O O . ILE A 1 14 ? 1.243 -0.111 -12.013 1.00 22.45 14 ILE A O 14
ATOM 23401 N N . ILE A 1 15 ? -0.724 -1.071 -11.399 1.00 53.12 15 ILE A N 14
ATOM 23402 C CA . ILE A 1 15 ? -0.252 -1.625 -10.112 1.00 50.03 15 ILE A CA 14
ATOM 23403 C C . ILE A 1 15 ? 0.922 -2.606 -10.339 1.00 15.21 15 ILE A C 14
ATOM 23404 O O . ILE A 1 15 ? 1.887 -2.611 -9.571 1.00 10.13 15 ILE A O 14
ATOM 23420 N N . SER A 1 16 ? 0.837 -3.387 -11.439 1.00 35.10 16 SER A N 14
ATOM 23421 C CA . SER A 1 16 ? 1.891 -4.328 -11.851 1.00 62.35 16 SER A CA 14
ATOM 23422 C C . SER A 1 16 ? 3.179 -3.570 -12.201 1.00 31.32 16 SER A C 14
ATOM 23423 O O . SER A 1 16 ? 4.245 -3.895 -11.684 1.00 53.50 16 SER A O 14
ATOM 23431 N N . SER A 1 17 ? 3.037 -2.526 -13.047 1.00 52.23 17 SER A N 14
ATOM 23432 C CA . SER A 1 17 ? 4.161 -1.703 -13.525 1.00 4.54 17 SER A CA 14
ATOM 23433 C C . SER A 1 17 ? 4.941 -1.072 -12.347 1.00 54.42 17 SER A C 14
ATOM 23434 O O . SER A 1 17 ? 6.158 -1.238 -12.227 1.00 11.44 17 SER A O 14
ATOM 23442 N N . VAL A 1 18 ? 4.194 -0.401 -11.460 1.00 2.13 18 VAL A N 14
ATOM 23443 C CA . VAL A 1 18 ? 4.740 0.320 -10.298 1.00 40.23 18 VAL A CA 14
ATOM 23444 C C . VAL A 1 18 ? 5.386 -0.654 -9.286 1.00 33.30 18 VAL A C 14
ATOM 23445 O O . VAL A 1 18 ? 6.417 -0.335 -8.684 1.00 12.45 18 VAL A O 14
ATOM 23458 N N . GLN A 1 19 ? 4.782 -1.848 -9.142 1.00 61.32 19 GLN A N 14
ATOM 23459 C CA . GLN A 1 19 ? 5.270 -2.902 -8.231 1.00 74.05 19 GLN A CA 14
ATOM 23460 C C . GLN A 1 19 ? 6.642 -3.429 -8.699 1.00 15.35 19 GLN A C 14
ATOM 23461 O O . GLN A 1 19 ? 7.574 -3.542 -7.901 1.00 30.01 19 GLN A O 14
ATOM 23475 N N . GLU A 1 20 ? 6.746 -3.709 -10.015 1.00 35.51 20 GLU A N 14
ATOM 23476 C CA . GLU A 1 20 ? 7.976 -4.241 -10.649 1.00 51.31 20 GLU A CA 14
ATOM 23477 C C . GLU A 1 20 ? 9.136 -3.230 -10.558 1.00 74.31 20 GLU A C 14
ATOM 23478 O O . GLU A 1 20 ? 10.298 -3.620 -10.375 1.00 71.53 20 GLU A O 14
ATOM 23490 N N . ARG A 1 21 ? 8.797 -1.932 -10.690 1.00 51.24 21 ARG A N 14
ATOM 23491 C CA . ARG A 1 21 ? 9.765 -0.824 -10.558 1.00 21.41 21 ARG A CA 14
ATOM 23492 C C . ARG A 1 21 ? 10.276 -0.717 -9.110 1.00 30.01 21 ARG A C 14
ATOM 23493 O O . ARG A 1 21 ? 11.479 -0.798 -8.856 1.00 23.52 21 ARG A O 14
ATOM 23514 N N . ALA A 1 22 ? 9.327 -0.572 -8.173 1.00 12.53 22 ALA A N 14
ATOM 23515 C CA . ALA A 1 22 ? 9.616 -0.263 -6.765 1.00 32.43 22 ALA A CA 14
ATOM 23516 C C . ALA A 1 22 ? 10.346 -1.416 -6.044 1.00 54.24 22 ALA A C 14
ATOM 23517 O O . ALA A 1 22 ? 11.172 -1.166 -5.167 1.00 40.42 22 ALA A O 14
ATOM 23524 N N . LYS A 1 23 ? 10.033 -2.673 -6.416 1.00 14.11 23 LYS A N 14
ATOM 23525 C CA . LYS A 1 23 ? 10.750 -3.861 -5.894 1.00 55.12 23 LYS A CA 14
ATOM 23526 C C . LYS A 1 23 ? 12.150 -4.012 -6.523 1.00 43.54 23 LYS A C 14
ATOM 23527 O O . LYS A 1 23 ? 12.985 -4.749 -5.987 1.00 32.22 23 LYS A O 14
ATOM 23546 N N . HIS A 1 24 ? 12.395 -3.380 -7.687 1.00 41.13 24 HIS A N 14
ATOM 23547 C CA . HIS A 1 24 ? 13.730 -3.387 -8.312 1.00 3.52 24 HIS A CA 14
ATOM 23548 C C . HIS A 1 24 ? 14.628 -2.291 -7.704 1.00 73.20 24 HIS A C 14
ATOM 23549 O O . HIS A 1 24 ? 15.843 -2.480 -7.588 1.00 1.13 24 HIS A O 14
ATOM 23564 N N . ASN A 1 25 ? 14.028 -1.144 -7.330 1.00 32.31 25 ASN A N 14
ATOM 23565 C CA . ASN A 1 25 ? 14.758 -0.052 -6.649 1.00 0.23 25 ASN A CA 14
ATOM 23566 C C . ASN A 1 25 ? 15.085 -0.471 -5.205 1.00 60.30 25 ASN A C 14
ATOM 23567 O O . ASN A 1 25 ? 16.247 -0.472 -4.791 1.00 33.01 25 ASN A O 14
ATOM 23578 N N . TYR A 1 26 ? 14.037 -0.861 -4.469 1.00 33.35 26 TYR A N 14
ATOM 23579 C CA . TYR A 1 26 ? 14.112 -1.207 -3.035 1.00 73.41 26 TYR A CA 14
ATOM 23580 C C . TYR A 1 26 ? 14.239 -2.735 -2.846 1.00 63.33 26 TYR A C 14
ATOM 23581 O O . TYR A 1 26 ? 13.993 -3.479 -3.791 1.00 73.31 26 TYR A O 14
ATOM 23599 N N . PRO A 1 27 ? 14.645 -3.234 -1.625 1.00 21.12 27 PRO A N 14
ATOM 23600 C CA . PRO A 1 27 ? 14.671 -4.699 -1.306 1.00 32.31 27 PRO A CA 14
ATOM 23601 C C . PRO A 1 27 ? 13.311 -5.421 -1.504 1.00 63.13 27 PRO A C 14
ATOM 23602 O O . PRO A 1 27 ? 13.266 -6.657 -1.557 1.00 33.22 27 PRO A O 14
ATOM 23613 N N . GLY A 1 28 ? 12.212 -4.639 -1.584 1.00 31.12 28 GLY A N 14
ATOM 23614 C CA . GLY A 1 28 ? 10.865 -5.180 -1.803 1.00 50.43 28 GLY A CA 14
ATOM 23615 C C . GLY A 1 28 ? 10.107 -5.409 -0.504 1.00 2.04 28 GLY A C 14
ATOM 23616 O O . GLY A 1 28 ? 8.904 -5.662 -0.537 1.00 4.03 28 GLY A O 14
ATOM 23620 N N . ARG A 1 29 ? 10.823 -5.307 0.642 1.00 74.13 29 ARG A N 14
ATOM 23621 C CA . ARG A 1 29 ? 10.234 -5.393 1.997 1.00 53.42 29 ARG A CA 14
ATOM 23622 C C . ARG A 1 29 ? 9.180 -4.294 2.219 1.00 11.53 29 ARG A C 14
ATOM 23623 O O . ARG A 1 29 ? 8.177 -4.503 2.898 1.00 33.40 29 ARG A O 14
ATOM 23644 N N . TYR A 1 30 ? 9.435 -3.130 1.611 1.00 13.51 30 TYR A N 14
ATOM 23645 C CA . TYR A 1 30 ? 8.560 -1.951 1.703 1.00 10.01 30 TYR A CA 14
ATOM 23646 C C . TYR A 1 30 ? 7.286 -2.113 0.856 1.00 20.22 30 TYR A C 14
ATOM 23647 O O . TYR A 1 30 ? 6.272 -1.477 1.124 1.00 74.22 30 TYR A O 14
ATOM 23665 N N . ILE A 1 31 ? 7.352 -2.984 -0.157 1.00 31.34 31 ILE A N 14
ATOM 23666 C CA . ILE A 1 31 ? 6.256 -3.194 -1.113 1.00 54.11 31 ILE A CA 14
ATOM 23667 C C . ILE A 1 31 ? 5.494 -4.471 -0.721 1.00 23.13 31 ILE A C 14
ATOM 23668 O O . ILE A 1 31 ? 6.085 -5.545 -0.566 1.00 24.13 31 ILE A O 14
ATOM 23684 N N . ARG A 1 32 ? 4.188 -4.321 -0.508 1.00 44.44 32 ARG A N 14
ATOM 23685 C CA . ARG A 1 32 ? 3.261 -5.420 -0.243 1.00 13.41 32 ARG A CA 14
ATOM 23686 C C . ARG A 1 32 ? 2.040 -5.258 -1.151 1.00 21.32 32 ARG A C 14
ATOM 23687 O O . ARG A 1 32 ? 1.756 -4.160 -1.614 1.00 12.04 32 ARG A O 14
ATOM 23708 N N . THR A 1 33 ? 1.350 -6.367 -1.428 1.00 64.11 33 THR A N 14
ATOM 23709 C CA . THR A 1 33 ? 0.044 -6.358 -2.096 1.00 73.11 33 THR A CA 14
ATOM 23710 C C . THR A 1 33 ? -1.041 -6.902 -1.142 1.00 12.34 33 THR A C 14
ATOM 23711 O O . THR A 1 33 ? -0.797 -7.837 -0.366 1.00 64.41 33 THR A O 14
ATOM 23722 N N . ALA A 1 34 ? -2.223 -6.280 -1.193 1.00 43.41 34 ALA A N 14
ATOM 23723 C CA . ALA A 1 34 ? -3.434 -6.778 -0.537 1.00 71.40 34 ALA A CA 14
ATOM 23724 C C . ALA A 1 34 ? -4.410 -7.193 -1.634 1.00 43.24 34 ALA A C 14
ATOM 23725 O O . ALA A 1 34 ? -4.931 -6.336 -2.366 1.00 42.24 34 ALA A O 14
ATOM 23732 N N . THR A 1 35 ? -4.589 -8.504 -1.801 1.00 74.51 35 THR A N 14
ATOM 23733 C CA . THR A 1 35 ? -5.582 -9.054 -2.737 1.00 50.40 35 THR A CA 14
ATOM 23734 C C . THR A 1 35 ? -6.814 -9.539 -1.957 1.00 4.13 35 THR A C 14
ATOM 23735 O O . THR A 1 35 ? -7.874 -9.782 -2.549 1.00 44.23 35 THR A O 14
ATOM 23746 N N . SER A 1 36 ? -6.682 -9.612 -0.615 1.00 73.42 36 SER A N 14
ATOM 23747 C CA . SER A 1 36 ? -7.718 -10.145 0.263 1.00 24.02 36 SER A CA 14
ATOM 23748 C C . SER A 1 36 ? -7.524 -9.675 1.719 1.00 52.31 36 SER A C 14
ATOM 23749 O O . SER A 1 36 ? -6.434 -9.209 2.134 1.00 14.33 36 SER A O 14
ATOM 23757 N N . SER A 1 37 ? -8.617 -9.835 2.474 1.00 23.34 37 SER A N 14
ATOM 23758 C CA . SER A 1 37 ? -8.699 -9.581 3.910 1.00 13.33 37 SER A CA 14
ATOM 23759 C C . SER A 1 37 ? -7.580 -10.308 4.684 1.00 64.41 37 SER A C 14
ATOM 23760 O O . SER A 1 37 ? -7.008 -9.749 5.614 1.00 51.24 37 SER A O 14
ATOM 23768 N N . GLN A 1 38 ? -7.268 -11.549 4.244 1.00 62.04 38 GLN A N 14
ATOM 23769 C CA . GLN A 1 38 ? -6.278 -12.428 4.901 1.00 51.43 38 GLN A CA 14
ATOM 23770 C C . GLN A 1 38 ? -4.861 -11.825 4.871 1.00 20.01 38 GLN A C 14
ATOM 23771 O O . GLN A 1 38 ? -4.117 -11.928 5.857 1.00 31.53 38 GLN A O 14
ATOM 23785 N N . ASP A 1 39 ? -4.501 -11.194 3.729 1.00 44.34 39 ASP A N 14
ATOM 23786 C CA . ASP A 1 39 ? -3.227 -10.452 3.586 1.00 34.24 39 ASP A CA 14
ATOM 23787 C C . ASP A 1 39 ? -3.198 -9.289 4.577 1.00 12.31 39 ASP A C 14
ATOM 23788 O O . ASP A 1 39 ? -2.248 -9.152 5.349 1.00 5.50 39 ASP A O 14
ATOM 23797 N N . ILE A 1 40 ? -4.300 -8.499 4.556 1.00 61.53 40 ILE A N 14
ATOM 23798 C CA . ILE A 1 40 ? -4.462 -7.279 5.377 1.00 24.42 40 ILE A CA 14
ATOM 23799 C C . ILE A 1 40 ? -4.204 -7.560 6.868 1.00 74.21 40 ILE A C 14
ATOM 23800 O O . ILE A 1 40 ? -3.401 -6.841 7.489 1.00 62.23 40 ILE A O 14
ATOM 23816 N N . ARG A 1 41 ? -4.827 -8.663 7.391 1.00 3.14 41 ARG A N 14
ATOM 23817 C CA . ARG A 1 41 ? -4.636 -9.128 8.791 1.00 73.41 41 ARG A CA 14
ATOM 23818 C C . ARG A 1 41 ? -3.136 -9.126 9.139 1.00 22.25 41 ARG A C 14
ATOM 23819 O O . ARG A 1 41 ? -2.696 -8.397 10.023 1.00 3.24 41 ARG A O 14
ATOM 23840 N N . ASP A 1 42 ? -2.373 -9.858 8.304 1.00 2.43 42 ASP A N 14
ATOM 23841 C CA . ASP A 1 42 ? -0.937 -10.105 8.491 1.00 60.31 42 ASP A CA 14
ATOM 23842 C C . ASP A 1 42 ? -0.110 -8.804 8.350 1.00 41.11 42 ASP A C 14
ATOM 23843 O O . ASP A 1 42 ? 0.902 -8.636 9.044 1.00 51.24 42 ASP A O 14
ATOM 23852 N N . ILE A 1 43 ? -0.570 -7.884 7.459 1.00 45.03 43 ILE A N 14
ATOM 23853 C CA . ILE A 1 43 ? 0.128 -6.609 7.165 1.00 32.30 43 ILE A CA 14
ATOM 23854 C C . ILE A 1 43 ? 0.169 -5.715 8.417 1.00 22.11 43 ILE A C 14
ATOM 23855 O O . ILE A 1 43 ? 1.247 -5.341 8.902 1.00 74.04 43 ILE A O 14
ATOM 23871 N N . ILE A 1 44 ? -1.024 -5.436 8.957 1.00 3.34 44 ILE A N 14
ATOM 23872 C CA . ILE A 1 44 ? -1.213 -4.529 10.098 1.00 14.14 44 ILE A CA 14
ATOM 23873 C C . ILE A 1 44 ? -0.619 -5.131 11.388 1.00 12.31 44 ILE A C 14
ATOM 23874 O O . ILE A 1 44 ? -0.160 -4.394 12.262 1.00 33.15 44 ILE A O 14
ATOM 23890 N N . LYS A 1 45 ? -0.581 -6.482 11.461 1.00 32.32 45 LYS A N 14
ATOM 23891 C CA . LYS A 1 45 ? 0.106 -7.205 12.552 1.00 31.02 45 LYS A CA 14
ATOM 23892 C C . LYS A 1 45 ? 1.626 -6.946 12.505 1.00 42.24 45 LYS A C 14
ATOM 23893 O O . LYS A 1 45 ? 2.242 -6.707 13.544 1.00 32.32 45 LYS A O 14
ATOM 23912 N N . SER A 1 46 ? 2.217 -6.958 11.294 1.00 34.43 46 SER A N 14
ATOM 23913 C CA . SER A 1 46 ? 3.661 -6.706 11.106 1.00 1.33 46 SER A CA 14
ATOM 23914 C C . SER A 1 46 ? 4.015 -5.242 11.419 1.00 0.31 46 SER A C 14
ATOM 23915 O O . SER A 1 46 ? 5.116 -4.952 11.895 1.00 54.21 46 SER A O 14
ATOM 23923 N N . MET A 1 47 ? 3.057 -4.328 11.165 1.00 62.44 47 MET A N 14
ATOM 23924 C CA . MET A 1 47 ? 3.218 -2.889 11.463 1.00 14.51 47 MET A CA 14
ATOM 23925 C C . MET A 1 47 ? 3.268 -2.626 12.986 1.00 50.13 47 MET A C 14
ATOM 23926 O O . MET A 1 47 ? 3.638 -1.533 13.420 1.00 2.51 47 MET A O 14
ATOM 23940 N N . LYS A 1 48 ? 2.872 -3.637 13.782 1.00 24.30 48 LYS A N 14
ATOM 23941 C CA . LYS A 1 48 ? 2.950 -3.595 15.250 1.00 74.31 48 LYS A CA 14
ATOM 23942 C C . LYS A 1 48 ? 4.347 -4.056 15.719 1.00 61.53 48 LYS A C 14
ATOM 23943 O O . LYS A 1 48 ? 5.039 -3.335 16.445 1.00 41.14 48 LYS A O 14
ATOM 23962 N N . ASP A 1 49 ? 4.747 -5.263 15.265 1.00 73.24 49 ASP A N 14
ATOM 23963 C CA . ASP A 1 49 ? 5.997 -5.935 15.705 1.00 63.32 49 ASP A CA 14
ATOM 23964 C C . ASP A 1 49 ? 7.255 -5.232 15.157 1.00 31.23 49 ASP A C 14
ATOM 23965 O O . ASP A 1 49 ? 8.311 -5.247 15.795 1.00 21.44 49 ASP A O 14
ATOM 23974 N N . ASN A 1 50 ? 7.127 -4.626 13.965 1.00 33.12 50 ASN A N 14
ATOM 23975 C CA . ASN A 1 50 ? 8.266 -4.050 13.214 1.00 4.25 50 ASN A CA 14
ATOM 23976 C C . ASN A 1 50 ? 8.044 -2.555 12.966 1.00 24.42 50 ASN A C 14
ATOM 23977 O O . ASN A 1 50 ? 8.837 -1.712 13.402 1.00 73.53 50 ASN A O 14
ATOM 23988 N N . GLY A 1 51 ? 6.945 -2.249 12.267 1.00 73.31 51 GLY A N 14
ATOM 23989 C CA . GLY A 1 51 ? 6.647 -0.891 11.831 1.00 52.45 51 GLY A CA 14
ATOM 23990 C C . GLY A 1 51 ? 7.201 -0.617 10.440 1.00 14.22 51 GLY A C 14
ATOM 23991 O O . GLY A 1 51 ? 6.810 -1.313 9.495 1.00 24.53 51 GLY A O 14
ATOM 23995 N N . LYS A 1 52 ? 8.124 0.381 10.338 1.00 13.20 52 LYS A N 14
ATOM 23996 C CA . LYS A 1 52 ? 8.758 0.839 9.063 1.00 25.35 52 LYS A CA 14
ATOM 23997 C C . LYS A 1 52 ? 7.754 1.612 8.165 1.00 12.44 52 LYS A C 14
ATOM 23998 O O . LYS A 1 52 ? 6.541 1.521 8.363 1.00 74.13 52 LYS A O 14
ATOM 24017 N N . PRO A 1 53 ? 8.247 2.447 7.192 1.00 62.34 53 PRO A N 14
ATOM 24018 C CA . PRO A 1 53 ? 7.398 2.919 6.078 1.00 50.45 53 PRO A CA 14
ATOM 24019 C C . PRO A 1 53 ? 7.058 1.731 5.150 1.00 4.11 53 PRO A C 14
ATOM 24020 O O . PRO A 1 53 ? 7.946 0.999 4.723 1.00 64.33 53 PRO A O 14
ATOM 24031 N N . LEU A 1 54 ? 5.774 1.522 4.879 1.00 2.15 54 LEU A N 14
ATOM 24032 C CA . LEU A 1 54 ? 5.303 0.400 4.053 1.00 10.04 54 LEU A CA 14
ATOM 24033 C C . LEU A 1 54 ? 4.456 0.966 2.911 1.00 51.21 54 LEU A C 14
ATOM 24034 O O . LEU A 1 54 ? 4.076 2.132 2.943 1.00 63.43 54 LEU A O 14
ATOM 24050 N N . VAL A 1 55 ? 4.158 0.137 1.906 1.00 42.34 55 VAL A N 14
ATOM 24051 C CA . VAL A 1 55 ? 3.394 0.536 0.713 1.00 11.44 55 VAL A CA 14
ATOM 24052 C C . VAL A 1 55 ? 2.542 -0.667 0.282 1.00 24.43 55 VAL A C 14
ATOM 24053 O O . VAL A 1 55 ? 3.068 -1.631 -0.273 1.00 5.10 55 VAL A O 14
ATOM 24066 N N . VAL A 1 56 ? 1.235 -0.625 0.579 1.00 45.01 56 VAL A N 14
ATOM 24067 C CA . VAL A 1 56 ? 0.305 -1.723 0.266 1.00 33.53 56 VAL A CA 14
ATOM 24068 C C . VAL A 1 56 ? -0.517 -1.389 -0.995 1.00 31.23 56 VAL A C 14
ATOM 24069 O O . VAL A 1 56 ? -1.310 -0.443 -1.002 1.00 12.34 56 VAL A O 14
ATOM 24082 N N . PHE A 1 57 ? -0.308 -2.190 -2.046 1.00 31.30 57 PHE A N 14
ATOM 24083 C CA . PHE A 1 57 ? -1.009 -2.080 -3.324 1.00 31.02 57 PHE A CA 14
ATOM 24084 C C . PHE A 1 57 ? -2.311 -2.899 -3.264 1.00 45.11 57 PHE A C 14
ATOM 24085 O O . PHE A 1 57 ? -2.270 -4.137 -3.209 1.00 21.12 57 PHE A O 14
ATOM 24102 N N . VAL A 1 58 ? -3.454 -2.202 -3.248 1.00 64.22 58 VAL A N 14
ATOM 24103 C CA . VAL A 1 58 ? -4.777 -2.836 -3.318 1.00 10.11 58 VAL A CA 14
ATOM 24104 C C . VAL A 1 58 ? -4.983 -3.352 -4.748 1.00 11.34 58 VAL A C 14
ATOM 24105 O O . VAL A 1 58 ? -5.384 -2.599 -5.637 1.00 63.15 58 VAL A O 14
ATOM 24118 N N . ASN A 1 59 ? -4.620 -4.617 -4.971 1.00 33.05 59 ASN A N 14
ATOM 24119 C CA . ASN A 1 59 ? -4.685 -5.249 -6.293 1.00 25.12 59 ASN A CA 14
ATOM 24120 C C . ASN A 1 59 ? -5.653 -6.432 -6.239 1.00 63.33 59 ASN A C 14
ATOM 24121 O O . ASN A 1 59 ? -5.337 -7.465 -5.643 1.00 61.31 59 ASN A O 14
ATOM 24132 N N . GLY A 1 60 ? -6.845 -6.255 -6.832 1.00 70.22 60 GLY A N 14
ATOM 24133 C CA . GLY A 1 60 ? -7.881 -7.290 -6.850 1.00 2.12 60 GLY A CA 14
ATOM 24134 C C . GLY A 1 60 ? -8.847 -7.167 -5.676 1.00 11.14 60 GLY A C 14
ATOM 24135 O O . GLY A 1 60 ? -10.041 -7.450 -5.822 1.00 2.32 60 GLY A O 14
ATOM 24139 N N . ALA A 1 61 ? -8.319 -6.744 -4.505 1.00 24.13 61 ALA A N 14
ATOM 24140 C CA . ALA A 1 61 ? -9.116 -6.513 -3.287 1.00 74.33 61 ALA A CA 14
ATOM 24141 C C . ALA A 1 61 ? -10.191 -5.433 -3.524 1.00 13.02 61 ALA A C 14
ATOM 24142 O O . ALA A 1 61 ? -9.898 -4.393 -4.130 1.00 42.53 61 ALA A O 14
ATOM 24149 N N . SER A 1 62 ? -11.423 -5.690 -3.048 1.00 71.12 62 SER A N 14
ATOM 24150 C CA . SER A 1 62 ? -12.562 -4.765 -3.224 1.00 71.22 62 SER A CA 14
ATOM 24151 C C . SER A 1 62 ? -12.480 -3.596 -2.221 1.00 62.21 62 SER A C 14
ATOM 24152 O O . SER A 1 62 ? -11.565 -3.535 -1.379 1.00 4.21 62 SER A O 14
ATOM 24160 N N . GLN A 1 63 ? -13.454 -2.672 -2.319 1.00 60.22 63 GLN A N 14
ATOM 24161 C CA . GLN A 1 63 ? -13.565 -1.513 -1.419 1.00 13.12 63 GLN A CA 14
ATOM 24162 C C . GLN A 1 63 ? -13.849 -1.980 0.025 1.00 23.42 63 GLN A C 14
ATOM 24163 O O . GLN A 1 63 ? -13.440 -1.321 0.976 1.00 72.31 63 GLN A O 14
ATOM 24177 N N . ASN A 1 64 ? -14.519 -3.150 0.152 1.00 62.51 64 ASN A N 14
ATOM 24178 C CA . ASN A 1 64 ? -14.728 -3.843 1.443 1.00 53.03 64 ASN A CA 14
ATOM 24179 C C . ASN A 1 64 ? -13.384 -4.056 2.167 1.00 34.43 64 ASN A C 14
ATOM 24180 O O . ASN A 1 64 ? -13.235 -3.689 3.334 1.00 13.43 64 ASN A O 14
ATOM 24191 N N . ASP A 1 65 ? -12.399 -4.579 1.411 1.00 75.51 65 ASP A N 14
ATOM 24192 C CA . ASP A 1 65 ? -11.050 -4.888 1.921 1.00 4.25 65 ASP A CA 14
ATOM 24193 C C . ASP A 1 65 ? -10.290 -3.593 2.273 1.00 52.34 65 ASP A C 14
ATOM 24194 O O . ASP A 1 65 ? -9.631 -3.520 3.316 1.00 5.21 65 ASP A O 14
ATOM 24203 N N . VAL A 1 66 ? -10.414 -2.575 1.391 1.00 35.32 66 VAL A N 14
ATOM 24204 C CA . VAL A 1 66 ? -9.796 -1.238 1.582 1.00 20.22 66 VAL A CA 14
ATOM 24205 C C . VAL A 1 66 ? -10.223 -0.642 2.934 1.00 74.22 66 VAL A C 14
ATOM 24206 O O . VAL A 1 66 ? -9.391 -0.145 3.711 1.00 33.53 66 VAL A O 14
ATOM 24219 N N . ASN A 1 67 ? -11.535 -0.739 3.198 1.00 14.54 67 ASN A N 14
ATOM 24220 C CA . ASN A 1 67 ? -12.156 -0.236 4.429 1.00 73.32 67 ASN A CA 14
ATOM 24221 C C . ASN A 1 67 ? -11.692 -1.032 5.656 1.00 65.24 67 ASN A C 14
ATOM 24222 O O . ASN A 1 67 ? -11.476 -0.448 6.707 1.00 70.43 67 ASN A O 14
ATOM 24233 N N . GLU A 1 68 ? -11.514 -2.367 5.499 1.00 71.11 68 GLU A N 14
ATOM 24234 C CA . GLU A 1 68 ? -11.013 -3.242 6.592 1.00 11.50 68 GLU A CA 14
ATOM 24235 C C . GLU A 1 68 ? -9.594 -2.852 7.012 1.00 73.12 68 GLU A C 14
ATOM 24236 O O . GLU A 1 68 ? -9.278 -2.850 8.199 1.00 44.42 68 GLU A O 14
ATOM 24248 N N . PHE A 1 69 ? -8.758 -2.531 6.008 1.00 44.23 69 PHE A N 14
ATOM 24249 C CA . PHE A 1 69 ? -7.384 -2.072 6.229 1.00 1.33 69 PHE A CA 14
ATOM 24250 C C . PHE A 1 69 ? -7.391 -0.798 7.077 1.00 14.51 69 PHE A C 14
ATOM 24251 O O . PHE A 1 69 ? -6.731 -0.732 8.107 1.00 73.42 69 PHE A O 14
ATOM 24268 N N . GLN A 1 70 ? -8.159 0.196 6.609 1.00 31.34 70 GLN A N 14
ATOM 24269 C CA . GLN A 1 70 ? -8.300 1.490 7.278 1.00 64.11 70 GLN A CA 14
ATOM 24270 C C . GLN A 1 70 ? -8.852 1.350 8.713 1.00 62.11 70 GLN A C 14
ATOM 24271 O O . GLN A 1 70 ? -8.316 1.966 9.627 1.00 21.41 70 GLN A O 14
ATOM 24285 N N . ASN A 1 71 ? -9.891 0.501 8.892 1.00 14.35 71 ASN A N 14
ATOM 24286 C CA . ASN A 1 71 ? -10.550 0.287 10.207 1.00 13.51 71 ASN A CA 14
ATOM 24287 C C . ASN A 1 71 ? -9.591 -0.333 11.241 1.00 4.33 71 ASN A C 14
ATOM 24288 O O . ASN A 1 71 ? -9.435 0.207 12.348 1.00 0.31 71 ASN A O 14
ATOM 24299 N N . GLU A 1 72 ? -8.966 -1.474 10.884 1.00 32.14 72 GLU A N 14
ATOM 24300 C CA . GLU A 1 72 ? -7.989 -2.146 11.760 1.00 41.14 72 GLU A CA 14
ATOM 24301 C C . GLU A 1 72 ? -6.783 -1.242 12.054 1.00 45.13 72 GLU A C 14
ATOM 24302 O O . GLU A 1 72 ? -6.431 -1.061 13.213 1.00 55.21 72 GLU A O 14
ATOM 24314 N N . ALA A 1 73 ? -6.200 -0.637 11.002 1.00 15.43 73 ALA A N 14
ATOM 24315 C CA . ALA A 1 73 ? -4.996 0.208 11.140 1.00 23.23 73 ALA A CA 14
ATOM 24316 C C . ALA A 1 73 ? -5.244 1.379 12.107 1.00 24.24 73 ALA A C 14
ATOM 24317 O O . ALA A 1 73 ? -4.477 1.575 13.056 1.00 42.24 73 ALA A O 14
ATOM 24324 N N . LYS A 1 74 ? -6.359 2.107 11.881 1.00 1.24 74 LYS A N 14
ATOM 24325 C CA . LYS A 1 74 ? -6.720 3.271 12.705 1.00 3.24 74 LYS A CA 14
ATOM 24326 C C . LYS A 1 74 ? -6.909 2.893 14.193 1.00 21.32 74 LYS A C 14
ATOM 24327 O O . LYS A 1 74 ? -6.356 3.575 15.068 1.00 11.03 74 LYS A O 14
ATOM 24346 N N . LYS A 1 75 ? -7.621 1.770 14.480 1.00 52.23 75 LYS A N 14
ATOM 24347 C CA . LYS A 1 75 ? -7.933 1.381 15.872 1.00 73.43 75 LYS A CA 14
ATOM 24348 C C . LYS A 1 75 ? -6.709 0.752 16.594 1.00 3.53 75 LYS A C 14
ATOM 24349 O O . LYS A 1 75 ? -6.558 0.920 17.808 1.00 13.32 75 LYS A O 14
ATOM 24368 N N . GLU A 1 76 ? -5.837 0.049 15.837 1.00 73.14 76 GLU A N 14
ATOM 24369 C CA . GLU A 1 76 ? -4.679 -0.695 16.409 1.00 22.54 76 GLU A CA 14
ATOM 24370 C C . GLU A 1 76 ? -3.451 0.204 16.642 1.00 12.32 76 GLU A C 14
ATOM 24371 O O . GLU A 1 76 ? -2.416 -0.289 17.101 1.00 12.34 76 GLU A O 14
ATOM 24383 N N . GLY A 1 77 ? -3.563 1.506 16.325 1.00 23.43 77 GLY A N 14
ATOM 24384 C CA . GLY A 1 77 ? -2.458 2.450 16.528 1.00 3.21 77 GLY A CA 14
ATOM 24385 C C . GLY A 1 77 ? -1.401 2.379 15.436 1.00 21.35 77 GLY A C 14
ATOM 24386 O O . GLY A 1 77 ? -0.199 2.494 15.702 1.00 62.21 77 GLY A O 14
ATOM 24390 N N . VAL A 1 78 ? -1.866 2.170 14.203 1.00 34.52 78 VAL A N 14
ATOM 24391 C CA . VAL A 1 78 ? -1.028 2.183 12.997 1.00 62.11 78 VAL A CA 14
ATOM 24392 C C . VAL A 1 78 ? -1.423 3.401 12.139 1.00 22.41 78 VAL A C 14
ATOM 24393 O O . VAL A 1 78 ? -2.616 3.637 11.904 1.00 50.24 78 VAL A O 14
ATOM 24406 N N . SER A 1 79 ? -0.421 4.191 11.718 1.00 22.44 79 SER A N 14
ATOM 24407 C CA . SER A 1 79 ? -0.631 5.330 10.813 1.00 75.23 79 SER A CA 14
ATOM 24408 C C . SER A 1 79 ? -0.674 4.848 9.343 1.00 64.15 79 SER A C 14
ATOM 24409 O O . SER A 1 79 ? -0.038 3.846 8.995 1.00 43.32 79 SER A O 14
ATOM 24417 N N . TYR A 1 80 ? -1.434 5.571 8.495 1.00 13.43 80 TYR A N 14
ATOM 24418 C CA . TYR A 1 80 ? -1.629 5.218 7.074 1.00 21.33 80 TYR A CA 14
ATOM 24419 C C . TYR A 1 80 ? -2.119 6.443 6.278 1.00 11.41 80 TYR A C 14
ATOM 24420 O O . TYR A 1 80 ? -2.761 7.345 6.833 1.00 31.02 80 TYR A O 14
ATOM 24438 N N . ASP A 1 81 ? -1.792 6.467 4.977 1.00 0.13 81 ASP A N 14
ATOM 24439 C CA . ASP A 1 81 ? -2.276 7.480 4.014 1.00 22.54 81 ASP A CA 14
ATOM 24440 C C . ASP A 1 81 ? -3.020 6.773 2.875 1.00 51.42 81 ASP A C 14
ATOM 24441 O O . ASP A 1 81 ? -2.462 5.885 2.232 1.00 43.43 81 ASP A O 14
ATOM 24450 N N . VAL A 1 82 ? -4.280 7.167 2.636 1.00 0.11 82 VAL A N 14
ATOM 24451 C CA . VAL A 1 82 ? -5.125 6.581 1.582 1.00 51.01 82 VAL A CA 14
ATOM 24452 C C . VAL A 1 82 ? -4.897 7.327 0.254 1.00 2.21 82 VAL A C 14
ATOM 24453 O O . VAL A 1 82 ? -5.229 8.511 0.124 1.00 2.52 82 VAL A O 14
ATOM 24466 N N . LEU A 1 83 ? -4.291 6.617 -0.703 1.00 75.44 83 LEU A N 14
ATOM 24467 C CA . LEU A 1 83 ? -3.934 7.134 -2.032 1.00 33.24 83 LEU A CA 14
ATOM 24468 C C . LEU A 1 83 ? -4.785 6.418 -3.098 1.00 73.12 83 LEU A C 14
ATOM 24469 O O . LEU A 1 83 ? -4.767 5.196 -3.170 1.00 72.44 83 LEU A O 14
ATOM 24485 N N . LYS A 1 84 ? -5.554 7.181 -3.899 1.00 31.01 84 LYS A N 14
ATOM 24486 C CA . LYS A 1 84 ? -6.341 6.632 -5.024 1.00 15.44 84 LYS A CA 14
ATOM 24487 C C . LYS A 1 84 ? -5.955 7.366 -6.318 1.00 71.25 84 LYS A C 14
ATOM 24488 O O . LYS A 1 84 ? -6.355 8.515 -6.538 1.00 32.12 84 LYS A O 14
ATOM 24507 N N . SER A 1 85 ? -5.152 6.693 -7.153 1.00 23.32 85 SER A N 14
ATOM 24508 C CA . SER A 1 85 ? -4.666 7.238 -8.431 1.00 33.33 85 SER A CA 14
ATOM 24509 C C . SER A 1 85 ? -4.429 6.103 -9.431 1.00 15.35 85 SER A C 14
ATOM 24510 O O . SER A 1 85 ? -4.030 4.995 -9.054 1.00 3.53 85 SER A O 14
ATOM 24518 N N . THR A 1 86 ? -4.714 6.382 -10.709 1.00 1.32 86 THR A N 14
ATOM 24519 C CA . THR A 1 86 ? -4.472 5.457 -11.822 1.00 44.15 86 THR A CA 14
ATOM 24520 C C . THR A 1 86 ? -3.474 6.118 -12.797 1.00 70.54 86 THR A C 14
ATOM 24521 O O . THR A 1 86 ? -3.871 6.822 -13.730 1.00 32.21 86 THR A O 14
ATOM 24532 N N . ASP A 1 87 ? -2.167 5.920 -12.542 1.00 73.13 87 ASP A N 14
ATOM 24533 C CA . ASP A 1 87 ? -1.095 6.588 -13.302 1.00 53.12 87 ASP A CA 14
ATOM 24534 C C . ASP A 1 87 ? 0.239 5.855 -13.044 1.00 72.11 87 ASP A C 14
ATOM 24535 O O . ASP A 1 87 ? 0.630 5.719 -11.880 1.00 44.21 87 ASP A O 14
ATOM 24544 N N . PRO A 1 88 ? 0.978 5.404 -14.112 1.00 15.50 88 PRO A N 14
ATOM 24545 C CA . PRO A 1 88 ? 2.186 4.570 -13.937 1.00 62.11 88 PRO A CA 14
ATOM 24546 C C . PRO A 1 88 ? 3.324 5.325 -13.220 1.00 20.54 88 PRO A C 14
ATOM 24547 O O . PRO A 1 88 ? 3.915 4.815 -12.266 1.00 32.04 88 PRO A O 14
ATOM 24558 N N . GLU A 1 89 ? 3.580 6.568 -13.660 1.00 51.24 89 GLU A N 14
ATOM 24559 C CA . GLU A 1 89 ? 4.758 7.335 -13.211 1.00 70.42 89 GLU A CA 14
ATOM 24560 C C . GLU A 1 89 ? 4.476 8.055 -11.882 1.00 61.21 89 GLU A C 14
ATOM 24561 O O . GLU A 1 89 ? 5.391 8.234 -11.066 1.00 4.13 89 GLU A O 14
ATOM 24573 N N . GLU A 1 90 ? 3.205 8.449 -11.663 1.00 24.32 90 GLU A N 14
ATOM 24574 C CA . GLU A 1 90 ? 2.801 9.168 -10.447 1.00 4.34 90 GLU A CA 14
ATOM 24575 C C . GLU A 1 90 ? 2.756 8.213 -9.249 1.00 43.42 90 GLU A C 14
ATOM 24576 O O . GLU A 1 90 ? 3.253 8.550 -8.180 1.00 4.00 90 GLU A O 14
ATOM 24588 N N . LEU A 1 91 ? 2.205 7.000 -9.450 1.00 63.01 91 LEU A N 14
ATOM 24589 C CA . LEU A 1 91 ? 2.154 5.991 -8.372 1.00 31.31 91 LEU A CA 14
ATOM 24590 C C . LEU A 1 91 ? 3.579 5.549 -7.975 1.00 21.12 91 LEU A C 14
ATOM 24591 O O . LEU A 1 91 ? 3.855 5.359 -6.795 1.00 74.20 91 LEU A O 14
ATOM 24607 N N . THR A 1 92 ? 4.489 5.445 -8.976 1.00 51.14 92 THR A N 14
ATOM 24608 C CA . THR A 1 92 ? 5.903 5.074 -8.748 1.00 23.14 92 THR A CA 14
ATOM 24609 C C . THR A 1 92 ? 6.627 6.128 -7.884 1.00 44.31 92 THR A C 14
ATOM 24610 O O . THR A 1 92 ? 7.337 5.777 -6.924 1.00 41.24 92 THR A O 14
ATOM 24621 N N . GLN A 1 93 ? 6.415 7.421 -8.212 1.00 25.10 93 GLN A N 14
ATOM 24622 C CA . GLN A 1 93 ? 7.061 8.517 -7.479 1.00 71.32 93 GLN A CA 14
ATOM 24623 C C . GLN A 1 93 ? 6.459 8.668 -6.072 1.00 2.25 93 GLN A C 14
ATOM 24624 O O . GLN A 1 93 ? 7.173 9.062 -5.163 1.00 2.20 93 GLN A O 14
ATOM 24638 N N . ARG A 1 94 ? 5.163 8.289 -5.895 1.00 2.24 94 ARG A N 14
ATOM 24639 C CA . ARG A 1 94 ? 4.491 8.319 -4.572 1.00 25.13 94 ARG A CA 14
ATOM 24640 C C . ARG A 1 94 ? 5.128 7.296 -3.617 1.00 61.32 94 ARG A C 14
ATOM 24641 O O . ARG A 1 94 ? 5.391 7.608 -2.454 1.00 13.22 94 ARG A O 14
ATOM 24662 N N . VAL A 1 95 ? 5.366 6.075 -4.136 1.00 63.41 95 VAL A N 14
ATOM 24663 C CA . VAL A 1 95 ? 6.011 4.984 -3.384 1.00 31.44 95 VAL A CA 14
ATOM 24664 C C . VAL A 1 95 ? 7.413 5.418 -2.916 1.00 42.00 95 VAL A C 14
ATOM 24665 O O . VAL A 1 95 ? 7.711 5.413 -1.711 1.00 72.35 95 VAL A O 14
ATOM 24678 N N . ARG A 1 96 ? 8.236 5.867 -3.886 1.00 35.33 96 ARG A N 14
ATOM 24679 C CA . ARG A 1 96 ? 9.653 6.159 -3.642 1.00 62.11 96 ARG A CA 14
ATOM 24680 C C . ARG A 1 96 ? 9.843 7.364 -2.684 1.00 51.14 96 ARG A C 14
ATOM 24681 O O . ARG A 1 96 ? 10.695 7.311 -1.788 1.00 21.02 96 ARG A O 14
ATOM 24702 N N . GLU A 1 97 ? 9.020 8.429 -2.859 1.00 43.21 97 GLU A N 14
ATOM 24703 C CA . GLU A 1 97 ? 9.123 9.659 -2.040 1.00 23.32 97 GLU A CA 14
ATOM 24704 C C . GLU A 1 97 ? 8.659 9.394 -0.596 1.00 35.34 97 GLU A C 14
ATOM 24705 O O . GLU A 1 97 ? 9.261 9.916 0.355 1.00 4.44 97 GLU A O 14
ATOM 24717 N N . PHE A 1 98 ? 7.600 8.555 -0.445 1.00 3.12 98 PHE A N 14
ATOM 24718 C CA . PHE A 1 98 ? 7.059 8.152 0.866 1.00 31.51 98 PHE A CA 14
ATOM 24719 C C . PHE A 1 98 ? 8.127 7.438 1.696 1.00 11.31 98 PHE A C 14
ATOM 24720 O O . PHE A 1 98 ? 8.318 7.750 2.864 1.00 71.35 98 PHE A O 14
ATOM 24737 N N . LEU A 1 99 ? 8.832 6.493 1.063 1.00 15.42 99 LEU A N 14
ATOM 24738 C CA . LEU A 1 99 ? 9.867 5.690 1.735 1.00 33.43 99 LEU A CA 14
ATOM 24739 C C . LEU A 1 99 ? 11.101 6.542 2.120 1.00 61.15 99 LEU A C 14
ATOM 24740 O O . LEU A 1 99 ? 11.868 6.164 3.007 1.00 61.25 99 LEU A O 14
ATOM 24756 N N . LYS A 1 100 ? 11.268 7.699 1.448 1.00 63.12 100 LYS A N 14
ATOM 24757 C CA . LYS A 1 100 ? 12.382 8.642 1.705 1.00 21.25 100 LYS A CA 14
ATOM 24758 C C . LYS A 1 100 ? 12.037 9.673 2.805 1.00 41.20 100 LYS A C 14
ATOM 24759 O O . LYS A 1 100 ? 12.945 10.146 3.502 1.00 42.13 100 LYS A O 14
ATOM 24778 N N . THR A 1 101 ? 10.747 10.032 2.970 1.00 55.35 101 THR A N 14
ATOM 24779 C CA . THR A 1 101 ? 10.336 11.042 3.984 1.00 12.51 101 THR A CA 14
ATOM 24780 C C . THR A 1 101 ? 9.885 10.356 5.289 1.00 74.44 101 THR A C 14
ATOM 24781 O O . THR A 1 101 ? 10.088 10.885 6.380 1.00 45.42 101 THR A O 14
ATOM 24792 N N . ALA A 1 102 ? 9.275 9.174 5.156 1.00 23.41 102 ALA A N 14
ATOM 24793 C CA . ALA A 1 102 ? 8.797 8.372 6.296 1.00 71.54 102 ALA A CA 14
ATOM 24794 C C . ALA A 1 102 ? 9.865 7.359 6.754 1.00 62.44 102 ALA A C 14
ATOM 24795 O O . ALA A 1 102 ? 9.624 6.573 7.673 1.00 52.23 102 ALA A O 14
ATOM 24802 N N . GLY A 1 103 ? 11.039 7.388 6.092 1.00 72.41 103 GLY A N 14
ATOM 24803 C CA . GLY A 1 103 ? 12.134 6.466 6.387 1.00 60.41 103 GLY A CA 14
ATOM 24804 C C . GLY A 1 103 ? 12.754 6.683 7.761 1.00 23.00 103 GLY A C 14
ATOM 24805 O O . GLY A 1 103 ? 12.863 5.740 8.557 1.00 52.43 103 GLY A O 14
ATOM 24809 N N . SER A 1 104 ? 13.160 7.939 8.039 1.00 42.13 104 SER A N 14
ATOM 24810 C CA . SER A 1 104 ? 13.887 8.301 9.279 1.00 75.35 104 SER A CA 14
ATOM 24811 C C . SER A 1 104 ? 13.486 9.700 9.795 1.00 11.31 104 SER A C 14
ATOM 24812 O O . SER A 1 104 ? 13.973 10.133 10.841 1.00 41.34 104 SER A O 14
ATOM 24820 N N . LEU A 1 105 ? 12.599 10.400 9.063 1.00 24.42 105 LEU A N 14
ATOM 24821 C CA . LEU A 1 105 ? 12.276 11.814 9.350 1.00 65.35 105 LEU A CA 14
ATOM 24822 C C . LEU A 1 105 ? 10.933 11.916 10.094 1.00 61.51 105 LEU A C 14
ATOM 24823 O O . LEU A 1 105 ? 9.913 11.403 9.606 1.00 52.01 105 LEU A O 14
ATOM 24839 N N . GLU A 1 106 ? 10.936 12.578 11.272 1.00 52.10 106 GLU A N 14
ATOM 24840 C CA . GLU A 1 106 ? 9.717 12.839 12.052 1.00 13.34 106 GLU A CA 14
ATOM 24841 C C . GLU A 1 106 ? 8.977 14.079 11.522 1.00 43.02 106 GLU A C 14
ATOM 24842 O O . GLU A 1 106 ? 8.961 15.144 12.150 1.00 42.25 106 GLU A O 14
ATOM 24854 N N . HIS A 1 107 ? 8.377 13.919 10.330 1.00 31.34 107 HIS A N 14
ATOM 24855 C CA . HIS A 1 107 ? 7.378 14.850 9.773 1.00 61.24 107 HIS A CA 14
ATOM 24856 C C . HIS A 1 107 ? 5.977 14.317 10.175 1.00 41.32 107 HIS A C 14
ATOM 24857 O O . HIS A 1 107 ? 4.990 14.446 9.450 1.00 35.20 107 HIS A O 14
ATOM 24872 N N . HIS A 1 108 ? 5.924 13.774 11.403 1.00 13.34 108 HIS A N 14
ATOM 24873 C CA . HIS A 1 108 ? 4.837 12.931 11.902 1.00 44.34 108 HIS A CA 14
ATOM 24874 C C . HIS A 1 108 ? 3.664 13.770 12.434 1.00 22.41 108 HIS A C 14
ATOM 24875 O O . HIS A 1 108 ? 3.856 14.897 12.894 1.00 3.12 108 HIS A O 14
ATOM 24890 N N . HIS A 1 109 ? 2.446 13.198 12.352 1.00 13.23 109 HIS A N 14
ATOM 24891 C CA . HIS A 1 109 ? 1.219 13.785 12.924 1.00 1.32 109 HIS A CA 14
ATOM 24892 C C . HIS A 1 109 ? 0.366 12.683 13.577 1.00 55.22 109 HIS A C 14
ATOM 24893 O O . HIS A 1 109 ? 0.501 11.501 13.248 1.00 62.54 109 HIS A O 14
ATOM 24908 N N . HIS A 1 110 ? -0.498 13.085 14.520 1.00 23.44 110 HIS A N 14
ATOM 24909 C CA . HIS A 1 110 ? -1.467 12.174 15.178 1.00 3.41 110 HIS A CA 14
ATOM 24910 C C . HIS A 1 110 ? -2.803 12.174 14.407 1.00 23.42 110 HIS A C 14
ATOM 24911 O O . HIS A 1 110 ? -2.867 12.708 13.289 1.00 21.54 110 HIS A O 14
ATOM 24926 N N . HIS A 1 111 ? -3.847 11.561 15.012 1.00 31.11 111 HIS A N 14
ATOM 24927 C CA . HIS A 1 111 ? -5.197 11.425 14.419 1.00 73.25 111 HIS A CA 14
ATOM 24928 C C . HIS A 1 111 ? -5.190 10.399 13.259 1.00 1.42 111 HIS A C 14
ATOM 24929 O O . HIS A 1 111 ? -4.757 10.693 12.138 1.00 23.44 111 HIS A O 14
ATOM 24944 N N . HIS A 1 112 ? -5.634 9.177 13.580 1.00 22.32 112 HIS A N 14
ATOM 24945 C CA . HIS A 1 112 ? -5.898 8.105 12.610 1.00 52.25 112 HIS A CA 14
ATOM 24946 C C . HIS A 1 112 ? -7.137 7.318 13.095 1.00 3.44 112 HIS A C 14
ATOM 24947 O O . HIS A 1 112 ? -7.050 6.621 14.131 1.00 61.43 112 HIS A O 14
ATOM 24963 N N . MET A 1 1 ? 2.200 0.679 14.776 1.00 52.22 1 MET A N 15
ATOM 24964 C CA . MET A 1 1 ? 3.259 1.659 15.052 1.00 4.03 1 MET A CA 15
ATOM 24965 C C . MET A 1 1 ? 3.727 2.269 13.721 1.00 72.21 1 MET A C 15
ATOM 24966 O O . MET A 1 1 ? 3.544 3.472 13.481 1.00 61.32 1 MET A O 15
ATOM 24982 N N . GLY A 1 2 ? 4.316 1.405 12.859 1.00 50.33 2 GLY A N 15
ATOM 24983 C CA . GLY A 1 2 ? 4.829 1.803 11.546 1.00 14.42 2 GLY A CA 15
ATOM 24984 C C . GLY A 1 2 ? 3.779 2.430 10.625 1.00 62.52 2 GLY A C 15
ATOM 24985 O O . GLY A 1 2 ? 2.570 2.264 10.832 1.00 72.41 2 GLY A O 15
ATOM 24989 N N . LYS A 1 3 ? 4.263 3.129 9.595 1.00 44.35 3 LYS A N 15
ATOM 24990 C CA . LYS A 1 3 ? 3.437 3.973 8.716 1.00 31.13 3 LYS A CA 15
ATOM 24991 C C . LYS A 1 3 ? 3.322 3.317 7.333 1.00 4.30 3 LYS A C 15
ATOM 24992 O O . LYS A 1 3 ? 4.336 2.917 6.773 1.00 2.32 3 LYS A O 15
ATOM 25011 N N . VAL A 1 4 ? 2.095 3.202 6.791 1.00 12.25 4 VAL A N 15
ATOM 25012 C CA . VAL A 1 4 ? 1.839 2.481 5.524 1.00 42.24 4 VAL A CA 15
ATOM 25013 C C . VAL A 1 4 ? 1.190 3.408 4.475 1.00 0.04 4 VAL A C 15
ATOM 25014 O O . VAL A 1 4 ? 0.409 4.294 4.821 1.00 31.01 4 VAL A O 15
ATOM 25027 N N . LEU A 1 5 ? 1.551 3.197 3.200 1.00 3.24 5 LEU A N 15
ATOM 25028 C CA . LEU A 1 5 ? 0.932 3.843 2.037 1.00 44.33 5 LEU A CA 15
ATOM 25029 C C . LEU A 1 5 ? 0.034 2.819 1.322 1.00 74.13 5 LEU A C 15
ATOM 25030 O O . LEU A 1 5 ? 0.525 1.826 0.792 1.00 54.33 5 LEU A O 15
ATOM 25046 N N . LEU A 1 6 ? -1.272 3.068 1.317 1.00 71.14 6 LEU A N 15
ATOM 25047 C CA . LEU A 1 6 ? -2.256 2.219 0.639 1.00 41.53 6 LEU A CA 15
ATOM 25048 C C . LEU A 1 6 ? -2.395 2.690 -0.822 1.00 14.10 6 LEU A C 15
ATOM 25049 O O . LEU A 1 6 ? -2.980 3.740 -1.080 1.00 5.51 6 LEU A O 15
ATOM 25065 N N . VAL A 1 7 ? -1.809 1.931 -1.769 1.00 32.24 7 VAL A N 15
ATOM 25066 C CA . VAL A 1 7 ? -1.906 2.219 -3.212 1.00 23.33 7 VAL A CA 15
ATOM 25067 C C . VAL A 1 7 ? -3.140 1.508 -3.799 1.00 35.23 7 VAL A C 15
ATOM 25068 O O . VAL A 1 7 ? -3.170 0.278 -3.949 1.00 23.42 7 VAL A O 15
ATOM 25081 N N . ILE 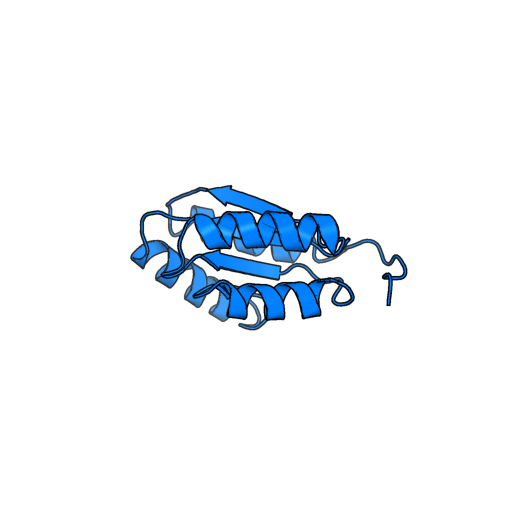A 1 8 ? -4.162 2.315 -4.081 1.00 24.33 8 ILE A N 15
ATOM 25082 C CA . ILE A 1 8 ? -5.402 1.911 -4.752 1.00 73.51 8 ILE A CA 15
ATOM 25083 C C . ILE A 1 8 ? -5.359 2.454 -6.197 1.00 75.11 8 ILE A C 15
ATOM 25084 O O . ILE A 1 8 ? -4.658 3.443 -6.471 1.00 51.34 8 ILE A O 15
ATOM 25100 N N . SER A 1 9 ? -6.095 1.808 -7.103 1.00 0.13 9 SER A N 15
ATOM 25101 C CA . SER A 1 9 ? -6.253 2.253 -8.494 1.00 21.31 9 SER A CA 15
ATOM 25102 C C . SER A 1 9 ? -7.404 1.479 -9.135 1.00 24.14 9 SER A C 15
ATOM 25103 O O . SER A 1 9 ? -7.653 0.318 -8.790 1.00 33.52 9 SER A O 15
ATOM 25111 N N . THR A 1 10 ? -8.088 2.134 -10.075 1.00 54.24 10 THR A N 15
ATOM 25112 C CA . THR A 1 10 ? -9.196 1.541 -10.843 1.00 32.44 10 THR A CA 15
ATOM 25113 C C . THR A 1 10 ? -8.646 0.572 -11.928 1.00 72.40 10 THR A C 15
ATOM 25114 O O . THR A 1 10 ? -9.396 -0.233 -12.497 1.00 44.14 10 THR A O 15
ATOM 25125 N N . ASP A 1 11 ? -7.318 0.638 -12.170 1.00 70.32 11 ASP A N 15
ATOM 25126 C CA . ASP A 1 11 ? -6.635 -0.145 -13.212 1.00 33.33 11 ASP A CA 15
ATOM 25127 C C . ASP A 1 11 ? -5.487 -0.965 -12.578 1.00 24.45 11 ASP A C 15
ATOM 25128 O O . ASP A 1 11 ? -4.406 -0.427 -12.275 1.00 52.15 11 ASP A O 15
ATOM 25137 N N . THR A 1 12 ? -5.727 -2.277 -12.411 1.00 42.12 12 THR A N 15
ATOM 25138 C CA . THR A 1 12 ? -4.806 -3.208 -11.734 1.00 21.23 12 THR A CA 15
ATOM 25139 C C . THR A 1 12 ? -3.480 -3.412 -12.523 1.00 22.21 12 THR A C 15
ATOM 25140 O O . THR A 1 12 ? -2.461 -3.789 -11.928 1.00 24.04 12 THR A O 15
ATOM 25151 N N . ASN A 1 13 ? -3.493 -3.134 -13.854 1.00 2.14 13 ASN A N 15
ATOM 25152 C CA . ASN A 1 13 ? -2.270 -3.200 -14.694 1.00 54.44 13 ASN A CA 15
ATOM 25153 C C . ASN A 1 13 ? -1.294 -2.087 -14.279 1.00 0.42 13 ASN A C 15
ATOM 25154 O O . ASN A 1 13 ? -0.075 -2.298 -14.269 1.00 25.14 13 ASN A O 15
ATOM 25165 N N . ILE A 1 14 ? -1.853 -0.907 -13.911 1.00 32.21 14 ILE A N 15
ATOM 25166 C CA . ILE A 1 14 ? -1.058 0.256 -13.477 1.00 63.14 14 ILE A CA 15
ATOM 25167 C C . ILE A 1 14 ? -0.405 -0.059 -12.111 1.00 40.03 14 ILE A C 15
ATOM 25168 O O . ILE A 1 14 ? 0.789 0.200 -11.911 1.00 11.11 14 ILE A O 15
ATOM 25184 N N . ILE A 1 15 ? -1.208 -0.671 -11.206 1.00 55.23 15 ILE A N 15
ATOM 25185 C CA . ILE A 1 15 ? -0.747 -1.163 -9.885 1.00 72.00 15 ILE A CA 15
ATOM 25186 C C . ILE A 1 15 ? 0.450 -2.119 -10.044 1.00 41.51 15 ILE A C 15
ATOM 25187 O O . ILE A 1 15 ? 1.451 -1.988 -9.340 1.00 24.15 15 ILE A O 15
ATOM 25203 N N . SER A 1 16 ? 0.336 -3.050 -11.009 1.00 41.00 16 SER A N 15
ATOM 25204 C CA . SER A 1 16 ? 1.350 -4.077 -11.274 1.00 61.51 16 SER A CA 15
ATOM 25205 C C . SER A 1 16 ? 2.630 -3.477 -11.900 1.00 51.24 16 SER A C 15
ATOM 25206 O O . SER A 1 16 ? 3.719 -3.967 -11.633 1.00 12.12 16 SER A O 15
ATOM 25214 N N . SER A 1 17 ? 2.486 -2.417 -12.727 1.00 35.35 17 SER A N 15
ATOM 25215 C CA . SER A 1 17 ? 3.644 -1.696 -13.319 1.00 42.52 17 SER A CA 15
ATOM 25216 C C . SER A 1 17 ? 4.530 -1.080 -12.224 1.00 55.24 17 SER A C 15
ATOM 25217 O O . SER A 1 17 ? 5.759 -1.251 -12.214 1.00 24.12 17 SER A O 15
ATOM 25225 N N . VAL A 1 18 ? 3.857 -0.392 -11.294 1.00 72.04 18 VAL A N 15
ATOM 25226 C CA . VAL A 1 18 ? 4.492 0.300 -10.161 1.00 15.23 18 VAL A CA 15
ATOM 25227 C C . VAL A 1 18 ? 5.023 -0.720 -9.130 1.00 55.30 18 VAL A C 15
ATOM 25228 O O . VAL A 1 18 ? 6.040 -0.484 -8.483 1.00 45.44 18 VAL A O 15
ATOM 25241 N N . GLN A 1 19 ? 4.315 -1.857 -9.020 1.00 12.31 19 GLN A N 15
ATOM 25242 C CA . GLN A 1 19 ? 4.689 -2.994 -8.157 1.00 65.54 19 GLN A CA 15
ATOM 25243 C C . GLN A 1 19 ? 6.057 -3.559 -8.579 1.00 15.50 19 GLN A C 15
ATOM 25244 O O . GLN A 1 19 ? 6.991 -3.573 -7.780 1.00 23.41 19 GLN A O 15
ATOM 25258 N N . GLU A 1 20 ? 6.158 -3.968 -9.868 1.00 33.20 20 GLU A N 15
ATOM 25259 C CA . GLU A 1 20 ? 7.379 -4.559 -10.456 1.00 34.43 20 GLU A CA 15
ATOM 25260 C C . GLU A 1 20 ? 8.555 -3.582 -10.363 1.00 25.44 20 GLU A C 15
ATOM 25261 O O . GLU A 1 20 ? 9.666 -3.974 -10.004 1.00 44.03 20 GLU A O 15
ATOM 25273 N N . ARG A 1 21 ? 8.279 -2.298 -10.671 1.00 43.30 21 ARG A N 15
ATOM 25274 C CA . ARG A 1 21 ? 9.296 -1.246 -10.696 1.00 23.44 21 ARG A CA 15
ATOM 25275 C C . ARG A 1 21 ? 9.871 -1.017 -9.291 1.00 71.53 21 ARG A C 15
ATOM 25276 O O . ARG A 1 21 ? 11.068 -1.147 -9.092 1.00 1.33 21 ARG A O 15
ATOM 25297 N N . ALA A 1 22 ? 8.984 -0.764 -8.320 1.00 20.14 22 ALA A N 15
ATOM 25298 C CA . ALA A 1 22 ? 9.367 -0.424 -6.936 1.00 31.32 22 ALA A CA 15
ATOM 25299 C C . ALA A 1 22 ? 10.101 -1.599 -6.245 1.00 3.32 22 ALA A C 15
ATOM 25300 O O . ALA A 1 22 ? 11.009 -1.382 -5.442 1.00 61.02 22 ALA A O 15
ATOM 25307 N N . LYS A 1 23 ? 9.710 -2.843 -6.591 1.00 14.32 23 LYS A N 15
ATOM 25308 C CA . LYS A 1 23 ? 10.370 -4.074 -6.095 1.00 51.20 23 LYS A CA 15
ATOM 25309 C C . LYS A 1 23 ? 11.760 -4.282 -6.732 1.00 41.04 23 LYS A C 15
ATOM 25310 O O . LYS A 1 23 ? 12.639 -4.862 -6.103 1.00 25.24 23 LYS A O 15
ATOM 25329 N N . HIS A 1 24 ? 11.935 -3.849 -7.998 1.00 24.01 24 HIS A N 15
ATOM 25330 C CA . HIS A 1 24 ? 13.232 -3.980 -8.723 1.00 34.11 24 HIS A CA 15
ATOM 25331 C C . HIS A 1 24 ? 14.172 -2.790 -8.419 1.00 40.03 24 HIS A C 15
ATOM 25332 O O . HIS A 1 24 ? 15.392 -2.905 -8.562 1.00 15.02 24 HIS A O 15
ATOM 25347 N N . ASN A 1 25 ? 13.586 -1.657 -7.997 1.00 30.11 25 ASN A N 15
ATOM 25348 C CA . ASN A 1 25 ? 14.332 -0.426 -7.658 1.00 53.13 25 ASN A CA 15
ATOM 25349 C C . ASN A 1 25 ? 14.806 -0.471 -6.199 1.00 14.24 25 ASN A C 15
ATOM 25350 O O . ASN A 1 25 ? 15.820 0.143 -5.857 1.00 45.54 25 ASN A O 15
ATOM 25361 N N . TYR A 1 26 ? 14.059 -1.197 -5.345 1.00 73.11 26 TYR A N 15
ATOM 25362 C CA . TYR A 1 26 ? 14.317 -1.289 -3.889 1.00 1.30 26 TYR A CA 15
ATOM 25363 C C . TYR A 1 26 ? 14.510 -2.764 -3.478 1.00 61.13 26 TYR A C 15
ATOM 25364 O O . TYR A 1 26 ? 14.239 -3.653 -4.286 1.00 73.31 26 TYR A O 15
ATOM 25382 N N . PRO A 1 27 ? 15.027 -3.062 -2.235 1.00 53.51 27 PRO A N 15
ATOM 25383 C CA . PRO A 1 27 ? 15.202 -4.469 -1.757 1.00 40.43 27 PRO A CA 15
ATOM 25384 C C . PRO A 1 27 ? 13.883 -5.104 -1.249 1.00 50.01 27 PRO A C 15
ATOM 25385 O O . PRO A 1 27 ? 13.889 -5.848 -0.256 1.00 1.35 27 PRO A O 15
ATOM 25396 N N . GLY A 1 28 ? 12.768 -4.846 -1.979 1.00 3.45 28 GLY A N 15
ATOM 25397 C CA . GLY A 1 28 ? 11.434 -5.311 -1.592 1.00 43.32 28 GLY A CA 15
ATOM 25398 C C . GLY A 1 28 ? 11.018 -4.790 -0.220 1.00 14.14 28 GLY A C 15
ATOM 25399 O O . GLY A 1 28 ? 11.297 -3.622 0.084 1.00 1.23 28 GLY A O 15
ATOM 25403 N N . ARG A 1 29 ? 10.353 -5.665 0.579 1.00 53.14 29 ARG A N 15
ATOM 25404 C CA . ARG A 1 29 ? 10.024 -5.462 2.015 1.00 10.11 29 ARG A CA 15
ATOM 25405 C C . ARG A 1 29 ? 9.043 -4.291 2.224 1.00 73.22 29 ARG A C 15
ATOM 25406 O O . ARG A 1 29 ? 7.865 -4.501 2.549 1.00 51.24 29 ARG A O 15
ATOM 25427 N N . TYR A 1 30 ? 9.575 -3.067 2.024 1.00 31.41 30 TYR A N 15
ATOM 25428 C CA . TYR A 1 30 ? 8.823 -1.797 1.983 1.00 52.33 30 TYR A CA 15
ATOM 25429 C C . TYR A 1 30 ? 7.616 -1.884 1.033 1.00 44.23 30 TYR A C 15
ATOM 25430 O O . TYR A 1 30 ? 6.604 -1.226 1.247 1.00 62.21 30 TYR A O 15
ATOM 25448 N N . ILE A 1 31 ? 7.753 -2.700 -0.022 1.00 40.20 31 ILE A N 15
ATOM 25449 C CA . ILE A 1 31 ? 6.663 -2.974 -0.961 1.00 31.03 31 ILE A CA 15
ATOM 25450 C C . ILE A 1 31 ? 6.057 -4.341 -0.601 1.00 41.25 31 ILE A C 15
ATOM 25451 O O . ILE A 1 31 ? 6.761 -5.363 -0.541 1.00 45.40 31 ILE A O 15
ATOM 25467 N N . ARG A 1 32 ? 4.754 -4.328 -0.333 1.00 1.30 32 ARG A N 15
ATOM 25468 C CA . ARG A 1 32 ? 3.961 -5.513 -0.009 1.00 21.12 32 ARG A CA 15
ATOM 25469 C C . ARG A 1 32 ? 2.672 -5.463 -0.835 1.00 21.25 32 ARG A C 15
ATOM 25470 O O . ARG A 1 32 ? 2.124 -4.384 -1.063 1.00 33.30 32 ARG A O 15
ATOM 25491 N N . THR A 1 33 ? 2.198 -6.620 -1.297 1.00 21.43 33 THR A N 15
ATOM 25492 C CA . THR A 1 33 ? 0.967 -6.718 -2.094 1.00 23.23 33 THR A CA 15
ATOM 25493 C C . THR A 1 33 ? -0.094 -7.488 -1.306 1.00 2.44 33 THR A C 15
ATOM 25494 O O . THR A 1 33 ? 0.223 -8.443 -0.582 1.00 74.10 33 THR A O 15
ATOM 25505 N N . ALA A 1 34 ? -1.351 -7.054 -1.437 1.00 53.12 34 ALA A N 15
ATOM 25506 C CA . ALA A 1 34 ? -2.493 -7.675 -0.777 1.00 41.30 34 ALA A CA 15
ATOM 25507 C C . ALA A 1 34 ? -3.592 -7.966 -1.807 1.00 11.24 34 ALA A C 15
ATOM 25508 O O . ALA A 1 34 ? -4.122 -7.045 -2.440 1.00 13.33 34 ALA A O 15
ATOM 25515 N N . THR A 1 35 ? -3.895 -9.259 -1.986 1.00 62.44 35 THR A N 15
ATOM 25516 C CA . THR A 1 35 ? -4.963 -9.732 -2.885 1.00 44.11 35 THR A CA 15
ATOM 25517 C C . THR A 1 35 ? -6.214 -10.147 -2.071 1.00 24.31 35 THR A C 15
ATOM 25518 O O . THR A 1 35 ? -7.314 -10.313 -2.629 1.00 61.31 35 THR A O 15
ATOM 25529 N N . SER A 1 36 ? -6.038 -10.298 -0.747 1.00 63.43 36 SER A N 15
ATOM 25530 C CA . SER A 1 36 ? -7.118 -10.640 0.190 1.00 4.40 36 SER A CA 15
ATOM 25531 C C . SER A 1 36 ? -7.023 -9.770 1.453 1.00 4.31 36 SER A C 15
ATOM 25532 O O . SER A 1 36 ? -5.985 -9.155 1.737 1.00 43.23 36 SER A O 15
ATOM 25540 N N . SER A 1 37 ? -8.125 -9.756 2.209 1.00 32.40 37 SER A N 15
ATOM 25541 C CA . SER A 1 37 ? -8.218 -9.080 3.503 1.00 74.23 37 SER A CA 15
ATOM 25542 C C . SER A 1 37 ? -7.338 -9.761 4.563 1.00 0.31 37 SER A C 15
ATOM 25543 O O . SER A 1 37 ? -6.933 -9.121 5.530 1.00 64.14 37 SER A O 15
ATOM 25551 N N . GLN A 1 38 ? -7.076 -11.071 4.377 1.00 21.45 38 GLN A N 15
ATOM 25552 C CA . GLN A 1 38 ? -6.168 -11.834 5.246 1.00 10.15 38 GLN A CA 15
ATOM 25553 C C . GLN A 1 38 ? -4.722 -11.357 5.059 1.00 15.11 38 GLN A C 15
ATOM 25554 O O . GLN A 1 38 ? -3.975 -11.311 6.026 1.00 64.54 38 GLN A O 15
ATOM 25568 N N . ASP A 1 39 ? -4.332 -11.010 3.806 1.00 43.24 39 ASP A N 15
ATOM 25569 C CA . ASP A 1 39 ? -3.023 -10.367 3.536 1.00 11.20 39 ASP A CA 15
ATOM 25570 C C . ASP A 1 39 ? -2.961 -9.007 4.241 1.00 33.10 39 ASP A C 15
ATOM 25571 O O . ASP A 1 39 ? -2.031 -8.743 4.990 1.00 15.13 39 ASP A O 15
ATOM 25580 N N . ILE A 1 40 ? -4.011 -8.188 4.017 1.00 53.20 40 ILE A N 15
ATOM 25581 C CA . ILE A 1 40 ? -4.123 -6.811 4.547 1.00 43.24 40 ILE A CA 15
ATOM 25582 C C . ILE A 1 40 ? -3.963 -6.757 6.081 1.00 12.23 40 ILE A C 15
ATOM 25583 O O . ILE A 1 40 ? -3.065 -6.083 6.594 1.00 62.41 40 ILE A O 15
ATOM 25599 N N . ARG A 1 41 ? -4.820 -7.488 6.803 1.00 24.23 41 ARG A N 15
ATOM 25600 C CA . ARG A 1 41 ? -4.843 -7.469 8.274 1.00 20.01 41 ARG A CA 15
ATOM 25601 C C . ARG A 1 41 ? -3.571 -8.121 8.863 1.00 13.42 41 ARG A C 15
ATOM 25602 O O . ARG A 1 41 ? -3.142 -7.747 9.954 1.00 23.22 41 ARG A O 15
ATOM 25623 N N . ASP A 1 42 ? -2.954 -9.055 8.100 1.00 41.34 42 ASP A N 15
ATOM 25624 C CA . ASP A 1 42 ? -1.632 -9.648 8.431 1.00 1.24 42 ASP A CA 15
ATOM 25625 C C . ASP A 1 42 ? -0.525 -8.575 8.380 1.00 0.23 42 ASP A C 15
ATOM 25626 O O . ASP A 1 42 ? 0.404 -8.580 9.201 1.00 15.25 42 ASP A O 15
ATOM 25635 N N . ILE A 1 43 ? -0.654 -7.661 7.397 1.00 74.33 43 ILE A N 15
ATOM 25636 C CA . ILE A 1 43 ? 0.301 -6.570 7.174 1.00 43.02 43 ILE A CA 15
ATOM 25637 C C . ILE A 1 43 ? 0.265 -5.610 8.372 1.00 1.12 43 ILE A C 15
ATOM 25638 O O . ILE A 1 43 ? 1.300 -5.296 8.945 1.00 31.54 43 ILE A O 15
ATOM 25654 N N . ILE A 1 44 ? -0.956 -5.217 8.763 1.00 51.31 44 ILE A N 15
ATOM 25655 C CA . ILE A 1 44 ? -1.204 -4.274 9.866 1.00 5.12 44 ILE A CA 15
ATOM 25656 C C . ILE A 1 44 ? -0.713 -4.856 11.207 1.00 52.11 44 ILE A C 15
ATOM 25657 O O . ILE A 1 44 ? -0.097 -4.138 11.994 1.00 22.15 44 ILE A O 15
ATOM 25673 N N . LYS A 1 45 ? -0.948 -6.175 11.419 1.00 73.44 45 LYS A N 15
ATOM 25674 C CA . LYS A 1 45 ? -0.424 -6.924 12.588 1.00 24.05 45 LYS A CA 15
ATOM 25675 C C . LYS A 1 45 ? 1.111 -6.806 12.673 1.00 14.24 45 LYS A C 15
ATOM 25676 O O . LYS A 1 45 ? 1.666 -6.599 13.761 1.00 22.30 45 LYS A O 15
ATOM 25695 N N . SER A 1 46 ? 1.774 -6.919 11.506 1.00 50.41 46 SER A N 15
ATOM 25696 C CA . SER A 1 46 ? 3.229 -6.804 11.397 1.00 61.52 46 SER A CA 15
ATOM 25697 C C . SER A 1 46 ? 3.687 -5.356 11.651 1.00 12.33 46 SER A C 15
ATOM 25698 O O . SER A 1 46 ? 4.727 -5.137 12.271 1.00 51.42 46 SER A O 15
ATOM 25706 N N . MET A 1 47 ? 2.878 -4.377 11.195 1.00 1.43 47 MET A N 15
ATOM 25707 C CA . MET A 1 47 ? 3.194 -2.939 11.311 1.00 72.43 47 MET A CA 15
ATOM 25708 C C . MET A 1 47 ? 2.999 -2.426 12.749 1.00 33.23 47 MET A C 15
ATOM 25709 O O . MET A 1 47 ? 3.402 -1.306 13.066 1.00 31.15 47 MET A O 15
ATOM 25723 N N . LYS A 1 48 ? 2.355 -3.237 13.605 1.00 24.45 48 LYS A N 15
ATOM 25724 C CA . LYS A 1 48 ? 2.272 -2.964 15.051 1.00 14.54 48 LYS A CA 15
ATOM 25725 C C . LYS A 1 48 ? 3.603 -3.360 15.708 1.00 14.52 48 LYS A C 15
ATOM 25726 O O . LYS A 1 48 ? 4.099 -2.676 16.607 1.00 51.43 48 LYS A O 15
ATOM 25745 N N . ASP A 1 49 ? 4.154 -4.481 15.217 1.00 32.14 49 ASP A N 15
ATOM 25746 C CA . ASP A 1 49 ? 5.413 -5.070 15.696 1.00 13.51 49 ASP A CA 15
ATOM 25747 C C . ASP A 1 49 ? 6.643 -4.269 15.209 1.00 42.04 49 ASP A C 15
ATOM 25748 O O . ASP A 1 49 ? 7.613 -4.108 15.961 1.00 54.32 49 ASP A O 15
ATOM 25757 N N . ASN A 1 50 ? 6.598 -3.746 13.963 1.00 13.44 50 ASN A N 15
ATOM 25758 C CA . ASN A 1 50 ? 7.732 -2.985 13.372 1.00 35.30 50 ASN A CA 15
ATOM 25759 C C . ASN A 1 50 ? 7.401 -1.478 13.296 1.00 53.21 50 ASN A C 15
ATOM 25760 O O . ASN A 1 50 ? 6.264 -1.062 13.561 1.00 32.32 50 ASN A O 15
ATOM 25771 N N . GLY A 1 51 ? 8.414 -0.675 12.913 1.00 31.15 51 GLY A N 15
ATOM 25772 C CA . GLY A 1 51 ? 8.280 0.782 12.828 1.00 12.02 51 GLY A CA 15
ATOM 25773 C C . GLY A 1 51 ? 9.033 1.387 11.651 1.00 40.35 51 GLY A C 15
ATOM 25774 O O . GLY A 1 51 ? 9.694 2.423 11.800 1.00 31.22 51 GLY A O 15
ATOM 25778 N N . LYS A 1 52 ? 8.964 0.721 10.486 1.00 14.04 52 LYS A N 15
ATOM 25779 C CA . LYS A 1 52 ? 9.461 1.264 9.197 1.00 73.30 52 LYS A CA 15
ATOM 25780 C C . LYS A 1 52 ? 8.266 1.778 8.348 1.00 31.23 52 LYS A C 15
ATOM 25781 O O . LYS A 1 52 ? 7.106 1.529 8.713 1.00 35.33 52 LYS A O 15
ATOM 25800 N N . PRO A 1 53 ? 8.517 2.540 7.227 1.00 64.14 53 PRO A N 15
ATOM 25801 C CA . PRO A 1 53 ? 7.471 2.817 6.222 1.00 25.14 53 PRO A CA 15
ATOM 25802 C C . PRO A 1 53 ? 7.179 1.561 5.369 1.00 21.24 53 PRO A C 15
ATOM 25803 O O . PRO A 1 53 ? 8.076 0.744 5.122 1.00 43.12 53 PRO A O 15
ATOM 25814 N N . LEU A 1 54 ? 5.923 1.400 4.953 1.00 22.02 54 LEU A N 15
ATOM 25815 C CA . LEU A 1 54 ? 5.494 0.280 4.104 1.00 71.34 54 LEU A CA 15
ATOM 25816 C C . LEU A 1 54 ? 4.574 0.825 3.004 1.00 55.04 54 LEU A C 15
ATOM 25817 O O . LEU A 1 54 ? 4.152 1.980 3.062 1.00 32.20 54 LEU A O 15
ATOM 25833 N N . VAL A 1 55 ? 4.269 -0.019 2.005 1.00 4.03 55 VAL A N 15
ATOM 25834 C CA . VAL A 1 55 ? 3.463 0.350 0.825 1.00 13.22 55 VAL A CA 15
ATOM 25835 C C . VAL A 1 55 ? 2.645 -0.888 0.397 1.00 11.24 55 VAL A C 15
ATOM 25836 O O . VAL A 1 55 ? 3.211 -1.846 -0.129 1.00 73.14 55 VAL A O 15
ATOM 25849 N N . VAL A 1 56 ? 1.328 -0.873 0.658 1.00 55.30 56 VAL A N 15
ATOM 25850 C CA . VAL A 1 56 ? 0.408 -1.970 0.294 1.00 20.13 56 VAL A CA 15
ATOM 25851 C C . VAL A 1 56 ? -0.276 -1.686 -1.057 1.00 74.53 56 VAL A C 15
ATOM 25852 O O . VAL A 1 56 ? -1.098 -0.775 -1.165 1.00 32.25 56 VAL A O 15
ATOM 25865 N N . PHE A 1 57 ? 0.076 -2.483 -2.077 1.00 73.31 57 PHE A N 15
ATOM 25866 C CA . PHE A 1 57 ? -0.591 -2.476 -3.381 1.00 72.22 57 PHE A CA 15
ATOM 25867 C C . PHE A 1 57 ? -1.844 -3.362 -3.306 1.00 12.21 57 PHE A C 15
ATOM 25868 O O . PHE A 1 57 ? -1.728 -4.582 -3.121 1.00 11.44 57 PHE A O 15
ATOM 25885 N N . VAL A 1 58 ? -3.033 -2.744 -3.427 1.00 22.51 58 VAL A N 15
ATOM 25886 C CA . VAL A 1 58 ? -4.310 -3.475 -3.466 1.00 51.22 58 VAL A CA 15
ATOM 25887 C C . VAL A 1 58 ? -4.459 -4.075 -4.877 1.00 33.01 58 VAL A C 15
ATOM 25888 O O . VAL A 1 58 ? -5.044 -3.463 -5.772 1.00 2.34 58 VAL A O 15
ATOM 25901 N N . ASN A 1 59 ? -3.859 -5.254 -5.073 1.00 31.33 59 ASN A N 15
ATOM 25902 C CA . ASN A 1 59 ? -3.773 -5.913 -6.380 1.00 3.34 59 ASN A CA 15
ATOM 25903 C C . ASN A 1 59 ? -4.698 -7.136 -6.399 1.00 50.24 59 ASN A C 15
ATOM 25904 O O . ASN A 1 59 ? -4.393 -8.152 -5.770 1.00 74.31 59 ASN A O 15
ATOM 25915 N N . GLY A 1 60 ? -5.835 -7.019 -7.106 1.00 5.23 60 GLY A N 15
ATOM 25916 C CA . GLY A 1 60 ? -6.823 -8.097 -7.184 1.00 40.10 60 GLY A CA 15
ATOM 25917 C C . GLY A 1 60 ? -7.620 -8.249 -5.894 1.00 74.43 60 GLY A C 15
ATOM 25918 O O . GLY A 1 60 ? -7.838 -9.366 -5.417 1.00 23.42 60 GLY A O 15
ATOM 25922 N N . ALA A 1 61 ? -8.037 -7.101 -5.330 1.00 5.33 61 ALA A N 15
ATOM 25923 C CA . ALA A 1 61 ? -8.856 -7.028 -4.102 1.00 61.14 61 ALA A CA 15
ATOM 25924 C C . ALA A 1 61 ? -9.864 -5.868 -4.220 1.00 33.31 61 ALA A C 15
ATOM 25925 O O . ALA A 1 61 ? -9.650 -4.925 -4.996 1.00 25.25 61 ALA A O 15
ATOM 25932 N N . SER A 1 62 ? -10.948 -5.941 -3.437 1.00 61.22 62 SER A N 15
ATOM 25933 C CA . SER A 1 62 ? -12.095 -5.017 -3.533 1.00 21.24 62 SER A CA 15
ATOM 25934 C C . SER A 1 62 ? -12.047 -3.943 -2.421 1.00 54.22 62 SER A C 15
ATOM 25935 O O . SER A 1 62 ? -11.171 -3.971 -1.535 1.00 3.13 62 SER A O 15
ATOM 25943 N N . GLN A 1 63 ? -13.030 -3.009 -2.469 1.00 0.42 63 GLN A N 15
ATOM 25944 C CA . GLN A 1 63 ? -13.195 -1.936 -1.468 1.00 31.43 63 GLN A CA 15
ATOM 25945 C C . GLN A 1 63 ? -13.545 -2.524 -0.087 1.00 70.25 63 GLN A C 15
ATOM 25946 O O . GLN A 1 63 ? -13.290 -1.889 0.930 1.00 64.15 63 GLN A O 15
ATOM 25960 N N . ASN A 1 64 ? -14.125 -3.749 -0.082 1.00 53.52 64 ASN A N 15
ATOM 25961 C CA . ASN A 1 64 ? -14.382 -4.536 1.150 1.00 54.41 64 ASN A CA 15
ATOM 25962 C C . ASN A 1 64 ? -13.094 -4.650 1.985 1.00 12.44 64 ASN A C 15
ATOM 25963 O O . ASN A 1 64 ? -13.066 -4.305 3.165 1.00 62.32 64 ASN A O 15
ATOM 25974 N N . ASP A 1 65 ? -12.020 -5.051 1.286 1.00 5.13 65 ASP A N 15
ATOM 25975 C CA . ASP A 1 65 ? -10.694 -5.327 1.872 1.00 14.12 65 ASP A CA 15
ATOM 25976 C C . ASP A 1 65 ? -10.000 -4.003 2.244 1.00 33.32 65 ASP A C 15
ATOM 25977 O O . ASP A 1 65 ? -9.370 -3.891 3.301 1.00 13.43 65 ASP A O 15
ATOM 25986 N N . VAL A 1 66 ? -10.142 -3.003 1.339 1.00 64.21 66 VAL A N 15
ATOM 25987 C CA . VAL A 1 66 ? -9.596 -1.632 1.517 1.00 52.15 66 VAL A CA 15
ATOM 25988 C C . VAL A 1 66 ? -10.115 -0.989 2.823 1.00 41.31 66 VAL A C 15
ATOM 25989 O O . VAL A 1 66 ? -9.358 -0.353 3.568 1.00 14.12 66 VAL A O 15
ATOM 26002 N N . ASN A 1 67 ? -11.425 -1.162 3.074 1.00 54.24 67 ASN A N 15
ATOM 26003 C CA . ASN A 1 67 ? -12.089 -0.671 4.296 1.00 13.35 67 ASN A CA 15
ATOM 26004 C C . ASN A 1 67 ? -11.510 -1.355 5.540 1.00 33.41 67 ASN A C 15
ATOM 26005 O O . ASN A 1 67 ? -11.245 -0.685 6.529 1.00 54.14 67 ASN A O 15
ATOM 26016 N N . GLU A 1 68 ? -11.269 -2.675 5.451 1.00 10.12 68 GLU A N 15
ATOM 26017 C CA . GLU A 1 68 ? -10.677 -3.467 6.553 1.00 33.33 68 GLU A CA 15
ATOM 26018 C C . GLU A 1 68 ? -9.255 -2.984 6.886 1.00 35.12 68 GLU A C 15
ATOM 26019 O O . GLU A 1 68 ? -8.824 -3.077 8.030 1.00 63.34 68 GLU A O 15
ATOM 26031 N N . PHE A 1 69 ? -8.540 -2.466 5.866 1.00 43.33 69 PHE A N 15
ATOM 26032 C CA . PHE A 1 69 ? -7.220 -1.854 6.053 1.00 31.43 69 PHE A CA 15
ATOM 26033 C C . PHE A 1 69 ? -7.345 -0.610 6.943 1.00 74.13 69 PHE A C 15
ATOM 26034 O O . PHE A 1 69 ? -6.717 -0.524 7.993 1.00 72.23 69 PHE A O 15
ATOM 26051 N N . GLN A 1 70 ? -8.159 0.341 6.473 1.00 23.24 70 GLN A N 15
ATOM 26052 C CA . GLN A 1 70 ? -8.384 1.637 7.138 1.00 2.44 70 GLN A CA 15
ATOM 26053 C C . GLN A 1 70 ? -8.879 1.469 8.595 1.00 32.22 70 GLN A C 15
ATOM 26054 O O . GLN A 1 70 ? -8.373 2.138 9.497 1.00 23.41 70 GLN A O 15
ATOM 26068 N N . ASN A 1 71 ? -9.841 0.541 8.789 1.00 72.42 71 ASN A N 15
ATOM 26069 C CA . ASN A 1 71 ? -10.421 0.205 10.110 1.00 51.32 71 ASN A CA 15
ATOM 26070 C C . ASN A 1 71 ? -9.343 -0.319 11.082 1.00 22.14 71 ASN A C 15
ATOM 26071 O O . ASN A 1 71 ? -9.103 0.292 12.137 1.00 32.15 71 ASN A O 15
ATOM 26082 N N . GLU A 1 72 ? -8.686 -1.441 10.720 1.00 74.25 72 GLU A N 15
ATOM 26083 C CA . GLU A 1 72 ? -7.718 -2.114 11.613 1.00 14.12 72 GLU A CA 15
ATOM 26084 C C . GLU A 1 72 ? -6.484 -1.247 11.894 1.00 1.40 72 GLU A C 15
ATOM 26085 O O . GLU A 1 72 ? -5.919 -1.315 12.981 1.00 41.05 72 GLU A O 15
ATOM 26097 N N . ALA A 1 73 ? -6.065 -0.438 10.908 1.00 62.44 73 ALA A N 15
ATOM 26098 C CA . ALA A 1 73 ? -4.953 0.503 11.080 1.00 2.12 73 ALA A CA 15
ATOM 26099 C C . ALA A 1 73 ? -5.282 1.565 12.153 1.00 24.11 73 ALA A C 15
ATOM 26100 O O . ALA A 1 73 ? -4.585 1.651 13.167 1.00 64.35 73 ALA A O 15
ATOM 26107 N N . LYS A 1 74 ? -6.377 2.335 11.946 1.00 70.52 74 LYS A N 15
ATOM 26108 C CA . LYS A 1 74 ? -6.747 3.458 12.841 1.00 31.41 74 LYS A CA 15
ATOM 26109 C C . LYS A 1 74 ? -7.053 3.001 14.290 1.00 41.22 74 LYS A C 15
ATOM 26110 O O . LYS A 1 74 ? -6.775 3.750 15.231 1.00 30.24 74 LYS A O 15
ATOM 26129 N N . LYS A 1 75 ? -7.617 1.784 14.482 1.00 51.31 75 LYS A N 15
ATOM 26130 C CA . LYS A 1 75 ? -7.970 1.294 15.841 1.00 35.30 75 LYS A CA 15
ATOM 26131 C C . LYS A 1 75 ? -6.719 0.818 16.618 1.00 72.22 75 LYS A C 15
ATOM 26132 O O . LYS A 1 75 ? -6.694 0.870 17.855 1.00 2.40 75 LYS A O 15
ATOM 26151 N N . GLU A 1 76 ? -5.687 0.357 15.889 1.00 42.11 76 GLU A N 15
ATOM 26152 C CA . GLU A 1 76 ? -4.448 -0.175 16.491 1.00 34.15 76 GLU A CA 15
ATOM 26153 C C . GLU A 1 76 ? -3.333 0.886 16.588 1.00 13.41 76 GLU A C 15
ATOM 26154 O O . GLU A 1 76 ? -2.320 0.650 17.251 1.00 23.42 76 GLU A O 15
ATOM 26166 N N . GLY A 1 77 ? -3.535 2.055 15.961 1.00 2.43 77 GLY A N 15
ATOM 26167 C CA . GLY A 1 77 ? -2.502 3.102 15.909 1.00 74.53 77 GLY A CA 15
ATOM 26168 C C . GLY A 1 77 ? -1.407 2.828 14.879 1.00 12.52 77 GLY A C 15
ATOM 26169 O O . GLY A 1 77 ? -0.209 2.874 15.188 1.00 15.21 77 GLY A O 15
ATOM 26173 N N . VAL A 1 78 ? -1.833 2.506 13.659 1.00 13.41 78 VAL A N 15
ATOM 26174 C CA . VAL A 1 78 ? -0.965 2.394 12.473 1.00 1.04 78 VAL A CA 15
ATOM 26175 C C . VAL A 1 78 ? -1.312 3.569 11.546 1.00 33.31 78 VAL A C 15
ATOM 26176 O O . VAL A 1 78 ? -2.465 3.699 11.114 1.00 44.12 78 VAL A O 15
ATOM 26189 N N . SER A 1 79 ? -0.319 4.433 11.265 1.00 54.53 79 SER A N 15
ATOM 26190 C CA . SER A 1 79 ? -0.516 5.654 10.474 1.00 64.13 79 SER A CA 15
ATOM 26191 C C . SER A 1 79 ? -0.617 5.292 8.981 1.00 64.32 79 SER A C 15
ATOM 26192 O O . SER A 1 79 ? 0.384 4.972 8.351 1.00 22.52 79 SER A O 15
ATOM 26200 N N . TYR A 1 80 ? -1.838 5.289 8.440 1.00 40.13 80 TYR A N 15
ATOM 26201 C CA . TYR A 1 80 ? -2.103 4.869 7.050 1.00 63.15 80 TYR A CA 15
ATOM 26202 C C . TYR A 1 80 ? -2.431 6.092 6.171 1.00 62.22 80 TYR A C 15
ATOM 26203 O O . TYR A 1 80 ? -3.118 7.018 6.620 1.00 54.11 80 TYR A O 15
ATOM 26221 N N . ASP A 1 81 ? -1.897 6.104 4.937 1.00 31.41 81 ASP A N 15
ATOM 26222 C CA . ASP A 1 81 ? -2.190 7.129 3.922 1.00 41.11 81 ASP A CA 15
ATOM 26223 C C . ASP A 1 81 ? -2.925 6.465 2.755 1.00 75.12 81 ASP A C 15
ATOM 26224 O O . ASP A 1 81 ? -2.345 5.637 2.056 1.00 73.11 81 ASP A O 15
ATOM 26233 N N . VAL A 1 82 ? -4.204 6.815 2.558 1.00 61.13 82 VAL A N 15
ATOM 26234 C CA . VAL A 1 82 ? -5.025 6.240 1.482 1.00 14.33 82 VAL A CA 15
ATOM 26235 C C . VAL A 1 82 ? -4.826 7.063 0.198 1.00 41.23 82 VAL A C 15
ATOM 26236 O O . VAL A 1 82 ? -5.224 8.228 0.110 1.00 45.43 82 VAL A O 15
ATOM 26249 N N . LEU A 1 83 ? -4.146 6.434 -0.758 1.00 61.32 83 LEU A N 15
ATOM 26250 C CA . LEU A 1 83 ? -3.852 6.989 -2.085 1.00 33.31 83 LEU A CA 15
ATOM 26251 C C . LEU A 1 83 ? -4.628 6.184 -3.137 1.00 0.24 83 LEU A C 15
ATOM 26252 O O . LEU A 1 83 ? -4.693 4.962 -3.053 1.00 63.31 83 LEU A O 15
ATOM 26268 N N . LYS A 1 84 ? -5.239 6.879 -4.104 1.00 3.23 84 LYS A N 15
ATOM 26269 C CA . LYS A 1 84 ? -5.874 6.252 -5.282 1.00 31.31 84 LYS A CA 15
ATOM 26270 C C . LYS A 1 84 ? -5.648 7.137 -6.516 1.00 71.45 84 LYS A C 15
ATOM 26271 O O . LYS A 1 84 ? -6.059 8.301 -6.541 1.00 22.54 84 LYS A O 15
ATOM 26290 N N . SER A 1 85 ? -4.969 6.561 -7.521 1.00 24.33 85 SER A N 15
ATOM 26291 C CA . SER A 1 85 ? -4.595 7.252 -8.773 1.00 42.13 85 SER A CA 15
ATOM 26292 C C . SER A 1 85 ? -4.398 6.211 -9.883 1.00 31.22 85 SER A C 15
ATOM 26293 O O . SER A 1 85 ? -3.937 5.102 -9.621 1.00 12.44 85 SER A O 15
ATOM 26301 N N . THR A 1 86 ? -4.751 6.578 -11.118 1.00 51.24 86 THR A N 15
ATOM 26302 C CA . THR A 1 86 ? -4.471 5.774 -12.312 1.00 61.21 86 THR A CA 15
ATOM 26303 C C . THR A 1 86 ? -3.369 6.487 -13.117 1.00 21.30 86 THR A C 15
ATOM 26304 O O . THR A 1 86 ? -3.668 7.302 -14.002 1.00 51.22 86 THR A O 15
ATOM 26315 N N . ASP A 1 87 ? -2.095 6.216 -12.760 1.00 1.31 87 ASP A N 15
ATOM 26316 C CA . ASP A 1 87 ? -0.928 6.890 -13.362 1.00 41.12 87 ASP A CA 15
ATOM 26317 C C . ASP A 1 87 ? 0.365 6.193 -12.877 1.00 51.43 87 ASP A C 15
ATOM 26318 O O . ASP A 1 87 ? 0.716 6.320 -11.697 1.00 11.14 87 ASP A O 15
ATOM 26327 N N . PRO A 1 88 ? 1.097 5.459 -13.770 1.00 75.44 88 PRO A N 15
ATOM 26328 C CA . PRO A 1 88 ? 2.222 4.597 -13.349 1.00 63.14 88 PRO A CA 15
ATOM 26329 C C . PRO A 1 88 ? 3.485 5.369 -12.901 1.00 5.35 88 PRO A C 15
ATOM 26330 O O . PRO A 1 88 ? 4.294 4.818 -12.150 1.00 55.12 88 PRO A O 15
ATOM 26341 N N . GLU A 1 89 ? 3.653 6.640 -13.340 1.00 52.44 89 GLU A N 15
ATOM 26342 C CA . GLU A 1 89 ? 4.849 7.433 -12.970 1.00 52.35 89 GLU A CA 15
ATOM 26343 C C . GLU A 1 89 ? 4.629 8.160 -11.630 1.00 43.10 89 GLU A C 15
ATOM 26344 O O . GLU A 1 89 ? 5.572 8.303 -10.838 1.00 31.53 89 GLU A O 15
ATOM 26356 N N . GLU A 1 90 ? 3.377 8.605 -11.357 1.00 20.31 90 GLU A N 15
ATOM 26357 C CA . GLU A 1 90 ? 3.061 9.281 -10.084 1.00 41.10 90 GLU A CA 15
ATOM 26358 C C . GLU A 1 90 ? 3.019 8.268 -8.942 1.00 33.40 90 GLU A C 15
ATOM 26359 O O . GLU A 1 90 ? 3.594 8.514 -7.892 1.00 13.21 90 GLU A O 15
ATOM 26371 N N . LEU A 1 91 ? 2.360 7.117 -9.163 1.00 13.04 91 LEU A N 15
ATOM 26372 C CA . LEU A 1 91 ? 2.247 6.074 -8.127 1.00 0.32 91 LEU A CA 15
ATOM 26373 C C . LEU A 1 91 ? 3.658 5.609 -7.693 1.00 4.11 91 LEU A C 15
ATOM 26374 O O . LEU A 1 91 ? 3.890 5.387 -6.509 1.00 53.45 91 LEU A O 15
ATOM 26390 N N . THR A 1 92 ? 4.601 5.549 -8.663 1.00 60.32 92 THR A N 15
ATOM 26391 C CA . THR A 1 92 ? 6.021 5.244 -8.398 1.00 34.11 92 THR A CA 15
ATOM 26392 C C . THR A 1 92 ? 6.680 6.323 -7.517 1.00 74.25 92 THR A C 15
ATOM 26393 O O . THR A 1 92 ? 7.352 5.982 -6.528 1.00 3.25 92 THR A O 15
ATOM 26404 N N . GLN A 1 93 ? 6.471 7.630 -7.858 1.00 61.21 93 GLN A N 15
ATOM 26405 C CA . GLN A 1 93 ? 7.087 8.727 -7.090 1.00 41.33 93 GLN A CA 15
ATOM 26406 C C . GLN A 1 93 ? 6.516 8.758 -5.661 1.00 4.13 93 GLN A C 15
ATOM 26407 O O . GLN A 1 93 ? 7.247 9.058 -4.737 1.00 22.30 93 GLN A O 15
ATOM 26421 N N . ARG A 1 94 ? 5.231 8.365 -5.498 1.00 50.04 94 ARG A N 15
ATOM 26422 C CA . ARG A 1 94 ? 4.541 8.360 -4.194 1.00 74.33 94 ARG A CA 15
ATOM 26423 C C . ARG A 1 94 ? 5.122 7.278 -3.279 1.00 31.50 94 ARG A C 15
ATOM 26424 O O . ARG A 1 94 ? 5.367 7.542 -2.104 1.00 21.41 94 ARG A O 15
ATOM 26445 N N . VAL A 1 95 ? 5.339 6.069 -3.846 1.00 61.44 95 VAL A N 15
ATOM 26446 C CA . VAL A 1 95 ? 5.962 4.935 -3.133 1.00 24.33 95 VAL A CA 15
ATOM 26447 C C . VAL A 1 95 ? 7.337 5.353 -2.591 1.00 23.20 95 VAL A C 15
ATOM 26448 O O . VAL A 1 95 ? 7.565 5.337 -1.384 1.00 44.22 95 VAL A O 15
ATOM 26461 N N . ARG A 1 96 ? 8.201 5.824 -3.504 1.00 30.13 96 ARG A N 15
ATOM 26462 C CA . ARG A 1 96 ? 9.613 6.097 -3.203 1.00 4.11 96 ARG A CA 15
ATOM 26463 C C . ARG A 1 96 ? 9.785 7.299 -2.249 1.00 34.54 96 ARG A C 15
ATOM 26464 O O . ARG A 1 96 ? 10.652 7.274 -1.365 1.00 73.14 96 ARG A O 15
ATOM 26485 N N . GLU A 1 97 ? 8.953 8.352 -2.432 1.00 42.15 97 GLU A N 15
ATOM 26486 C CA . GLU A 1 97 ? 9.048 9.575 -1.614 1.00 24.01 97 GLU A CA 15
ATOM 26487 C C . GLU A 1 97 ? 8.536 9.288 -0.193 1.00 22.12 97 GLU A C 15
ATOM 26488 O O . GLU A 1 97 ? 9.062 9.831 0.781 1.00 73.35 97 GLU A O 15
ATOM 26500 N N . PHE A 1 98 ? 7.529 8.396 -0.095 1.00 55.14 98 PHE A N 15
ATOM 26501 C CA . PHE A 1 98 ? 6.962 7.965 1.188 1.00 4.00 98 PHE A CA 15
ATOM 26502 C C . PHE A 1 98 ? 8.033 7.211 1.986 1.00 22.35 98 PHE A C 15
ATOM 26503 O O . PHE A 1 98 ? 8.229 7.463 3.161 1.00 13.42 98 PHE A O 15
ATOM 26520 N N . LEU A 1 99 ? 8.762 6.325 1.299 1.00 61.23 99 LEU A N 15
ATOM 26521 C CA . LEU A 1 99 ? 9.799 5.492 1.921 1.00 62.43 99 LEU A CA 15
ATOM 26522 C C . LEU A 1 99 ? 11.011 6.332 2.386 1.00 3.51 99 LEU A C 15
ATOM 26523 O O . LEU A 1 99 ? 11.714 5.933 3.319 1.00 60.03 99 LEU A O 15
ATOM 26539 N N . LYS A 1 100 ? 11.248 7.503 1.746 1.00 72.20 100 LYS A N 15
ATOM 26540 C CA . LYS A 1 100 ? 12.404 8.365 2.093 1.00 11.30 100 LYS A CA 15
ATOM 26541 C C . LYS A 1 100 ? 12.049 9.368 3.217 1.00 22.02 100 LYS A C 15
ATOM 26542 O O . LYS A 1 100 ? 12.922 9.733 4.009 1.00 53.55 100 LYS A O 15
ATOM 26561 N N . THR A 1 101 ? 10.765 9.801 3.307 1.00 61.32 101 THR A N 15
ATOM 26562 C CA . THR A 1 101 ? 10.339 10.841 4.281 1.00 3.23 101 THR A CA 15
ATOM 26563 C C . THR A 1 101 ? 9.769 10.206 5.567 1.00 24.33 101 THR A C 15
ATOM 26564 O O . THR A 1 101 ? 10.042 10.662 6.679 1.00 10.11 101 THR A O 15
ATOM 26575 N N . ALA A 1 102 ? 8.982 9.135 5.387 1.00 54.03 102 ALA A N 15
ATOM 26576 C CA . ALA A 1 102 ? 8.301 8.419 6.484 1.00 5.41 102 ALA A CA 15
ATOM 26577 C C . ALA A 1 102 ? 9.198 7.371 7.165 1.00 11.54 102 ALA A C 15
ATOM 26578 O O . ALA A 1 102 ? 8.692 6.518 7.909 1.00 72.30 102 ALA A O 15
ATOM 26585 N N . GLY A 1 103 ? 10.515 7.450 6.927 1.00 71.33 103 GLY A N 15
ATOM 26586 C CA . GLY A 1 103 ? 11.467 6.478 7.450 1.00 54.20 103 GLY A CA 15
ATOM 26587 C C . GLY A 1 103 ? 11.820 6.699 8.911 1.00 23.20 103 GLY A C 15
ATOM 26588 O O . GLY A 1 103 ? 10.953 6.979 9.742 1.00 54.15 103 GLY A O 15
ATOM 26592 N N . SER A 1 104 ? 13.118 6.581 9.216 1.00 71.12 104 SER A N 15
ATOM 26593 C CA . SER A 1 104 ? 13.652 6.740 10.577 1.00 64.02 104 SER A CA 15
ATOM 26594 C C . SER A 1 104 ? 14.095 8.206 10.816 1.00 15.30 104 SER A C 15
ATOM 26595 O O . SER A 1 104 ? 14.898 8.488 11.720 1.00 71.21 104 SER A O 15
ATOM 26603 N N . LEU A 1 105 ? 13.537 9.138 9.998 1.00 22.44 105 LEU A N 15
ATOM 26604 C CA . LEU A 1 105 ? 13.792 10.582 10.124 1.00 64.40 105 LEU A CA 15
ATOM 26605 C C . LEU A 1 105 ? 13.208 11.093 11.451 1.00 11.42 105 LEU A C 15
ATOM 26606 O O . LEU A 1 105 ? 12.013 10.900 11.716 1.00 64.23 105 LEU A O 15
ATOM 26622 N N . GLU A 1 106 ? 14.065 11.750 12.246 1.00 22.31 106 GLU A N 15
ATOM 26623 C CA . GLU A 1 106 ? 13.771 12.184 13.622 1.00 0.01 106 GLU A CA 15
ATOM 26624 C C . GLU A 1 106 ? 12.549 13.123 13.642 1.00 54.42 106 GLU A C 15
ATOM 26625 O O . GLU A 1 106 ? 12.658 14.305 13.291 1.00 13.52 106 GLU A O 15
ATOM 26637 N N . HIS A 1 107 ? 11.378 12.559 14.008 1.00 60.41 107 HIS A N 15
ATOM 26638 C CA . HIS A 1 107 ? 10.085 13.263 13.926 1.00 5.52 107 HIS A CA 15
ATOM 26639 C C . HIS A 1 107 ? 9.945 14.337 15.025 1.00 22.35 107 HIS A C 15
ATOM 26640 O O . HIS A 1 107 ? 9.382 14.101 16.097 1.00 44.44 107 HIS A O 15
ATOM 26655 N N . HIS A 1 108 ? 10.530 15.517 14.752 1.00 3.14 108 HIS A N 15
ATOM 26656 C CA . HIS A 1 108 ? 10.311 16.744 15.544 1.00 72.24 108 HIS A CA 15
ATOM 26657 C C . HIS A 1 108 ? 8.838 17.182 15.396 1.00 53.32 108 HIS A C 15
ATOM 26658 O O . HIS A 1 108 ? 8.254 17.784 16.300 1.00 31.44 108 HIS A O 15
ATOM 26673 N N . HIS A 1 109 ? 8.269 16.843 14.234 1.00 45.41 109 HIS A N 15
ATOM 26674 C CA . HIS A 1 109 ? 6.839 16.961 13.932 1.00 72.32 109 HIS A CA 15
ATOM 26675 C C . HIS A 1 109 ? 6.344 15.568 13.498 1.00 2.22 109 HIS A C 15
ATOM 26676 O O . HIS A 1 109 ? 6.874 15.011 12.528 1.00 44.45 109 HIS A O 15
ATOM 26691 N N . HIS A 1 110 ? 5.364 14.994 14.223 1.00 44.11 110 HIS A N 15
ATOM 26692 C CA . HIS A 1 110 ? 4.768 13.694 13.856 1.00 64.23 110 HIS A CA 15
ATOM 26693 C C . HIS A 1 110 ? 3.849 13.848 12.620 1.00 34.42 110 HIS A C 15
ATOM 26694 O O . HIS A 1 110 ? 2.656 14.118 12.736 1.00 71.45 110 HIS A O 15
ATOM 26709 N N . HIS A 1 111 ? 4.455 13.748 11.428 1.00 12.33 111 HIS A N 15
ATOM 26710 C CA . HIS A 1 111 ? 3.727 13.763 10.147 1.00 15.22 111 HIS A CA 15
ATOM 26711 C C . HIS A 1 111 ? 3.388 12.323 9.743 1.00 43.20 111 HIS A C 15
ATOM 26712 O O . HIS A 1 111 ? 4.190 11.421 9.973 1.00 24.33 111 HIS A O 15
ATOM 26727 N N . HIS A 1 112 ? 2.198 12.120 9.156 1.00 71.42 112 HIS A N 15
ATOM 26728 C CA . HIS A 1 112 ? 1.784 10.827 8.577 1.00 52.33 112 HIS A CA 15
ATOM 26729 C C . HIS A 1 112 ? 1.460 11.010 7.073 1.00 22.40 112 HIS A C 15
ATOM 26730 O O . HIS A 1 112 ? 1.939 10.213 6.247 1.00 3.34 112 HIS A O 15
ATOM 26746 N N . MET A 1 1 ? 2.236 1.703 15.263 1.00 30.32 1 MET A N 16
ATOM 26747 C CA . MET A 1 1 ? 3.602 2.012 14.760 1.00 12.22 1 MET A CA 16
ATOM 26748 C C . MET A 1 1 ? 3.666 1.893 13.235 1.00 1.22 1 MET A C 16
ATOM 26749 O O . MET A 1 1 ? 2.901 1.134 12.627 1.00 33.42 1 MET A O 16
ATOM 26765 N N . GLY A 1 2 ? 4.604 2.662 12.640 1.00 61.15 2 GLY A N 16
ATOM 26766 C CA . GLY A 1 2 ? 4.817 2.687 11.196 1.00 73.54 2 GLY A CA 16
ATOM 26767 C C . GLY A 1 2 ? 3.743 3.469 10.444 1.00 22.15 2 GLY A C 16
ATOM 26768 O O . GLY A 1 2 ? 2.764 3.941 11.036 1.00 5.15 2 GLY A O 16
ATOM 26772 N N . LYS A 1 3 ? 3.933 3.602 9.129 1.00 23.11 3 LYS A N 16
ATOM 26773 C CA . LYS A 1 3 ? 2.998 4.317 8.249 1.00 1.21 3 LYS A CA 16
ATOM 26774 C C . LYS A 1 3 ? 2.987 3.626 6.884 1.00 13.42 3 LYS A C 16
ATOM 26775 O O . LYS A 1 3 ? 4.029 3.502 6.263 1.00 31.25 3 LYS A O 16
ATOM 26794 N N . VAL A 1 4 ? 1.804 3.165 6.441 1.00 62.34 4 VAL A N 16
ATOM 26795 C CA . VAL A 1 4 ? 1.638 2.441 5.160 1.00 34.32 4 VAL A CA 16
ATOM 26796 C C . VAL A 1 4 ? 1.179 3.403 4.043 1.00 70.41 4 VAL A C 16
ATOM 26797 O O . VAL A 1 4 ? 0.485 4.377 4.314 1.00 65.04 4 VAL A O 16
ATOM 26810 N N . LEU A 1 5 ? 1.606 3.144 2.801 1.00 30.20 5 LEU A N 16
ATOM 26811 C CA . LEU A 1 5 ? 1.051 3.785 1.606 1.00 41.44 5 LEU A CA 16
ATOM 26812 C C . LEU A 1 5 ? 0.162 2.763 0.886 1.00 31.33 5 LEU A C 16
ATOM 26813 O O . LEU A 1 5 ? 0.663 1.802 0.291 1.00 53.21 5 LEU A O 16
ATOM 26829 N N . LEU A 1 6 ? -1.153 2.958 0.969 1.00 5.10 6 LEU A N 16
ATOM 26830 C CA . LEU A 1 6 ? -2.138 2.036 0.402 1.00 13.40 6 LEU A CA 16
ATOM 26831 C C . LEU A 1 6 ? -2.395 2.432 -1.066 1.00 71.02 6 LEU A C 16
ATOM 26832 O O . LEU A 1 6 ? -3.193 3.336 -1.345 1.00 73.02 6 LEU A O 16
ATOM 26848 N N . VAL A 1 7 ? -1.688 1.766 -1.996 1.00 63.51 7 VAL A N 16
ATOM 26849 C CA . VAL A 1 7 ? -1.736 2.098 -3.431 1.00 74.23 7 VAL A CA 16
ATOM 26850 C C . VAL A 1 7 ? -2.897 1.340 -4.101 1.00 24.43 7 VAL A C 16
ATOM 26851 O O . VAL A 1 7 ? -2.839 0.120 -4.307 1.00 61.33 7 VAL A O 16
ATOM 26864 N N . ILE A 1 8 ? -3.962 2.094 -4.387 1.00 24.12 8 ILE A N 16
ATOM 26865 C CA . ILE A 1 8 ? -5.182 1.621 -5.058 1.00 12.44 8 ILE A CA 16
ATOM 26866 C C . ILE A 1 8 ? -5.248 2.239 -6.467 1.00 4.14 8 ILE A C 16
ATOM 26867 O O . ILE A 1 8 ? -4.880 3.405 -6.653 1.00 54.33 8 ILE A O 16
ATOM 26883 N N . SER A 1 9 ? -5.721 1.461 -7.445 1.00 11.43 9 SER A N 16
ATOM 26884 C CA . SER A 1 9 ? -5.933 1.936 -8.816 1.00 32.31 9 SER A CA 16
ATOM 26885 C C . SER A 1 9 ? -7.031 1.095 -9.471 1.00 74.44 9 SER A C 16
ATOM 26886 O O . SER A 1 9 ? -7.147 -0.104 -9.200 1.00 0.25 9 SER A O 16
ATOM 26894 N N . THR A 1 10 ? -7.837 1.747 -10.324 1.00 22.55 10 THR A N 16
ATOM 26895 C CA . THR A 1 10 ? -8.840 1.079 -11.167 1.00 22.04 10 THR A CA 16
ATOM 26896 C C . THR A 1 10 ? -8.137 0.150 -12.195 1.00 51.23 10 THR A C 16
ATOM 26897 O O . THR A 1 10 ? -8.710 -0.837 -12.669 1.00 44.11 10 THR A O 16
ATOM 26908 N N . ASP A 1 11 ? -6.869 0.484 -12.504 1.00 24.35 11 ASP A N 16
ATOM 26909 C CA . ASP A 1 11 ? -6.025 -0.284 -13.420 1.00 32.42 11 ASP A CA 16
ATOM 26910 C C . ASP A 1 11 ? -5.026 -1.110 -12.597 1.00 55.41 11 ASP A C 16
ATOM 26911 O O . ASP A 1 11 ? -3.959 -0.618 -12.212 1.00 62.41 11 ASP A O 16
ATOM 26920 N N . THR A 1 12 ? -5.392 -2.367 -12.312 1.00 51.22 12 THR A N 16
ATOM 26921 C CA . THR A 1 12 ? -4.527 -3.310 -11.576 1.00 2.41 12 THR A CA 16
ATOM 26922 C C . THR A 1 12 ? -3.295 -3.713 -12.442 1.00 62.52 12 THR A C 16
ATOM 26923 O O . THR A 1 12 ? -2.286 -4.215 -11.927 1.00 40.51 12 THR A O 16
ATOM 26934 N N . ASN A 1 13 ? -3.395 -3.438 -13.760 1.00 24.30 13 ASN A N 16
ATOM 26935 C CA . ASN A 1 13 ? -2.268 -3.513 -14.713 1.00 2.14 13 ASN A CA 16
ATOM 26936 C C . ASN A 1 13 ? -1.203 -2.438 -14.393 1.00 25.11 13 ASN A C 16
ATOM 26937 O O . ASN A 1 13 ? -0.003 -2.694 -14.506 1.00 72.12 13 ASN A O 16
ATOM 26948 N N . ILE A 1 14 ? -1.655 -1.228 -13.987 1.00 73.01 14 ILE A N 16
ATOM 26949 C CA . ILE A 1 14 ? -0.753 -0.123 -13.592 1.00 31.42 14 ILE A CA 16
ATOM 26950 C C . ILE A 1 14 ? -0.093 -0.459 -12.233 1.00 21.24 14 ILE A C 16
ATOM 26951 O O . ILE A 1 14 ? 1.103 -0.225 -12.044 1.00 63.11 14 ILE A O 16
ATOM 26967 N N . ILE A 1 15 ? -0.890 -1.064 -11.326 1.00 53.24 15 ILE A N 16
ATOM 26968 C CA . ILE A 1 15 ? -0.415 -1.556 -10.013 1.00 45.31 15 ILE A CA 16
ATOM 26969 C C . ILE A 1 15 ? 0.710 -2.597 -10.212 1.00 13.00 15 ILE A C 16
ATOM 26970 O O . ILE A 1 15 ? 1.701 -2.579 -9.490 1.00 50.20 15 ILE A O 16
ATOM 26986 N N . SER A 1 16 ? 0.547 -3.450 -11.241 1.00 31.53 16 SER A N 16
ATOM 26987 C CA . SER A 1 16 ? 1.538 -4.467 -11.633 1.00 50.12 16 SER A CA 16
ATOM 26988 C C . SER A 1 16 ? 2.880 -3.817 -12.048 1.00 73.25 16 SER A C 16
ATOM 26989 O O . SER A 1 16 ? 3.950 -4.238 -11.599 1.00 5.13 16 SER A O 16
ATOM 26997 N N . SER A 1 17 ? 2.788 -2.779 -12.900 1.00 12.43 17 SER A N 16
ATOM 26998 C CA . SER A 1 17 ? 3.952 -2.051 -13.440 1.00 14.32 17 SER A CA 16
ATOM 26999 C C . SER A 1 17 ? 4.754 -1.323 -12.332 1.00 4.32 17 SER A C 16
ATOM 27000 O O . SER A 1 17 ? 5.982 -1.435 -12.259 1.00 22.43 17 SER A O 16
ATOM 27008 N N . VAL A 1 18 ? 4.025 -0.611 -11.460 1.00 73.25 18 VAL A N 16
ATOM 27009 C CA . VAL A 1 18 ? 4.610 0.212 -10.383 1.00 45.23 18 VAL A CA 16
ATOM 27010 C C . VAL A 1 18 ? 5.185 -0.678 -9.270 1.00 43.23 18 VAL A C 16
ATOM 27011 O O . VAL A 1 18 ? 6.177 -0.324 -8.623 1.00 50.23 18 VAL A O 16
ATOM 27024 N N . GLN A 1 19 ? 4.551 -1.840 -9.079 1.00 61.12 19 GLN A N 16
ATOM 27025 C CA . GLN A 1 19 ? 5.026 -2.884 -8.167 1.00 21.13 19 GLN A CA 16
ATOM 27026 C C . GLN A 1 19 ? 6.387 -3.415 -8.634 1.00 14.01 19 GLN A C 16
ATOM 27027 O O . GLN A 1 19 ? 7.291 -3.587 -7.824 1.00 3.32 19 GLN A O 16
ATOM 27041 N N . GLU A 1 20 ? 6.529 -3.625 -9.956 1.00 60.33 20 GLU A N 16
ATOM 27042 C CA . GLU A 1 20 ? 7.801 -4.066 -10.557 1.00 32.12 20 GLU A CA 16
ATOM 27043 C C . GLU A 1 20 ? 8.899 -2.999 -10.410 1.00 54.45 20 GLU A C 16
ATOM 27044 O O . GLU A 1 20 ? 10.058 -3.333 -10.175 1.00 2.23 20 GLU A O 16
ATOM 27056 N N . ARG A 1 21 ? 8.519 -1.718 -10.536 1.00 71.41 21 ARG A N 16
ATOM 27057 C CA . ARG A 1 21 ? 9.452 -0.590 -10.336 1.00 21.21 21 ARG A CA 16
ATOM 27058 C C . ARG A 1 21 ? 9.966 -0.581 -8.885 1.00 34.23 21 ARG A C 16
ATOM 27059 O O . ARG A 1 21 ? 11.172 -0.580 -8.638 1.00 10.23 21 ARG A O 16
ATOM 27080 N N . ALA A 1 22 ? 9.017 -0.645 -7.946 1.00 35.32 22 ALA A N 16
ATOM 27081 C CA . ALA A 1 22 ? 9.285 -0.522 -6.507 1.00 5.04 22 ALA A CA 16
ATOM 27082 C C . ALA A 1 22 ? 10.112 -1.715 -5.976 1.00 1.23 22 ALA A C 16
ATOM 27083 O O . ALA A 1 22 ? 11.008 -1.539 -5.150 1.00 1.24 22 ALA A O 16
ATOM 27090 N N . LYS A 1 23 ? 9.812 -2.926 -6.478 1.00 3.35 23 LYS A N 16
ATOM 27091 C CA . LYS A 1 23 ? 10.513 -4.164 -6.069 1.00 22.12 23 LYS A CA 16
ATOM 27092 C C . LYS A 1 23 ? 11.897 -4.319 -6.736 1.00 42.30 23 LYS A C 16
ATOM 27093 O O . LYS A 1 23 ? 12.771 -4.971 -6.164 1.00 61.12 23 LYS A O 16
ATOM 27112 N N . HIS A 1 24 ? 12.093 -3.765 -7.956 1.00 60.15 24 HIS A N 16
ATOM 27113 C CA . HIS A 1 24 ? 13.404 -3.841 -8.661 1.00 33.13 24 HIS A CA 16
ATOM 27114 C C . HIS A 1 24 ? 14.354 -2.693 -8.247 1.00 20.11 24 HIS A C 16
ATOM 27115 O O . HIS A 1 24 ? 15.572 -2.806 -8.427 1.00 54.34 24 HIS A O 16
ATOM 27130 N N . ASN A 1 25 ? 13.804 -1.584 -7.713 1.00 44.22 25 ASN A N 16
ATOM 27131 C CA . ASN A 1 25 ? 14.614 -0.404 -7.284 1.00 35.41 25 ASN A CA 16
ATOM 27132 C C . ASN A 1 25 ? 14.863 -0.403 -5.761 1.00 4.32 25 ASN A C 16
ATOM 27133 O O . ASN A 1 25 ? 15.829 0.207 -5.285 1.00 52.42 25 ASN A O 16
ATOM 27144 N N . TYR A 1 26 ? 13.983 -1.072 -5.004 1.00 31.30 26 TYR A N 16
ATOM 27145 C CA . TYR A 1 26 ? 14.151 -1.279 -3.548 1.00 54.34 26 TYR A CA 16
ATOM 27146 C C . TYR A 1 26 ? 14.313 -2.788 -3.271 1.00 11.32 26 TYR A C 16
ATOM 27147 O O . TYR A 1 26 ? 14.048 -3.592 -4.164 1.00 65.01 26 TYR A O 16
ATOM 27165 N N . PRO A 1 27 ? 14.754 -3.219 -2.043 1.00 1.22 27 PRO A N 16
ATOM 27166 C CA . PRO A 1 27 ? 14.822 -4.668 -1.684 1.00 34.13 27 PRO A CA 16
ATOM 27167 C C . PRO A 1 27 ? 13.442 -5.301 -1.376 1.00 13.21 27 PRO A C 16
ATOM 27168 O O . PRO A 1 27 ? 13.379 -6.314 -0.669 1.00 13.14 27 PRO A O 16
ATOM 27179 N N . GLY A 1 28 ? 12.352 -4.737 -1.956 1.00 31.54 28 GLY A N 16
ATOM 27180 C CA . GLY A 1 28 ? 10.986 -5.086 -1.561 1.00 70.13 28 GLY A CA 16
ATOM 27181 C C . GLY A 1 28 ? 10.736 -4.680 -0.109 1.00 35.32 28 GLY A C 16
ATOM 27182 O O . GLY A 1 28 ? 11.039 -3.532 0.247 1.00 14.54 28 GLY A O 16
ATOM 27186 N N . ARG A 1 29 ? 10.196 -5.624 0.703 1.00 52.21 29 ARG A N 16
ATOM 27187 C CA . ARG A 1 29 ? 10.075 -5.530 2.187 1.00 21.21 29 ARG A CA 16
ATOM 27188 C C . ARG A 1 29 ? 9.162 -4.363 2.627 1.00 45.13 29 ARG A C 16
ATOM 27189 O O . ARG A 1 29 ? 8.023 -4.577 3.079 1.00 41.12 29 ARG A O 16
ATOM 27210 N N . TYR A 1 30 ? 9.685 -3.137 2.462 1.00 34.24 30 TYR A N 16
ATOM 27211 C CA . TYR A 1 30 ? 8.912 -1.877 2.546 1.00 23.13 30 TYR A CA 16
ATOM 27212 C C . TYR A 1 30 ? 7.732 -1.883 1.561 1.00 14.01 30 TYR A C 16
ATOM 27213 O O . TYR A 1 30 ? 6.748 -1.183 1.760 1.00 32.24 30 TYR A O 16
ATOM 27231 N N . ILE A 1 31 ? 7.852 -2.686 0.499 1.00 35.01 31 ILE A N 16
ATOM 27232 C CA . ILE A 1 31 ? 6.780 -2.909 -0.465 1.00 3.25 31 ILE A CA 16
ATOM 27233 C C . ILE A 1 31 ? 6.130 -4.271 -0.142 1.00 62.11 31 ILE A C 16
ATOM 27234 O O . ILE A 1 31 ? 6.796 -5.320 -0.154 1.00 34.20 31 ILE A O 16
ATOM 27250 N N . ARG A 1 32 ? 4.832 -4.225 0.151 1.00 71.54 32 ARG A N 16
ATOM 27251 C CA . ARG A 1 32 ? 4.003 -5.382 0.510 1.00 2.13 32 ARG A CA 16
ATOM 27252 C C . ARG A 1 32 ? 2.826 -5.449 -0.482 1.00 61.44 32 ARG A C 16
ATOM 27253 O O . ARG A 1 32 ? 2.423 -4.418 -1.028 1.00 60.40 32 ARG A O 16
ATOM 27274 N N . THR A 1 33 ? 2.300 -6.649 -0.748 1.00 23.44 33 THR A N 16
ATOM 27275 C CA . THR A 1 33 ? 1.076 -6.816 -1.562 1.00 42.25 33 THR A CA 16
ATOM 27276 C C . THR A 1 33 ? -0.041 -7.505 -0.757 1.00 21.33 33 THR A C 16
ATOM 27277 O O . THR A 1 33 ? 0.230 -8.359 0.096 1.00 62.40 33 THR A O 16
ATOM 27288 N N . ALA A 1 34 ? -1.295 -7.099 -1.027 1.00 31.01 34 ALA A N 16
ATOM 27289 C CA . ALA A 1 34 ? -2.498 -7.736 -0.471 1.00 73.05 34 ALA A CA 16
ATOM 27290 C C . ALA A 1 34 ? -3.486 -8.054 -1.601 1.00 73.31 34 ALA A C 16
ATOM 27291 O O . ALA A 1 34 ? -3.763 -7.191 -2.442 1.00 53.24 34 ALA A O 16
ATOM 27298 N N . THR A 1 35 ? -4.014 -9.293 -1.624 1.00 44.24 35 THR A N 16
ATOM 27299 C CA . THR A 1 35 ? -5.010 -9.702 -2.631 1.00 3.24 35 THR A CA 16
ATOM 27300 C C . THR A 1 35 ? -6.424 -9.790 -2.011 1.00 31.23 35 THR A C 16
ATOM 27301 O O . THR A 1 35 ? -7.417 -9.897 -2.739 1.00 35.43 35 THR A O 16
ATOM 27312 N N . SER A 1 36 ? -6.500 -9.703 -0.667 1.00 71.53 36 SER A N 16
ATOM 27313 C CA . SER A 1 36 ? -7.768 -9.688 0.081 1.00 63.13 36 SER A CA 16
ATOM 27314 C C . SER A 1 36 ? -7.550 -9.107 1.493 1.00 12.53 36 SER A C 16
ATOM 27315 O O . SER A 1 36 ? -6.411 -8.807 1.887 1.00 65.45 36 SER A O 16
ATOM 27323 N N . SER A 1 37 ? -8.661 -8.987 2.240 1.00 2.21 37 SER A N 16
ATOM 27324 C CA . SER A 1 37 ? -8.668 -8.513 3.636 1.00 41.35 37 SER A CA 16
ATOM 27325 C C . SER A 1 37 ? -7.867 -9.445 4.557 1.00 3.42 37 SER A C 16
ATOM 27326 O O . SER A 1 37 ? -7.364 -9.004 5.592 1.00 12.41 37 SER A O 16
ATOM 27334 N N . GLN A 1 38 ? -7.773 -10.734 4.170 1.00 34.33 38 GLN A N 16
ATOM 27335 C CA . GLN A 1 38 ? -7.048 -11.756 4.940 1.00 43.11 38 GLN A CA 16
ATOM 27336 C C . GLN A 1 38 ? -5.549 -11.415 5.010 1.00 40.41 38 GLN A C 16
ATOM 27337 O O . GLN A 1 38 ? -4.927 -11.506 6.075 1.00 50.24 38 GLN A O 16
ATOM 27351 N N . ASP A 1 39 ? -4.996 -11.007 3.850 1.00 71.41 39 ASP A N 16
ATOM 27352 C CA . ASP A 1 39 ? -3.592 -10.560 3.727 1.00 71.21 39 ASP A CA 16
ATOM 27353 C C . ASP A 1 39 ? -3.416 -9.240 4.486 1.00 54.24 39 ASP A C 16
ATOM 27354 O O . ASP A 1 39 ? -2.504 -9.097 5.295 1.00 1.15 39 ASP A O 16
ATOM 27363 N N . ILE A 1 40 ? -4.367 -8.318 4.231 1.00 70.34 40 ILE A N 16
ATOM 27364 C CA . ILE A 1 40 ? -4.383 -6.947 4.774 1.00 4.43 40 ILE A CA 16
ATOM 27365 C C . ILE A 1 40 ? -4.220 -6.930 6.314 1.00 22.11 40 ILE A C 16
ATOM 27366 O O . ILE A 1 40 ? -3.282 -6.320 6.833 1.00 73.24 40 ILE A O 16
ATOM 27382 N N . ARG A 1 41 ? -5.114 -7.645 7.021 1.00 71.11 41 ARG A N 16
ATOM 27383 C CA . ARG A 1 41 ? -5.134 -7.692 8.475 1.00 43.32 41 ARG A CA 16
ATOM 27384 C C . ARG A 1 41 ? -3.816 -8.297 9.024 1.00 45.45 41 ARG A C 16
ATOM 27385 O O . ARG A 1 41 ? -3.275 -7.827 10.029 1.00 64.35 41 ARG A O 16
ATOM 27406 N N . ASP A 1 42 ? -3.276 -9.294 8.296 1.00 32.43 42 ASP A N 16
ATOM 27407 C CA . ASP A 1 42 ? -1.999 -9.948 8.636 1.00 42.24 42 ASP A CA 16
ATOM 27408 C C . ASP A 1 42 ? -0.809 -8.973 8.460 1.00 53.40 42 ASP A C 16
ATOM 27409 O O . ASP A 1 42 ? 0.183 -9.054 9.198 1.00 74.33 42 ASP A O 16
ATOM 27418 N N . ILE A 1 43 ? -0.938 -8.030 7.502 1.00 44.23 43 ILE A N 16
ATOM 27419 C CA . ILE A 1 43 ? 0.059 -6.962 7.275 1.00 74.55 43 ILE A CA 16
ATOM 27420 C C . ILE A 1 43 ? 0.098 -6.018 8.497 1.00 5.00 43 ILE A C 16
ATOM 27421 O O . ILE A 1 43 ? 1.168 -5.589 8.928 1.00 65.41 43 ILE A O 16
ATOM 27437 N N . ILE A 1 44 ? -1.089 -5.746 9.061 1.00 11.22 44 ILE A N 16
ATOM 27438 C CA . ILE A 1 44 ? -1.256 -4.881 10.242 1.00 22.41 44 ILE A CA 16
ATOM 27439 C C . ILE A 1 44 ? -0.698 -5.576 11.518 1.00 11.22 44 ILE A C 16
ATOM 27440 O O . ILE A 1 44 ? -0.218 -4.901 12.431 1.00 24.12 44 ILE A O 16
ATOM 27456 N N . LYS A 1 45 ? -0.715 -6.939 11.540 1.00 44.24 45 LYS A N 16
ATOM 27457 C CA . LYS A 1 45 ? -0.030 -7.743 12.593 1.00 62.44 45 LYS A CA 16
ATOM 27458 C C . LYS A 1 45 ? 1.491 -7.514 12.527 1.00 52.00 45 LYS A C 16
ATOM 27459 O O . LYS A 1 45 ? 2.158 -7.409 13.564 1.00 2.24 45 LYS A O 16
ATOM 27478 N N . SER A 1 46 ? 2.027 -7.435 11.292 1.00 53.31 46 SER A N 16
ATOM 27479 C CA . SER A 1 46 ? 3.442 -7.148 11.051 1.00 14.30 46 SER A CA 16
ATOM 27480 C C . SER A 1 46 ? 3.778 -5.723 11.490 1.00 22.14 46 SER A C 16
ATOM 27481 O O . SER A 1 46 ? 4.806 -5.512 12.106 1.00 23.02 46 SER A O 16
ATOM 27489 N N . MET A 1 47 ? 2.866 -4.765 11.227 1.00 44.43 47 MET A N 16
ATOM 27490 C CA . MET A 1 47 ? 3.067 -3.341 11.579 1.00 41.24 47 MET A CA 16
ATOM 27491 C C . MET A 1 47 ? 3.170 -3.130 13.113 1.00 42.04 47 MET A C 16
ATOM 27492 O O . MET A 1 47 ? 3.539 -2.047 13.579 1.00 11.14 47 MET A O 16
ATOM 27506 N N . LYS A 1 48 ? 2.824 -4.174 13.888 1.00 43.14 48 LYS A N 16
ATOM 27507 C CA . LYS A 1 48 ? 2.981 -4.183 15.351 1.00 43.42 48 LYS A CA 16
ATOM 27508 C C . LYS A 1 48 ? 4.362 -4.742 15.753 1.00 3.55 48 LYS A C 16
ATOM 27509 O O . LYS A 1 48 ? 4.917 -4.370 16.793 1.00 62.32 48 LYS A O 16
ATOM 27528 N N . ASP A 1 49 ? 4.884 -5.672 14.937 1.00 13.34 49 ASP A N 16
ATOM 27529 C CA . ASP A 1 49 ? 6.188 -6.324 15.180 1.00 62.00 49 ASP A CA 16
ATOM 27530 C C . ASP A 1 49 ? 7.360 -5.440 14.701 1.00 22.52 49 ASP A C 16
ATOM 27531 O O . ASP A 1 49 ? 8.344 -5.259 15.426 1.00 73.14 49 ASP A O 16
ATOM 27540 N N . ASN A 1 50 ? 7.238 -4.874 13.484 1.00 75.21 50 ASN A N 16
ATOM 27541 C CA . ASN A 1 50 ? 8.330 -4.131 12.819 1.00 65.13 50 ASN A CA 16
ATOM 27542 C C . ASN A 1 50 ? 7.909 -2.690 12.510 1.00 12.30 50 ASN A C 16
ATOM 27543 O O . ASN A 1 50 ? 8.707 -1.762 12.681 1.00 13.12 50 ASN A O 16
ATOM 27554 N N . GLY A 1 51 ? 6.642 -2.499 12.111 1.00 23.43 51 GLY A N 16
ATOM 27555 C CA . GLY A 1 51 ? 6.143 -1.182 11.713 1.00 3.31 51 GLY A CA 16
ATOM 27556 C C . GLY A 1 51 ? 6.769 -0.705 10.410 1.00 21.25 51 GLY A C 16
ATOM 27557 O O . GLY A 1 51 ? 6.466 -1.253 9.347 1.00 70.41 51 GLY A O 16
ATOM 27561 N N . LYS A 1 52 ? 7.679 0.298 10.522 1.00 23.21 52 LYS A N 16
ATOM 27562 C CA . LYS A 1 52 ? 8.468 0.876 9.392 1.00 32.34 52 LYS A CA 16
ATOM 27563 C C . LYS A 1 52 ? 7.555 1.648 8.390 1.00 32.22 52 LYS A C 16
ATOM 27564 O O . LYS A 1 52 ? 6.324 1.559 8.483 1.00 5.23 52 LYS A O 16
ATOM 27583 N N . PRO A 1 53 ? 8.128 2.475 7.441 1.00 41.10 53 PRO A N 16
ATOM 27584 C CA . PRO A 1 53 ? 7.343 2.979 6.290 1.00 23.40 53 PRO A CA 16
ATOM 27585 C C . PRO A 1 53 ? 7.035 1.811 5.335 1.00 53.15 53 PRO A C 16
ATOM 27586 O O . PRO A 1 53 ? 7.945 1.150 4.858 1.00 74.25 53 PRO A O 16
ATOM 27597 N N . LEU A 1 54 ? 5.764 1.564 5.057 1.00 23.43 54 LEU A N 16
ATOM 27598 C CA . LEU A 1 54 ? 5.339 0.425 4.232 1.00 54.20 54 LEU A CA 16
ATOM 27599 C C . LEU A 1 54 ? 4.561 0.949 3.019 1.00 43.32 54 LEU A C 16
ATOM 27600 O O . LEU A 1 54 ? 4.187 2.117 2.985 1.00 43.24 54 LEU A O 16
ATOM 27616 N N . VAL A 1 55 ? 4.345 0.084 2.016 1.00 21.03 55 VAL A N 16
ATOM 27617 C CA . VAL A 1 55 ? 3.637 0.420 0.763 1.00 42.10 55 VAL A CA 16
ATOM 27618 C C . VAL A 1 55 ? 2.853 -0.831 0.315 1.00 71.43 55 VAL A C 16
ATOM 27619 O O . VAL A 1 55 ? 3.436 -1.745 -0.272 1.00 34.52 55 VAL A O 16
ATOM 27632 N N . VAL A 1 56 ? 1.543 -0.886 0.621 1.00 44.51 56 VAL A N 16
ATOM 27633 C CA . VAL A 1 56 ? 0.687 -2.045 0.270 1.00 34.11 56 VAL A CA 16
ATOM 27634 C C . VAL A 1 56 ? -0.038 -1.792 -1.070 1.00 44.20 56 VAL A C 16
ATOM 27635 O O . VAL A 1 56 ? -0.880 -0.894 -1.172 1.00 12.41 56 VAL A O 16
ATOM 27648 N N . PHE A 1 57 ? 0.311 -2.599 -2.089 1.00 41.52 57 PHE A N 16
ATOM 27649 C CA . PHE A 1 57 ? -0.352 -2.585 -3.399 1.00 4.23 57 PHE A CA 16
ATOM 27650 C C . PHE A 1 57 ? -1.613 -3.474 -3.339 1.00 54.40 57 PHE A C 16
ATOM 27651 O O . PHE A 1 57 ? -1.523 -4.685 -3.085 1.00 71.03 57 PHE A O 16
ATOM 27668 N N . VAL A 1 58 ? -2.782 -2.843 -3.543 1.00 3.12 58 VAL A N 16
ATOM 27669 C CA . VAL A 1 58 ? -4.092 -3.516 -3.521 1.00 41.43 58 VAL A CA 16
ATOM 27670 C C . VAL A 1 58 ? -4.334 -4.196 -4.882 1.00 63.13 58 VAL A C 16
ATOM 27671 O O . VAL A 1 58 ? -4.769 -3.555 -5.832 1.00 30.11 58 VAL A O 16
ATOM 27684 N N . ASN A 1 59 ? -3.963 -5.478 -4.987 1.00 43.12 59 ASN A N 16
ATOM 27685 C CA . ASN A 1 59 ? -4.097 -6.269 -6.227 1.00 25.41 59 ASN A CA 16
ATOM 27686 C C . ASN A 1 59 ? -5.188 -7.342 -6.060 1.00 60.04 59 ASN A C 16
ATOM 27687 O O . ASN A 1 59 ? -4.948 -8.380 -5.444 1.00 42.53 59 ASN A O 16
ATOM 27698 N N . GLY A 1 60 ? -6.398 -7.075 -6.587 1.00 35.21 60 GLY A N 16
ATOM 27699 C CA . GLY A 1 60 ? -7.500 -8.052 -6.555 1.00 3.11 60 GLY A CA 16
ATOM 27700 C C . GLY A 1 60 ? -8.497 -7.793 -5.428 1.00 32.42 60 GLY A C 16
ATOM 27701 O O . GLY A 1 60 ? -9.658 -8.207 -5.520 1.00 2.15 60 GLY A O 16
ATOM 27705 N N . ALA A 1 61 ? -8.039 -7.123 -4.352 1.00 55.45 61 ALA A N 16
ATOM 27706 C CA . ALA A 1 61 ? -8.899 -6.751 -3.211 1.00 2.21 61 ALA A CA 16
ATOM 27707 C C . ALA A 1 61 ? -9.827 -5.569 -3.580 1.00 0.34 61 ALA A C 16
ATOM 27708 O O . ALA A 1 61 ? -9.458 -4.710 -4.386 1.00 51.33 61 ALA A O 16
ATOM 27715 N N . SER A 1 62 ? -11.016 -5.540 -2.959 1.00 5.51 62 SER A N 16
ATOM 27716 C CA . SER A 1 62 ? -12.088 -4.568 -3.252 1.00 42.25 62 SER A CA 16
ATOM 27717 C C . SER A 1 62 ? -12.055 -3.381 -2.263 1.00 62.44 62 SER A C 16
ATOM 27718 O O . SER A 1 62 ? -11.250 -3.366 -1.323 1.00 3.24 62 SER A O 16
ATOM 27726 N N . GLN A 1 63 ? -12.975 -2.412 -2.479 1.00 34.13 63 GLN A N 16
ATOM 27727 C CA . GLN A 1 63 ? -13.149 -1.222 -1.612 1.00 33.01 63 GLN A CA 16
ATOM 27728 C C . GLN A 1 63 ? -13.541 -1.636 -0.174 1.00 60.05 63 GLN A C 16
ATOM 27729 O O . GLN A 1 63 ? -13.160 -0.977 0.793 1.00 51.01 63 GLN A O 16
ATOM 27743 N N . ASN A 1 64 ? -14.296 -2.744 -0.064 1.00 65.44 64 ASN A N 16
ATOM 27744 C CA . ASN A 1 64 ? -14.731 -3.322 1.228 1.00 13.41 64 ASN A CA 16
ATOM 27745 C C . ASN A 1 64 ? -13.512 -3.781 2.065 1.00 4.15 64 ASN A C 16
ATOM 27746 O O . ASN A 1 64 ? -13.470 -3.578 3.281 1.00 32.41 64 ASN A O 16
ATOM 27757 N N . ASP A 1 65 ? -12.515 -4.369 1.372 1.00 64.02 65 ASP A N 16
ATOM 27758 C CA . ASP A 1 65 ? -11.264 -4.870 1.994 1.00 63.05 65 ASP A CA 16
ATOM 27759 C C . ASP A 1 65 ? -10.356 -3.688 2.382 1.00 72.44 65 ASP A C 16
ATOM 27760 O O . ASP A 1 65 ? -9.657 -3.731 3.397 1.00 35.32 65 ASP A O 16
ATOM 27769 N N . VAL A 1 66 ? -10.402 -2.633 1.550 1.00 12.31 66 VAL A N 16
ATOM 27770 C CA . VAL A 1 66 ? -9.689 -1.365 1.788 1.00 13.11 66 VAL A CA 16
ATOM 27771 C C . VAL A 1 66 ? -10.199 -0.702 3.081 1.00 2.02 66 VAL A C 16
ATOM 27772 O O . VAL A 1 66 ? -9.415 -0.153 3.860 1.00 1.03 66 VAL A O 16
ATOM 27785 N N . ASN A 1 67 ? -11.521 -0.770 3.295 1.00 34.11 67 ASN A N 16
ATOM 27786 C CA . ASN A 1 67 ? -12.166 -0.218 4.498 1.00 21.45 67 ASN A CA 16
ATOM 27787 C C . ASN A 1 67 ? -11.817 -1.056 5.740 1.00 31.15 67 ASN A C 16
ATOM 27788 O O . ASN A 1 67 ? -11.673 -0.502 6.833 1.00 34.53 67 ASN A O 16
ATOM 27799 N N . GLU A 1 68 ? -11.642 -2.388 5.558 1.00 11.54 68 GLU A N 16
ATOM 27800 C CA . GLU A 1 68 ? -11.117 -3.272 6.622 1.00 33.43 68 GLU A CA 16
ATOM 27801 C C . GLU A 1 68 ? -9.705 -2.817 7.045 1.00 3.42 68 GLU A C 16
ATOM 27802 O O . GLU A 1 68 ? -9.397 -2.788 8.236 1.00 61.52 68 GLU A O 16
ATOM 27814 N N . PHE A 1 69 ? -8.874 -2.428 6.044 1.00 1.30 69 PHE A N 16
ATOM 27815 C CA . PHE A 1 69 ? -7.518 -1.904 6.287 1.00 13.12 69 PHE A CA 16
ATOM 27816 C C . PHE A 1 69 ? -7.570 -0.637 7.141 1.00 1.32 69 PHE A C 16
ATOM 27817 O O . PHE A 1 69 ? -6.919 -0.568 8.176 1.00 11.33 69 PHE A O 16
ATOM 27834 N N . GLN A 1 70 ? -8.336 0.358 6.654 1.00 13.24 70 GLN A N 16
ATOM 27835 C CA . GLN A 1 70 ? -8.456 1.677 7.286 1.00 42.20 70 GLN A CA 16
ATOM 27836 C C . GLN A 1 70 ? -8.860 1.578 8.777 1.00 13.11 70 GLN A C 16
ATOM 27837 O O . GLN A 1 70 ? -8.163 2.136 9.630 1.00 13.33 70 GLN A O 16
ATOM 27851 N N . ASN A 1 71 ? -9.936 0.809 9.074 1.00 23.54 71 ASN A N 16
ATOM 27852 C CA . ASN A 1 71 ? -10.419 0.599 10.465 1.00 24.44 71 ASN A CA 16
ATOM 27853 C C . ASN A 1 71 ? -9.331 -0.066 11.333 1.00 25.21 71 ASN A C 16
ATOM 27854 O O . ASN A 1 71 ? -8.853 0.526 12.319 1.00 63.22 71 ASN A O 16
ATOM 27865 N N . GLU A 1 72 ? -8.938 -1.289 10.931 1.00 70.34 72 GLU A N 16
ATOM 27866 C CA . GLU A 1 72 ? -7.968 -2.119 11.666 1.00 40.11 72 GLU A CA 16
ATOM 27867 C C . GLU A 1 72 ? -6.614 -1.428 11.913 1.00 1.51 72 GLU A C 16
ATOM 27868 O O . GLU A 1 72 ? -6.006 -1.641 12.964 1.00 61.34 72 GLU A O 16
ATOM 27880 N N . ALA A 1 73 ? -6.133 -0.631 10.955 1.00 1.12 73 ALA A N 16
ATOM 27881 C CA . ALA A 1 73 ? -4.873 0.108 11.109 1.00 23.35 73 ALA A CA 16
ATOM 27882 C C . ALA A 1 73 ? -5.002 1.243 12.145 1.00 2.42 73 ALA A C 16
ATOM 27883 O O . ALA A 1 73 ? -4.265 1.264 13.144 1.00 50.11 73 ALA A O 16
ATOM 27890 N N . LYS A 1 74 ? -5.965 2.162 11.907 1.00 11.32 74 LYS A N 16
ATOM 27891 C CA . LYS A 1 74 ? -6.116 3.393 12.714 1.00 3.23 74 LYS A CA 16
ATOM 27892 C C . LYS A 1 74 ? -6.393 3.097 14.210 1.00 24.41 74 LYS A C 16
ATOM 27893 O O . LYS A 1 74 ? -5.968 3.872 15.075 1.00 14.41 74 LYS A O 16
ATOM 27912 N N . LYS A 1 75 ? -7.075 1.967 14.520 1.00 13.01 75 LYS A N 16
ATOM 27913 C CA . LYS A 1 75 ? -7.379 1.594 15.918 1.00 15.22 75 LYS A CA 16
ATOM 27914 C C . LYS A 1 75 ? -6.168 0.955 16.634 1.00 10.20 75 LYS A C 16
ATOM 27915 O O . LYS A 1 75 ? -6.056 1.046 17.862 1.00 11.05 75 LYS A O 16
ATOM 27934 N N . GLU A 1 76 ? -5.266 0.308 15.870 1.00 74.22 76 GLU A N 16
ATOM 27935 C CA . GLU A 1 76 ? -4.072 -0.370 16.436 1.00 51.13 76 GLU A CA 16
ATOM 27936 C C . GLU A 1 76 ? -2.814 0.524 16.397 1.00 15.55 76 GLU A C 16
ATOM 27937 O O . GLU A 1 76 ? -1.708 0.060 16.710 1.00 44.44 76 GLU A O 16
ATOM 27949 N N . GLY A 1 77 ? -2.991 1.800 15.994 1.00 12.15 77 GLY A N 16
ATOM 27950 C CA . GLY A 1 77 ? -1.910 2.799 16.042 1.00 54.12 77 GLY A CA 16
ATOM 27951 C C . GLY A 1 77 ? -1.066 2.850 14.777 1.00 52.50 77 GLY A C 16
ATOM 27952 O O . GLY A 1 77 ? -0.065 3.575 14.721 1.00 11.44 77 GLY A O 16
ATOM 27956 N N . VAL A 1 78 ? -1.458 2.064 13.767 1.00 25.21 78 VAL A N 16
ATOM 27957 C CA . VAL A 1 78 ? -0.790 2.042 12.463 1.00 32.13 78 VAL A CA 16
ATOM 27958 C C . VAL A 1 78 ? -1.292 3.221 11.611 1.00 73.43 78 VAL A C 16
ATOM 27959 O O . VAL A 1 78 ? -2.497 3.337 11.351 1.00 24.42 78 VAL A O 16
ATOM 27972 N N . SER A 1 79 ? -0.366 4.103 11.215 1.00 1.25 79 SER A N 16
ATOM 27973 C CA . SER A 1 79 ? -0.670 5.243 10.337 1.00 72.42 79 SER A CA 16
ATOM 27974 C C . SER A 1 79 ? -0.739 4.767 8.869 1.00 42.12 79 SER A C 16
ATOM 27975 O O . SER A 1 79 ? -0.186 3.707 8.536 1.00 35.11 79 SER A O 16
ATOM 27983 N N . TYR A 1 80 ? -1.440 5.532 8.005 1.00 63.35 80 TYR A N 16
ATOM 27984 C CA . TYR A 1 80 ? -1.589 5.184 6.570 1.00 63.52 80 TYR A CA 16
ATOM 27985 C C . TYR A 1 80 ? -1.994 6.403 5.715 1.00 62.12 80 TYR A C 16
ATOM 27986 O O . TYR A 1 80 ? -2.630 7.344 6.208 1.00 34.23 80 TYR A O 16
ATOM 28004 N N . ASP A 1 81 ? -1.602 6.354 4.428 1.00 61.42 81 ASP A N 16
ATOM 28005 C CA . ASP A 1 81 ? -1.974 7.324 3.387 1.00 60.14 81 ASP A CA 16
ATOM 28006 C C . ASP A 1 81 ? -2.600 6.551 2.212 1.00 55.51 81 ASP A C 16
ATOM 28007 O O . ASP A 1 81 ? -1.930 5.717 1.595 1.00 11.40 81 ASP A O 16
ATOM 28016 N N . VAL A 1 82 ? -3.890 6.801 1.933 1.00 41.52 82 VAL A N 16
ATOM 28017 C CA . VAL A 1 82 ? -4.645 6.085 0.888 1.00 33.12 82 VAL A CA 16
ATOM 28018 C C . VAL A 1 82 ? -4.467 6.801 -0.473 1.00 62.05 82 VAL A C 16
ATOM 28019 O O . VAL A 1 82 ? -5.022 7.884 -0.706 1.00 42.10 82 VAL A O 16
ATOM 28032 N N . LEU A 1 83 ? -3.642 6.194 -1.337 1.00 44.25 83 LEU A N 16
ATOM 28033 C CA . LEU A 1 83 ? -3.298 6.727 -2.669 1.00 51.45 83 LEU A CA 16
ATOM 28034 C C . LEU A 1 83 ? -4.193 6.084 -3.748 1.00 14.10 83 LEU A C 16
ATOM 28035 O O . LEU A 1 83 ? -3.934 4.965 -4.192 1.00 42.03 83 LEU A O 16
ATOM 28051 N N . LYS A 1 84 ? -5.268 6.784 -4.134 1.00 15.30 84 LYS A N 16
ATOM 28052 C CA . LYS A 1 84 ? -6.162 6.347 -5.222 1.00 61.54 84 LYS A CA 16
ATOM 28053 C C . LYS A 1 84 ? -5.828 7.143 -6.491 1.00 73.40 84 LYS A C 16
ATOM 28054 O O . LYS A 1 84 ? -6.257 8.298 -6.648 1.00 35.05 84 LYS A O 16
ATOM 28073 N N . SER A 1 85 ? -5.027 6.528 -7.373 1.00 43.23 85 SER A N 16
ATOM 28074 C CA . SER A 1 85 ? -4.548 7.167 -8.615 1.00 10.12 85 SER A CA 16
ATOM 28075 C C . SER A 1 85 ? -4.385 6.122 -9.728 1.00 2.42 85 SER A C 16
ATOM 28076 O O . SER A 1 85 ? -3.885 5.019 -9.485 1.00 75.05 85 SER A O 16
ATOM 28084 N N . THR A 1 86 ? -4.812 6.481 -10.951 1.00 13.15 86 THR A N 16
ATOM 28085 C CA . THR A 1 86 ? -4.640 5.644 -12.147 1.00 30.23 86 THR A CA 16
ATOM 28086 C C . THR A 1 86 ? -3.653 6.353 -13.086 1.00 73.51 86 THR A C 16
ATOM 28087 O O . THR A 1 86 ? -4.045 7.080 -14.008 1.00 0.34 86 THR A O 16
ATOM 28098 N N . ASP A 1 87 ? -2.360 6.161 -12.805 1.00 45.13 87 ASP A N 16
ATOM 28099 C CA . ASP A 1 87 ? -1.273 6.910 -13.449 1.00 43.11 87 ASP A CA 16
ATOM 28100 C C . ASP A 1 87 ? 0.059 6.288 -12.973 1.00 41.54 87 ASP A C 16
ATOM 28101 O O . ASP A 1 87 ? 0.405 6.430 -11.792 1.00 61.35 87 ASP A O 16
ATOM 28110 N N . PRO A 1 88 ? 0.800 5.555 -13.858 1.00 60.44 88 PRO A N 16
ATOM 28111 C CA . PRO A 1 88 ? 1.973 4.744 -13.446 1.00 52.22 88 PRO A CA 16
ATOM 28112 C C . PRO A 1 88 ? 3.128 5.567 -12.841 1.00 72.21 88 PRO A C 16
ATOM 28113 O O . PRO A 1 88 ? 3.830 5.075 -11.951 1.00 73.55 88 PRO A O 16
ATOM 28124 N N . GLU A 1 89 ? 3.290 6.827 -13.272 1.00 65.44 89 GLU A N 16
ATOM 28125 C CA . GLU A 1 89 ? 4.390 7.680 -12.772 1.00 71.42 89 GLU A CA 16
ATOM 28126 C C . GLU A 1 89 ? 3.965 8.413 -11.491 1.00 72.21 89 GLU A C 16
ATOM 28127 O O . GLU A 1 89 ? 4.824 8.795 -10.692 1.00 2.02 89 GLU A O 16
ATOM 28139 N N . GLU A 1 90 ? 2.637 8.575 -11.285 1.00 43.44 90 GLU A N 16
ATOM 28140 C CA . GLU A 1 90 ? 2.079 9.164 -10.049 1.00 62.11 90 GLU A CA 16
ATOM 28141 C C . GLU A 1 90 ? 2.304 8.207 -8.875 1.00 52.01 90 GLU A C 16
ATOM 28142 O O . GLU A 1 90 ? 2.816 8.597 -7.825 1.00 74.24 90 GLU A O 16
ATOM 28154 N N . LEU A 1 91 ? 1.929 6.933 -9.096 1.00 51.43 91 LEU A N 16
ATOM 28155 C CA . LEU A 1 91 ? 2.030 5.892 -8.069 1.00 3.12 91 LEU A CA 16
ATOM 28156 C C . LEU A 1 91 ? 3.507 5.701 -7.650 1.00 45.42 91 LEU A C 16
ATOM 28157 O O . LEU A 1 91 ? 3.811 5.692 -6.463 1.00 21.41 91 LEU A O 16
ATOM 28173 N N . THR A 1 92 ? 4.415 5.642 -8.653 1.00 23.33 92 THR A N 16
ATOM 28174 C CA . THR A 1 92 ? 5.861 5.409 -8.432 1.00 75.20 92 THR A CA 16
ATOM 28175 C C . THR A 1 92 ? 6.531 6.570 -7.670 1.00 54.03 92 THR A C 16
ATOM 28176 O O . THR A 1 92 ? 7.315 6.326 -6.738 1.00 74.14 92 THR A O 16
ATOM 28187 N N . GLN A 1 93 ? 6.203 7.831 -8.054 1.00 52.24 93 GLN A N 16
ATOM 28188 C CA . GLN A 1 93 ? 6.805 9.017 -7.417 1.00 73.13 93 GLN A CA 16
ATOM 28189 C C . GLN A 1 93 ? 6.374 9.096 -5.945 1.00 33.20 93 GLN A C 16
ATOM 28190 O O . GLN A 1 93 ? 7.189 9.419 -5.080 1.00 33.05 93 GLN A O 16
ATOM 28204 N N . ARG A 1 94 ? 5.104 8.723 -5.668 1.00 52.13 94 ARG A N 16
ATOM 28205 C CA . ARG A 1 94 ? 4.555 8.761 -4.307 1.00 40.32 94 ARG A CA 16
ATOM 28206 C C . ARG A 1 94 ? 5.149 7.641 -3.421 1.00 42.31 94 ARG A C 16
ATOM 28207 O O . ARG A 1 94 ? 5.383 7.871 -2.239 1.00 61.00 94 ARG A O 16
ATOM 28228 N N . VAL A 1 95 ? 5.413 6.445 -4.001 1.00 45.45 95 VAL A N 16
ATOM 28229 C CA . VAL A 1 95 ? 6.068 5.313 -3.284 1.00 4.34 95 VAL A CA 16
ATOM 28230 C C . VAL A 1 95 ? 7.472 5.717 -2.802 1.00 24.15 95 VAL A C 16
ATOM 28231 O O . VAL A 1 95 ? 7.804 5.597 -1.604 1.00 1.13 95 VAL A O 16
ATOM 28244 N N . ARG A 1 96 ? 8.264 6.255 -3.740 1.00 51.11 96 ARG A N 16
ATOM 28245 C CA . ARG A 1 96 ? 9.684 6.549 -3.502 1.00 14.02 96 ARG A CA 16
ATOM 28246 C C . ARG A 1 96 ? 9.870 7.706 -2.494 1.00 24.34 96 ARG A C 16
ATOM 28247 O O . ARG A 1 96 ? 10.733 7.630 -1.617 1.00 62.44 96 ARG A O 16
ATOM 28268 N N . GLU A 1 97 ? 9.022 8.754 -2.600 1.00 0.30 97 GLU A N 16
ATOM 28269 C CA . GLU A 1 97 ? 9.084 9.922 -1.694 1.00 23.12 97 GLU A CA 16
ATOM 28270 C C . GLU A 1 97 ? 8.477 9.583 -0.318 1.00 3.14 97 GLU A C 16
ATOM 28271 O O . GLU A 1 97 ? 8.843 10.194 0.694 1.00 35.34 97 GLU A O 16
ATOM 28283 N N . PHE A 1 98 ? 7.559 8.589 -0.284 1.00 61.22 98 PHE A N 16
ATOM 28284 C CA . PHE A 1 98 ? 6.918 8.132 0.963 1.00 34.02 98 PHE A CA 16
ATOM 28285 C C . PHE A 1 98 ? 7.964 7.490 1.879 1.00 62.41 98 PHE A C 16
ATOM 28286 O O . PHE A 1 98 ? 8.022 7.782 3.074 1.00 13.51 98 PHE A O 16
ATOM 28303 N N . LEU A 1 99 ? 8.805 6.624 1.287 1.00 2.41 99 LEU A N 16
ATOM 28304 C CA . LEU A 1 99 ? 9.884 5.933 2.017 1.00 65.22 99 LEU A CA 16
ATOM 28305 C C . LEU A 1 99 ? 10.986 6.920 2.480 1.00 53.25 99 LEU A C 16
ATOM 28306 O O . LEU A 1 99 ? 11.832 6.571 3.315 1.00 1.41 99 LEU A O 16
ATOM 28322 N N . LYS A 1 100 ? 10.970 8.148 1.919 1.00 3.13 100 LYS A N 16
ATOM 28323 C CA . LYS A 1 100 ? 11.891 9.236 2.308 1.00 51.15 100 LYS A CA 16
ATOM 28324 C C . LYS A 1 100 ? 11.301 10.082 3.465 1.00 32.22 100 LYS A C 16
ATOM 28325 O O . LYS A 1 100 ? 12.024 10.444 4.407 1.00 50.21 100 LYS A O 16
ATOM 28344 N N . THR A 1 101 ? 9.980 10.363 3.413 1.00 11.51 101 THR A N 16
ATOM 28345 C CA . THR A 1 101 ? 9.330 11.360 4.298 1.00 75.14 101 THR A CA 16
ATOM 28346 C C . THR A 1 101 ? 8.788 10.698 5.583 1.00 54.14 101 THR A C 16
ATOM 28347 O O . THR A 1 101 ? 8.767 11.309 6.653 1.00 44.14 101 THR A O 16
ATOM 28358 N N . ALA A 1 102 ? 8.317 9.449 5.459 1.00 23.31 102 ALA A N 16
ATOM 28359 C CA . ALA A 1 102 ? 7.988 8.593 6.614 1.00 14.31 102 ALA A CA 16
ATOM 28360 C C . ALA A 1 102 ? 9.250 7.861 7.121 1.00 35.33 102 ALA A C 16
ATOM 28361 O O . ALA A 1 102 ? 9.208 7.183 8.154 1.00 33.14 102 ALA A O 16
ATOM 28368 N N . GLY A 1 103 ? 10.369 8.024 6.374 1.00 52.43 103 GLY A N 16
ATOM 28369 C CA . GLY A 1 103 ? 11.605 7.284 6.602 1.00 22.43 103 GLY A CA 16
ATOM 28370 C C . GLY A 1 103 ? 12.335 7.646 7.895 1.00 62.20 103 GLY A C 16
ATOM 28371 O O . GLY A 1 103 ? 13.173 8.555 7.898 1.00 13.24 103 GLY A O 16
ATOM 28375 N N . SER A 1 104 ? 11.963 6.958 9.000 1.00 24.03 104 SER A N 16
ATOM 28376 C CA . SER A 1 104 ? 12.698 6.972 10.293 1.00 32.34 104 SER A CA 16
ATOM 28377 C C . SER A 1 104 ? 12.668 8.356 10.999 1.00 14.44 104 SER A C 16
ATOM 28378 O O . SER A 1 104 ? 13.364 8.553 12.009 1.00 12.33 104 SER A O 16
ATOM 28386 N N . LEU A 1 105 ? 11.844 9.295 10.487 1.00 31.40 105 LEU A N 16
ATOM 28387 C CA . LEU A 1 105 ? 11.788 10.674 11.005 1.00 62.51 105 LEU A CA 16
ATOM 28388 C C . LEU A 1 105 ? 10.989 10.729 12.323 1.00 64.22 105 LEU A C 16
ATOM 28389 O O . LEU A 1 105 ? 9.754 10.771 12.320 1.00 24.15 105 LEU A O 16
ATOM 28405 N N . GLU A 1 106 ? 11.727 10.653 13.438 1.00 3.34 106 GLU A N 16
ATOM 28406 C CA . GLU A 1 106 ? 11.202 10.904 14.794 1.00 35.12 106 GLU A CA 16
ATOM 28407 C C . GLU A 1 106 ? 11.260 12.421 15.087 1.00 74.42 106 GLU A C 16
ATOM 28408 O O . GLU A 1 106 ? 11.518 13.230 14.185 1.00 35.24 106 GLU A O 16
ATOM 28420 N N . HIS A 1 107 ? 11.011 12.802 16.346 1.00 10.33 107 HIS A N 16
ATOM 28421 C CA . HIS A 1 107 ? 11.225 14.179 16.813 1.00 33.24 107 HIS A CA 16
ATOM 28422 C C . HIS A 1 107 ? 12.639 14.296 17.402 1.00 24.52 107 HIS A C 16
ATOM 28423 O O . HIS A 1 107 ? 13.000 13.510 18.287 1.00 30.11 107 HIS A O 16
ATOM 28438 N N . HIS A 1 108 ? 13.438 15.262 16.893 1.00 12.24 108 HIS A N 16
ATOM 28439 C CA . HIS A 1 108 ? 14.759 15.566 17.458 1.00 13.44 108 HIS A CA 16
ATOM 28440 C C . HIS A 1 108 ? 14.604 16.119 18.887 1.00 12.11 108 HIS A C 16
ATOM 28441 O O . HIS A 1 108 ? 13.867 17.087 19.125 1.00 11.50 108 HIS A O 16
ATOM 28456 N N . HIS A 1 109 ? 15.275 15.450 19.827 1.00 51.02 109 HIS A N 16
ATOM 28457 C CA . HIS A 1 109 ? 15.195 15.742 21.258 1.00 3.14 109 HIS A CA 16
ATOM 28458 C C . HIS A 1 109 ? 16.408 16.583 21.683 1.00 24.44 109 HIS A C 16
ATOM 28459 O O . HIS A 1 109 ? 17.551 16.216 21.394 1.00 21.52 109 HIS A O 16
ATOM 28474 N N . HIS A 1 110 ? 16.139 17.722 22.351 1.00 11.14 110 HIS A N 16
ATOM 28475 C CA . HIS A 1 110 ? 17.179 18.686 22.768 1.00 62.35 110 HIS A CA 16
ATOM 28476 C C . HIS A 1 110 ? 17.893 18.182 24.035 1.00 21.13 110 HIS A C 16
ATOM 28477 O O . HIS A 1 110 ? 19.119 18.045 24.056 1.00 50.40 110 HIS A O 16
ATOM 28492 N N . HIS A 1 111 ? 17.098 17.901 25.088 1.00 12.30 111 HIS A N 16
ATOM 28493 C CA . HIS A 1 111 ? 17.610 17.380 26.376 1.00 11.21 111 HIS A CA 16
ATOM 28494 C C . HIS A 1 111 ? 17.710 15.839 26.352 1.00 60.23 111 HIS A C 16
ATOM 28495 O O . HIS A 1 111 ? 18.433 15.252 27.164 1.00 65.50 111 HIS A O 16
ATOM 28510 N N . HIS A 1 112 ? 16.986 15.211 25.399 1.00 53.15 112 HIS A N 16
ATOM 28511 C CA . HIS A 1 112 ? 16.889 13.739 25.251 1.00 0.52 112 HIS A CA 16
ATOM 28512 C C . HIS A 1 112 ? 16.181 13.106 26.487 1.00 12.21 112 HIS A C 16
ATOM 28513 O O . HIS A 1 112 ? 16.864 12.630 27.420 1.00 61.14 112 HIS A O 16
ATOM 28529 N N . MET A 1 1 ? 2.614 4.841 15.362 1.00 73.22 1 MET A N 17
ATOM 28530 C CA . MET A 1 1 ? 3.226 3.493 15.310 1.00 33.12 1 MET A CA 17
ATOM 28531 C C . MET A 1 1 ? 3.372 3.057 13.850 1.00 42.32 1 MET A C 17
ATOM 28532 O O . MET A 1 1 ? 2.490 2.385 13.296 1.00 64.54 1 MET A O 17
ATOM 28548 N N . GLY A 1 2 ? 4.485 3.507 13.220 1.00 5.41 2 GLY A N 17
ATOM 28549 C CA . GLY A 1 2 ? 4.738 3.269 11.799 1.00 33.25 2 GLY A CA 17
ATOM 28550 C C . GLY A 1 2 ? 3.771 4.016 10.885 1.00 12.41 2 GLY A C 17
ATOM 28551 O O . GLY A 1 2 ? 2.982 4.842 11.361 1.00 3.53 2 GLY A O 17
ATOM 28555 N N . LYS A 1 3 ? 3.863 3.766 9.568 1.00 12.40 3 LYS A N 17
ATOM 28556 C CA . LYS A 1 3 ? 2.870 4.247 8.585 1.00 24.22 3 LYS A CA 17
ATOM 28557 C C . LYS A 1 3 ? 2.866 3.334 7.352 1.00 13.53 3 LYS A C 17
ATOM 28558 O O . LYS A 1 3 ? 3.883 2.760 6.999 1.00 74.11 3 LYS A O 17
ATOM 28577 N N . VAL A 1 4 ? 1.697 3.189 6.719 1.00 21.32 4 VAL A N 17
ATOM 28578 C CA . VAL A 1 4 ? 1.535 2.435 5.465 1.00 64.15 4 VAL A CA 17
ATOM 28579 C C . VAL A 1 4 ? 1.092 3.400 4.352 1.00 1.43 4 VAL A C 17
ATOM 28580 O O . VAL A 1 4 ? 0.306 4.307 4.602 1.00 30.40 4 VAL A O 17
ATOM 28593 N N . LEU A 1 5 ? 1.614 3.226 3.137 1.00 14.45 5 LEU A N 17
ATOM 28594 C CA . LEU A 1 5 ? 1.133 3.930 1.945 1.00 0.44 5 LEU A CA 17
ATOM 28595 C C . LEU A 1 5 ? 0.247 2.960 1.157 1.00 3.23 5 LEU A C 17
ATOM 28596 O O . LEU A 1 5 ? 0.751 2.028 0.517 1.00 12.21 5 LEU A O 17
ATOM 28612 N N . LEU A 1 6 ? -1.071 3.160 1.244 1.00 53.22 6 LEU A N 17
ATOM 28613 C CA . LEU A 1 6 ? -2.064 2.277 0.625 1.00 5.34 6 LEU A CA 17
ATOM 28614 C C . LEU A 1 6 ? -2.262 2.720 -0.838 1.00 62.10 6 LEU A C 17
ATOM 28615 O O . LEU A 1 6 ? -2.991 3.684 -1.108 1.00 53.34 6 LEU A O 17
ATOM 28631 N N . VAL A 1 7 ? -1.578 2.032 -1.768 1.00 23.13 7 VAL A N 17
ATOM 28632 C CA . VAL A 1 7 ? -1.575 2.386 -3.194 1.00 35.15 7 VAL A CA 17
ATOM 28633 C C . VAL A 1 7 ? -2.757 1.690 -3.896 1.00 41.04 7 VAL A C 17
ATOM 28634 O O . VAL A 1 7 ? -2.733 0.485 -4.158 1.00 51.11 7 VAL A O 17
ATOM 28647 N N . ILE A 1 8 ? -3.786 2.491 -4.161 1.00 31.21 8 ILE A N 17
ATOM 28648 C CA . ILE A 1 8 ? -5.024 2.093 -4.841 1.00 61.40 8 ILE A CA 17
ATOM 28649 C C . ILE A 1 8 ? -5.033 2.708 -6.252 1.00 45.33 8 ILE A C 17
ATOM 28650 O O . ILE A 1 8 ? -4.480 3.796 -6.477 1.00 32.40 8 ILE A O 17
ATOM 28666 N N . SER A 1 9 ? -5.645 1.993 -7.190 1.00 11.41 9 SER A N 17
ATOM 28667 C CA . SER A 1 9 ? -5.942 2.482 -8.535 1.00 61.01 9 SER A CA 17
ATOM 28668 C C . SER A 1 9 ? -7.265 1.855 -8.971 1.00 43.51 9 SER A C 17
ATOM 28669 O O . SER A 1 9 ? -7.731 0.877 -8.373 1.00 31.11 9 SER A O 17
ATOM 28677 N N . THR A 1 10 ? -7.878 2.433 -10.002 1.00 32.11 10 THR A N 17
ATOM 28678 C CA . THR A 1 10 ? -9.076 1.859 -10.647 1.00 41.23 10 THR A CA 17
ATOM 28679 C C . THR A 1 10 ? -8.654 0.742 -11.652 1.00 53.34 10 THR A C 17
ATOM 28680 O O . THR A 1 10 ? -9.492 0.047 -12.227 1.00 24.11 10 THR A O 17
ATOM 28691 N N . ASP A 1 11 ? -7.325 0.568 -11.816 1.00 2.34 11 ASP A N 17
ATOM 28692 C CA . ASP A 1 11 ? -6.723 -0.424 -12.720 1.00 51.15 11 ASP A CA 17
ATOM 28693 C C . ASP A 1 11 ? -5.588 -1.163 -11.986 1.00 30.04 11 ASP A C 17
ATOM 28694 O O . ASP A 1 11 ? -4.523 -0.579 -11.729 1.00 53.42 11 ASP A O 17
ATOM 28703 N N . THR A 1 12 ? -5.831 -2.453 -11.668 1.00 24.12 12 THR A N 17
ATOM 28704 C CA . THR A 1 12 ? -4.808 -3.388 -11.137 1.00 14.13 12 THR A CA 17
ATOM 28705 C C . THR A 1 12 ? -3.638 -3.541 -12.142 1.00 23.21 12 THR A C 17
ATOM 28706 O O . THR A 1 12 ? -2.535 -3.936 -11.776 1.00 35.22 12 THR A O 17
ATOM 28717 N N . ASN A 1 13 ? -3.932 -3.208 -13.415 1.00 2.14 13 ASN A N 17
ATOM 28718 C CA . ASN A 1 13 ? -2.954 -3.139 -14.514 1.00 31.24 13 ASN A CA 17
ATOM 28719 C C . ASN A 1 13 ? -1.863 -2.095 -14.211 1.00 50.30 13 ASN A C 17
ATOM 28720 O O . ASN A 1 13 ? -0.668 -2.368 -14.374 1.00 45.50 13 ASN A O 17
ATOM 28731 N N . ILE A 1 14 ? -2.293 -0.905 -13.730 1.00 62.31 14 ILE A N 17
ATOM 28732 C CA . ILE A 1 14 ? -1.375 0.205 -13.398 1.00 11.12 14 ILE A CA 17
ATOM 28733 C C . ILE A 1 14 ? -0.600 -0.143 -12.106 1.00 53.21 14 ILE A C 17
ATOM 28734 O O . ILE A 1 14 ? 0.612 0.070 -12.022 1.00 25.24 14 ILE A O 17
ATOM 28750 N N . ILE A 1 15 ? -1.326 -0.760 -11.140 1.00 73.42 15 ILE A N 17
ATOM 28751 C CA . ILE A 1 15 ? -0.757 -1.225 -9.853 1.00 71.21 15 ILE A CA 17
ATOM 28752 C C . ILE A 1 15 ? 0.318 -2.307 -10.090 1.00 52.24 15 ILE A C 17
ATOM 28753 O O . ILE A 1 15 ? 1.343 -2.302 -9.422 1.00 51.24 15 ILE A O 17
ATOM 28769 N N . SER A 1 16 ? 0.075 -3.184 -11.087 1.00 4.52 16 SER A N 17
ATOM 28770 C CA . SER A 1 16 ? 0.977 -4.293 -11.451 1.00 32.20 16 SER A CA 17
ATOM 28771 C C . SER A 1 16 ? 2.327 -3.763 -11.955 1.00 1.32 16 SER A C 17
ATOM 28772 O O . SER A 1 16 ? 3.379 -4.222 -11.527 1.00 74.53 16 SER A O 17
ATOM 28780 N N . SER A 1 17 ? 2.258 -2.774 -12.855 1.00 51.12 17 SER A N 17
ATOM 28781 C CA . SER A 1 17 ? 3.442 -2.151 -13.472 1.00 60.42 17 SER A CA 17
ATOM 28782 C C . SER A 1 17 ? 4.326 -1.431 -12.426 1.00 72.11 17 SER A C 17
ATOM 28783 O O . SER A 1 17 ? 5.550 -1.604 -12.393 1.00 54.12 17 SER A O 17
ATOM 28791 N N . VAL A 1 18 ? 3.665 -0.637 -11.567 1.00 71.44 18 VAL A N 17
ATOM 28792 C CA . VAL A 1 18 ? 4.325 0.122 -10.486 1.00 75.32 18 VAL A CA 17
ATOM 28793 C C . VAL A 1 18 ? 4.867 -0.831 -9.394 1.00 24.53 18 VAL A C 17
ATOM 28794 O O . VAL A 1 18 ? 5.896 -0.555 -8.777 1.00 62.21 18 VAL A O 17
ATOM 28807 N N . GLN A 1 19 ? 4.165 -1.961 -9.207 1.00 2.34 19 GLN A N 17
ATOM 28808 C CA . GLN A 1 19 ? 4.573 -3.058 -8.304 1.00 31.44 19 GLN A CA 17
ATOM 28809 C C . GLN A 1 19 ? 5.898 -3.674 -8.785 1.00 71.22 19 GLN A C 17
ATOM 28810 O O . GLN A 1 19 ? 6.808 -3.892 -7.991 1.00 41.22 19 GLN A O 17
ATOM 28824 N N . GLU A 1 20 ? 5.982 -3.921 -10.108 1.00 24.21 20 GLU A N 17
ATOM 28825 C CA . GLU A 1 20 ? 7.181 -4.486 -10.760 1.00 21.41 20 GLU A CA 17
ATOM 28826 C C . GLU A 1 20 ? 8.376 -3.520 -10.654 1.00 42.12 20 GLU A C 17
ATOM 28827 O O . GLU A 1 20 ? 9.501 -3.957 -10.440 1.00 1.43 20 GLU A O 17
ATOM 28839 N N . ARG A 1 21 ? 8.100 -2.199 -10.762 1.00 74.45 21 ARG A N 17
ATOM 28840 C CA . ARG A 1 21 ? 9.120 -1.135 -10.593 1.00 40.42 21 ARG A CA 17
ATOM 28841 C C . ARG A 1 21 ? 9.641 -1.110 -9.143 1.00 32.54 21 ARG A C 17
ATOM 28842 O O . ARG A 1 21 ? 10.854 -1.070 -8.895 1.00 5.53 21 ARG A O 17
ATOM 28863 N N . ALA A 1 22 ? 8.684 -1.154 -8.203 1.00 10.52 22 ALA A N 17
ATOM 28864 C CA . ALA A 1 22 ? 8.931 -1.004 -6.769 1.00 44.31 22 ALA A CA 17
ATOM 28865 C C . ALA A 1 22 ? 9.699 -2.200 -6.185 1.00 2.21 22 ALA A C 17
ATOM 28866 O O . ALA A 1 22 ? 10.571 -2.027 -5.340 1.00 51.24 22 ALA A O 17
ATOM 28873 N N . LYS A 1 23 ? 9.350 -3.411 -6.643 1.00 10.02 23 LYS A N 17
ATOM 28874 C CA . LYS A 1 23 ? 10.021 -4.654 -6.225 1.00 2.52 23 LYS A CA 17
ATOM 28875 C C . LYS A 1 23 ? 11.401 -4.815 -6.894 1.00 11.31 23 LYS A C 17
ATOM 28876 O O . LYS A 1 23 ? 12.308 -5.405 -6.300 1.00 11.12 23 LYS A O 17
ATOM 28895 N N . HIS A 1 24 ? 11.548 -4.294 -8.133 1.00 55.23 24 HIS A N 17
ATOM 28896 C CA . HIS A 1 24 ? 12.821 -4.346 -8.895 1.00 73.52 24 HIS A CA 17
ATOM 28897 C C . HIS A 1 24 ? 13.911 -3.487 -8.220 1.00 5.23 24 HIS A C 17
ATOM 28898 O O . HIS A 1 24 ? 15.087 -3.876 -8.173 1.00 31.00 24 HIS A O 17
ATOM 28913 N N . ASN A 1 25 ? 13.507 -2.314 -7.699 1.00 24.13 25 ASN A N 17
ATOM 28914 C CA . ASN A 1 25 ? 14.444 -1.323 -7.121 1.00 63.43 25 ASN A CA 17
ATOM 28915 C C . ASN A 1 25 ? 14.509 -1.428 -5.581 1.00 34.41 25 ASN A C 17
ATOM 28916 O O . ASN A 1 25 ? 15.592 -1.591 -5.005 1.00 13.11 25 ASN A O 17
ATOM 28927 N N . TYR A 1 26 ? 13.341 -1.336 -4.929 1.00 31.15 26 TYR A N 17
ATOM 28928 C CA . TYR A 1 26 ? 13.233 -1.192 -3.453 1.00 11.10 26 TYR A CA 17
ATOM 28929 C C . TYR A 1 26 ? 12.927 -2.562 -2.795 1.00 22.11 26 TYR A C 17
ATOM 28930 O O . TYR A 1 26 ? 12.264 -3.407 -3.412 1.00 21.23 26 TYR A O 17
ATOM 28948 N N . PRO A 1 27 ? 13.406 -2.812 -1.526 1.00 22.14 27 PRO A N 17
ATOM 28949 C CA . PRO A 1 27 ? 13.283 -4.132 -0.854 1.00 34.45 27 PRO A CA 17
ATOM 28950 C C . PRO A 1 27 ? 11.832 -4.493 -0.458 1.00 40.14 27 PRO A C 17
ATOM 28951 O O . PRO A 1 27 ? 10.971 -3.609 -0.305 1.00 0.41 27 PRO A O 17
ATOM 28962 N N . GLY A 1 28 ? 11.594 -5.810 -0.279 1.00 32.31 28 GLY A N 17
ATOM 28963 C CA . GLY A 1 28 ? 10.315 -6.334 0.219 1.00 21.23 28 GLY A CA 17
ATOM 28964 C C . GLY A 1 28 ? 10.036 -5.951 1.671 1.00 23.55 28 GLY A C 17
ATOM 28965 O O . GLY A 1 28 ? 8.922 -6.144 2.159 1.00 62.11 28 GLY A O 17
ATOM 28969 N N . ARG A 1 29 ? 11.073 -5.434 2.356 1.00 13.51 29 ARG A N 17
ATOM 28970 C CA . ARG A 1 29 ? 10.968 -4.866 3.713 1.00 22.34 29 ARG A CA 17
ATOM 28971 C C . ARG A 1 29 ? 10.058 -3.612 3.728 1.00 42.14 29 ARG A C 17
ATOM 28972 O O . ARG A 1 29 ? 9.511 -3.254 4.771 1.00 21.35 29 ARG A O 17
ATOM 28993 N N . TYR A 1 30 ? 9.915 -2.944 2.563 1.00 11.15 30 TYR A N 17
ATOM 28994 C CA . TYR A 1 30 ? 9.045 -1.755 2.411 1.00 21.23 30 TYR A CA 17
ATOM 28995 C C . TYR A 1 30 ? 7.844 -2.039 1.499 1.00 61.30 30 TYR A C 17
ATOM 28996 O O . TYR A 1 30 ? 6.766 -1.507 1.727 1.00 62.01 30 TYR A O 17
ATOM 29014 N N . ILE A 1 31 ? 8.022 -2.883 0.468 1.00 43.15 31 ILE A N 17
ATOM 29015 C CA . ILE A 1 31 ? 6.952 -3.156 -0.518 1.00 62.51 31 ILE A CA 17
ATOM 29016 C C . ILE A 1 31 ? 6.288 -4.503 -0.196 1.00 11.41 31 ILE A C 17
ATOM 29017 O O . ILE A 1 31 ? 6.964 -5.519 0.003 1.00 63.51 31 ILE A O 17
ATOM 29033 N N . ARG A 1 32 ? 4.954 -4.466 -0.098 1.00 12.40 32 ARG A N 17
ATOM 29034 C CA . ARG A 1 32 ? 4.083 -5.634 0.043 1.00 73.25 32 ARG A CA 17
ATOM 29035 C C . ARG A 1 32 ? 2.800 -5.379 -0.772 1.00 20.22 32 ARG A C 17
ATOM 29036 O O . ARG A 1 32 ? 2.459 -4.234 -1.051 1.00 23.41 32 ARG A O 17
ATOM 29057 N N . THR A 1 33 ? 2.121 -6.453 -1.188 1.00 23.33 33 THR A N 17
ATOM 29058 C CA . THR A 1 33 ? 0.838 -6.379 -1.904 1.00 45.35 33 THR A CA 17
ATOM 29059 C C . THR A 1 33 ? -0.294 -6.992 -1.060 1.00 50.24 33 THR A C 17
ATOM 29060 O O . THR A 1 33 ? -0.103 -8.033 -0.416 1.00 72.24 33 THR A O 17
ATOM 29071 N N . ALA A 1 34 ? -1.463 -6.324 -1.067 1.00 74.40 34 ALA A N 17
ATOM 29072 C CA . ALA A 1 34 ? -2.704 -6.834 -0.474 1.00 13.44 34 ALA A CA 17
ATOM 29073 C C . ALA A 1 34 ? -3.687 -7.190 -1.597 1.00 64.23 34 ALA A C 17
ATOM 29074 O O . ALA A 1 34 ? -4.284 -6.303 -2.221 1.00 2.32 34 ALA A O 17
ATOM 29081 N N . THR A 1 35 ? -3.797 -8.495 -1.883 1.00 42.20 35 THR A N 17
ATOM 29082 C CA . THR A 1 35 ? -4.767 -9.039 -2.852 1.00 3.45 35 THR A CA 17
ATOM 29083 C C . THR A 1 35 ? -5.947 -9.694 -2.106 1.00 44.41 35 THR A C 17
ATOM 29084 O O . THR A 1 35 ? -6.998 -9.978 -2.699 1.00 60.04 35 THR A O 17
ATOM 29095 N N . SER A 1 36 ? -5.762 -9.904 -0.785 1.00 64.22 36 SER A N 17
ATOM 29096 C CA . SER A 1 36 ? -6.747 -10.554 0.095 1.00 1.13 36 SER A CA 17
ATOM 29097 C C . SER A 1 36 ? -6.647 -9.989 1.523 1.00 22.21 36 SER A C 17
ATOM 29098 O O . SER A 1 36 ? -5.665 -9.305 1.874 1.00 23.34 36 SER A O 17
ATOM 29106 N N . SER A 1 37 ? -7.662 -10.304 2.345 1.00 44.53 37 SER A N 17
ATOM 29107 C CA . SER A 1 37 ? -7.676 -9.959 3.773 1.00 61.31 37 SER A CA 17
ATOM 29108 C C . SER A 1 37 ? -6.583 -10.738 4.534 1.00 74.12 37 SER A C 17
ATOM 29109 O O . SER A 1 37 ? -6.084 -10.262 5.544 1.00 20.14 37 SER A O 17
ATOM 29117 N N . GLN A 1 38 ? -6.197 -11.925 3.996 1.00 62.12 38 GLN A N 17
ATOM 29118 C CA . GLN A 1 38 ? -5.069 -12.740 4.520 1.00 44.50 38 GLN A CA 17
ATOM 29119 C C . GLN A 1 38 ? -3.778 -11.901 4.546 1.00 71.03 38 GLN A C 17
ATOM 29120 O O . GLN A 1 38 ? -3.013 -11.951 5.520 1.00 33.14 38 GLN A O 17
ATOM 29134 N N . ASP A 1 39 ? -3.556 -11.144 3.445 1.00 44.44 39 ASP A N 17
ATOM 29135 C CA . ASP A 1 39 ? -2.441 -10.184 3.337 1.00 62.13 39 ASP A CA 17
ATOM 29136 C C . ASP A 1 39 ? -2.604 -9.060 4.358 1.00 73.14 39 ASP A C 17
ATOM 29137 O O . ASP A 1 39 ? -1.722 -8.852 5.177 1.00 52.11 39 ASP A O 17
ATOM 29146 N N . ILE A 1 40 ? -3.786 -8.398 4.312 1.00 21.51 40 ILE A N 17
ATOM 29147 C CA . ILE A 1 40 ? -4.096 -7.181 5.101 1.00 73.55 40 ILE A CA 17
ATOM 29148 C C . ILE A 1 40 ? -3.785 -7.388 6.599 1.00 43.21 40 ILE A C 17
ATOM 29149 O O . ILE A 1 40 ? -2.929 -6.687 7.158 1.00 51.24 40 ILE A O 17
ATOM 29165 N N . ARG A 1 41 ? -4.436 -8.421 7.190 1.00 50.41 41 ARG A N 17
ATOM 29166 C CA . ARG A 1 41 ? -4.254 -8.815 8.601 1.00 70.42 41 ARG A CA 17
ATOM 29167 C C . ARG A 1 41 ? -2.759 -8.965 8.943 1.00 64.34 41 ARG A C 17
ATOM 29168 O O . ARG A 1 41 ? -2.271 -8.339 9.880 1.00 14.52 41 ARG A O 17
ATOM 29189 N N . ASP A 1 42 ? -2.053 -9.738 8.094 1.00 32.33 42 ASP A N 17
ATOM 29190 C CA . ASP A 1 42 ? -0.611 -10.052 8.237 1.00 71.03 42 ASP A CA 17
ATOM 29191 C C . ASP A 1 42 ? 0.267 -8.778 8.203 1.00 44.33 42 ASP A C 17
ATOM 29192 O O . ASP A 1 42 ? 1.248 -8.663 8.952 1.00 41.52 42 ASP A O 17
ATOM 29201 N N . ILE A 1 43 ? -0.132 -7.822 7.337 1.00 23.01 43 ILE A N 17
ATOM 29202 C CA . ILE A 1 43 ? 0.589 -6.556 7.112 1.00 1.45 43 ILE A CA 17
ATOM 29203 C C . ILE A 1 43 ? 0.525 -5.685 8.376 1.00 43.30 43 ILE A C 17
ATOM 29204 O O . ILE A 1 43 ? 1.546 -5.210 8.889 1.00 3.01 43 ILE A O 17
ATOM 29220 N N . ILE A 1 44 ? -0.696 -5.537 8.895 1.00 10.53 44 ILE A N 17
ATOM 29221 C CA . ILE A 1 44 ? -0.977 -4.669 10.034 1.00 70.34 44 ILE A CA 17
ATOM 29222 C C . ILE A 1 44 ? -0.451 -5.299 11.341 1.00 54.45 44 ILE A C 17
ATOM 29223 O O . ILE A 1 44 ? -0.002 -4.564 12.209 1.00 52.10 44 ILE A O 17
ATOM 29239 N N . LYS A 1 45 ? -0.401 -6.661 11.419 1.00 72.12 45 LYS A N 17
ATOM 29240 C CA . LYS A 1 45 ? 0.266 -7.394 12.547 1.00 33.04 45 LYS A CA 17
ATOM 29241 C C . LYS A 1 45 ? 1.697 -6.887 12.749 1.00 11.25 45 LYS A C 17
ATOM 29242 O O . LYS A 1 45 ? 2.113 -6.543 13.863 1.00 64.43 45 LYS A O 17
ATOM 29261 N N . SER A 1 46 ? 2.416 -6.806 11.626 1.00 4.21 46 SER A N 17
ATOM 29262 C CA . SER A 1 46 ? 3.824 -6.451 11.616 1.00 74.24 46 SER A CA 17
ATOM 29263 C C . SER A 1 46 ? 4.022 -4.937 11.728 1.00 73.21 46 SER A C 17
ATOM 29264 O O . SER A 1 46 ? 5.041 -4.501 12.227 1.00 63.21 46 SER A O 17
ATOM 29272 N N . MET A 1 47 ? 3.021 -4.139 11.295 1.00 53.44 47 MET A N 17
ATOM 29273 C CA . MET A 1 47 ? 3.080 -2.658 11.396 1.00 23.34 47 MET A CA 17
ATOM 29274 C C . MET A 1 47 ? 2.735 -2.169 12.820 1.00 31.14 47 MET A C 17
ATOM 29275 O O . MET A 1 47 ? 3.000 -1.013 13.164 1.00 3.15 47 MET A O 17
ATOM 29289 N N . LYS A 1 48 ? 2.122 -3.053 13.632 1.00 72.41 48 LYS A N 17
ATOM 29290 C CA . LYS A 1 48 ? 1.929 -2.812 15.080 1.00 41.04 48 LYS A CA 17
ATOM 29291 C C . LYS A 1 48 ? 3.243 -3.054 15.841 1.00 11.45 48 LYS A C 17
ATOM 29292 O O . LYS A 1 48 ? 3.506 -2.433 16.868 1.00 54.05 48 LYS A O 17
ATOM 29311 N N . ASP A 1 49 ? 4.061 -3.979 15.316 1.00 65.32 49 ASP A N 17
ATOM 29312 C CA . ASP A 1 49 ? 5.394 -4.286 15.861 1.00 74.54 49 ASP A CA 17
ATOM 29313 C C . ASP A 1 49 ? 6.442 -3.271 15.355 1.00 62.33 49 ASP A C 17
ATOM 29314 O O . ASP A 1 49 ? 7.338 -2.859 16.094 1.00 3.01 49 ASP A O 17
ATOM 29323 N N . ASN A 1 50 ? 6.302 -2.865 14.082 1.00 4.24 50 ASN A N 17
ATOM 29324 C CA . ASN A 1 50 ? 7.301 -2.032 13.377 1.00 71.44 50 ASN A CA 17
ATOM 29325 C C . ASN A 1 50 ? 6.946 -0.546 13.486 1.00 51.34 50 ASN A C 17
ATOM 29326 O O . ASN A 1 50 ? 5.781 -0.159 13.341 1.00 65.12 50 ASN A O 17
ATOM 29337 N N . GLY A 1 51 ? 7.972 0.278 13.759 1.00 51.15 51 GLY A N 17
ATOM 29338 C CA . GLY A 1 51 ? 7.847 1.742 13.726 1.00 21.04 51 GLY A CA 17
ATOM 29339 C C . GLY A 1 51 ? 8.231 2.332 12.372 1.00 15.31 51 GLY A C 17
ATOM 29340 O O . GLY A 1 51 ? 8.253 3.556 12.215 1.00 71.51 51 GLY A O 17
ATOM 29344 N N . LYS A 1 52 ? 8.512 1.444 11.394 1.00 3.04 52 LYS A N 17
ATOM 29345 C CA . LYS A 1 52 ? 8.939 1.820 10.029 1.00 24.31 52 LYS A CA 17
ATOM 29346 C C . LYS A 1 52 ? 7.742 2.318 9.176 1.00 73.42 52 LYS A C 17
ATOM 29347 O O . LYS A 1 52 ? 6.591 2.179 9.582 1.00 53.11 52 LYS A O 17
ATOM 29366 N N . PRO A 1 53 ? 7.997 2.912 7.972 1.00 4.35 53 PRO A N 17
ATOM 29367 C CA . PRO A 1 53 ? 6.966 3.045 6.918 1.00 31.33 53 PRO A CA 17
ATOM 29368 C C . PRO A 1 53 ? 6.849 1.760 6.065 1.00 75.54 53 PRO A C 17
ATOM 29369 O O . PRO A 1 53 ? 7.728 0.887 6.103 1.00 24.14 53 PRO A O 17
ATOM 29380 N N . LEU A 1 54 ? 5.779 1.670 5.276 1.00 14.14 54 LEU A N 17
ATOM 29381 C CA . LEU A 1 54 ? 5.502 0.510 4.416 1.00 4.11 54 LEU A CA 17
ATOM 29382 C C . LEU A 1 54 ? 4.728 0.992 3.180 1.00 71.13 54 LEU A C 17
ATOM 29383 O O . LEU A 1 54 ? 4.207 2.098 3.179 1.00 43.14 54 LEU A O 17
ATOM 29399 N N . VAL A 1 55 ? 4.639 0.152 2.148 1.00 65.45 55 VAL A N 17
ATOM 29400 C CA . VAL A 1 55 ? 3.994 0.489 0.866 1.00 22.21 55 VAL A CA 17
ATOM 29401 C C . VAL A 1 55 ? 3.191 -0.736 0.411 1.00 33.12 55 VAL A C 17
ATOM 29402 O O . VAL A 1 55 ? 3.769 -1.730 -0.037 1.00 2.23 55 VAL A O 17
ATOM 29415 N N . VAL A 1 56 ? 1.863 -0.674 0.574 1.00 23.22 56 VAL A N 17
ATOM 29416 C CA . VAL A 1 56 ? 0.952 -1.782 0.248 1.00 23.31 56 VAL A CA 17
ATOM 29417 C C . VAL A 1 56 ? 0.168 -1.493 -1.044 1.00 13.25 56 VAL A C 17
ATOM 29418 O O . VAL A 1 56 ? -0.700 -0.619 -1.073 1.00 2.24 56 VAL A O 17
ATOM 29431 N N . PHE A 1 57 ? 0.495 -2.246 -2.104 1.00 53.13 57 PHE A N 17
ATOM 29432 C CA . PHE A 1 57 ? -0.199 -2.190 -3.394 1.00 43.34 57 PHE A CA 17
ATOM 29433 C C . PHE A 1 57 ? -1.469 -3.048 -3.323 1.00 45.11 57 PHE A C 17
ATOM 29434 O O . PHE A 1 57 ? -1.385 -4.265 -3.121 1.00 35.22 57 PHE A O 17
ATOM 29451 N N . VAL A 1 58 ? -2.634 -2.407 -3.480 1.00 31.11 58 VAL A N 17
ATOM 29452 C CA . VAL A 1 58 ? -3.939 -3.083 -3.452 1.00 14.03 58 VAL A CA 17
ATOM 29453 C C . VAL A 1 58 ? -4.126 -3.852 -4.779 1.00 20.23 58 VAL A C 17
ATOM 29454 O O . VAL A 1 58 ? -4.746 -3.364 -5.729 1.00 72.35 58 VAL A O 17
ATOM 29467 N N . ASN A 1 59 ? -3.540 -5.057 -4.838 1.00 54.35 59 ASN A N 17
ATOM 29468 C CA . ASN A 1 59 ? -3.498 -5.875 -6.056 1.00 21.32 59 ASN A CA 17
ATOM 29469 C C . ASN A 1 59 ? -4.834 -6.612 -6.260 1.00 73.44 59 ASN A C 17
ATOM 29470 O O . ASN A 1 59 ? -5.001 -7.756 -5.836 1.00 63.50 59 ASN A O 17
ATOM 29481 N N . GLY A 1 60 ? -5.802 -5.911 -6.868 1.00 41.20 60 GLY A N 17
ATOM 29482 C CA . GLY A 1 60 ? -7.089 -6.511 -7.226 1.00 0.12 60 GLY A CA 17
ATOM 29483 C C . GLY A 1 60 ? -8.004 -6.780 -6.036 1.00 63.52 60 GLY A C 17
ATOM 29484 O O . GLY A 1 60 ? -8.843 -7.687 -6.091 1.00 74.31 60 GLY A O 17
ATOM 29488 N N . ALA A 1 61 ? -7.847 -5.996 -4.957 1.00 64.02 61 ALA A N 17
ATOM 29489 C CA . ALA A 1 61 ? -8.682 -6.131 -3.750 1.00 73.33 61 ALA A CA 17
ATOM 29490 C C . ALA A 1 61 ? -9.837 -5.112 -3.802 1.00 23.05 61 ALA A C 17
ATOM 29491 O O . ALA A 1 61 ? -9.633 -3.959 -4.200 1.00 71.13 61 ALA A O 17
ATOM 29498 N N . SER A 1 62 ? -11.048 -5.558 -3.406 1.00 75.53 62 SER A N 17
ATOM 29499 C CA . SER A 1 62 ? -12.294 -4.770 -3.492 1.00 21.35 62 SER A CA 17
ATOM 29500 C C . SER A 1 62 ? -12.335 -3.681 -2.407 1.00 14.03 62 SER A C 17
ATOM 29501 O O . SER A 1 62 ? -11.607 -3.760 -1.411 1.00 0.22 62 SER A O 17
ATOM 29509 N N . GLN A 1 63 ? -13.221 -2.678 -2.614 1.00 74.11 63 GLN A N 17
ATOM 29510 C CA . GLN A 1 63 ? -13.380 -1.514 -1.714 1.00 3.44 63 GLN A CA 17
ATOM 29511 C C . GLN A 1 63 ? -13.849 -1.945 -0.309 1.00 72.11 63 GLN A C 17
ATOM 29512 O O . GLN A 1 63 ? -13.557 -1.268 0.669 1.00 53.14 63 GLN A O 17
ATOM 29526 N N . ASN A 1 64 ? -14.562 -3.089 -0.236 1.00 23.44 64 ASN A N 17
ATOM 29527 C CA . ASN A 1 64 ? -14.978 -3.715 1.042 1.00 62.41 64 ASN A CA 17
ATOM 29528 C C . ASN A 1 64 ? -13.752 -4.019 1.925 1.00 52.32 64 ASN A C 17
ATOM 29529 O O . ASN A 1 64 ? -13.729 -3.683 3.107 1.00 12.52 64 ASN A O 17
ATOM 29540 N N . ASP A 1 65 ? -12.713 -4.603 1.297 1.00 45.52 65 ASP A N 17
ATOM 29541 C CA . ASP A 1 65 ? -11.480 -5.046 1.993 1.00 74.42 65 ASP A CA 17
ATOM 29542 C C . ASP A 1 65 ? -10.475 -3.889 2.127 1.00 63.25 65 ASP A C 17
ATOM 29543 O O . ASP A 1 65 ? -9.629 -3.906 3.023 1.00 53.34 65 ASP A O 17
ATOM 29552 N N . VAL A 1 66 ? -10.585 -2.876 1.246 1.00 33.24 66 VAL A N 17
ATOM 29553 C CA . VAL A 1 66 ? -9.869 -1.593 1.404 1.00 1.24 66 VAL A CA 17
ATOM 29554 C C . VAL A 1 66 ? -10.349 -0.908 2.696 1.00 72.21 66 VAL A C 17
ATOM 29555 O O . VAL A 1 66 ? -9.539 -0.452 3.510 1.00 2.34 66 VAL A O 17
ATOM 29568 N N . ASN A 1 67 ? -11.685 -0.891 2.878 1.00 43.31 67 ASN A N 17
ATOM 29569 C CA . ASN A 1 67 ? -12.332 -0.322 4.074 1.00 44.45 67 ASN A CA 17
ATOM 29570 C C . ASN A 1 67 ? -11.977 -1.136 5.326 1.00 51.04 67 ASN A C 17
ATOM 29571 O O . ASN A 1 67 ? -11.773 -0.562 6.389 1.00 63.52 67 ASN A O 17
ATOM 29582 N N . GLU A 1 68 ? -11.882 -2.482 5.162 1.00 74.34 68 GLU A N 17
ATOM 29583 C CA . GLU A 1 68 ? -11.455 -3.408 6.239 1.00 33.12 68 GLU A CA 17
ATOM 29584 C C . GLU A 1 68 ? -10.040 -3.070 6.734 1.00 71.44 68 GLU A C 17
ATOM 29585 O O . GLU A 1 68 ? -9.820 -2.980 7.941 1.00 71.13 68 GLU A O 17
ATOM 29597 N N . PHE A 1 69 ? -9.108 -2.861 5.773 1.00 34.13 69 PHE A N 17
ATOM 29598 C CA . PHE A 1 69 ? -7.716 -2.441 6.054 1.00 40.44 69 PHE A CA 17
ATOM 29599 C C . PHE A 1 69 ? -7.708 -1.183 6.937 1.00 51.45 69 PHE A C 17
ATOM 29600 O O . PHE A 1 69 ? -7.080 -1.152 7.997 1.00 31.21 69 PHE A O 17
ATOM 29617 N N . GLN A 1 70 ? -8.432 -0.160 6.458 1.00 65.52 70 GLN A N 17
ATOM 29618 C CA . GLN A 1 70 ? -8.539 1.148 7.112 1.00 2.14 70 GLN A CA 17
ATOM 29619 C C . GLN A 1 70 ? -9.138 1.045 8.535 1.00 60.32 70 GLN A C 17
ATOM 29620 O O . GLN A 1 70 ? -8.651 1.708 9.456 1.00 14.24 70 GLN A O 17
ATOM 29634 N N . ASN A 1 71 ? -10.171 0.188 8.695 1.00 11.12 71 ASN A N 17
ATOM 29635 C CA . ASN A 1 71 ? -10.885 -0.008 9.984 1.00 24.33 71 ASN A CA 17
ATOM 29636 C C . ASN A 1 71 ? -9.967 -0.607 11.061 1.00 51.40 71 ASN A C 17
ATOM 29637 O O . ASN A 1 71 ? -9.771 0.008 12.122 1.00 14.13 71 ASN A O 17
ATOM 29648 N N . GLU A 1 72 ? -9.400 -1.800 10.790 1.00 22.22 72 GLU A N 17
ATOM 29649 C CA . GLU A 1 72 ? -8.517 -2.493 11.747 1.00 4.03 72 GLU A CA 17
ATOM 29650 C C . GLU A 1 72 ? -7.250 -1.670 12.045 1.00 71.33 72 GLU A C 17
ATOM 29651 O O . GLU A 1 72 ? -6.764 -1.686 13.167 1.00 62.43 72 GLU A O 17
ATOM 29663 N N . ALA A 1 73 ? -6.759 -0.901 11.048 1.00 23.51 73 ALA A N 17
ATOM 29664 C CA . ALA A 1 73 ? -5.605 -0.002 11.236 1.00 3.10 73 ALA A CA 17
ATOM 29665 C C . ALA A 1 73 ? -5.935 1.142 12.222 1.00 42.51 73 ALA A C 17
ATOM 29666 O O . ALA A 1 73 ? -5.247 1.309 13.231 1.00 70.50 73 ALA A O 17
ATOM 29673 N N . LYS A 1 74 ? -7.024 1.895 11.940 1.00 20.11 74 LYS A N 17
ATOM 29674 C CA . LYS A 1 74 ? -7.405 3.094 12.732 1.00 51.42 74 LYS A CA 17
ATOM 29675 C C . LYS A 1 74 ? -7.767 2.744 14.198 1.00 54.23 74 LYS A C 17
ATOM 29676 O O . LYS A 1 74 ? -7.526 3.553 15.103 1.00 70.53 74 LYS A O 17
ATOM 29695 N N . LYS A 1 75 ? -8.331 1.536 14.431 1.00 12.44 75 LYS A N 17
ATOM 29696 C CA . LYS A 1 75 ? -8.729 1.097 15.795 1.00 14.13 75 LYS A CA 17
ATOM 29697 C C . LYS A 1 75 ? -7.544 0.464 16.563 1.00 0.01 75 LYS A C 17
ATOM 29698 O O . LYS A 1 75 ? -7.593 0.354 17.794 1.00 62.51 75 LYS A O 17
ATOM 29717 N N . GLU A 1 76 ? -6.498 0.025 15.831 1.00 4.02 76 GLU A N 17
ATOM 29718 C CA . GLU A 1 76 ? -5.259 -0.527 16.435 1.00 64.12 76 GLU A CA 17
ATOM 29719 C C . GLU A 1 76 ? -4.093 0.478 16.363 1.00 72.43 76 GLU A C 17
ATOM 29720 O O . GLU A 1 76 ? -2.945 0.096 16.597 1.00 64.34 76 GLU A O 17
ATOM 29732 N N . GLY A 1 77 ? -4.401 1.753 16.040 1.00 45.22 77 GLY A N 17
ATOM 29733 C CA . GLY A 1 77 ? -3.417 2.849 16.109 1.00 52.01 77 GLY A CA 17
ATOM 29734 C C . GLY A 1 77 ? -2.236 2.692 15.149 1.00 20.42 77 GLY A C 17
ATOM 29735 O O . GLY A 1 77 ? -1.096 3.033 15.485 1.00 70.44 77 GLY A O 17
ATOM 29739 N N . VAL A 1 78 ? -2.526 2.147 13.964 1.00 30.10 78 VAL A N 17
ATOM 29740 C CA . VAL A 1 78 ? -1.564 2.011 12.858 1.00 15.02 78 VAL A CA 17
ATOM 29741 C C . VAL A 1 78 ? -1.847 3.122 11.845 1.00 21.13 78 VAL A C 17
ATOM 29742 O O . VAL A 1 78 ? -2.981 3.222 11.351 1.00 52.33 78 VAL A O 17
ATOM 29755 N N . SER A 1 79 ? -0.828 3.945 11.533 1.00 54.15 79 SER A N 17
ATOM 29756 C CA . SER A 1 79 ? -0.991 5.103 10.644 1.00 60.14 79 SER A CA 17
ATOM 29757 C C . SER A 1 79 ? -0.965 4.628 9.176 1.00 43.24 79 SER A C 17
ATOM 29758 O O . SER A 1 79 ? -0.312 3.625 8.859 1.00 24.52 79 SER A O 17
ATOM 29766 N N . TYR A 1 80 ? -1.688 5.339 8.297 1.00 63.31 80 TYR A N 17
ATOM 29767 C CA . TYR A 1 80 ? -1.759 5.021 6.866 1.00 72.31 80 TYR A CA 17
ATOM 29768 C C . TYR A 1 80 ? -2.229 6.256 6.070 1.00 31.51 80 TYR A C 17
ATOM 29769 O O . TYR A 1 80 ? -3.019 7.063 6.578 1.00 23.43 80 TYR A O 17
ATOM 29787 N N . ASP A 1 81 ? -1.724 6.391 4.830 1.00 51.40 81 ASP A N 17
ATOM 29788 C CA . ASP A 1 81 ? -2.175 7.395 3.844 1.00 74.05 81 ASP A CA 17
ATOM 29789 C C . ASP A 1 81 ? -2.750 6.661 2.631 1.00 73.43 81 ASP A C 17
ATOM 29790 O O . ASP A 1 81 ? -2.069 5.833 2.014 1.00 25.12 81 ASP A O 17
ATOM 29799 N N . VAL A 1 82 ? -4.015 6.963 2.314 1.00 41.21 82 VAL A N 17
ATOM 29800 C CA . VAL A 1 82 ? -4.746 6.361 1.197 1.00 43.45 82 VAL A CA 17
ATOM 29801 C C . VAL A 1 82 ? -4.479 7.175 -0.085 1.00 63.15 82 VAL A C 17
ATOM 29802 O O . VAL A 1 82 ? -4.915 8.325 -0.213 1.00 54.12 82 VAL A O 17
ATOM 29815 N N . LEU A 1 83 ? -3.720 6.567 -0.998 1.00 43.11 83 LEU A N 17
ATOM 29816 C CA . LEU A 1 83 ? -3.384 7.131 -2.312 1.00 22.52 83 LEU A CA 17
ATOM 29817 C C . LEU A 1 83 ? -4.249 6.431 -3.372 1.00 41.13 83 LEU A C 17
ATOM 29818 O O . LEU A 1 83 ? -4.138 5.229 -3.542 1.00 24.12 83 LEU A O 17
ATOM 29834 N N . LYS A 1 84 ? -5.136 7.172 -4.053 1.00 43.23 84 LYS A N 17
ATOM 29835 C CA . LYS A 1 84 ? -6.027 6.616 -5.101 1.00 13.53 84 LYS A CA 17
ATOM 29836 C C . LYS A 1 84 ? -5.767 7.360 -6.414 1.00 10.04 84 LYS A C 17
ATOM 29837 O O . LYS A 1 84 ? -6.279 8.467 -6.618 1.00 74.41 84 LYS A O 17
ATOM 29856 N N . SER A 1 85 ? -4.947 6.759 -7.287 1.00 62.04 85 SER A N 17
ATOM 29857 C CA . SER A 1 85 ? -4.521 7.383 -8.554 1.00 43.15 85 SER A CA 17
ATOM 29858 C C . SER A 1 85 ? -4.421 6.335 -9.669 1.00 41.12 85 SER A C 17
ATOM 29859 O O . SER A 1 85 ? -3.964 5.210 -9.440 1.00 12.11 85 SER A O 17
ATOM 29867 N N . THR A 1 86 ? -4.835 6.728 -10.878 1.00 32.14 86 THR A N 17
ATOM 29868 C CA . THR A 1 86 ? -4.607 5.970 -12.111 1.00 1.12 86 THR A CA 17
ATOM 29869 C C . THR A 1 86 ? -3.554 6.737 -12.917 1.00 61.23 86 THR A C 17
ATOM 29870 O O . THR A 1 86 ? -3.887 7.537 -13.802 1.00 45.54 86 THR A O 17
ATOM 29881 N N . ASP A 1 87 ? -2.276 6.514 -12.567 1.00 32.35 87 ASP A N 17
ATOM 29882 C CA . ASP A 1 87 ? -1.149 7.257 -13.135 1.00 71.01 87 ASP A CA 17
ATOM 29883 C C . ASP A 1 87 ? 0.142 6.481 -12.805 1.00 61.23 87 ASP A C 17
ATOM 29884 O O . ASP A 1 87 ? 0.592 6.505 -11.657 1.00 33.22 87 ASP A O 17
ATOM 29893 N N . PRO A 1 88 ? 0.743 5.758 -13.799 1.00 73.10 88 PRO A N 17
ATOM 29894 C CA . PRO A 1 88 ? 1.877 4.823 -13.553 1.00 43.32 88 PRO A CA 17
ATOM 29895 C C . PRO A 1 88 ? 3.144 5.502 -12.986 1.00 73.12 88 PRO A C 17
ATOM 29896 O O . PRO A 1 88 ? 3.826 4.927 -12.132 1.00 75.42 88 PRO A O 17
ATOM 29907 N N . GLU A 1 89 ? 3.424 6.740 -13.426 1.00 61.33 89 GLU A N 17
ATOM 29908 C CA . GLU A 1 89 ? 4.670 7.438 -13.049 1.00 33.40 89 GLU A CA 17
ATOM 29909 C C . GLU A 1 89 ? 4.512 8.120 -11.677 1.00 5.14 89 GLU A C 17
ATOM 29910 O O . GLU A 1 89 ? 5.486 8.232 -10.918 1.00 53.41 89 GLU A O 17
ATOM 29922 N N . GLU A 1 90 ? 3.267 8.556 -11.362 1.00 20.00 90 GLU A N 17
ATOM 29923 C CA . GLU A 1 90 ? 2.950 9.175 -10.068 1.00 31.14 90 GLU A CA 17
ATOM 29924 C C . GLU A 1 90 ? 2.944 8.124 -8.950 1.00 52.02 90 GLU A C 17
ATOM 29925 O O . GLU A 1 90 ? 3.556 8.341 -7.908 1.00 34.10 90 GLU A O 17
ATOM 29937 N N . LEU A 1 91 ? 2.287 6.973 -9.190 1.00 63.35 91 LEU A N 17
ATOM 29938 C CA . LEU A 1 91 ? 2.203 5.889 -8.183 1.00 72.31 91 LEU A CA 17
ATOM 29939 C C . LEU A 1 91 ? 3.621 5.426 -7.780 1.00 54.22 91 LEU A C 17
ATOM 29940 O O . LEU A 1 91 ? 3.870 5.122 -6.622 1.00 10.25 91 LEU A O 17
ATOM 29956 N N . THR A 1 92 ? 4.547 5.450 -8.764 1.00 61.53 92 THR A N 17
ATOM 29957 C CA . THR A 1 92 ? 5.971 5.120 -8.564 1.00 1.00 92 THR A CA 17
ATOM 29958 C C . THR A 1 92 ? 6.695 6.202 -7.721 1.00 30.33 92 THR A C 17
ATOM 29959 O O . THR A 1 92 ? 7.436 5.875 -6.769 1.00 35.43 92 THR A O 17
ATOM 29970 N N . GLN A 1 93 ? 6.451 7.488 -8.062 1.00 72.23 93 GLN A N 17
ATOM 29971 C CA . GLN A 1 93 ? 7.160 8.617 -7.433 1.00 63.20 93 GLN A CA 17
ATOM 29972 C C . GLN A 1 93 ? 6.741 8.771 -5.960 1.00 33.22 93 GLN A C 17
ATOM 29973 O O . GLN A 1 93 ? 7.561 9.130 -5.123 1.00 62.11 93 GLN A O 17
ATOM 29987 N N . ARG A 1 94 ? 5.456 8.454 -5.660 1.00 65.43 94 ARG A N 17
ATOM 29988 C CA . ARG A 1 94 ? 4.897 8.583 -4.303 1.00 35.22 94 ARG A CA 17
ATOM 29989 C C . ARG A 1 94 ? 5.506 7.527 -3.373 1.00 34.01 94 ARG A C 17
ATOM 29990 O O . ARG A 1 94 ? 5.760 7.809 -2.202 1.00 4.31 94 ARG A O 17
ATOM 30011 N N . VAL A 1 95 ? 5.752 6.321 -3.929 1.00 64.31 95 VAL A N 17
ATOM 30012 C CA . VAL A 1 95 ? 6.431 5.223 -3.215 1.00 32.33 95 VAL A CA 17
ATOM 30013 C C . VAL A 1 95 ? 7.850 5.654 -2.801 1.00 63.51 95 VAL A C 17
ATOM 30014 O O . VAL A 1 95 ? 8.169 5.654 -1.611 1.00 60.54 95 VAL A O 17
ATOM 30027 N N . ARG A 1 96 ? 8.669 6.081 -3.790 1.00 44.40 96 ARG A N 17
ATOM 30028 C CA . ARG A 1 96 ? 10.090 6.413 -3.542 1.00 12.31 96 ARG A CA 17
ATOM 30029 C C . ARG A 1 96 ? 10.265 7.631 -2.612 1.00 20.03 96 ARG A C 17
ATOM 30030 O O . ARG A 1 96 ? 11.141 7.620 -1.753 1.00 25.25 96 ARG A O 17
ATOM 30051 N N . GLU A 1 97 ? 9.417 8.678 -2.778 1.00 31.15 97 GLU A N 17
ATOM 30052 C CA . GLU A 1 97 ? 9.528 9.919 -1.974 1.00 44.22 97 GLU A CA 17
ATOM 30053 C C . GLU A 1 97 ? 9.066 9.680 -0.529 1.00 3.22 97 GLU A C 17
ATOM 30054 O O . GLU A 1 97 ? 9.594 10.294 0.397 1.00 23.43 97 GLU A O 17
ATOM 30066 N N . PHE A 1 98 ? 8.089 8.765 -0.352 1.00 34.04 98 PHE A N 17
ATOM 30067 C CA . PHE A 1 98 ? 7.660 8.273 0.974 1.00 70.44 98 PHE A CA 17
ATOM 30068 C C . PHE A 1 98 ? 8.806 7.497 1.657 1.00 55.34 98 PHE A C 17
ATOM 30069 O O . PHE A 1 98 ? 9.018 7.608 2.871 1.00 15.35 98 PHE A O 17
ATOM 30086 N N . LEU A 1 99 ? 9.556 6.735 0.841 1.00 2.11 99 LEU A N 17
ATOM 30087 C CA . LEU A 1 99 ? 10.715 5.954 1.307 1.00 34.10 99 LEU A CA 17
ATOM 30088 C C . LEU A 1 99 ? 11.978 6.832 1.456 1.00 21.14 99 LEU A C 17
ATOM 30089 O O . LEU A 1 99 ? 12.980 6.367 1.992 1.00 71.25 99 LEU A O 17
ATOM 30105 N N . LYS A 1 100 ? 11.943 8.075 0.933 1.00 14.21 100 LYS A N 17
ATOM 30106 C CA . LYS A 1 100 ? 12.993 9.077 1.199 1.00 52.42 100 LYS A CA 17
ATOM 30107 C C . LYS A 1 100 ? 12.707 9.820 2.516 1.00 23.53 100 LYS A C 17
ATOM 30108 O O . LYS A 1 100 ? 13.611 9.999 3.339 1.00 31.23 100 LYS A O 17
ATOM 30127 N N . THR A 1 101 ? 11.437 10.221 2.725 1.00 42.14 101 THR A N 17
ATOM 30128 C CA . THR A 1 101 ? 11.043 11.105 3.838 1.00 13.24 101 THR A CA 17
ATOM 30129 C C . THR A 1 101 ? 10.911 10.290 5.142 1.00 34.40 101 THR A C 17
ATOM 30130 O O . THR A 1 101 ? 11.651 10.508 6.110 1.00 74.21 101 THR A O 17
ATOM 30141 N N . ALA A 1 102 ? 9.975 9.326 5.120 1.00 72.42 102 ALA A N 17
ATOM 30142 C CA . ALA A 1 102 ? 9.656 8.472 6.269 1.00 73.02 102 ALA A CA 17
ATOM 30143 C C . ALA A 1 102 ? 10.582 7.243 6.315 1.00 41.31 102 ALA A C 17
ATOM 30144 O O . ALA A 1 102 ? 10.883 6.727 7.394 1.00 54.53 102 ALA A O 17
ATOM 30151 N N . GLY A 1 103 ? 10.999 6.769 5.117 1.00 53.21 103 GLY A N 17
ATOM 30152 C CA . GLY A 1 103 ? 11.826 5.562 4.995 1.00 42.42 103 GLY A CA 17
ATOM 30153 C C . GLY A 1 103 ? 13.262 5.789 5.410 1.00 54.52 103 GLY A C 17
ATOM 30154 O O . GLY A 1 103 ? 13.705 5.297 6.455 1.00 21.53 103 GLY A O 17
ATOM 30158 N N . SER A 1 104 ? 13.976 6.570 4.599 1.00 43.41 104 SER A N 17
ATOM 30159 C CA . SER A 1 104 ? 15.396 6.841 4.778 1.00 20.12 104 SER A CA 17
ATOM 30160 C C . SER A 1 104 ? 15.545 8.082 5.672 1.00 43.00 104 SER A C 17
ATOM 30161 O O . SER A 1 104 ? 15.728 9.202 5.186 1.00 63.34 104 SER A O 17
ATOM 30169 N N . LEU A 1 105 ? 15.377 7.864 6.994 1.00 72.52 105 LEU A N 17
ATOM 30170 C CA . LEU A 1 105 ? 15.455 8.927 8.010 1.00 11.23 105 LEU A CA 17
ATOM 30171 C C . LEU A 1 105 ? 16.867 9.528 8.062 1.00 63.24 105 LEU A C 17
ATOM 30172 O O . LEU A 1 105 ? 17.853 8.779 8.154 1.00 74.11 105 LEU A O 17
ATOM 30188 N N . GLU A 1 106 ? 16.941 10.876 7.970 1.00 23.22 106 GLU A N 17
ATOM 30189 C CA . GLU A 1 106 ? 18.200 11.650 8.031 1.00 71.14 106 GLU A CA 17
ATOM 30190 C C . GLU A 1 106 ? 19.098 11.383 6.800 1.00 72.23 106 GLU A C 17
ATOM 30191 O O . GLU A 1 106 ? 20.307 11.630 6.871 1.00 42.52 106 GLU A O 17
ATOM 30203 N N . HIS A 1 107 ? 18.485 10.896 5.683 1.00 42.42 107 HIS A N 17
ATOM 30204 C CA . HIS A 1 107 ? 19.179 10.664 4.392 1.00 15.42 107 HIS A CA 17
ATOM 30205 C C . HIS A 1 107 ? 19.918 11.940 3.971 1.00 22.54 107 HIS A C 17
ATOM 30206 O O . HIS A 1 107 ? 19.275 12.908 3.553 1.00 33.13 107 HIS A O 17
ATOM 30221 N N . HIS A 1 108 ? 21.252 11.937 4.116 1.00 73.42 108 HIS A N 17
ATOM 30222 C CA . HIS A 1 108 ? 22.073 13.130 3.894 1.00 72.12 108 HIS A CA 17
ATOM 30223 C C . HIS A 1 108 ? 21.976 13.582 2.431 1.00 61.13 108 HIS A C 17
ATOM 30224 O O . HIS A 1 108 ? 22.251 12.798 1.510 1.00 50.31 108 HIS A O 17
ATOM 30239 N N . HIS A 1 109 ? 21.537 14.836 2.251 1.00 72.41 109 HIS A N 17
ATOM 30240 C CA . HIS A 1 109 ? 21.516 15.519 0.962 1.00 72.23 109 HIS A CA 17
ATOM 30241 C C . HIS A 1 109 ? 22.976 15.774 0.524 1.00 43.43 109 HIS A C 17
ATOM 30242 O O . HIS A 1 109 ? 23.585 16.792 0.879 1.00 62.10 109 HIS A O 17
ATOM 30257 N N . HIS A 1 110 ? 23.544 14.778 -0.173 1.00 3.34 110 HIS A N 17
ATOM 30258 C CA . HIS A 1 110 ? 24.965 14.756 -0.552 1.00 55.43 110 HIS A CA 17
ATOM 30259 C C . HIS A 1 110 ? 25.203 15.547 -1.855 1.00 1.35 110 HIS A C 17
ATOM 30260 O O . HIS A 1 110 ? 25.140 15.004 -2.964 1.00 35.24 110 HIS A O 17
ATOM 30275 N N . HIS A 1 111 ? 25.415 16.864 -1.702 1.00 44.23 111 HIS A N 17
ATOM 30276 C CA . HIS A 1 111 ? 25.807 17.759 -2.805 1.00 35.31 111 HIS A CA 17
ATOM 30277 C C . HIS A 1 111 ? 27.087 18.510 -2.411 1.00 33.41 111 HIS A C 17
ATOM 30278 O O . HIS A 1 111 ? 27.093 19.269 -1.431 1.00 30.32 111 HIS A O 17
ATOM 30293 N N . HIS A 1 112 ? 28.168 18.272 -3.170 1.00 54.44 112 HIS A N 17
ATOM 30294 C CA . HIS A 1 112 ? 29.431 19.000 -3.017 1.00 24.25 112 HIS A CA 17
ATOM 30295 C C . HIS A 1 112 ? 29.402 20.240 -3.950 1.00 25.02 112 HIS A C 17
ATOM 30296 O O . HIS A 1 112 ? 29.743 20.118 -5.147 1.00 3.21 112 HIS A O 17
ATOM 30312 N N . MET A 1 1 ? 3.477 5.402 15.971 1.00 42.25 1 MET A N 18
ATOM 30313 C CA . MET A 1 1 ? 3.560 3.959 15.660 1.00 3.13 1 MET A CA 18
ATOM 30314 C C . MET A 1 1 ? 4.426 3.751 14.406 1.00 20.02 1 MET A C 18
ATOM 30315 O O . MET A 1 1 ? 5.526 3.206 14.482 1.00 22.04 1 MET A O 18
ATOM 30331 N N . GLY A 1 2 ? 3.909 4.235 13.268 1.00 44.34 2 GLY A N 18
ATOM 30332 C CA . GLY A 1 2 ? 4.511 4.051 11.942 1.00 11.21 2 GLY A CA 18
ATOM 30333 C C . GLY A 1 2 ? 3.430 4.206 10.879 1.00 12.12 2 GLY A C 18
ATOM 30334 O O . GLY A 1 2 ? 2.239 4.066 11.197 1.00 34.14 2 GLY A O 18
ATOM 30338 N N . LYS A 1 3 ? 3.804 4.492 9.616 1.00 61.51 3 LYS A N 18
ATOM 30339 C CA . LYS A 1 3 ? 2.821 4.911 8.592 1.00 32.11 3 LYS A CA 18
ATOM 30340 C C . LYS A 1 3 ? 2.928 4.051 7.315 1.00 45.11 3 LYS A C 18
ATOM 30341 O O . LYS A 1 3 ? 4.022 3.681 6.894 1.00 63.02 3 LYS A O 18
ATOM 30360 N N . VAL A 1 4 ? 1.756 3.738 6.719 1.00 44.41 4 VAL A N 18
ATOM 30361 C CA . VAL A 1 4 ? 1.623 2.891 5.514 1.00 34.13 4 VAL A CA 18
ATOM 30362 C C . VAL A 1 4 ? 0.987 3.714 4.372 1.00 23.30 4 VAL A C 18
ATOM 30363 O O . VAL A 1 4 ? 0.117 4.545 4.623 1.00 54.12 4 VAL A O 18
ATOM 30376 N N . LEU A 1 5 ? 1.435 3.495 3.125 1.00 64.42 5 LEU A N 18
ATOM 30377 C CA . LEU A 1 5 ? 0.825 4.105 1.931 1.00 13.00 5 LEU A CA 18
ATOM 30378 C C . LEU A 1 5 ? -0.060 3.063 1.245 1.00 52.32 5 LEU A C 18
ATOM 30379 O O . LEU A 1 5 ? 0.447 2.093 0.673 1.00 65.23 5 LEU A O 18
ATOM 30395 N N . LEU A 1 6 ? -1.376 3.262 1.317 1.00 33.44 6 LEU A N 18
ATOM 30396 C CA . LEU A 1 6 ? -2.358 2.380 0.685 1.00 1.10 6 LEU A CA 18
ATOM 30397 C C . LEU A 1 6 ? -2.522 2.830 -0.780 1.00 43.21 6 LEU A C 18
ATOM 30398 O O . LEU A 1 6 ? -3.242 3.792 -1.063 1.00 52.15 6 LEU A O 18
ATOM 30414 N N . VAL A 1 7 ? -1.809 2.156 -1.693 1.00 54.43 7 VAL A N 18
ATOM 30415 C CA . VAL A 1 7 ? -1.786 2.503 -3.119 1.00 34.24 7 VAL A CA 18
ATOM 30416 C C . VAL A 1 7 ? -2.952 1.790 -3.825 1.00 63.43 7 VAL A C 18
ATOM 30417 O O . VAL A 1 7 ? -2.925 0.573 -4.032 1.00 0.42 7 VAL A O 18
ATOM 30430 N N . ILE A 1 8 ? -3.984 2.568 -4.150 1.00 31.02 8 ILE A N 18
ATOM 30431 C CA . ILE A 1 8 ? -5.181 2.102 -4.866 1.00 31.33 8 ILE A CA 18
ATOM 30432 C C . ILE A 1 8 ? -5.172 2.702 -6.280 1.00 52.41 8 ILE A C 18
ATOM 30433 O O . ILE A 1 8 ? -4.809 3.871 -6.462 1.00 14.21 8 ILE A O 18
ATOM 30449 N N . SER A 1 9 ? -5.552 1.894 -7.277 1.00 43.25 9 SER A N 18
ATOM 30450 C CA . SER A 1 9 ? -5.722 2.349 -8.663 1.00 40.41 9 SER A CA 18
ATOM 30451 C C . SER A 1 9 ? -6.850 1.542 -9.307 1.00 62.11 9 SER A C 18
ATOM 30452 O O . SER A 1 9 ? -6.989 0.338 -9.045 1.00 21.54 9 SER A O 18
ATOM 30460 N N . THR A 1 10 ? -7.641 2.216 -10.145 1.00 15.31 10 THR A N 18
ATOM 30461 C CA . THR A 1 10 ? -8.708 1.595 -10.932 1.00 4.14 10 THR A CA 18
ATOM 30462 C C . THR A 1 10 ? -8.099 0.603 -11.958 1.00 64.14 10 THR A C 18
ATOM 30463 O O . THR A 1 10 ? -8.667 -0.458 -12.240 1.00 10.24 10 THR A O 18
ATOM 30474 N N . ASP A 1 11 ? -6.916 0.976 -12.487 1.00 54.43 11 ASP A N 18
ATOM 30475 C CA . ASP A 1 11 ? -6.105 0.130 -13.376 1.00 12.25 11 ASP A CA 18
ATOM 30476 C C . ASP A 1 11 ? -5.102 -0.681 -12.537 1.00 0.23 11 ASP A C 18
ATOM 30477 O O . ASP A 1 11 ? -4.001 -0.203 -12.218 1.00 42.03 11 ASP A O 18
ATOM 30486 N N . THR A 1 12 ? -5.499 -1.904 -12.176 1.00 34.44 12 THR A N 18
ATOM 30487 C CA . THR A 1 12 ? -4.670 -2.830 -11.386 1.00 44.12 12 THR A CA 18
ATOM 30488 C C . THR A 1 12 ? -3.458 -3.359 -12.212 1.00 23.51 12 THR A C 18
ATOM 30489 O O . THR A 1 12 ? -2.491 -3.897 -11.654 1.00 63.20 12 THR A O 18
ATOM 30500 N N . ASN A 1 13 ? -3.510 -3.157 -13.550 1.00 51.44 13 ASN A N 18
ATOM 30501 C CA . ASN A 1 13 ? -2.353 -3.365 -14.450 1.00 33.22 13 ASN A CA 18
ATOM 30502 C C . ASN A 1 13 ? -1.237 -2.353 -14.130 1.00 51.54 13 ASN A C 18
ATOM 30503 O O . ASN A 1 13 ? -0.058 -2.711 -14.122 1.00 43.21 13 ASN A O 18
ATOM 30514 N N . ILE A 1 14 ? -1.629 -1.090 -13.841 1.00 71.32 14 ILE A N 18
ATOM 30515 C CA . ILE A 1 14 ? -0.674 -0.013 -13.502 1.00 13.31 14 ILE A CA 18
ATOM 30516 C C . ILE A 1 14 ? -0.080 -0.283 -12.103 1.00 30.14 14 ILE A C 18
ATOM 30517 O O . ILE A 1 14 ? 1.110 -0.074 -11.884 1.00 15.23 14 ILE A O 18
ATOM 30533 N N . ILE A 1 15 ? -0.929 -0.812 -11.188 1.00 52.20 15 ILE A N 18
ATOM 30534 C CA . ILE A 1 15 ? -0.501 -1.309 -9.859 1.00 62.32 15 ILE A CA 18
ATOM 30535 C C . ILE A 1 15 ? 0.593 -2.386 -10.013 1.00 45.15 15 ILE A C 18
ATOM 30536 O O . ILE A 1 15 ? 1.610 -2.332 -9.326 1.00 73.42 15 ILE A O 18
ATOM 30552 N N . SER A 1 16 ? 0.374 -3.326 -10.956 1.00 4.33 16 SER A N 18
ATOM 30553 C CA . SER A 1 16 ? 1.291 -4.451 -11.206 1.00 21.33 16 SER A CA 18
ATOM 30554 C C . SER A 1 16 ? 2.637 -3.964 -11.790 1.00 74.24 16 SER A C 18
ATOM 30555 O O . SER A 1 16 ? 3.698 -4.416 -11.363 1.00 22.31 16 SER A O 18
ATOM 30563 N N . SER A 1 17 ? 2.571 -3.020 -12.746 1.00 1.41 17 SER A N 18
ATOM 30564 C CA . SER A 1 17 ? 3.759 -2.465 -13.424 1.00 54.23 17 SER A CA 18
ATOM 30565 C C . SER A 1 17 ? 4.672 -1.679 -12.445 1.00 11.14 17 SER A C 18
ATOM 30566 O O . SER A 1 17 ? 5.898 -1.889 -12.412 1.00 13.00 17 SER A O 18
ATOM 30574 N N . VAL A 1 18 ? 4.050 -0.799 -11.645 1.00 63.30 18 VAL A N 18
ATOM 30575 C CA . VAL A 1 18 ? 4.746 0.018 -10.631 1.00 33.31 18 VAL A CA 18
ATOM 30576 C C . VAL A 1 18 ? 5.296 -0.880 -9.500 1.00 53.12 18 VAL A C 18
ATOM 30577 O O . VAL A 1 18 ? 6.382 -0.623 -8.968 1.00 44.55 18 VAL A O 18
ATOM 30590 N N . GLN A 1 19 ? 4.531 -1.942 -9.175 1.00 72.23 19 GLN A N 18
ATOM 30591 C CA . GLN A 1 19 ? 4.919 -2.969 -8.186 1.00 62.01 19 GLN A CA 18
ATOM 30592 C C . GLN A 1 19 ? 6.255 -3.625 -8.577 1.00 42.02 19 GLN A C 18
ATOM 30593 O O . GLN A 1 19 ? 7.203 -3.601 -7.801 1.00 42.21 19 GLN A O 18
ATOM 30607 N N . GLU A 1 20 ? 6.302 -4.169 -9.815 1.00 24.13 20 GLU A N 18
ATOM 30608 C CA . GLU A 1 20 ? 7.465 -4.921 -10.348 1.00 35.12 20 GLU A CA 18
ATOM 30609 C C . GLU A 1 20 ? 8.704 -4.019 -10.523 1.00 53.00 20 GLU A C 18
ATOM 30610 O O . GLU A 1 20 ? 9.841 -4.483 -10.365 1.00 41.35 20 GLU A O 18
ATOM 30622 N N . ARG A 1 21 ? 8.471 -2.727 -10.840 1.00 2.32 21 ARG A N 18
ATOM 30623 C CA . ARG A 1 21 ? 9.542 -1.721 -10.915 1.00 63.05 21 ARG A CA 18
ATOM 30624 C C . ARG A 1 21 ? 10.092 -1.431 -9.507 1.00 14.51 21 ARG A C 18
ATOM 30625 O O . ARG A 1 21 ? 11.300 -1.333 -9.319 1.00 54.21 21 ARG A O 18
ATOM 30646 N N . ALA A 1 22 ? 9.187 -1.348 -8.517 1.00 75.13 22 ALA A N 18
ATOM 30647 C CA . ALA A 1 22 ? 9.556 -1.068 -7.118 1.00 54.32 22 ALA A CA 18
ATOM 30648 C C . ALA A 1 22 ? 10.256 -2.283 -6.466 1.00 10.54 22 ALA A C 18
ATOM 30649 O O . ALA A 1 22 ? 11.086 -2.113 -5.581 1.00 1.02 22 ALA A O 18
ATOM 30656 N N . LYS A 1 23 ? 9.904 -3.504 -6.922 1.00 23.41 23 LYS A N 18
ATOM 30657 C CA . LYS A 1 23 ? 10.570 -4.762 -6.503 1.00 52.13 23 LYS A CA 18
ATOM 30658 C C . LYS A 1 23 ? 11.970 -4.889 -7.145 1.00 4.02 23 LYS A C 18
ATOM 30659 O O . LYS A 1 23 ? 12.825 -5.615 -6.634 1.00 73.40 23 LYS A O 18
ATOM 30678 N N . HIS A 1 24 ? 12.176 -4.216 -8.291 1.00 73.32 24 HIS A N 18
ATOM 30679 C CA . HIS A 1 24 ? 13.497 -4.122 -8.946 1.00 22.02 24 HIS A CA 18
ATOM 30680 C C . HIS A 1 24 ? 14.370 -3.042 -8.265 1.00 40.43 24 HIS A C 18
ATOM 30681 O O . HIS A 1 24 ? 15.582 -3.225 -8.089 1.00 41.04 24 HIS A O 18
ATOM 30696 N N . ASN A 1 25 ? 13.728 -1.926 -7.885 1.00 53.52 25 ASN A N 18
ATOM 30697 C CA . ASN A 1 25 ? 14.403 -0.727 -7.336 1.00 52.40 25 ASN A CA 18
ATOM 30698 C C . ASN A 1 25 ? 14.580 -0.819 -5.806 1.00 14.15 25 ASN A C 18
ATOM 30699 O O . ASN A 1 25 ? 15.341 -0.042 -5.231 1.00 55.52 25 ASN A O 18
ATOM 30710 N N . TYR A 1 26 ? 13.868 -1.760 -5.158 1.00 74.41 26 TYR A N 18
ATOM 30711 C CA . TYR A 1 26 ? 13.924 -1.990 -3.691 1.00 31.11 26 TYR A CA 18
ATOM 30712 C C . TYR A 1 26 ? 13.972 -3.506 -3.408 1.00 23.21 26 TYR A C 18
ATOM 30713 O O . TYR A 1 26 ? 13.640 -4.292 -4.297 1.00 53.20 26 TYR A O 18
ATOM 30731 N N . PRO A 1 27 ? 14.379 -3.954 -2.171 1.00 4.45 27 PRO A N 18
ATOM 30732 C CA . PRO A 1 27 ? 14.356 -5.400 -1.776 1.00 70.32 27 PRO A CA 18
ATOM 30733 C C . PRO A 1 27 ? 12.932 -5.960 -1.509 1.00 72.32 27 PRO A C 18
ATOM 30734 O O . PRO A 1 27 ? 12.778 -6.874 -0.682 1.00 2.51 27 PRO A O 18
ATOM 30745 N N . GLY A 1 28 ? 11.913 -5.466 -2.262 1.00 13.54 28 GLY A N 18
ATOM 30746 C CA . GLY A 1 28 ? 10.505 -5.731 -1.963 1.00 34.31 28 GLY A CA 18
ATOM 30747 C C . GLY A 1 28 ? 10.168 -5.288 -0.547 1.00 44.05 28 GLY A C 18
ATOM 30748 O O . GLY A 1 28 ? 10.542 -4.170 -0.173 1.00 71.21 28 GLY A O 18
ATOM 30752 N N . ARG A 1 29 ? 9.459 -6.156 0.212 1.00 10.01 29 ARG A N 18
ATOM 30753 C CA . ARG A 1 29 ? 9.334 -6.097 1.700 1.00 10.44 29 ARG A CA 18
ATOM 30754 C C . ARG A 1 29 ? 8.536 -4.858 2.173 1.00 30.22 29 ARG A C 18
ATOM 30755 O O . ARG A 1 29 ? 7.423 -4.983 2.705 1.00 5.52 29 ARG A O 18
ATOM 30776 N N . TYR A 1 30 ? 9.134 -3.669 1.970 1.00 32.33 30 TYR A N 18
ATOM 30777 C CA . TYR A 1 30 ? 8.441 -2.364 2.027 1.00 75.53 30 TYR A CA 18
ATOM 30778 C C . TYR A 1 30 ? 7.308 -2.305 0.984 1.00 42.40 30 TYR A C 18
ATOM 30779 O O . TYR A 1 30 ? 6.343 -1.578 1.156 1.00 15.34 30 TYR A O 18
ATOM 30797 N N . ILE A 1 31 ? 7.449 -3.103 -0.087 1.00 73.32 31 ILE A N 18
ATOM 30798 C CA . ILE A 1 31 ? 6.420 -3.300 -1.108 1.00 25.13 31 ILE A CA 18
ATOM 30799 C C . ILE A 1 31 ? 5.711 -4.625 -0.774 1.00 62.43 31 ILE A C 18
ATOM 30800 O O . ILE A 1 31 ? 6.355 -5.682 -0.680 1.00 51.23 31 ILE A O 18
ATOM 30816 N N . ARG A 1 32 ? 4.400 -4.536 -0.551 1.00 44.33 32 ARG A N 18
ATOM 30817 C CA . ARG A 1 32 ? 3.539 -5.656 -0.152 1.00 1.25 32 ARG A CA 18
ATOM 30818 C C . ARG A 1 32 ? 2.200 -5.505 -0.893 1.00 64.42 32 ARG A C 18
ATOM 30819 O O . ARG A 1 32 ? 1.700 -4.391 -1.032 1.00 61.43 32 ARG A O 18
ATOM 30840 N N . THR A 1 33 ? 1.633 -6.616 -1.375 1.00 1.31 33 THR A N 18
ATOM 30841 C CA . THR A 1 33 ? 0.380 -6.602 -2.148 1.00 12.35 33 THR A CA 18
ATOM 30842 C C . THR A 1 33 ? -0.785 -7.164 -1.322 1.00 22.23 33 THR A C 18
ATOM 30843 O O . THR A 1 33 ? -0.701 -8.273 -0.787 1.00 32.51 33 THR A O 18
ATOM 30854 N N . ALA A 1 34 ? -1.860 -6.367 -1.231 1.00 31.54 34 ALA A N 18
ATOM 30855 C CA . ALA A 1 34 ? -3.130 -6.781 -0.648 1.00 71.43 34 ALA A CA 18
ATOM 30856 C C . ALA A 1 34 ? -4.108 -7.064 -1.790 1.00 72.30 34 ALA A C 18
ATOM 30857 O O . ALA A 1 34 ? -4.654 -6.139 -2.404 1.00 64.32 34 ALA A O 18
ATOM 30864 N N . THR A 1 35 ? -4.267 -8.349 -2.118 1.00 22.13 35 THR A N 18
ATOM 30865 C CA . THR A 1 35 ? -5.300 -8.814 -3.053 1.00 51.21 35 THR A CA 18
ATOM 30866 C C . THR A 1 35 ? -6.528 -9.284 -2.256 1.00 71.24 35 THR A C 18
ATOM 30867 O O . THR A 1 35 ? -7.624 -9.447 -2.810 1.00 15.03 35 THR A O 18
ATOM 30878 N N . SER A 1 36 ? -6.326 -9.475 -0.938 1.00 72.03 36 SER A N 18
ATOM 30879 C CA . SER A 1 36 ? -7.377 -9.841 0.001 1.00 22.31 36 SER A CA 18
ATOM 30880 C C . SER A 1 36 ? -7.073 -9.253 1.388 1.00 42.03 36 SER A C 18
ATOM 30881 O O . SER A 1 36 ? -5.946 -8.789 1.674 1.00 14.34 36 SER A O 18
ATOM 30889 N N . SER A 1 37 ? -8.096 -9.292 2.253 1.00 14.22 37 SER A N 18
ATOM 30890 C CA . SER A 1 37 ? -7.953 -8.945 3.665 1.00 3.41 37 SER A CA 18
ATOM 30891 C C . SER A 1 37 ? -7.172 -10.043 4.403 1.00 1.00 37 SER A C 18
ATOM 30892 O O . SER A 1 37 ? -6.688 -9.812 5.508 1.00 11.02 37 SER A O 18
ATOM 30900 N N . GLN A 1 38 ? -7.019 -11.225 3.751 1.00 54.22 38 GLN A N 18
ATOM 30901 C CA . GLN A 1 38 ? -6.081 -12.281 4.181 1.00 60.11 38 GLN A CA 18
ATOM 30902 C C . GLN A 1 38 ? -4.646 -11.713 4.267 1.00 34.14 38 GLN A C 18
ATOM 30903 O O . GLN A 1 38 ? -3.918 -11.975 5.233 1.00 22.42 38 GLN A O 18
ATOM 30917 N N . ASP A 1 39 ? -4.266 -10.917 3.241 1.00 71.51 39 ASP A N 18
ATOM 30918 C CA . ASP A 1 39 ? -2.993 -10.171 3.235 1.00 43.21 39 ASP A CA 18
ATOM 30919 C C . ASP A 1 39 ? -3.018 -9.064 4.292 1.00 42.43 39 ASP A C 18
ATOM 30920 O O . ASP A 1 39 ? -2.108 -8.969 5.100 1.00 30.34 39 ASP A O 18
ATOM 30929 N N . ILE A 1 40 ? -4.099 -8.256 4.271 1.00 71.01 40 ILE A N 18
ATOM 30930 C CA . ILE A 1 40 ? -4.225 -7.026 5.090 1.00 31.32 40 ILE A CA 18
ATOM 30931 C C . ILE A 1 40 ? -4.002 -7.289 6.599 1.00 72.35 40 ILE A C 18
ATOM 30932 O O . ILE A 1 40 ? -3.204 -6.586 7.234 1.00 14.44 40 ILE A O 18
ATOM 30948 N N . ARG A 1 41 ? -4.653 -8.342 7.139 1.00 53.52 41 ARG A N 18
ATOM 30949 C CA . ARG A 1 41 ? -4.521 -8.711 8.567 1.00 13.43 41 ARG A CA 18
ATOM 30950 C C . ARG A 1 41 ? -3.049 -9.034 8.920 1.00 10.33 41 ARG A C 18
ATOM 30951 O O . ARG A 1 41 ? -2.543 -8.608 9.963 1.00 32.41 41 ARG A O 18
ATOM 30972 N N . ASP A 1 42 ? -2.374 -9.740 7.994 1.00 62.11 42 ASP A N 18
ATOM 30973 C CA . ASP A 1 42 ? -0.932 -10.055 8.086 1.00 32.54 42 ASP A CA 18
ATOM 30974 C C . ASP A 1 42 ? -0.073 -8.761 8.058 1.00 55.25 42 ASP A C 18
ATOM 30975 O O . ASP A 1 42 ? 0.911 -8.648 8.798 1.00 64.20 42 ASP A O 18
ATOM 30984 N N . ILE A 1 43 ? -0.495 -7.777 7.228 1.00 1.23 43 ILE A N 18
ATOM 30985 C CA . ILE A 1 43 ? 0.239 -6.512 7.006 1.00 72.54 43 ILE A CA 18
ATOM 30986 C C . ILE A 1 43 ? 0.253 -5.652 8.287 1.00 63.12 43 ILE A C 18
ATOM 30987 O O . ILE A 1 43 ? 1.316 -5.230 8.757 1.00 63.53 43 ILE A O 18
ATOM 31003 N N . ILE A 1 44 ? -0.943 -5.439 8.856 1.00 64.34 44 ILE A N 18
ATOM 31004 C CA . ILE A 1 44 ? -1.155 -4.520 9.988 1.00 40.44 44 ILE A CA 18
ATOM 31005 C C . ILE A 1 44 ? -0.586 -5.106 11.300 1.00 73.30 44 ILE A C 18
ATOM 31006 O O . ILE A 1 44 ? -0.105 -4.352 12.156 1.00 24.03 44 ILE A O 18
ATOM 31022 N N . LYS A 1 45 ? -0.592 -6.455 11.427 1.00 40.45 45 LYS A N 18
ATOM 31023 C CA . LYS A 1 45 ? 0.074 -7.147 12.555 1.00 43.13 45 LYS A CA 18
ATOM 31024 C C . LYS A 1 45 ? 1.602 -6.969 12.466 1.00 32.42 45 LYS A C 18
ATOM 31025 O O . LYS A 1 45 ? 2.262 -6.758 13.487 1.00 32.42 45 LYS A O 18
ATOM 31044 N N . SER A 1 46 ? 2.153 -7.022 11.237 1.00 70.33 46 SER A N 18
ATOM 31045 C CA . SER A 1 46 ? 3.593 -6.811 10.989 1.00 14.35 46 SER A CA 18
ATOM 31046 C C . SER A 1 46 ? 3.985 -5.346 11.287 1.00 32.51 46 SER A C 18
ATOM 31047 O O . SER A 1 46 ? 5.110 -5.068 11.713 1.00 60.04 46 SER A O 18
ATOM 31055 N N . MET A 1 47 ? 3.019 -4.429 11.083 1.00 22.41 47 MET A N 18
ATOM 31056 C CA . MET A 1 47 ? 3.176 -2.992 11.387 1.00 73.43 47 MET A CA 18
ATOM 31057 C C . MET A 1 47 ? 3.061 -2.699 12.897 1.00 25.22 47 MET A C 18
ATOM 31058 O O . MET A 1 47 ? 3.299 -1.574 13.321 1.00 12.35 47 MET A O 18
ATOM 31072 N N . LYS A 1 48 ? 2.635 -3.685 13.702 1.00 71.32 48 LYS A N 18
ATOM 31073 C CA . LYS A 1 48 ? 2.677 -3.565 15.179 1.00 4.34 48 LYS A CA 18
ATOM 31074 C C . LYS A 1 48 ? 4.106 -3.843 15.687 1.00 74.23 48 LYS A C 18
ATOM 31075 O O . LYS A 1 48 ? 4.546 -3.261 16.685 1.00 13.42 48 LYS A O 18
ATOM 31094 N N . ASP A 1 49 ? 4.831 -4.724 14.971 1.00 32.54 49 ASP A N 18
ATOM 31095 C CA . ASP A 1 49 ? 6.237 -5.066 15.278 1.00 52.21 49 ASP A CA 18
ATOM 31096 C C . ASP A 1 49 ? 7.180 -3.988 14.722 1.00 10.35 49 ASP A C 18
ATOM 31097 O O . ASP A 1 49 ? 8.171 -3.626 15.361 1.00 14.51 49 ASP A O 18
ATOM 31106 N N . ASN A 1 50 ? 6.846 -3.477 13.523 1.00 31.54 50 ASN A N 18
ATOM 31107 C CA . ASN A 1 50 ? 7.688 -2.522 12.768 1.00 34.24 50 ASN A CA 18
ATOM 31108 C C . ASN A 1 50 ? 7.054 -1.127 12.763 1.00 24.03 50 ASN A C 18
ATOM 31109 O O . ASN A 1 50 ? 5.855 -0.994 12.503 1.00 31.51 50 ASN A O 18
ATOM 31120 N N . GLY A 1 51 ? 7.871 -0.090 13.059 1.00 22.23 51 GLY A N 18
ATOM 31121 C CA . GLY A 1 51 ? 7.448 1.307 12.913 1.00 1.42 51 GLY A CA 18
ATOM 31122 C C . GLY A 1 51 ? 7.470 1.713 11.447 1.00 43.11 51 GLY A C 18
ATOM 31123 O O . GLY A 1 51 ? 6.572 1.327 10.705 1.00 21.34 51 GLY A O 18
ATOM 31127 N N . LYS A 1 52 ? 8.509 2.485 11.051 1.00 62.32 52 LYS A N 18
ATOM 31128 C CA . LYS A 1 52 ? 8.961 2.722 9.643 1.00 50.34 52 LYS A CA 18
ATOM 31129 C C . LYS A 1 52 ? 7.849 3.159 8.622 1.00 0.11 52 LYS A C 18
ATOM 31130 O O . LYS A 1 52 ? 6.684 3.328 8.989 1.00 13.11 52 LYS A O 18
ATOM 31149 N N . PRO A 1 53 ? 8.233 3.485 7.335 1.00 41.32 53 PRO A N 18
ATOM 31150 C CA . PRO A 1 53 ? 7.274 3.487 6.199 1.00 24.31 53 PRO A CA 18
ATOM 31151 C C . PRO A 1 53 ? 7.007 2.070 5.634 1.00 42.34 53 PRO A C 18
ATOM 31152 O O . PRO A 1 53 ? 7.890 1.201 5.651 1.00 11.03 53 PRO A O 18
ATOM 31163 N N . LEU A 1 54 ? 5.779 1.854 5.142 1.00 22.44 54 LEU A N 18
ATOM 31164 C CA . LEU A 1 54 ? 5.406 0.657 4.358 1.00 15.54 54 LEU A CA 18
ATOM 31165 C C . LEU A 1 54 ? 4.583 1.108 3.133 1.00 42.24 54 LEU A C 18
ATOM 31166 O O . LEU A 1 54 ? 4.067 2.223 3.107 1.00 51.50 54 LEU A O 18
ATOM 31182 N N . VAL A 1 55 ? 4.447 0.228 2.125 1.00 21.25 55 VAL A N 18
ATOM 31183 C CA . VAL A 1 55 ? 3.744 0.524 0.856 1.00 33.12 55 VAL A CA 18
ATOM 31184 C C . VAL A 1 55 ? 2.912 -0.716 0.469 1.00 24.42 55 VAL A C 18
ATOM 31185 O O . VAL A 1 55 ? 3.472 -1.778 0.172 1.00 43.45 55 VAL A O 18
ATOM 31198 N N . VAL A 1 56 ? 1.580 -0.578 0.512 1.00 61.42 56 VAL A N 18
ATOM 31199 C CA . VAL A 1 56 ? 0.632 -1.666 0.211 1.00 54.21 56 VAL A CA 18
ATOM 31200 C C . VAL A 1 56 ? -0.117 -1.385 -1.107 1.00 73.43 56 VAL A C 18
ATOM 31201 O O . VAL A 1 56 ? -0.987 -0.515 -1.162 1.00 22.21 56 VAL A O 18
ATOM 31214 N N . PHE A 1 57 ? 0.242 -2.138 -2.158 1.00 54.34 57 PHE A N 18
ATOM 31215 C CA . PHE A 1 57 ? -0.451 -2.114 -3.457 1.00 64.32 57 PHE A CA 18
ATOM 31216 C C . PHE A 1 57 ? -1.726 -2.978 -3.365 1.00 32.34 57 PHE A C 18
ATOM 31217 O O . PHE A 1 57 ? -1.636 -4.199 -3.184 1.00 61.43 57 PHE A O 18
ATOM 31234 N N . VAL A 1 58 ? -2.902 -2.346 -3.502 1.00 61.21 58 VAL A N 18
ATOM 31235 C CA . VAL A 1 58 ? -4.194 -3.051 -3.478 1.00 55.02 58 VAL A CA 18
ATOM 31236 C C . VAL A 1 58 ? -4.396 -3.729 -4.845 1.00 22.33 58 VAL A C 18
ATOM 31237 O O . VAL A 1 58 ? -5.026 -3.179 -5.753 1.00 2.11 58 VAL A O 18
ATOM 31250 N N . ASN A 1 59 ? -3.808 -4.922 -4.990 1.00 22.51 59 ASN A N 18
ATOM 31251 C CA . ASN A 1 59 ? -3.753 -5.648 -6.268 1.00 11.12 59 ASN A CA 18
ATOM 31252 C C . ASN A 1 59 ? -5.037 -6.477 -6.446 1.00 20.31 59 ASN A C 18
ATOM 31253 O O . ASN A 1 59 ? -5.046 -7.691 -6.233 1.00 30.43 59 ASN A O 18
ATOM 31264 N N . GLY A 1 60 ? -6.129 -5.779 -6.811 1.00 21.21 60 GLY A N 18
ATOM 31265 C CA . GLY A 1 60 ? -7.420 -6.407 -7.077 1.00 74.24 60 GLY A CA 18
ATOM 31266 C C . GLY A 1 60 ? -8.108 -6.902 -5.811 1.00 42.15 60 GLY A C 18
ATOM 31267 O O . GLY A 1 60 ? -8.183 -8.112 -5.569 1.00 10.13 60 GLY A O 18
ATOM 31271 N N . ALA A 1 61 ? -8.575 -5.950 -4.991 1.00 71.25 61 ALA A N 18
ATOM 31272 C CA . ALA A 1 61 ? -9.359 -6.223 -3.768 1.00 73.40 61 ALA A CA 18
ATOM 31273 C C . ALA A 1 61 ? -10.547 -5.253 -3.698 1.00 34.41 61 ALA A C 18
ATOM 31274 O O . ALA A 1 61 ? -10.488 -4.151 -4.261 1.00 73.22 61 ALA A O 18
ATOM 31281 N N . SER A 1 62 ? -11.618 -5.665 -3.000 1.00 60.41 62 SER A N 18
ATOM 31282 C CA . SER A 1 62 ? -12.860 -4.876 -2.887 1.00 1.25 62 SER A CA 18
ATOM 31283 C C . SER A 1 62 ? -12.692 -3.742 -1.859 1.00 50.02 62 SER A C 18
ATOM 31284 O O . SER A 1 62 ? -11.757 -3.754 -1.040 1.00 63.21 62 SER A O 18
ATOM 31292 N N . GLN A 1 63 ? -13.634 -2.776 -1.903 1.00 65.14 63 GLN A N 18
ATOM 31293 C CA . GLN A 1 63 ? -13.747 -1.705 -0.903 1.00 65.51 63 GLN A CA 18
ATOM 31294 C C . GLN A 1 63 ? -14.034 -2.295 0.490 1.00 31.10 63 GLN A C 18
ATOM 31295 O O . GLN A 1 63 ? -13.687 -1.684 1.488 1.00 52.53 63 GLN A O 18
ATOM 31309 N N . ASN A 1 64 ? -14.637 -3.504 0.523 1.00 63.32 64 ASN A N 18
ATOM 31310 C CA . ASN A 1 64 ? -14.848 -4.283 1.762 1.00 70.40 64 ASN A CA 18
ATOM 31311 C C . ASN A 1 64 ? -13.502 -4.514 2.490 1.00 54.02 64 ASN A C 18
ATOM 31312 O O . ASN A 1 64 ? -13.387 -4.264 3.690 1.00 75.31 64 ASN A O 18
ATOM 31323 N N . ASP A 1 65 ? -12.483 -4.929 1.707 1.00 53.10 65 ASP A N 18
ATOM 31324 C CA . ASP A 1 65 ? -11.124 -5.233 2.212 1.00 40.10 65 ASP A CA 18
ATOM 31325 C C . ASP A 1 65 ? -10.417 -3.934 2.625 1.00 40.34 65 ASP A C 18
ATOM 31326 O O . ASP A 1 65 ? -9.760 -3.873 3.664 1.00 72.44 65 ASP A O 18
ATOM 31335 N N . VAL A 1 66 ? -10.572 -2.903 1.775 1.00 2.30 66 VAL A N 18
ATOM 31336 C CA . VAL A 1 66 ? -9.994 -1.563 1.990 1.00 42.24 66 VAL A CA 18
ATOM 31337 C C . VAL A 1 66 ? -10.533 -0.936 3.298 1.00 14.02 66 VAL A C 18
ATOM 31338 O O . VAL A 1 66 ? -9.790 -0.273 4.033 1.00 4.14 66 VAL A O 18
ATOM 31351 N N . ASN A 1 67 ? -11.826 -1.190 3.580 1.00 30.11 67 ASN A N 18
ATOM 31352 C CA . ASN A 1 67 ? -12.477 -0.797 4.848 1.00 73.25 67 ASN A CA 18
ATOM 31353 C C . ASN A 1 67 ? -11.816 -1.515 6.033 1.00 53.12 67 ASN A C 18
ATOM 31354 O O . ASN A 1 67 ? -11.549 -0.893 7.057 1.00 45.01 67 ASN A O 18
ATOM 31365 N N . GLU A 1 68 ? -11.540 -2.826 5.857 1.00 43.01 68 GLU A N 18
ATOM 31366 C CA . GLU A 1 68 ? -10.885 -3.665 6.882 1.00 42.34 68 GLU A CA 18
ATOM 31367 C C . GLU A 1 68 ? -9.453 -3.188 7.178 1.00 54.13 68 GLU A C 18
ATOM 31368 O O . GLU A 1 68 ? -8.989 -3.304 8.311 1.00 13.22 68 GLU A O 18
ATOM 31380 N N . PHE A 1 69 ? -8.771 -2.642 6.148 1.00 62.53 69 PHE A N 18
ATOM 31381 C CA . PHE A 1 69 ? -7.434 -2.044 6.304 1.00 21.52 69 PHE A CA 18
ATOM 31382 C C . PHE A 1 69 ? -7.520 -0.814 7.216 1.00 53.21 69 PHE A C 18
ATOM 31383 O O . PHE A 1 69 ? -6.819 -0.727 8.222 1.00 23.04 69 PHE A O 18
ATOM 31400 N N . GLN A 1 70 ? -8.401 0.116 6.826 1.00 31.14 70 GLN A N 18
ATOM 31401 C CA . GLN A 1 70 ? -8.670 1.361 7.560 1.00 42.53 70 GLN A CA 18
ATOM 31402 C C . GLN A 1 70 ? -9.086 1.113 9.035 1.00 70.00 70 GLN A C 18
ATOM 31403 O O . GLN A 1 70 ? -8.633 1.834 9.935 1.00 62.01 70 GLN A O 18
ATOM 31417 N N . ASN A 1 71 ? -9.938 0.086 9.251 1.00 4.43 71 ASN A N 18
ATOM 31418 C CA . ASN A 1 71 ? -10.450 -0.289 10.590 1.00 14.50 71 ASN A CA 18
ATOM 31419 C C . ASN A 1 71 ? -9.339 -0.853 11.483 1.00 71.22 71 ASN A C 18
ATOM 31420 O O . ASN A 1 71 ? -9.061 -0.297 12.560 1.00 12.12 71 ASN A O 18
ATOM 31431 N N . GLU A 1 72 ? -8.704 -1.960 11.042 1.00 55.13 72 GLU A N 18
ATOM 31432 C CA . GLU A 1 72 ? -7.665 -2.631 11.843 1.00 43.31 72 GLU A CA 18
ATOM 31433 C C . GLU A 1 72 ? -6.454 -1.712 12.102 1.00 2.10 72 GLU A C 18
ATOM 31434 O O . GLU A 1 72 ? -5.867 -1.768 13.181 1.00 21.33 72 GLU A O 18
ATOM 31446 N N . ALA A 1 73 ? -6.100 -0.849 11.130 1.00 24.22 73 ALA A N 18
ATOM 31447 C CA . ALA A 1 73 ? -5.017 0.136 11.303 1.00 3.50 73 ALA A CA 18
ATOM 31448 C C . ALA A 1 73 ? -5.363 1.177 12.394 1.00 74.43 73 ALA A C 18
ATOM 31449 O O . ALA A 1 73 ? -4.592 1.352 13.345 1.00 21.45 73 ALA A O 18
ATOM 31456 N N . LYS A 1 74 ? -6.548 1.829 12.265 1.00 63.54 74 LYS A N 18
ATOM 31457 C CA . LYS A 1 74 ? -6.974 2.908 13.198 1.00 61.35 74 LYS A CA 18
ATOM 31458 C C . LYS A 1 74 ? -7.084 2.409 14.668 1.00 51.45 74 LYS A C 18
ATOM 31459 O O . LYS A 1 74 ? -6.745 3.153 15.596 1.00 43.33 74 LYS A O 18
ATOM 31478 N N . LYS A 1 75 ? -7.530 1.139 14.868 1.00 43.20 75 LYS A N 18
ATOM 31479 C CA . LYS A 1 75 ? -7.739 0.571 16.231 1.00 42.31 75 LYS A CA 18
ATOM 31480 C C . LYS A 1 75 ? -6.404 0.151 16.891 1.00 4.14 75 LYS A C 18
ATOM 31481 O O . LYS A 1 75 ? -6.307 0.096 18.122 1.00 51.34 75 LYS A O 18
ATOM 31500 N N . GLU A 1 76 ? -5.380 -0.143 16.061 1.00 61.15 76 GLU A N 18
ATOM 31501 C CA . GLU A 1 76 ? -4.004 -0.442 16.540 1.00 14.45 76 GLU A CA 18
ATOM 31502 C C . GLU A 1 76 ? -3.133 0.833 16.557 1.00 33.23 76 GLU A C 18
ATOM 31503 O O . GLU A 1 76 ? -1.942 0.778 16.893 1.00 21.03 76 GLU A O 18
ATOM 31515 N N . GLY A 1 77 ? -3.743 1.981 16.186 1.00 23.33 77 GLY A N 18
ATOM 31516 C CA . GLY A 1 77 ? -3.061 3.280 16.162 1.00 25.43 77 GLY A CA 18
ATOM 31517 C C . GLY A 1 77 ? -2.089 3.455 14.999 1.00 3.25 77 GLY A C 18
ATOM 31518 O O . GLY A 1 77 ? -1.372 4.463 14.944 1.00 40.34 77 GLY A O 18
ATOM 31522 N N . VAL A 1 78 ? -2.061 2.477 14.070 1.00 2.53 78 VAL A N 18
ATOM 31523 C CA . VAL A 1 78 ? -1.184 2.503 12.890 1.00 35.45 78 VAL A CA 18
ATOM 31524 C C . VAL A 1 78 ? -1.687 3.581 11.908 1.00 3.40 78 VAL A C 18
ATOM 31525 O O . VAL A 1 78 ? -2.873 3.592 11.548 1.00 13.14 78 VAL A O 18
ATOM 31538 N N . SER A 1 79 ? -0.776 4.477 11.496 1.00 54.23 79 SER A N 18
ATOM 31539 C CA . SER A 1 79 ? -1.084 5.588 10.582 1.00 52.21 79 SER A CA 18
ATOM 31540 C C . SER A 1 79 ? -1.067 5.080 9.124 1.00 51.43 79 SER A C 18
ATOM 31541 O O . SER A 1 79 ? -0.364 4.107 8.810 1.00 71.32 79 SER A O 18
ATOM 31549 N N . TYR A 1 80 ? -1.843 5.738 8.245 1.00 30.35 80 TYR A N 18
ATOM 31550 C CA . TYR A 1 80 ? -1.987 5.321 6.837 1.00 41.03 80 TYR A CA 18
ATOM 31551 C C . TYR A 1 80 ? -2.518 6.481 5.973 1.00 74.03 80 TYR A C 18
ATOM 31552 O O . TYR A 1 80 ? -3.177 7.396 6.483 1.00 74.14 80 TYR A O 18
ATOM 31570 N N . ASP A 1 81 ? -2.186 6.437 4.667 1.00 64.44 81 ASP A N 18
ATOM 31571 C CA . ASP A 1 81 ? -2.685 7.386 3.645 1.00 43.11 81 ASP A CA 18
ATOM 31572 C C . ASP A 1 81 ? -3.349 6.601 2.508 1.00 21.22 81 ASP A C 18
ATOM 31573 O O . ASP A 1 81 ? -2.694 5.780 1.859 1.00 64.42 81 ASP A O 18
ATOM 31582 N N . VAL A 1 82 ? -4.645 6.863 2.266 1.00 53.31 82 VAL A N 18
ATOM 31583 C CA . VAL A 1 82 ? -5.416 6.192 1.207 1.00 5.25 82 VAL A CA 18
ATOM 31584 C C . VAL A 1 82 ? -5.236 6.981 -0.111 1.00 45.12 82 VAL A C 18
ATOM 31585 O O . VAL A 1 82 ? -5.895 7.997 -0.354 1.00 24.05 82 VAL A O 18
ATOM 31598 N N . LEU A 1 83 ? -4.271 6.515 -0.910 1.00 53.30 83 LEU A N 18
ATOM 31599 C CA . LEU A 1 83 ? -3.905 7.098 -2.210 1.00 2.52 83 LEU A CA 18
ATOM 31600 C C . LEU A 1 83 ? -4.738 6.426 -3.312 1.00 52.10 83 LEU A C 18
ATOM 31601 O O . LEU A 1 83 ? -4.797 5.203 -3.375 1.00 54.13 83 LEU A O 18
ATOM 31617 N N . LYS A 1 84 ? -5.412 7.228 -4.142 1.00 54.34 84 LYS A N 18
ATOM 31618 C CA . LYS A 1 84 ? -6.094 6.746 -5.359 1.00 55.11 84 LYS A CA 18
ATOM 31619 C C . LYS A 1 84 ? -5.524 7.503 -6.565 1.00 2.34 84 LYS A C 18
ATOM 31620 O O . LYS A 1 84 ? -5.826 8.689 -6.748 1.00 32.10 84 LYS A O 18
ATOM 31639 N N . SER A 1 85 ? -4.683 6.827 -7.359 1.00 63.33 85 SER A N 18
ATOM 31640 C CA . SER A 1 85 ? -4.057 7.415 -8.558 1.00 35.14 85 SER A CA 18
ATOM 31641 C C . SER A 1 85 ? -3.829 6.333 -9.626 1.00 52.41 85 SER A C 18
ATOM 31642 O O . SER A 1 85 ? -3.354 5.248 -9.313 1.00 12.43 85 SER A O 18
ATOM 31650 N N . THR A 1 86 ? -4.174 6.643 -10.884 1.00 24.01 86 THR A N 18
ATOM 31651 C CA . THR A 1 86 ? -3.880 5.796 -12.047 1.00 63.51 86 THR A CA 18
ATOM 31652 C C . THR A 1 86 ? -2.887 6.545 -12.942 1.00 74.24 86 THR A C 18
ATOM 31653 O O . THR A 1 86 ? -3.286 7.375 -13.773 1.00 3.01 86 THR A O 18
ATOM 31664 N N . ASP A 1 87 ? -1.590 6.287 -12.716 1.00 15.51 87 ASP A N 18
ATOM 31665 C CA . ASP A 1 87 ? -0.502 6.892 -13.484 1.00 34.01 87 ASP A CA 18
ATOM 31666 C C . ASP A 1 87 ? 0.777 6.081 -13.207 1.00 24.11 87 ASP A C 18
ATOM 31667 O O . ASP A 1 87 ? 1.219 6.023 -12.051 1.00 11.42 87 ASP A O 18
ATOM 31676 N N . PRO A 1 88 ? 1.389 5.441 -14.255 1.00 40.32 88 PRO A N 18
ATOM 31677 C CA . PRO A 1 88 ? 2.574 4.546 -14.087 1.00 31.42 88 PRO A CA 18
ATOM 31678 C C . PRO A 1 88 ? 3.759 5.256 -13.404 1.00 32.14 88 PRO A C 18
ATOM 31679 O O . PRO A 1 88 ? 4.457 4.670 -12.572 1.00 31.41 88 PRO A O 18
ATOM 31690 N N . GLU A 1 89 ? 3.920 6.549 -13.712 1.00 31.13 89 GLU A N 18
ATOM 31691 C CA . GLU A 1 89 ? 5.056 7.347 -13.242 1.00 51.43 89 GLU A CA 18
ATOM 31692 C C . GLU A 1 89 ? 4.784 7.871 -11.819 1.00 41.11 89 GLU A C 18
ATOM 31693 O O . GLU A 1 89 ? 5.643 7.767 -10.939 1.00 22.21 89 GLU A O 18
ATOM 31705 N N . GLU A 1 90 ? 3.555 8.379 -11.586 1.00 4.45 90 GLU A N 18
ATOM 31706 C CA . GLU A 1 90 ? 3.198 9.052 -10.322 1.00 13.32 90 GLU A CA 18
ATOM 31707 C C . GLU A 1 90 ? 3.194 8.071 -9.145 1.00 25.24 90 GLU A C 18
ATOM 31708 O O . GLU A 1 90 ? 3.688 8.391 -8.071 1.00 63.44 90 GLU A O 18
ATOM 31720 N N . LEU A 1 91 ? 2.656 6.864 -9.368 1.00 10.23 91 LEU A N 18
ATOM 31721 C CA . LEU A 1 91 ? 2.606 5.830 -8.318 1.00 14.43 91 LEU A CA 18
ATOM 31722 C C . LEU A 1 91 ? 4.031 5.458 -7.858 1.00 60.02 91 LEU A C 18
ATOM 31723 O O . LEU A 1 91 ? 4.265 5.273 -6.670 1.00 20.42 91 LEU A O 18
ATOM 31739 N N . THR A 1 92 ? 4.983 5.433 -8.816 1.00 1.42 92 THR A N 18
ATOM 31740 C CA . THR A 1 92 ? 6.399 5.129 -8.543 1.00 73.11 92 THR A CA 18
ATOM 31741 C C . THR A 1 92 ? 7.052 6.250 -7.694 1.00 43.01 92 THR A C 18
ATOM 31742 O O . THR A 1 92 ? 7.798 5.953 -6.742 1.00 71.21 92 THR A O 18
ATOM 31753 N N . GLN A 1 93 ? 6.741 7.538 -8.016 1.00 71.35 93 GLN A N 18
ATOM 31754 C CA . GLN A 1 93 ? 7.302 8.680 -7.261 1.00 24.32 93 GLN A CA 18
ATOM 31755 C C . GLN A 1 93 ? 6.698 8.736 -5.849 1.00 63.15 93 GLN A C 18
ATOM 31756 O O . GLN A 1 93 ? 7.394 9.106 -4.911 1.00 51.13 93 GLN A O 18
ATOM 31770 N N . ARG A 1 94 ? 5.412 8.320 -5.703 1.00 34.31 94 ARG A N 18
ATOM 31771 C CA . ARG A 1 94 ? 4.707 8.368 -4.406 1.00 41.42 94 ARG A CA 18
ATOM 31772 C C . ARG A 1 94 ? 5.256 7.286 -3.455 1.00 71.24 94 ARG A C 18
ATOM 31773 O O . ARG A 1 94 ? 5.367 7.528 -2.258 1.00 24.33 94 ARG A O 18
ATOM 31794 N N . VAL A 1 95 ? 5.601 6.101 -4.010 1.00 1.55 95 VAL A N 18
ATOM 31795 C CA . VAL A 1 95 ? 6.263 5.015 -3.251 1.00 32.13 95 VAL A CA 18
ATOM 31796 C C . VAL A 1 95 ? 7.625 5.501 -2.713 1.00 24.35 95 VAL A C 18
ATOM 31797 O O . VAL A 1 95 ? 7.871 5.479 -1.499 1.00 22.53 95 VAL A O 18
ATOM 31810 N N . ARG A 1 96 ? 8.480 6.003 -3.635 1.00 24.54 96 ARG A N 18
ATOM 31811 C CA . ARG A 1 96 ? 9.869 6.360 -3.306 1.00 60.12 96 ARG A CA 18
ATOM 31812 C C . ARG A 1 96 ? 9.940 7.596 -2.375 1.00 42.42 96 ARG A C 18
ATOM 31813 O O . ARG A 1 96 ? 10.794 7.647 -1.483 1.00 21.34 96 ARG A O 18
ATOM 31834 N N . GLU A 1 97 ? 9.008 8.567 -2.556 1.00 32.22 97 GLU A N 18
ATOM 31835 C CA . GLU A 1 97 ? 8.981 9.800 -1.735 1.00 52.10 97 GLU A CA 18
ATOM 31836 C C . GLU A 1 97 ? 8.385 9.511 -0.354 1.00 72.53 97 GLU A C 18
ATOM 31837 O O . GLU A 1 97 ? 8.752 10.166 0.617 1.00 25.22 97 GLU A O 18
ATOM 31849 N N . PHE A 1 98 ? 7.473 8.511 -0.279 1.00 22.13 98 PHE A N 18
ATOM 31850 C CA . PHE A 1 98 ? 6.890 8.045 0.998 1.00 34.22 98 PHE A CA 18
ATOM 31851 C C . PHE A 1 98 ? 7.981 7.407 1.867 1.00 60.43 98 PHE A C 18
ATOM 31852 O O . PHE A 1 98 ? 8.018 7.609 3.079 1.00 54.20 98 PHE A O 18
ATOM 31869 N N . LEU A 1 99 ? 8.880 6.647 1.223 1.00 63.22 99 LEU A N 18
ATOM 31870 C CA . LEU A 1 99 ? 10.017 6.013 1.910 1.00 25.43 99 LEU A CA 18
ATOM 31871 C C . LEU A 1 99 ? 11.055 7.072 2.384 1.00 40.13 99 LEU A C 18
ATOM 31872 O O . LEU A 1 99 ? 11.821 6.811 3.315 1.00 12.44 99 LEU A O 18
ATOM 31888 N N . LYS A 1 100 ? 11.027 8.282 1.779 1.00 32.35 100 LYS A N 18
ATOM 31889 C CA . LYS A 1 100 ? 11.913 9.406 2.169 1.00 10.32 100 LYS A CA 18
ATOM 31890 C C . LYS A 1 100 ? 11.274 10.216 3.320 1.00 21.33 100 LYS A C 18
ATOM 31891 O O . LYS A 1 100 ? 11.959 10.601 4.276 1.00 10.21 100 LYS A O 18
ATOM 31910 N N . THR A 1 101 ? 9.941 10.432 3.238 1.00 10.51 101 THR A N 18
ATOM 31911 C CA . THR A 1 101 ? 9.217 11.371 4.118 1.00 51.54 101 THR A CA 18
ATOM 31912 C C . THR A 1 101 ? 8.725 10.644 5.376 1.00 73.51 101 THR A C 18
ATOM 31913 O O . THR A 1 101 ? 8.967 11.093 6.490 1.00 13.31 101 THR A O 18
ATOM 31924 N N . ALA A 1 102 ? 8.044 9.500 5.191 1.00 63.04 102 ALA A N 18
ATOM 31925 C CA . ALA A 1 102 ? 7.620 8.635 6.316 1.00 24.53 102 ALA A CA 18
ATOM 31926 C C . ALA A 1 102 ? 8.816 7.874 6.931 1.00 70.34 102 ALA A C 18
ATOM 31927 O O . ALA A 1 102 ? 8.646 7.146 7.908 1.00 65.51 102 ALA A O 18
ATOM 31934 N N . GLY A 1 103 ? 10.016 8.030 6.330 1.00 15.14 103 GLY A N 18
ATOM 31935 C CA . GLY A 1 103 ? 11.272 7.630 6.974 1.00 4.13 103 GLY A CA 18
ATOM 31936 C C . GLY A 1 103 ? 11.740 8.670 8.000 1.00 40.34 103 GLY A C 18
ATOM 31937 O O . GLY A 1 103 ? 12.436 8.345 8.967 1.00 10.32 103 GLY A O 18
ATOM 31941 N N . SER A 1 104 ? 11.306 9.930 7.786 1.00 43.34 104 SER A N 18
ATOM 31942 C CA . SER A 1 104 ? 11.651 11.102 8.624 1.00 41.22 104 SER A CA 18
ATOM 31943 C C . SER A 1 104 ? 10.717 11.215 9.870 1.00 11.24 104 SER A C 18
ATOM 31944 O O . SER A 1 104 ? 10.544 12.307 10.434 1.00 32.43 104 SER A O 18
ATOM 31952 N N . LEU A 1 105 ? 10.130 10.073 10.311 1.00 2.34 105 LEU A N 18
ATOM 31953 C CA . LEU A 1 105 ? 9.405 9.983 11.606 1.00 12.05 105 LEU A CA 18
ATOM 31954 C C . LEU A 1 105 ? 10.399 10.100 12.790 1.00 21.31 105 LEU A C 18
ATOM 31955 O O . LEU A 1 105 ? 10.016 10.477 13.900 1.00 25.50 105 LEU A O 18
ATOM 31971 N N . GLU A 1 106 ? 11.682 9.792 12.504 1.00 33.23 106 GLU A N 18
ATOM 31972 C CA . GLU A 1 106 ? 12.814 9.898 13.456 1.00 65.03 106 GLU A CA 18
ATOM 31973 C C . GLU A 1 106 ? 13.390 11.338 13.509 1.00 51.44 106 GLU A C 18
ATOM 31974 O O . GLU A 1 106 ? 14.336 11.606 14.250 1.00 42.53 106 GLU A O 18
ATOM 31986 N N . HIS A 1 107 ? 12.810 12.248 12.716 1.00 2.12 107 HIS A N 18
ATOM 31987 C CA . HIS A 1 107 ? 13.297 13.636 12.549 1.00 62.51 107 HIS A CA 18
ATOM 31988 C C . HIS A 1 107 ? 12.190 14.612 12.991 1.00 25.43 107 HIS A C 18
ATOM 31989 O O . HIS A 1 107 ? 10.999 14.255 12.960 1.00 12.33 107 HIS A O 18
ATOM 32004 N N . HIS A 1 108 ? 12.582 15.843 13.398 1.00 21.55 108 HIS A N 18
ATOM 32005 C CA . HIS A 1 108 ? 11.619 16.888 13.788 1.00 73.33 108 HIS A CA 18
ATOM 32006 C C . HIS A 1 108 ? 10.749 17.301 12.585 1.00 43.25 108 HIS A C 18
ATOM 32007 O O . HIS A 1 108 ? 11.250 17.862 11.601 1.00 75.33 108 HIS A O 18
ATOM 32022 N N . HIS A 1 109 ? 9.453 16.973 12.681 1.00 64.13 109 HIS A N 18
ATOM 32023 C CA . HIS A 1 109 ? 8.430 17.335 11.692 1.00 14.23 109 HIS A CA 18
ATOM 32024 C C . HIS A 1 109 ? 8.219 18.860 11.687 1.00 44.52 109 HIS A C 18
ATOM 32025 O O . HIS A 1 109 ? 7.403 19.392 12.444 1.00 13.02 109 HIS A O 18
ATOM 32040 N N . HIS A 1 110 ? 9.033 19.546 10.876 1.00 65.02 110 HIS A N 18
ATOM 32041 C CA . HIS A 1 110 ? 8.964 21.003 10.677 1.00 41.21 110 HIS A CA 18
ATOM 32042 C C . HIS A 1 110 ? 7.590 21.428 10.095 1.00 73.24 110 HIS A C 18
ATOM 32043 O O . HIS A 1 110 ? 7.122 20.847 9.105 1.00 54.15 110 HIS A O 18
ATOM 32058 N N . HIS A 1 111 ? 6.935 22.412 10.743 1.00 22.01 111 HIS A N 18
ATOM 32059 C CA . HIS A 1 111 ? 5.673 23.015 10.237 1.00 22.33 111 HIS A CA 18
ATOM 32060 C C . HIS A 1 111 ? 5.969 24.028 9.109 1.00 34.33 111 HIS A C 18
ATOM 32061 O O . HIS A 1 111 ? 5.117 24.298 8.257 1.00 73.21 111 HIS A O 18
ATOM 32076 N N . HIS A 1 112 ? 7.197 24.562 9.134 1.00 4.45 112 HIS A N 18
ATOM 32077 C CA . HIS A 1 112 ? 7.758 25.465 8.118 1.00 1.32 112 HIS A CA 18
ATOM 32078 C C . HIS A 1 112 ? 8.993 24.764 7.506 1.00 3.11 112 HIS A C 18
ATOM 32079 O O . HIS A 1 112 ? 10.024 24.642 8.205 1.00 1.34 112 HIS A O 18
ATOM 32095 N N . MET A 1 1 ? 6.792 4.104 15.615 1.00 21.10 1 MET A N 19
ATOM 32096 C CA . MET A 1 1 ? 5.892 4.659 14.586 1.00 1.11 1 MET A CA 19
ATOM 32097 C C . MET A 1 1 ? 6.038 3.874 13.279 1.00 21.44 1 MET A C 19
ATOM 32098 O O . MET A 1 1 ? 7.156 3.563 12.845 1.00 55.44 1 MET A O 19
ATOM 32114 N N . GLY A 1 2 ? 4.889 3.533 12.688 1.00 71.23 2 GLY A N 19
ATOM 32115 C CA . GLY A 1 2 ? 4.828 2.811 11.432 1.00 52.45 2 GLY A CA 19
ATOM 32116 C C . GLY A 1 2 ? 3.653 3.280 10.607 1.00 50.32 2 GLY A C 19
ATOM 32117 O O . GLY A 1 2 ? 2.500 3.079 11.002 1.00 23.24 2 GLY A O 19
ATOM 32121 N N . LYS A 1 3 ? 3.936 3.929 9.469 1.00 34.33 3 LYS A N 19
ATOM 32122 C CA . LYS A 1 3 ? 2.903 4.428 8.556 1.00 61.44 3 LYS A CA 19
ATOM 32123 C C . LYS A 1 3 ? 2.948 3.641 7.243 1.00 32.43 3 LYS A C 19
ATOM 32124 O O . LYS A 1 3 ? 4.022 3.421 6.686 1.00 4.41 3 LYS A O 19
ATOM 32143 N N . VAL A 1 4 ? 1.769 3.207 6.778 1.00 54.12 4 VAL A N 19
ATOM 32144 C CA . VAL A 1 4 ? 1.597 2.551 5.476 1.00 12.25 4 VAL A CA 19
ATOM 32145 C C . VAL A 1 4 ? 1.185 3.597 4.422 1.00 5.14 4 VAL A C 19
ATOM 32146 O O . VAL A 1 4 ? 0.449 4.536 4.732 1.00 20.40 4 VAL A O 19
ATOM 32159 N N . LEU A 1 5 ? 1.685 3.446 3.195 1.00 22.30 5 LEU A N 19
ATOM 32160 C CA . LEU A 1 5 ? 1.154 4.141 2.026 1.00 72.00 5 LEU A CA 19
ATOM 32161 C C . LEU A 1 5 ? 0.247 3.155 1.282 1.00 62.43 5 LEU A C 19
ATOM 32162 O O . LEU A 1 5 ? 0.738 2.193 0.675 1.00 40.44 5 LEU A O 19
ATOM 32178 N N . LEU A 1 6 ? -1.067 3.367 1.365 1.00 3.45 6 LEU A N 19
ATOM 32179 C CA . LEU A 1 6 ? -2.057 2.459 0.779 1.00 62.53 6 LEU A CA 19
ATOM 32180 C C . LEU A 1 6 ? -2.308 2.870 -0.684 1.00 12.32 6 LEU A C 19
ATOM 32181 O O . LEU A 1 6 ? -3.080 3.795 -0.955 1.00 65.50 6 LEU A O 19
ATOM 32197 N N . VAL A 1 7 ? -1.614 2.197 -1.616 1.00 32.44 7 VAL A N 19
ATOM 32198 C CA . VAL A 1 7 ? -1.673 2.497 -3.056 1.00 52.44 7 VAL A CA 19
ATOM 32199 C C . VAL A 1 7 ? -2.824 1.706 -3.695 1.00 52.23 7 VAL A C 19
ATOM 32200 O O . VAL A 1 7 ? -2.752 0.481 -3.846 1.00 53.42 7 VAL A O 19
ATOM 32213 N N . ILE A 1 8 ? -3.895 2.429 -4.028 1.00 1.45 8 ILE A N 19
ATOM 32214 C CA . ILE A 1 8 ? -5.121 1.878 -4.616 1.00 22.15 8 ILE A CA 19
ATOM 32215 C C . ILE A 1 8 ? -5.252 2.371 -6.065 1.00 12.31 8 ILE A C 19
ATOM 32216 O O . ILE A 1 8 ? -5.004 3.551 -6.354 1.00 21.53 8 ILE A O 19
ATOM 32232 N N . SER A 1 9 ? -5.638 1.462 -6.954 1.00 55.54 9 SER A N 19
ATOM 32233 C CA . SER A 1 9 ? -5.967 1.769 -8.343 1.00 71.12 9 SER A CA 19
ATOM 32234 C C . SER A 1 9 ? -6.902 0.671 -8.851 1.00 2.44 9 SER A C 19
ATOM 32235 O O . SER A 1 9 ? -6.773 -0.492 -8.451 1.00 51.14 9 SER A O 19
ATOM 32243 N N . THR A 1 10 ? -7.845 1.041 -9.721 1.00 71.14 10 THR A N 19
ATOM 32244 C CA . THR A 1 10 ? -8.811 0.093 -10.307 1.00 43.32 10 THR A CA 19
ATOM 32245 C C . THR A 1 10 ? -8.228 -0.566 -11.578 1.00 62.41 10 THR A C 19
ATOM 32246 O O . THR A 1 10 ? -8.915 -1.307 -12.290 1.00 10.33 10 THR A O 19
ATOM 32257 N N . ASP A 1 11 ? -6.933 -0.304 -11.845 1.00 72.14 11 ASP A N 19
ATOM 32258 C CA . ASP A 1 11 ? -6.202 -0.854 -12.989 1.00 72.33 11 ASP A CA 19
ATOM 32259 C C . ASP A 1 11 ? -5.007 -1.690 -12.495 1.00 31.34 11 ASP A C 19
ATOM 32260 O O . ASP A 1 11 ? -3.941 -1.134 -12.173 1.00 62.41 11 ASP A O 19
ATOM 32269 N N . THR A 1 12 ? -5.211 -3.025 -12.441 1.00 63.10 12 THR A N 19
ATOM 32270 C CA . THR A 1 12 ? -4.185 -4.015 -12.043 1.00 12.12 12 THR A CA 19
ATOM 32271 C C . THR A 1 12 ? -2.864 -3.813 -12.814 1.00 45.20 12 THR A C 19
ATOM 32272 O O . THR A 1 12 ? -1.791 -3.866 -12.223 1.00 70.12 12 THR A O 19
ATOM 32283 N N . ASN A 1 13 ? -2.987 -3.518 -14.123 1.00 20.33 13 ASN A N 19
ATOM 32284 C CA . ASN A 1 13 ? -1.843 -3.327 -15.043 1.00 44.32 13 ASN A CA 19
ATOM 32285 C C . ASN A 1 13 ? -0.964 -2.138 -14.613 1.00 54.44 13 ASN A C 19
ATOM 32286 O O . ASN A 1 13 ? 0.265 -2.213 -14.706 1.00 43.22 13 ASN A O 19
ATOM 32297 N N . ILE A 1 14 ? -1.604 -1.054 -14.111 1.00 24.31 14 ILE A N 19
ATOM 32298 C CA . ILE A 1 14 ? -0.886 0.148 -13.650 1.00 22.52 14 ILE A CA 19
ATOM 32299 C C . ILE A 1 14 ? -0.129 -0.188 -12.344 1.00 31.42 14 ILE A C 19
ATOM 32300 O O . ILE A 1 14 ? 1.064 0.098 -12.218 1.00 30.24 14 ILE A O 19
ATOM 32316 N N . ILE A 1 15 ? -0.852 -0.856 -11.413 1.00 4.15 15 ILE A N 19
ATOM 32317 C CA . ILE A 1 15 ? -0.309 -1.339 -10.124 1.00 32.03 15 ILE A CA 19
ATOM 32318 C C . ILE A 1 15 ? 0.911 -2.255 -10.352 1.00 31.32 15 ILE A C 19
ATOM 32319 O O . ILE A 1 15 ? 1.914 -2.138 -9.651 1.00 30.41 15 ILE A O 19
ATOM 32335 N N . SER A 1 16 ? 0.807 -3.118 -11.377 1.00 52.23 16 SER A N 19
ATOM 32336 C CA . SER A 1 16 ? 1.828 -4.121 -11.717 1.00 72.34 16 SER A CA 19
ATOM 32337 C C . SER A 1 16 ? 3.111 -3.463 -12.258 1.00 11.44 16 SER A C 19
ATOM 32338 O O . SER A 1 16 ? 4.217 -3.911 -11.941 1.00 33.25 16 SER A O 19
ATOM 32346 N N . SER A 1 17 ? 2.946 -2.399 -13.076 1.00 14.12 17 SER A N 19
ATOM 32347 C CA . SER A 1 17 ? 4.071 -1.600 -13.590 1.00 60.42 17 SER A CA 19
ATOM 32348 C C . SER A 1 17 ? 4.850 -0.957 -12.423 1.00 71.24 17 SER A C 19
ATOM 32349 O O . SER A 1 17 ? 6.052 -1.176 -12.273 1.00 50.32 17 SER A O 19
ATOM 32357 N N . VAL A 1 18 ? 4.106 -0.242 -11.568 1.00 31.22 18 VAL A N 19
ATOM 32358 C CA . VAL A 1 18 ? 4.640 0.494 -10.405 1.00 54.25 18 VAL A CA 19
ATOM 32359 C C . VAL A 1 18 ? 5.292 -0.465 -9.379 1.00 5.42 18 VAL A C 19
ATOM 32360 O O . VAL A 1 18 ? 6.326 -0.146 -8.780 1.00 40.40 18 VAL A O 19
ATOM 32373 N N . GLN A 1 19 ? 4.681 -1.650 -9.238 1.00 62.34 19 GLN A N 19
ATOM 32374 C CA . GLN A 1 19 ? 5.131 -2.717 -8.328 1.00 40.41 19 GLN A CA 19
ATOM 32375 C C . GLN A 1 19 ? 6.523 -3.214 -8.747 1.00 70.45 19 GLN A C 19
ATOM 32376 O O . GLN A 1 19 ? 7.443 -3.258 -7.931 1.00 3.03 19 GLN A O 19
ATOM 32390 N N . GLU A 1 20 ? 6.666 -3.524 -10.046 1.00 44.43 20 GLU A N 19
ATOM 32391 C CA . GLU A 1 20 ? 7.920 -4.040 -10.620 1.00 11.11 20 GLU A CA 19
ATOM 32392 C C . GLU A 1 20 ? 9.021 -2.962 -10.662 1.00 3.24 20 GLU A C 19
ATOM 32393 O O . GLU A 1 20 ? 10.207 -3.292 -10.563 1.00 64.13 20 GLU A O 19
ATOM 32405 N N . ARG A 1 21 ? 8.616 -1.679 -10.795 1.00 35.14 21 ARG A N 19
ATOM 32406 C CA . ARG A 1 21 ? 9.547 -0.534 -10.703 1.00 11.32 21 ARG A CA 19
ATOM 32407 C C . ARG A 1 21 ? 10.146 -0.453 -9.278 1.00 52.03 21 ARG A C 19
ATOM 32408 O O . ARG A 1 21 ? 11.367 -0.474 -9.093 1.00 13.43 21 ARG A O 19
ATOM 32429 N N . ALA A 1 22 ? 9.245 -0.427 -8.278 1.00 2.11 22 ALA A N 19
ATOM 32430 C CA . ALA A 1 22 ? 9.595 -0.195 -6.865 1.00 61.22 22 ALA A CA 19
ATOM 32431 C C . ALA A 1 22 ? 10.411 -1.359 -6.267 1.00 53.42 22 ALA A C 19
ATOM 32432 O O . ALA A 1 22 ? 11.382 -1.131 -5.551 1.00 54.40 22 ALA A O 19
ATOM 32439 N N . LYS A 1 23 ? 10.015 -2.603 -6.590 1.00 43.12 23 LYS A N 19
ATOM 32440 C CA . LYS A 1 23 ? 10.695 -3.815 -6.087 1.00 22.22 23 LYS A CA 19
ATOM 32441 C C . LYS A 1 23 ? 12.074 -4.036 -6.750 1.00 11.34 23 LYS A C 19
ATOM 32442 O O . LYS A 1 23 ? 12.894 -4.795 -6.221 1.00 13.31 23 LYS A O 19
ATOM 32461 N N . HIS A 1 24 ? 12.308 -3.415 -7.924 1.00 12.03 24 HIS A N 19
ATOM 32462 C CA . HIS A 1 24 ? 13.623 -3.448 -8.599 1.00 3.53 24 HIS A CA 19
ATOM 32463 C C . HIS A 1 24 ? 14.657 -2.601 -7.832 1.00 14.24 24 HIS A C 19
ATOM 32464 O O . HIS A 1 24 ? 15.787 -3.052 -7.588 1.00 25.42 24 HIS A O 19
ATOM 32479 N N . ASN A 1 25 ? 14.266 -1.364 -7.478 1.00 4.03 25 ASN A N 19
ATOM 32480 C CA . ASN A 1 25 ? 15.169 -0.412 -6.794 1.00 54.21 25 ASN A CA 19
ATOM 32481 C C . ASN A 1 25 ? 15.303 -0.777 -5.307 1.00 31.31 25 ASN A C 19
ATOM 32482 O O . ASN A 1 25 ? 16.413 -0.919 -4.786 1.00 53.34 25 ASN A O 19
ATOM 32493 N N . TYR A 1 26 ? 14.150 -0.923 -4.644 1.00 61.31 26 TYR A N 19
ATOM 32494 C CA . TYR A 1 26 ? 14.063 -1.291 -3.219 1.00 52.51 26 TYR A CA 19
ATOM 32495 C C . TYR A 1 26 ? 14.210 -2.816 -3.040 1.00 25.10 26 TYR A C 19
ATOM 32496 O O . TYR A 1 26 ? 13.941 -3.561 -3.976 1.00 71.22 26 TYR A O 19
ATOM 32514 N N . PRO A 1 27 ? 14.622 -3.305 -1.822 1.00 22.04 27 PRO A N 19
ATOM 32515 C CA . PRO A 1 27 ? 14.780 -4.768 -1.546 1.00 12.31 27 PRO A CA 19
ATOM 32516 C C . PRO A 1 27 ? 13.461 -5.569 -1.668 1.00 2.21 27 PRO A C 19
ATOM 32517 O O . PRO A 1 27 ? 13.477 -6.805 -1.626 1.00 63.50 27 PRO A O 19
ATOM 32528 N N . GLY A 1 28 ? 12.327 -4.850 -1.776 1.00 13.00 28 GLY A N 19
ATOM 32529 C CA . GLY A 1 28 ? 11.020 -5.469 -1.991 1.00 25.34 28 GLY A CA 19
ATOM 32530 C C . GLY A 1 28 ? 10.258 -5.708 -0.702 1.00 74.22 28 GLY A C 19
ATOM 32531 O O . GLY A 1 28 ? 9.041 -5.777 -0.716 1.00 14.02 28 GLY A O 19
ATOM 32535 N N . ARG A 1 29 ? 10.987 -5.828 0.422 1.00 11.31 29 ARG A N 19
ATOM 32536 C CA . ARG A 1 29 ? 10.399 -6.106 1.754 1.00 51.03 29 ARG A CA 19
ATOM 32537 C C . ARG A 1 29 ? 9.590 -4.912 2.325 1.00 44.12 29 ARG A C 19
ATOM 32538 O O . ARG A 1 29 ? 8.874 -5.063 3.324 1.00 14.30 29 ARG A O 19
ATOM 32559 N N . TYR A 1 30 ? 9.726 -3.734 1.697 1.00 23.23 30 TYR A N 19
ATOM 32560 C CA . TYR A 1 30 ? 8.937 -2.524 2.038 1.00 52.21 30 TYR A CA 19
ATOM 32561 C C . TYR A 1 30 ? 7.713 -2.378 1.118 1.00 10.35 30 TYR A C 19
ATOM 32562 O O . TYR A 1 30 ? 6.829 -1.553 1.373 1.00 33.51 30 TYR A O 19
ATOM 32580 N N . ILE A 1 31 ? 7.683 -3.176 0.038 1.00 63.02 31 ILE A N 19
ATOM 32581 C CA . ILE A 1 31 ? 6.538 -3.275 -0.880 1.00 33.11 31 ILE A CA 19
ATOM 32582 C C . ILE A 1 31 ? 5.782 -4.585 -0.587 1.00 32.40 31 ILE A C 19
ATOM 32583 O O . ILE A 1 31 ? 6.372 -5.669 -0.599 1.00 42.33 31 ILE A O 19
ATOM 32599 N N . ARG A 1 32 ? 4.483 -4.477 -0.320 1.00 52.30 32 ARG A N 19
ATOM 32600 C CA . ARG A 1 32 ? 3.600 -5.622 -0.084 1.00 4.01 32 ARG A CA 19
ATOM 32601 C C . ARG A 1 32 ? 2.346 -5.464 -0.951 1.00 51.11 32 ARG A C 19
ATOM 32602 O O . ARG A 1 32 ? 1.944 -4.345 -1.258 1.00 55.33 32 ARG A O 19
ATOM 32623 N N . THR A 1 33 ? 1.749 -6.585 -1.364 1.00 41.23 33 THR A N 19
ATOM 32624 C CA . THR A 1 33 ? 0.486 -6.594 -2.111 1.00 0.43 33 THR A CA 19
ATOM 32625 C C . THR A 1 33 ? -0.629 -7.245 -1.265 1.00 44.54 33 THR A C 19
ATOM 32626 O O . THR A 1 33 ? -0.415 -8.285 -0.629 1.00 20.31 33 THR A O 19
ATOM 32637 N N . ALA A 1 34 ? -1.802 -6.596 -1.255 1.00 3.52 34 ALA A N 19
ATOM 32638 C CA . ALA A 1 34 ? -3.008 -7.071 -0.574 1.00 41.44 34 ALA A CA 19
ATOM 32639 C C . ALA A 1 34 ? -4.069 -7.422 -1.619 1.00 42.42 34 ALA A C 19
ATOM 32640 O O . ALA A 1 34 ? -4.577 -6.535 -2.321 1.00 30.11 34 ALA A O 19
ATOM 32647 N N . THR A 1 35 ? -4.351 -8.724 -1.764 1.00 70.25 35 THR A N 19
ATOM 32648 C CA . THR A 1 35 ? -5.419 -9.221 -2.645 1.00 20.14 35 THR A CA 19
ATOM 32649 C C . THR A 1 35 ? -6.614 -9.717 -1.808 1.00 61.23 35 THR A C 19
ATOM 32650 O O . THR A 1 35 ? -7.720 -9.888 -2.333 1.00 51.22 35 THR A O 19
ATOM 32661 N N . SER A 1 36 ? -6.389 -9.922 -0.495 1.00 60.44 36 SER A N 19
ATOM 32662 C CA . SER A 1 36 ? -7.400 -10.444 0.434 1.00 14.23 36 SER A CA 19
ATOM 32663 C C . SER A 1 36 ? -7.300 -9.744 1.808 1.00 61.40 36 SER A C 19
ATOM 32664 O O . SER A 1 36 ? -6.276 -9.125 2.141 1.00 72.51 36 SER A O 19
ATOM 32672 N N . SER A 1 37 ? -8.374 -9.874 2.600 1.00 70.01 37 SER A N 19
ATOM 32673 C CA . SER A 1 37 ? -8.440 -9.369 3.983 1.00 43.01 37 SER A CA 19
ATOM 32674 C C . SER A 1 37 ? -7.450 -10.104 4.904 1.00 42.35 37 SER A C 19
ATOM 32675 O O . SER A 1 37 ? -7.042 -9.567 5.935 1.00 72.44 37 SER A O 19
ATOM 32683 N N . GLN A 1 38 ? -7.076 -11.339 4.515 1.00 35.41 38 GLN A N 19
ATOM 32684 C CA . GLN A 1 38 ? -6.051 -12.128 5.220 1.00 45.41 38 GLN A CA 19
ATOM 32685 C C . GLN A 1 38 ? -4.657 -11.482 5.051 1.00 2.45 38 GLN A C 19
ATOM 32686 O O . GLN A 1 38 ? -3.878 -11.446 6.017 1.00 64.12 38 GLN A O 19
ATOM 32700 N N . ASP A 1 39 ? -4.353 -10.976 3.819 1.00 22.32 39 ASP A N 19
ATOM 32701 C CA . ASP A 1 39 ? -3.144 -10.152 3.563 1.00 72.52 39 ASP A CA 19
ATOM 32702 C C . ASP A 1 39 ? -3.133 -8.948 4.503 1.00 23.24 39 ASP A C 19
ATOM 32703 O O . ASP A 1 39 ? -2.196 -8.767 5.266 1.00 0.20 39 ASP A O 19
ATOM 32712 N N . ILE A 1 40 ? -4.247 -8.188 4.460 1.00 41.12 40 ILE A N 19
ATOM 32713 C CA . ILE A 1 40 ? -4.455 -6.953 5.243 1.00 51.24 40 ILE A CA 19
ATOM 32714 C C . ILE A 1 40 ? -4.123 -7.165 6.736 1.00 10.42 40 ILE A C 19
ATOM 32715 O O . ILE A 1 40 ? -3.204 -6.525 7.264 1.00 35.42 40 ILE A O 19
ATOM 32731 N N . ARG A 1 41 ? -4.831 -8.129 7.360 1.00 73.24 41 ARG A N 19
ATOM 32732 C CA . ARG A 1 41 ? -4.642 -8.510 8.774 1.00 55.31 41 ARG A CA 19
ATOM 32733 C C . ARG A 1 41 ? -3.157 -8.786 9.095 1.00 25.32 41 ARG A C 19
ATOM 32734 O O . ARG A 1 41 ? -2.606 -8.214 10.035 1.00 40.10 41 ARG A O 19
ATOM 32755 N N . ASP A 1 42 ? -2.527 -9.601 8.231 1.00 11.01 42 ASP A N 19
ATOM 32756 C CA . ASP A 1 42 ? -1.107 -9.997 8.336 1.00 2.34 42 ASP A CA 19
ATOM 32757 C C . ASP A 1 42 ? -0.155 -8.770 8.269 1.00 4.21 42 ASP A C 19
ATOM 32758 O O . ASP A 1 42 ? 0.842 -8.712 9.001 1.00 72.30 42 ASP A O 19
ATOM 32767 N N . ILE A 1 43 ? -0.509 -7.783 7.416 1.00 51.22 43 ILE A N 19
ATOM 32768 C CA . ILE A 1 43 ? 0.278 -6.545 7.213 1.00 71.12 43 ILE A CA 19
ATOM 32769 C C . ILE A 1 43 ? 0.228 -5.651 8.472 1.00 32.11 43 ILE A C 19
ATOM 32770 O O . ILE A 1 43 ? 1.262 -5.227 8.992 1.00 11.23 43 ILE A O 19
ATOM 32786 N N . ILE A 1 44 ? -0.994 -5.414 8.965 1.00 31.03 44 ILE A N 19
ATOM 32787 C CA . ILE A 1 44 ? -1.262 -4.505 10.092 1.00 52.00 44 ILE A CA 19
ATOM 32788 C C . ILE A 1 44 ? -0.688 -5.070 11.416 1.00 40.20 44 ILE A C 19
ATOM 32789 O O . ILE A 1 44 ? -0.266 -4.306 12.288 1.00 4.51 44 ILE A O 19
ATOM 32805 N N . LYS A 1 45 ? -0.602 -6.416 11.511 1.00 72.54 45 LYS A N 19
ATOM 32806 C CA . LYS A 1 45 ? 0.081 -7.109 12.630 1.00 51.44 45 LYS A CA 19
ATOM 32807 C C . LYS A 1 45 ? 1.587 -6.807 12.631 1.00 34.44 45 LYS A C 19
ATOM 32808 O O . LYS A 1 45 ? 2.196 -6.614 13.693 1.00 23.31 45 LYS A O 19
ATOM 32827 N N . SER A 1 46 ? 2.168 -6.754 11.428 1.00 53.14 46 SER A N 19
ATOM 32828 C CA . SER A 1 46 ? 3.576 -6.404 11.221 1.00 22.35 46 SER A CA 19
ATOM 32829 C C . SER A 1 46 ? 3.828 -4.922 11.537 1.00 54.31 46 SER A C 19
ATOM 32830 O O . SER A 1 46 ? 4.889 -4.564 12.026 1.00 3.12 46 SER A O 19
ATOM 32838 N N . MET A 1 47 ? 2.824 -4.066 11.285 1.00 50.43 47 MET A N 19
ATOM 32839 C CA . MET A 1 47 ? 2.936 -2.623 11.565 1.00 45.01 47 MET A CA 19
ATOM 32840 C C . MET A 1 47 ? 2.954 -2.344 13.085 1.00 4.11 47 MET A C 19
ATOM 32841 O O . MET A 1 47 ? 3.333 -1.251 13.518 1.00 75.41 47 MET A O 19
ATOM 32855 N N . LYS A 1 48 ? 2.544 -3.346 13.892 1.00 34.41 48 LYS A N 19
ATOM 32856 C CA . LYS A 1 48 ? 2.570 -3.258 15.363 1.00 25.25 48 LYS A CA 19
ATOM 32857 C C . LYS A 1 48 ? 3.921 -3.748 15.918 1.00 70.04 48 LYS A C 19
ATOM 32858 O O . LYS A 1 48 ? 4.600 -3.031 16.655 1.00 1.45 48 LYS A O 19
ATOM 32877 N N . ASP A 1 49 ? 4.298 -4.979 15.526 1.00 22.40 49 ASP A N 19
ATOM 32878 C CA . ASP A 1 49 ? 5.493 -5.691 16.054 1.00 30.43 49 ASP A CA 19
ATOM 32879 C C . ASP A 1 49 ? 6.807 -5.143 15.457 1.00 42.04 49 ASP A C 19
ATOM 32880 O O . ASP A 1 49 ? 7.875 -5.268 16.063 1.00 71.34 49 ASP A O 19
ATOM 32889 N N . ASN A 1 50 ? 6.705 -4.517 14.275 1.00 0.44 50 ASN A N 19
ATOM 32890 C CA . ASN A 1 50 ? 7.867 -4.048 13.487 1.00 32.41 50 ASN A CA 19
ATOM 32891 C C . ASN A 1 50 ? 7.736 -2.541 13.183 1.00 53.23 50 ASN A C 19
ATOM 32892 O O . ASN A 1 50 ? 8.611 -1.740 13.547 1.00 13.24 50 ASN A O 19
ATOM 32903 N N . GLY A 1 51 ? 6.623 -2.171 12.532 1.00 44.10 51 GLY A N 19
ATOM 32904 C CA . GLY A 1 51 ? 6.348 -0.777 12.163 1.00 54.43 51 GLY A CA 19
ATOM 32905 C C . GLY A 1 51 ? 7.051 -0.352 10.876 1.00 35.35 51 GLY A C 19
ATOM 32906 O O . GLY A 1 51 ? 6.909 -1.033 9.854 1.00 44.25 51 GLY A O 19
ATOM 32910 N N . LYS A 1 52 ? 7.807 0.780 10.944 1.00 40.21 52 LYS A N 19
ATOM 32911 C CA . LYS A 1 52 ? 8.565 1.388 9.807 1.00 25.14 52 LYS A CA 19
ATOM 32912 C C . LYS A 1 52 ? 7.629 1.984 8.712 1.00 14.14 52 LYS A C 19
ATOM 32913 O O . LYS A 1 52 ? 6.421 1.742 8.733 1.00 41.33 52 LYS A O 19
ATOM 32932 N N . PRO A 1 53 ? 8.160 2.831 7.757 1.00 13.44 53 PRO A N 19
ATOM 32933 C CA . PRO A 1 53 ? 7.404 3.196 6.532 1.00 33.25 53 PRO A CA 19
ATOM 32934 C C . PRO A 1 53 ? 7.200 1.962 5.629 1.00 21.33 53 PRO A C 19
ATOM 32935 O O . PRO A 1 53 ? 8.151 1.243 5.326 1.00 60.45 53 PRO A O 19
ATOM 32946 N N . LEU A 1 54 ? 5.949 1.710 5.230 1.00 71.02 54 LEU A N 19
ATOM 32947 C CA . LEU A 1 54 ? 5.586 0.549 4.401 1.00 31.34 54 LEU A CA 19
ATOM 32948 C C . LEU A 1 54 ? 4.733 1.026 3.216 1.00 12.20 54 LEU A C 19
ATOM 32949 O O . LEU A 1 54 ? 4.243 2.150 3.217 1.00 61.23 54 LEU A O 19
ATOM 32965 N N . VAL A 1 55 ? 4.535 0.156 2.221 1.00 35.21 55 VAL A N 19
ATOM 32966 C CA . VAL A 1 55 ? 3.745 0.446 1.013 1.00 4.11 55 VAL A CA 19
ATOM 32967 C C . VAL A 1 55 ? 2.930 -0.813 0.690 1.00 34.23 55 VAL A C 19
ATOM 32968 O O . VAL A 1 55 ? 3.499 -1.901 0.596 1.00 42.15 55 VAL A O 19
ATOM 32981 N N . VAL A 1 56 ? 1.599 -0.666 0.560 1.00 23.41 56 VAL A N 19
ATOM 32982 C CA . VAL A 1 56 ? 0.683 -1.784 0.265 1.00 51.43 56 VAL A CA 19
ATOM 32983 C C . VAL A 1 56 ? -0.143 -1.467 -0.992 1.00 52.02 56 VAL A C 19
ATOM 32984 O O . VAL A 1 56 ? -0.957 -0.539 -0.994 1.00 4.53 56 VAL A O 19
ATOM 32997 N N . PHE A 1 57 ? 0.090 -2.251 -2.050 1.00 2.54 57 PHE A N 19
ATOM 32998 C CA . PHE A 1 57 ? -0.650 -2.177 -3.308 1.00 72.13 57 PHE A CA 19
ATOM 32999 C C . PHE A 1 57 ? -1.915 -3.040 -3.200 1.00 30.22 57 PHE A C 19
ATOM 33000 O O . PHE A 1 57 ? -1.818 -4.259 -3.012 1.00 45.50 57 PHE A O 19
ATOM 33017 N N . VAL A 1 58 ? -3.088 -2.404 -3.309 1.00 41.03 58 VAL A N 19
ATOM 33018 C CA . VAL A 1 58 ? -4.381 -3.105 -3.328 1.00 34.32 58 VAL A CA 19
ATOM 33019 C C . VAL A 1 58 ? -4.561 -3.736 -4.722 1.00 12.30 58 VAL A C 19
ATOM 33020 O O . VAL A 1 58 ? -5.163 -3.153 -5.628 1.00 53.03 58 VAL A O 19
ATOM 33033 N N . ASN A 1 59 ? -3.965 -4.920 -4.883 1.00 1.54 59 ASN A N 19
ATOM 33034 C CA . ASN A 1 59 ? -3.830 -5.610 -6.172 1.00 3.24 59 ASN A CA 19
ATOM 33035 C C . ASN A 1 59 ? -4.662 -6.891 -6.150 1.00 50.32 59 ASN A C 19
ATOM 33036 O O . ASN A 1 59 ? -4.304 -7.841 -5.454 1.00 61.11 59 ASN A O 19
ATOM 33047 N N . GLY A 1 60 ? -5.778 -6.906 -6.899 1.00 71.01 60 GLY A N 19
ATOM 33048 C CA . GLY A 1 60 ? -6.698 -8.050 -6.913 1.00 33.51 60 GLY A CA 19
ATOM 33049 C C . GLY A 1 60 ? -7.679 -8.022 -5.748 1.00 32.31 60 GLY A C 19
ATOM 33050 O O . GLY A 1 60 ? -8.208 -9.064 -5.348 1.00 43.34 60 GLY A O 19
ATOM 33054 N N . ALA A 1 61 ? -7.917 -6.813 -5.213 1.00 11.11 61 ALA A N 19
ATOM 33055 C CA . ALA A 1 61 ? -8.833 -6.574 -4.081 1.00 54.21 61 ALA A CA 19
ATOM 33056 C C . ALA A 1 61 ? -9.821 -5.438 -4.442 1.00 12.42 61 ALA A C 19
ATOM 33057 O O . ALA A 1 61 ? -9.882 -5.015 -5.606 1.00 72.23 61 ALA A O 19
ATOM 33064 N N . SER A 1 62 ? -10.581 -4.944 -3.448 1.00 23.41 62 SER A N 19
ATOM 33065 C CA . SER A 1 62 ? -11.685 -3.986 -3.669 1.00 60.02 62 SER A CA 19
ATOM 33066 C C . SER A 1 62 ? -11.797 -3.010 -2.482 1.00 31.13 62 SER A C 19
ATOM 33067 O O . SER A 1 62 ? -11.195 -3.228 -1.426 1.00 74.10 62 SER A O 19
ATOM 33075 N N . GLN A 1 63 ? -12.610 -1.946 -2.659 1.00 10.04 63 GLN A N 19
ATOM 33076 C CA . GLN A 1 63 ? -12.828 -0.907 -1.627 1.00 25.03 63 GLN A CA 19
ATOM 33077 C C . GLN A 1 63 ? -13.520 -1.499 -0.369 1.00 55.14 63 GLN A C 19
ATOM 33078 O O . GLN A 1 63 ? -13.401 -0.944 0.727 1.00 12.42 63 GLN A O 19
ATOM 33092 N N . ASN A 1 64 ? -14.211 -2.644 -0.548 1.00 64.22 64 ASN A N 19
ATOM 33093 C CA . ASN A 1 64 ? -14.900 -3.367 0.547 1.00 41.25 64 ASN A CA 19
ATOM 33094 C C . ASN A 1 64 ? -13.898 -3.813 1.642 1.00 41.20 64 ASN A C 19
ATOM 33095 O O . ASN A 1 64 ? -14.111 -3.569 2.839 1.00 24.22 64 ASN A O 19
ATOM 33106 N N . ASP A 1 65 ? -12.784 -4.425 1.194 1.00 10.45 65 ASP A N 19
ATOM 33107 C CA . ASP A 1 65 ? -11.697 -4.882 2.088 1.00 11.13 65 ASP A CA 19
ATOM 33108 C C . ASP A 1 65 ? -10.745 -3.720 2.440 1.00 31.14 65 ASP A C 19
ATOM 33109 O O . ASP A 1 65 ? -10.111 -3.749 3.491 1.00 60.30 65 ASP A O 19
ATOM 33118 N N . VAL A 1 66 ? -10.684 -2.680 1.574 1.00 34.21 66 VAL A N 19
ATOM 33119 C CA . VAL A 1 66 ? -9.882 -1.459 1.842 1.00 0.43 66 VAL A CA 19
ATOM 33120 C C . VAL A 1 66 ? -10.423 -0.721 3.075 1.00 51.44 66 VAL A C 19
ATOM 33121 O O . VAL A 1 66 ? -9.647 -0.207 3.888 1.00 11.44 66 VAL A O 19
ATOM 33134 N N . ASN A 1 67 ? -11.758 -0.688 3.211 1.00 53.14 67 ASN A N 19
ATOM 33135 C CA . ASN A 1 67 ? -12.421 -0.080 4.383 1.00 63.34 67 ASN A CA 19
ATOM 33136 C C . ASN A 1 67 ? -12.109 -0.879 5.655 1.00 2.44 67 ASN A C 19
ATOM 33137 O O . ASN A 1 67 ? -12.006 -0.306 6.739 1.00 54.21 67 ASN A O 19
ATOM 33148 N N . GLU A 1 68 ? -11.946 -2.210 5.492 1.00 0.24 68 GLU A N 19
ATOM 33149 C CA . GLU A 1 68 ? -11.506 -3.102 6.577 1.00 54.13 68 GLU A CA 19
ATOM 33150 C C . GLU A 1 68 ? -10.050 -2.806 6.964 1.00 2.25 68 GLU A C 19
ATOM 33151 O O . GLU A 1 68 ? -9.719 -2.828 8.134 1.00 43.23 68 GLU A O 19
ATOM 33163 N N . PHE A 1 69 ? -9.195 -2.504 5.958 1.00 24.41 69 PHE A N 19
ATOM 33164 C CA . PHE A 1 69 ? -7.786 -2.114 6.189 1.00 14.15 69 PHE A CA 19
ATOM 33165 C C . PHE A 1 69 ? -7.738 -0.854 7.063 1.00 64.31 69 PHE A C 19
ATOM 33166 O O . PHE A 1 69 ? -6.999 -0.801 8.037 1.00 54.42 69 PHE A O 19
ATOM 33183 N N . GLN A 1 70 ? -8.536 0.152 6.660 1.00 11.13 70 GLN A N 19
ATOM 33184 C CA . GLN A 1 70 ? -8.670 1.430 7.375 1.00 63.32 70 GLN A CA 19
ATOM 33185 C C . GLN A 1 70 ? -9.108 1.233 8.845 1.00 43.33 70 GLN A C 19
ATOM 33186 O O . GLN A 1 70 ? -8.517 1.832 9.751 1.00 14.20 70 GLN A O 19
ATOM 33200 N N . ASN A 1 71 ? -10.121 0.363 9.054 1.00 73.40 71 ASN A N 19
ATOM 33201 C CA . ASN A 1 71 ? -10.678 0.055 10.396 1.00 44.25 71 ASN A CA 19
ATOM 33202 C C . ASN A 1 71 ? -9.649 -0.691 11.262 1.00 41.03 71 ASN A C 19
ATOM 33203 O O . ASN A 1 71 ? -9.315 -0.243 12.368 1.00 50.41 71 ASN A O 19
ATOM 33214 N N . GLU A 1 72 ? -9.176 -1.842 10.751 1.00 41.53 72 GLU A N 19
ATOM 33215 C CA . GLU A 1 72 ? -8.121 -2.646 11.387 1.00 32.13 72 GLU A CA 19
ATOM 33216 C C . GLU A 1 72 ? -6.855 -1.835 11.729 1.00 65.21 72 GLU A C 19
ATOM 33217 O O . GLU A 1 72 ? -6.238 -2.079 12.762 1.00 1.52 72 GLU A O 19
ATOM 33229 N N . ALA A 1 73 ? -6.466 -0.887 10.872 1.00 15.34 73 ALA A N 19
ATOM 33230 C CA . ALA A 1 73 ? -5.313 -0.008 11.141 1.00 52.15 73 ALA A CA 19
ATOM 33231 C C . ALA A 1 73 ? -5.593 0.966 12.304 1.00 15.14 73 ALA A C 19
ATOM 33232 O O . ALA A 1 73 ? -4.866 0.968 13.305 1.00 13.41 73 ALA A O 19
ATOM 33239 N N . LYS A 1 74 ? -6.682 1.755 12.172 1.00 34.12 74 LYS A N 19
ATOM 33240 C CA . LYS A 1 74 ? -7.021 2.827 13.136 1.00 63.15 74 LYS A CA 19
ATOM 33241 C C . LYS A 1 74 ? -7.298 2.289 14.565 1.00 42.22 74 LYS A C 19
ATOM 33242 O O . LYS A 1 74 ? -7.051 3.001 15.544 1.00 61.10 74 LYS A O 19
ATOM 33261 N N . LYS A 1 75 ? -7.770 1.022 14.684 1.00 22.42 75 LYS A N 19
ATOM 33262 C CA . LYS A 1 75 ? -8.075 0.410 16.005 1.00 60.04 75 LYS A CA 19
ATOM 33263 C C . LYS A 1 75 ? -6.781 -0.036 16.725 1.00 13.04 75 LYS A C 19
ATOM 33264 O O . LYS A 1 75 ? -6.710 -0.012 17.958 1.00 34.35 75 LYS A O 19
ATOM 33283 N N . GLU A 1 76 ? -5.767 -0.438 15.936 1.00 44.43 76 GLU A N 19
ATOM 33284 C CA . GLU A 1 76 ? -4.429 -0.814 16.453 1.00 34.31 76 GLU A CA 19
ATOM 33285 C C . GLU A 1 76 ? -3.513 0.427 16.563 1.00 22.50 76 GLU A C 19
ATOM 33286 O O . GLU A 1 76 ? -2.366 0.318 17.011 1.00 31.43 76 GLU A O 19
ATOM 33298 N N . GLY A 1 77 ? -4.032 1.595 16.135 1.00 42.13 77 GLY A N 19
ATOM 33299 C CA . GLY A 1 77 ? -3.279 2.852 16.148 1.00 2.12 77 GLY A CA 19
ATOM 33300 C C . GLY A 1 77 ? -2.321 3.024 14.970 1.00 25.33 77 GLY A C 19
ATOM 33301 O O . GLY A 1 77 ? -1.610 4.033 14.905 1.00 73.14 77 GLY A O 19
ATOM 33305 N N . VAL A 1 78 ? -2.316 2.053 14.033 1.00 10.25 78 VAL A N 19
ATOM 33306 C CA . VAL A 1 78 ? -1.431 2.061 12.851 1.00 21.23 78 VAL A CA 19
ATOM 33307 C C . VAL A 1 78 ? -1.773 3.248 11.924 1.00 54.51 78 VAL A C 19
ATOM 33308 O O . VAL A 1 78 ? -2.938 3.414 11.535 1.00 1.42 78 VAL A O 19
ATOM 33321 N N . SER A 1 79 ? -0.749 4.057 11.581 1.00 4.00 79 SER A N 19
ATOM 33322 C CA . SER A 1 79 ? -0.901 5.212 10.684 1.00 31.44 79 SER A CA 19
ATOM 33323 C C . SER A 1 79 ? -0.947 4.735 9.223 1.00 53.32 79 SER A C 19
ATOM 33324 O O . SER A 1 79 ? -0.323 3.726 8.877 1.00 73.24 79 SER A O 19
ATOM 33332 N N . TYR A 1 80 ? -1.693 5.461 8.377 1.00 72.40 80 TYR A N 19
ATOM 33333 C CA . TYR A 1 80 ? -1.826 5.145 6.944 1.00 54.43 80 TYR A CA 19
ATOM 33334 C C . TYR A 1 80 ? -2.278 6.396 6.176 1.00 60.32 80 TYR A C 19
ATOM 33335 O O . TYR A 1 80 ? -3.002 7.232 6.725 1.00 33.14 80 TYR A O 19
ATOM 33353 N N . ASP A 1 81 ? -1.845 6.512 4.912 1.00 51.32 81 ASP A N 19
ATOM 33354 C CA . ASP A 1 81 ? -2.318 7.554 3.976 1.00 32.41 81 ASP A CA 19
ATOM 33355 C C . ASP A 1 81 ? -2.782 6.881 2.688 1.00 21.31 81 ASP A C 19
ATOM 33356 O O . ASP A 1 81 ? -2.017 6.149 2.050 1.00 61.13 81 ASP A O 19
ATOM 33365 N N . VAL A 1 82 ? -4.049 7.128 2.333 1.00 51.10 82 VAL A N 19
ATOM 33366 C CA . VAL A 1 82 ? -4.716 6.497 1.199 1.00 53.32 82 VAL A CA 19
ATOM 33367 C C . VAL A 1 82 ? -4.453 7.306 -0.090 1.00 2.42 82 VAL A C 19
ATOM 33368 O O . VAL A 1 82 ? -4.725 8.514 -0.158 1.00 22.11 82 VAL A O 19
ATOM 33381 N N . LEU A 1 83 ? -3.874 6.622 -1.079 1.00 2.44 83 LEU A N 19
ATOM 33382 C CA . LEU A 1 83 ? -3.549 7.159 -2.403 1.00 73.23 83 LEU A CA 19
ATOM 33383 C C . LEU A 1 83 ? -4.443 6.454 -3.430 1.00 60.24 83 LEU A C 19
ATOM 33384 O O . LEU A 1 83 ? -4.302 5.253 -3.642 1.00 42.44 83 LEU A O 19
ATOM 33400 N N . LYS A 1 84 ? -5.397 7.184 -4.032 1.00 53.20 84 LYS A N 19
ATOM 33401 C CA . LYS A 1 84 ? -6.293 6.616 -5.061 1.00 4.21 84 LYS A CA 19
ATOM 33402 C C . LYS A 1 84 ? -6.121 7.400 -6.366 1.00 54.43 84 LYS A C 19
ATOM 33403 O O . LYS A 1 84 ? -6.608 8.531 -6.500 1.00 44.44 84 LYS A O 19
ATOM 33422 N N . SER A 1 85 ? -5.384 6.789 -7.306 1.00 53.12 85 SER A N 19
ATOM 33423 C CA . SER A 1 85 ? -5.076 7.376 -8.620 1.00 24.10 85 SER A CA 19
ATOM 33424 C C . SER A 1 85 ? -4.727 6.276 -9.637 1.00 14.43 85 SER A C 19
ATOM 33425 O O . SER A 1 85 ? -4.205 5.209 -9.277 1.00 41.22 85 SER A O 19
ATOM 33433 N N . THR A 1 86 ? -5.054 6.542 -10.908 1.00 11.10 86 THR A N 19
ATOM 33434 C CA . THR A 1 86 ? -4.826 5.625 -12.028 1.00 52.24 86 THR A CA 19
ATOM 33435 C C . THR A 1 86 ? -3.850 6.282 -13.017 1.00 31.35 86 THR A C 19
ATOM 33436 O O . THR A 1 86 ? -4.267 6.949 -13.976 1.00 42.15 86 THR A O 19
ATOM 33447 N N . ASP A 1 87 ? -2.547 6.108 -12.749 1.00 4.24 87 ASP A N 19
ATOM 33448 C CA . ASP A 1 87 ? -1.466 6.783 -13.491 1.00 44.55 87 ASP A CA 19
ATOM 33449 C C . ASP A 1 87 ? -0.118 6.141 -13.099 1.00 40.21 87 ASP A C 19
ATOM 33450 O O . ASP A 1 87 ? 0.233 6.149 -11.908 1.00 75.14 87 ASP A O 19
ATOM 33459 N N . PRO A 1 88 ? 0.659 5.582 -14.076 1.00 32.20 88 PRO A N 19
ATOM 33460 C CA . PRO A 1 88 ? 1.890 4.806 -13.775 1.00 41.41 88 PRO A CA 19
ATOM 33461 C C . PRO A 1 88 ? 3.000 5.625 -13.073 1.00 64.21 88 PRO A C 19
ATOM 33462 O O . PRO A 1 88 ? 3.615 5.130 -12.123 1.00 13.23 88 PRO A O 19
ATOM 33473 N N . GLU A 1 89 ? 3.210 6.891 -13.493 1.00 50.21 89 GLU A N 19
ATOM 33474 C CA . GLU A 1 89 ? 4.350 7.695 -12.987 1.00 32.23 89 GLU A CA 19
ATOM 33475 C C . GLU A 1 89 ? 3.979 8.413 -11.676 1.00 25.24 89 GLU A C 19
ATOM 33476 O O . GLU A 1 89 ? 4.858 8.724 -10.867 1.00 22.24 89 GLU A O 19
ATOM 33488 N N . GLU A 1 90 ? 2.665 8.643 -11.463 1.00 31.23 90 GLU A N 19
ATOM 33489 C CA . GLU A 1 90 ? 2.133 9.217 -10.212 1.00 52.13 90 GLU A CA 19
ATOM 33490 C C . GLU A 1 90 ? 2.307 8.223 -9.059 1.00 33.14 90 GLU A C 19
ATOM 33491 O O . GLU A 1 90 ? 2.910 8.550 -8.031 1.00 51.12 90 GLU A O 19
ATOM 33503 N N . LEU A 1 91 ? 1.807 6.992 -9.264 1.00 52.24 91 LEU A N 19
ATOM 33504 C CA . LEU A 1 91 ? 1.850 5.951 -8.227 1.00 1.13 91 LEU A CA 19
ATOM 33505 C C . LEU A 1 91 ? 3.318 5.618 -7.862 1.00 72.53 91 LEU A C 19
ATOM 33506 O O . LEU A 1 91 ? 3.643 5.477 -6.687 1.00 62.13 91 LEU A O 19
ATOM 33522 N N . THR A 1 92 ? 4.207 5.574 -8.891 1.00 52.23 92 THR A N 19
ATOM 33523 C CA . THR A 1 92 ? 5.646 5.279 -8.713 1.00 63.44 92 THR A CA 19
ATOM 33524 C C . THR A 1 92 ? 6.343 6.342 -7.849 1.00 74.30 92 THR A C 19
ATOM 33525 O O . THR A 1 92 ? 7.030 5.995 -6.877 1.00 3.04 92 THR A O 19
ATOM 33536 N N . GLN A 1 93 ? 6.130 7.633 -8.187 1.00 71.43 93 GLN A N 19
ATOM 33537 C CA . GLN A 1 93 ? 6.822 8.738 -7.514 1.00 32.22 93 GLN A CA 19
ATOM 33538 C C . GLN A 1 93 ? 6.401 8.833 -6.045 1.00 40.25 93 GLN A C 19
ATOM 33539 O O . GLN A 1 93 ? 7.245 9.114 -5.200 1.00 25.14 93 GLN A O 19
ATOM 33553 N N . ARG A 1 94 ? 5.111 8.537 -5.748 1.00 42.51 94 ARG A N 19
ATOM 33554 C CA . ARG A 1 94 ? 4.590 8.607 -4.367 1.00 3.33 94 ARG A CA 19
ATOM 33555 C C . ARG A 1 94 ? 5.165 7.475 -3.484 1.00 31.50 94 ARG A C 19
ATOM 33556 O O . ARG A 1 94 ? 5.499 7.709 -2.321 1.00 22.40 94 ARG A O 19
ATOM 33577 N N . VAL A 1 95 ? 5.293 6.260 -4.051 1.00 61.14 95 VAL A N 19
ATOM 33578 C CA . VAL A 1 95 ? 5.880 5.091 -3.349 1.00 34.40 95 VAL A CA 19
ATOM 33579 C C . VAL A 1 95 ? 7.345 5.366 -2.964 1.00 14.31 95 VAL A C 19
ATOM 33580 O O . VAL A 1 95 ? 7.734 5.288 -1.784 1.00 23.31 95 VAL A O 19
ATOM 33593 N N . ARG A 1 96 ? 8.129 5.747 -3.977 1.00 5.44 96 ARG A N 19
ATOM 33594 C CA . ARG A 1 96 ? 9.576 5.885 -3.846 1.00 25.14 96 ARG A CA 19
ATOM 33595 C C . ARG A 1 96 ? 9.970 7.123 -3.009 1.00 14.12 96 ARG A C 19
ATOM 33596 O O . ARG A 1 96 ? 10.975 7.092 -2.289 1.00 71.31 96 ARG A O 19
ATOM 33617 N N . GLU A 1 97 ? 9.183 8.221 -3.106 1.00 61.22 97 GLU A N 19
ATOM 33618 C CA . GLU A 1 97 ? 9.405 9.408 -2.259 1.00 4.34 97 GLU A CA 19
ATOM 33619 C C . GLU A 1 97 ? 9.097 9.075 -0.787 1.00 15.53 97 GLU A C 19
ATOM 33620 O O . GLU A 1 97 ? 9.874 9.433 0.086 1.00 1.22 97 GLU A O 19
ATOM 33632 N N . PHE A 1 98 ? 7.990 8.332 -0.540 1.00 62.45 98 PHE A N 19
ATOM 33633 C CA . PHE A 1 98 ? 7.554 7.932 0.820 1.00 22.44 98 PHE A CA 19
ATOM 33634 C C . PHE A 1 98 ? 8.645 7.135 1.558 1.00 60.35 98 PHE A C 19
ATOM 33635 O O . PHE A 1 98 ? 8.934 7.401 2.725 1.00 4.44 98 PHE A O 19
ATOM 33652 N N . LEU A 1 99 ? 9.253 6.176 0.853 1.00 34.14 99 LEU A N 19
ATOM 33653 C CA . LEU A 1 99 ? 10.258 5.273 1.445 1.00 51.03 99 LEU A CA 19
ATOM 33654 C C . LEU A 1 99 ? 11.604 5.984 1.718 1.00 41.12 99 LEU A C 19
ATOM 33655 O O . LEU A 1 99 ? 12.382 5.531 2.567 1.00 13.32 99 LEU A O 19
ATOM 33671 N N . LYS A 1 100 ? 11.864 7.103 1.009 1.00 14.22 100 LYS A N 19
ATOM 33672 C CA . LYS A 1 100 ? 13.060 7.944 1.255 1.00 64.32 100 LYS A CA 19
ATOM 33673 C C . LYS A 1 100 ? 12.772 8.986 2.354 1.00 55.10 100 LYS A C 19
ATOM 33674 O O . LYS A 1 100 ? 13.669 9.356 3.120 1.00 34.32 100 LYS A O 19
ATOM 33693 N N . THR A 1 101 ? 11.508 9.440 2.426 1.00 33.22 101 THR A N 19
ATOM 33694 C CA . THR A 1 101 ? 11.090 10.551 3.295 1.00 51.43 101 THR A CA 19
ATOM 33695 C C . THR A 1 101 ? 10.793 10.030 4.712 1.00 1.24 101 THR A C 19
ATOM 33696 O O . THR A 1 101 ? 11.512 10.346 5.659 1.00 61.31 101 THR A O 19
ATOM 33707 N N . ALA A 1 102 ? 9.781 9.154 4.825 1.00 14.40 102 ALA A N 19
ATOM 33708 C CA . ALA A 1 102 ? 9.289 8.647 6.120 1.00 21.42 102 ALA A CA 19
ATOM 33709 C C . ALA A 1 102 ? 10.305 7.738 6.870 1.00 12.44 102 ALA A C 19
ATOM 33710 O O . ALA A 1 102 ? 9.983 7.204 7.938 1.00 3.41 102 ALA A O 19
ATOM 33717 N N . GLY A 1 103 ? 11.518 7.565 6.300 1.00 70.54 103 GLY A N 19
ATOM 33718 C CA . GLY A 1 103 ? 12.637 6.920 6.995 1.00 41.13 103 GLY A CA 19
ATOM 33719 C C . GLY A 1 103 ? 13.086 7.678 8.254 1.00 22.14 103 GLY A C 19
ATOM 33720 O O . GLY A 1 103 ? 13.511 7.056 9.233 1.00 12.43 103 GLY A O 19
ATOM 33724 N N . SER A 1 104 ? 12.985 9.025 8.205 1.00 73.20 104 SER A N 19
ATOM 33725 C CA . SER A 1 104 ? 13.358 9.925 9.323 1.00 30.45 104 SER A CA 19
ATOM 33726 C C . SER A 1 104 ? 12.820 11.350 9.067 1.00 20.31 104 SER A C 19
ATOM 33727 O O . SER A 1 104 ? 12.450 12.068 10.004 1.00 43.34 104 SER A O 19
ATOM 33735 N N . LEU A 1 105 ? 12.770 11.733 7.777 1.00 20.04 105 LEU A N 19
ATOM 33736 C CA . LEU A 1 105 ? 12.387 13.089 7.331 1.00 14.10 105 LEU A CA 19
ATOM 33737 C C . LEU A 1 105 ? 10.878 13.303 7.555 1.00 30.21 105 LEU A C 19
ATOM 33738 O O . LEU A 1 105 ? 10.048 12.961 6.700 1.00 72.01 105 LEU A O 19
ATOM 33754 N N . GLU A 1 106 ? 10.535 13.828 8.731 1.00 62.45 106 GLU A N 19
ATOM 33755 C CA . GLU A 1 106 ? 9.139 14.024 9.140 1.00 54.40 106 GLU A CA 19
ATOM 33756 C C . GLU A 1 106 ? 8.567 15.338 8.556 1.00 70.11 106 GLU A C 19
ATOM 33757 O O . GLU A 1 106 ? 9.029 16.438 8.867 1.00 1.03 106 GLU A O 19
ATOM 33769 N N . HIS A 1 107 ? 7.557 15.204 7.673 1.00 64.34 107 HIS A N 19
ATOM 33770 C CA . HIS A 1 107 ? 6.793 16.344 7.112 1.00 2.40 107 HIS A CA 19
ATOM 33771 C C . HIS A 1 107 ? 5.502 16.554 7.931 1.00 61.25 107 HIS A C 19
ATOM 33772 O O . HIS A 1 107 ? 4.477 17.018 7.421 1.00 25.01 107 HIS A O 19
ATOM 33787 N N . HIS A 1 108 ? 5.619 16.242 9.229 1.00 22.41 108 HIS A N 19
ATOM 33788 C CA . HIS A 1 108 ? 4.567 16.362 10.243 1.00 30.22 108 HIS A CA 19
ATOM 33789 C C . HIS A 1 108 ? 5.016 17.467 11.217 1.00 3.22 108 HIS A C 19
ATOM 33790 O O . HIS A 1 108 ? 6.196 17.488 11.593 1.00 1.30 108 HIS A O 19
ATOM 33805 N N . HIS A 1 109 ? 4.091 18.388 11.592 1.00 11.24 109 HIS A N 19
ATOM 33806 C CA . HIS A 1 109 ? 4.425 19.663 12.302 1.00 0.22 109 HIS A CA 19
ATOM 33807 C C . HIS A 1 109 ? 5.278 20.584 11.393 1.00 62.40 109 HIS A C 19
ATOM 33808 O O . HIS A 1 109 ? 5.992 21.476 11.877 1.00 1.21 109 HIS A O 19
ATOM 33823 N N . HIS A 1 110 ? 5.143 20.399 10.062 1.00 54.33 110 HIS A N 19
ATOM 33824 C CA . HIS A 1 110 ? 5.911 21.149 9.058 1.00 5.32 110 HIS A CA 19
ATOM 33825 C C . HIS A 1 110 ? 5.031 21.426 7.824 1.00 33.03 110 HIS A C 19
ATOM 33826 O O . HIS A 1 110 ? 4.994 20.629 6.878 1.00 2.23 110 HIS A O 19
ATOM 33841 N N . HIS A 1 111 ? 4.282 22.539 7.892 1.00 21.41 111 HIS A N 19
ATOM 33842 C CA . HIS A 1 111 ? 3.497 23.103 6.772 1.00 41.21 111 HIS A CA 19
ATOM 33843 C C . HIS A 1 111 ? 3.334 24.617 6.999 1.00 10.10 111 HIS A C 19
ATOM 33844 O O . HIS A 1 111 ? 3.206 25.072 8.146 1.00 45.34 111 HIS A O 19
ATOM 33859 N N . HIS A 1 112 ? 3.345 25.391 5.897 1.00 42.14 112 HIS A N 19
ATOM 33860 C CA . HIS A 1 112 ? 3.167 26.858 5.924 1.00 13.31 112 HIS A CA 19
ATOM 33861 C C . HIS A 1 112 ? 2.104 27.271 4.873 1.00 31.22 112 HIS A C 19
ATOM 33862 O O . HIS A 1 112 ? 1.100 27.907 5.245 1.00 15.32 112 HIS A O 19
ATOM 33878 N N . MET A 1 1 ? 4.704 0.657 15.598 1.00 4.43 1 MET A N 20
ATOM 33879 C CA . MET A 1 1 ? 3.736 1.542 14.923 1.00 44.35 1 MET A CA 20
ATOM 33880 C C . MET A 1 1 ? 4.448 2.296 13.795 1.00 1.53 1 MET A C 20
ATOM 33881 O O . MET A 1 1 ? 5.549 2.829 13.986 1.00 41.11 1 MET A O 20
ATOM 33897 N N . GLY A 1 2 ? 3.841 2.290 12.611 1.00 13.40 2 GLY A N 20
ATOM 33898 C CA . GLY A 1 2 ? 4.398 2.953 11.437 1.00 63.04 2 GLY A CA 20
ATOM 33899 C C . GLY A 1 2 ? 3.313 3.257 10.431 1.00 22.55 2 GLY A C 20
ATOM 33900 O O . GLY A 1 2 ? 2.188 2.746 10.557 1.00 4.40 2 GLY A O 20
ATOM 33904 N N . LYS A 1 3 ? 3.637 4.086 9.430 1.00 53.41 3 LYS A N 20
ATOM 33905 C CA . LYS A 1 3 ? 2.671 4.481 8.395 1.00 33.05 3 LYS A CA 20
ATOM 33906 C C . LYS A 1 3 ? 2.835 3.616 7.145 1.00 62.53 3 LYS A C 20
ATOM 33907 O O . LYS A 1 3 ? 3.944 3.432 6.655 1.00 71.22 3 LYS A O 20
ATOM 33926 N N . VAL A 1 4 ? 1.714 3.098 6.646 1.00 10.24 4 VAL A N 20
ATOM 33927 C CA . VAL A 1 4 ? 1.637 2.380 5.374 1.00 23.14 4 VAL A CA 20
ATOM 33928 C C . VAL A 1 4 ? 1.250 3.372 4.261 1.00 12.13 4 VAL A C 20
ATOM 33929 O O . VAL A 1 4 ? 0.531 4.324 4.523 1.00 40.34 4 VAL A O 20
ATOM 33942 N N . LEU A 1 5 ? 1.753 3.172 3.036 1.00 33.33 5 LEU A N 20
ATOM 33943 C CA . LEU A 1 5 ? 1.265 3.888 1.850 1.00 62.23 5 LEU A CA 20
ATOM 33944 C C . LEU A 1 5 ? 0.277 2.975 1.119 1.00 64.43 5 LEU A C 20
ATOM 33945 O O . LEU A 1 5 ? 0.676 1.967 0.531 1.00 24.14 5 LEU A O 20
ATOM 33961 N N . LEU A 1 6 ? -1.008 3.318 1.186 1.00 23.32 6 LEU A N 20
ATOM 33962 C CA . LEU A 1 6 ? -2.097 2.518 0.625 1.00 70.14 6 LEU A CA 20
ATOM 33963 C C . LEU A 1 6 ? -2.349 2.973 -0.827 1.00 32.13 6 LEU A C 20
ATOM 33964 O O . LEU A 1 6 ? -3.031 3.977 -1.067 1.00 42.00 6 LEU A O 20
ATOM 33980 N N . VAL A 1 7 ? -1.755 2.237 -1.779 1.00 35.15 7 VAL A N 20
ATOM 33981 C CA . VAL A 1 7 ? -1.792 2.571 -3.212 1.00 73.32 7 VAL A CA 20
ATOM 33982 C C . VAL A 1 7 ? -3.033 1.925 -3.859 1.00 53.21 7 VAL A C 20
ATOM 33983 O O . VAL A 1 7 ? -3.080 0.708 -4.076 1.00 50.43 7 VAL A O 20
ATOM 33996 N N . ILE A 1 8 ? -4.036 2.771 -4.136 1.00 0.25 8 ILE A N 20
ATOM 33997 C CA . ILE A 1 8 ? -5.313 2.374 -4.753 1.00 12.34 8 ILE A CA 20
ATOM 33998 C C . ILE A 1 8 ? -5.362 2.902 -6.199 1.00 4.21 8 ILE A C 20
ATOM 33999 O O . ILE A 1 8 ? -4.933 4.034 -6.472 1.00 24.35 8 ILE A O 20
ATOM 34015 N N . SER A 1 9 ? -5.883 2.068 -7.101 1.00 0.22 9 SER A N 20
ATOM 34016 C CA . SER A 1 9 ? -6.122 2.416 -8.506 1.00 53.33 9 SER A CA 20
ATOM 34017 C C . SER A 1 9 ? -7.188 1.466 -9.065 1.00 22.33 9 SER A C 20
ATOM 34018 O O . SER A 1 9 ? -7.319 0.325 -8.586 1.00 30.32 9 SER A O 20
ATOM 34026 N N . THR A 1 10 ? -7.950 1.944 -10.063 1.00 51.21 10 THR A N 20
ATOM 34027 C CA . THR A 1 10 ? -9.012 1.155 -10.708 1.00 74.14 10 THR A CA 20
ATOM 34028 C C . THR A 1 10 ? -8.412 -0.013 -11.510 1.00 4.23 10 THR A C 20
ATOM 34029 O O . THR A 1 10 ? -8.885 -1.155 -11.428 1.00 2.25 10 THR A O 20
ATOM 34040 N N . ASP A 1 11 ? -7.353 0.285 -12.277 1.00 71.34 11 ASP A N 20
ATOM 34041 C CA . ASP A 1 11 ? -6.661 -0.712 -13.101 1.00 14.41 11 ASP A CA 20
ATOM 34042 C C . ASP A 1 11 ? -5.562 -1.389 -12.286 1.00 73.11 11 ASP A C 20
ATOM 34043 O O . ASP A 1 11 ? -4.520 -0.774 -11.995 1.00 10.24 11 ASP A O 20
ATOM 34052 N N . THR A 1 12 ? -5.813 -2.655 -11.918 1.00 74.31 12 THR A N 20
ATOM 34053 C CA . THR A 1 12 ? -4.814 -3.536 -11.293 1.00 63.14 12 THR A CA 20
ATOM 34054 C C . THR A 1 12 ? -3.593 -3.727 -12.231 1.00 11.14 12 THR A C 20
ATOM 34055 O O . THR A 1 12 ? -2.494 -4.022 -11.768 1.00 63.32 12 THR A O 20
ATOM 34066 N N . ASN A 1 13 ? -3.821 -3.544 -13.556 1.00 52.22 13 ASN A N 20
ATOM 34067 C CA . ASN A 1 13 ? -2.759 -3.546 -14.583 1.00 72.22 13 ASN A CA 20
ATOM 34068 C C . ASN A 1 13 ? -1.703 -2.460 -14.299 1.00 45.52 13 ASN A C 20
ATOM 34069 O O . ASN A 1 13 ? -0.494 -2.695 -14.468 1.00 71.12 13 ASN A O 20
ATOM 34080 N N . ILE A 1 14 ? -2.173 -1.273 -13.857 1.00 32.10 14 ILE A N 20
ATOM 34081 C CA . ILE A 1 14 ? -1.295 -0.142 -13.521 1.00 54.31 14 ILE A CA 20
ATOM 34082 C C . ILE A 1 14 ? -0.551 -0.445 -12.208 1.00 63.11 14 ILE A C 20
ATOM 34083 O O . ILE A 1 14 ? 0.663 -0.258 -12.124 1.00 75.33 14 ILE A O 20
ATOM 34099 N N . ILE A 1 15 ? -1.295 -0.977 -11.216 1.00 13.42 15 ILE A N 20
ATOM 34100 C CA . ILE A 1 15 ? -0.747 -1.347 -9.888 1.00 54.21 15 ILE A CA 20
ATOM 34101 C C . ILE A 1 15 ? 0.323 -2.450 -10.022 1.00 12.31 15 ILE A C 20
ATOM 34102 O O . ILE A 1 15 ? 1.284 -2.471 -9.260 1.00 24.11 15 ILE A O 20
ATOM 34118 N N . SER A 1 16 ? 0.141 -3.331 -11.025 1.00 1.52 16 SER A N 20
ATOM 34119 C CA . SER A 1 16 ? 1.066 -4.432 -11.334 1.00 1.22 16 SER A CA 20
ATOM 34120 C C . SER A 1 16 ? 2.400 -3.878 -11.870 1.00 1.23 16 SER A C 20
ATOM 34121 O O . SER A 1 16 ? 3.477 -4.321 -11.456 1.00 42.42 16 SER A O 20
ATOM 34129 N N . SER A 1 17 ? 2.298 -2.896 -12.785 1.00 0.43 17 SER A N 20
ATOM 34130 C CA . SER A 1 17 ? 3.462 -2.215 -13.386 1.00 14.04 17 SER A CA 20
ATOM 34131 C C . SER A 1 17 ? 4.294 -1.475 -12.311 1.00 14.14 17 SER A C 20
ATOM 34132 O O . SER A 1 17 ? 5.528 -1.597 -12.261 1.00 41.12 17 SER A O 20
ATOM 34140 N N . VAL A 1 18 ? 3.586 -0.744 -11.438 1.00 22.22 18 VAL A N 20
ATOM 34141 C CA . VAL A 1 18 ? 4.192 0.064 -10.361 1.00 4.11 18 VAL A CA 20
ATOM 34142 C C . VAL A 1 18 ? 4.800 -0.844 -9.279 1.00 13.35 18 VAL A C 20
ATOM 34143 O O . VAL A 1 18 ? 5.841 -0.527 -8.694 1.00 63.41 18 VAL A O 20
ATOM 34156 N N . GLN A 1 19 ? 4.115 -1.971 -9.032 1.00 1.52 19 GLN A N 20
ATOM 34157 C CA . GLN A 1 19 ? 4.572 -3.031 -8.121 1.00 43.30 19 GLN A CA 20
ATOM 34158 C C . GLN A 1 19 ? 5.959 -3.524 -8.562 1.00 12.31 19 GLN A C 20
ATOM 34159 O O . GLN A 1 19 ? 6.876 -3.607 -7.746 1.00 34.11 19 GLN A O 20
ATOM 34173 N N . GLU A 1 20 ? 6.088 -3.804 -9.879 1.00 43.25 20 GLU A N 20
ATOM 34174 C CA . GLU A 1 20 ? 7.352 -4.238 -10.509 1.00 40.24 20 GLU A CA 20
ATOM 34175 C C . GLU A 1 20 ? 8.463 -3.202 -10.305 1.00 60.34 20 GLU A C 20
ATOM 34176 O O . GLU A 1 20 ? 9.588 -3.574 -9.975 1.00 54.40 20 GLU A O 20
ATOM 34188 N N . ARG A 1 21 ? 8.122 -1.916 -10.510 1.00 61.14 21 ARG A N 20
ATOM 34189 C CA . ARG A 1 21 ? 9.084 -0.797 -10.407 1.00 42.45 21 ARG A CA 20
ATOM 34190 C C . ARG A 1 21 ? 9.625 -0.660 -8.971 1.00 51.33 21 ARG A C 20
ATOM 34191 O O . ARG A 1 21 ? 10.836 -0.619 -8.760 1.00 33.25 21 ARG A O 20
ATOM 34212 N N . ALA A 1 22 ? 8.703 -0.643 -8.001 1.00 52.11 22 ALA A N 20
ATOM 34213 C CA . ALA A 1 22 ? 9.012 -0.436 -6.573 1.00 42.33 22 ALA A CA 20
ATOM 34214 C C . ALA A 1 22 ? 9.808 -1.624 -5.982 1.00 73.45 22 ALA A C 20
ATOM 34215 O O . ALA A 1 22 ? 10.623 -1.441 -5.077 1.00 62.24 22 ALA A O 20
ATOM 34222 N N . LYS A 1 23 ? 9.537 -2.838 -6.498 1.00 33.14 23 LYS A N 20
ATOM 34223 C CA . LYS A 1 23 ? 10.282 -4.069 -6.136 1.00 1.42 23 LYS A CA 20
ATOM 34224 C C . LYS A 1 23 ? 11.671 -4.104 -6.804 1.00 34.41 23 LYS A C 20
ATOM 34225 O O . LYS A 1 23 ? 12.635 -4.592 -6.212 1.00 24.43 23 LYS A O 20
ATOM 34244 N N . HIS A 1 24 ? 11.751 -3.615 -8.051 1.00 13.14 24 HIS A N 20
ATOM 34245 C CA . HIS A 1 24 ? 13.016 -3.518 -8.811 1.00 11.35 24 HIS A CA 20
ATOM 34246 C C . HIS A 1 24 ? 13.970 -2.485 -8.180 1.00 31.14 24 HIS A C 20
ATOM 34247 O O . HIS A 1 24 ? 15.192 -2.613 -8.280 1.00 22.35 24 HIS A O 20
ATOM 34262 N N . ASN A 1 25 ? 13.387 -1.452 -7.550 1.00 31.33 25 ASN A N 20
ATOM 34263 C CA . ASN A 1 25 ? 14.140 -0.361 -6.912 1.00 32.54 25 ASN A CA 20
ATOM 34264 C C . ASN A 1 25 ? 14.514 -0.743 -5.468 1.00 1.34 25 ASN A C 20
ATOM 34265 O O . ASN A 1 25 ? 15.698 -0.860 -5.133 1.00 73.42 25 ASN A O 20
ATOM 34276 N N . TYR A 1 26 ? 13.487 -0.957 -4.631 1.00 62.24 26 TYR A N 20
ATOM 34277 C CA . TYR A 1 26 ? 13.637 -1.227 -3.181 1.00 44.24 26 TYR A CA 20
ATOM 34278 C C . TYR A 1 26 ? 13.656 -2.746 -2.904 1.00 12.44 26 TYR A C 20
ATOM 34279 O O . TYR A 1 26 ? 13.086 -3.512 -3.682 1.00 52.53 26 TYR A O 20
ATOM 34297 N N . PRO A 1 27 ? 14.283 -3.208 -1.757 1.00 24.34 27 PRO A N 20
ATOM 34298 C CA . PRO A 1 27 ? 14.483 -4.663 -1.467 1.00 74.40 27 PRO A CA 20
ATOM 34299 C C . PRO A 1 27 ? 13.188 -5.443 -1.111 1.00 72.02 27 PRO A C 20
ATOM 34300 O O . PRO A 1 27 ? 13.271 -6.578 -0.634 1.00 72.32 27 PRO A O 20
ATOM 34311 N N . GLY A 1 28 ? 12.003 -4.827 -1.338 1.00 52.32 28 GLY A N 20
ATOM 34312 C CA . GLY A 1 28 ? 10.714 -5.512 -1.177 1.00 72.34 28 GLY A CA 20
ATOM 34313 C C . GLY A 1 28 ? 10.306 -5.748 0.270 1.00 51.14 28 GLY A C 20
ATOM 34314 O O . GLY A 1 28 ? 9.301 -6.414 0.528 1.00 43.25 28 GLY A O 20
ATOM 34318 N N . ARG A 1 29 ? 11.101 -5.209 1.215 1.00 23.43 29 ARG A N 20
ATOM 34319 C CA . ARG A 1 29 ? 10.791 -5.259 2.653 1.00 31.21 29 ARG A CA 20
ATOM 34320 C C . ARG A 1 29 ? 9.783 -4.159 3.014 1.00 61.21 29 ARG A C 20
ATOM 34321 O O . ARG A 1 29 ? 9.043 -4.273 3.990 1.00 60.25 29 ARG A O 20
ATOM 34342 N N . TYR A 1 30 ? 9.789 -3.085 2.206 1.00 42.31 30 TYR A N 20
ATOM 34343 C CA . TYR A 1 30 ? 8.882 -1.938 2.350 1.00 62.33 30 TYR A CA 20
ATOM 34344 C C . TYR A 1 30 ? 7.678 -2.077 1.410 1.00 34.45 30 TYR A C 20
ATOM 34345 O O . TYR A 1 30 ? 6.663 -1.417 1.605 1.00 74.42 30 TYR A O 20
ATOM 34363 N N . ILE A 1 31 ? 7.803 -2.954 0.397 1.00 54.51 31 ILE A N 20
ATOM 34364 C CA . ILE A 1 31 ? 6.753 -3.174 -0.608 1.00 3.33 31 ILE A CA 20
ATOM 34365 C C . ILE A 1 31 ? 6.012 -4.473 -0.275 1.00 71.22 31 ILE A C 20
ATOM 34366 O O . ILE A 1 31 ? 6.622 -5.536 -0.150 1.00 42.13 31 ILE A O 20
ATOM 34382 N N . ARG A 1 32 ? 4.698 -4.350 -0.115 1.00 34.21 32 ARG A N 20
ATOM 34383 C CA . ARG A 1 32 ? 3.795 -5.470 0.130 1.00 13.31 32 ARG A CA 20
ATOM 34384 C C . ARG A 1 32 ? 2.535 -5.279 -0.721 1.00 12.24 32 ARG A C 20
ATOM 34385 O O . ARG A 1 32 ? 2.204 -4.159 -1.096 1.00 20.40 32 ARG A O 20
ATOM 34406 N N . THR A 1 33 ? 1.871 -6.380 -1.067 1.00 13.22 33 THR A N 20
ATOM 34407 C CA . THR A 1 33 ? 0.627 -6.371 -1.844 1.00 23.33 33 THR A CA 20
ATOM 34408 C C . THR A 1 33 ? -0.517 -6.991 -1.023 1.00 14.43 33 THR A C 20
ATOM 34409 O O . THR A 1 33 ? -0.294 -7.921 -0.239 1.00 12.11 33 THR A O 20
ATOM 34420 N N . ALA A 1 34 ? -1.728 -6.435 -1.184 1.00 14.43 34 ALA A N 20
ATOM 34421 C CA . ALA A 1 34 ? -2.954 -6.964 -0.574 1.00 63.54 34 ALA A CA 20
ATOM 34422 C C . ALA A 1 34 ? -3.999 -7.203 -1.669 1.00 63.42 34 ALA A C 20
ATOM 34423 O O . ALA A 1 34 ? -4.338 -6.281 -2.419 1.00 72.25 34 ALA A O 20
ATOM 34430 N N . THR A 1 35 ? -4.468 -8.452 -1.775 1.00 43.41 35 THR A N 20
ATOM 34431 C CA . THR A 1 35 ? -5.532 -8.853 -2.715 1.00 63.11 35 THR A CA 20
ATOM 34432 C C . THR A 1 35 ? -6.766 -9.386 -1.948 1.00 11.13 35 THR A C 20
ATOM 34433 O O . THR A 1 35 ? -7.811 -9.667 -2.551 1.00 32.34 35 THR A O 20
ATOM 34444 N N . SER A 1 36 ? -6.627 -9.496 -0.612 1.00 62.50 36 SER A N 20
ATOM 34445 C CA . SER A 1 36 ? -7.661 -10.044 0.278 1.00 74.01 36 SER A CA 20
ATOM 34446 C C . SER A 1 36 ? -7.408 -9.606 1.731 1.00 62.41 36 SER A C 20
ATOM 34447 O O . SER A 1 36 ? -6.333 -9.072 2.069 1.00 23.11 36 SER A O 20
ATOM 34455 N N . SER A 1 37 ? -8.408 -9.877 2.589 1.00 32.12 37 SER A N 20
ATOM 34456 C CA . SER A 1 37 ? -8.341 -9.624 4.035 1.00 33.41 37 SER A CA 20
ATOM 34457 C C . SER A 1 37 ? -7.290 -10.531 4.703 1.00 34.22 37 SER A C 20
ATOM 34458 O O . SER A 1 37 ? -6.809 -10.222 5.794 1.00 3.00 37 SER A O 20
ATOM 34466 N N . GLN A 1 38 ? -6.947 -11.650 4.016 1.00 12.35 38 GLN A N 20
ATOM 34467 C CA . GLN A 1 38 ? -5.906 -12.592 4.458 1.00 41.11 38 GLN A CA 20
ATOM 34468 C C . GLN A 1 38 ? -4.553 -11.862 4.560 1.00 2.34 38 GLN A C 20
ATOM 34469 O O . GLN A 1 38 ? -3.851 -11.953 5.580 1.00 5.33 38 GLN A O 20
ATOM 34483 N N . ASP A 1 39 ? -4.218 -11.135 3.469 1.00 22.23 39 ASP A N 20
ATOM 34484 C CA . ASP A 1 39 ? -3.002 -10.308 3.370 1.00 75.04 39 ASP A CA 20
ATOM 34485 C C . ASP A 1 39 ? -3.058 -9.183 4.401 1.00 24.15 39 ASP A C 20
ATOM 34486 O O . ASP A 1 39 ? -2.110 -8.994 5.157 1.00 73.15 39 ASP A O 20
ATOM 34495 N N . ILE A 1 40 ? -4.213 -8.468 4.413 1.00 14.31 40 ILE A N 20
ATOM 34496 C CA . ILE A 1 40 ? -4.457 -7.281 5.268 1.00 75.05 40 ILE A CA 20
ATOM 34497 C C . ILE A 1 40 ? -4.102 -7.565 6.741 1.00 21.42 40 ILE A C 20
ATOM 34498 O O . ILE A 1 40 ? -3.236 -6.885 7.308 1.00 64.14 40 ILE A O 20
ATOM 34514 N N . ARG A 1 41 ? -4.763 -8.599 7.322 1.00 12.22 41 ARG A N 20
ATOM 34515 C CA . ARG A 1 41 ? -4.542 -9.048 8.716 1.00 10.33 41 ARG A CA 20
ATOM 34516 C C . ARG A 1 41 ? -3.048 -9.179 9.014 1.00 51.42 41 ARG A C 20
ATOM 34517 O O . ARG A 1 41 ? -2.546 -8.571 9.961 1.00 34.01 41 ARG A O 20
ATOM 34538 N N . ASP A 1 42 ? -2.357 -9.937 8.146 1.00 33.22 42 ASP A N 20
ATOM 34539 C CA . ASP A 1 42 ? -0.925 -10.239 8.273 1.00 75.42 42 ASP A CA 20
ATOM 34540 C C . ASP A 1 42 ? -0.071 -8.953 8.256 1.00 41.32 42 ASP A C 20
ATOM 34541 O O . ASP A 1 42 ? 0.906 -8.843 9.013 1.00 73.32 42 ASP A O 20
ATOM 34550 N N . ILE A 1 43 ? -0.463 -7.990 7.393 1.00 74.03 43 ILE A N 20
ATOM 34551 C CA . ILE A 1 43 ? 0.263 -6.718 7.209 1.00 52.43 43 ILE A CA 20
ATOM 34552 C C . ILE A 1 43 ? 0.228 -5.906 8.512 1.00 52.43 43 ILE A C 20
ATOM 34553 O O . ILE A 1 43 ? 1.267 -5.487 9.029 1.00 12.54 43 ILE A O 20
ATOM 34569 N N . ILE A 1 44 ? -0.988 -5.763 9.052 1.00 34.53 44 ILE A N 20
ATOM 34570 C CA . ILE A 1 44 ? -1.273 -4.922 10.223 1.00 2.01 44 ILE A CA 20
ATOM 34571 C C . ILE A 1 44 ? -0.654 -5.528 11.501 1.00 2.00 44 ILE A C 20
ATOM 34572 O O . ILE A 1 44 ? -0.185 -4.780 12.361 1.00 72.25 44 ILE A O 20
ATOM 34588 N N . LYS A 1 45 ? -0.614 -6.888 11.582 1.00 14.03 45 LYS A N 20
ATOM 34589 C CA . LYS A 1 45 ? 0.062 -7.627 12.682 1.00 71.25 45 LYS A CA 20
ATOM 34590 C C . LYS A 1 45 ? 1.512 -7.146 12.833 1.00 74.21 45 LYS A C 20
ATOM 34591 O O . LYS A 1 45 ? 1.939 -6.748 13.925 1.00 73.23 45 LYS A O 20
ATOM 34610 N N . SER A 1 46 ? 2.230 -7.149 11.702 1.00 22.41 46 SER A N 20
ATOM 34611 C CA . SER A 1 46 ? 3.642 -6.774 11.641 1.00 43.20 46 SER A CA 20
ATOM 34612 C C . SER A 1 46 ? 3.819 -5.268 11.887 1.00 42.23 46 SER A C 20
ATOM 34613 O O . SER A 1 46 ? 4.741 -4.869 12.592 1.00 32.21 46 SER A O 20
ATOM 34621 N N . MET A 1 47 ? 2.888 -4.452 11.347 1.00 35.44 47 MET A N 20
ATOM 34622 C CA . MET A 1 47 ? 3.001 -2.975 11.351 1.00 31.32 47 MET A CA 20
ATOM 34623 C C . MET A 1 47 ? 2.803 -2.367 12.750 1.00 61.12 47 MET A C 20
ATOM 34624 O O . MET A 1 47 ? 3.159 -1.199 12.971 1.00 21.34 47 MET A O 20
ATOM 34638 N N . LYS A 1 48 ? 2.226 -3.149 13.682 1.00 43.12 48 LYS A N 20
ATOM 34639 C CA . LYS A 1 48 ? 2.139 -2.756 15.099 1.00 44.33 48 LYS A CA 20
ATOM 34640 C C . LYS A 1 48 ? 3.547 -2.703 15.712 1.00 42.32 48 LYS A C 20
ATOM 34641 O O . LYS A 1 48 ? 3.879 -1.795 16.483 1.00 10.50 48 LYS A O 20
ATOM 34660 N N . ASP A 1 49 ? 4.351 -3.710 15.351 1.00 25.54 49 ASP A N 20
ATOM 34661 C CA . ASP A 1 49 ? 5.704 -3.921 15.891 1.00 22.32 49 ASP A CA 20
ATOM 34662 C C . ASP A 1 49 ? 6.753 -3.154 15.061 1.00 71.53 49 ASP A C 20
ATOM 34663 O O . ASP A 1 49 ? 7.804 -2.761 15.592 1.00 73.03 49 ASP A O 20
ATOM 34672 N N . ASN A 1 50 ? 6.447 -2.928 13.763 1.00 22.14 50 ASN A N 20
ATOM 34673 C CA . ASN A 1 50 ? 7.311 -2.151 12.852 1.00 13.45 50 ASN A CA 20
ATOM 34674 C C . ASN A 1 50 ? 7.280 -0.678 13.267 1.00 63.13 50 ASN A C 20
ATOM 34675 O O . ASN A 1 50 ? 6.214 -0.066 13.265 1.00 35.43 50 ASN A O 20
ATOM 34686 N N . GLY A 1 51 ? 8.448 -0.129 13.630 1.00 75.11 51 GLY A N 20
ATOM 34687 C CA . GLY A 1 51 ? 8.609 1.312 13.855 1.00 62.12 51 GLY A CA 20
ATOM 34688 C C . GLY A 1 51 ? 9.119 2.014 12.607 1.00 74.35 51 GLY A C 20
ATOM 34689 O O . GLY A 1 51 ? 9.775 3.059 12.694 1.00 1.21 51 GLY A O 20
ATOM 34693 N N . LYS A 1 52 ? 8.793 1.430 11.440 1.00 25.31 52 LYS A N 20
ATOM 34694 C CA . LYS A 1 52 ? 9.207 1.912 10.120 1.00 51.13 52 LYS A CA 20
ATOM 34695 C C . LYS A 1 52 ? 7.998 1.908 9.163 1.00 75.42 52 LYS A C 20
ATOM 34696 O O . LYS A 1 52 ? 6.993 1.235 9.451 1.00 64.13 52 LYS A O 20
ATOM 34715 N N . PRO A 1 53 ? 8.059 2.661 8.014 1.00 32.30 53 PRO A N 20
ATOM 34716 C CA . PRO A 1 53 ? 6.947 2.709 7.045 1.00 5.41 53 PRO A CA 20
ATOM 34717 C C . PRO A 1 53 ? 6.850 1.438 6.173 1.00 33.00 53 PRO A C 20
ATOM 34718 O O . PRO A 1 53 ? 7.790 0.639 6.088 1.00 5.11 53 PRO A O 20
ATOM 34729 N N . LEU A 1 54 ? 5.683 1.272 5.544 1.00 15.44 54 LEU A N 20
ATOM 34730 C CA . LEU A 1 54 ? 5.410 0.194 4.583 1.00 31.25 54 LEU A CA 20
ATOM 34731 C C . LEU A 1 54 ? 4.680 0.804 3.370 1.00 22.10 54 LEU A C 20
ATOM 34732 O O . LEU A 1 54 ? 4.310 1.976 3.401 1.00 61.20 54 LEU A O 20
ATOM 34748 N N . VAL A 1 55 ? 4.461 0.008 2.316 1.00 12.33 55 VAL A N 20
ATOM 34749 C CA . VAL A 1 55 ? 3.813 0.450 1.064 1.00 64.44 55 VAL A CA 20
ATOM 34750 C C . VAL A 1 55 ? 2.968 -0.723 0.547 1.00 45.12 55 VAL A C 20
ATOM 34751 O O . VAL A 1 55 ? 3.512 -1.674 -0.019 1.00 13.32 55 VAL A O 20
ATOM 34764 N N . VAL A 1 56 ? 1.651 -0.676 0.791 1.00 73.54 56 VAL A N 20
ATOM 34765 C CA . VAL A 1 56 ? 0.719 -1.733 0.371 1.00 33.03 56 VAL A CA 20
ATOM 34766 C C . VAL A 1 56 ? 0.021 -1.354 -0.947 1.00 52.32 56 VAL A C 20
ATOM 34767 O O . VAL A 1 56 ? -0.734 -0.384 -1.012 1.00 54.12 56 VAL A O 20
ATOM 34780 N N . PHE A 1 57 ? 0.305 -2.152 -1.979 1.00 24.24 57 PHE A N 20
ATOM 34781 C CA . PHE A 1 57 ? -0.332 -2.073 -3.290 1.00 73.44 57 PHE A CA 20
ATOM 34782 C C . PHE A 1 57 ? -1.610 -2.904 -3.257 1.00 61.30 57 PHE A C 20
ATOM 34783 O O . PHE A 1 57 ? -1.552 -4.102 -2.965 1.00 72.13 57 PHE A O 20
ATOM 34800 N N . VAL A 1 58 ? -2.756 -2.270 -3.541 1.00 33.50 58 VAL A N 20
ATOM 34801 C CA . VAL A 1 58 ? -4.045 -2.969 -3.615 1.00 35.30 58 VAL A CA 20
ATOM 34802 C C . VAL A 1 58 ? -4.101 -3.726 -4.956 1.00 63.51 58 VAL A C 20
ATOM 34803 O O . VAL A 1 58 ? -4.679 -3.261 -5.939 1.00 12.13 58 VAL A O 20
ATOM 34816 N N . ASN A 1 59 ? -3.463 -4.903 -4.993 1.00 54.00 59 ASN A N 20
ATOM 34817 C CA . ASN A 1 59 ? -3.309 -5.675 -6.227 1.00 3.20 59 ASN A CA 20
ATOM 34818 C C . ASN A 1 59 ? -4.531 -6.578 -6.405 1.00 2.11 59 ASN A C 20
ATOM 34819 O O . ASN A 1 59 ? -4.556 -7.697 -5.896 1.00 4.31 59 ASN A O 20
ATOM 34830 N N . GLY A 1 60 ? -5.567 -6.039 -7.065 1.00 60.20 60 GLY A N 20
ATOM 34831 C CA . GLY A 1 60 ? -6.777 -6.794 -7.374 1.00 31.21 60 GLY A CA 20
ATOM 34832 C C . GLY A 1 60 ? -7.612 -7.112 -6.143 1.00 21.01 60 GLY A C 20
ATOM 34833 O O . GLY A 1 60 ? -7.987 -8.269 -5.921 1.00 65.12 60 GLY A O 20
ATOM 34837 N N . ALA A 1 61 ? -7.871 -6.083 -5.322 1.00 41.13 61 ALA A N 20
ATOM 34838 C CA . ALA A 1 61 ? -8.747 -6.188 -4.142 1.00 72.21 61 ALA A CA 20
ATOM 34839 C C . ALA A 1 61 ? -9.900 -5.187 -4.257 1.00 24.00 61 ALA A C 20
ATOM 34840 O O . ALA A 1 61 ? -9.731 -4.100 -4.828 1.00 10.02 61 ALA A O 20
ATOM 34847 N N . SER A 1 62 ? -11.064 -5.574 -3.719 1.00 64.13 62 SER A N 20
ATOM 34848 C CA . SER A 1 62 ? -12.261 -4.727 -3.687 1.00 53.12 62 SER A CA 20
ATOM 34849 C C . SER A 1 62 ? -12.067 -3.574 -2.683 1.00 31.12 62 SER A C 20
ATOM 34850 O O . SER A 1 62 ? -11.337 -3.717 -1.691 1.00 55.32 62 SER A O 20
ATOM 34858 N N . GLN A 1 63 ? -12.747 -2.443 -2.944 1.00 10.20 63 GLN A N 20
ATOM 34859 C CA . GLN A 1 63 ? -12.702 -1.251 -2.072 1.00 52.10 63 GLN A CA 20
ATOM 34860 C C . GLN A 1 63 ? -13.270 -1.584 -0.675 1.00 24.12 63 GLN A C 20
ATOM 34861 O O . GLN A 1 63 ? -12.833 -1.016 0.326 1.00 35.44 63 GLN A O 20
ATOM 34875 N N . ASN A 1 64 ? -14.218 -2.544 -0.633 1.00 42.24 64 ASN A N 20
ATOM 34876 C CA . ASN A 1 64 ? -14.783 -3.093 0.620 1.00 53.31 64 ASN A CA 20
ATOM 34877 C C . ASN A 1 64 ? -13.658 -3.660 1.517 1.00 22.52 64 ASN A C 20
ATOM 34878 O O . ASN A 1 64 ? -13.618 -3.397 2.726 1.00 51.43 64 ASN A O 20
ATOM 34889 N N . ASP A 1 65 ? -12.727 -4.402 0.880 1.00 43.24 65 ASP A N 20
ATOM 34890 C CA . ASP A 1 65 ? -11.556 -5.018 1.554 1.00 31.12 65 ASP A CA 20
ATOM 34891 C C . ASP A 1 65 ? -10.603 -3.931 2.057 1.00 53.42 65 ASP A C 20
ATOM 34892 O O . ASP A 1 65 ? -10.101 -3.993 3.180 1.00 42.11 65 ASP A O 20
ATOM 34901 N N . VAL A 1 66 ? -10.393 -2.920 1.205 1.00 50.21 66 VAL A N 20
ATOM 34902 C CA . VAL A 1 66 ? -9.472 -1.798 1.479 1.00 21.53 66 VAL A CA 20
ATOM 34903 C C . VAL A 1 66 ? -9.946 -0.979 2.707 1.00 23.34 66 VAL A C 20
ATOM 34904 O O . VAL A 1 66 ? -9.135 -0.449 3.475 1.00 64.11 66 VAL A O 20
ATOM 34917 N N . ASN A 1 67 ? -11.272 -0.903 2.878 1.00 65.23 67 ASN A N 20
ATOM 34918 C CA . ASN A 1 67 ? -11.897 -0.199 4.010 1.00 61.14 67 ASN A CA 20
ATOM 34919 C C . ASN A 1 67 ? -11.723 -0.997 5.318 1.00 71.12 67 ASN A C 20
ATOM 34920 O O . ASN A 1 67 ? -11.615 -0.400 6.398 1.00 14.42 67 ASN A O 20
ATOM 34931 N N . GLU A 1 68 ? -11.687 -2.351 5.207 1.00 44.13 68 GLU A N 20
ATOM 34932 C CA . GLU A 1 68 ? -11.376 -3.242 6.348 1.00 25.42 68 GLU A CA 20
ATOM 34933 C C . GLU A 1 68 ? -9.956 -2.963 6.854 1.00 64.12 68 GLU A C 20
ATOM 34934 O O . GLU A 1 68 ? -9.728 -2.902 8.069 1.00 51.42 68 GLU A O 20
ATOM 34946 N N . PHE A 1 69 ? -9.023 -2.777 5.890 1.00 2.50 69 PHE A N 20
ATOM 34947 C CA . PHE A 1 69 ? -7.626 -2.412 6.170 1.00 1.11 69 PHE A CA 20
ATOM 34948 C C . PHE A 1 69 ? -7.563 -1.119 6.997 1.00 63.21 69 PHE A C 20
ATOM 34949 O O . PHE A 1 69 ? -6.886 -1.077 8.015 1.00 52.11 69 PHE A O 20
ATOM 34966 N N . GLN A 1 70 ? -8.256 -0.072 6.512 1.00 52.22 70 GLN A N 20
ATOM 34967 C CA . GLN A 1 70 ? -8.310 1.253 7.173 1.00 11.31 70 GLN A CA 20
ATOM 34968 C C . GLN A 1 70 ? -8.813 1.170 8.629 1.00 50.55 70 GLN A C 20
ATOM 34969 O O . GLN A 1 70 ? -8.248 1.817 9.515 1.00 41.32 70 GLN A O 20
ATOM 34983 N N . ASN A 1 71 ? -9.874 0.367 8.850 1.00 1.35 71 ASN A N 20
ATOM 34984 C CA . ASN A 1 71 ? -10.484 0.171 10.190 1.00 24.42 71 ASN A CA 20
ATOM 34985 C C . ASN A 1 71 ? -9.485 -0.489 11.155 1.00 45.23 71 ASN A C 20
ATOM 34986 O O . ASN A 1 71 ? -9.192 0.042 12.235 1.00 4.03 71 ASN A O 20
ATOM 34997 N N . GLU A 1 72 ? -8.991 -1.669 10.762 1.00 13.12 72 GLU A N 20
ATOM 34998 C CA . GLU A 1 72 ? -8.076 -2.474 11.587 1.00 22.12 72 GLU A CA 20
ATOM 34999 C C . GLU A 1 72 ? -6.729 -1.770 11.823 1.00 4.34 72 GLU A C 20
ATOM 35000 O O . GLU A 1 72 ? -6.172 -1.878 12.906 1.00 34.41 72 GLU A O 20
ATOM 35012 N N . ALA A 1 73 ? -6.232 -1.033 10.818 1.00 32.45 73 ALA A N 20
ATOM 35013 C CA . ALA A 1 73 ? -5.011 -0.216 10.951 1.00 74.24 73 ALA A CA 20
ATOM 35014 C C . ALA A 1 73 ? -5.192 0.856 12.037 1.00 43.30 73 ALA A C 20
ATOM 35015 O O . ALA A 1 73 ? -4.437 0.882 13.017 1.00 54.12 73 ALA A O 20
ATOM 35022 N N . LYS A 1 74 ? -6.229 1.707 11.869 1.00 42.03 74 LYS A N 20
ATOM 35023 C CA . LYS A 1 74 ? -6.479 2.843 12.777 1.00 4.54 74 LYS A CA 20
ATOM 35024 C C . LYS A 1 74 ? -6.706 2.386 14.237 1.00 31.22 74 LYS A C 20
ATOM 35025 O O . LYS A 1 74 ? -6.295 3.089 15.165 1.00 72.20 74 LYS A O 20
ATOM 35044 N N . LYS A 1 75 ? -7.328 1.199 14.445 1.00 22.11 75 LYS A N 20
ATOM 35045 C CA . LYS A 1 75 ? -7.635 0.709 15.811 1.00 64.21 75 LYS A CA 20
ATOM 35046 C C . LYS A 1 75 ? -6.385 0.085 16.483 1.00 11.44 75 LYS A C 20
ATOM 35047 O O . LYS A 1 75 ? -6.286 0.083 17.716 1.00 1.24 75 LYS A O 20
ATOM 35066 N N . GLU A 1 76 ? -5.432 -0.444 15.672 1.00 5.21 76 GLU A N 20
ATOM 35067 C CA . GLU A 1 76 ? -4.166 -1.025 16.194 1.00 63.23 76 GLU A CA 20
ATOM 35068 C C . GLU A 1 76 ? -3.077 0.053 16.403 1.00 62.13 76 GLU A C 20
ATOM 35069 O O . GLU A 1 76 ? -2.018 -0.241 16.973 1.00 2.23 76 GLU A O 20
ATOM 35081 N N . GLY A 1 77 ? -3.341 1.289 15.943 1.00 42.43 77 GLY A N 20
ATOM 35082 C CA . GLY A 1 77 ? -2.357 2.380 16.007 1.00 31.14 77 GLY A CA 20
ATOM 35083 C C . GLY A 1 77 ? -1.411 2.405 14.812 1.00 10.42 77 GLY A C 20
ATOM 35084 O O . GLY A 1 77 ? -0.399 3.117 14.825 1.00 41.21 77 GLY A O 20
ATOM 35088 N N . VAL A 1 78 ? -1.739 1.615 13.782 1.00 42.52 78 VAL A N 20
ATOM 35089 C CA . VAL A 1 78 ? -1.023 1.624 12.506 1.00 54.33 78 VAL A CA 20
ATOM 35090 C C . VAL A 1 78 ? -1.539 2.807 11.668 1.00 43.24 78 VAL A C 20
ATOM 35091 O O . VAL A 1 78 ? -2.740 2.892 11.379 1.00 24.34 78 VAL A O 20
ATOM 35104 N N . SER A 1 79 ? -0.637 3.730 11.324 1.00 54.45 79 SER A N 20
ATOM 35105 C CA . SER A 1 79 ? -0.960 4.875 10.464 1.00 71.12 79 SER A CA 20
ATOM 35106 C C . SER A 1 79 ? -1.018 4.405 8.997 1.00 33.11 79 SER A C 20
ATOM 35107 O O . SER A 1 79 ? -0.447 3.360 8.653 1.00 13.53 79 SER A O 20
ATOM 35115 N N . TYR A 1 80 ? -1.708 5.169 8.141 1.00 4.44 80 TYR A N 20
ATOM 35116 C CA . TYR A 1 80 ? -1.832 4.853 6.708 1.00 3.04 80 TYR A CA 20
ATOM 35117 C C . TYR A 1 80 ? -2.125 6.136 5.913 1.00 32.13 80 TYR A C 20
ATOM 35118 O O . TYR A 1 80 ? -2.808 7.038 6.403 1.00 13.11 80 TYR A O 20
ATOM 35136 N N . ASP A 1 81 ? -1.573 6.210 4.699 1.00 21.31 81 ASP A N 20
ATOM 35137 C CA . ASP A 1 81 ? -1.748 7.334 3.774 1.00 60.14 81 ASP A CA 20
ATOM 35138 C C . ASP A 1 81 ? -2.443 6.809 2.511 1.00 33.54 81 ASP A C 20
ATOM 35139 O O . ASP A 1 81 ? -1.844 6.038 1.755 1.00 22.11 81 ASP A O 20
ATOM 35148 N N . VAL A 1 82 ? -3.696 7.225 2.285 1.00 42.22 82 VAL A N 20
ATOM 35149 C CA . VAL A 1 82 ? -4.505 6.730 1.162 1.00 24.14 82 VAL A CA 20
ATOM 35150 C C . VAL A 1 82 ? -4.207 7.561 -0.099 1.00 62.50 82 VAL A C 20
ATOM 35151 O O . VAL A 1 82 ? -4.358 8.789 -0.103 1.00 4.03 82 VAL A O 20
ATOM 35164 N N . LEU A 1 83 ? -3.770 6.861 -1.145 1.00 14.04 83 LEU A N 20
ATOM 35165 C CA . LEU A 1 83 ? -3.479 7.424 -2.464 1.00 45.35 83 LEU A CA 20
ATOM 35166 C C . LEU A 1 83 ? -4.418 6.778 -3.488 1.00 11.13 83 LEU A C 20
ATOM 35167 O O . LEU A 1 83 ? -4.545 5.555 -3.514 1.00 54.20 83 LEU A O 20
ATOM 35183 N N . LYS A 1 84 ? -5.100 7.602 -4.295 1.00 3.14 84 LYS A N 20
ATOM 35184 C CA . LYS A 1 84 ? -5.913 7.135 -5.434 1.00 23.22 84 LYS A CA 20
ATOM 35185 C C . LYS A 1 84 ? -5.426 7.832 -6.710 1.00 23.23 84 LYS A C 20
ATOM 35186 O O . LYS A 1 84 ? -5.639 9.036 -6.877 1.00 61.33 84 LYS A O 20
ATOM 35205 N N . SER A 1 85 ? -4.738 7.073 -7.578 1.00 71.44 85 SER A N 20
ATOM 35206 C CA . SER A 1 85 ? -4.253 7.557 -8.884 1.00 52.15 85 SER A CA 20
ATOM 35207 C C . SER A 1 85 ? -4.159 6.380 -9.871 1.00 23.20 85 SER A C 20
ATOM 35208 O O . SER A 1 85 ? -3.721 5.291 -9.499 1.00 64.44 85 SER A O 20
ATOM 35216 N N . THR A 1 86 ? -4.584 6.608 -11.121 1.00 2.43 86 THR A N 20
ATOM 35217 C CA . THR A 1 86 ? -4.453 5.639 -12.219 1.00 11.22 86 THR A CA 20
ATOM 35218 C C . THR A 1 86 ? -3.358 6.152 -13.166 1.00 2.14 86 THR A C 20
ATOM 35219 O O . THR A 1 86 ? -3.649 6.878 -14.127 1.00 51.44 86 THR A O 20
ATOM 35230 N N . ASP A 1 87 ? -2.088 5.810 -12.863 1.00 32.55 87 ASP A N 20
ATOM 35231 C CA . ASP A 1 87 ? -0.926 6.365 -13.579 1.00 1.33 87 ASP A CA 20
ATOM 35232 C C . ASP A 1 87 ? 0.369 5.648 -13.116 1.00 71.42 87 ASP A C 20
ATOM 35233 O O . ASP A 1 87 ? 0.711 5.718 -11.926 1.00 4.23 87 ASP A O 20
ATOM 35242 N N . PRO A 1 88 ? 1.119 4.974 -14.050 1.00 74.15 88 PRO A N 20
ATOM 35243 C CA . PRO A 1 88 ? 2.277 4.106 -13.695 1.00 21.52 88 PRO A CA 20
ATOM 35244 C C . PRO A 1 88 ? 3.491 4.870 -13.098 1.00 32.52 88 PRO A C 20
ATOM 35245 O O . PRO A 1 88 ? 4.191 4.335 -12.233 1.00 53.12 88 PRO A O 20
ATOM 35256 N N . GLU A 1 89 ? 3.727 6.119 -13.547 1.00 3.14 89 GLU A N 20
ATOM 35257 C CA . GLU A 1 89 ? 4.903 6.911 -13.096 1.00 44.44 89 GLU A CA 20
ATOM 35258 C C . GLU A 1 89 ? 4.570 7.714 -11.821 1.00 24.33 89 GLU A C 20
ATOM 35259 O O . GLU A 1 89 ? 5.465 8.009 -11.019 1.00 71.34 89 GLU A O 20
ATOM 35271 N N . GLU A 1 90 ? 3.269 8.044 -11.643 1.00 33.53 90 GLU A N 20
ATOM 35272 C CA . GLU A 1 90 ? 2.771 8.783 -10.465 1.00 55.51 90 GLU A CA 20
ATOM 35273 C C . GLU A 1 90 ? 2.856 7.908 -9.214 1.00 41.03 90 GLU A C 20
ATOM 35274 O O . GLU A 1 90 ? 3.469 8.295 -8.223 1.00 73.24 90 GLU A O 20
ATOM 35286 N N . LEU A 1 91 ? 2.258 6.712 -9.298 1.00 22.15 91 LEU A N 20
ATOM 35287 C CA . LEU A 1 91 ? 2.168 5.792 -8.154 1.00 5.25 91 LEU A CA 20
ATOM 35288 C C . LEU A 1 91 ? 3.582 5.413 -7.636 1.00 62.34 91 LEU A C 20
ATOM 35289 O O . LEU A 1 91 ? 3.783 5.289 -6.429 1.00 25.24 91 LEU A O 20
ATOM 35305 N N . THR A 1 92 ? 4.559 5.306 -8.568 1.00 34.52 92 THR A N 20
ATOM 35306 C CA . THR A 1 92 ? 5.956 4.930 -8.255 1.00 52.12 92 THR A CA 20
ATOM 35307 C C . THR A 1 92 ? 6.709 6.073 -7.529 1.00 32.02 92 THR A C 20
ATOM 35308 O O . THR A 1 92 ? 7.441 5.822 -6.557 1.00 30.22 92 THR A O 20
ATOM 35319 N N . GLN A 1 93 ? 6.521 7.331 -7.997 1.00 10.03 93 GLN A N 20
ATOM 35320 C CA . GLN A 1 93 ? 7.192 8.505 -7.390 1.00 51.14 93 GLN A CA 20
ATOM 35321 C C . GLN A 1 93 ? 6.584 8.832 -6.018 1.00 43.14 93 GLN A C 20
ATOM 35322 O O . GLN A 1 93 ? 7.242 9.452 -5.181 1.00 2.31 93 GLN A O 20
ATOM 35336 N N . ARG A 1 94 ? 5.331 8.398 -5.793 1.00 63.11 94 ARG A N 20
ATOM 35337 C CA . ARG A 1 94 ? 4.683 8.518 -4.484 1.00 23.01 94 ARG A CA 20
ATOM 35338 C C . ARG A 1 94 ? 5.301 7.517 -3.486 1.00 24.25 94 ARG A C 20
ATOM 35339 O O . ARG A 1 94 ? 5.476 7.847 -2.307 1.00 14.03 94 ARG A O 20
ATOM 35360 N N . VAL A 1 95 ? 5.660 6.311 -3.981 1.00 32.41 95 VAL A N 20
ATOM 35361 C CA . VAL A 1 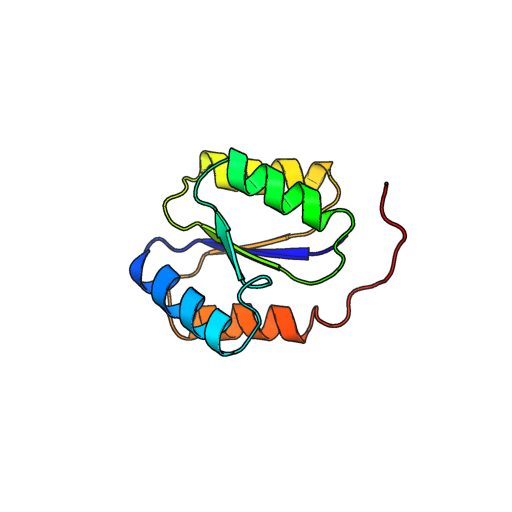95 ? 6.374 5.292 -3.180 1.00 71.14 95 VAL A CA 20
ATOM 35362 C C . VAL A 1 95 ? 7.750 5.832 -2.738 1.00 32.11 95 VAL A C 20
ATOM 35363 O O . VAL A 1 95 ? 8.111 5.728 -1.558 1.00 34.30 95 VAL A O 20
ATOM 35376 N N . ARG A 1 96 ? 8.488 6.446 -3.689 1.00 11.05 96 ARG A N 20
ATOM 35377 C CA . ARG A 1 96 ? 9.866 6.909 -3.434 1.00 4.20 96 ARG A CA 20
ATOM 35378 C C . ARG A 1 96 ? 9.897 8.088 -2.432 1.00 32.24 96 ARG A C 20
ATOM 35379 O O . ARG A 1 96 ? 10.733 8.100 -1.535 1.00 20.44 96 ARG A O 20
ATOM 35400 N N . GLU A 1 97 ? 8.972 9.064 -2.586 1.00 10.45 97 GLU A N 20
ATOM 35401 C CA . GLU A 1 97 ? 8.939 10.277 -1.733 1.00 73.41 97 GLU A CA 20
ATOM 35402 C C . GLU A 1 97 ? 8.482 9.918 -0.304 1.00 44.33 97 GLU A C 20
ATOM 35403 O O . GLU A 1 97 ? 8.952 10.519 0.673 1.00 31.23 97 GLU A O 20
ATOM 35415 N N . PHE A 1 98 ? 7.575 8.921 -0.206 1.00 71.11 98 PHE A N 20
ATOM 35416 C CA . PHE A 1 98 ? 7.081 8.390 1.070 1.00 31.33 98 PHE A CA 20
ATOM 35417 C C . PHE A 1 98 ? 8.237 7.741 1.856 1.00 61.32 98 PHE A C 20
ATOM 35418 O O . PHE A 1 98 ? 8.459 8.052 3.032 1.00 12.31 98 PHE A O 20
ATOM 35435 N N . LEU A 1 99 ? 8.981 6.860 1.162 1.00 21.21 99 LEU A N 20
ATOM 35436 C CA . LEU A 1 99 ? 10.131 6.138 1.736 1.00 13.13 99 LEU A CA 20
ATOM 35437 C C . LEU A 1 99 ? 11.361 7.057 1.883 1.00 61.14 99 LEU A C 20
ATOM 35438 O O . LEU A 1 99 ? 12.332 6.687 2.539 1.00 70.21 99 LEU A O 20
ATOM 35454 N N . LYS A 1 100 ? 11.332 8.234 1.228 1.00 22.10 100 LYS A N 20
ATOM 35455 C CA . LYS A 1 100 ? 12.380 9.259 1.387 1.00 5.11 100 LYS A CA 20
ATOM 35456 C C . LYS A 1 100 ? 12.230 9.986 2.733 1.00 21.25 100 LYS A C 20
ATOM 35457 O O . LYS A 1 100 ? 13.194 10.093 3.501 1.00 3.23 100 LYS A O 20
ATOM 35476 N N . THR A 1 101 ? 11.004 10.451 3.013 1.00 4.23 101 THR A N 20
ATOM 35477 C CA . THR A 1 101 ? 10.713 11.308 4.173 1.00 72.13 101 THR A CA 20
ATOM 35478 C C . THR A 1 101 ? 10.554 10.471 5.461 1.00 31.30 101 THR A C 20
ATOM 35479 O O . THR A 1 101 ? 11.283 10.672 6.441 1.00 51.15 101 THR A O 20
ATOM 35490 N N . ALA A 1 102 ? 9.617 9.508 5.423 1.00 33.42 102 ALA A N 20
ATOM 35491 C CA . ALA A 1 102 ? 9.264 8.660 6.580 1.00 20.35 102 ALA A CA 20
ATOM 35492 C C . ALA A 1 102 ? 10.187 7.432 6.701 1.00 44.01 102 ALA A C 20
ATOM 35493 O O . ALA A 1 102 ? 10.047 6.660 7.654 1.00 74.35 102 ALA A O 20
ATOM 35500 N N . GLY A 1 103 ? 11.128 7.278 5.742 1.00 34.11 103 GLY A N 20
ATOM 35501 C CA . GLY A 1 103 ? 11.924 6.059 5.587 1.00 53.01 103 GLY A CA 20
ATOM 35502 C C . GLY A 1 103 ? 12.823 5.739 6.766 1.00 31.02 103 GLY A C 20
ATOM 35503 O O . GLY A 1 103 ? 12.400 5.059 7.703 1.00 21.20 103 GLY A O 20
ATOM 35507 N N . SER A 1 104 ? 14.069 6.222 6.714 1.00 73.35 104 SER A N 20
ATOM 35508 C CA . SER A 1 104 ? 15.072 5.986 7.766 1.00 14.35 104 SER A CA 20
ATOM 35509 C C . SER A 1 104 ? 14.927 7.024 8.908 1.00 74.52 104 SER A C 20
ATOM 35510 O O . SER A 1 104 ? 15.714 7.023 9.866 1.00 71.14 104 SER A O 20
ATOM 35518 N N . LEU A 1 105 ? 13.913 7.910 8.791 1.00 23.01 105 LEU A N 20
ATOM 35519 C CA . LEU A 1 105 ? 13.585 8.934 9.795 1.00 34.14 105 LEU A CA 20
ATOM 35520 C C . LEU A 1 105 ? 12.189 8.667 10.379 1.00 45.53 105 LEU A C 20
ATOM 35521 O O . LEU A 1 105 ? 11.355 8.018 9.742 1.00 25.54 105 LEU A O 20
ATOM 35537 N N . GLU A 1 106 ? 11.945 9.178 11.588 1.00 21.24 106 GLU A N 20
ATOM 35538 C CA . GLU A 1 106 ? 10.608 9.190 12.212 1.00 33.53 106 GLU A CA 20
ATOM 35539 C C . GLU A 1 106 ? 10.173 10.642 12.460 1.00 45.41 106 GLU A C 20
ATOM 35540 O O . GLU A 1 106 ? 11.000 11.560 12.439 1.00 72.24 106 GLU A O 20
ATOM 35552 N N . HIS A 1 107 ? 8.869 10.851 12.677 1.00 33.43 107 HIS A N 20
ATOM 35553 C CA . HIS A 1 107 ? 8.293 12.186 12.931 1.00 14.42 107 HIS A CA 20
ATOM 35554 C C . HIS A 1 107 ? 7.382 12.106 14.157 1.00 23.14 107 HIS A C 20
ATOM 35555 O O . HIS A 1 107 ? 6.392 11.358 14.151 1.00 40.11 107 HIS A O 20
ATOM 35570 N N . HIS A 1 108 ? 7.752 12.873 15.207 1.00 62.32 108 HIS A N 20
ATOM 35571 C CA . HIS A 1 108 ? 7.110 12.838 16.527 1.00 13.01 108 HIS A CA 20
ATOM 35572 C C . HIS A 1 108 ? 5.664 13.374 16.456 1.00 54.13 108 HIS A C 20
ATOM 35573 O O . HIS A 1 108 ? 5.417 14.582 16.564 1.00 22.11 108 HIS A O 20
ATOM 35588 N N . HIS A 1 109 ? 4.730 12.453 16.210 1.00 64.45 109 HIS A N 20
ATOM 35589 C CA . HIS A 1 109 ? 3.287 12.713 16.252 1.00 73.25 109 HIS A CA 20
ATOM 35590 C C . HIS A 1 109 ? 2.740 12.166 17.573 1.00 60.32 109 HIS A C 20
ATOM 35591 O O . HIS A 1 109 ? 2.187 12.915 18.381 1.00 54.23 109 HIS A O 20
ATOM 35606 N N . HIS A 1 110 ? 2.958 10.854 17.792 1.00 13.24 110 HIS A N 20
ATOM 35607 C CA . HIS A 1 110 ? 2.538 10.139 19.015 1.00 74.22 110 HIS A CA 20
ATOM 35608 C C . HIS A 1 110 ? 3.184 8.736 19.047 1.00 22.31 110 HIS A C 20
ATOM 35609 O O . HIS A 1 110 ? 3.370 8.111 17.997 1.00 13.21 110 HIS A O 20
ATOM 35624 N N . HIS A 1 111 ? 3.525 8.257 20.252 1.00 14.11 111 HIS A N 20
ATOM 35625 C CA . HIS A 1 111 ? 3.990 6.867 20.477 1.00 53.35 111 HIS A CA 20
ATOM 35626 C C . HIS A 1 111 ? 2.893 6.061 21.203 1.00 15.13 111 HIS A C 20
ATOM 35627 O O . HIS A 1 111 ? 3.178 5.157 21.988 1.00 23.31 111 HIS A O 20
ATOM 35642 N N . HIS A 1 112 ? 1.621 6.383 20.900 1.00 53.32 112 HIS A N 20
ATOM 35643 C CA . HIS A 1 112 ? 0.446 5.734 21.513 1.00 13.40 112 HIS A CA 20
ATOM 35644 C C . HIS A 1 112 ? -0.475 5.181 20.403 1.00 65.53 112 HIS A C 20
ATOM 35645 O O . HIS A 1 112 ? -1.338 5.929 19.904 1.00 43.04 112 HIS A O 20
#